Protein 6Q6E (pdb70)

Secondary structure (DSSP, 8-state):
--SS---------HHHHHHHHHHHHHTT---STTSTT--THHHHHTTSTT-BTTB--HHHHHHHHHHHHHHHHHHHHHHHHHHHHHHHHHHHTT---S--S--S--SS-----S--THHHHHHHHHHHHHHHHHHHHHHHHHHHHHHHHHHHHHHHHHHH--SSSS-HHHHHHHHHHHHHHHHHHHHHHHHHHHHIIIIITHHHHHHIIIIIIIIIISS--

Organism: Chaetomium thermophilum (strain DSM 1495 / CBS 144.50 / IMI 039719) (NCBI:txid759272)

Solvent-accessible surface area: 15886 Å² total; per-residue (Å²): 125,168,194,187,70,125,61,110,134,187,172,111,75,114,115,38,39,14,108,86,33,29,108,31,6,82,77,119,118,16,94,32,92,58,0,38,146,30,29,1,8,89,8,1,73,104,24,76,30,1,65,94,61,132,50,1,40,0,103,61,0,8,87,2,0,46,8,2,3,80,3,4,6,42,10,1,53,4,0,36,52,62,11,31,137,39,70,65,41,54,64,109,92,168,81,108,182,148,178,137,192,144,133,79,51,81,98,68,74,83,160,224,153,147,76,54,80,158,34,117,63,117,15,66,49,20,72,140,105,21,123,54,4,90,111,32,4,110,38,0,40,94,9,63,99,66,1,114,94,4,20,50,50,1,44,93,58,34,205,162,36,122,39,78,114,18,24,16,211,100,0,70,72,97,28,93,93,5,53,146,53,26,56,148,77,38,134,96,4,106,89,16,21,98,84,7,142,92,101,12,64,46,14,33,123,117,40,105,91,63,90,41,8,114,59,57,102,102,161,129,147

Nearest PDB structures (foldseek):
  6q6e-assembly1_A  TM=6.983E-01  e=2.085E-20  Thermochaetoides thermophila
  6jx6-assembly1_A  TM=3.716E-01  e=8.637E-01  Homo sapiens
  6q6e-assembly1_A  TM=7.798E-01  e=4.147E-23  Thermochaetoides thermophila
  5nnv-assembly2_B  TM=3.558E-01  e=6.195E+00  Bacillus subtilis subsp. subtilis str. 168
  4cgk-assembly1_A  TM=2.499E-01  e=5.063E+00  Streptococcus pneumoniae D39

Sequence (221 aa):
GHMRAVTPMKRVPILANFEEWMKMATDNKINAANSWNFALIDYFHDMSLLKEGDSVNFQKASCTLDGCVKIYTSRVDSVATETGKLLSGLADSRDSKKKDREDGGGSGGSLRKKINPKVMNMIDSVEKKEMSLKHMMKTVLKDKHKIEETIATLDEYKRKASGGSAGTRMFEDRKEKALKTMAKKDLKLQEITELLRDEIEPKLEKLRQEKRAFLDFQQTQGHMRAVTPMKRVPILANFEEWMKMATDNKINAANSWNFALIDYFHDMSLLKEGDSVNFQKASCTLDGCVKIYTSRVDSVATETGKLLSGLADSRDSKKKDREDGGGSGGSLRKKINPKVMNMIDSVEKKEMSLKHMMKTVLKDKHKIEETIATLDEYKRKASGGSAGTRMFEDRKEKALKTMAKKDLKLQEITELLRDEIEPKLEKLRQEKRAFLDFQQTQGHMRAVTPMKRVPILANFEEWMKMATDNKINAANSWNFALIDYFHDMSLLKEGDSVNFQKASCTLDGCVKIYTSRVDSVATETGKLLSGLADSRDSKKKDREDGGGSGGSLRKKINPKVMNMIDSVEKKEMSLKHMMKTVLKDKHKIEETIATLDEYKRKASGGSAGTRMFEDRKEKALKTMAKKDLKLQEITELLRDEIEPKLEKLRQEKRAFLDFQQTQGHMRAVTPMKRVPILANFEEWMKMATDNKINAANSWNFALIDYFHDMSLLKEGDSVNFQKASCTLDGCVKIYTSRVDSVATETGKLLSGLADSRDSKKKDREDGGGSGGSLRKKINPKVMNMIDSVEKKEMSLKHMMKTVLKDKHKIEETIATLDEYKRKASGGSAGTRMFEDRKEKALKTMAKKDLKLQEITELLRDEIEPKLEKLRQEKRAFLDFQQTQGHMRAVTPMKRVPILANFEEWMKMATDNKINAANSWNFALIDYFHDMSLLKEGDSVNFQKASCTLDGCVKIYTSRVDSVATETGKLLSGLADSRDSKKKDREDGGGSGGSLRKKINPKVMNMIDSVEKKEMSLKHMMKTVLKDKHKIEETIATLDEYKRKASGGSAGTRMFEDRKEKALKTMAKKDLKLQEITELLRDEIEPKLEKLRQEKRAFLDFQQTQGHMRAVTPMKRVPILANFEEWMKMATDNKINAANSWNFALIDYFHDMSLLKEGDSVNFQKASCTLDGCVKIYTSRVDSVATETGKLLSGLADSRDSKKKDREDGGGSGGSLRKKINPKVMNMIDSVEKKEMSLKHMMKTVLKDKHKIEETIATLDEYKRKASGGSAGTRMFEDRKEKALKTMAKKDLKLQEITELLRDEIEPKLEKLRQEKRAFLDFQQTQGHMRAVTPMKRVPILANFEEWMKMATDNKINAANSWNFALIDYFHDMSLLKEGDSVNFQKASCTLDGCVKIYTSRVDSVATETGKLLSGLADSRDSKKKDREDGGGSGGSLRKKINPKVMNMIDSVEKKEMSLKHMMKTVLKDKHKIEETIATLDEYKRKASGGSAGTRMFEDRKEKALKTMAKKDLKLQEITELLRDEIEPKLEKLRQEKRAFLDFQQTQGHMRAVTPMKRVPILANFEEWMKMATDNKINAANSWNFALIDYFHDMSLLKEGDSVNFQKASCTLDGCVKIYTSRVDSVATETGKLLSGLADSRDSKKKDREDGGGSGGSLRKKINPKVMNMIDSVEKKEMSLKHMMKTVLKDKHKIEETIATLDEYKRKASGGSAGTRMFEDRKEKALKTMAKKDLKLQEITELLRDEIEPKLEKLRQEKRAFLDFQQTQGHMRAVTPMKRVPILANFEEWMKMATDNKINAANSWNFALIDYFHDMSLLKEGDSVNFQKASCTLDGCVKIYTSRVDSVATETGKLLSGLADSRDSKKKDREDGGGSGGSLRKKINPKVMNMIDSVEKKEMSLKHMMKTVLKDKHKIEETIATLDEYKRKASGGSAGTRMFEDRKEKALKTMAKKDLKLQEITELLRDEIEPKLEKLRQEKRAFLDFQQTQGHMRAVTPMKRVPILANFEEWMKMATDNKINAANSWNFALIDYFHDMSLLKEGDSVNFQKASCTLDGCVKIYTSRVDSVATETGKLLSGLADSRDSKKKDREDGGGSGGSLRKKINPKVMNMIDSVEKKEMSLKHMMKTVLKDKHKIEETIATLDEYKRKASGGSAGTRMFEDRKEKALKTMAKKDLKLQEITELLRDEIEPKLEKLRQEKRAFLDFQQTQ

Foldseek 3Di:
DPDDDDDPPDDDDPLVVVVVLVVCLVVVVDDLVVLPVSQLLVCVLQNRSPADPSHGALVVSLVSLLSNLSSLLVNLVSLLVLLVVVVVVVVVVVDDPPDDDPPNDDDQPPNQLADDPCNCVVLVSLVVSLVSNVCSLVVSVVSVVSSVVSLVVVLVSLVVDDDVPHCSVVSVVSVVVSVVVSVVSVVSNVVSVVVCVVSVSNCSVVVVCCCNPVNNRDGPD

Radius of gyration: 25.28 Å; Cα contacts (8 Å, |Δi|>4): 146; chains: 1; bounding box: 86×54×33 Å

Structure (mmCIF, N/CA/C/O backbone):
data_6Q6E
#
_entry.id   6Q6E
#
loop_
_atom_site.group_PDB
_atom_site.id
_atom_site.type_symbol
_atom_site.label_atom_id
_atom_site.label_alt_id
_atom_site.label_comp_id
_atom_site.label_asym_id
_atom_site.label_entity_id
_atom_site.label_seq_id
_atom_site.pdbx_PDB_ins_code
_atom_site.Cartn_x
_atom_site.Cartn_y
_atom_site.Cartn_z
_atom_site.occupancy
_atom_site.B_iso_or_equiv
_atom_site.auth_seq_id
_atom_site.auth_comp_id
_atom_site.auth_asym_id
_atom_site.auth_atom_id
_atom_site.pdbx_PDB_model_num
ATOM 1 N N . GLY A 1 1 ? -1.157 38.695 12.222 1.00 21.30 1 GLY A N 1
ATOM 2 C CA . GLY A 1 1 ? -1.706 38.558 13.593 1.00 20.81 1 GLY A CA 1
ATOM 3 C C . GLY A 1 1 ? -2.991 39.337 13.777 1.00 20.35 1 GLY A C 1
ATOM 4 O O . GLY A 1 1 ? -2.980 40.472 14.252 1.00 20.41 1 GLY A O 1
ATOM 10 N N . HIS A 1 2 ? -4.103 38.732 13.391 1.00 20.01 2 HIS A N 1
ATOM 11 C CA . HIS A 1 2 ? -5.407 39.366 13.530 1.00 19.67 2 HIS A CA 1
ATOM 12 C C . HIS A 1 2 ? -6.360 38.476 14.314 1.00 18.94 2 HIS A C 1
ATOM 13 O O . HIS A 1 2 ? -6.308 37.247 14.213 1.00 18.88 2 HIS A O 1
ATOM 27 N N . MET A 1 3 ? -7.220 39.099 15.102 1.00 18.53 3 MET A N 1
ATOM 28 C CA . MET A 1 3 ? -8.256 38.378 15.819 1.00 17.93 3 MET A CA 1
ATOM 29 C C . MET A 1 3 ? -9.427 38.109 14.881 1.00 17.13 3 MET A C 1
ATOM 30 O O . MET A 1 3 ? -10.090 37.076 14.971 1.00 17.16 3 MET A O 1
ATOM 44 N N . ARG A 1 4 ? -9.657 39.041 13.965 1.00 16.55 4 ARG A N 1
ATOM 45 C CA . ARG A 1 4 ? -10.706 38.896 12.968 1.00 15.86 4 ARG A CA 1
ATOM 46 C C . ARG A 1 4 ? -10.128 38.333 11.676 1.00 14.98 4 ARG A C 1
ATOM 47 O O . ARG A 1 4 ? -9.315 38.977 11.012 1.00 14.80 4 ARG A O 1
ATOM 68 N N . ALA A 1 5 ? -10.556 37.133 11.329 1.00 14.57 5 ALA A N 1
ATOM 69 C CA . ALA A 1 5 ? -10.073 36.461 10.138 1.00 13.86 5 ALA A CA 1
ATOM 70 C C . ALA A 1 5 ? -11.198 36.318 9.121 1.00 12.64 5 ALA A C 1
ATOM 71 O O . ALA A 1 5 ? -12.316 36.776 9.359 1.00 12.25 5 ALA A O 1
ATOM 78 N N . VAL A 1 6 ? -10.899 35.689 7.993 1.00 12.18 6 VAL A N 1
ATOM 79 C CA . VAL A 1 6 ? -11.895 35.486 6.952 1.00 11.10 6 VAL A CA 1
ATOM 80 C C . VAL A 1 6 ? -12.914 34.430 7.384 1.00 10.27 6 VAL A C 1
ATOM 81 O O . VAL A 1 6 ? -12.609 33.554 8.202 1.00 10.44 6 VAL A O 1
ATOM 94 N N . THR A 1 7 ? -14.118 34.529 6.845 1.00 9.56 7 THR A N 1
ATOM 95 C CA . THR A 1 7 ? -15.194 33.608 7.169 1.00 8.89 7 THR A CA 1
ATOM 96 C C . THR A 1 7 ? -14.870 32.184 6.710 1.00 7.86 7 THR A C 1
ATOM 97 O O . THR A 1 7 ? -14.179 31.987 5.711 1.00 7.34 7 THR A O 1
ATOM 108 N N . PRO A 1 8 ? -15.377 31.172 7.434 1.00 7.81 8 PRO A N 1
ATOM 109 C CA . PRO A 1 8 ? -15.117 29.758 7.130 1.00 7.18 8 PRO A CA 1
ATOM 110 C C . PRO A 1 8 ? -15.979 29.230 5.984 1.00 6.28 8 PRO A C 1
ATOM 111 O O . PRO A 1 8 ? -16.244 28.028 5.896 1.00 5.86 8 PRO A O 1
ATOM 122 N N . MET A 1 9 ? -16.397 30.129 5.107 1.00 6.30 9 MET A N 1
ATOM 123 C CA . MET A 1 9 ? -17.261 29.780 3.986 1.00 5.80 9 MET A CA 1
ATOM 124 C C . MET A 1 9 ? -16.557 28.840 3.015 1.00 5.06 9 MET A C 1
ATOM 125 O O . MET A 1 9 ? -15.328 28.841 2.913 1.00 5.16 9 MET A O 1
ATOM 139 N N . LYS A 1 10 ? -17.360 28.032 2.325 1.00 4.68 10 LYS A N 1
ATOM 140 C CA . LYS A 1 10 ? -16.879 27.106 1.300 1.00 4.24 10 LYS A CA 1
ATOM 141 C C . LYS A 1 10 ? -16.051 25.970 1.900 1.00 3.78 10 LYS A C 1
ATOM 142 O O . LYS A 1 10 ? -14.900 26.158 2.304 1.00 4.16 10 LYS A O 1
ATOM 161 N N . ARG A 1 11 ? -16.650 24.790 1.959 1.00 3.29 11 ARG A N 1
ATOM 162 C CA . ARG A 1 11 ? -15.959 23.596 2.426 1.00 3.14 11 ARG A CA 1
ATOM 163 C C . ARG A 1 11 ? -15.951 22.536 1.338 1.00 2.67 11 ARG A C 1
ATOM 164 O O . ARG A 1 11 ? -16.699 22.630 0.366 1.00 2.52 11 ARG A O 1
ATOM 185 N N . VAL A 1 12 ? -15.093 21.542 1.502 1.00 2.61 12 VAL A N 1
ATOM 186 C CA . VAL A 1 12 ? -15.057 20.408 0.594 1.00 2.26 12 VAL A CA 1
ATOM 187 C C . VAL A 1 12 ? -16.002 19.324 1.096 1.00 1.90 12 VAL A C 1
ATOM 188 O O . VAL A 1 12 ? -15.744 18.697 2.128 1.00 2.06 12 VAL A O 1
ATOM 201 N N . PRO A 1 13 ? -17.117 19.107 0.389 1.00 1.62 13 PRO A N 1
ATOM 202 C CA . PRO A 1 13 ? -18.126 18.122 0.784 1.00 1.52 13 PRO A CA 1
ATOM 203 C C . PRO A 1 13 ? -17.564 16.705 0.817 1.00 1.29 13 PRO A C 1
ATOM 204 O O . PRO A 1 13 ? -16.777 16.319 -0.049 1.00 1.16 13 PRO A O 1
ATOM 215 N N . ILE A 1 14 ? -17.969 15.937 1.822 1.00 1.32 14 ILE A N 1
ATOM 216 C CA . ILE A 1 14 ? -17.552 14.545 1.941 1.00 1.23 14 ILE A CA 1
ATOM 217 C C . ILE A 1 14 ? -17.998 13.765 0.707 1.00 1.12 14 ILE A C 1
ATOM 218 O O . ILE A 1 14 ? -17.272 12.904 0.205 1.00 1.02 14 ILE A O 1
ATOM 234 N N . LEU A 1 15 ? -19.187 14.099 0.209 1.00 1.19 15 LEU A N 1
ATOM 235 C CA . LEU A 1 15 ? -19.705 13.504 -1.016 1.00 1.19 15 LEU A CA 1
ATOM 236 C C . LEU A 1 15 ? -18.749 13.760 -2.175 1.00 1.08 15 LEU A C 1
ATOM 237 O O . LEU A 1 15 ? -18.471 12.864 -2.970 1.00 1.09 15 LEU A O 1
ATOM 253 N N . ALA A 1 16 ? -18.230 14.982 -2.243 1.00 1.02 16 ALA A N 1
ATOM 254 C CA . ALA A 1 16 ? -17.324 15.380 -3.314 1.00 0.95 16 ALA A CA 1
ATOM 255 C C . ALA A 1 16 ? -15.977 14.680 -3.182 1.00 0.83 16 ALA A C 1
ATOM 256 O O . ALA A 1 16 ? -15.352 14.328 -4.184 1.00 0.84 16 ALA A O 1
ATOM 263 N N . ASN A 1 17 ? -15.535 14.480 -1.945 1.00 0.77 17 ASN A N 1
ATOM 264 C CA . ASN A 1 17 ? -14.279 13.782 -1.685 1.00 0.67 17 ASN A CA 1
ATOM 265 C C . ASN A 1 17 ? -14.388 12.328 -2.129 1.00 0.65 17 ASN A C 1
ATOM 266 O O . ASN A 1 17 ? -13.425 11.732 -2.604 1.00 0.58 17 ASN A O 1
ATOM 277 N N . PHE A 1 18 ? -15.577 11.765 -1.977 1.00 0.76 18 PHE A N 1
ATOM 278 C CA . PHE A 1 18 ? -15.838 10.408 -2.428 1.00 0.82 18 PHE A CA 1
ATOM 279 C C . PHE A 1 18 ? -15.843 10.357 -3.953 1.00 0.80 18 PHE A C 1
ATOM 280 O O . PHE A 1 18 ? -15.302 9.430 -4.556 1.00 0.80 18 PHE A O 1
ATOM 297 N N . GLU A 1 19 ? -16.432 11.380 -4.568 1.00 0.88 19 GLU A N 1
ATOM 298 C CA . GLU A 1 19 ? -16.542 11.452 -6.021 1.00 0.99 19 GLU A CA 1
ATOM 299 C C . GLU A 1 19 ? -15.172 11.484 -6.690 1.00 0.85 19 GLU A C 1
ATOM 300 O O . GLU A 1 19 ? -14.934 10.759 -7.661 1.00 0.93 19 GLU A O 1
ATOM 312 N N . GLU A 1 20 ? -14.274 12.316 -6.170 1.00 0.72 20 GLU A N 1
ATOM 313 C CA . GLU A 1 20 ? -12.931 12.421 -6.732 1.00 0.69 20 GLU A CA 1
ATOM 314 C C . GLU A 1 20 ? -12.183 11.100 -6.578 1.00 0.67 20 GLU A C 1
ATOM 315 O O . GLU A 1 20 ? -11.499 10.657 -7.498 1.00 0.75 20 GLU A O 1
ATOM 327 N N . TRP A 1 21 ? -12.343 10.460 -5.422 1.00 0.60 21 TRP A N 1
ATOM 328 C CA . TRP A 1 21 ? -11.723 9.162 -5.170 1.00 0.62 21 TRP A CA 1
ATOM 329 C C . TRP A 1 21 ? -12.208 8.127 -6.170 1.00 0.72 21 TRP A C 1
ATOM 330 O O . TRP A 1 21 ? -11.427 7.311 -6.663 1.00 0.80 21 TRP A O 1
ATOM 351 N N . MET A 1 22 ? -13.498 8.170 -6.475 1.00 0.76 22 MET A N 1
ATOM 352 C CA . MET A 1 22 ? -14.079 7.235 -7.425 1.00 0.88 22 MET A CA 1
ATOM 353 C C . MET A 1 22 ? -13.488 7.456 -8.806 1.00 0.93 22 MET A C 1
ATOM 354 O O . MET A 1 22 ? -13.083 6.508 -9.466 1.00 1.01 22 MET A O 1
ATOM 368 N N . LYS A 1 23 ? -13.411 8.718 -9.216 1.00 0.92 23 LYS A N 1
ATOM 369 C CA . LYS A 1 23 ? -12.876 9.072 -10.527 1.00 1.02 23 LYS A CA 1
ATOM 370 C C . LYS A 1 23 ? -11.436 8.587 -10.668 1.00 1.02 23 LYS A C 1
ATOM 371 O O . LYS A 1 23 ? -11.040 8.068 -11.714 1.00 1.12 23 LYS A O 1
ATOM 390 N N . MET A 1 24 ? -10.665 8.752 -9.602 1.00 0.92 24 MET A N 1
ATOM 391 C CA . MET A 1 24 ? -9.279 8.302 -9.575 1.00 0.96 24 MET A CA 1
ATOM 392 C C . MET A 1 24 ? -9.200 6.788 -9.761 1.00 0.96 24 MET A C 1
ATOM 393 O O . MET A 1 24 ? -8.454 6.293 -10.606 1.00 1.02 24 MET A O 1
ATOM 407 N N . ALA A 1 25 ? -9.986 6.062 -8.976 1.00 0.92 25 ALA A N 1
ATOM 408 C CA . ALA A 1 25 ? -9.948 4.603 -8.976 1.00 0.96 25 ALA A CA 1
ATOM 409 C C . ALA A 1 25 ? -10.498 4.001 -10.271 1.00 1.07 25 ALA A C 1
ATOM 410 O O . ALA A 1 25 ? -9.868 3.129 -10.872 1.00 1.17 25 ALA A O 1
ATOM 417 N N . THR A 1 26 ? -11.664 4.473 -10.701 1.00 1.08 26 THR A N 1
ATOM 418 C CA . THR A 1 26 ? -12.369 3.873 -11.832 1.00 1.19 26 THR A CA 1
ATOM 419 C C . THR A 1 26 ? -11.612 4.042 -13.143 1.00 1.30 26 THR A C 1
ATOM 420 O O . THR A 1 26 ? -11.554 3.126 -13.961 1.00 1.45 26 THR A O 1
ATOM 431 N N . ASP A 1 27 ? -11.031 5.213 -13.332 1.00 1.27 27 ASP A N 1
ATOM 432 C CA . ASP A 1 27 ? -10.390 5.555 -14.597 1.00 1.41 27 ASP A CA 1
ATOM 433 C C . ASP A 1 27 ? -8.917 5.179 -14.601 1.00 1.37 27 ASP A C 1
ATOM 434 O O . ASP A 1 27 ? -8.199 5.493 -15.552 1.00 1.48 27 ASP A O 1
ATOM 443 N N . ASN A 1 28 ? -8.472 4.509 -13.536 1.00 1.24 28 ASN A N 1
ATOM 444 C CA . ASN A 1 28 ? -7.052 4.190 -13.354 1.00 1.25 28 ASN A CA 1
ATOM 445 C C . ASN A 1 28 ? -6.237 5.475 -13.310 1.00 1.16 28 ASN A C 1
ATOM 446 O O . ASN A 1 28 ? -5.042 5.491 -13.609 1.00 1.28 28 ASN A O 1
ATOM 457 N N . LYS A 1 29 ? -6.904 6.548 -12.913 1.00 1.01 29 LYS A N 1
ATOM 458 C CA . LYS A 1 29 ? -6.304 7.868 -12.846 1.00 1.00 29 LYS A CA 1
ATOM 459 C C . LYS A 1 29 ? -5.396 7.967 -11.627 1.00 0.86 29 LYS A C 1
ATOM 460 O O . LYS A 1 29 ? -4.460 8.761 -11.594 1.00 0.91 29 LYS A O 1
ATOM 479 N N . ILE A 1 30 ? -5.687 7.138 -10.635 1.00 0.79 30 ILE A N 1
ATOM 480 C CA . ILE A 1 30 ? -4.926 7.104 -9.394 1.00 0.71 30 ILE A CA 1
ATOM 481 C C . ILE A 1 30 ? -3.531 6.498 -9.621 1.00 0.77 30 ILE A C 1
ATOM 482 O O . ILE A 1 30 ? -3.374 5.283 -9.765 1.00 0.81 30 ILE A O 1
ATOM 498 N N . ASN A 1 31 ? -2.524 7.366 -9.704 1.00 0.86 31 ASN A N 1
ATOM 499 C CA . ASN A 1 31 ? -1.140 6.930 -9.890 1.00 0.97 31 ASN A CA 1
ATOM 500 C C . ASN A 1 31 ? -0.642 6.213 -8.643 1.00 0.87 31 ASN A C 1
ATOM 501 O O . ASN A 1 31 ? -1.246 6.319 -7.580 1.00 0.80 31 ASN A O 1
ATOM 512 N N . ALA A 1 32 ? 0.472 5.508 -8.769 1.00 0.90 32 ALA A N 1
ATOM 513 C CA . ALA A 1 32 ? 0.968 4.658 -7.694 1.00 0.86 32 ALA A CA 1
ATOM 514 C C . ALA A 1 32 ? 1.481 5.458 -6.499 1.00 0.89 32 ALA A C 1
ATOM 515 O O . ALA A 1 32 ? 1.142 5.151 -5.356 1.00 0.88 32 ALA A O 1
ATOM 522 N N . ALA A 1 33 ? 2.282 6.483 -6.758 1.00 0.99 33 ALA A N 1
ATOM 523 C CA . ALA A 1 33 ? 2.874 7.283 -5.686 1.00 1.07 33 ALA A CA 1
ATOM 524 C C . ALA A 1 33 ? 1.797 7.914 -4.810 1.00 1.00 33 ALA A C 1
ATOM 525 O O . ALA A 1 33 ? 1.970 8.076 -3.602 1.00 1.04 33 ALA A O 1
ATOM 532 N N . ASN A 1 34 ? 0.680 8.251 -5.429 1.00 0.94 34 ASN A N 1
ATOM 533 C CA . ASN A 1 34 ? -0.431 8.877 -4.728 1.00 0.92 34 ASN A CA 1
ATOM 534 C C . ASN A 1 34 ? -1.621 7.939 -4.629 1.00 0.78 34 ASN A C 1
ATOM 535 O O . ASN A 1 34 ? -2.737 8.379 -4.369 1.00 0.80 34 ASN A O 1
ATOM 546 N N . SER A 1 35 ? -1.397 6.650 -4.858 1.00 0.69 35 SER A N 1
ATOM 547 C CA . SER A 1 35 ? -2.446 5.667 -4.623 1.00 0.62 35 SER A CA 1
ATOM 548 C C . SER A 1 35 ? -2.634 5.518 -3.124 1.00 0.63 35 SER A C 1
ATOM 549 O O . SER A 1 35 ? -3.602 4.926 -2.640 1.00 0.62 35 SER A O 1
ATOM 557 N N . TRP A 1 36 ? -1.682 6.081 -2.402 1.00 0.69 36 TRP A N 1
ATOM 558 C CA . TRP A 1 36 ? -1.708 6.105 -0.965 1.00 0.76 36 TRP A CA 1
ATOM 559 C C . TRP A 1 36 ? -2.520 7.296 -0.487 1.00 0.85 36 TRP A C 1
ATOM 560 O O . TRP A 1 36 ? -2.727 8.258 -1.230 1.00 0.90 36 TRP A O 1
ATOM 581 N N . ASN A 1 37 ? -2.976 7.206 0.751 1.00 0.98 37 ASN A N 1
ATOM 582 C CA . ASN A 1 37 ? -3.927 8.159 1.340 1.00 1.11 37 ASN A CA 1
ATOM 583 C C . ASN A 1 37 ? -5.306 8.024 0.690 1.00 0.96 37 ASN A C 1
ATOM 584 O O . ASN A 1 37 ? -6.243 8.739 1.041 1.00 1.04 37 ASN A O 1
ATOM 595 N N . PHE A 1 38 ? -5.422 7.094 -0.254 1.00 0.80 38 PHE A N 1
ATOM 596 C CA . PHE A 1 38 ? -6.702 6.757 -0.853 1.00 0.79 38 PHE A CA 1
ATOM 597 C C . PHE A 1 38 ? -7.160 5.391 -0.362 1.00 0.88 38 PHE A C 1
ATOM 598 O O . PHE A 1 38 ? -6.662 4.360 -0.818 1.00 1.30 38 PHE A O 1
ATOM 615 N N . ALA A 1 39 ? -8.077 5.375 0.588 1.00 0.87 39 ALA A N 1
ATOM 616 C CA . ALA A 1 39 ? -8.664 4.124 1.032 1.00 0.94 39 ALA A CA 1
ATOM 617 C C . ALA A 1 39 ? -10.176 4.241 1.092 1.00 0.88 39 ALA A C 1
ATOM 618 O O . ALA A 1 39 ? -10.719 5.029 1.861 1.00 0.83 39 ALA A O 1
ATOM 625 N N . LEU A 1 40 ? -10.850 3.426 0.299 1.00 0.91 40 LEU A N 1
ATOM 626 C CA . LEU A 1 40 ? -12.307 3.424 0.254 1.00 0.88 40 LEU A CA 1
ATOM 627 C C . LEU A 1 40 ? -12.884 2.829 1.529 1.00 0.86 40 LEU A C 1
ATOM 628 O O . LEU A 1 40 ? -14.055 3.026 1.848 1.00 0.88 40 LEU A O 1
ATOM 644 N N . ILE A 1 41 ? -12.037 2.110 2.258 1.00 0.88 41 ILE A N 1
ATOM 645 C CA . ILE A 1 41 ? -12.412 1.497 3.527 1.00 0.91 41 ILE A CA 1
ATOM 646 C C . ILE A 1 41 ? -12.920 2.543 4.518 1.00 0.90 41 ILE A C 1
ATOM 647 O O . ILE A 1 41 ? -13.752 2.243 5.372 1.00 0.93 41 ILE A O 1
ATOM 663 N N . ASP A 1 42 ? -12.427 3.771 4.388 1.00 0.95 42 ASP A N 1
ATOM 664 C CA . ASP A 1 42 ? -12.868 4.875 5.241 1.00 1.04 42 ASP A CA 1
ATOM 665 C C . ASP A 1 42 ? -14.391 5.001 5.214 1.00 1.00 42 ASP A C 1
ATOM 666 O O . ASP A 1 42 ? -15.037 5.127 6.256 1.00 1.03 42 ASP A O 1
ATOM 675 N N . TYR A 1 43 ? -14.950 4.947 4.016 1.00 0.98 43 TYR A N 1
ATOM 676 C CA . TYR A 1 43 ? -16.393 5.021 3.828 1.00 1.01 43 TYR A CA 1
ATOM 677 C C . TYR A 1 43 ? -17.032 3.649 4.013 1.00 0.93 43 TYR A C 1
ATOM 678 O O . TYR A 1 43 ? -18.185 3.540 4.427 1.00 0.97 43 TYR A O 1
ATOM 696 N N . PHE A 1 44 ? -16.272 2.614 3.683 1.00 0.90 44 PHE A N 1
ATOM 697 C CA . PHE A 1 44 ? -16.784 1.255 3.642 1.00 0.97 44 PHE A CA 1
ATOM 698 C C . PHE A 1 44 ? -17.028 0.732 5.056 1.00 0.90 44 PHE A C 1
ATOM 699 O O . PHE A 1 44 ? -18.085 0.178 5.348 1.00 1.03 44 PHE A O 1
ATOM 716 N N . HIS A 1 45 ? -16.050 0.942 5.932 1.00 0.76 45 HIS A N 1
ATOM 717 C CA . HIS A 1 45 ? -16.127 0.459 7.306 1.00 0.80 45 HIS A CA 1
ATOM 718 C C . HIS A 1 45 ? -17.208 1.204 8.074 1.00 0.80 45 HIS A C 1
ATOM 719 O O . HIS A 1 45 ? -18.091 0.597 8.682 1.00 1.02 45 HIS A O 1
ATOM 733 N N . ASP A 1 46 ? -17.127 2.526 8.050 1.00 0.79 46 ASP A N 1
ATOM 734 C CA . ASP A 1 46 ? -18.126 3.359 8.702 1.00 0.96 46 ASP A CA 1
ATOM 735 C C . ASP A 1 46 ? -19.158 3.803 7.684 1.00 0.90 46 ASP A C 1
ATOM 736 O O . ASP A 1 46 ? -18.942 4.773 6.954 1.00 1.44 46 ASP A O 1
ATOM 745 N N . MET A 1 47 ? -20.268 3.075 7.630 1.00 1.18 47 MET A N 1
ATOM 746 C CA . MET A 1 47 ? -21.314 3.327 6.646 1.00 1.20 47 MET A CA 1
ATOM 747 C C . MET A 1 47 ? -22.004 4.656 6.908 1.00 1.53 47 MET A C 1
ATOM 748 O O . MET A 1 47 ? -23.027 4.720 7.586 1.00 1.99 47 MET A O 1
ATOM 762 N N . SER A 1 48 ? -21.414 5.713 6.389 1.00 1.84 48 SER A N 1
ATOM 763 C CA . SER A 1 48 ? -21.960 7.046 6.531 1.00 2.19 48 SER A CA 1
ATOM 764 C C . SER A 1 48 ? -22.487 7.546 5.193 1.00 1.63 48 SER A C 1
ATOM 765 O O . SER A 1 48 ? -23.697 7.635 4.982 1.00 1.51 48 SER A O 1
ATOM 773 N N . LEU A 1 49 ? -21.564 7.834 4.288 1.00 1.44 49 LEU A N 1
ATOM 774 C CA . LEU A 1 49 ? -21.894 8.359 2.972 1.00 1.19 49 LEU A CA 1
ATOM 775 C C . LEU A 1 49 ? -22.644 7.324 2.135 1.00 1.23 49 LEU A C 1
ATOM 776 O O . LEU A 1 49 ? -23.642 7.638 1.489 1.00 1.54 49 LEU A O 1
ATOM 792 N N . LEU A 1 50 ? -22.171 6.086 2.164 1.00 1.32 50 LEU A N 1
ATOM 793 C CA . LEU A 1 50 ? -22.728 5.047 1.304 1.00 1.68 50 LEU A CA 1
ATOM 794 C C . LEU A 1 50 ? -23.947 4.373 1.931 1.00 1.49 50 LEU A C 1
ATOM 795 O O . LEU A 1 50 ? -24.539 3.476 1.336 1.00 1.61 50 LEU A O 1
ATOM 811 N N . LYS A 1 51 ? -24.333 4.808 3.121 1.00 1.26 51 LYS A N 1
ATOM 812 C CA . LYS A 1 51 ? -25.515 4.259 3.763 1.00 1.14 51 LYS A CA 1
ATOM 813 C C . LYS A 1 51 ? -26.662 5.249 3.664 1.00 1.07 51 LYS A C 1
ATOM 814 O O . LYS A 1 51 ? -26.534 6.405 4.067 1.00 1.23 51 LYS A O 1
ATOM 833 N N . GLU A 1 52 ? -27.778 4.797 3.121 1.00 0.97 52 GLU A N 1
ATOM 834 C CA . GLU A 1 52 ? -28.925 5.661 2.922 1.00 1.08 52 GLU A CA 1
ATOM 835 C C . GLU A 1 52 ? -29.941 5.442 4.033 1.00 1.11 52 GLU A C 1
ATOM 836 O O . GLU A 1 52 ? -30.797 4.558 3.949 1.00 1.16 52 GLU A O 1
ATOM 848 N N . GLY A 1 53 ? -29.811 6.227 5.091 1.00 1.27 53 GLY A N 1
ATOM 849 C CA . GLY A 1 53 ? -30.686 6.087 6.233 1.00 1.52 53 GLY A CA 1
ATOM 850 C C . GLY A 1 53 ? -30.175 5.054 7.216 1.00 1.53 53 GLY A C 1
ATOM 851 O O . GLY A 1 53 ? -28.993 5.050 7.565 1.00 1.64 53 GLY A O 1
ATOM 855 N N . ASP A 1 54 ? -31.059 4.170 7.649 1.00 1.50 54 ASP A N 1
ATOM 856 C CA . ASP A 1 54 ? -30.709 3.133 8.619 1.00 1.61 54 ASP A CA 1
ATOM 857 C C . ASP A 1 54 ? -30.216 1.875 7.917 1.00 1.28 54 ASP A C 1
ATOM 858 O O . ASP A 1 54 ? -29.792 0.916 8.558 1.00 1.32 54 ASP A O 1
ATOM 867 N N . SER A 1 55 ? -30.273 1.884 6.599 1.00 1.10 55 SER A N 1
ATOM 868 C CA . SER A 1 55 ? -29.906 0.733 5.816 1.00 0.95 55 SER A CA 1
ATOM 869 C C . SER A 1 55 ? -29.023 1.155 4.660 1.00 0.77 55 SER A C 1
ATOM 870 O O . SER A 1 55 ? -28.997 2.327 4.282 1.00 0.92 55 SER A O 1
ATOM 878 N N . VAL A 1 56 ? -28.293 0.214 4.110 1.00 0.63 56 VAL A N 1
ATOM 879 C CA . VAL A 1 56 ? -27.448 0.500 2.976 1.00 0.51 56 VAL A CA 1
ATOM 880 C C . VAL A 1 56 ? -28.018 -0.132 1.739 1.00 0.54 56 VAL A C 1
ATOM 881 O O . VAL A 1 56 ? -28.371 -1.312 1.711 1.00 0.62 56 VAL A O 1
ATOM 894 N N . ASN A 1 57 ? -28.138 0.690 0.725 1.00 0.61 57 ASN A N 1
ATOM 895 C CA . ASN A 1 57 ? -28.517 0.219 -0.569 1.00 0.72 57 ASN A CA 1
ATOM 896 C C . ASN A 1 57 ? -27.335 -0.539 -1.117 1.00 0.58 57 ASN A C 1
ATOM 897 O O . ASN A 1 57 ? -26.236 0.013 -1.224 1.00 0.55 57 ASN A O 1
ATOM 908 N N . PHE A 1 58 ? -27.538 -1.803 -1.439 1.00 0.56 58 PHE A N 1
ATOM 909 C CA . PHE A 1 58 ? -26.456 -2.633 -1.939 1.00 0.48 58 PHE A CA 1
ATOM 910 C C . PHE A 1 58 ? -25.984 -2.146 -3.297 1.00 0.47 58 PHE A C 1
ATOM 911 O O . PHE A 1 58 ? -25.101 -2.736 -3.910 1.00 0.45 58 PHE A O 1
ATOM 928 N N . GLN A 1 59 ? -26.566 -1.045 -3.743 1.00 0.53 59 GLN A N 1
ATOM 929 C CA . GLN A 1 59 ? -26.105 -0.377 -4.944 1.00 0.61 59 GLN A CA 1
ATOM 930 C C . GLN A 1 59 ? -24.783 0.296 -4.619 1.00 0.62 59 GLN A C 1
ATOM 931 O O . GLN A 1 59 ? -23.784 0.134 -5.321 1.00 0.62 59 GLN A O 1
ATOM 945 N N . LYS A 1 60 ? -24.798 1.028 -3.509 1.00 0.69 60 LYS A N 1
ATOM 946 C CA . LYS A 1 60 ? -23.602 1.640 -2.956 1.00 0.80 60 LYS A CA 1
ATOM 947 C C . LYS A 1 60 ? -22.588 0.564 -2.613 1.00 0.68 60 LYS A C 1
ATOM 948 O O . LYS A 1 60 ? -21.413 0.672 -2.954 1.00 0.69 60 LYS A O 1
ATOM 967 N N . ALA A 1 61 ? -23.068 -0.478 -1.944 1.00 0.61 61 ALA A N 1
ATOM 968 C CA . ALA A 1 61 ? -22.213 -1.561 -1.486 1.00 0.60 61 ALA A CA 1
ATOM 969 C C . ALA A 1 61 ? -21.501 -2.245 -2.647 1.00 0.52 61 ALA A C 1
ATOM 970 O O . ALA A 1 61 ? -20.291 -2.447 -2.602 1.00 0.57 61 ALA A O 1
ATOM 977 N N . SER A 1 62 ? -22.245 -2.574 -3.697 1.00 0.48 62 SER A N 1
ATOM 978 C CA . SER A 1 62 ? -21.672 -3.259 -4.849 1.00 0.53 62 SER A CA 1
ATOM 979 C C . SER A 1 62 ? -20.678 -2.363 -5.581 1.00 0.52 62 SER A C 1
ATOM 980 O O . SER A 1 62 ? -19.571 -2.789 -5.910 1.00 0.55 62 SER A O 1
ATOM 988 N N . CYS A 1 63 ? -21.071 -1.116 -5.812 1.00 0.54 63 CYS A N 1
ATOM 989 C CA . CYS A 1 63 ? -20.229 -0.170 -6.531 1.00 0.62 63 CYS A CA 1
ATOM 990 C C . CYS A 1 63 ? -18.942 0.114 -5.757 1.00 0.62 63 CYS A C 1
ATOM 991 O O . CYS A 1 63 ? -17.846 0.106 -6.327 1.00 0.68 63 CYS A O 1
ATOM 999 N N . THR A 1 64 ? -19.076 0.341 -4.455 1.00 0.60 64 THR A N 1
ATOM 1000 C CA . THR A 1 64 ? -17.934 0.666 -3.616 1.00 0.67 64 THR A CA 1
ATOM 1001 C C . THR A 1 64 ? -17.036 -0.552 -3.414 1.00 0.61 64 THR A C 1
ATOM 1002 O O . THR A 1 64 ? -15.817 -0.428 -3.413 1.00 0.60 64 THR A O 1
ATOM 1013 N N . LEU A 1 65 ? -17.637 -1.730 -3.263 1.00 0.60 65 LEU A N 1
ATOM 1014 C CA . LEU A 1 65 ? -16.865 -2.961 -3.100 1.00 0.58 65 LEU A CA 1
ATOM 1015 C C . LEU A 1 65 ? -16.055 -3.252 -4.358 1.00 0.54 65 LEU A C 1
ATOM 1016 O O . LEU A 1 65 ? -14.865 -3.560 -4.283 1.00 0.52 65 LEU A O 1
ATOM 1032 N N . ASP A 1 66 ? -16.706 -3.134 -5.511 1.00 0.55 66 ASP A N 1
ATOM 1033 C CA . ASP A 1 66 ? -16.045 -3.356 -6.793 1.00 0.56 66 ASP A CA 1
ATOM 1034 C C . ASP A 1 66 ? -14.848 -2.427 -6.949 1.00 0.53 66 ASP A C 1
ATOM 1035 O O . ASP A 1 66 ? -13.738 -2.873 -7.252 1.00 0.52 66 ASP A O 1
ATOM 1044 N N . GLY A 1 67 ? -15.078 -1.138 -6.719 1.00 0.56 67 GLY A N 1
ATOM 1045 C CA . GLY A 1 67 ? -14.013 -0.157 -6.816 1.00 0.56 67 GLY A CA 1
ATOM 1046 C C . GLY A 1 67 ? -12.947 -0.361 -5.758 1.00 0.51 67 GLY A C 1
ATOM 1047 O O . GLY A 1 67 ? -11.766 -0.114 -6.002 1.00 0.48 67 GLY A O 1
ATOM 1051 N N . CYS A 1 68 ? -13.367 -0.821 -4.584 1.00 0.53 68 CYS A N 1
ATOM 1052 C CA . CYS A 1 68 ? -12.449 -1.077 -3.484 1.00 0.55 68 CYS A CA 1
ATOM 1053 C C . CYS A 1 68 ? -11.455 -2.162 -3.866 1.00 0.48 68 CYS A C 1
ATOM 1054 O O . CYS A 1 68 ? -10.264 -2.022 -3.626 1.00 0.45 68 CYS A O 1
ATOM 1062 N N . VAL A 1 69 ? -11.945 -3.236 -4.476 1.00 0.49 69 VAL A N 1
ATOM 1063 C CA . VAL A 1 69 ? -11.073 -4.311 -4.939 1.00 0.50 69 VAL A CA 1
ATOM 1064 C C . VAL A 1 69 ? -10.079 -3.783 -5.974 1.00 0.44 69 VAL A C 1
ATOM 1065 O O . VAL A 1 69 ? -8.909 -4.177 -5.991 1.00 0.45 69 VAL A O 1
ATOM 1078 N N . LYS A 1 70 ? -10.551 -2.871 -6.816 1.00 0.45 70 LYS A N 1
ATOM 1079 C CA . LYS A 1 70 ? -9.715 -2.267 -7.849 1.00 0.50 70 LYS A CA 1
ATOM 1080 C C . LYS A 1 70 ? -8.579 -1.452 -7.231 1.00 0.45 70 LYS A C 1
ATOM 1081 O O . LYS A 1 70 ? -7.412 -1.650 -7.563 1.00 0.51 70 LYS A O 1
ATOM 1100 N N . ILE A 1 71 ? -8.918 -0.556 -6.313 1.00 0.40 71 ILE A N 1
ATOM 1101 C CA . ILE A 1 71 ? -7.919 0.317 -5.699 1.00 0.44 71 ILE A CA 1
ATOM 1102 C C . ILE A 1 71 ? -7.029 -0.458 -4.721 1.00 0.38 71 ILE A C 1
ATOM 1103 O O . ILE A 1 71 ? -5.833 -0.192 -4.614 1.00 0.42 71 ILE A O 1
ATOM 1119 N N . TYR A 1 72 ? -7.617 -1.430 -4.034 1.00 0.34 72 TYR A N 1
ATOM 1120 C CA . TYR A 1 72 ? -6.891 -2.276 -3.091 1.00 0.37 72 TYR A CA 1
ATOM 1121 C C . TYR A 1 72 ? -5.743 -3.002 -3.787 1.00 0.33 72 TYR A C 1
ATOM 1122 O O . TYR A 1 72 ? -4.607 -3.001 -3.309 1.00 0.31 72 TYR A O 1
ATOM 1140 N N . THR A 1 73 ? -6.039 -3.593 -4.934 1.00 0.40 73 THR A N 1
ATOM 1141 C CA . THR A 1 73 ? -5.040 -4.334 -5.682 1.00 0.46 73 THR A CA 1
ATOM 1142 C C . THR A 1 73 ? -4.074 -3.396 -6.404 1.00 0.46 73 THR A C 1
ATOM 1143 O O . THR A 1 73 ? -2.932 -3.761 -6.686 1.00 0.51 73 THR A O 1
ATOM 1154 N N . SER A 1 74 ? -4.529 -2.186 -6.699 1.00 0.46 74 SER A N 1
ATOM 1155 C CA . SER A 1 74 ? -3.657 -1.181 -7.286 1.00 0.52 74 SER A CA 1
ATOM 1156 C C . SER A 1 74 ? -2.642 -0.699 -6.251 1.00 0.48 74 SER A C 1
ATOM 1157 O O . SER A 1 74 ? -1.483 -0.454 -6.572 1.00 0.54 74 SER A O 1
ATOM 1165 N N . ARG A 1 75 ? -3.086 -0.593 -5.002 1.00 0.42 75 ARG A N 1
ATOM 1166 C CA . ARG A 1 75 ? -2.227 -0.145 -3.913 1.00 0.42 75 ARG A CA 1
ATOM 1167 C C . ARG A 1 75 ? -1.095 -1.132 -3.646 1.00 0.39 75 ARG A C 1
ATOM 1168 O O . ARG A 1 75 ? 0.058 -0.731 -3.523 1.00 0.45 75 ARG A O 1
ATOM 1189 N N . VAL A 1 76 ? -1.410 -2.421 -3.566 1.00 0.35 76 VAL A N 1
ATOM 1190 C CA . VAL A 1 76 ? -0.372 -3.430 -3.359 1.00 0.38 76 VAL A CA 1
ATOM 1191 C C . VAL A 1 76 ? 0.605 -3.425 -4.537 1.00 0.44 76 VAL A C 1
ATOM 1192 O O . VAL A 1 76 ? 1.811 -3.626 -4.370 1.00 0.47 76 VAL A O 1
ATOM 1205 N N . ASP A 1 77 ? 0.075 -3.168 -5.726 1.00 0.49 77 ASP A N 1
ATOM 1206 C CA . ASP A 1 77 ? 0.898 -3.021 -6.918 1.00 0.58 77 ASP A CA 1
ATOM 1207 C C . ASP A 1 77 ? 1.861 -1.845 -6.758 1.00 0.62 77 ASP A C 1
ATOM 1208 O O . ASP A 1 77 ? 3.014 -1.910 -7.189 1.00 0.73 77 ASP A O 1
ATOM 1217 N N . SER A 1 78 ? 1.384 -0.781 -6.118 1.00 0.57 78 SER A N 1
ATOM 1218 C CA . SER A 1 78 ? 2.195 0.400 -5.859 1.00 0.67 78 SER A CA 1
ATOM 1219 C C . SER A 1 78 ? 3.337 0.087 -4.894 1.00 0.71 78 SER A C 1
ATOM 1220 O O . SER A 1 78 ? 4.408 0.693 -4.976 1.00 0.84 78 SER A O 1
ATOM 1228 N N . VAL A 1 79 ? 3.111 -0.857 -3.986 1.00 0.66 79 VAL A N 1
ATOM 1229 C CA . VAL A 1 79 ? 4.158 -1.284 -3.066 1.00 0.77 79 VAL A CA 1
ATOM 1230 C C . VAL A 1 79 ? 5.314 -1.884 -3.855 1.00 0.90 79 VAL A C 1
ATOM 1231 O O . VAL A 1 79 ? 6.472 -1.502 -3.675 1.00 1.13 79 VAL A O 1
ATOM 1244 N N . ALA A 1 80 ? 4.983 -2.810 -4.747 1.00 0.82 80 ALA A N 1
ATOM 1245 C CA . ALA A 1 80 ? 5.980 -3.427 -5.615 1.00 1.00 80 ALA A CA 1
ATOM 1246 C C . ALA A 1 80 ? 6.613 -2.388 -6.534 1.00 1.17 80 ALA A C 1
ATOM 1247 O O . ALA A 1 80 ? 7.802 -2.463 -6.845 1.00 1.45 80 ALA A O 1
ATOM 1254 N N . THR A 1 81 ? 5.814 -1.415 -6.958 1.00 1.11 81 THR A N 1
ATOM 1255 C CA . THR A 1 81 ? 6.303 -0.332 -7.802 1.00 1.43 81 THR A CA 1
ATOM 1256 C C . THR A 1 81 ? 7.387 0.465 -7.079 1.00 1.61 81 THR A C 1
ATOM 1257 O O . THR A 1 81 ? 8.463 0.713 -7.624 1.00 1.96 81 THR A O 1
ATOM 1268 N N . GLU A 1 82 ? 7.104 0.836 -5.836 1.00 1.43 82 GLU A N 1
ATOM 1269 C CA . GLU A 1 82 ? 8.050 1.595 -5.031 1.00 1.66 82 GLU A CA 1
ATOM 1270 C C . GLU A 1 82 ? 9.262 0.734 -4.697 1.00 1.98 82 GLU A C 1
ATOM 1271 O O . GLU A 1 82 ? 10.388 1.226 -4.620 1.00 2.42 82 GLU A O 1
ATOM 1283 N N . THR A 1 83 ? 9.021 -0.560 -4.515 1.00 1.85 83 THR A N 1
ATOM 1284 C CA . THR A 1 83 ? 10.096 -1.521 -4.320 1.00 2.22 83 THR A CA 1
ATOM 1285 C C . THR A 1 83 ? 11.062 -1.480 -5.506 1.00 2.65 83 THR A C 1
ATOM 1286 O O . THR A 1 83 ? 12.284 -1.503 -5.334 1.00 3.15 83 THR A O 1
ATOM 1297 N N . GLY A 1 84 ? 10.499 -1.384 -6.706 1.00 2.60 84 GLY A N 1
ATOM 1298 C CA . GLY A 1 84 ? 11.305 -1.294 -7.907 1.00 3.17 84 GLY A CA 1
ATOM 1299 C C . GLY A 1 84 ? 12.122 -0.017 -7.955 1.00 3.63 84 GLY A C 1
ATOM 1300 O O . GLY A 1 84 ? 13.203 0.014 -8.539 1.00 4.20 84 GLY A O 1
ATOM 1304 N N . LYS A 1 85 ? 11.609 1.040 -7.334 1.00 3.41 85 LYS A N 1
ATOM 1305 C CA . LYS A 1 85 ? 12.322 2.310 -7.279 1.00 3.85 85 LYS A CA 1
ATOM 1306 C C . LYS A 1 85 ? 13.503 2.210 -6.320 1.00 4.28 85 LYS A C 1
ATOM 1307 O O . LYS A 1 85 ? 14.541 2.840 -6.525 1.00 4.88 85 LYS A O 1
ATOM 1326 N N . LEU A 1 86 ? 13.339 1.406 -5.277 1.00 4.06 86 LEU A N 1
ATOM 1327 C CA . LEU A 1 86 ? 14.420 1.143 -4.339 1.00 4.58 86 LEU A CA 1
ATOM 1328 C C . LEU A 1 86 ? 15.526 0.354 -5.027 1.00 5.06 86 LEU A C 1
ATOM 1329 O O . LEU A 1 86 ? 16.710 0.654 -4.873 1.00 5.71 86 LEU A O 1
ATOM 1345 N N . LEU A 1 87 ? 15.125 -0.653 -5.795 1.00 4.83 87 LEU A N 1
ATOM 1346 C CA . LEU A 1 87 ? 16.068 -1.461 -6.561 1.00 5.38 87 LEU A CA 1
ATOM 1347 C C . LEU A 1 87 ? 16.742 -0.614 -7.636 1.00 6.14 87 LEU A C 1
ATOM 1348 O O . LEU A 1 87 ? 17.924 -0.791 -7.934 1.00 6.68 87 LEU A O 1
ATOM 1364 N N . SER A 1 88 ? 15.974 0.305 -8.210 1.00 6.22 88 SER A N 1
ATOM 1365 C CA . SER A 1 88 ? 16.487 1.241 -9.201 1.00 6.99 88 SER A CA 1
ATOM 1366 C C . SER A 1 88 ? 17.627 2.066 -8.609 1.00 7.48 88 SER A C 1
ATOM 1367 O O . SER A 1 88 ? 18.698 2.179 -9.207 1.00 8.18 88 SER A O 1
ATOM 1375 N N . GLY A 1 89 ? 17.402 2.604 -7.413 1.00 7.18 89 GLY A N 1
ATOM 1376 C CA . GLY A 1 89 ? 18.416 3.400 -6.747 1.00 7.75 89 GLY A CA 1
ATOM 1377 C C . GLY A 1 89 ? 19.662 2.598 -6.428 1.00 8.03 89 GLY A C 1
ATOM 1378 O O . GLY A 1 89 ? 20.777 3.124 -6.464 1.00 8.78 89 GLY A O 1
ATOM 1382 N N . LEU A 1 90 ? 19.473 1.322 -6.115 1.00 7.45 90 LEU A N 1
ATOM 1383 C CA . LEU A 1 90 ? 20.589 0.428 -5.844 1.00 7.66 90 LEU A CA 1
ATOM 1384 C C . LEU A 1 90 ? 21.425 0.222 -7.101 1.00 8.14 90 LEU A C 1
ATOM 1385 O O . LEU A 1 90 ? 22.625 0.492 -7.109 1.00 8.69 90 LEU A O 1
ATOM 1401 N N . ALA A 1 91 ? 20.771 -0.231 -8.168 1.00 8.03 91 ALA A N 1
ATOM 1402 C CA . ALA A 1 91 ? 21.446 -0.534 -9.429 1.00 8.60 91 ALA A CA 1
ATOM 1403 C C . ALA A 1 91 ? 22.132 0.699 -10.004 1.00 9.51 91 ALA A C 1
ATOM 1404 O O . ALA A 1 91 ? 23.160 0.593 -10.677 1.00 10.13 91 ALA A O 1
ATOM 1411 N N . ASP A 1 92 ? 21.560 1.863 -9.732 1.00 9.63 92 ASP A N 1
ATOM 1412 C CA . ASP A 1 92 ? 22.131 3.131 -10.173 1.00 10.52 92 ASP A CA 1
ATOM 1413 C C . ASP A 1 92 ? 23.539 3.324 -9.615 1.00 10.99 92 ASP A C 1
ATOM 1414 O O . ASP A 1 92 ? 24.432 3.813 -10.304 1.00 11.76 92 ASP A O 1
ATOM 1423 N N . SER A 1 93 ? 23.737 2.910 -8.372 1.00 10.60 93 SER A N 1
ATOM 1424 C CA . SER A 1 93 ? 25.026 3.061 -7.714 1.00 11.10 93 SER A CA 1
ATOM 1425 C C . SER A 1 93 ? 25.903 1.828 -7.936 1.00 10.95 93 SER A C 1
ATOM 1426 O O . SER A 1 93 ? 27.000 1.728 -7.390 1.00 11.15 93 SER A O 1
ATOM 1434 N N . ARG A 1 94 ? 25.415 0.895 -8.742 1.00 10.66 94 ARG A N 1
ATOM 1435 C CA . ARG A 1 94 ? 26.147 -0.335 -9.021 1.00 10.56 94 ARG A CA 1
ATOM 1436 C C . ARG A 1 94 ? 26.805 -0.273 -10.393 1.00 11.17 94 ARG A C 1
ATOM 1437 O O . ARG A 1 94 ? 27.486 -1.211 -10.806 1.00 11.37 94 ARG A O 1
ATOM 1458 N N . ASP A 1 95 ? 26.606 0.836 -11.092 1.00 11.52 95 ASP A N 1
ATOM 1459 C CA . ASP A 1 95 ? 27.145 0.989 -12.437 1.00 12.17 95 ASP A CA 1
ATOM 1460 C C . ASP A 1 95 ? 28.595 1.450 -12.393 1.00 12.27 95 ASP A C 1
ATOM 1461 O O . ASP A 1 95 ? 28.959 2.321 -11.602 1.00 12.39 95 ASP A O 1
ATOM 1470 N N . SER A 1 96 ? 29.415 0.843 -13.233 1.00 12.33 96 SER A N 1
ATOM 1471 C CA . SER A 1 96 ? 30.812 1.220 -13.350 1.00 12.53 96 SER A CA 1
ATOM 1472 C C . SER A 1 96 ? 31.199 1.297 -14.828 1.00 13.18 96 SER A C 1
ATOM 1473 O O . SER A 1 96 ? 32.379 1.325 -15.179 1.00 13.75 96 SER A O 1
ATOM 1481 N N . LYS A 1 97 ? 30.186 1.356 -15.690 1.00 13.20 97 LYS A N 1
ATOM 1482 C CA . LYS A 1 97 ? 30.404 1.391 -17.132 1.00 13.86 97 LYS A CA 1
ATOM 1483 C C . LYS A 1 97 ? 30.764 2.794 -17.594 1.00 13.77 97 LYS A C 1
ATOM 1484 O O . LYS A 1 97 ? 31.429 2.973 -18.614 1.00 14.06 97 LYS A O 1
ATOM 1503 N N . LYS A 1 98 ? 30.315 3.788 -16.844 1.00 13.51 98 LYS A N 1
ATOM 1504 C CA . LYS A 1 98 ? 30.625 5.171 -17.157 1.00 13.54 98 LYS A CA 1
ATOM 1505 C C . LYS A 1 98 ? 32.078 5.464 -16.799 1.00 13.10 98 LYS A C 1
ATOM 1506 O O . LYS A 1 98 ? 32.547 5.072 -15.731 1.00 12.32 98 LYS A O 1
ATOM 1525 N N . LYS A 1 99 ? 32.788 6.137 -17.696 1.00 13.72 99 LYS A N 1
ATOM 1526 C CA . LYS A 1 99 ? 34.179 6.496 -17.454 1.00 13.59 99 LYS A CA 1
ATOM 1527 C C . LYS A 1 99 ? 34.273 7.431 -16.256 1.00 13.59 99 LYS A C 1
ATOM 1528 O O . LYS A 1 99 ? 33.359 8.223 -16.014 1.00 14.07 99 LYS A O 1
ATOM 1547 N N . ASP A 1 100 ? 35.363 7.333 -15.510 1.00 13.20 100 ASP A N 1
ATOM 1548 C CA . ASP A 1 100 ? 35.559 8.170 -14.332 1.00 13.31 100 ASP A CA 1
ATOM 1549 C C . ASP A 1 100 ? 35.627 9.635 -14.721 1.00 14.11 100 ASP A C 1
ATOM 1550 O O . ASP A 1 100 ? 36.565 10.071 -15.388 1.00 14.47 100 ASP A O 1
ATOM 1559 N N . ARG A 1 101 ? 34.620 10.385 -14.315 1.00 14.51 101 ARG A N 1
ATOM 1560 C CA . ARG A 1 101 ? 34.569 11.803 -14.581 1.00 15.34 101 ARG A CA 1
ATOM 1561 C C . ARG A 1 101 ? 35.394 12.537 -13.539 1.00 15.38 101 ARG A C 1
ATOM 1562 O O . ARG A 1 101 ? 36.129 13.478 -13.847 1.00 16.24 101 ARG A O 1
ATOM 1583 N N . GLU A 1 102 ? 35.262 12.085 -12.302 1.00 14.55 102 GLU A N 1
ATOM 1584 C CA . GLU A 1 102 ? 35.974 12.667 -11.179 1.00 14.63 102 GLU A CA 1
ATOM 1585 C C . GLU A 1 102 ? 36.640 11.565 -10.366 1.00 14.38 102 GLU A C 1
ATOM 1586 O O . GLU A 1 102 ? 36.002 10.571 -10.015 1.00 13.90 102 GLU A O 1
ATOM 1598 N N . ASP A 1 103 ? 37.924 11.730 -10.090 1.00 14.86 103 ASP A N 1
ATOM 1599 C CA . ASP A 1 103 ? 38.676 10.739 -9.326 1.00 14.89 103 ASP A CA 1
ATOM 1600 C C . ASP A 1 103 ? 38.305 10.808 -7.850 1.00 14.60 103 ASP A C 1
ATOM 1601 O O . ASP A 1 103 ? 37.922 9.807 -7.247 1.00 14.51 103 ASP A O 1
ATOM 1610 N N . GLY A 1 104 ? 38.419 11.994 -7.274 1.00 14.61 104 GLY A N 1
ATOM 1611 C CA . GLY A 1 104 ? 38.056 12.175 -5.884 1.00 14.50 104 GLY A CA 1
ATOM 1612 C C . GLY A 1 104 ? 39.267 12.316 -4.989 1.00 14.74 104 GLY A C 1
ATOM 1613 O O . GLY A 1 104 ? 39.145 12.693 -3.822 1.00 14.71 104 GLY A O 1
ATOM 1617 N N . GLY A 1 105 ? 40.435 12.002 -5.526 1.00 15.11 105 GLY A N 1
ATOM 1618 C CA . GLY A 1 105 ? 41.660 12.150 -4.770 1.00 15.53 105 GLY A CA 1
ATOM 1619 C C . GLY A 1 105 ? 42.261 13.526 -4.941 1.00 15.36 105 GLY A C 1
ATOM 1620 O O . GLY A 1 105 ? 42.113 14.390 -4.072 1.00 15.29 105 GLY A O 1
ATOM 1624 N N . GLY A 1 106 ? 42.925 13.736 -6.069 1.00 15.45 106 GLY A N 1
ATOM 1625 C CA . GLY A 1 106 ? 43.552 15.013 -6.340 1.00 15.44 106 GLY A CA 1
ATOM 1626 C C . GLY A 1 106 ? 44.851 15.171 -5.583 1.00 15.40 106 GLY A C 1
ATOM 1627 O O . GLY A 1 106 ? 45.847 14.518 -5.899 1.00 15.58 106 GLY A O 1
ATOM 1631 N N . SER A 1 107 ? 44.838 16.026 -4.577 1.00 15.35 107 SER A N 1
ATOM 1632 C CA . SER A 1 107 ? 46.000 16.223 -3.732 1.00 15.47 107 SER A CA 1
ATOM 1633 C C . SER A 1 107 ? 46.156 15.038 -2.779 1.00 15.46 107 SER A C 1
ATOM 1634 O O . SER A 1 107 ? 45.281 14.765 -1.953 1.00 15.32 107 SER A O 1
ATOM 1642 N N . GLY A 1 108 ? 47.267 14.327 -2.918 1.00 15.75 108 GLY A N 1
ATOM 1643 C CA . GLY A 1 108 ? 47.515 13.160 -2.098 1.00 15.94 108 GLY A CA 1
ATOM 1644 C C . GLY A 1 108 ? 47.875 13.512 -0.669 1.00 16.35 108 GLY A C 1
ATOM 1645 O O . GLY A 1 108 ? 47.938 14.690 -0.304 1.00 16.77 108 GLY A O 1
ATOM 1649 N N . GLY A 1 109 ? 48.102 12.492 0.146 1.00 16.37 109 GLY A N 1
ATOM 1650 C CA . GLY A 1 109 ? 48.447 12.715 1.533 1.00 16.90 109 GLY A CA 1
ATOM 1651 C C . GLY A 1 109 ? 47.228 12.962 2.393 1.00 16.92 109 GLY A C 1
ATOM 1652 O O . GLY A 1 109 ? 47.337 13.478 3.507 1.00 17.08 109 GLY A O 1
ATOM 1656 N N . SER A 1 110 ? 46.063 12.600 1.875 1.00 16.91 110 SER A N 1
ATOM 1657 C CA . SER A 1 110 ? 44.825 12.754 2.608 1.00 17.10 110 SER A CA 1
ATOM 1658 C C . SER A 1 110 ? 44.680 11.630 3.626 1.00 16.81 110 SER A C 1
ATOM 1659 O O . SER A 1 110 ? 44.512 10.463 3.262 1.00 17.03 110 SER A O 1
ATOM 1667 N N . LEU A 1 111 ? 44.772 11.988 4.898 1.00 16.46 111 LEU A N 1
ATOM 1668 C CA . LEU A 1 111 ? 44.743 11.014 5.976 1.00 16.32 111 LEU A CA 1
ATOM 1669 C C . LEU A 1 111 ? 43.313 10.622 6.315 1.00 15.90 111 LEU A C 1
ATOM 1670 O O . LEU A 1 111 ? 42.574 11.385 6.939 1.00 16.10 111 LEU A O 1
ATOM 1686 N N . ARG A 1 112 ? 42.931 9.432 5.891 1.00 15.45 112 ARG A N 1
ATOM 1687 C CA . ARG A 1 112 ? 41.598 8.919 6.149 1.00 15.10 112 ARG A CA 1
ATOM 1688 C C . ARG A 1 112 ? 41.565 8.213 7.495 1.00 14.96 112 ARG A C 1
ATOM 1689 O O . ARG A 1 112 ? 42.572 7.658 7.939 1.00 14.92 112 ARG A O 1
ATOM 1710 N N . LYS A 1 113 ? 40.418 8.246 8.146 1.00 15.05 113 LYS A N 1
ATOM 1711 C CA . LYS A 1 113 ? 40.279 7.642 9.458 1.00 15.05 113 LYS A CA 1
ATOM 1712 C C . LYS A 1 113 ? 39.798 6.202 9.339 1.00 14.25 113 LYS A C 1
ATOM 1713 O O . LYS A 1 113 ? 39.474 5.733 8.243 1.00 14.12 113 LYS A O 1
ATOM 1732 N N . LYS A 1 114 ? 39.780 5.506 10.465 1.00 13.84 114 LYS A N 1
ATOM 1733 C CA . LYS A 1 114 ? 39.323 4.125 10.527 1.00 13.17 114 LYS A CA 1
ATOM 1734 C C . LYS A 1 114 ? 37.811 4.039 10.304 1.00 12.35 114 LYS A C 1
ATOM 1735 O O . LYS A 1 114 ? 37.166 5.033 9.964 1.00 12.30 114 LYS A O 1
ATOM 1754 N N . ILE A 1 115 ? 37.254 2.848 10.502 1.00 11.80 115 ILE A N 1
ATOM 1755 C CA . ILE A 1 115 ? 35.816 2.643 10.396 1.00 10.98 115 ILE A CA 1
ATOM 1756 C C . ILE A 1 115 ? 35.070 3.539 11.383 1.00 10.72 115 ILE A C 1
ATOM 1757 O O . ILE A 1 115 ? 35.022 3.262 12.583 1.00 11.04 115 ILE A O 1
ATOM 1773 N N . ASN A 1 116 ? 34.522 4.631 10.876 1.00 10.30 116 ASN A N 1
ATOM 1774 C CA . ASN A 1 116 ? 33.772 5.563 11.699 1.00 10.15 116 ASN A CA 1
ATOM 1775 C C . ASN A 1 116 ? 32.351 5.069 11.894 1.00 9.59 116 ASN A C 1
ATOM 1776 O O . ASN A 1 116 ? 31.740 4.540 10.966 1.00 9.07 116 ASN A O 1
ATOM 1787 N N . PRO A 1 117 ? 31.805 5.235 13.107 1.00 9.80 117 PRO A N 1
ATOM 1788 C CA . PRO A 1 117 ? 30.467 4.748 13.461 1.00 9.49 117 PRO A CA 1
ATOM 1789 C C . PRO A 1 117 ? 29.378 5.259 12.520 1.00 8.86 117 PRO A C 1
ATOM 1790 O O . PRO A 1 117 ? 28.391 4.574 12.274 1.00 8.47 117 PRO A O 1
ATOM 1801 N N . LYS A 1 118 ? 29.575 6.455 11.973 1.00 8.89 118 LYS A N 1
ATOM 1802 C CA . LYS A 1 118 ? 28.591 7.062 11.075 1.00 8.47 118 LYS A CA 1
ATOM 1803 C C . LYS A 1 118 ? 28.350 6.205 9.831 1.00 7.88 118 LYS A C 1
ATOM 1804 O O . LYS A 1 118 ? 27.315 6.329 9.174 1.00 7.52 118 LYS A O 1
ATOM 1823 N N . VAL A 1 119 ? 29.300 5.331 9.519 1.00 7.92 119 VAL A N 1
ATOM 1824 C CA . VAL A 1 119 ? 29.168 4.420 8.388 1.00 7.54 119 VAL A CA 1
ATOM 1825 C C . VAL A 1 119 ? 27.946 3.512 8.558 1.00 6.90 119 VAL A C 1
ATOM 1826 O O . VAL A 1 119 ? 27.150 3.346 7.632 1.00 6.47 119 VAL A O 1
ATOM 1839 N N . MET A 1 120 ? 27.789 2.948 9.752 1.00 6.95 120 MET A N 1
ATOM 1840 C CA . MET A 1 120 ? 26.658 2.072 10.041 1.00 6.52 120 MET A CA 1
ATOM 1841 C C . MET A 1 120 ? 25.360 2.869 10.072 1.00 6.10 120 MET A C 1
ATOM 1842 O O . MET A 1 120 ? 24.304 2.375 9.678 1.00 5.61 120 MET A O 1
ATOM 1856 N N . ASN A 1 121 ? 25.462 4.117 10.515 1.00 6.37 121 ASN A N 1
ATOM 1857 C CA . ASN A 1 121 ? 24.297 4.989 10.670 1.00 6.19 121 ASN A CA 1
ATOM 1858 C C . ASN A 1 121 ? 23.683 5.344 9.322 1.00 5.71 121 ASN A C 1
ATOM 1859 O O . ASN A 1 121 ? 22.503 5.682 9.238 1.00 5.44 121 ASN A O 1
ATOM 1870 N N . MET A 1 122 ? 24.485 5.276 8.268 1.00 5.75 122 MET A N 1
ATOM 1871 C CA . MET A 1 122 ? 23.977 5.482 6.918 1.00 5.49 122 MET A CA 1
ATOM 1872 C C . MET A 1 122 ? 23.004 4.360 6.559 1.00 4.88 122 MET A C 1
ATOM 1873 O O . MET A 1 122 ? 21.980 4.585 5.912 1.00 4.56 122 MET A O 1
ATOM 1887 N N . ILE A 1 123 ? 23.328 3.151 7.004 1.00 4.83 123 ILE A N 1
ATOM 1888 C CA . ILE A 1 123 ? 22.466 1.995 6.793 1.00 4.35 123 ILE A CA 1
ATOM 1889 C C . ILE A 1 123 ? 21.206 2.099 7.653 1.00 3.90 123 ILE A C 1
ATOM 1890 O O . ILE A 1 123 ? 20.160 1.561 7.302 1.00 3.43 123 ILE A O 1
ATOM 1906 N N . ASP A 1 124 ? 21.319 2.776 8.792 1.00 4.16 124 ASP A N 1
ATOM 1907 C CA . ASP A 1 124 ? 20.167 3.029 9.665 1.00 4.01 124 ASP A CA 1
ATOM 1908 C C . ASP A 1 124 ? 19.015 3.661 8.888 1.00 3.55 124 ASP A C 1
ATOM 1909 O O . ASP A 1 124 ? 17.846 3.389 9.161 1.00 3.33 124 ASP A O 1
ATOM 1918 N N . SER A 1 125 ? 19.355 4.510 7.923 1.00 3.56 125 SER A N 1
ATOM 1919 C CA . SER A 1 125 ? 18.363 5.129 7.054 1.00 3.35 125 SER A CA 1
ATOM 1920 C C . SER A 1 125 ? 17.718 4.079 6.149 1.00 2.96 125 SER A C 1
ATOM 1921 O O . SER A 1 125 ? 16.540 4.167 5.806 1.00 2.71 125 SER A O 1
ATOM 1929 N N . VAL A 1 126 ? 18.511 3.083 5.774 1.00 3.00 126 VAL A N 1
ATOM 1930 C CA . VAL A 1 126 ? 18.041 1.976 4.951 1.00 2.69 126 VAL A CA 1
ATOM 1931 C C . VAL A 1 126 ? 16.992 1.168 5.711 1.00 2.31 126 VAL A C 1
ATOM 1932 O O . VAL A 1 126 ? 15.971 0.782 5.147 1.00 1.97 126 VAL A O 1
ATOM 1945 N N . GLU A 1 127 ? 17.239 0.955 7.007 1.00 2.51 127 GLU A N 1
ATOM 1946 C CA . GLU A 1 127 ? 16.300 0.232 7.868 1.00 2.44 127 GLU A CA 1
ATOM 1947 C C . GLU A 1 127 ? 14.927 0.895 7.852 1.00 2.08 127 GLU A C 1
ATOM 1948 O O . GLU A 1 127 ? 13.897 0.218 7.868 1.00 1.96 127 GLU A O 1
ATOM 1960 N N . LYS A 1 128 ? 14.926 2.222 7.818 1.00 2.05 128 LYS A N 1
ATOM 1961 C CA . LYS A 1 128 ? 13.688 2.993 7.831 1.00 1.88 128 LYS A CA 1
ATOM 1962 C C . LYS A 1 128 ? 12.847 2.680 6.599 1.00 1.53 128 LYS A C 1
ATOM 1963 O O . LYS A 1 128 ? 11.623 2.571 6.678 1.00 1.49 128 LYS A O 1
ATOM 1982 N N . LYS A 1 129 ? 13.518 2.522 5.468 1.00 1.47 129 LYS A N 1
ATOM 1983 C CA . LYS A 1 129 ? 12.850 2.202 4.215 1.00 1.39 129 LYS A CA 1
ATOM 1984 C C . LYS A 1 129 ? 12.252 0.801 4.281 1.00 1.19 129 LYS A C 1
ATOM 1985 O O . LYS A 1 129 ? 11.088 0.598 3.936 1.00 1.21 129 LYS A O 1
ATOM 2004 N N . GLU A 1 130 ? 13.053 -0.144 4.758 1.00 1.16 130 GLU A N 1
ATOM 2005 C CA . GLU A 1 130 ? 12.632 -1.537 4.894 1.00 1.14 130 GLU A CA 1
ATOM 2006 C C . GLU A 1 130 ? 11.371 -1.633 5.743 1.00 1.17 130 GLU A C 1
ATOM 2007 O O . GLU A 1 130 ? 10.383 -2.263 5.355 1.00 1.18 130 GLU A O 1
ATOM 2019 N N . MET A 1 131 ? 11.415 -0.989 6.902 1.00 1.30 131 MET A N 1
ATOM 2020 C CA . MET A 1 131 ? 10.292 -0.998 7.831 1.00 1.44 131 MET A CA 1
ATOM 2021 C C . MET A 1 131 ? 9.055 -0.364 7.205 1.00 1.30 131 MET A C 1
ATOM 2022 O O . MET A 1 131 ? 7.941 -0.846 7.402 1.00 1.41 131 MET A O 1
ATOM 2036 N N . SER A 1 132 ? 9.256 0.694 6.427 1.00 1.14 132 SER A N 1
ATOM 2037 C CA . SER A 1 132 ? 8.145 1.372 5.770 1.00 1.08 132 SER A CA 1
ATOM 2038 C C . SER A 1 132 ? 7.523 0.479 4.698 1.00 0.99 132 SER A C 1
ATOM 2039 O O . SER A 1 132 ? 6.318 0.519 4.479 1.00 1.01 132 SER A O 1
ATOM 2047 N N . LEU A 1 133 ? 8.349 -0.322 4.030 1.00 0.94 133 LEU A N 1
ATOM 2048 C CA . LEU A 1 133 ? 7.853 -1.281 3.043 1.00 0.93 133 LEU A CA 1
ATOM 2049 C C . LEU A 1 133 ? 7.052 -2.384 3.726 1.00 0.99 133 LEU A C 1
ATOM 2050 O O . LEU A 1 133 ? 6.003 -2.802 3.232 1.00 0.96 133 LEU A O 1
ATOM 2066 N N . LYS A 1 134 ? 7.553 -2.850 4.864 1.00 1.11 134 LYS A N 1
ATOM 2067 C CA . LYS A 1 134 ? 6.840 -3.834 5.668 1.00 1.22 134 LYS A CA 1
ATOM 2068 C C . LYS A 1 134 ? 5.504 -3.263 6.129 1.00 1.17 134 LYS A C 1
ATOM 2069 O O . LYS A 1 134 ? 4.456 -3.891 5.976 1.00 1.18 134 LYS A O 1
ATOM 2088 N N . HIS A 1 135 ? 5.560 -2.054 6.676 1.00 1.18 135 HIS A N 1
ATOM 2089 C CA . HIS A 1 135 ? 4.373 -1.347 7.139 1.00 1.20 135 HIS A CA 1
ATOM 2090 C C . HIS A 1 135 ? 3.411 -1.077 5.980 1.00 1.04 135 HIS A C 1
ATOM 2091 O O . HIS A 1 135 ? 2.192 -1.053 6.161 1.00 1.06 135 HIS A O 1
ATOM 2105 N N . MET A 1 136 ? 3.966 -0.881 4.793 1.00 0.93 136 MET A N 1
ATOM 2106 C CA . MET A 1 136 ? 3.170 -0.648 3.598 1.00 0.84 136 MET A CA 1
ATOM 2107 C C . MET A 1 136 ? 2.275 -1.847 3.325 1.00 0.72 136 MET A C 1
ATOM 2108 O O . MET A 1 136 ? 1.058 -1.713 3.188 1.00 0.69 136 MET A O 1
ATOM 2122 N N . MET A 1 137 ? 2.889 -3.023 3.265 1.00 0.72 137 MET A N 1
ATOM 2123 C CA . MET A 1 137 ? 2.150 -4.258 3.044 1.00 0.70 137 MET A CA 1
ATOM 2124 C C . MET A 1 137 ? 1.230 -4.547 4.220 1.00 0.75 137 MET A C 1
ATOM 2125 O O . MET A 1 137 ? 0.121 -5.045 4.041 1.00 0.72 137 MET A O 1
ATOM 2139 N N . LYS A 1 138 ? 1.694 -4.218 5.420 1.00 0.88 138 LYS A N 1
ATOM 2140 C CA . LYS A 1 138 ? 0.885 -4.362 6.622 1.00 1.00 138 LYS A CA 1
ATOM 2141 C C . LYS A 1 138 ? -0.394 -3.539 6.498 1.00 0.96 138 LYS A C 1
ATOM 2142 O O . LYS A 1 138 ? -1.467 -3.980 6.899 1.00 0.99 138 LYS A O 1
ATOM 2161 N N . THR A 1 139 ? -0.268 -2.349 5.926 1.00 0.93 139 THR A N 1
ATOM 2162 C CA . THR A 1 139 ? -1.412 -1.485 5.698 1.00 0.94 139 THR A CA 1
ATOM 2163 C C . THR A 1 139 ? -2.365 -2.114 4.680 1.00 0.79 139 THR A C 1
ATOM 2164 O O . THR A 1 139 ? -3.575 -2.133 4.884 1.00 0.81 139 THR A O 1
ATOM 2175 N N . VAL A 1 140 ? -1.805 -2.650 3.598 1.00 0.66 140 VAL A N 1
ATOM 2176 C CA . VAL A 1 140 ? -2.604 -3.312 2.572 1.00 0.57 140 VAL A CA 1
ATOM 2177 C C . VAL A 1 140 ? -3.373 -4.494 3.162 1.00 0.54 140 VAL A C 1
ATOM 2178 O O . VAL A 1 140 ? -4.569 -4.655 2.923 1.00 0.59 140 VAL A O 1
ATOM 2191 N N . LEU A 1 141 ? -2.682 -5.310 3.949 1.00 0.57 141 LEU A N 1
ATOM 2192 C CA . LEU A 1 141 ? -3.306 -6.460 4.589 1.00 0.65 141 LEU A CA 1
ATOM 2193 C C . LEU A 1 141 ? -4.352 -6.008 5.603 1.00 0.71 141 LEU A C 1
ATOM 2194 O O . LEU A 1 141 ? -5.386 -6.651 5.771 1.00 0.73 141 LEU A O 1
ATOM 2210 N N . LYS A 1 142 ? -4.071 -4.890 6.260 1.00 0.80 142 LYS A N 1
ATOM 2211 C CA . LYS A 1 142 ? -4.990 -4.302 7.225 1.00 0.90 142 LYS A CA 1
ATOM 2212 C C . LYS A 1 142 ? -6.304 -3.925 6.545 1.00 0.79 142 LYS A C 1
ATOM 2213 O O . LYS A 1 142 ? -7.386 -4.194 7.071 1.00 0.73 142 LYS A O 1
ATOM 2232 N N . ASP A 1 143 ? -6.200 -3.312 5.366 1.00 0.80 143 ASP A N 1
ATOM 2233 C CA . ASP A 1 143 ? -7.373 -2.988 4.558 1.00 0.75 143 ASP A CA 1
ATOM 2234 C C . ASP A 1 143 ? -8.159 -4.250 4.227 1.00 0.60 143 ASP A C 1
ATOM 2235 O O . ASP A 1 143 ? -9.387 -4.255 4.276 1.00 0.58 143 ASP A O 1
ATOM 2244 N N . LYS A 1 144 ? -7.438 -5.320 3.903 1.00 0.57 144 LYS A N 1
ATOM 2245 C CA . LYS A 1 144 ? -8.054 -6.607 3.582 1.00 0.50 144 LYS A CA 1
ATOM 2246 C C . LYS A 1 144 ? -8.952 -7.090 4.716 1.00 0.47 144 LYS A C 1
ATOM 2247 O O . LYS A 1 144 ? -10.090 -7.506 4.484 1.00 0.46 144 LYS A O 1
ATOM 2266 N N . HIS A 1 145 ? -8.436 -7.038 5.938 1.00 0.49 145 HIS A N 1
ATOM 2267 C CA . HIS A 1 145 ? -9.203 -7.454 7.108 1.00 0.49 145 HIS A CA 1
ATOM 2268 C C . HIS A 1 145 ? -10.437 -6.575 7.264 1.00 0.45 145 HIS A C 1
ATOM 2269 O O . HIS A 1 145 ? -11.516 -7.050 7.614 1.00 0.46 145 HIS A O 1
ATOM 2283 N N . LYS A 1 146 ? -10.270 -5.293 6.972 1.00 0.47 146 LYS A N 1
ATOM 2284 C CA . LYS A 1 146 ? -11.361 -4.335 7.065 1.00 0.49 146 LYS A CA 1
ATOM 2285 C C . LYS A 1 146 ? -12.435 -4.619 6.018 1.00 0.42 146 LYS A C 1
ATOM 2286 O O . LYS A 1 146 ? -13.630 -4.463 6.284 1.00 0.41 146 LYS A O 1
ATOM 2305 N N . ILE A 1 147 ? -12.007 -5.032 4.827 1.00 0.42 147 ILE A N 1
ATOM 2306 C CA . ILE A 1 147 ? -12.936 -5.438 3.778 1.00 0.43 147 ILE A CA 1
ATOM 2307 C C . ILE A 1 147 ? -13.779 -6.611 4.262 1.00 0.43 147 ILE A C 1
ATOM 2308 O O . ILE A 1 147 ? -15.004 -6.599 4.144 1.00 0.45 147 ILE A O 1
ATOM 2324 N N . GLU A 1 148 ? -13.103 -7.605 4.830 1.00 0.45 148 GLU A N 1
ATOM 2325 C CA . GLU A 1 148 ? -13.750 -8.802 5.339 1.00 0.50 148 GLU A CA 1
ATOM 2326 C C . GLU A 1 148 ? -14.806 -8.452 6.387 1.00 0.45 148 GLU A C 1
ATOM 2327 O O . GLU A 1 148 ? -15.919 -8.978 6.361 1.00 0.44 148 GLU A O 1
ATOM 2339 N N . GLU A 1 149 ? -14.453 -7.556 7.302 1.00 0.44 149 GLU A N 1
ATOM 2340 C CA . GLU A 1 149 ? -15.383 -7.106 8.332 1.00 0.44 149 GLU A CA 1
ATOM 2341 C C . GLU A 1 149 ? -16.610 -6.452 7.708 1.00 0.42 149 GLU A C 1
ATOM 2342 O O . GLU A 1 149 ? -17.745 -6.726 8.099 1.00 0.46 149 GLU A O 1
ATOM 2354 N N . THR A 1 150 ? -16.373 -5.598 6.725 1.00 0.41 150 THR A N 1
ATOM 2355 C CA . THR A 1 150 ? -17.441 -4.827 6.111 1.00 0.46 150 THR A CA 1
ATOM 2356 C C . THR A 1 150 ? -18.366 -5.699 5.266 1.00 0.41 150 THR A C 1
ATOM 2357 O O . THR A 1 150 ? -19.588 -5.551 5.328 1.00 0.42 150 THR A O 1
ATOM 2368 N N . ILE A 1 151 ? -17.797 -6.606 4.476 1.00 0.41 151 ILE A N 1
ATOM 2369 C CA . ILE A 1 151 ? -18.611 -7.487 3.649 1.00 0.43 151 ILE A CA 1
ATOM 2370 C C . ILE A 1 151 ? -19.479 -8.379 4.527 1.00 0.39 151 ILE A C 1
ATOM 2371 O O . ILE A 1 151 ? -20.600 -8.717 4.156 1.00 0.41 151 ILE A O 1
ATOM 2387 N N . ALA A 1 152 ? -18.954 -8.751 5.693 1.00 0.39 152 ALA A N 1
ATOM 2388 C CA . ALA A 1 152 ? -19.728 -9.490 6.681 1.00 0.41 152 ALA A CA 1
ATOM 2389 C C . ALA A 1 152 ? -20.902 -8.651 7.181 1.00 0.39 152 ALA A C 1
ATOM 2390 O O . ALA A 1 152 ? -22.022 -9.149 7.299 1.00 0.42 152 ALA A O 1
ATOM 2397 N N . THR A 1 153 ? -20.639 -7.376 7.463 1.00 0.41 153 THR A N 1
ATOM 2398 C CA . THR A 1 153 ? -21.681 -6.444 7.887 1.00 0.43 153 THR A CA 1
ATOM 2399 C C . THR A 1 153 ? -22.751 -6.301 6.804 1.00 0.42 153 THR A C 1
ATOM 2400 O O . THR A 1 153 ? -23.949 -6.337 7.086 1.00 0.47 153 THR A O 1
ATOM 2411 N N . LEU A 1 154 ? -22.307 -6.148 5.564 1.00 0.39 154 LEU A N 1
ATOM 2412 C CA . LEU A 1 154 ? -23.214 -6.055 4.426 1.00 0.40 154 LEU A CA 1
ATOM 2413 C C . LEU A 1 154 ? -23.981 -7.356 4.241 1.00 0.41 154 LEU A C 1
ATOM 2414 O O . LEU A 1 154 ? -25.139 -7.357 3.827 1.00 0.44 154 LEU A O 1
ATOM 2430 N N . ASP A 1 155 ? -23.330 -8.463 4.561 1.00 0.41 155 ASP A N 1
ATOM 2431 C CA . ASP A 1 155 ? -23.953 -9.772 4.461 1.00 0.47 155 ASP A CA 1
ATOM 2432 C C . ASP A 1 155 ? -25.042 -9.910 5.515 1.00 0.49 155 ASP A C 1
ATOM 2433 O O . ASP A 1 155 ? -26.048 -10.583 5.296 1.00 0.51 155 ASP A O 1
ATOM 2442 N N . GLU A 1 156 ? -24.836 -9.254 6.655 1.00 0.52 156 GLU A N 1
ATOM 2443 C CA . GLU A 1 156 ? -25.854 -9.184 7.697 1.00 0.57 156 GLU A CA 1
ATOM 2444 C C . GLU A 1 156 ? -27.065 -8.409 7.198 1.00 0.56 156 GLU A C 1
ATOM 2445 O O . GLU A 1 156 ? -28.203 -8.815 7.416 1.00 0.65 156 GLU A O 1
ATOM 2457 N N . TYR A 1 157 ? -26.818 -7.291 6.526 1.00 0.52 157 TYR A N 1
ATOM 2458 C CA . TYR A 1 157 ? -27.892 -6.517 5.913 1.00 0.55 157 TYR A CA 1
ATOM 2459 C C . TYR A 1 157 ? -28.648 -7.369 4.898 1.00 0.54 157 TYR A C 1
ATOM 2460 O O . TYR A 1 157 ? -29.873 -7.335 4.832 1.00 0.61 157 TYR A O 1
ATOM 2478 N N . LYS A 1 158 ? -27.903 -8.158 4.133 1.00 0.53 158 LYS A N 1
ATOM 2479 C CA . LYS A 1 158 ? -28.490 -9.052 3.141 1.00 0.61 158 LYS A CA 1
ATOM 2480 C C . LYS A 1 158 ? -29.231 -10.207 3.818 1.00 0.69 158 LYS A C 1
ATOM 2481 O O . LYS A 1 158 ? -30.093 -10.845 3.217 1.00 0.85 158 LYS A O 1
ATOM 2500 N N . ARG A 1 159 ? -28.893 -10.469 5.070 1.00 0.66 159 ARG A N 1
ATOM 2501 C CA . ARG A 1 159 ? -29.535 -11.533 5.828 1.00 0.79 159 ARG A CA 1
ATOM 2502 C C . ARG A 1 159 ? -30.828 -11.025 6.461 1.00 0.86 159 ARG A C 1
ATOM 2503 O O . ARG A 1 159 ? -31.832 -11.736 6.509 1.00 0.99 159 ARG A O 1
ATOM 2524 N N . LYS A 1 160 ? -30.797 -9.788 6.937 1.00 0.84 160 LYS A N 1
ATOM 2525 C CA . LYS A 1 160 ? -31.969 -9.169 7.543 1.00 0.98 160 LYS A CA 1
ATOM 2526 C C . LYS A 1 160 ? -32.983 -8.756 6.483 1.00 0.98 160 LYS A C 1
ATOM 2527 O O . LYS A 1 160 ? -34.188 -8.952 6.657 1.00 1.10 160 LYS A O 1
ATOM 2546 N N . ALA A 1 161 ? -32.495 -8.182 5.392 1.00 0.89 161 ALA A N 1
ATOM 2547 C CA . ALA A 1 161 ? -33.362 -7.732 4.313 1.00 0.95 161 ALA A CA 1
ATOM 2548 C C . ALA A 1 161 ? -33.755 -8.893 3.411 1.00 1.46 161 ALA A C 1
ATOM 2549 O O . ALA A 1 161 ? -32.914 -9.703 3.020 1.00 1.97 161 ALA A O 1
ATOM 2556 N N . SER A 1 162 ? -35.033 -8.968 3.085 1.00 1.91 162 SER A N 1
ATOM 2557 C CA . SER A 1 162 ? -35.544 -10.025 2.229 1.00 2.66 162 SER A CA 1
ATOM 2558 C C . SER A 1 162 ? -35.292 -9.699 0.761 1.00 2.69 162 SER A C 1
ATOM 2559 O O . SER A 1 162 ? -35.167 -10.595 -0.074 1.00 3.22 162 SER A O 1
ATOM 2567 N N . GLY A 1 163 ? -35.216 -8.413 0.454 1.00 2.61 163 GLY A N 1
ATOM 2568 C CA . GLY A 1 163 ? -34.945 -7.993 -0.903 1.00 2.91 163 GLY A CA 1
ATOM 2569 C C . GLY A 1 163 ? -35.958 -6.986 -1.400 1.00 2.74 163 GLY A C 1
ATOM 2570 O O . GLY A 1 163 ? -36.442 -7.088 -2.527 1.00 3.19 163 GLY A O 1
ATOM 2574 N N . GLY A 1 164 ? -36.298 -6.028 -0.549 1.00 2.67 164 GLY A N 1
ATOM 2575 C CA . GLY A 1 164 ? -37.219 -4.983 -0.940 1.00 2.95 164 GLY A CA 1
ATOM 2576 C C . GLY A 1 164 ? -36.549 -3.930 -1.796 1.00 2.38 164 GLY A C 1
ATOM 2577 O O . GLY A 1 164 ? -36.577 -4.009 -3.025 1.00 2.74 164 GLY A O 1
ATOM 2581 N N . SER A 1 165 ? -35.938 -2.950 -1.153 1.00 2.14 165 SER A N 1
ATOM 2582 C CA . SER A 1 165 ? -35.254 -1.881 -1.866 1.00 2.27 165 SER A CA 1
ATOM 2583 C C . SER A 1 165 ? -33.771 -2.196 -2.024 1.00 2.23 165 SER A C 1
ATOM 2584 O O . SER A 1 165 ? -33.125 -1.748 -2.973 1.00 2.86 165 SER A O 1
ATOM 2592 N N . ALA A 1 166 ? -33.237 -2.971 -1.093 1.00 2.17 166 ALA A N 1
ATOM 2593 C CA . ALA A 1 166 ? -31.852 -3.401 -1.169 1.00 2.62 166 ALA A CA 1
ATOM 2594 C C . ALA A 1 166 ? -31.723 -4.599 -2.103 1.00 1.98 166 ALA A C 1
ATOM 2595 O O . ALA A 1 166 ? -32.446 -5.591 -1.960 1.00 2.62 166 ALA A O 1
ATOM 2602 N N . GLY A 1 167 ? -30.824 -4.496 -3.073 1.00 1.32 167 GLY A N 1
ATOM 2603 C CA . GLY A 1 167 ? -30.597 -5.585 -4.000 1.00 0.81 167 GLY A CA 1
ATOM 2604 C C . GLY A 1 167 ? -29.746 -6.678 -3.393 1.00 0.72 167 GLY A C 1
ATOM 2605 O O . GLY A 1 167 ? -28.562 -6.802 -3.707 1.00 0.65 167 GLY A O 1
ATOM 2609 N N . THR A 1 168 ? -30.354 -7.464 -2.517 1.00 0.81 168 THR A N 1
ATOM 2610 C CA . THR A 1 168 ? -29.667 -8.546 -1.834 1.00 0.82 168 THR A CA 1
ATOM 2611 C C . THR A 1 168 ? -29.096 -9.555 -2.826 1.00 0.77 168 THR A C 1
ATOM 2612 O O . THR A 1 168 ? -27.946 -9.981 -2.706 1.00 0.75 168 THR A O 1
ATOM 2623 N N . ARG A 1 169 ? -29.899 -9.910 -3.819 1.00 0.82 169 ARG A N 1
ATOM 2624 C CA . ARG A 1 169 ? -29.496 -10.882 -4.823 1.00 0.85 169 ARG A CA 1
ATOM 2625 C C . ARG A 1 169 ? -28.382 -10.318 -5.698 1.00 0.77 169 ARG A C 1
ATOM 2626 O O . ARG A 1 169 ? -27.420 -11.017 -6.028 1.00 0.79 169 ARG A O 1
ATOM 2647 N N . MET A 1 170 ? -28.512 -9.047 -6.062 1.00 0.73 170 MET A N 1
ATOM 2648 C CA . MET A 1 170 ? -27.505 -8.376 -6.872 1.00 0.70 170 MET A CA 1
ATOM 2649 C C . MET A 1 170 ? -26.177 -8.304 -6.125 1.00 0.67 170 MET A C 1
ATOM 2650 O O . MET A 1 170 ? -25.118 -8.586 -6.690 1.00 0.65 170 MET A O 1
ATOM 2664 N N . PHE A 1 171 ? -26.242 -7.940 -4.848 1.00 0.68 171 PHE A N 1
ATOM 2665 C CA . PHE A 1 171 ? -25.047 -7.831 -4.022 1.00 0.68 171 PHE A CA 1
ATOM 2666 C C . PHE A 1 171 ? -24.412 -9.196 -3.791 1.00 0.68 171 PHE A C 1
ATOM 2667 O O . PHE A 1 171 ? -23.195 -9.307 -3.704 1.00 0.69 171 PHE A O 1
ATOM 2684 N N . GLU A 1 172 ? -25.241 -10.228 -3.682 1.00 0.67 172 GLU A N 1
ATOM 2685 C CA . GLU A 1 172 ? -24.753 -11.591 -3.499 1.00 0.69 172 GLU A CA 1
ATOM 2686 C C . GLU A 1 172 ? -23.765 -11.950 -4.607 1.00 0.67 172 GLU A C 1
ATOM 2687 O O . GLU A 1 172 ? -22.605 -12.296 -4.347 1.00 0.70 172 GLU A O 1
ATOM 2699 N N . ASP A 1 173 ? -24.228 -11.818 -5.844 1.00 0.67 173 ASP A N 1
ATOM 2700 C CA . ASP A 1 173 ? -23.423 -12.154 -7.011 1.00 0.70 173 ASP A CA 1
ATOM 2701 C C . ASP A 1 173 ? -22.252 -11.193 -7.170 1.00 0.70 173 ASP A C 1
ATOM 2702 O O . ASP A 1 173 ? -21.186 -11.575 -7.654 1.00 0.74 173 ASP A O 1
ATOM 2711 N N . ARG A 1 174 ? -22.447 -9.947 -6.757 1.00 0.71 174 ARG A N 1
ATOM 2712 C CA . ARG A 1 174 ? -21.414 -8.936 -6.916 1.00 0.77 174 ARG A CA 1
ATOM 2713 C C . ARG A 1 174 ? -20.291 -9.144 -5.907 1.00 0.78 174 ARG A C 1
ATOM 2714 O O . ARG A 1 174 ? -19.116 -8.984 -6.242 1.00 0.82 174 ARG A O 1
ATOM 2735 N N . LYS A 1 175 ? -20.652 -9.509 -4.679 1.00 0.80 175 LYS A N 1
ATOM 2736 C CA . LYS A 1 175 ? -19.666 -9.748 -3.632 1.00 0.85 175 LYS A CA 1
ATOM 2737 C C . LYS A 1 175 ? -18.716 -10.856 -4.053 1.00 0.79 175 LYS A C 1
ATOM 2738 O O . LYS A 1 175 ? -17.502 -10.664 -4.095 1.00 0.80 175 LYS A O 1
ATOM 2757 N N . GLU A 1 176 ? -19.284 -12.008 -4.388 1.00 0.75 176 GLU A N 1
ATOM 2758 C CA . GLU A 1 176 ? -18.492 -13.157 -4.810 1.00 0.73 176 GLU A CA 1
ATOM 2759 C C . GLU A 1 176 ? -17.704 -12.840 -6.079 1.00 0.63 176 GLU A C 1
ATOM 2760 O O . GLU A 1 176 ? -16.590 -13.328 -6.267 1.00 0.63 176 GLU A O 1
ATOM 2772 N N . LYS A 1 177 ? -18.288 -12.015 -6.941 1.00 0.61 177 LYS A N 1
ATOM 2773 C CA . LYS A 1 177 ? -17.646 -11.626 -8.189 1.00 0.62 177 LYS A CA 1
ATOM 2774 C C . LYS A 1 177 ? -16.405 -10.789 -7.897 1.00 0.65 177 LYS A C 1
ATOM 2775 O O . LYS A 1 177 ? -15.338 -11.012 -8.472 1.00 0.65 177 LYS A O 1
ATOM 2794 N N . ALA A 1 178 ? -16.551 -9.837 -6.982 1.00 0.71 178 ALA A N 1
ATOM 2795 C CA . ALA A 1 178 ? -15.448 -8.977 -6.581 1.00 0.78 178 ALA A CA 1
ATOM 2796 C C . ALA A 1 178 ? -14.399 -9.768 -5.810 1.00 0.75 178 ALA A C 1
ATOM 2797 O O . ALA A 1 178 ? -13.199 -9.572 -5.999 1.00 0.74 178 ALA A O 1
ATOM 2804 N N . LEU A 1 179 ? -14.857 -10.675 -4.955 1.00 0.74 179 LEU A N 1
ATOM 2805 C CA . LEU A 1 179 ? -13.957 -11.507 -4.168 1.00 0.74 179 LEU A CA 1
ATOM 2806 C C . LEU A 1 179 ? -13.183 -12.471 -5.057 1.00 0.68 179 LEU A C 1
ATOM 2807 O O . LEU A 1 179 ? -12.066 -12.866 -4.727 1.00 0.68 179 LEU A O 1
ATOM 2823 N N . LYS A 1 180 ? -13.774 -12.847 -6.186 1.00 0.68 180 LYS A N 1
ATOM 2824 C CA . LYS A 1 180 ? -13.098 -13.708 -7.148 1.00 0.68 180 LYS A CA 1
ATOM 2825 C C . LYS A 1 180 ? -11.955 -12.946 -7.807 1.00 0.67 180 LYS A C 1
ATOM 2826 O O . LYS A 1 180 ? -10.852 -13.467 -7.961 1.00 0.68 180 LYS A O 1
ATOM 2845 N N . THR A 1 181 ? -12.222 -11.701 -8.180 1.00 0.70 181 THR A N 1
ATOM 2846 C CA . THR A 1 181 ? -11.197 -10.836 -8.743 1.00 0.74 181 THR A CA 1
ATOM 2847 C C . THR A 1 181 ? -10.128 -10.537 -7.695 1.00 0.69 181 THR A C 1
ATOM 2848 O O . THR A 1 181 ? -8.933 -10.465 -8.001 1.00 0.73 181 THR A O 1
ATOM 2859 N N . MET A 1 182 ? -10.569 -10.385 -6.452 1.00 0.64 182 MET A N 1
ATOM 2860 C CA . MET A 1 182 ? -9.663 -10.178 -5.336 1.00 0.61 182 MET A CA 1
ATOM 2861 C C . MET A 1 182 ? -8.775 -11.402 -5.141 1.00 0.61 182 MET A C 1
ATOM 2862 O O . MET A 1 182 ? -7.587 -11.270 -4.891 1.00 0.66 182 MET A O 1
ATOM 2876 N N . ALA A 1 183 ? -9.364 -12.587 -5.275 1.00 0.58 183 ALA A N 1
ATOM 2877 C CA . ALA A 1 183 ? -8.630 -13.839 -5.123 1.00 0.61 183 ALA A CA 1
ATOM 2878 C C . ALA A 1 183 ? -7.652 -14.045 -6.273 1.00 0.64 183 ALA A C 1
ATOM 2879 O O . ALA A 1 183 ? -6.565 -14.597 -6.087 1.00 0.71 183 ALA A O 1
ATOM 2886 N N . LYS A 1 184 ? -8.050 -13.609 -7.461 1.00 0.63 184 LYS A N 1
ATOM 2887 C CA . LYS A 1 184 ? -7.231 -13.643 -8.616 1.00 0.71 184 LYS A CA 1
ATOM 2888 C C . LYS A 1 184 ? -5.941 -12.857 -8.396 1.00 0.71 184 LYS A C 1
ATOM 2889 O O . LYS A 1 184 ? -4.840 -13.389 -8.542 1.00 0.75 184 LYS A O 1
ATOM 2908 N N . LYS A 1 185 ? -6.086 -11.590 -8.028 1.00 0.72 185 LYS A N 1
ATOM 2909 C CA . LYS A 1 185 ? -4.934 -10.730 -7.792 1.00 0.77 185 LYS A CA 1
ATOM 2910 C C . LYS A 1 185 ? -4.292 -11.025 -6.440 1.00 0.70 185 LYS A C 1
ATOM 2911 O O . LYS A 1 185 ? -3.198 -10.546 -6.147 1.00 0.72 185 LYS A O 1
ATOM 2930 N N . ASP A 1 186 ? -4.980 -11.811 -5.623 1.00 0.71 186 ASP A N 1
ATOM 2931 C CA . ASP A 1 186 ? -4.466 -12.223 -4.319 1.00 0.72 186 ASP A CA 1
ATOM 2932 C C . ASP A 1 186 ? -3.181 -13.019 -4.485 1.00 0.75 186 ASP A C 1
ATOM 2933 O O . ASP A 1 186 ? -2.270 -12.930 -3.663 1.00 0.75 186 ASP A O 1
ATOM 2942 N N . LEU A 1 187 ? -3.107 -13.776 -5.573 1.00 0.83 187 LEU A N 1
ATOM 2943 C CA . LEU A 1 187 ? -1.909 -14.538 -5.896 1.00 0.93 187 LEU A CA 1
ATOM 2944 C C . LEU A 1 187 ? -0.732 -13.599 -6.120 1.00 0.91 187 LEU A C 1
ATOM 2945 O O . LEU A 1 187 ? 0.396 -13.892 -5.723 1.00 1.04 187 LEU A O 1
ATOM 2961 N N . LYS A 1 188 ? -1.009 -12.460 -6.746 1.00 0.85 188 LYS A N 1
ATOM 2962 C CA . LYS A 1 188 ? 0.006 -11.440 -6.971 1.00 0.94 188 LYS A CA 1
ATOM 2963 C C . LYS A 1 188 ? 0.326 -10.720 -5.666 1.00 0.80 188 LYS A C 1
ATOM 2964 O O . LYS A 1 188 ? 1.486 -10.463 -5.356 1.00 0.92 188 LYS A O 1
ATOM 2983 N N . LEU A 1 189 ? -0.716 -10.412 -4.901 1.00 0.60 189 LEU A N 1
ATOM 2984 C CA . LEU A 1 189 ? -0.565 -9.688 -3.646 1.00 0.54 189 LEU A CA 1
ATOM 2985 C C . LEU A 1 189 ? 0.293 -10.481 -2.660 1.00 0.67 189 LEU A C 1
ATOM 2986 O O . LEU A 1 189 ? 1.262 -9.954 -2.108 1.00 0.76 189 LEU A O 1
ATOM 3002 N N . GLN A 1 190 ? -0.055 -11.747 -2.449 1.00 0.78 190 GLN A N 1
ATOM 3003 C CA . GLN A 1 190 ? 0.723 -12.602 -1.560 1.00 1.01 190 GLN A CA 1
ATOM 3004 C C . GLN A 1 190 ? 2.135 -12.791 -2.098 1.00 1.12 190 GLN A C 1
ATOM 3005 O O . GLN A 1 190 ? 3.091 -12.872 -1.330 1.00 1.26 190 GLN A O 1
ATOM 3019 N N . GLU A 1 191 ? 2.259 -12.842 -3.422 1.00 1.13 191 GLU A N 1
ATOM 3020 C CA . GLU A 1 191 ? 3.561 -12.961 -4.063 1.00 1.31 191 GLU A CA 1
ATOM 3021 C C . GLU A 1 191 ? 4.440 -11.770 -3.696 1.00 1.25 191 GLU A C 1
ATOM 3022 O O . GLU A 1 191 ? 5.566 -11.940 -3.238 1.00 1.43 191 GLU A O 1
ATOM 3034 N N . ILE A 1 192 ? 3.905 -10.564 -3.887 1.00 1.04 192 ILE A N 1
ATOM 3035 C CA . ILE A 1 192 ? 4.619 -9.338 -3.542 1.00 1.01 192 ILE A CA 1
ATOM 3036 C C . ILE A 1 192 ? 5.030 -9.352 -2.072 1.00 1.08 192 ILE A C 1
ATOM 3037 O O . ILE A 1 192 ? 6.171 -9.036 -1.734 1.00 1.24 192 ILE A O 1
ATOM 3053 N N . THR A 1 193 ? 4.097 -9.739 -1.209 1.00 1.07 193 THR A N 1
ATOM 3054 C CA . THR A 1 193 ? 4.355 -9.843 0.213 1.00 1.30 193 THR A CA 1
ATOM 3055 C C . THR A 1 193 ? 5.522 -10.793 0.489 1.00 1.54 193 THR A C 1
ATOM 3056 O O . THR A 1 193 ? 6.450 -10.467 1.240 1.00 1.75 193 THR A O 1
ATOM 3067 N N . GLU A 1 194 ? 5.479 -11.958 -0.142 1.00 1.59 194 GLU A N 1
ATOM 3068 C CA . GLU A 1 194 ? 6.482 -12.983 0.078 1.00 1.90 194 GLU A CA 1
ATOM 3069 C C . GLU A 1 194 ? 7.837 -12.536 -0.459 1.00 1.98 194 GLU A C 1
ATOM 3070 O O . GLU A 1 194 ? 8.845 -12.658 0.226 1.00 2.24 194 GLU A O 1
ATOM 3082 N N . LEU A 1 195 ? 7.848 -11.996 -1.676 1.00 1.84 195 LEU A N 1
ATOM 3083 C CA . LEU A 1 195 ? 9.083 -11.531 -2.303 1.00 2.01 195 LEU A CA 1
ATOM 3084 C C . LEU A 1 195 ? 9.718 -10.414 -1.482 1.00 1.93 195 LEU A C 1
ATOM 3085 O O . LEU A 1 195 ? 10.943 -10.318 -1.388 1.00 2.17 195 LEU A O 1
ATOM 3101 N N . LEU A 1 196 ? 8.877 -9.579 -0.882 1.00 1.70 196 LEU A N 1
ATOM 3102 C CA . LEU A 1 196 ? 9.342 -8.508 -0.011 1.00 1.82 196 LEU A CA 1
ATOM 3103 C C . LEU A 1 196 ? 10.180 -9.088 1.125 1.00 2.03 196 LEU A C 1
ATOM 3104 O O . LEU A 1 196 ? 11.270 -8.607 1.429 1.00 2.15 196 LEU A O 1
ATOM 3120 N N . ARG A 1 197 ? 9.669 -10.149 1.727 1.00 2.24 197 ARG A N 1
ATOM 3121 C CA . ARG A 1 197 ? 10.344 -10.810 2.836 1.00 2.73 197 ARG A CA 1
ATOM 3122 C C . ARG A 1 197 ? 11.482 -11.693 2.323 1.00 2.97 197 ARG A C 1
ATOM 3123 O O . ARG A 1 197 ? 12.469 -11.934 3.020 1.00 3.24 197 ARG A O 1
ATOM 3144 N N . ASP A 1 198 ? 11.334 -12.149 1.089 1.00 3.00 198 ASP A N 1
ATOM 3145 C CA . ASP A 1 198 ? 12.286 -13.065 0.464 1.00 3.48 198 ASP A CA 1
ATOM 3146 C C . ASP A 1 198 ? 13.563 -12.360 0.027 1.00 3.52 198 ASP A C 1
ATOM 3147 O O . ASP A 1 198 ? 14.664 -12.798 0.357 1.00 3.96 198 ASP A O 1
ATOM 3156 N N . GLU A 1 199 ? 13.419 -11.275 -0.718 1.00 3.19 199 GLU A N 1
ATOM 3157 C CA . GLU A 1 199 ? 14.567 -10.624 -1.332 1.00 3.46 199 GLU A CA 1
ATOM 3158 C C . GLU A 1 199 ? 14.755 -9.195 -0.824 1.00 3.20 199 GLU A C 1
ATOM 3159 O O . GLU A 1 199 ? 15.884 -8.738 -0.650 1.00 3.82 199 GLU A O 1
ATOM 3171 N N . ILE A 1 200 ? 13.655 -8.499 -0.570 1.00 2.47 200 ILE A N 1
ATOM 3172 C CA . ILE A 1 200 ? 13.721 -7.090 -0.197 1.00 2.38 200 ILE A CA 1
ATOM 3173 C C . ILE A 1 200 ? 14.319 -6.899 1.198 1.00 2.97 200 ILE A C 1
ATOM 3174 O O . ILE A 1 200 ? 15.110 -5.987 1.409 1.00 3.27 200 ILE A O 1
ATOM 3190 N N . GLU A 1 201 ? 13.959 -7.756 2.144 1.00 3.47 201 GLU A N 1
ATOM 3191 C CA . GLU A 1 201 ? 14.512 -7.645 3.492 1.00 4.33 201 GLU A CA 1
ATOM 3192 C C . GLU A 1 201 ? 16.014 -7.992 3.531 1.00 4.91 201 GLU A C 1
ATOM 3193 O O . GLU A 1 201 ? 16.799 -7.225 4.092 1.00 5.15 201 GLU A O 1
ATOM 3205 N N . PRO A 1 202 ? 16.457 -9.132 2.940 1.00 5.38 202 PRO A N 1
ATOM 3206 C CA . PRO A 1 202 ? 17.892 -9.467 2.860 1.00 6.27 202 PRO A CA 1
ATOM 3207 C C . PRO A 1 202 ? 18.701 -8.428 2.082 1.00 6.06 202 PRO A C 1
ATOM 3208 O O . PRO A 1 202 ? 19.930 -8.396 2.170 1.00 6.81 202 PRO A O 1
ATOM 3219 N N . LYS A 1 203 ? 18.003 -7.588 1.320 1.00 5.20 203 LYS A N 1
ATOM 3220 C CA . LYS A 1 203 ? 18.628 -6.504 0.564 1.00 5.21 203 LYS A CA 1
ATOM 3221 C C . LYS A 1 203 ? 19.501 -5.649 1.480 1.00 5.05 203 LYS A C 1
ATOM 3222 O O . LYS A 1 203 ? 20.588 -5.222 1.097 1.00 5.55 203 LYS A O 1
ATOM 3241 N N . LEU A 1 204 ? 19.023 -5.411 2.692 1.00 4.62 204 LEU A N 1
ATOM 3242 C CA . LEU A 1 204 ? 19.754 -4.592 3.644 1.00 4.77 204 LEU A CA 1
ATOM 3243 C C . LEU A 1 204 ? 21.035 -5.303 4.078 1.00 5.72 204 LEU A C 1
ATOM 3244 O O . LEU A 1 204 ? 22.098 -4.688 4.177 1.00 6.12 204 LEU A O 1
ATOM 3260 N N . GLU A 1 205 ? 20.931 -6.606 4.304 1.00 6.22 205 GLU A N 1
ATOM 3261 C CA . GLU A 1 205 ? 22.066 -7.400 4.752 1.00 7.27 205 GLU A CA 1
ATOM 3262 C C . GLU A 1 205 ? 23.158 -7.438 3.687 1.00 7.75 205 GLU A C 1
ATOM 3263 O O . GLU A 1 205 ? 24.343 -7.295 3.992 1.00 8.49 205 GLU A O 1
ATOM 3275 N N . LYS A 1 206 ? 22.756 -7.618 2.434 1.00 7.51 206 LYS A N 1
ATOM 3276 C CA . LYS A 1 206 ? 23.708 -7.617 1.333 1.00 8.15 206 LYS A CA 1
ATOM 3277 C C . LYS A 1 206 ? 24.230 -6.206 1.076 1.00 7.97 206 LYS A C 1
ATOM 3278 O O . LYS A 1 206 ? 25.370 -6.030 0.653 1.00 8.77 206 LYS A O 1
ATOM 3297 N N . LEU A 1 207 ? 23.399 -5.199 1.344 1.00 6.97 207 LEU A N 1
ATOM 3298 C CA . LEU A 1 207 ? 23.839 -3.807 1.273 1.00 6.75 207 LEU A CA 1
ATOM 3299 C C . LEU A 1 207 ? 24.995 -3.586 2.234 1.00 7.15 207 LEU A C 1
ATOM 3300 O O . LEU A 1 207 ? 26.023 -3.005 1.876 1.00 7.60 207 LEU A O 1
ATOM 3316 N N . ARG A 1 208 ? 24.812 -4.071 3.453 1.00 7.17 208 ARG A N 1
ATOM 3317 C CA . ARG A 1 208 ? 25.818 -3.960 4.491 1.00 7.79 208 ARG A CA 1
ATOM 3318 C C . ARG A 1 208 ? 27.109 -4.655 4.053 1.00 8.89 208 ARG A C 1
ATOM 3319 O O . ARG A 1 208 ? 28.199 -4.110 4.212 1.00 9.40 208 ARG A O 1
ATOM 3340 N N . GLN A 1 209 ? 26.971 -5.846 3.480 1.00 9.33 209 GLN A N 1
ATOM 3341 C CA . GLN A 1 209 ? 28.125 -6.631 3.053 1.00 10.45 209 GLN A CA 1
ATOM 3342 C C . GLN A 1 209 ? 28.841 -6.002 1.858 1.00 10.67 209 GLN A C 1
ATOM 3343 O O . GLN A 1 209 ? 30.060 -5.830 1.874 1.00 11.40 209 GLN A O 1
ATOM 3357 N N . GLU A 1 210 ? 28.088 -5.656 0.832 1.00 10.12 210 GLU A N 1
ATOM 3358 C CA . GLU A 1 210 ? 28.674 -5.136 -0.402 1.00 10.43 210 GLU A CA 1
ATOM 3359 C C . GLU A 1 210 ? 29.295 -3.760 -0.204 1.00 10.18 210 GLU A C 1
ATOM 3360 O O . GLU A 1 210 ? 30.468 -3.550 -0.512 1.00 10.78 210 GLU A O 1
ATOM 3372 N N . LYS A 1 211 ? 28.512 -2.825 0.304 1.00 9.35 211 LYS A N 1
ATOM 3373 C CA . LYS A 1 211 ? 28.962 -1.449 0.406 1.00 9.15 211 LYS A CA 1
ATOM 3374 C C . LYS A 1 211 ? 29.892 -1.256 1.598 1.00 9.75 211 LYS A C 1
ATOM 3375 O O . LYS A 1 211 ? 31.033 -0.830 1.445 1.00 10.09 211 LYS A O 1
ATOM 3394 N N . ARG A 1 212 ? 29.410 -1.591 2.781 1.00 9.99 212 ARG A N 1
ATOM 3395 C CA . ARG A 1 212 ? 30.127 -1.262 4.005 1.00 10.69 212 ARG A CA 1
ATOM 3396 C C . ARG A 1 212 ? 31.214 -2.275 4.343 1.00 11.45 212 ARG A C 1
ATOM 3397 O O . ARG A 1 212 ? 32.372 -1.906 4.493 1.00 11.88 212 ARG A O 1
ATOM 3418 N N . ALA A 1 213 ? 30.842 -3.542 4.460 1.00 11.69 213 ALA A N 1
ATOM 3419 C CA . ALA A 1 213 ? 31.777 -4.578 4.889 1.00 12.51 213 ALA A CA 1
ATOM 3420 C C . ALA A 1 213 ? 32.977 -4.689 3.952 1.00 12.46 213 ALA A C 1
ATOM 3421 O O . ALA A 1 213 ? 34.122 -4.753 4.401 1.00 12.92 213 ALA A O 1
ATOM 3428 N N . PHE A 1 214 ? 32.712 -4.695 2.656 1.00 11.99 214 PHE A N 1
ATOM 3429 C CA . PHE A 1 214 ? 33.768 -4.854 1.667 1.00 12.09 214 PHE A CA 1
ATOM 3430 C C . PHE A 1 214 ? 34.601 -3.578 1.525 1.00 11.91 214 PHE A C 1
ATOM 3431 O O . PHE A 1 214 ? 35.827 -3.612 1.651 1.00 12.23 214 PHE A O 1
ATOM 3448 N N . LEU A 1 215 ? 33.937 -2.459 1.264 1.00 11.51 215 LEU A N 1
ATOM 3449 C CA . LEU A 1 215 ? 34.635 -1.213 0.969 1.00 11.52 215 LEU A CA 1
ATOM 3450 C C . LEU A 1 215 ? 35.154 -0.524 2.230 1.00 11.71 215 LEU A C 1
ATOM 3451 O O . LEU A 1 215 ? 36.356 -0.307 2.373 1.00 11.97 215 LEU A O 1
ATOM 3467 N N . ASP A 1 216 ? 34.247 -0.166 3.130 1.00 11.71 216 ASP A N 1
ATOM 3468 C CA . ASP A 1 216 ? 34.598 0.647 4.296 1.00 12.04 216 ASP A CA 1
ATOM 3469 C C . ASP A 1 216 ? 35.262 -0.171 5.400 1.00 12.38 216 ASP A C 1
ATOM 3470 O O . ASP A 1 216 ? 36.287 0.229 5.950 1.00 12.64 216 ASP A O 1
ATOM 3479 N N . PHE A 1 217 ? 34.665 -1.307 5.731 1.00 12.49 217 PHE A N 1
ATOM 3480 C CA . PHE A 1 217 ? 35.120 -2.120 6.846 1.00 13.02 217 PHE A CA 1
ATOM 3481 C C . PHE A 1 217 ? 36.499 -2.716 6.570 1.00 13.29 217 PHE A C 1
ATOM 3482 O O . PHE A 1 217 ? 37.421 -2.563 7.371 1.00 13.56 217 PHE A O 1
ATOM 3499 N N . GLN A 1 218 ? 36.632 -3.403 5.447 1.00 13.33 218 GLN A N 1
ATOM 3500 C CA . GLN A 1 218 ? 37.894 -4.026 5.083 1.00 13.81 218 GLN A CA 1
ATOM 3501 C C . GLN A 1 218 ? 38.828 -3.024 4.418 1.00 13.85 218 GLN A C 1
ATOM 3502 O O . GLN A 1 218 ? 38.401 -2.213 3.598 1.00 13.66 218 GLN A O 1
ATOM 3516 N N . GLN A 1 219 ? 40.105 -3.085 4.775 1.00 14.23 219 GLN A N 1
ATOM 3517 C CA . GLN A 1 219 ? 41.105 -2.205 4.185 1.00 14.49 219 GLN A CA 1
ATOM 3518 C C . GLN A 1 219 ? 41.338 -2.598 2.731 1.00 15.18 219 GLN A C 1
ATOM 3519 O O . GLN A 1 219 ? 41.021 -3.724 2.339 1.00 15.37 219 GLN A O 1
ATOM 3533 N N . THR A 1 220 ? 41.899 -1.675 1.954 1.00 15.67 220 THR A N 1
ATOM 3534 C CA . THR A 1 220 ? 42.183 -1.891 0.537 1.00 16.47 220 THR A CA 1
ATOM 3535 C C . THR A 1 220 ? 40.953 -2.415 -0.203 1.00 16.23 220 THR A C 1
ATOM 3536 O O . THR A 1 220 ? 40.758 -3.624 -0.341 1.00 16.03 220 THR A O 1
ATOM 3547 N N . GLN A 1 221 ? 40.110 -1.499 -0.643 1.00 16.37 221 GLN A N 1
ATOM 3548 C CA . GLN A 1 221 ? 38.865 -1.861 -1.304 1.00 16.30 221 GLN A CA 1
ATOM 3549 C C . GLN A 1 221 ? 39.092 -2.130 -2.788 1.00 17.00 221 GLN A C 1
ATOM 3550 O O . GLN A 1 221 ? 39.433 -1.184 -3.526 1.00 17.20 221 GLN A O 1
ATOM 3565 N N . GLY A 1 1 ? -12.241 20.121 -16.829 1.00 21.30 1 GLY A N 2
ATOM 3566 C CA . GLY A 1 1 ? -12.731 20.840 -15.631 1.00 20.81 1 GLY A CA 2
ATOM 3567 C C . GLY A 1 1 ? -12.979 22.306 -15.909 1.00 20.35 1 GLY A C 2
ATOM 3568 O O . GLY A 1 1 ? -14.116 22.772 -15.827 1.00 20.41 1 GLY A O 2
ATOM 3574 N N . HIS A 1 2 ? -11.905 23.022 -16.249 1.00 20.01 2 HIS A N 2
ATOM 3575 C CA . HIS A 1 2 ? -11.955 24.459 -16.530 1.00 19.67 2 HIS A CA 2
ATOM 3576 C C . HIS A 1 2 ? -12.284 25.257 -15.271 1.00 18.94 2 HIS A C 2
ATOM 3577 O O . HIS A 1 2 ? -11.389 25.782 -14.603 1.00 18.88 2 HIS A O 2
ATOM 3591 N N . MET A 1 3 ? -13.566 25.330 -14.946 1.00 18.53 3 MET A N 2
ATOM 3592 C CA . MET A 1 3 ? -14.033 26.099 -13.804 1.00 17.93 3 MET A CA 2
ATOM 3593 C C . MET A 1 3 ? -15.412 25.614 -13.380 1.00 17.13 3 MET A C 2
ATOM 3594 O O . MET A 1 3 ? -16.367 25.688 -14.152 1.00 17.16 3 MET A O 2
ATOM 3608 N N . ARG A 1 4 ? -15.508 25.105 -12.164 1.00 16.55 4 ARG A N 2
ATOM 3609 C CA . ARG A 1 4 ? -16.775 24.617 -11.643 1.00 15.86 4 ARG A CA 2
ATOM 3610 C C . ARG A 1 4 ? -17.135 25.332 -10.349 1.00 14.98 4 ARG A C 2
ATOM 3611 O O . ARG A 1 4 ? -16.276 25.939 -9.706 1.00 14.80 4 ARG A O 2
ATOM 3632 N N . ALA A 1 5 ? -18.408 25.279 -9.983 1.00 14.57 5 ALA A N 2
ATOM 3633 C CA . ALA A 1 5 ? -18.874 25.873 -8.738 1.00 13.86 5 ALA A CA 2
ATOM 3634 C C . ALA A 1 5 ? -18.236 25.181 -7.539 1.00 12.64 5 ALA A C 2
ATOM 3635 O O . ALA A 1 5 ? -18.419 23.980 -7.329 1.00 12.25 5 ALA A O 2
ATOM 3642 N N . VAL A 1 6 ? -17.479 25.940 -6.764 1.00 12.18 6 VAL A N 2
ATOM 3643 C CA . VAL A 1 6 ? -16.786 25.400 -5.605 1.00 11.10 6 VAL A CA 2
ATOM 3644 C C . VAL A 1 6 ? -17.606 25.629 -4.335 1.00 10.27 6 VAL A C 2
ATOM 3645 O O . VAL A 1 6 ? -18.219 26.685 -4.161 1.00 10.44 6 VAL A O 2
ATOM 3658 N N . THR A 1 7 ? -17.634 24.626 -3.471 1.00 9.56 7 THR A N 2
ATOM 3659 C CA . THR A 1 7 ? -18.369 24.705 -2.217 1.00 8.89 7 THR A CA 2
ATOM 3660 C C . THR A 1 7 ? -17.831 25.830 -1.328 1.00 7.86 7 THR A C 2
ATOM 3661 O O . THR A 1 7 ? -16.620 25.950 -1.122 1.00 7.34 7 THR A O 2
ATOM 3672 N N . PRO A 1 8 ? -18.733 26.680 -0.806 1.00 7.81 8 PRO A N 2
ATOM 3673 C CA . PRO A 1 8 ? -18.367 27.815 0.043 1.00 7.18 8 PRO A CA 2
ATOM 3674 C C . PRO A 1 8 ? -18.030 27.387 1.464 1.00 6.28 8 PRO A C 2
ATOM 3675 O O . PRO A 1 8 ? -17.548 28.184 2.271 1.00 5.86 8 PRO A O 2
ATOM 3686 N N . MET A 1 9 ? -18.289 26.126 1.761 1.00 6.30 9 MET A N 2
ATOM 3687 C CA . MET A 1 9 ? -18.003 25.575 3.076 1.00 5.80 9 MET A CA 2
ATOM 3688 C C . MET A 1 9 ? -16.506 25.366 3.221 1.00 5.06 9 MET A C 2
ATOM 3689 O O . MET A 1 9 ? -15.876 24.760 2.355 1.00 5.16 9 MET A O 2
ATOM 3703 N N . LYS A 1 10 ? -15.935 25.857 4.309 1.00 4.68 10 LYS A N 2
ATOM 3704 C CA . LYS A 1 10 ? -14.495 25.769 4.510 1.00 4.24 10 LYS A CA 2
ATOM 3705 C C . LYS A 1 10 ? -14.111 24.408 5.054 1.00 3.78 10 LYS A C 2
ATOM 3706 O O . LYS A 1 10 ? -12.936 24.102 5.258 1.00 4.16 10 LYS A O 2
ATOM 3725 N N . ARG A 1 11 ? -15.122 23.597 5.269 1.00 3.29 11 ARG A N 2
ATOM 3726 C CA . ARG A 1 11 ? -14.936 22.207 5.624 1.00 3.14 11 ARG A CA 2
ATOM 3727 C C . ARG A 1 11 ? -15.265 21.356 4.409 1.00 2.67 11 ARG A C 2
ATOM 3728 O O . ARG A 1 11 ? -16.374 21.432 3.878 1.00 2.52 11 ARG A O 2
ATOM 3749 N N . VAL A 1 12 ? -14.306 20.572 3.958 1.00 2.61 12 VAL A N 2
ATOM 3750 C CA . VAL A 1 12 ? -14.479 19.784 2.746 1.00 2.26 12 VAL A CA 2
ATOM 3751 C C . VAL A 1 12 ? -15.415 18.600 2.992 1.00 1.90 12 VAL A C 2
ATOM 3752 O O . VAL A 1 12 ? -15.134 17.725 3.817 1.00 2.06 12 VAL A O 2
ATOM 3765 N N . PRO A 1 13 ? -16.561 18.576 2.296 1.00 1.62 13 PRO A N 2
ATOM 3766 C CA . PRO A 1 13 ? -17.537 17.498 2.426 1.00 1.52 13 PRO A CA 2
ATOM 3767 C C . PRO A 1 13 ? -16.997 16.186 1.871 1.00 1.29 13 PRO A C 2
ATOM 3768 O O . PRO A 1 13 ? -16.366 16.163 0.810 1.00 1.16 13 PRO A O 2
ATOM 3779 N N . ILE A 1 14 ? -17.246 15.095 2.581 1.00 1.32 14 ILE A N 2
ATOM 3780 C CA . ILE A 1 14 ? -16.743 13.797 2.161 1.00 1.23 14 ILE A CA 2
ATOM 3781 C C . ILE A 1 14 ? -17.433 13.321 0.887 1.00 1.12 14 ILE A C 2
ATOM 3782 O O . ILE A 1 14 ? -16.939 12.426 0.211 1.00 1.02 14 ILE A O 2
ATOM 3798 N N . LEU A 1 15 ? -18.570 13.928 0.558 1.00 1.19 15 LEU A N 2
ATOM 3799 C CA . LEU A 1 15 ? -19.210 13.692 -0.734 1.00 1.19 15 LEU A CA 2
ATOM 3800 C C . LEU A 1 15 ? -18.283 14.117 -1.867 1.00 1.08 15 LEU A C 2
ATOM 3801 O O . LEU A 1 15 ? -18.113 13.395 -2.850 1.00 1.09 15 LEU A O 2
ATOM 3817 N N . ALA A 1 16 ? -17.673 15.289 -1.706 1.00 1.02 16 ALA A N 2
ATOM 3818 C CA . ALA A 1 16 ? -16.755 15.823 -2.704 1.00 0.95 16 ALA A CA 2
ATOM 3819 C C . ALA A 1 16 ? -15.425 15.083 -2.653 1.00 0.83 16 ALA A C 2
ATOM 3820 O O . ALA A 1 16 ? -14.727 14.954 -3.658 1.00 0.84 16 ALA A O 2
ATOM 3827 N N . ASN A 1 17 ? -15.082 14.600 -1.470 1.00 0.77 17 ASN A N 2
ATOM 3828 C CA . ASN A 1 17 ? -13.895 13.773 -1.293 1.00 0.67 17 ASN A CA 2
ATOM 3829 C C . ASN A 1 17 ? -14.073 12.443 -2.018 1.00 0.65 17 ASN A C 2
ATOM 3830 O O . ASN A 1 17 ? -13.175 11.965 -2.711 1.00 0.58 17 ASN A O 2
ATOM 3841 N N . PHE A 1 18 ? -15.259 11.872 -1.872 1.00 0.76 18 PHE A N 2
ATOM 3842 C CA . PHE A 1 18 ? -15.571 10.573 -2.443 1.00 0.82 18 PHE A CA 2
ATOM 3843 C C . PHE A 1 18 ? -15.706 10.649 -3.960 1.00 0.80 18 PHE A C 2
ATOM 3844 O O . PHE A 1 18 ? -15.217 9.775 -4.675 1.00 0.80 18 PHE A O 2
ATOM 3861 N N . GLU A 1 19 ? -16.365 11.697 -4.454 1.00 0.88 19 GLU A N 2
ATOM 3862 C CA . GLU A 1 19 ? -16.536 11.864 -5.893 1.00 0.99 19 GLU A CA 2
ATOM 3863 C C . GLU A 1 19 ? -15.183 12.076 -6.562 1.00 0.85 19 GLU A C 2
ATOM 3864 O O . GLU A 1 19 ? -14.971 11.656 -7.700 1.00 0.93 19 GLU A O 2
ATOM 3876 N N . GLU A 1 20 ? -14.268 12.719 -5.842 1.00 0.72 20 GLU A N 2
ATOM 3877 C CA . GLU A 1 20 ? -12.910 12.900 -6.323 1.00 0.69 20 GLU A CA 2
ATOM 3878 C C . GLU A 1 20 ? -12.256 11.537 -6.512 1.00 0.67 20 GLU A C 2
ATOM 3879 O O . GLU A 1 20 ? -11.649 11.263 -7.547 1.00 0.75 20 GLU A O 2
ATOM 3891 N N . TRP A 1 21 ? -12.416 10.677 -5.512 1.00 0.60 21 TRP A N 2
ATOM 3892 C CA . TRP A 1 21 ? -11.897 9.318 -5.573 1.00 0.62 21 TRP A CA 2
ATOM 3893 C C . TRP A 1 21 ? -12.501 8.555 -6.745 1.00 0.72 21 TRP A C 2
ATOM 3894 O O . TRP A 1 21 ? -11.783 7.914 -7.508 1.00 0.80 21 TRP A O 2
ATOM 3915 N N . MET A 1 22 ? -13.820 8.641 -6.892 1.00 0.76 22 MET A N 2
ATOM 3916 C CA . MET A 1 22 ? -14.517 7.959 -7.980 1.00 0.88 22 MET A CA 2
ATOM 3917 C C . MET A 1 22 ? -14.003 8.434 -9.334 1.00 0.93 22 MET A C 2
ATOM 3918 O O . MET A 1 22 ? -13.791 7.633 -10.248 1.00 1.01 22 MET A O 2
ATOM 3932 N N . LYS A 1 23 ? -13.791 9.738 -9.451 1.00 0.92 23 LYS A N 2
ATOM 3933 C CA . LYS A 1 23 ? -13.282 10.324 -10.681 1.00 1.02 23 LYS A CA 2
ATOM 3934 C C . LYS A 1 23 ? -11.854 9.860 -10.943 1.00 1.02 23 LYS A C 2
ATOM 3935 O O . LYS A 1 23 ? -11.540 9.367 -12.025 1.00 1.12 23 LYS A O 2
ATOM 3954 N N . MET A 1 24 ? -10.999 9.990 -9.934 1.00 0.92 24 MET A N 2
ATOM 3955 C CA . MET A 1 24 ? -9.593 9.619 -10.063 1.00 0.96 24 MET A CA 2
ATOM 3956 C C . MET A 1 24 ? -9.429 8.129 -10.339 1.00 0.96 24 MET A C 2
ATOM 3957 O O . MET A 1 24 ? -8.526 7.726 -11.069 1.00 1.02 24 MET A O 2
ATOM 3971 N N . ALA A 1 25 ? -10.297 7.313 -9.759 1.00 0.92 25 ALA A N 2
ATOM 3972 C CA . ALA A 1 25 ? -10.240 5.872 -9.963 1.00 0.96 25 ALA A CA 2
ATOM 3973 C C . ALA A 1 25 ? -10.585 5.506 -11.402 1.00 1.07 25 ALA A C 2
ATOM 3974 O O . ALA A 1 25 ? -9.844 4.775 -12.061 1.00 1.17 25 ALA A O 2
ATOM 3981 N N . THR A 1 26 ? -11.697 6.039 -11.895 1.00 1.08 26 THR A N 2
ATOM 3982 C CA . THR A 1 26 ? -12.174 5.714 -13.233 1.00 1.19 26 THR A CA 2
ATOM 3983 C C . THR A 1 26 ? -11.293 6.335 -14.318 1.00 1.30 26 THR A C 2
ATOM 3984 O O . THR A 1 26 ? -11.056 5.726 -15.361 1.00 1.45 26 THR A O 2
ATOM 3995 N N . ASP A 1 27 ? -10.797 7.538 -14.060 1.00 1.27 27 ASP A N 2
ATOM 3996 C CA . ASP A 1 27 ? -9.941 8.241 -15.016 1.00 1.41 27 ASP A CA 2
ATOM 3997 C C . ASP A 1 27 ? -8.501 7.734 -14.932 1.00 1.37 27 ASP A C 2
ATOM 3998 O O . ASP A 1 27 ? -7.646 8.121 -15.729 1.00 1.48 27 ASP A O 2
ATOM 4007 N N . ASN A 1 28 ? -8.247 6.856 -13.960 1.00 1.24 28 ASN A N 2
ATOM 4008 C CA . ASN A 1 28 ? -6.904 6.321 -13.716 1.00 1.25 28 ASN A CA 2
ATOM 4009 C C . ASN A 1 28 ? -5.955 7.437 -13.302 1.00 1.16 28 ASN A C 2
ATOM 4010 O O . ASN A 1 28 ? -4.738 7.343 -13.464 1.00 1.28 28 ASN A O 2
ATOM 4021 N N . LYS A 1 29 ? -6.538 8.486 -12.737 1.00 1.01 29 LYS A N 2
ATOM 4022 C CA . LYS A 1 29 ? -5.787 9.612 -12.212 1.00 1.00 29 LYS A CA 2
ATOM 4023 C C . LYS A 1 29 ? -5.126 9.212 -10.898 1.00 0.86 29 LYS A C 2
ATOM 4024 O O . LYS A 1 29 ? -4.167 9.836 -10.449 1.00 0.91 29 LYS A O 2
ATOM 4043 N N . ILE A 1 30 ? -5.661 8.164 -10.283 1.00 0.79 30 ILE A N 2
ATOM 4044 C CA . ILE A 1 30 ? -5.082 7.609 -9.068 1.00 0.71 30 ILE A CA 2
ATOM 4045 C C . ILE A 1 30 ? -3.698 7.011 -9.349 1.00 0.77 30 ILE A C 2
ATOM 4046 O O . ILE A 1 30 ? -3.562 5.860 -9.770 1.00 0.81 30 ILE A O 2
ATOM 4062 N N . ASN A 1 31 ? -2.680 7.834 -9.165 1.00 0.86 31 ASN A N 2
ATOM 4063 C CA . ASN A 1 31 ? -1.299 7.397 -9.282 1.00 0.97 31 ASN A CA 2
ATOM 4064 C C . ASN A 1 31 ? -0.895 6.589 -8.056 1.00 0.87 31 ASN A C 2
ATOM 4065 O O . ASN A 1 31 ? -1.607 6.573 -7.049 1.00 0.80 31 ASN A O 2
ATOM 4076 N N . ALA A 1 32 ? 0.253 5.932 -8.139 1.00 0.90 32 ALA A N 2
ATOM 4077 C CA . ALA A 1 32 ? 0.727 5.070 -7.066 1.00 0.86 32 ALA A CA 2
ATOM 4078 C C . ALA A 1 32 ? 0.972 5.856 -5.779 1.00 0.89 32 ALA A C 2
ATOM 4079 O O . ALA A 1 32 ? 0.749 5.346 -4.682 1.00 0.88 32 ALA A O 2
ATOM 4086 N N . ALA A 1 33 ? 1.414 7.101 -5.913 1.00 0.99 33 ALA A N 2
ATOM 4087 C CA . ALA A 1 33 ? 1.699 7.943 -4.755 1.00 1.07 33 ALA A CA 2
ATOM 4088 C C . ALA A 1 33 ? 0.470 8.116 -3.863 1.00 1.00 33 ALA A C 2
ATOM 4089 O O . ALA A 1 33 ? 0.556 7.968 -2.644 1.00 1.04 33 ALA A O 2
ATOM 4096 N N . ASN A 1 34 ? -0.679 8.410 -4.462 1.00 0.94 34 ASN A N 2
ATOM 4097 C CA . ASN A 1 34 ? -1.895 8.625 -3.678 1.00 0.92 34 ASN A CA 2
ATOM 4098 C C . ASN A 1 34 ? -2.847 7.443 -3.761 1.00 0.78 34 ASN A C 2
ATOM 4099 O O . ASN A 1 34 ? -4.008 7.558 -3.384 1.00 0.80 34 ASN A O 2
ATOM 4110 N N . SER A 1 35 ? -2.363 6.307 -4.251 1.00 0.69 35 SER A N 2
ATOM 4111 C CA . SER A 1 35 ? -3.141 5.079 -4.172 1.00 0.62 35 SER A CA 2
ATOM 4112 C C . SER A 1 35 ? -3.280 4.700 -2.705 1.00 0.63 35 SER A C 2
ATOM 4113 O O . SER A 1 35 ? -4.246 4.060 -2.287 1.00 0.62 35 SER A O 2
ATOM 4121 N N . TRP A 1 36 ? -2.295 5.128 -1.925 1.00 0.69 36 TRP A N 2
ATOM 4122 C CA . TRP A 1 36 ? -2.343 4.988 -0.489 1.00 0.76 36 TRP A CA 2
ATOM 4123 C C . TRP A 1 36 ? -3.303 6.017 0.083 1.00 0.85 36 TRP A C 2
ATOM 4124 O O . TRP A 1 36 ? -3.359 7.158 -0.382 1.00 0.90 36 TRP A O 2
ATOM 4145 N N . ASN A 1 37 ? -4.056 5.587 1.077 1.00 0.98 37 ASN A N 2
ATOM 4146 C CA . ASN A 1 37 ? -5.082 6.402 1.736 1.00 1.11 37 ASN A CA 2
ATOM 4147 C C . ASN A 1 37 ? -6.252 6.681 0.796 1.00 0.96 37 ASN A C 2
ATOM 4148 O O . ASN A 1 37 ? -7.115 7.505 1.086 1.00 1.04 37 ASN A O 2
ATOM 4159 N N . PHE A 1 38 ? -6.283 5.973 -0.326 1.00 0.80 38 PHE A N 2
ATOM 4160 C CA . PHE A 1 38 ? -7.371 6.085 -1.287 1.00 0.79 38 PHE A CA 2
ATOM 4161 C C . PHE A 1 38 ? -8.452 5.049 -0.982 1.00 0.88 38 PHE A C 2
ATOM 4162 O O . PHE A 1 38 ? -9.403 4.882 -1.740 1.00 1.30 38 PHE A O 2
ATOM 4179 N N . ALA A 1 39 ? -8.297 4.362 0.142 1.00 0.87 39 ALA A N 2
ATOM 4180 C CA . ALA A 1 39 ? -9.150 3.232 0.477 1.00 0.94 39 ALA A CA 2
ATOM 4181 C C . ALA A 1 39 ? -10.559 3.665 0.866 1.00 0.88 39 ALA A C 2
ATOM 4182 O O . ALA A 1 39 ? -10.757 4.425 1.815 1.00 0.83 39 ALA A O 2
ATOM 4189 N N . LEU A 1 40 ? -11.535 3.149 0.131 1.00 0.91 40 LEU A N 2
ATOM 4190 C CA . LEU A 1 40 ? -12.945 3.351 0.446 1.00 0.88 40 LEU A CA 2
ATOM 4191 C C . LEU A 1 40 ? -13.328 2.577 1.703 1.00 0.86 40 LEU A C 2
ATOM 4192 O O . LEU A 1 40 ? -14.357 2.844 2.322 1.00 0.88 40 LEU A O 2
ATOM 4208 N N . ILE A 1 41 ? -12.481 1.621 2.068 1.00 0.88 41 ILE A N 2
ATOM 4209 C CA . ILE A 1 41 ? -12.768 0.677 3.142 1.00 0.91 41 ILE A CA 2
ATOM 4210 C C . ILE A 1 41 ? -13.066 1.382 4.474 1.00 0.90 41 ILE A C 2
ATOM 4211 O O . ILE A 1 41 ? -13.849 0.885 5.284 1.00 0.93 41 ILE A O 2
ATOM 4227 N N . ASP A 1 42 ? -12.465 2.550 4.680 1.00 0.95 42 ASP A N 2
ATOM 4228 C CA . ASP A 1 42 ? -12.681 3.323 5.902 1.00 1.04 42 ASP A CA 2
ATOM 4229 C C . ASP A 1 42 ? -14.132 3.783 5.981 1.00 1.00 42 ASP A C 2
ATOM 4230 O O . ASP A 1 42 ? -14.738 3.827 7.055 1.00 1.03 42 ASP A O 2
ATOM 4239 N N . TYR A 1 43 ? -14.684 4.094 4.821 1.00 0.98 43 TYR A N 2
ATOM 4240 C CA . TYR A 1 43 ? -16.055 4.561 4.706 1.00 1.01 43 TYR A CA 2
ATOM 4241 C C . TYR A 1 43 ? -17.019 3.383 4.684 1.00 0.93 43 TYR A C 2
ATOM 4242 O O . TYR A 1 43 ? -18.182 3.515 5.056 1.00 0.97 43 TYR A O 2
ATOM 4260 N N . PHE A 1 44 ? -16.540 2.244 4.203 1.00 0.90 44 PHE A N 2
ATOM 4261 C CA . PHE A 1 44 ? -17.316 1.010 4.250 1.00 0.97 44 PHE A CA 2
ATOM 4262 C C . PHE A 1 44 ? -17.591 0.598 5.697 1.00 0.90 44 PHE A C 2
ATOM 4263 O O . PHE A 1 44 ? -18.639 0.029 6.000 1.00 1.03 44 PHE A O 2
ATOM 4280 N N . HIS A 1 45 ? -16.634 0.867 6.580 1.00 0.76 45 HIS A N 2
ATOM 4281 C CA . HIS A 1 45 ? -16.816 0.613 8.007 1.00 0.80 45 HIS A CA 2
ATOM 4282 C C . HIS A 1 45 ? -17.714 1.674 8.634 1.00 0.80 45 HIS A C 2
ATOM 4283 O O . HIS A 1 45 ? -18.745 1.358 9.229 1.00 1.02 45 HIS A O 2
ATOM 4297 N N . ASP A 1 46 ? -17.318 2.936 8.506 1.00 0.79 46 ASP A N 2
ATOM 4298 C CA . ASP A 1 46 ? -18.157 4.043 8.956 1.00 0.96 46 ASP A CA 2
ATOM 4299 C C . ASP A 1 46 ? -19.147 4.394 7.863 1.00 0.90 46 ASP A C 2
ATOM 4300 O O . ASP A 1 46 ? -18.895 5.283 7.043 1.00 1.44 46 ASP A O 2
ATOM 4309 N N . MET A 1 47 ? -20.265 3.681 7.846 1.00 1.18 47 MET A N 2
ATOM 4310 C CA . MET A 1 47 ? -21.229 3.781 6.761 1.00 1.20 47 MET A CA 2
ATOM 4311 C C . MET A 1 47 ? -21.976 5.105 6.787 1.00 1.53 47 MET A C 2
ATOM 4312 O O . MET A 1 47 ? -23.066 5.209 7.342 1.00 1.99 47 MET A O 2
ATOM 4326 N N . SER A 1 48 ? -21.362 6.119 6.208 1.00 1.84 48 SER A N 2
ATOM 4327 C CA . SER A 1 48 ? -22.019 7.394 6.008 1.00 2.19 48 SER A CA 2
ATOM 4328 C C . SER A 1 48 ? -22.272 7.602 4.520 1.00 1.63 48 SER A C 2
ATOM 4329 O O . SER A 1 48 ? -23.352 8.024 4.110 1.00 1.51 48 SER A O 2
ATOM 4337 N N . LEU A 1 49 ? -21.265 7.293 3.710 1.00 1.44 49 LEU A N 2
ATOM 4338 C CA . LEU A 1 49 ? -21.381 7.423 2.266 1.00 1.19 49 LEU A CA 2
ATOM 4339 C C . LEU A 1 49 ? -21.897 6.136 1.637 1.00 1.23 49 LEU A C 2
ATOM 4340 O O . LEU A 1 49 ? -22.606 6.168 0.633 1.00 1.54 49 LEU A O 2
ATOM 4356 N N . LEU A 1 50 ? -21.533 5.004 2.228 1.00 1.32 50 LEU A N 2
ATOM 4357 C CA . LEU A 1 50 ? -21.958 3.709 1.711 1.00 1.68 50 LEU A CA 2
ATOM 4358 C C . LEU A 1 50 ? -23.416 3.444 2.074 1.00 1.49 50 LEU A C 2
ATOM 4359 O O . LEU A 1 50 ? -24.179 2.884 1.288 1.00 1.61 50 LEU A O 2
ATOM 4375 N N . LYS A 1 51 ? -23.801 3.889 3.260 1.00 1.26 51 LYS A N 2
ATOM 4376 C CA . LYS A 1 51 ? -25.156 3.701 3.743 1.00 1.14 51 LYS A CA 2
ATOM 4377 C C . LYS A 1 51 ? -25.977 4.955 3.500 1.00 1.07 51 LYS A C 2
ATOM 4378 O O . LYS A 1 51 ? -25.607 6.043 3.936 1.00 1.23 51 LYS A O 2
ATOM 4397 N N . GLU A 1 52 ? -27.081 4.796 2.795 1.00 0.97 52 GLU A N 2
ATOM 4398 C CA . GLU A 1 52 ? -27.966 5.907 2.507 1.00 1.08 52 GLU A CA 2
ATOM 4399 C C . GLU A 1 52 ? -29.102 5.907 3.522 1.00 1.11 52 GLU A C 2
ATOM 4400 O O . GLU A 1 52 ? -30.069 5.155 3.390 1.00 1.16 52 GLU A O 2
ATOM 4412 N N . GLY A 1 53 ? -28.951 6.717 4.560 1.00 1.27 53 GLY A N 2
ATOM 4413 C CA . GLY A 1 53 ? -29.914 6.729 5.641 1.00 1.52 53 GLY A CA 2
ATOM 4414 C C . GLY A 1 53 ? -29.573 5.703 6.705 1.00 1.53 53 GLY A C 2
ATOM 4415 O O . GLY A 1 53 ? -28.532 5.799 7.355 1.00 1.64 53 GLY A O 2
ATOM 4419 N N . ASP A 1 54 ? -30.436 4.713 6.874 1.00 1.50 54 ASP A N 2
ATOM 4420 C CA . ASP A 1 54 ? -30.199 3.655 7.854 1.00 1.61 54 ASP A CA 2
ATOM 4421 C C . ASP A 1 54 ? -30.093 2.296 7.171 1.00 1.28 54 ASP A C 2
ATOM 4422 O O . ASP A 1 54 ? -30.054 1.261 7.830 1.00 1.32 54 ASP A O 2
ATOM 4431 N N . SER A 1 55 ? -30.014 2.310 5.853 1.00 1.10 55 SER A N 2
ATOM 4432 C CA . SER A 1 55 ? -29.910 1.089 5.077 1.00 0.95 55 SER A CA 2
ATOM 4433 C C . SER A 1 55 ? -28.898 1.299 3.963 1.00 0.77 55 SER A C 2
ATOM 4434 O O . SER A 1 55 ? -28.782 2.403 3.425 1.00 0.92 55 SER A O 2
ATOM 4442 N N . VAL A 1 56 ? -28.150 0.262 3.629 1.00 0.63 56 VAL A N 2
ATOM 4443 C CA . VAL A 1 56 ? -27.135 0.382 2.602 1.00 0.51 56 VAL A CA 2
ATOM 4444 C C . VAL A 1 56 ? -27.675 -0.082 1.267 1.00 0.54 56 VAL A C 2
ATOM 4445 O O . VAL A 1 56 ? -28.303 -1.137 1.153 1.00 0.62 56 VAL A O 2
ATOM 4458 N N . ASN A 1 57 ? -27.457 0.745 0.267 1.00 0.61 57 ASN A N 2
ATOM 4459 C CA . ASN A 1 57 ? -27.866 0.432 -1.079 1.00 0.72 57 ASN A CA 2
ATOM 4460 C C . ASN A 1 57 ? -26.798 -0.420 -1.721 1.00 0.58 57 ASN A C 2
ATOM 4461 O O . ASN A 1 57 ? -25.720 0.065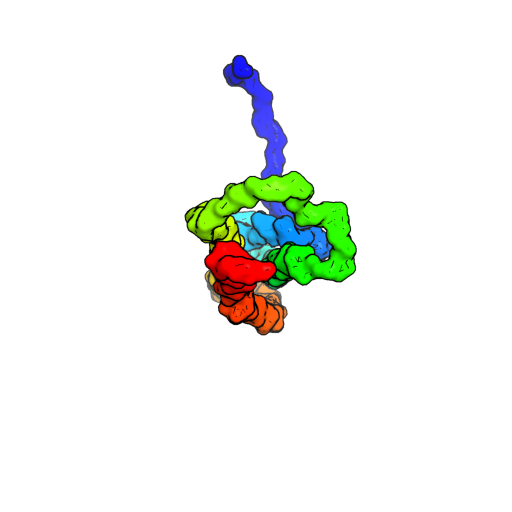 -2.059 1.00 0.55 57 ASN A O 2
ATOM 4472 N N . PHE A 1 58 ? -27.093 -1.697 -1.868 1.00 0.56 58 PHE A N 2
ATOM 4473 C CA . PHE A 1 58 ? -26.117 -2.651 -2.366 1.00 0.48 58 PHE A CA 2
ATOM 4474 C C . PHE A 1 58 ? -25.759 -2.364 -3.817 1.00 0.47 58 PHE A C 2
ATOM 4475 O O . PHE A 1 58 ? -24.844 -2.970 -4.366 1.00 0.45 58 PHE A O 2
ATOM 4492 N N . GLN A 1 59 ? -26.472 -1.429 -4.428 1.00 0.53 59 GLN A N 2
ATOM 4493 C CA . GLN A 1 59 ? -26.184 -1.033 -5.797 1.00 0.61 59 GLN A CA 2
ATOM 4494 C C . GLN A 1 59 ? -24.896 -0.230 -5.821 1.00 0.62 59 GLN A C 2
ATOM 4495 O O . GLN A 1 59 ? -23.931 -0.588 -6.498 1.00 0.62 59 GLN A O 2
ATOM 4509 N N . LYS A 1 60 ? -24.886 0.853 -5.054 1.00 0.69 60 LYS A N 2
ATOM 4510 C CA . LYS A 1 60 ? -23.697 1.669 -4.908 1.00 0.80 60 LYS A CA 2
ATOM 4511 C C . LYS A 1 60 ? -22.604 0.874 -4.206 1.00 0.68 60 LYS A C 2
ATOM 4512 O O . LYS A 1 60 ? -21.419 1.074 -4.463 1.00 0.69 60 LYS A O 2
ATOM 4531 N N . ALA A 1 61 ? -23.013 -0.046 -3.333 1.00 0.61 61 ALA A N 2
ATOM 4532 C CA . ALA A 1 61 ? -22.077 -0.940 -2.663 1.00 0.60 61 ALA A CA 2
ATOM 4533 C C . ALA A 1 61 ? -21.351 -1.816 -3.679 1.00 0.52 61 ALA A C 2
ATOM 4534 O O . ALA A 1 61 ? -20.150 -2.047 -3.566 1.00 0.57 61 ALA A O 2
ATOM 4541 N N . SER A 1 62 ? -22.085 -2.285 -4.683 1.00 0.48 62 SER A N 2
ATOM 4542 C CA . SER A 1 62 ? -21.504 -3.101 -5.742 1.00 0.53 62 SER A CA 2
ATOM 4543 C C . SER A 1 62 ? -20.444 -2.316 -6.510 1.00 0.52 62 SER A C 2
ATOM 4544 O O . SER A 1 62 ? -19.358 -2.825 -6.790 1.00 0.55 62 SER A O 2
ATOM 4552 N N . CYS A 1 63 ? -20.764 -1.070 -6.833 1.00 0.54 63 CYS A N 2
ATOM 4553 C CA . CYS A 1 63 ? -19.857 -0.222 -7.590 1.00 0.62 63 CYS A CA 2
ATOM 4554 C C . CYS A 1 63 ? -18.629 0.142 -6.759 1.00 0.62 63 CYS A C 2
ATOM 4555 O O . CYS A 1 63 ? -17.495 0.045 -7.230 1.00 0.68 63 CYS A O 2
ATOM 4563 N N . THR A 1 64 ? -18.862 0.538 -5.515 1.00 0.60 64 THR A N 2
ATOM 4564 C CA . THR A 1 64 ? -17.789 0.984 -4.641 1.00 0.67 64 THR A CA 2
ATOM 4565 C C . THR A 1 64 ? -16.859 -0.165 -4.261 1.00 0.61 64 THR A C 2
ATOM 4566 O O . THR A 1 64 ? -15.648 0.019 -4.162 1.00 0.60 64 THR A O 2
ATOM 4577 N N . LEU A 1 65 ? -17.426 -1.350 -4.065 1.00 0.60 65 LEU A N 2
ATOM 4578 C CA . LEU A 1 65 ? -16.635 -2.524 -3.718 1.00 0.58 65 LEU A CA 2
ATOM 4579 C C . LEU A 1 65 ? -15.688 -2.868 -4.867 1.00 0.54 65 LEU A C 2
ATOM 4580 O O . LEU A 1 65 ? -14.495 -3.085 -4.654 1.00 0.52 65 LEU A O 2
ATOM 4596 N N . ASP A 1 66 ? -16.223 -2.891 -6.087 1.00 0.55 66 ASP A N 2
ATOM 4597 C CA . ASP A 1 66 ? -15.425 -3.203 -7.274 1.00 0.56 66 ASP A CA 2
ATOM 4598 C C . ASP A 1 66 ? -14.300 -2.189 -7.457 1.00 0.53 66 ASP A C 2
ATOM 4599 O O . ASP A 1 66 ? -13.176 -2.545 -7.815 1.00 0.52 66 ASP A O 2
ATOM 4608 N N . GLY A 1 67 ? -14.608 -0.926 -7.204 1.00 0.56 67 GLY A N 2
ATOM 4609 C CA . GLY A 1 67 ? -13.595 0.105 -7.275 1.00 0.56 67 GLY A CA 2
ATOM 4610 C C . GLY A 1 67 ? -12.554 -0.049 -6.185 1.00 0.51 67 GLY A C 2
ATOM 4611 O O . GLY A 1 67 ? -11.353 0.021 -6.446 1.00 0.48 67 GLY A O 2
ATOM 4615 N N . CYS A 1 68 ? -13.018 -0.295 -4.965 1.00 0.53 68 CYS A N 2
ATOM 4616 C CA . CYS A 1 68 ? -12.135 -0.402 -3.812 1.00 0.55 68 CYS A CA 2
ATOM 4617 C C . CYS A 1 68 ? -11.203 -1.604 -3.937 1.00 0.48 68 CYS A C 2
ATOM 4618 O O . CYS A 1 68 ? -10.037 -1.521 -3.567 1.00 0.45 68 CYS A O 2
ATOM 4626 N N . VAL A 1 69 ? -11.705 -2.716 -4.461 1.00 0.49 69 VAL A N 2
ATOM 4627 C CA . VAL A 1 69 ? -10.875 -3.906 -4.619 1.00 0.50 69 VAL A CA 2
ATOM 4628 C C . VAL A 1 69 ? -9.811 -3.687 -5.698 1.00 0.44 69 VAL A C 2
ATOM 4629 O O . VAL A 1 69 ? -8.674 -4.154 -5.569 1.00 0.45 69 VAL A O 2
ATOM 4642 N N . LYS A 1 70 ? -10.170 -2.960 -6.751 1.00 0.45 70 LYS A N 2
ATOM 4643 C CA . LYS A 1 70 ? -9.231 -2.667 -7.825 1.00 0.50 70 LYS A CA 2
ATOM 4644 C C . LYS A 1 70 ? -8.128 -1.733 -7.336 1.00 0.45 70 LYS A C 2
ATOM 4645 O O . LYS A 1 70 ? -6.949 -1.968 -7.587 1.00 0.51 70 LYS A O 2
ATOM 4664 N N . ILE A 1 71 ? -8.509 -0.678 -6.626 1.00 0.40 71 ILE A N 2
ATOM 4665 C CA . ILE A 1 71 ? -7.530 0.268 -6.104 1.00 0.44 71 ILE A CA 2
ATOM 4666 C C . ILE A 1 71 ? -6.722 -0.354 -4.966 1.00 0.38 71 ILE A C 2
ATOM 4667 O O . ILE A 1 71 ? -5.548 -0.043 -4.793 1.00 0.42 71 ILE A O 2
ATOM 4683 N N . TYR A 1 72 ? -7.355 -1.231 -4.190 1.00 0.34 72 TYR A N 2
ATOM 4684 C CA . TYR A 1 72 ? -6.662 -1.965 -3.136 1.00 0.37 72 TYR A CA 2
ATOM 4685 C C . TYR A 1 72 ? -5.500 -2.756 -3.720 1.00 0.33 72 TYR A C 2
ATOM 4686 O O . TYR A 1 72 ? -4.371 -2.680 -3.236 1.00 0.31 72 TYR A O 2
ATOM 4704 N N . THR A 1 73 ? -5.781 -3.503 -4.775 1.00 0.40 73 THR A N 2
ATOM 4705 C CA . THR A 1 73 ? -4.752 -4.273 -5.444 1.00 0.46 73 THR A CA 2
ATOM 4706 C C . THR A 1 73 ? -3.788 -3.352 -6.190 1.00 0.46 73 THR A C 2
ATOM 4707 O O . THR A 1 73 ? -2.625 -3.694 -6.393 1.00 0.51 73 THR A O 2
ATOM 4718 N N . SER A 1 74 ? -4.272 -2.170 -6.567 1.00 0.46 74 SER A N 2
ATOM 4719 C CA . SER A 1 74 ? -3.421 -1.150 -7.163 1.00 0.52 74 SER A CA 2
ATOM 4720 C C . SER A 1 74 ? -2.426 -0.630 -6.125 1.00 0.48 74 SER A C 2
ATOM 4721 O O . SER A 1 74 ? -1.337 -0.173 -6.463 1.00 0.54 74 SER A O 2
ATOM 4729 N N . ARG A 1 75 ? -2.808 -0.710 -4.854 1.00 0.42 75 ARG A N 2
ATOM 4730 C CA . ARG A 1 75 ? -1.917 -0.354 -3.757 1.00 0.42 75 ARG A CA 2
ATOM 4731 C C . ARG A 1 75 ? -0.857 -1.435 -3.590 1.00 0.39 75 ARG A C 2
ATOM 4732 O O . ARG A 1 75 ? 0.285 -1.156 -3.232 1.00 0.45 75 ARG A O 2
ATOM 4753 N N . VAL A 1 76 ? -1.241 -2.673 -3.876 1.00 0.35 76 VAL A N 2
ATOM 4754 C CA . VAL A 1 76 ? -0.289 -3.776 -3.914 1.00 0.38 76 VAL A CA 2
ATOM 4755 C C . VAL A 1 76 ? 0.678 -3.578 -5.081 1.00 0.44 76 VAL A C 2
ATOM 4756 O O . VAL A 1 76 ? 1.871 -3.866 -4.979 1.00 0.47 76 VAL A O 2
ATOM 4769 N N . ASP A 1 77 ? 0.160 -3.066 -6.189 1.00 0.49 77 ASP A N 2
ATOM 4770 C CA . ASP A 1 77 ? 1.004 -2.668 -7.308 1.00 0.58 77 ASP A CA 2
ATOM 4771 C C . ASP A 1 77 ? 1.879 -1.488 -6.912 1.00 0.62 77 ASP A C 2
ATOM 4772 O O . ASP A 1 77 ? 3.004 -1.349 -7.382 1.00 0.73 77 ASP A O 2
ATOM 4781 N N . SER A 1 78 ? 1.352 -0.646 -6.032 1.00 0.57 78 SER A N 2
ATOM 4782 C CA . SER A 1 78 ? 2.051 0.549 -5.592 1.00 0.67 78 SER A CA 2
ATOM 4783 C C . SER A 1 78 ? 3.286 0.192 -4.775 1.00 0.71 78 SER A C 2
ATOM 4784 O O . SER A 1 78 ? 4.364 0.732 -5.011 1.00 0.84 78 SER A O 2
ATOM 4792 N N . VAL A 1 79 ? 3.140 -0.731 -3.830 1.00 0.66 79 VAL A N 2
ATOM 4793 C CA . VAL A 1 79 ? 4.276 -1.155 -3.028 1.00 0.77 79 VAL A CA 2
ATOM 4794 C C . VAL A 1 79 ? 5.317 -1.853 -3.904 1.00 0.90 79 VAL A C 2
ATOM 4795 O O . VAL A 1 79 ? 6.516 -1.714 -3.681 1.00 1.13 79 VAL A O 2
ATOM 4808 N N . ALA A 1 80 ? 4.855 -2.570 -4.927 1.00 0.82 80 ALA A N 2
ATOM 4809 C CA . ALA A 1 80 ? 5.762 -3.174 -5.897 1.00 1.00 80 ALA A CA 2
ATOM 4810 C C . ALA A 1 80 ? 6.413 -2.100 -6.766 1.00 1.17 80 ALA A C 2
ATOM 4811 O O . ALA A 1 80 ? 7.542 -2.256 -7.232 1.00 1.45 80 ALA A O 2
ATOM 4818 N N . THR A 1 81 ? 5.693 -1.011 -6.987 1.00 1.11 81 THR A N 2
ATOM 4819 C CA . THR A 1 81 ? 6.249 0.139 -7.679 1.00 1.43 81 THR A CA 2
ATOM 4820 C C . THR A 1 81 ? 7.366 0.751 -6.832 1.00 1.61 81 THR A C 2
ATOM 4821 O O . THR A 1 81 ? 8.397 1.185 -7.352 1.00 1.96 81 THR A O 2
ATOM 4832 N N . GLU A 1 82 ? 7.161 0.747 -5.519 1.00 1.43 82 GLU A N 2
ATOM 4833 C CA . GLU A 1 82 ? 8.162 1.233 -4.580 1.00 1.66 82 GLU A CA 2
ATOM 4834 C C . GLU A 1 82 ? 9.367 0.301 -4.548 1.00 1.98 82 GLU A C 2
ATOM 4835 O O . GLU A 1 82 ? 10.512 0.758 -4.544 1.00 2.42 82 GLU A O 2
ATOM 4847 N N . THR A 1 83 ? 9.108 -1.003 -4.533 1.00 1.85 83 THR A N 2
ATOM 4848 C CA . THR A 1 83 ? 10.179 -1.983 -4.506 1.00 2.22 83 THR A CA 2
ATOM 4849 C C . THR A 1 83 ? 10.979 -1.940 -5.800 1.00 2.65 83 THR A C 2
ATOM 4850 O O . THR A 1 83 ? 12.199 -2.054 -5.782 1.00 3.15 83 THR A O 2
ATOM 4861 N N . GLY A 1 84 ? 10.284 -1.743 -6.915 1.00 2.60 84 GLY A N 2
ATOM 4862 C CA . GLY A 1 84 ? 10.942 -1.647 -8.204 1.00 3.17 84 GLY A CA 2
ATOM 4863 C C . GLY A 1 84 ? 11.940 -0.505 -8.267 1.00 3.63 84 GLY A C 2
ATOM 4864 O O . GLY A 1 84 ? 12.981 -0.616 -8.917 1.00 4.20 84 GLY A O 2
ATOM 4868 N N . LYS A 1 85 ? 11.634 0.588 -7.574 1.00 3.41 85 LYS A N 2
ATOM 4869 C CA . LYS A 1 85 ? 12.508 1.758 -7.568 1.00 3.85 85 LYS A CA 2
ATOM 4870 C C . LYS A 1 85 ? 13.840 1.439 -6.900 1.00 4.28 85 LYS A C 2
ATOM 4871 O O . LYS A 1 85 ? 14.903 1.704 -7.463 1.00 4.88 85 LYS A O 2
ATOM 4890 N N . LEU A 1 86 ? 13.781 0.850 -5.710 1.00 4.06 86 LEU A N 2
ATOM 4891 C CA . LEU A 1 86 ? 14.993 0.490 -4.984 1.00 4.58 86 LEU A CA 2
ATOM 4892 C C . LEU A 1 86 ? 15.657 -0.721 -5.628 1.00 5.06 86 LEU A C 2
ATOM 4893 O O . LEU A 1 86 ? 16.880 -0.860 -5.606 1.00 5.71 86 LEU A O 2
ATOM 4909 N N . LEU A 1 87 ? 14.835 -1.582 -6.217 1.00 4.83 87 LEU A N 2
ATOM 4910 C CA . LEU A 1 87 ? 15.317 -2.742 -6.949 1.00 5.38 87 LEU A CA 2
ATOM 4911 C C . LEU A 1 87 ? 16.252 -2.296 -8.063 1.00 6.14 87 LEU A C 2
ATOM 4912 O O . LEU A 1 87 ? 17.385 -2.763 -8.160 1.00 6.68 87 LEU A O 2
ATOM 4928 N N . SER A 1 88 ? 15.775 -1.358 -8.872 1.00 6.22 88 SER A N 2
ATOM 4929 C CA . SER A 1 88 ? 16.551 -0.829 -9.980 1.00 6.99 88 SER A CA 2
ATOM 4930 C C . SER A 1 88 ? 17.721 0.017 -9.468 1.00 7.48 88 SER A C 2
ATOM 4931 O O . SER A 1 88 ? 18.805 0.010 -10.056 1.00 8.18 88 SER A O 2
ATOM 4939 N N . GLY A 1 89 ? 17.498 0.725 -8.364 1.00 7.18 89 GLY A N 2
ATOM 4940 C CA . GLY A 1 89 ? 18.528 1.583 -7.801 1.00 7.75 89 GLY A CA 2
ATOM 4941 C C . GLY A 1 89 ? 19.751 0.809 -7.346 1.00 8.03 89 GLY A C 2
ATOM 4942 O O . GLY A 1 89 ? 20.885 1.171 -7.673 1.00 8.78 89 GLY A O 2
ATOM 4946 N N . LEU A 1 90 ? 19.527 -0.259 -6.591 1.00 7.45 90 LEU A N 2
ATOM 4947 C CA . LEU A 1 90 ? 20.620 -1.101 -6.119 1.00 7.66 90 LEU A CA 2
ATOM 4948 C C . LEU A 1 90 ? 21.136 -2.004 -7.236 1.00 8.14 90 LEU A C 2
ATOM 4949 O O . LEU A 1 90 ? 22.258 -2.503 -7.172 1.00 8.69 90 LEU A O 2
ATOM 4965 N N . ALA A 1 91 ? 20.312 -2.212 -8.257 1.00 8.03 91 ALA A N 2
ATOM 4966 C CA . ALA A 1 91 ? 20.716 -3.007 -9.411 1.00 8.60 91 ALA A CA 2
ATOM 4967 C C . ALA A 1 91 ? 21.692 -2.228 -10.277 1.00 9.51 91 ALA A C 2
ATOM 4968 O O . ALA A 1 91 ? 22.573 -2.809 -10.918 1.00 10.13 91 ALA A O 2
ATOM 4975 N N . ASP A 1 92 ? 21.520 -0.911 -10.300 1.00 9.63 92 ASP A N 2
ATOM 4976 C CA . ASP A 1 92 ? 22.413 -0.028 -11.037 1.00 10.52 92 ASP A CA 2
ATOM 4977 C C . ASP A 1 92 ? 23.814 -0.074 -10.448 1.00 10.99 92 ASP A C 2
ATOM 4978 O O . ASP A 1 92 ? 24.776 -0.427 -11.127 1.00 11.76 92 ASP A O 2
ATOM 4987 N N . SER A 1 93 ? 23.920 0.277 -9.178 1.00 10.60 93 SER A N 2
ATOM 4988 C CA . SER A 1 93 ? 25.201 0.263 -8.497 1.00 11.10 93 SER A CA 2
ATOM 4989 C C . SER A 1 93 ? 25.298 -0.945 -7.574 1.00 10.95 93 SER A C 2
ATOM 4990 O O . SER A 1 93 ? 24.989 -0.865 -6.382 1.00 11.15 93 SER A O 2
ATOM 4998 N N . ARG A 1 94 ? 25.685 -2.076 -8.142 1.00 10.66 94 ARG A N 2
ATOM 4999 C CA . ARG A 1 94 ? 25.813 -3.305 -7.379 1.00 10.56 94 ARG A CA 2
ATOM 5000 C C . ARG A 1 94 ? 27.280 -3.668 -7.200 1.00 11.17 94 ARG A C 2
ATOM 5001 O O . ARG A 1 94 ? 27.688 -4.132 -6.139 1.00 11.37 94 ARG A O 2
ATOM 5022 N N . ASP A 1 95 ? 28.074 -3.436 -8.233 1.00 11.52 95 ASP A N 2
ATOM 5023 C CA . ASP A 1 95 ? 29.496 -3.728 -8.168 1.00 12.17 95 ASP A CA 2
ATOM 5024 C C . ASP A 1 95 ? 30.263 -2.519 -7.639 1.00 12.27 95 ASP A C 2
ATOM 5025 O O . ASP A 1 95 ? 31.248 -2.673 -6.918 1.00 12.39 95 ASP A O 2
ATOM 5034 N N . SER A 1 96 ? 29.776 -1.325 -7.983 1.00 12.33 96 SER A N 2
ATOM 5035 C CA . SER A 1 96 ? 30.368 -0.063 -7.544 1.00 12.53 96 SER A CA 2
ATOM 5036 C C . SER A 1 96 ? 31.830 0.043 -7.979 1.00 13.18 96 SER A C 2
ATOM 5037 O O . SER A 1 96 ? 32.741 -0.371 -7.262 1.00 13.75 96 SER A O 2
ATOM 5045 N N . LYS A 1 97 ? 32.047 0.596 -9.164 1.00 13.20 97 LYS A N 2
ATOM 5046 C CA . LYS A 1 97 ? 33.395 0.729 -9.704 1.00 13.86 97 LYS A CA 2
ATOM 5047 C C . LYS A 1 97 ? 34.111 1.898 -9.046 1.00 13.77 97 LYS A C 2
ATOM 5048 O O . LYS A 1 97 ? 35.280 1.798 -8.679 1.00 14.06 97 LYS A O 2
ATOM 5067 N N . LYS A 1 98 ? 33.398 3.003 -8.898 1.00 13.51 98 LYS A N 2
ATOM 5068 C CA . LYS A 1 98 ? 33.924 4.158 -8.195 1.00 13.54 98 LYS A CA 2
ATOM 5069 C C . LYS A 1 98 ? 33.515 4.086 -6.731 1.00 13.10 98 LYS A C 2
ATOM 5070 O O . LYS A 1 98 ? 32.463 3.532 -6.404 1.00 12.32 98 LYS A O 2
ATOM 5089 N N . LYS A 1 99 ? 34.347 4.613 -5.850 1.00 13.72 99 LYS A N 2
ATOM 5090 C CA . LYS A 1 99 ? 34.010 4.640 -4.442 1.00 13.59 99 LYS A CA 2
ATOM 5091 C C . LYS A 1 99 ? 33.080 5.806 -4.145 1.00 13.59 99 LYS A C 2
ATOM 5092 O O . LYS A 1 99 ? 33.226 6.889 -4.715 1.00 14.07 99 LYS A O 2
ATOM 5111 N N . ASP A 1 100 ? 32.104 5.571 -3.285 1.00 13.20 100 ASP A N 2
ATOM 5112 C CA . ASP A 1 100 ? 31.193 6.624 -2.869 1.00 13.31 100 ASP A CA 2
ATOM 5113 C C . ASP A 1 100 ? 31.939 7.615 -1.986 1.00 14.11 100 ASP A C 2
ATOM 5114 O O . ASP A 1 100 ? 32.839 7.227 -1.238 1.00 14.47 100 ASP A O 2
ATOM 5123 N N . ARG A 1 101 ? 31.595 8.889 -2.103 1.00 14.51 101 ARG A N 2
ATOM 5124 C CA . ARG A 1 101 ? 32.266 9.933 -1.353 1.00 15.34 101 ARG A CA 2
ATOM 5125 C C . ARG A 1 101 ? 31.997 9.803 0.142 1.00 15.38 101 ARG A C 2
ATOM 5126 O O . ARG A 1 101 ? 31.002 10.310 0.661 1.00 16.24 101 ARG A O 2
ATOM 5147 N N . GLU A 1 102 ? 32.894 9.098 0.812 1.00 14.55 102 GLU A N 2
ATOM 5148 C CA . GLU A 1 102 ? 32.803 8.849 2.242 1.00 14.63 102 GLU A CA 2
ATOM 5149 C C . GLU A 1 102 ? 32.951 10.139 3.051 1.00 14.38 102 GLU A C 2
ATOM 5150 O O . GLU A 1 102 ? 33.960 10.840 2.941 1.00 13.90 102 GLU A O 2
ATOM 5162 N N . ASP A 1 103 ? 31.937 10.452 3.850 1.00 14.86 103 ASP A N 2
ATOM 5163 C CA . ASP A 1 103 ? 31.994 11.593 4.762 1.00 14.89 103 ASP A CA 2
ATOM 5164 C C . ASP A 1 103 ? 33.156 11.449 5.737 1.00 14.60 103 ASP A C 2
ATOM 5165 O O . ASP A 1 103 ? 33.905 12.396 5.969 1.00 14.51 103 ASP A O 2
ATOM 5174 N N . GLY A 1 104 ? 33.304 10.258 6.296 1.00 14.61 104 GLY A N 2
ATOM 5175 C CA . GLY A 1 104 ? 34.379 10.013 7.232 1.00 14.50 104 GLY A CA 2
ATOM 5176 C C . GLY A 1 104 ? 33.952 9.111 8.369 1.00 14.74 104 GLY A C 2
ATOM 5177 O O . GLY A 1 104 ? 33.485 9.588 9.406 1.00 14.71 104 GLY A O 2
ATOM 5181 N N . GLY A 1 105 ? 34.099 7.809 8.168 1.00 15.11 105 GLY A N 2
ATOM 5182 C CA . GLY A 1 105 ? 33.739 6.845 9.191 1.00 15.53 105 GLY A CA 2
ATOM 5183 C C . GLY A 1 105 ? 34.607 6.981 10.424 1.00 15.36 105 GLY A C 2
ATOM 5184 O O . GLY A 1 105 ? 34.111 6.930 11.549 1.00 15.29 105 GLY A O 2
ATOM 5188 N N . GLY A 1 106 ? 35.900 7.169 10.210 1.00 15.45 106 GLY A N 2
ATOM 5189 C CA . GLY A 1 106 ? 36.816 7.372 11.313 1.00 15.44 106 GLY A CA 2
ATOM 5190 C C . GLY A 1 106 ? 37.858 6.279 11.404 1.00 15.40 106 GLY A C 2
ATOM 5191 O O . GLY A 1 106 ? 38.362 5.979 12.489 1.00 15.58 106 GLY A O 2
ATOM 5195 N N . SER A 1 107 ? 38.187 5.689 10.266 1.00 15.35 107 SER A N 2
ATOM 5196 C CA . SER A 1 107 ? 39.148 4.603 10.221 1.00 15.47 107 SER A CA 2
ATOM 5197 C C . SER A 1 107 ? 40.208 4.868 9.156 1.00 15.46 107 SER A C 2
ATOM 5198 O O . SER A 1 107 ? 39.905 5.375 8.074 1.00 15.32 107 SER A O 2
ATOM 5206 N N . GLY A 1 108 ? 41.449 4.540 9.476 1.00 15.75 108 GLY A N 2
ATOM 5207 C CA . GLY A 1 108 ? 42.531 4.688 8.525 1.00 15.94 108 GLY A CA 2
ATOM 5208 C C . GLY A 1 108 ? 43.223 3.370 8.262 1.00 16.35 108 GLY A C 2
ATOM 5209 O O . GLY A 1 108 ? 44.448 3.266 8.361 1.00 16.77 108 GLY A O 2
ATOM 5213 N N . GLY A 1 109 ? 42.434 2.361 7.935 1.00 16.37 109 GLY A N 2
ATOM 5214 C CA . GLY A 1 109 ? 42.964 1.033 7.731 1.00 16.90 109 GLY A CA 2
ATOM 5215 C C . GLY A 1 109 ? 42.234 0.014 8.576 1.00 16.92 109 GLY A C 2
ATOM 5216 O O . GLY A 1 109 ? 42.423 -0.045 9.790 1.00 17.08 109 GLY A O 2
ATOM 5220 N N . SER A 1 110 ? 41.409 -0.796 7.936 1.00 16.91 110 SER A N 2
ATOM 5221 C CA . SER A 1 110 ? 40.565 -1.749 8.642 1.00 17.10 110 SER A CA 2
ATOM 5222 C C . SER A 1 110 ? 41.251 -3.113 8.728 1.00 16.81 110 SER A C 2
ATOM 5223 O O . SER A 1 110 ? 40.598 -4.152 8.851 1.00 17.03 110 SER A O 2
ATOM 5231 N N . LEU A 1 111 ? 42.579 -3.101 8.683 1.00 16.46 111 LEU A N 2
ATOM 5232 C CA . LEU A 1 111 ? 43.361 -4.325 8.775 1.00 16.32 111 LEU A CA 2
ATOM 5233 C C . LEU A 1 111 ? 43.166 -4.973 10.141 1.00 15.90 111 LEU A C 2
ATOM 5234 O O . LEU A 1 111 ? 42.759 -6.130 10.240 1.00 16.10 111 LEU A O 2
ATOM 5250 N N . ARG A 1 112 ? 43.448 -4.220 11.192 1.00 15.45 112 ARG A N 2
ATOM 5251 C CA . ARG A 1 112 ? 43.241 -4.698 12.550 1.00 15.10 112 ARG A CA 2
ATOM 5252 C C . ARG A 1 112 ? 42.084 -3.949 13.197 1.00 14.96 112 ARG A C 2
ATOM 5253 O O . ARG A 1 112 ? 41.434 -4.459 14.108 1.00 14.92 112 ARG A O 2
ATOM 5274 N N . LYS A 1 113 ? 41.828 -2.741 12.715 1.00 15.05 113 LYS A N 2
ATOM 5275 C CA . LYS A 1 113 ? 40.677 -1.973 13.163 1.00 15.05 113 LYS A CA 2
ATOM 5276 C C . LYS A 1 113 ? 39.412 -2.484 12.486 1.00 14.25 113 LYS A C 2
ATOM 5277 O O . LYS A 1 113 ? 39.144 -2.168 11.326 1.00 14.12 113 LYS A O 2
ATOM 5296 N N . LYS A 1 114 ? 38.651 -3.295 13.204 1.00 13.84 114 LYS A N 2
ATOM 5297 C CA . LYS A 1 114 ? 37.419 -3.844 12.670 1.00 13.17 114 LYS A CA 2
ATOM 5298 C C . LYS A 1 114 ? 36.333 -2.774 12.645 1.00 12.35 114 LYS A C 2
ATOM 5299 O O . LYS A 1 114 ? 36.364 -1.823 13.432 1.00 12.30 114 LYS A O 2
ATOM 5318 N N . ILE A 1 115 ? 35.385 -2.923 11.738 1.00 11.80 115 ILE A N 2
ATOM 5319 C CA . ILE A 1 115 ? 34.300 -1.968 11.611 1.00 10.98 115 ILE A CA 2
ATOM 5320 C C . ILE A 1 115 ? 33.439 -1.968 12.865 1.00 10.72 115 ILE A C 2
ATOM 5321 O O . ILE A 1 115 ? 32.907 -3.005 13.268 1.00 11.04 115 ILE A O 2
ATOM 5337 N N . ASN A 1 116 ? 33.324 -0.805 13.487 1.00 10.30 116 ASN A N 2
ATOM 5338 C CA . ASN A 1 116 ? 32.527 -0.657 14.696 1.00 10.15 116 ASN A CA 2
ATOM 5339 C C . ASN A 1 116 ? 31.049 -0.585 14.342 1.00 9.59 116 ASN A C 2
ATOM 5340 O O . ASN A 1 116 ? 30.689 -0.102 13.265 1.00 9.07 116 ASN A O 2
ATOM 5351 N N . PRO A 1 117 ? 30.169 -1.059 15.240 1.00 9.80 117 PRO A N 2
ATOM 5352 C CA . PRO A 1 117 ? 28.718 -0.993 15.039 1.00 9.49 117 PRO A CA 2
ATOM 5353 C C . PRO A 1 117 ? 28.238 0.442 14.842 1.00 8.86 117 PRO A C 2
ATOM 5354 O O . PRO A 1 117 ? 27.194 0.683 14.238 1.00 8.47 117 PRO A O 2
ATOM 5365 N N . LYS A 1 118 ? 29.029 1.390 15.343 1.00 8.89 118 LYS A N 2
ATOM 5366 C CA . LYS A 1 118 ? 28.752 2.812 15.181 1.00 8.47 118 LYS A CA 2
ATOM 5367 C C . LYS A 1 118 ? 28.545 3.164 13.711 1.00 7.88 118 LYS A C 2
ATOM 5368 O O . LYS A 1 118 ? 27.636 3.922 13.367 1.00 7.52 118 LYS A O 2
ATOM 5387 N N . VAL A 1 119 ? 29.369 2.587 12.844 1.00 7.92 119 VAL A N 2
ATOM 5388 C CA . VAL A 1 119 ? 29.314 2.891 11.420 1.00 7.54 119 VAL A CA 2
ATOM 5389 C C . VAL A 1 119 ? 28.062 2.290 10.788 1.00 6.90 119 VAL A C 2
ATOM 5390 O O . VAL A 1 119 ? 27.547 2.796 9.791 1.00 6.47 119 VAL A O 2
ATOM 5403 N N . MET A 1 120 ? 27.554 1.225 11.392 1.00 6.95 120 MET A N 2
ATOM 5404 C CA . MET A 1 120 ? 26.373 0.544 10.874 1.00 6.52 120 MET A CA 2
ATOM 5405 C C . MET A 1 120 ? 25.130 1.408 11.062 1.00 6.10 120 MET A C 2
ATOM 5406 O O . MET A 1 120 ? 24.094 1.171 10.446 1.00 5.61 120 MET A O 2
ATOM 5420 N N . ASN A 1 121 ? 25.251 2.430 11.901 1.00 6.37 121 ASN A N 2
ATOM 5421 C CA . ASN A 1 121 ? 24.176 3.395 12.102 1.00 6.19 121 ASN A CA 2
ATOM 5422 C C . ASN A 1 121 ? 24.011 4.271 10.866 1.00 5.71 121 ASN A C 2
ATOM 5423 O O . ASN A 1 121 ? 22.958 4.869 10.650 1.00 5.44 121 ASN A O 2
ATOM 5434 N N . MET A 1 122 ? 25.064 4.365 10.068 1.00 5.75 122 MET A N 2
ATOM 5435 C CA . MET A 1 122 ? 25.002 5.093 8.808 1.00 5.49 122 MET A CA 2
ATOM 5436 C C . MET A 1 122 ? 24.131 4.326 7.815 1.00 4.88 122 MET A C 2
ATOM 5437 O O . MET A 1 122 ? 23.388 4.917 7.032 1.00 4.56 122 MET A O 2
ATOM 5451 N N . ILE A 1 123 ? 24.227 2.998 7.876 1.00 4.83 123 ILE A N 2
ATOM 5452 C CA . ILE A 1 123 ? 23.420 2.104 7.044 1.00 4.35 123 ILE A CA 2
ATOM 5453 C C . ILE A 1 123 ? 21.929 2.316 7.315 1.00 3.90 123 ILE A C 2
ATOM 5454 O O . ILE A 1 123 ? 21.092 2.110 6.439 1.00 3.43 123 ILE A O 2
ATOM 5470 N N . ASP A 1 124 ? 21.620 2.746 8.538 1.00 4.16 124 ASP A N 2
ATOM 5471 C CA . ASP A 1 124 ? 20.239 2.930 9.005 1.00 4.01 124 ASP A CA 2
ATOM 5472 C C . ASP A 1 124 ? 19.392 3.728 8.009 1.00 3.55 124 ASP A C 2
ATOM 5473 O O . ASP A 1 124 ? 18.185 3.515 7.906 1.00 3.33 124 ASP A O 2
ATOM 5482 N N . SER A 1 125 ? 20.035 4.623 7.265 1.00 3.56 125 SER A N 2
ATOM 5483 C CA . SER A 1 125 ? 19.353 5.441 6.270 1.00 3.35 125 SER A CA 2
ATOM 5484 C C . SER A 1 125 ? 18.568 4.582 5.268 1.00 2.96 125 SER A C 2
ATOM 5485 O O . SER A 1 125 ? 17.403 4.867 4.971 1.00 2.71 125 SER A O 2
ATOM 5493 N N . VAL A 1 126 ? 19.201 3.529 4.754 1.00 3.00 126 VAL A N 2
ATOM 5494 C CA . VAL A 1 126 ? 18.544 2.637 3.804 1.00 2.69 126 VAL A CA 2
ATOM 5495 C C . VAL A 1 126 ? 17.514 1.760 4.507 1.00 2.31 126 VAL A C 2
ATOM 5496 O O . VAL A 1 126 ? 16.484 1.413 3.930 1.00 1.97 126 VAL A O 2
ATOM 5509 N N . GLU A 1 127 ? 17.794 1.412 5.759 1.00 2.51 127 GLU A N 2
ATOM 5510 C CA . GLU A 1 127 ? 16.895 0.575 6.539 1.00 2.44 127 GLU A CA 2
ATOM 5511 C C . GLU A 1 127 ? 15.571 1.293 6.780 1.00 2.08 127 GLU A C 2
ATOM 5512 O O . GLU A 1 127 ? 14.517 0.663 6.835 1.00 1.96 127 GLU A O 2
ATOM 5524 N N . LYS A 1 128 ? 15.634 2.618 6.895 1.00 2.05 128 LYS A N 2
ATOM 5525 C CA . LYS A 1 128 ? 14.433 3.440 7.035 1.00 1.88 128 LYS A CA 2
ATOM 5526 C C . LYS A 1 128 ? 13.505 3.241 5.840 1.00 1.53 128 LYS A C 2
ATOM 5527 O O . LYS A 1 128 ? 12.280 3.286 5.975 1.00 1.49 128 LYS A O 2
ATOM 5546 N N . LYS A 1 129 ? 14.097 3.008 4.675 1.00 1.47 129 LYS A N 2
ATOM 5547 C CA . LYS A 1 129 ? 13.333 2.773 3.459 1.00 1.39 129 LYS A CA 2
ATOM 5548 C C . LYS A 1 129 ? 12.605 1.436 3.546 1.00 1.19 129 LYS A C 2
ATOM 5549 O O . LYS A 1 129 ? 11.420 1.342 3.223 1.00 1.21 129 LYS A O 2
ATOM 5568 N N . GLU A 1 130 ? 13.314 0.410 4.006 1.00 1.16 130 GLU A N 2
ATOM 5569 C CA . GLU A 1 130 ? 12.715 -0.909 4.175 1.00 1.14 130 GLU A CA 2
ATOM 5570 C C . GLU A 1 130 ? 11.618 -0.867 5.235 1.00 1.17 130 GLU A C 2
ATOM 5571 O O . GLU A 1 130 ? 10.578 -1.504 5.089 1.00 1.18 130 GLU A O 2
ATOM 5583 N N . MET A 1 131 ? 11.858 -0.112 6.300 1.00 1.30 131 MET A N 2
ATOM 5584 C CA . MET A 1 131 ? 10.883 0.036 7.378 1.00 1.44 131 MET A CA 2
ATOM 5585 C C . MET A 1 131 ? 9.586 0.641 6.859 1.00 1.30 131 MET A C 2
ATOM 5586 O O . MET A 1 131 ? 8.497 0.186 7.206 1.00 1.41 131 MET A O 2
ATOM 5600 N N . SER A 1 132 ? 9.710 1.660 6.020 1.00 1.14 132 SER A N 2
ATOM 5601 C CA . SER A 1 132 ? 8.549 2.270 5.390 1.00 1.08 132 SER A CA 2
ATOM 5602 C C . SER A 1 132 ? 7.835 1.235 4.532 1.00 0.99 132 SER A C 2
ATOM 5603 O O . SER A 1 132 ? 6.611 1.126 4.558 1.00 1.01 132 SER A O 2
ATOM 5611 N N . LEU A 1 133 ? 8.622 0.459 3.797 1.00 0.94 133 LEU A N 2
ATOM 5612 C CA . LEU A 1 133 ? 8.094 -0.593 2.943 1.00 0.93 133 LEU A CA 2
ATOM 5613 C C . LEU A 1 133 ? 7.312 -1.601 3.783 1.00 0.99 133 LEU A C 2
ATOM 5614 O O . LEU A 1 133 ? 6.217 -2.027 3.405 1.00 0.96 133 LEU A O 2
ATOM 5630 N N . LYS A 1 134 ? 7.879 -1.964 4.935 1.00 1.11 134 LYS A N 2
ATOM 5631 C CA . LYS A 1 134 ? 7.206 -2.837 5.891 1.00 1.22 134 LYS A CA 2
ATOM 5632 C C . LYS A 1 134 ? 5.864 -2.239 6.294 1.00 1.17 134 LYS A C 2
ATOM 5633 O O . LYS A 1 134 ? 4.860 -2.940 6.374 1.00 1.18 134 LYS A O 2
ATOM 5652 N N . HIS A 1 135 ? 5.866 -0.934 6.548 1.00 1.18 135 HIS A N 2
ATOM 5653 C CA . HIS A 1 135 ? 4.663 -0.218 6.955 1.00 1.20 135 HIS A CA 2
ATOM 5654 C C . HIS A 1 135 ? 3.612 -0.243 5.846 1.00 1.04 135 HIS A C 2
ATOM 5655 O O . HIS A 1 135 ? 2.434 -0.508 6.102 1.00 1.06 135 HIS A O 2
ATOM 5669 N N . MET A 1 136 ? 4.043 0.022 4.616 1.00 0.93 136 MET A N 2
ATOM 5670 C CA . MET A 1 136 ? 3.143 -0.015 3.468 1.00 0.84 136 MET A CA 2
ATOM 5671 C C . MET A 1 136 ? 2.494 -1.387 3.334 1.00 0.72 136 MET A C 2
ATOM 5672 O O . MET A 1 136 ? 1.274 -1.494 3.226 1.00 0.69 136 MET A O 2
ATOM 5686 N N . MET A 1 137 ? 3.310 -2.436 3.371 1.00 0.72 137 MET A N 2
ATOM 5687 C CA . MET A 1 137 ? 2.807 -3.803 3.233 1.00 0.70 137 MET A CA 2
ATOM 5688 C C . MET A 1 137 ? 1.930 -4.195 4.417 1.00 0.75 137 MET A C 2
ATOM 5689 O O . MET A 1 137 ? 0.907 -4.864 4.250 1.00 0.72 137 MET A O 2
ATOM 5703 N N . LYS A 1 138 ? 2.334 -3.773 5.609 1.00 0.88 138 LYS A N 2
ATOM 5704 C CA . LYS A 1 138 ? 1.567 -4.036 6.819 1.00 1.00 138 LYS A CA 2
ATOM 5705 C C . LYS A 1 138 ? 0.166 -3.456 6.679 1.00 0.96 138 LYS A C 2
ATOM 5706 O O . LYS A 1 138 ? -0.826 -4.100 7.030 1.00 0.99 138 LYS A O 2
ATOM 5725 N N . THR A 1 139 ? 0.103 -2.247 6.134 1.00 0.93 139 THR A N 2
ATOM 5726 C CA . THR A 1 139 ? -1.155 -1.557 5.919 1.00 0.94 139 THR A CA 2
ATOM 5727 C C . THR A 1 139 ? -2.027 -2.310 4.917 1.00 0.79 139 THR A C 2
ATOM 5728 O O . THR A 1 139 ? -3.242 -2.391 5.084 1.00 0.81 139 THR A O 2
ATOM 5739 N N . VAL A 1 140 ? -1.396 -2.877 3.889 1.00 0.66 140 VAL A N 2
ATOM 5740 C CA . VAL A 1 140 ? -2.112 -3.637 2.866 1.00 0.57 140 VAL A CA 2
ATOM 5741 C C . VAL A 1 140 ? -2.931 -4.761 3.497 1.00 0.54 140 VAL A C 2
ATOM 5742 O O . VAL A 1 140 ? -4.134 -4.879 3.269 1.00 0.59 140 VAL A O 2
ATOM 5755 N N . LEU A 1 141 ? -2.279 -5.564 4.319 1.00 0.57 141 LEU A N 2
ATOM 5756 C CA . LEU A 1 141 ? -2.926 -6.727 4.906 1.00 0.65 141 LEU A CA 2
ATOM 5757 C C . LEU A 1 141 ? -3.884 -6.329 6.024 1.00 0.71 141 LEU A C 2
ATOM 5758 O O . LEU A 1 141 ? -4.861 -7.029 6.290 1.00 0.73 141 LEU A O 2
ATOM 5774 N N . LYS A 1 142 ? -3.617 -5.197 6.663 1.00 0.80 142 LYS A N 2
ATOM 5775 C CA . LYS A 1 142 ? -4.537 -4.667 7.659 1.00 0.90 142 LYS A CA 2
ATOM 5776 C C . LYS A 1 142 ? -5.822 -4.219 6.971 1.00 0.79 142 LYS A C 2
ATOM 5777 O O . LYS A 1 142 ? -6.926 -4.464 7.459 1.00 0.73 142 LYS A O 2
ATOM 5796 N N . ASP A 1 143 ? -5.654 -3.577 5.821 1.00 0.80 143 ASP A N 2
ATOM 5797 C CA . ASP A 1 143 ? -6.774 -3.131 5.000 1.00 0.75 143 ASP A CA 2
ATOM 5798 C C . ASP A 1 143 ? -7.588 -4.335 4.537 1.00 0.60 143 ASP A C 2
ATOM 5799 O O . ASP A 1 143 ? -8.815 -4.294 4.497 1.00 0.58 143 ASP A O 2
ATOM 5808 N N . LYS A 1 144 ? -6.881 -5.417 4.220 1.00 0.57 144 LYS A N 2
ATOM 5809 C CA . LYS A 1 144 ? -7.510 -6.671 3.816 1.00 0.50 144 LYS A CA 2
ATOM 5810 C C . LYS A 1 144 ? -8.506 -7.142 4.869 1.00 0.47 144 LYS A C 2
ATOM 5811 O O . LYS A 1 144 ? -9.626 -7.534 4.544 1.00 0.46 144 LYS A O 2
ATOM 5830 N N . HIS A 1 145 ? -8.093 -7.095 6.130 1.00 0.49 145 HIS A N 2
ATOM 5831 C CA . HIS A 1 145 ? -8.958 -7.503 7.234 1.00 0.49 145 HIS A CA 2
ATOM 5832 C C . HIS A 1 145 ? -10.177 -6.592 7.322 1.00 0.45 145 HIS A C 2
ATOM 5833 O O . HIS A 1 145 ? -11.273 -7.034 7.665 1.00 0.46 145 HIS A O 2
ATOM 5847 N N . LYS A 1 146 ? -9.984 -5.321 6.992 1.00 0.47 146 LYS A N 2
ATOM 5848 C CA . LYS A 1 146 ? -11.087 -4.373 6.938 1.00 0.49 146 LYS A CA 2
ATOM 5849 C C . LYS A 1 146 ? -12.050 -4.742 5.811 1.00 0.42 146 LYS A C 2
ATOM 5850 O O . LYS A 1 146 ? -13.269 -4.610 5.954 1.00 0.41 146 LYS A O 2
ATOM 5869 N N . ILE A 1 147 ? -11.496 -5.208 4.695 1.00 0.42 147 ILE A N 2
ATOM 5870 C CA . ILE A 1 147 ? -12.303 -5.683 3.576 1.00 0.43 147 ILE A CA 2
ATOM 5871 C C . ILE A 1 147 ? -13.112 -6.905 3.993 1.00 0.43 147 ILE A C 2
ATOM 5872 O O . ILE A 1 147 ? -14.330 -6.944 3.809 1.00 0.45 147 ILE A O 2
ATOM 5888 N N . GLU A 1 148 ? -12.426 -7.881 4.583 1.00 0.45 148 GLU A N 2
ATOM 5889 C CA . GLU A 1 148 ? -13.066 -9.092 5.093 1.00 0.50 148 GLU A CA 2
ATOM 5890 C C . GLU A 1 148 ? -14.209 -8.728 6.038 1.00 0.45 148 GLU A C 2
ATOM 5891 O O . GLU A 1 148 ? -15.315 -9.265 5.937 1.00 0.44 148 GLU A O 2
ATOM 5903 N N . GLU A 1 149 ? -13.922 -7.799 6.944 1.00 0.44 149 GLU A N 2
ATOM 5904 C CA . GLU A 1 149 ? -14.897 -7.300 7.892 1.00 0.44 149 GLU A CA 2
ATOM 5905 C C . GLU A 1 149 ? -16.129 -6.750 7.172 1.00 0.42 149 GLU A C 2
ATOM 5906 O O . GLU A 1 149 ? -17.264 -7.073 7.524 1.00 0.46 149 GLU A O 2
ATOM 5918 N N . THR A 1 150 ? -15.893 -5.939 6.148 1.00 0.41 150 THR A N 2
ATOM 5919 C CA . THR A 1 150 ? -16.971 -5.309 5.401 1.00 0.46 150 THR A CA 2
ATOM 5920 C C . THR A 1 150 ? -17.835 -6.345 4.683 1.00 0.41 150 THR A C 2
ATOM 5921 O O . THR A 1 150 ? -19.058 -6.212 4.640 1.00 0.42 150 THR A O 2
ATOM 5932 N N . ILE A 1 151 ? -17.197 -7.379 4.144 1.00 0.41 151 ILE A N 2
ATOM 5933 C CA . ILE A 1 151 ? -17.912 -8.441 3.442 1.00 0.43 151 ILE A CA 2
ATOM 5934 C C . ILE A 1 151 ? -18.972 -9.066 4.347 1.00 0.39 151 ILE A C 2
ATOM 5935 O O . ILE A 1 151 ? -20.141 -9.165 3.976 1.00 0.41 151 ILE A O 2
ATOM 5951 N N . ALA A 1 152 ? -18.555 -9.461 5.542 1.00 0.39 152 ALA A N 2
ATOM 5952 C CA . ALA A 1 152 ? -19.457 -10.077 6.505 1.00 0.41 152 ALA A CA 2
ATOM 5953 C C . ALA A 1 152 ? -20.495 -9.080 7.016 1.00 0.39 152 ALA A C 2
ATOM 5954 O O . ALA A 1 152 ? -21.618 -9.459 7.357 1.00 0.42 152 ALA A O 2
ATOM 5961 N N . THR A 1 153 ? -20.120 -7.807 7.060 1.00 0.41 153 THR A N 2
ATOM 5962 C CA . THR A 1 153 ? -21.004 -6.765 7.565 1.00 0.43 153 THR A CA 2
ATOM 5963 C C . THR A 1 153 ? -22.120 -6.452 6.565 1.00 0.42 153 THR A C 2
ATOM 5964 O O . THR A 1 153 ? -23.290 -6.371 6.937 1.00 0.47 153 THR A O 2
ATOM 5975 N N . LEU A 1 154 ? -21.760 -6.292 5.295 1.00 0.39 154 LEU A N 2
ATOM 5976 C CA . LEU A 1 154 ? -22.748 -6.014 4.259 1.00 0.40 154 LEU A CA 2
ATOM 5977 C C . LEU A 1 154 ? -23.664 -7.210 4.060 1.00 0.41 154 LEU A C 2
ATOM 5978 O O . LEU A 1 154 ? -24.843 -7.055 3.742 1.00 0.44 154 LEU A O 2
ATOM 5994 N N . ASP A 1 155 ? -23.120 -8.404 4.261 1.00 0.41 155 ASP A N 2
ATOM 5995 C CA . ASP A 1 155 ? -23.907 -9.622 4.145 1.00 0.47 155 ASP A CA 2
ATOM 5996 C C . ASP A 1 155 ? -24.977 -9.656 5.235 1.00 0.49 155 ASP A C 2
ATOM 5997 O O . ASP A 1 155 ? -26.091 -10.113 5.003 1.00 0.51 155 ASP A O 2
ATOM 6006 N N . GLU A 1 156 ? -24.633 -9.143 6.418 1.00 0.52 156 GLU A N 2
ATOM 6007 C CA . GLU A 1 156 ? -25.599 -8.999 7.509 1.00 0.57 156 GLU A CA 2
ATOM 6008 C C . GLU A 1 156 ? -26.763 -8.104 7.093 1.00 0.56 156 GLU A C 2
ATOM 6009 O O . GLU A 1 156 ? -27.925 -8.447 7.309 1.00 0.65 156 GLU A O 2
ATOM 6021 N N . TYR A 1 157 ? -26.447 -6.963 6.488 1.00 0.52 157 TYR A N 2
ATOM 6022 C CA . TYR A 1 157 ? -27.474 -6.056 5.982 1.00 0.55 157 TYR A CA 2
ATOM 6023 C C . TYR A 1 157 ? -28.360 -6.768 4.966 1.00 0.54 157 TYR A C 2
ATOM 6024 O O . TYR A 1 157 ? -29.568 -6.547 4.915 1.00 0.61 157 TYR A O 2
ATOM 6042 N N . LYS A 1 158 ? -27.743 -7.630 4.171 1.00 0.53 158 LYS A N 2
ATOM 6043 C CA . LYS A 1 158 ? -28.459 -8.434 3.190 1.00 0.61 158 LYS A CA 2
ATOM 6044 C C . LYS A 1 158 ? -29.392 -9.430 3.881 1.00 0.69 158 LYS A C 2
ATOM 6045 O O . LYS A 1 158 ? -30.525 -9.643 3.444 1.00 0.85 158 LYS A O 2
ATOM 6064 N N . ARG A 1 159 ? -28.905 -10.030 4.959 1.00 0.66 159 ARG A N 2
ATOM 6065 C CA . ARG A 1 159 ? -29.674 -11.010 5.721 1.00 0.79 159 ARG A CA 2
ATOM 6066 C C . ARG A 1 159 ? -30.917 -10.375 6.334 1.00 0.86 159 ARG A C 2
ATOM 6067 O O . ARG A 1 159 ? -32.023 -10.900 6.207 1.00 0.99 159 ARG A O 2
ATOM 6088 N N . LYS A 1 160 ? -30.724 -9.246 7.004 1.00 0.84 160 LYS A N 2
ATOM 6089 C CA . LYS A 1 160 ? -31.825 -8.558 7.663 1.00 0.98 160 LYS A CA 2
ATOM 6090 C C . LYS A 1 160 ? -32.752 -7.918 6.636 1.00 0.98 160 LYS A C 2
ATOM 6091 O O . LYS A 1 160 ? -33.976 -8.029 6.745 1.00 1.10 160 LYS A O 2
ATOM 6110 N N . ALA A 1 161 ? -32.153 -7.264 5.641 1.00 0.89 161 ALA A N 2
ATOM 6111 C CA . ALA A 1 161 ? -32.882 -6.588 4.568 1.00 0.95 161 ALA A CA 2
ATOM 6112 C C . ALA A 1 161 ? -33.783 -5.466 5.088 1.00 1.46 161 ALA A C 2
ATOM 6113 O O . ALA A 1 161 ? -34.102 -5.390 6.277 1.00 1.97 161 ALA A O 2
ATOM 6120 N N . SER A 1 162 ? -34.181 -4.584 4.191 1.00 1.91 162 SER A N 2
ATOM 6121 C CA . SER A 1 162 ? -35.085 -3.501 4.535 1.00 2.66 162 SER A CA 2
ATOM 6122 C C . SER A 1 162 ? -36.298 -3.537 3.609 1.00 2.69 162 SER A C 2
ATOM 6123 O O . SER A 1 162 ? -36.330 -2.849 2.585 1.00 3.22 162 SER A O 2
ATOM 6131 N N . GLY A 1 163 ? -37.272 -4.376 3.952 1.00 2.61 163 GLY A N 2
ATOM 6132 C CA . GLY A 1 163 ? -38.438 -4.549 3.110 1.00 2.91 163 GLY A CA 2
ATOM 6133 C C . GLY A 1 163 ? -38.065 -5.116 1.757 1.00 2.74 163 GLY A C 2
ATOM 6134 O O . GLY A 1 163 ? -37.291 -6.071 1.670 1.00 3.19 163 GLY A O 2
ATOM 6138 N N . GLY A 1 164 ? -38.602 -4.525 0.702 1.00 2.67 164 GLY A N 2
ATOM 6139 C CA . GLY A 1 164 ? -38.228 -4.922 -0.638 1.00 2.95 164 GLY A CA 2
ATOM 6140 C C . GLY A 1 164 ? -36.994 -4.178 -1.105 1.00 2.38 164 GLY A C 2
ATOM 6141 O O . GLY A 1 164 ? -37.088 -3.245 -1.902 1.00 2.74 164 GLY A O 2
ATOM 6145 N N . SER A 1 165 ? -35.841 -4.583 -0.595 1.00 2.14 165 SER A N 2
ATOM 6146 C CA . SER A 1 165 ? -34.585 -3.918 -0.909 1.00 2.27 165 SER A CA 2
ATOM 6147 C C . SER A 1 165 ? -34.123 -4.267 -2.322 1.00 2.23 165 SER A C 2
ATOM 6148 O O . SER A 1 165 ? -33.538 -3.429 -3.012 1.00 2.86 165 SER A O 2
ATOM 6156 N N . ALA A 1 166 ? -34.383 -5.515 -2.725 1.00 2.17 166 ALA A N 2
ATOM 6157 C CA . ALA A 1 166 ? -34.051 -6.026 -4.065 1.00 2.62 166 ALA A CA 2
ATOM 6158 C C . ALA A 1 166 ? -32.547 -6.225 -4.252 1.00 1.98 166 ALA A C 2
ATOM 6159 O O . ALA A 1 166 ? -32.105 -7.295 -4.676 1.00 2.62 166 ALA A O 2
ATOM 6166 N N . GLY A 1 167 ? -31.767 -5.197 -3.923 1.00 1.32 167 GLY A N 2
ATOM 6167 C CA . GLY A 1 167 ? -30.322 -5.255 -4.077 1.00 0.81 167 GLY A CA 2
ATOM 6168 C C . GLY A 1 167 ? -29.679 -6.322 -3.212 1.00 0.72 167 GLY A C 2
ATOM 6169 O O . GLY A 1 167 ? -28.515 -6.667 -3.406 1.00 0.65 167 GLY A O 2
ATOM 6173 N N . THR A 1 168 ? -30.440 -6.848 -2.261 1.00 0.81 168 THR A N 2
ATOM 6174 C CA . THR A 1 168 ? -29.971 -7.918 -1.396 1.00 0.82 168 THR A CA 2
ATOM 6175 C C . THR A 1 168 ? -29.622 -9.161 -2.214 1.00 0.77 168 THR A C 2
ATOM 6176 O O . THR A 1 168 ? -28.600 -9.805 -1.982 1.00 0.75 168 THR A O 2
ATOM 6187 N N . ARG A 1 169 ? -30.473 -9.476 -3.185 1.00 0.82 169 ARG A N 2
ATOM 6188 C CA . ARG A 1 169 ? -30.239 -10.608 -4.074 1.00 0.85 169 ARG A CA 2
ATOM 6189 C C . ARG A 1 169 ? -29.002 -10.350 -4.927 1.00 0.77 169 ARG A C 2
ATOM 6190 O O . ARG A 1 169 ? -28.149 -11.222 -5.088 1.00 0.79 169 ARG A O 2
ATOM 6211 N N . MET A 1 170 ? -28.906 -9.133 -5.450 1.00 0.73 170 MET A N 2
ATOM 6212 C CA . MET A 1 170 ? -27.778 -8.731 -6.281 1.00 0.70 170 MET A CA 2
ATOM 6213 C C . MET A 1 170 ? -26.470 -8.819 -5.507 1.00 0.67 170 MET A C 2
ATOM 6214 O O . MET A 1 170 ? -25.441 -9.212 -6.058 1.00 0.65 170 MET A O 2
ATOM 6228 N N . PHE A 1 171 ? -26.516 -8.460 -4.228 1.00 0.68 171 PHE A N 2
ATOM 6229 C CA . PHE A 1 171 ? -25.326 -8.478 -3.391 1.00 0.68 171 PHE A CA 2
ATOM 6230 C C . PHE A 1 171 ? -24.751 -9.884 -3.286 1.00 0.68 171 PHE A C 2
ATOM 6231 O O . PHE A 1 171 ? -23.545 -10.048 -3.165 1.00 0.69 171 PHE A O 2
ATOM 6248 N N . GLU A 1 172 ? -25.606 -10.894 -3.343 1.00 0.67 172 GLU A N 2
ATOM 6249 C CA . GLU A 1 172 ? -25.144 -12.274 -3.273 1.00 0.69 172 GLU A CA 2
ATOM 6250 C C . GLU A 1 172 ? -24.228 -12.576 -4.458 1.00 0.67 172 GLU A C 2
ATOM 6251 O O . GLU A 1 172 ? -23.114 -13.078 -4.287 1.00 0.70 172 GLU A O 2
ATOM 6263 N N . ASP A 1 173 ? -24.692 -12.226 -5.654 1.00 0.67 173 ASP A N 2
ATOM 6264 C CA . ASP A 1 173 ? -23.926 -12.464 -6.874 1.00 0.70 173 ASP A CA 2
ATOM 6265 C C . ASP A 1 173 ? -22.732 -11.525 -6.966 1.00 0.70 173 ASP A C 2
ATOM 6266 O O . ASP A 1 173 ? -21.688 -11.889 -7.499 1.00 0.74 173 ASP A O 2
ATOM 6275 N N . ARG A 1 174 ? -22.895 -10.307 -6.468 1.00 0.71 174 ARG A N 2
ATOM 6276 C CA . ARG A 1 174 ? -21.818 -9.324 -6.494 1.00 0.77 174 ARG A CA 2
ATOM 6277 C C . ARG A 1 174 ? -20.705 -9.716 -5.530 1.00 0.78 174 ARG A C 2
ATOM 6278 O O . ARG A 1 174 ? -19.526 -9.622 -5.865 1.00 0.82 174 ARG A O 2
ATOM 6299 N N . LYS A 1 175 ? -21.093 -10.157 -4.343 1.00 0.80 175 LYS A N 2
ATOM 6300 C CA . LYS A 1 175 ? -20.145 -10.562 -3.314 1.00 0.85 175 LYS A CA 2
ATOM 6301 C C . LYS A 1 175 ? -19.235 -11.664 -3.833 1.00 0.79 175 LYS A C 2
ATOM 6302 O O . LYS A 1 175 ? -18.017 -11.524 -3.820 1.00 0.80 175 LYS A O 2
ATOM 6321 N N . GLU A 1 176 ? -19.831 -12.748 -4.315 1.00 0.75 176 GLU A N 2
ATOM 6322 C CA . GLU A 1 176 ? -19.052 -13.862 -4.833 1.00 0.73 176 GLU A CA 2
ATOM 6323 C C . GLU A 1 176 ? -18.223 -13.429 -6.039 1.00 0.63 176 GLU A C 2
ATOM 6324 O O . GLU A 1 176 ? -17.069 -13.824 -6.178 1.00 0.63 176 GLU A O 2
ATOM 6336 N N . LYS A 1 177 ? -18.810 -12.592 -6.889 1.00 0.61 177 LYS A N 2
ATOM 6337 C CA . LYS A 1 177 ? -18.138 -12.118 -8.092 1.00 0.62 177 LYS A CA 2
ATOM 6338 C C . LYS A 1 177 ? -16.868 -11.362 -7.721 1.00 0.65 177 LYS A C 2
ATOM 6339 O O . LYS A 1 177 ? -15.787 -11.642 -8.243 1.00 0.65 177 LYS A O 2
ATOM 6358 N N . ALA A 1 178 ? -17.006 -10.417 -6.803 1.00 0.71 178 ALA A N 2
ATOM 6359 C CA . ALA A 1 178 ? -15.885 -9.604 -6.366 1.00 0.78 178 ALA A CA 2
ATOM 6360 C C . ALA A 1 178 ? -14.868 -10.435 -5.595 1.00 0.75 178 ALA A C 2
ATOM 6361 O O . ALA A 1 178 ? -13.668 -10.303 -5.807 1.00 0.74 178 ALA A O 2
ATOM 6368 N N . LEU A 1 179 ? -15.354 -11.302 -4.715 1.00 0.74 179 LEU A N 2
ATOM 6369 C CA . LEU A 1 179 ? -14.481 -12.117 -3.874 1.00 0.74 179 LEU A CA 2
ATOM 6370 C C . LEU A 1 179 ? -13.662 -13.110 -4.692 1.00 0.68 179 LEU A C 2
ATOM 6371 O O . LEU A 1 179 ? -12.457 -13.237 -4.486 1.00 0.68 179 LEU A O 2
ATOM 6387 N N . LYS A 1 180 ? -14.305 -13.803 -5.623 1.00 0.68 180 LYS A N 2
ATOM 6388 C CA . LYS A 1 180 ? -13.613 -14.808 -6.427 1.00 0.68 180 LYS A CA 2
ATOM 6389 C C . LYS A 1 180 ? -12.593 -14.157 -7.354 1.00 0.67 180 LYS A C 2
ATOM 6390 O O . LYS A 1 180 ? -11.528 -14.717 -7.607 1.00 0.68 180 LYS A O 2
ATOM 6409 N N . THR A 1 181 ? -12.912 -12.966 -7.841 1.00 0.70 181 THR A N 2
ATOM 6410 C CA . THR A 1 181 ? -11.988 -12.223 -8.684 1.00 0.74 181 THR A CA 2
ATOM 6411 C C . THR A 1 181 ? -10.856 -11.640 -7.835 1.00 0.69 181 THR A C 2
ATOM 6412 O O . THR A 1 181 ? -9.697 -11.611 -8.252 1.00 0.73 181 THR A O 2
ATOM 6423 N N . MET A 1 182 ? -11.199 -11.205 -6.625 1.00 0.64 182 MET A N 2
ATOM 6424 C CA . MET A 1 182 ? -10.216 -10.668 -5.694 1.00 0.61 182 MET A CA 2
ATOM 6425 C C . MET A 1 182 ? -9.242 -11.753 -5.273 1.00 0.61 182 MET A C 2
ATOM 6426 O O . MET A 1 182 ? -8.056 -11.497 -5.124 1.00 0.66 182 MET A O 2
ATOM 6440 N N . ALA A 1 183 ? -9.754 -12.966 -5.095 1.00 0.58 183 ALA A N 2
ATOM 6441 C CA . ALA A 1 183 ? -8.938 -14.101 -4.680 1.00 0.61 183 ALA A CA 2
ATOM 6442 C C . ALA A 1 183 ? -7.822 -14.380 -5.682 1.00 0.64 183 ALA A C 2
ATOM 6443 O O . ALA A 1 183 ? -6.762 -14.891 -5.315 1.00 0.71 183 ALA A O 2
ATOM 6450 N N . LYS A 1 184 ? -8.065 -14.041 -6.943 1.00 0.63 184 LYS A N 2
ATOM 6451 C CA . LYS A 1 184 ? -7.073 -14.226 -7.996 1.00 0.71 184 LYS A CA 2
ATOM 6452 C C . LYS A 1 184 ? -5.938 -13.218 -7.846 1.00 0.71 184 LYS A C 2
ATOM 6453 O O . LYS A 1 184 ? -4.764 -13.560 -7.988 1.00 0.75 184 LYS A O 2
ATOM 6472 N N . LYS A 1 185 ? -6.292 -11.973 -7.553 1.00 0.72 185 LYS A N 2
ATOM 6473 C CA . LYS A 1 185 ? -5.296 -10.927 -7.346 1.00 0.77 185 LYS A CA 2
ATOM 6474 C C . LYS A 1 185 ? -4.651 -11.073 -5.974 1.00 0.70 185 LYS A C 2
ATOM 6475 O O . LYS A 1 185 ? -3.537 -10.612 -5.745 1.00 0.72 185 LYS A O 2
ATOM 6494 N N . ASP A 1 186 ? -5.370 -11.717 -5.069 1.00 0.71 186 ASP A N 2
ATOM 6495 C CA . ASP A 1 186 ? -4.874 -11.993 -3.729 1.00 0.72 186 ASP A CA 2
ATOM 6496 C C . ASP A 1 186 ? -3.720 -12.986 -3.794 1.00 0.75 186 ASP A C 2
ATOM 6497 O O . ASP A 1 186 ? -2.813 -12.955 -2.967 1.00 0.75 186 ASP A O 2
ATOM 6506 N N . LEU A 1 187 ? -3.751 -13.857 -4.798 1.00 0.83 187 LEU A N 2
ATOM 6507 C CA . LEU A 1 187 ? -2.639 -14.765 -5.052 1.00 0.93 187 LEU A CA 2
ATOM 6508 C C . LEU A 1 187 ? -1.413 -13.968 -5.483 1.00 0.91 187 LEU A C 2
ATOM 6509 O O . LEU A 1 187 ? -0.286 -14.277 -5.098 1.00 1.04 187 LEU A O 2
ATOM 6525 N N . LYS A 1 188 ? -1.655 -12.935 -6.282 1.00 0.85 188 LYS A N 2
ATOM 6526 C CA . LYS A 1 188 ? -0.608 -12.007 -6.696 1.00 0.94 188 LYS A CA 2
ATOM 6527 C C . LYS A 1 188 ? -0.113 -11.205 -5.495 1.00 0.80 188 LYS A C 2
ATOM 6528 O O . LYS A 1 188 ? 1.079 -10.933 -5.360 1.00 0.92 188 LYS A O 2
ATOM 6547 N N . LEU A 1 189 ? -1.045 -10.835 -4.627 1.00 0.60 189 LEU A N 2
ATOM 6548 C CA . LEU A 1 189 ? -0.723 -10.128 -3.397 1.00 0.54 189 LEU A CA 2
ATOM 6549 C C . LEU A 1 189 ? 0.201 -10.992 -2.541 1.00 0.67 189 LEU A C 2
ATOM 6550 O O . LEU A 1 189 ? 1.270 -10.548 -2.120 1.00 0.76 189 LEU A O 2
ATOM 6566 N N . GLN A 1 190 ? -0.211 -12.236 -2.314 1.00 0.78 190 GLN A N 2
ATOM 6567 C CA . GLN A 1 190 ? 0.590 -13.189 -1.555 1.00 1.01 190 GLN A CA 2
ATOM 6568 C C . GLN A 1 190 ? 1.923 -13.455 -2.241 1.00 1.12 190 GLN A C 2
ATOM 6569 O O . GLN A 1 190 ? 2.923 -13.729 -1.582 1.00 1.26 190 GLN A O 2
ATOM 6583 N N . GLU A 1 191 ? 1.927 -13.380 -3.565 1.00 1.13 191 GLU A N 2
ATOM 6584 C CA . GLU A 1 191 ? 3.152 -13.521 -4.339 1.00 1.31 191 GLU A CA 2
ATOM 6585 C C . GLU A 1 191 ? 4.138 -12.431 -3.947 1.00 1.25 191 GLU A C 2
ATOM 6586 O O . GLU A 1 191 ? 5.270 -12.712 -3.553 1.00 1.43 191 GLU A O 2
ATOM 6598 N N . ILE A 1 192 ? 3.683 -11.188 -4.026 1.00 1.04 192 ILE A N 2
ATOM 6599 C CA . ILE A 1 192 ? 4.524 -10.040 -3.725 1.00 1.01 192 ILE A CA 2
ATOM 6600 C C . ILE A 1 192 ? 4.991 -10.066 -2.273 1.00 1.08 192 ILE A C 2
ATOM 6601 O O . ILE A 1 192 ? 6.159 -9.812 -1.995 1.00 1.24 192 ILE A O 2
ATOM 6617 N N . THR A 1 193 ? 4.093 -10.403 -1.354 1.00 1.07 193 THR A N 2
ATOM 6618 C CA . THR A 1 193 ? 4.444 -10.426 0.059 1.00 1.30 193 THR A CA 2
ATOM 6619 C C . THR A 1 193 ? 5.450 -11.537 0.362 1.00 1.54 193 THR A C 2
ATOM 6620 O O . THR A 1 193 ? 6.407 -11.335 1.115 1.00 1.75 193 THR A O 2
ATOM 6631 N N . GLU A 1 194 ? 5.244 -12.700 -0.251 1.00 1.59 194 GLU A N 2
ATOM 6632 C CA . GLU A 1 194 ? 6.137 -13.837 -0.064 1.00 1.90 194 GLU A CA 2
ATOM 6633 C C . GLU A 1 194 ? 7.509 -13.540 -0.662 1.00 1.98 194 GLU A C 2
ATOM 6634 O O . GLU A 1 194 ? 8.543 -13.811 -0.045 1.00 2.24 194 GLU A O 2
ATOM 6646 N N . LEU A 1 195 ? 7.517 -12.973 -1.862 1.00 1.84 195 LEU A N 2
ATOM 6647 C CA . LEU A 1 195 ? 8.764 -12.633 -2.531 1.00 2.01 195 LEU A CA 2
ATOM 6648 C C . LEU A 1 195 ? 9.500 -11.530 -1.781 1.00 1.93 195 LEU A C 2
ATOM 6649 O O . LEU A 1 195 ? 10.683 -11.661 -1.494 1.00 2.17 195 LEU A O 2
ATOM 6665 N N . LEU A 1 196 ? 8.783 -10.464 -1.437 1.00 1.70 196 LEU A N 2
ATOM 6666 C CA . LEU A 1 196 ? 9.384 -9.286 -0.814 1.00 1.82 196 LEU A CA 2
ATOM 6667 C C . LEU A 1 196 ? 10.151 -9.639 0.454 1.00 2.03 196 LEU A C 2
ATOM 6668 O O . LEU A 1 196 ? 11.284 -9.197 0.639 1.00 2.15 196 LEU A O 2
ATOM 6684 N N . ARG A 1 197 ? 9.539 -10.450 1.308 1.00 2.24 197 ARG A N 2
ATOM 6685 C CA . ARG A 1 197 ? 10.153 -10.853 2.572 1.00 2.73 197 ARG A CA 2
ATOM 6686 C C . ARG A 1 197 ? 11.506 -11.536 2.340 1.00 2.97 197 ARG A C 2
ATOM 6687 O O . ARG A 1 197 ? 12.391 -11.503 3.198 1.00 3.24 197 ARG A O 2
ATOM 6708 N N . ASP A 1 198 ? 11.662 -12.136 1.172 1.00 3.00 198 ASP A N 2
ATOM 6709 C CA . ASP A 1 198 ? 12.890 -12.838 0.819 1.00 3.48 198 ASP A CA 2
ATOM 6710 C C . ASP A 1 198 ? 13.780 -11.977 -0.078 1.00 3.52 198 ASP A C 2
ATOM 6711 O O . ASP A 1 198 ? 14.987 -12.189 -0.160 1.00 3.96 198 ASP A O 2
ATOM 6720 N N . GLU A 1 199 ? 13.178 -10.987 -0.721 1.00 3.19 199 GLU A N 2
ATOM 6721 C CA . GLU A 1 199 ? 13.854 -10.213 -1.755 1.00 3.46 199 GLU A CA 2
ATOM 6722 C C . GLU A 1 199 ? 14.519 -8.954 -1.193 1.00 3.20 199 GLU A C 2
ATOM 6723 O O . GLU A 1 199 ? 15.667 -8.658 -1.517 1.00 3.82 199 GLU A O 2
ATOM 6735 N N . ILE A 1 200 ? 13.802 -8.222 -0.347 1.00 2.47 200 ILE A N 2
ATOM 6736 C CA . ILE A 1 200 ? 14.284 -6.927 0.136 1.00 2.38 200 ILE A CA 2
ATOM 6737 C C . ILE A 1 200 ? 15.447 -7.087 1.119 1.00 2.97 200 ILE A C 2
ATOM 6738 O O . ILE A 1 200 ? 16.365 -6.266 1.146 1.00 3.27 200 ILE A O 2
ATOM 6754 N N . GLU A 1 201 ? 15.425 -8.168 1.888 1.00 3.47 201 GLU A N 2
ATOM 6755 C CA . GLU A 1 201 ? 16.401 -8.372 2.950 1.00 4.33 201 GLU A CA 2
ATOM 6756 C C . GLU A 1 201 ? 17.841 -8.485 2.412 1.00 4.91 201 GLU A C 2
ATOM 6757 O O . GLU A 1 201 ? 18.721 -7.780 2.900 1.00 5.15 201 GLU A O 2
ATOM 6769 N N . PRO A 1 202 ? 18.121 -9.340 1.393 1.00 5.38 202 PRO A N 2
ATOM 6770 C CA . PRO A 1 202 ? 19.484 -9.500 0.861 1.00 6.27 202 PRO A CA 2
ATOM 6771 C C . PRO A 1 202 ? 20.078 -8.190 0.348 1.00 6.06 202 PRO A C 2
ATOM 6772 O O . PRO A 1 202 ? 21.295 -8.006 0.364 1.00 6.81 202 PRO A O 2
ATOM 6783 N N . LYS A 1 203 ? 19.220 -7.282 -0.105 1.00 5.20 203 LYS A N 2
ATOM 6784 C CA . LYS A 1 203 ? 19.674 -5.991 -0.612 1.00 5.21 203 LYS A CA 2
ATOM 6785 C C . LYS A 1 203 ? 20.157 -5.115 0.535 1.00 5.05 203 LYS A C 2
ATOM 6786 O O . LYS A 1 203 ? 21.099 -4.332 0.382 1.00 5.55 203 LYS A O 2
ATOM 6805 N N . LEU A 1 204 ? 19.516 -5.264 1.685 1.00 4.62 204 LEU A N 2
ATOM 6806 C CA . LEU A 1 204 ? 19.937 -4.572 2.890 1.00 4.77 204 LEU A CA 2
ATOM 6807 C C . LEU A 1 204 ? 21.201 -5.239 3.431 1.00 5.72 204 LEU A C 2
ATOM 6808 O O . LEU A 1 204 ? 22.197 -4.572 3.725 1.00 6.12 204 LEU A O 2
ATOM 6824 N N . GLU A 1 205 ? 21.148 -6.567 3.522 1.00 6.22 205 GLU A N 2
ATOM 6825 C CA . GLU A 1 205 ? 22.253 -7.368 4.040 1.00 7.27 205 GLU A CA 2
ATOM 6826 C C . GLU A 1 205 ? 23.552 -7.073 3.299 1.00 7.75 205 GLU A C 2
ATOM 6827 O O . GLU A 1 205 ? 24.577 -6.786 3.921 1.00 8.49 205 GLU A O 2
ATOM 6839 N N . LYS A 1 206 ? 23.507 -7.132 1.968 1.00 7.51 206 LYS A N 2
ATOM 6840 C CA . LYS A 1 206 ? 24.707 -6.923 1.173 1.00 8.15 206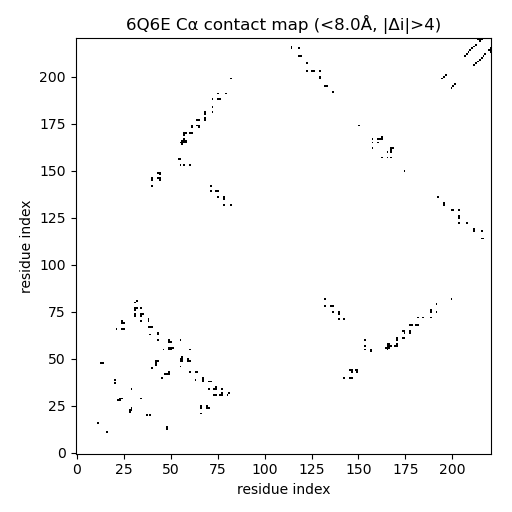 LYS A CA 2
ATOM 6841 C C . LYS A 1 206 ? 25.250 -5.514 1.364 1.00 7.97 206 LYS A C 2
ATOM 6842 O O . LYS A 1 206 ? 26.451 -5.337 1.491 1.00 8.77 206 LYS A O 2
ATOM 6861 N N . LEU A 1 207 ? 24.368 -4.518 1.412 1.00 6.97 207 LEU A N 2
ATOM 6862 C CA . LEU A 1 207 ? 24.806 -3.130 1.536 1.00 6.75 207 LEU A CA 2
ATOM 6863 C C . LEU A 1 207 ? 25.585 -2.923 2.823 1.00 7.15 207 LEU A C 2
ATOM 6864 O O . LEU A 1 207 ? 26.621 -2.260 2.830 1.00 7.60 207 LEU A O 2
ATOM 6880 N N . ARG A 1 208 ? 25.081 -3.502 3.904 1.00 7.17 208 ARG A N 2
ATOM 6881 C CA . ARG A 1 208 ? 25.716 -3.375 5.203 1.00 7.79 208 ARG A CA 2
ATOM 6882 C C . ARG A 1 208 ? 27.153 -3.894 5.148 1.00 8.89 208 ARG A C 2
ATOM 6883 O O . ARG A 1 208 ? 28.082 -3.219 5.578 1.00 9.40 208 ARG A O 2
ATOM 6904 N N . GLN A 1 209 ? 27.324 -5.098 4.614 1.00 9.33 209 GLN A N 2
ATOM 6905 C CA . GLN A 1 209 ? 28.648 -5.706 4.496 1.00 10.45 209 GLN A CA 2
ATOM 6906 C C . GLN A 1 209 ? 29.501 -5.002 3.444 1.00 10.67 209 GLN A C 2
ATOM 6907 O O . GLN A 1 209 ? 30.636 -4.596 3.705 1.00 11.40 209 GLN A O 2
ATOM 6921 N N . GLU A 1 210 ? 28.920 -4.840 2.270 1.00 10.12 210 GLU A N 2
ATOM 6922 C CA . GLU A 1 210 ? 29.634 -4.362 1.091 1.00 10.43 210 GLU A CA 2
ATOM 6923 C C . GLU A 1 210 ? 30.129 -2.934 1.254 1.00 10.18 210 GLU A C 2
ATOM 6924 O O . GLU A 1 210 ? 31.285 -2.643 0.964 1.00 10.78 210 GLU A O 2
ATOM 6936 N N . LYS A 1 211 ? 29.268 -2.046 1.728 1.00 9.35 211 LYS A N 2
ATOM 6937 C CA . LYS A 1 211 ? 29.617 -0.635 1.808 1.00 9.15 211 LYS A CA 2
ATOM 6938 C C . LYS A 1 211 ? 30.747 -0.414 2.811 1.00 9.75 211 LYS A C 2
ATOM 6939 O O . LYS A 1 211 ? 31.546 0.508 2.666 1.00 10.09 211 LYS A O 2
ATOM 6958 N N . ARG A 1 212 ? 30.831 -1.285 3.805 1.00 9.99 212 ARG A N 2
ATOM 6959 C CA . ARG A 1 212 ? 31.899 -1.206 4.793 1.00 10.69 212 ARG A CA 2
ATOM 6960 C C . ARG A 1 212 ? 33.194 -1.762 4.216 1.00 11.45 212 ARG A C 2
ATOM 6961 O O . ARG A 1 212 ? 34.261 -1.166 4.360 1.00 11.88 212 ARG A O 2
ATOM 6982 N N . ALA A 1 213 ? 33.090 -2.900 3.546 1.00 11.69 213 ALA A N 2
ATOM 6983 C CA . ALA A 1 213 ? 34.251 -3.546 2.954 1.00 12.51 213 ALA A CA 2
ATOM 6984 C C . ALA A 1 213 ? 34.782 -2.755 1.762 1.00 12.46 213 ALA A C 2
ATOM 6985 O O . ALA A 1 213 ? 35.981 -2.748 1.490 1.00 12.92 213 ALA A O 2
ATOM 6992 N N . PHE A 1 214 ? 33.887 -2.107 1.037 1.00 11.99 214 PHE A N 2
ATOM 6993 C CA . PHE A 1 214 ? 34.280 -1.297 -0.103 1.00 12.09 214 PHE A CA 2
ATOM 6994 C C . PHE A 1 214 ? 34.875 0.041 0.339 1.00 11.91 214 PHE A C 2
ATOM 6995 O O . PHE A 1 214 ? 35.991 0.382 -0.043 1.00 12.23 214 PHE A O 2
ATOM 7012 N N . LEU A 1 215 ? 34.134 0.792 1.149 1.00 11.51 215 LEU A N 2
ATOM 7013 C CA . LEU A 1 215 ? 34.552 2.143 1.517 1.00 11.52 215 LEU A CA 2
ATOM 7014 C C . LEU A 1 215 ? 35.626 2.149 2.598 1.00 11.71 215 LEU A C 2
ATOM 7015 O O . LEU A 1 215 ? 36.669 2.773 2.432 1.00 11.97 215 LEU A O 2
ATOM 7031 N N . ASP A 1 216 ? 35.373 1.469 3.707 1.00 11.71 216 ASP A N 2
ATOM 7032 C CA . ASP A 1 216 ? 36.287 1.510 4.846 1.00 12.04 216 ASP A CA 2
ATOM 7033 C C . ASP A 1 216 ? 37.505 0.633 4.618 1.00 12.38 216 ASP A C 2
ATOM 7034 O O . ASP A 1 216 ? 38.640 1.111 4.662 1.00 12.64 216 ASP A O 2
ATOM 7043 N N . PHE A 1 217 ? 37.266 -0.652 4.389 1.00 12.49 217 PHE A N 2
ATOM 7044 C CA . PHE A 1 217 ? 38.343 -1.596 4.121 1.00 13.02 217 PHE A CA 2
ATOM 7045 C C . PHE A 1 217 ? 39.206 -1.123 2.961 1.00 13.29 217 PHE A C 2
ATOM 7046 O O . PHE A 1 217 ? 40.407 -0.898 3.109 1.00 13.56 217 PHE A O 2
ATOM 7063 N N . GLN A 1 218 ? 38.577 -0.952 1.812 1.00 13.33 218 GLN A N 2
ATOM 7064 C CA . GLN A 1 218 ? 39.277 -0.591 0.599 1.00 13.81 218 GLN A CA 2
ATOM 7065 C C . GLN A 1 218 ? 39.287 0.923 0.400 1.00 13.85 218 GLN A C 2
ATOM 7066 O O . GLN A 1 218 ? 39.169 1.414 -0.723 1.00 13.66 218 GLN A O 2
ATOM 7080 N N . GLN A 1 219 ? 39.451 1.646 1.506 1.00 14.23 219 GLN A N 2
ATOM 7081 C CA . GLN A 1 219 ? 39.473 3.107 1.496 1.00 14.49 219 GLN A CA 2
ATOM 7082 C C . GLN A 1 219 ? 40.504 3.642 0.514 1.00 15.18 219 GLN A C 2
ATOM 7083 O O . GLN A 1 219 ? 40.177 4.422 -0.384 1.00 15.37 219 GLN A O 2
ATOM 7097 N N . THR A 1 220 ? 41.745 3.221 0.691 1.00 15.67 220 THR A N 2
ATOM 7098 C CA . THR A 1 220 ? 42.830 3.685 -0.148 1.00 16.47 220 THR A CA 2
ATOM 7099 C C . THR A 1 220 ? 43.058 2.737 -1.320 1.00 16.23 220 THR A C 2
ATOM 7100 O O . THR A 1 220 ? 43.934 1.871 -1.281 1.00 16.03 220 THR A O 2
ATOM 7111 N N . GLN A 1 221 ? 42.232 2.875 -2.345 1.00 16.37 221 GLN A N 2
ATOM 7112 C CA . GLN A 1 221 ? 42.351 2.061 -3.537 1.00 16.30 221 GLN A CA 2
ATOM 7113 C C . GLN A 1 221 ? 43.061 2.824 -4.656 1.00 17.00 221 GLN A C 2
ATOM 7114 O O . GLN A 1 221 ? 42.378 3.452 -5.496 1.00 17.20 221 GLN A O 2
ATOM 7129 N N . GLY A 1 1 ? 0.285 29.175 9.564 1.00 21.30 1 GLY A N 3
ATOM 7130 C CA . GLY A 1 1 ? -0.104 29.604 8.201 1.00 20.81 1 GLY A CA 3
ATOM 7131 C C . GLY A 1 1 ? 1.094 29.713 7.284 1.00 20.35 1 GLY A C 3
ATOM 7132 O O . GLY A 1 1 ? 2.230 29.502 7.713 1.00 20.41 1 GLY A O 3
ATOM 7138 N N . HIS A 1 2 ? 0.852 30.044 6.024 1.00 20.01 2 HIS A N 3
ATOM 7139 C CA . HIS A 1 2 ? 1.928 30.162 5.051 1.00 19.67 2 HIS A CA 3
ATOM 7140 C C . HIS A 1 2 ? 1.564 31.167 3.962 1.00 18.94 2 HIS A C 3
ATOM 7141 O O . HIS A 1 2 ? 2.272 32.153 3.753 1.00 18.88 2 HIS A O 3
ATOM 7155 N N . MET A 1 3 ? 0.458 30.917 3.273 1.00 18.53 3 MET A N 3
ATOM 7156 C CA . MET A 1 3 ? 0.017 31.800 2.200 1.00 17.93 3 MET A CA 3
ATOM 7157 C C . MET A 1 3 ? -0.628 33.060 2.761 1.00 17.13 3 MET A C 3
ATOM 7158 O O . MET A 1 3 ? -0.582 34.116 2.132 1.00 17.16 3 MET A O 3
ATOM 7172 N N . ARG A 1 4 ? -1.242 32.932 3.943 1.00 16.55 4 ARG A N 3
ATOM 7173 C CA . ARG A 1 4 ? -1.857 34.063 4.645 1.00 15.86 4 ARG A CA 3
ATOM 7174 C C . ARG A 1 4 ? -3.077 34.595 3.879 1.00 14.98 4 ARG A C 3
ATOM 7175 O O . ARG A 1 4 ? -3.634 35.641 4.211 1.00 14.80 4 ARG A O 3
ATOM 7196 N N . ALA A 1 5 ? -3.508 33.846 2.876 1.00 14.57 5 ALA A N 3
ATOM 7197 C CA . ALA A 1 5 ? -4.635 34.249 2.053 1.00 13.86 5 ALA A CA 3
ATOM 7198 C C . ALA A 1 5 ? -5.950 33.872 2.722 1.00 12.64 5 ALA A C 3
ATOM 7199 O O . ALA A 1 5 ? -6.236 32.691 2.927 1.00 12.25 5 ALA A O 3
ATOM 7206 N N . VAL A 1 6 ? -6.736 34.874 3.079 1.00 12.18 6 VAL A N 3
ATOM 7207 C CA . VAL A 1 6 ? -8.021 34.644 3.718 1.00 11.10 6 VAL A CA 3
ATOM 7208 C C . VAL A 1 6 ? -9.111 34.508 2.663 1.00 10.27 6 VAL A C 3
ATOM 7209 O O . VAL A 1 6 ? -9.633 35.502 2.157 1.00 10.44 6 VAL A O 3
ATOM 7222 N N . THR A 1 7 ? -9.424 33.272 2.312 1.00 9.56 7 THR A N 3
ATOM 7223 C CA . THR A 1 7 ? -10.407 32.994 1.282 1.00 8.89 7 THR A CA 3
ATOM 7224 C C . THR A 1 7 ? -11.731 32.527 1.883 1.00 7.86 7 THR A C 3
ATOM 7225 O O . THR A 1 7 ? -11.747 31.846 2.909 1.00 7.34 7 THR A O 3
ATOM 7236 N N . PRO A 1 8 ? -12.857 32.892 1.251 1.00 7.81 8 PRO A N 3
ATOM 7237 C CA . PRO A 1 8 ? -14.189 32.497 1.711 1.00 7.18 8 PRO A CA 3
ATOM 7238 C C . PRO A 1 8 ? -14.579 31.092 1.249 1.00 6.28 8 PRO A C 3
ATOM 7239 O O . PRO A 1 8 ? -15.715 30.655 1.450 1.00 5.86 8 PRO A O 3
ATOM 7250 N N . MET A 1 9 ? -13.635 30.397 0.626 1.00 6.30 9 MET A N 3
ATOM 7251 C CA . MET A 1 9 ? -13.871 29.040 0.144 1.00 5.80 9 MET A CA 3
ATOM 7252 C C . MET A 1 9 ? -13.913 28.056 1.305 1.00 5.06 9 MET A C 3
ATOM 7253 O O . MET A 1 9 ? -13.150 28.178 2.267 1.00 5.16 9 MET A O 3
ATOM 7267 N N . LYS A 1 10 ? -14.809 27.088 1.210 1.00 4.68 10 LYS A N 3
ATOM 7268 C CA . LYS A 1 10 ? -14.965 26.083 2.248 1.00 4.24 10 LYS A CA 3
ATOM 7269 C C . LYS A 1 10 ? -13.946 24.961 2.082 1.00 3.78 10 LYS A C 3
ATOM 7270 O O . LYS A 1 10 ? -13.172 24.944 1.120 1.00 4.16 10 LYS A O 3
ATOM 7289 N N . ARG A 1 11 ? -13.947 24.028 3.025 1.00 3.29 11 ARG A N 3
ATOM 7290 C CA . ARG A 1 11 ? -13.072 22.865 2.958 1.00 3.14 11 ARG A CA 3
ATOM 7291 C C . ARG A 1 11 ? -13.638 21.839 1.981 1.00 2.67 11 ARG A C 3
ATOM 7292 O O . ARG A 1 11 ? -14.722 22.031 1.424 1.00 2.52 11 ARG A O 3
ATOM 7313 N N . VAL A 1 12 ? -12.912 20.751 1.781 1.00 2.61 12 VAL A N 3
ATOM 7314 C CA . VAL A 1 12 ? -13.366 19.688 0.899 1.00 2.26 12 VAL A CA 3
ATOM 7315 C C . VAL A 1 12 ? -14.382 18.804 1.620 1.00 1.90 12 VAL A C 3
ATOM 7316 O O . VAL A 1 12 ? -14.077 18.225 2.664 1.00 2.06 12 VAL A O 3
ATOM 7329 N N . PRO A 1 13 ? -15.612 18.716 1.093 1.00 1.62 13 PRO A N 3
ATOM 7330 C CA . PRO A 1 13 ? -16.656 17.866 1.665 1.00 1.52 13 PRO A CA 3
ATOM 7331 C C . PRO A 1 13 ? -16.299 16.390 1.550 1.00 1.29 13 PRO A C 3
ATOM 7332 O O . PRO A 1 13 ? -15.851 15.937 0.500 1.00 1.16 13 PRO A O 3
ATOM 7343 N N . ILE A 1 14 ? -16.501 15.649 2.629 1.00 1.32 14 ILE A N 3
ATOM 7344 C CA . ILE A 1 14 ? -16.161 14.230 2.664 1.00 1.23 14 ILE A CA 3
ATOM 7345 C C . ILE A 1 14 ? -16.960 13.444 1.625 1.00 1.12 14 ILE A C 3
ATOM 7346 O O . ILE A 1 14 ? -16.435 12.520 0.997 1.00 1.02 14 ILE A O 3
ATOM 7362 N N . LEU A 1 15 ? -18.221 13.819 1.435 1.00 1.19 15 LEU A N 3
ATOM 7363 C CA . LEU A 1 15 ? -19.045 13.220 0.389 1.00 1.19 15 LEU A CA 3
ATOM 7364 C C . LEU A 1 15 ? -18.382 13.395 -0.973 1.00 1.08 15 LEU A C 3
ATOM 7365 O O . LEU A 1 15 ? -18.239 12.439 -1.734 1.00 1.09 15 LEU A O 3
ATOM 7381 N N . ALA A 1 16 ? -17.941 14.618 -1.249 1.00 1.02 16 ALA A N 3
ATOM 7382 C CA . ALA A 1 16 ? -17.287 14.933 -2.510 1.00 0.95 16 ALA A CA 3
ATOM 7383 C C . ALA A 1 16 ? -15.918 14.268 -2.590 1.00 0.83 16 ALA A C 3
ATOM 7384 O O . ALA A 1 16 ? -15.485 13.850 -3.662 1.00 0.84 16 ALA A O 3
ATOM 7391 N N . ASN A 1 17 ? -15.251 14.171 -1.447 1.00 0.77 17 ASN A N 3
ATOM 7392 C CA . ASN A 1 17 ? -13.941 13.535 -1.357 1.00 0.67 17 ASN A CA 3
ATOM 7393 C C . ASN A 1 17 ? -14.021 12.082 -1.814 1.00 0.65 17 ASN A C 3
ATOM 7394 O O . ASN A 1 17 ? -13.190 11.617 -2.593 1.00 0.58 17 ASN A O 3
ATOM 7405 N N . PHE A 1 18 ? -15.045 11.376 -1.346 1.00 0.76 18 PHE A N 3
ATOM 7406 C CA . PHE A 1 18 ? -15.229 9.979 -1.712 1.00 0.82 18 PHE A CA 3
ATOM 7407 C C . PHE A 1 18 ? -15.621 9.850 -3.183 1.00 0.80 18 PHE A C 3
ATOM 7408 O O . PHE A 1 18 ? -15.142 8.959 -3.886 1.00 0.80 18 PHE A O 3
ATOM 7425 N N . GLU A 1 19 ? -16.481 10.750 -3.651 1.00 0.88 19 GLU A N 3
ATOM 7426 C CA . GLU A 1 19 ? -16.884 10.758 -5.055 1.00 0.99 19 GLU A CA 3
ATOM 7427 C C . GLU A 1 19 ? -15.685 11.028 -5.956 1.00 0.85 19 GLU A C 3
ATOM 7428 O O . GLU A 1 19 ? -15.553 10.433 -7.028 1.00 0.93 19 GLU A O 3
ATOM 7440 N N . GLU A 1 20 ? -14.813 11.924 -5.509 1.00 0.72 20 GLU A N 3
ATOM 7441 C CA . GLU A 1 20 ? -13.599 12.249 -6.241 1.00 0.69 20 GLU A CA 3
ATOM 7442 C C . GLU A 1 20 ? -12.676 11.036 -6.283 1.00 0.67 20 GLU A C 3
ATOM 7443 O O . GLU A 1 20 ? -12.021 10.773 -7.292 1.00 0.75 20 GLU A O 3
ATOM 7455 N N . TRP A 1 21 ? -12.640 10.295 -5.181 1.00 0.60 21 TRP A N 3
ATOM 7456 C CA . TRP A 1 21 ? -11.889 9.047 -5.116 1.00 0.62 21 TRP A CA 3
ATOM 7457 C C . TRP A 1 21 ? -12.428 8.043 -6.123 1.00 0.72 21 TRP A C 3
ATOM 7458 O O . TRP A 1 21 ? -11.664 7.332 -6.773 1.00 0.80 21 TRP A O 3
ATOM 7479 N N . MET A 1 22 ? -13.749 7.997 -6.255 1.00 0.76 22 MET A N 3
ATOM 7480 C CA . MET A 1 22 ? -14.386 7.108 -7.218 1.00 0.88 22 MET A CA 3
ATOM 7481 C C . MET A 1 22 ? -13.982 7.488 -8.634 1.00 0.93 22 MET A C 3
ATOM 7482 O O . MET A 1 22 ? -13.761 6.622 -9.476 1.00 1.01 22 MET A O 3
ATOM 7496 N N . LYS A 1 23 ? -13.873 8.787 -8.885 1.00 0.92 23 LYS A N 3
ATOM 7497 C CA . LYS A 1 23 ? -13.409 9.285 -10.174 1.00 1.02 23 LYS A CA 3
ATOM 7498 C C . LYS A 1 23 ? -11.964 8.856 -10.415 1.00 1.02 23 LYS A C 3
ATOM 7499 O O . LYS A 1 23 ? -11.614 8.406 -11.503 1.00 1.12 23 LYS A O 3
ATOM 7518 N N . MET A 1 24 ? -11.137 8.983 -9.385 1.00 0.92 24 MET A N 3
ATOM 7519 C CA . MET A 1 24 ? -9.740 8.571 -9.469 1.00 0.96 24 MET A CA 3
ATOM 7520 C C . MET A 1 24 ? -9.641 7.082 -9.786 1.00 0.96 24 MET A C 3
ATOM 7521 O O . MET A 1 24 ? -8.838 6.668 -10.619 1.00 1.02 24 MET A O 3
ATOM 7535 N N . ALA A 1 25 ? -10.468 6.286 -9.120 1.00 0.92 25 ALA A N 3
ATOM 7536 C CA . ALA A 1 25 ? -10.470 4.842 -9.310 1.00 0.96 25 ALA A CA 3
ATOM 7537 C C . ALA A 1 25 ? -11.004 4.443 -10.688 1.00 1.07 25 ALA A C 3
ATOM 7538 O O . ALA A 1 25 ? -10.321 3.755 -11.446 1.00 1.17 25 ALA A O 3
ATOM 7545 N N . THR A 1 26 ? -12.216 4.889 -11.013 1.00 1.08 26 THR A N 3
ATOM 7546 C CA . THR A 1 26 ? -12.885 4.474 -12.247 1.00 1.19 26 THR A CA 3
ATOM 7547 C C . THR A 1 26 ? -12.149 4.967 -13.490 1.00 1.30 26 THR A C 3
ATOM 7548 O O . THR A 1 26 ? -11.978 4.225 -14.457 1.00 1.45 26 THR A O 3
ATOM 7559 N N . ASP A 1 27 ? -11.704 6.216 -13.453 1.00 1.27 27 ASP A N 3
ATOM 7560 C CA . ASP A 1 27 ? -11.035 6.824 -14.597 1.00 1.41 27 ASP A CA 3
ATOM 7561 C C . ASP A 1 27 ? -9.547 6.476 -14.590 1.00 1.37 27 ASP A C 3
ATOM 7562 O O . ASP A 1 27 ? -8.781 6.920 -15.448 1.00 1.48 27 ASP A O 3
ATOM 7571 N N . ASN A 1 28 ? -9.155 5.670 -13.603 1.00 1.24 28 ASN A N 3
ATOM 7572 C CA . ASN A 1 28 ? -7.780 5.184 -13.473 1.00 1.25 28 ASN A CA 3
ATOM 7573 C C . ASN A 1 28 ? -6.795 6.337 -13.325 1.00 1.16 28 ASN A C 3
ATOM 7574 O O . ASN A 1 28 ? -5.639 6.238 -13.734 1.00 1.28 28 ASN A O 3
ATOM 7585 N N . LYS A 1 29 ? -7.253 7.421 -12.711 1.00 1.01 29 LYS A N 3
ATOM 7586 C CA . LYS A 1 29 ? -6.400 8.572 -12.458 1.00 1.00 29 LYS A CA 3
ATOM 7587 C C . LYS A 1 29 ? -5.534 8.327 -11.234 1.00 0.86 29 LYS A C 3
ATOM 7588 O O . LYS A 1 29 ? -4.552 9.034 -11.004 1.00 0.91 29 LYS A O 3
ATOM 7607 N N . ILE A 1 30 ? -5.913 7.333 -10.441 1.00 0.79 30 ILE A N 3
ATOM 7608 C CA . ILE A 1 30 ? -5.125 6.951 -9.286 1.00 0.71 30 ILE A CA 3
ATOM 7609 C C . ILE A 1 30 ? -3.857 6.226 -9.736 1.00 0.77 30 ILE A C 3
ATOM 7610 O O . ILE A 1 30 ? -3.896 5.096 -10.227 1.00 0.81 30 ILE A O 3
ATOM 7626 N N . ASN A 1 31 ? -2.734 6.907 -9.605 1.00 0.86 31 ASN A N 3
ATOM 7627 C CA . ASN A 1 31 ? -1.456 6.355 -10.024 1.00 0.97 31 ASN A CA 3
ATOM 7628 C C . ASN A 1 31 ? -0.698 5.871 -8.797 1.00 0.87 31 ASN A C 3
ATOM 7629 O O . ASN A 1 31 ? -1.277 5.773 -7.724 1.00 0.80 31 ASN A O 3
ATOM 7640 N N . ALA A 1 32 ? 0.587 5.586 -8.941 1.00 0.90 32 ALA A N 3
ATOM 7641 C CA . ALA A 1 32 ? 1.346 4.969 -7.859 1.00 0.86 32 ALA A CA 3
ATOM 7642 C C . ALA A 1 32 ? 1.561 5.922 -6.685 1.00 0.89 32 ALA A C 3
ATOM 7643 O O . ALA A 1 32 ? 1.264 5.581 -5.542 1.00 0.88 32 ALA A O 3
ATOM 7650 N N . ALA A 1 33 ? 2.058 7.118 -6.971 1.00 0.99 33 ALA A N 3
ATOM 7651 C CA . ALA A 1 33 ? 2.376 8.089 -5.925 1.00 1.07 33 ALA A CA 3
ATOM 7652 C C . ALA A 1 33 ? 1.139 8.472 -5.112 1.00 1.00 33 ALA A C 3
ATOM 7653 O O . ALA A 1 33 ? 1.230 8.765 -3.917 1.00 1.04 33 ALA A O 3
ATOM 7660 N N . ASN A 1 34 ? -0.017 8.452 -5.757 1.00 0.94 34 ASN A N 3
ATOM 7661 C CA . ASN A 1 34 ? -1.266 8.815 -5.097 1.00 0.92 34 ASN A CA 3
ATOM 7662 C C . ASN A 1 34 ? -2.149 7.595 -4.902 1.00 0.78 34 ASN A C 3
ATOM 7663 O O . ASN A 1 34 ? -3.330 7.717 -4.620 1.00 0.80 34 ASN A O 3
ATOM 7674 N N . SER A 1 35 ? -1.572 6.416 -5.054 1.00 0.69 35 SER A N 3
ATOM 7675 C CA . SER A 1 35 ? -2.264 5.196 -4.688 1.00 0.62 35 SER A CA 3
ATOM 7676 C C . SER A 1 35 ? -2.347 5.136 -3.171 1.00 0.63 35 SER A C 3
ATOM 7677 O O . SER A 1 35 ? -3.220 4.486 -2.596 1.00 0.62 35 SER A O 3
ATOM 7685 N N . TRP A 1 36 ? -1.424 5.844 -2.536 1.00 0.69 36 TRP A N 3
ATOM 7686 C CA . TRP A 1 36 ? -1.408 5.972 -1.096 1.00 0.76 36 TRP A CA 3
ATOM 7687 C C . TRP A 1 36 ? -2.286 7.139 -0.675 1.00 0.85 36 TRP A C 3
ATOM 7688 O O . TRP A 1 36 ? -2.545 8.042 -1.470 1.00 0.90 36 TRP A O 3
ATOM 7709 N N . ASN A 1 37 ? -2.747 7.095 0.568 1.00 0.98 37 ASN A N 3
ATOM 7710 C CA . ASN A 1 37 ? -3.724 8.053 1.107 1.00 1.11 37 ASN A CA 3
ATOM 7711 C C . ASN A 1 37 ? -5.103 7.826 0.492 1.00 0.96 37 ASN A C 3
ATOM 7712 O O . ASN A 1 37 ? -6.057 8.541 0.799 1.00 1.04 37 ASN A O 3
ATOM 7723 N N . PHE A 1 38 ? -5.200 6.820 -0.367 1.00 0.80 38 PHE A N 3
ATOM 7724 C CA . PHE A 1 38 ? -6.468 6.419 -0.953 1.00 0.79 38 PHE A CA 3
ATOM 7725 C C . PHE A 1 38 ? -6.888 5.059 -0.416 1.00 0.88 38 PHE A C 3
ATOM 7726 O O . PHE A 1 38 ? -6.510 4.023 -0.966 1.00 1.30 38 PHE A O 3
ATOM 7743 N N . ALA A 1 39 ? -7.633 5.050 0.674 1.00 0.87 39 ALA A N 3
ATOM 7744 C CA . ALA A 1 39 ? -8.187 3.808 1.180 1.00 0.94 39 ALA A CA 3
ATOM 7745 C C . ALA A 1 39 ? -9.687 3.937 1.365 1.00 0.88 39 ALA A C 3
ATOM 7746 O O . ALA A 1 39 ? -10.163 4.760 2.147 1.00 0.83 39 ALA A O 3
ATOM 7753 N N . LEU A 1 40 ? -10.426 3.110 0.643 1.00 0.91 40 LEU A N 3
ATOM 7754 C CA . LEU A 1 40 ? -11.880 3.101 0.729 1.00 0.88 40 LEU A CA 3
ATOM 7755 C C . LEU A 1 40 ? -12.345 2.473 2.038 1.00 0.86 40 LEU A C 3
ATOM 7756 O O . LEU A 1 40 ? -13.482 2.665 2.465 1.00 0.88 40 LEU A O 3
ATOM 7772 N N . ILE A 1 41 ? -11.439 1.737 2.673 1.00 0.88 41 ILE A N 3
ATOM 7773 C CA . ILE A 1 41 ? -11.739 0.974 3.882 1.00 0.91 41 ILE A CA 3
ATOM 7774 C C . ILE A 1 41 ? -12.298 1.866 4.992 1.00 0.90 41 ILE A C 3
ATOM 7775 O O . ILE A 1 41 ? -13.207 1.466 5.728 1.00 0.93 41 ILE A O 3
ATOM 7791 N N . ASP A 1 42 ? -11.767 3.079 5.095 1.00 0.95 42 ASP A N 3
ATOM 7792 C CA . ASP A 1 42 ? -12.229 4.037 6.093 1.00 1.04 42 ASP A CA 3
ATOM 7793 C C . ASP A 1 42 ? -13.715 4.330 5.913 1.00 1.00 42 ASP A C 3
ATOM 7794 O O . ASP A 1 42 ? -14.452 4.487 6.886 1.00 1.03 42 ASP A O 3
ATOM 7803 N N . TYR A 1 43 ? -14.152 4.378 4.663 1.00 0.98 43 TYR A N 3
ATOM 7804 C CA . TYR A 1 43 ? -15.538 4.686 4.343 1.00 1.01 43 TYR A CA 3
ATOM 7805 C C . TYR A 1 43 ? -16.420 3.447 4.425 1.00 0.93 43 TYR A C 3
ATOM 7806 O O . TYR A 1 43 ? -17.596 3.542 4.770 1.00 0.97 43 TYR A O 3
ATOM 7824 N N . PHE A 1 44 ? -15.852 2.289 4.113 1.00 0.90 44 PHE A N 3
ATOM 7825 C CA . PHE A 1 44 ? -16.604 1.039 4.153 1.00 0.97 44 PHE A CA 3
ATOM 7826 C C . PHE A 1 44 ? -16.994 0.665 5.577 1.00 0.90 44 PHE A C 3
ATOM 7827 O O . PHE A 1 44 ? -18.117 0.232 5.823 1.00 1.03 44 PHE A O 3
ATOM 7844 N N . HIS A 1 45 ? -16.068 0.840 6.511 1.00 0.76 45 HIS A N 3
ATOM 7845 C CA . HIS A 1 45 ? -16.347 0.541 7.912 1.00 0.80 45 HIS A CA 3
ATOM 7846 C C . HIS A 1 45 ? -17.209 1.626 8.542 1.00 0.80 45 HIS A C 3
ATOM 7847 O O . HIS A 1 45 ? -17.903 1.383 9.530 1.00 1.02 45 HIS A O 3
ATOM 7861 N N . ASP A 1 46 ? -17.164 2.819 7.968 1.00 0.79 46 ASP A N 3
ATOM 7862 C CA . ASP A 1 46 ? -18.019 3.909 8.418 1.00 0.96 46 ASP A CA 3
ATOM 7863 C C . ASP A 1 46 ? -19.444 3.686 7.934 1.00 0.90 46 ASP A C 3
ATOM 7864 O O . ASP A 1 46 ? -20.390 3.707 8.724 1.00 1.44 46 ASP A O 3
ATOM 7873 N N . MET A 1 47 ? -19.571 3.472 6.623 1.00 1.18 47 MET A N 3
ATOM 7874 C CA . MET A 1 47 ? -20.855 3.239 5.956 1.00 1.20 47 MET A CA 3
ATOM 7875 C C . MET A 1 47 ? -21.736 4.483 5.925 1.00 1.53 47 MET A C 3
ATOM 7876 O O . MET A 1 47 ? -22.234 4.850 4.860 1.00 1.99 47 MET A O 3
ATOM 7890 N N . SER A 1 48 ? -21.903 5.130 7.079 1.00 1.84 48 SER A N 3
ATOM 7891 C CA . SER A 1 48 ? -22.844 6.240 7.249 1.00 2.19 48 SER A CA 3
ATOM 7892 C C . SER A 1 48 ? -22.619 7.350 6.222 1.00 1.63 48 SER A C 3
ATOM 7893 O O . SER A 1 48 ? -23.535 8.118 5.923 1.00 1.51 48 SER A O 3
ATOM 7901 N N . LEU A 1 49 ? -21.403 7.429 5.691 1.00 1.44 49 LEU A N 3
ATOM 7902 C CA . LEU A 1 49 ? -21.086 8.350 4.602 1.00 1.19 49 LEU A CA 3
ATOM 7903 C C . LEU A 1 49 ? -22.134 8.233 3.487 1.00 1.23 49 LEU A C 3
ATOM 7904 O O . LEU A 1 49 ? -22.706 9.233 3.048 1.00 1.54 49 LEU A O 3
ATOM 7920 N N . LEU A 1 50 ? -22.396 7.004 3.056 1.00 1.32 50 LEU A N 3
ATOM 7921 C CA . LEU A 1 50 ? -23.386 6.741 2.015 1.00 1.68 50 LEU A CA 3
ATOM 7922 C C . LEU A 1 50 ? -24.477 5.800 2.525 1.00 1.49 50 LEU A C 3
ATOM 7923 O O . LEU A 1 50 ? -25.097 5.070 1.749 1.00 1.61 50 LEU A O 3
ATOM 7939 N N . LYS A 1 51 ? -24.691 5.804 3.831 1.00 1.26 51 LYS A N 3
ATOM 7940 C CA . LYS A 1 51 ? -25.714 4.972 4.449 1.00 1.14 51 LYS A CA 3
ATOM 7941 C C . LYS A 1 51 ? -26.743 5.848 5.143 1.00 1.07 51 LYS A C 3
ATOM 7942 O O . LYS A 1 51 ? -26.395 6.714 5.944 1.00 1.23 51 LYS A O 3
ATOM 7961 N N . GLU A 1 52 ? -28.006 5.627 4.828 1.00 0.97 52 GLU A N 3
ATOM 7962 C CA . GLU A 1 52 ? -29.071 6.466 5.342 1.00 1.08 52 GLU A CA 3
ATOM 7963 C C . GLU A 1 52 ? -29.923 5.702 6.343 1.00 1.11 52 GLU A C 3
ATOM 7964 O O . GLU A 1 52 ? -30.606 4.742 5.985 1.00 1.16 52 GLU A O 3
ATOM 7976 N N . GLY A 1 53 ? -29.861 6.121 7.597 1.00 1.27 53 GLY A N 3
ATOM 7977 C CA . GLY A 1 53 ? -30.661 5.503 8.630 1.00 1.52 53 GLY A CA 3
ATOM 7978 C C . GLY A 1 53 ? -30.121 4.153 9.047 1.00 1.53 53 GLY A C 3
ATOM 7979 O O . GLY A 1 53 ? -29.095 4.064 9.725 1.00 1.64 53 GLY A O 3
ATOM 7983 N N . ASP A 1 54 ? -30.804 3.102 8.633 1.00 1.50 54 ASP A N 3
ATOM 7984 C CA . ASP A 1 54 ? -30.420 1.746 8.997 1.00 1.61 54 ASP A CA 3
ATOM 7985 C C . ASP A 1 54 ? -30.108 0.922 7.753 1.00 1.28 54 ASP A C 3
ATOM 7986 O O . ASP A 1 54 ? -29.347 -0.044 7.810 1.00 1.32 54 ASP A O 3
ATOM 7995 N N . SER A 1 55 ? -30.683 1.315 6.629 1.00 1.10 55 SER A N 3
ATOM 7996 C CA . SER A 1 55 ? -30.480 0.599 5.383 1.00 0.95 55 SER A CA 3
ATOM 7997 C C . SER A 1 55 ? -29.339 1.224 4.584 1.00 0.77 55 SER A C 3
ATOM 7998 O O . SER A 1 55 ? -28.839 2.301 4.922 1.00 0.92 55 SER A O 3
ATOM 8006 N N . VAL A 1 56 ? -28.936 0.543 3.525 1.00 0.63 56 VAL A N 3
ATOM 8007 C CA . VAL A 1 56 ? -27.824 0.977 2.705 1.00 0.51 56 VAL A CA 3
ATOM 8008 C C . VAL A 1 56 ? -28.069 0.604 1.256 1.00 0.54 56 VAL A C 3
ATOM 8009 O O . VAL A 1 56 ? -28.541 -0.491 0.961 1.00 0.62 56 VAL A O 3
ATOM 8022 N N . ASN A 1 57 ? -27.803 1.541 0.362 1.00 0.61 57 ASN A N 3
ATOM 8023 C CA . ASN A 1 57 ? -27.921 1.279 -1.060 1.00 0.72 57 ASN A CA 3
ATOM 8024 C C . ASN A 1 57 ? -26.870 0.271 -1.484 1.00 0.58 57 ASN A C 3
ATOM 8025 O O . ASN A 1 57 ? -25.687 0.601 -1.602 1.00 0.55 57 ASN A O 3
ATOM 8036 N N . PHE A 1 58 ? -27.303 -0.962 -1.696 1.00 0.56 58 PHE A N 3
ATOM 8037 C CA . PHE A 1 58 ? -26.404 -2.033 -2.095 1.00 0.48 58 PHE A CA 3
ATOM 8038 C C . PHE A 1 58 ? -25.920 -1.814 -3.519 1.00 0.47 58 PHE A C 3
ATOM 8039 O O . PHE A 1 58 ? -25.002 -2.489 -3.985 1.00 0.45 58 PHE A O 3
ATOM 8056 N N . GLN A 1 59 ? -26.527 -0.848 -4.197 1.00 0.53 59 GLN A N 3
ATOM 8057 C CA . GLN A 1 59 ? -26.190 -0.570 -5.584 1.00 0.61 59 GLN A CA 3
ATOM 8058 C C . GLN A 1 59 ? -24.811 0.064 -5.634 1.00 0.62 59 GLN A C 3
ATOM 8059 O O . GLN A 1 59 ? -23.882 -0.467 -6.244 1.00 0.62 59 GLN A O 3
ATOM 8073 N N . LYS A 1 60 ? -24.681 1.190 -4.955 1.00 0.69 60 LYS A N 3
ATOM 8074 C CA . LYS A 1 60 ? -23.410 1.878 -4.868 1.00 0.80 60 LYS A CA 3
ATOM 8075 C C . LYS A 1 60 ? -22.425 1.064 -4.034 1.00 0.68 60 LYS A C 3
ATOM 8076 O O . LYS A 1 60 ? -21.219 1.129 -4.247 1.00 0.69 60 LYS A O 3
ATOM 8095 N N . ALA A 1 61 ? -22.955 0.278 -3.100 1.00 0.61 61 ALA A N 3
ATOM 8096 C CA . ALA A 1 61 ? -22.126 -0.494 -2.184 1.00 0.60 61 ALA A CA 3
ATOM 8097 C C . ALA A 1 61 ? -21.339 -1.569 -2.922 1.00 0.52 61 ALA A C 3
ATOM 8098 O O . ALA A 1 61 ? -20.132 -1.706 -2.725 1.00 0.57 61 ALA A O 3
ATOM 8105 N N . SER A 1 62 ? -22.019 -2.308 -3.787 1.00 0.48 62 SER A N 3
ATOM 8106 C CA . SER A 1 62 ? -21.373 -3.354 -4.567 1.00 0.53 62 SER A CA 3
ATOM 8107 C C . SER A 1 62 ? -20.431 -2.741 -5.598 1.00 0.52 62 SER A C 3
ATOM 8108 O O . SER A 1 62 ? -19.359 -3.281 -5.879 1.00 0.55 62 SER A O 3
ATOM 8116 N N . CYS A 1 63 ? -20.838 -1.600 -6.142 1.00 0.54 63 CYS A N 3
ATOM 8117 C CA . CYS A 1 63 ? -20.020 -0.864 -7.093 1.00 0.62 63 CYS A CA 3
ATOM 8118 C C . CYS A 1 63 ? -18.701 -0.441 -6.444 1.00 0.62 63 CYS A C 3
ATOM 8119 O O . CYS A 1 63 ? -17.620 -0.701 -6.980 1.00 0.68 63 CYS A O 3
ATOM 8127 N N . THR A 1 64 ? -18.796 0.184 -5.272 1.00 0.60 64 THR A N 3
ATOM 8128 C CA . THR A 1 64 ? -17.616 0.630 -4.548 1.00 0.67 64 THR A CA 3
ATOM 8129 C C . THR A 1 64 ? -16.783 -0.554 -4.065 1.00 0.61 64 THR A C 3
ATOM 8130 O O . THR A 1 64 ? -15.568 -0.450 -3.931 1.00 0.60 64 THR A O 3
ATOM 8141 N N . LEU A 1 65 ? -17.441 -1.684 -3.819 1.00 0.60 65 LEU A N 3
ATOM 8142 C CA . LEU A 1 65 ? -16.755 -2.879 -3.343 1.00 0.58 65 LEU A CA 3
ATOM 8143 C C . LEU A 1 65 ? -15.846 -3.425 -4.442 1.00 0.54 65 LEU A C 3
ATOM 8144 O O . LEU A 1 65 ? -14.694 -3.773 -4.193 1.00 0.52 65 LEU A O 3
ATOM 8160 N N . ASP A 1 66 ? -16.366 -3.475 -5.665 1.00 0.55 66 ASP A N 3
ATOM 8161 C CA . ASP A 1 66 ? -15.586 -3.941 -6.807 1.00 0.56 66 ASP A CA 3
ATOM 8162 C C . ASP A 1 66 ? -14.402 -3.011 -7.056 1.00 0.53 66 ASP A C 3
ATOM 8163 O O . ASP A 1 66 ? -13.278 -3.460 -7.310 1.00 0.52 66 ASP A O 3
ATOM 8172 N N . GLY A 1 67 ? -14.660 -1.711 -6.964 1.00 0.56 67 GLY A N 3
ATOM 8173 C CA . GLY A 1 67 ? -13.600 -0.732 -7.099 1.00 0.56 67 GLY A CA 3
ATOM 8174 C C . GLY A 1 67 ? -12.578 -0.850 -5.984 1.00 0.51 67 GLY A C 3
ATOM 8175 O O . GLY A 1 67 ? -11.389 -0.612 -6.194 1.00 0.48 67 GLY A O 3
ATOM 8179 N N . CYS A 1 68 ? -13.048 -1.235 -4.802 1.00 0.53 68 CYS A N 3
ATOM 8180 C CA . CYS A 1 68 ? -12.182 -1.426 -3.649 1.00 0.55 68 CYS A CA 3
ATOM 8181 C C . CYS A 1 68 ? -11.197 -2.561 -3.902 1.00 0.48 68 CYS A C 3
ATOM 8182 O O . CYS A 1 68 ? -10.038 -2.482 -3.508 1.00 0.45 68 CYS A O 3
ATOM 8190 N N . VAL A 1 69 ? -11.658 -3.612 -4.571 1.00 0.49 69 VAL A N 3
ATOM 8191 C CA . VAL A 1 69 ? -10.786 -4.720 -4.942 1.00 0.50 69 VAL A CA 3
ATOM 8192 C C . VAL A 1 69 ? -9.680 -4.228 -5.873 1.00 0.44 69 VAL A C 3
ATOM 8193 O O . VAL A 1 69 ? -8.514 -4.625 -5.752 1.00 0.45 69 VAL A O 3
ATOM 8206 N N . LYS A 1 70 ? -10.048 -3.339 -6.788 1.00 0.45 70 LYS A N 3
ATOM 8207 C CA . LYS A 1 70 ? -9.090 -2.786 -7.730 1.00 0.50 70 LYS A CA 3
ATOM 8208 C C . LYS A 1 70 ? -8.083 -1.884 -7.018 1.00 0.45 70 LYS A C 3
ATOM 8209 O O . LYS A 1 70 ? -6.874 -2.056 -7.173 1.00 0.51 70 LYS A O 3
ATOM 8228 N N . ILE A 1 71 ? -8.577 -0.940 -6.223 1.00 0.40 71 ILE A N 3
ATOM 8229 C CA . ILE A 1 71 ? -7.703 0.004 -5.530 1.00 0.44 71 ILE A CA 3
ATOM 8230 C C . ILE A 1 71 ? -6.829 -0.718 -4.499 1.00 0.38 71 ILE A C 3
ATOM 8231 O O . ILE A 1 71 ? -5.677 -0.342 -4.272 1.00 0.42 71 ILE A O 3
ATOM 8247 N N . TYR A 1 72 ? -7.381 -1.764 -3.894 1.00 0.34 72 TYR A N 3
ATOM 8248 C CA . TYR A 1 72 ? -6.641 -2.607 -2.965 1.00 0.37 72 TYR A CA 3
ATOM 8249 C C . TYR A 1 72 ? -5.363 -3.119 -3.617 1.00 0.33 72 TYR A C 3
ATOM 8250 O O . TYR A 1 72 ? -4.264 -2.914 -3.101 1.00 0.31 72 TYR A O 3
ATOM 8268 N N . THR A 1 73 ? -5.513 -3.755 -4.768 1.00 0.40 73 THR A N 3
ATOM 8269 C CA . THR A 1 73 ? -4.381 -4.340 -5.462 1.00 0.46 73 THR A CA 3
ATOM 8270 C C . THR A 1 73 ? -3.531 -3.280 -6.155 1.00 0.46 73 THR A C 3
ATOM 8271 O O . THR A 1 73 ? -2.342 -3.493 -6.388 1.00 0.51 73 THR A O 3
ATOM 8282 N N . SER A 1 74 ? -4.136 -2.140 -6.484 1.00 0.46 74 SER A N 3
ATOM 8283 C CA . SER A 1 74 ? -3.386 -1.024 -7.049 1.00 0.52 74 SER A CA 3
ATOM 8284 C C . SER A 1 74 ? -2.352 -0.536 -6.038 1.00 0.48 74 SER A C 3
ATOM 8285 O O . SER A 1 74 ? -1.213 -0.230 -6.391 1.00 0.54 74 SER A O 3
ATOM 8293 N N . ARG A 1 75 ? -2.753 -0.492 -4.770 1.00 0.42 75 ARG A N 3
ATOM 8294 C CA . ARG A 1 75 ? -1.842 -0.127 -3.695 1.00 0.42 75 ARG A CA 3
ATOM 8295 C C . ARG A 1 75 ? -0.769 -1.194 -3.526 1.00 0.39 75 ARG A C 3
ATOM 8296 O O . ARG A 1 75 ? 0.401 -0.879 -3.338 1.00 0.45 75 ARG A O 3
ATOM 8317 N N . VAL A 1 76 ? -1.178 -2.457 -3.617 1.00 0.35 76 VAL A N 3
ATOM 8318 C CA . VAL A 1 76 ? -0.242 -3.578 -3.559 1.00 0.38 76 VAL A CA 3
ATOM 8319 C C . VAL A 1 76 ? 0.813 -3.450 -4.661 1.00 0.44 76 VAL A C 3
ATOM 8320 O O . VAL A 1 76 ? 2.004 -3.679 -4.435 1.00 0.47 76 VAL A O 3
ATOM 8333 N N . ASP A 1 77 ? 0.361 -3.068 -5.846 1.00 0.49 77 ASP A N 3
ATOM 8334 C CA . ASP A 1 77 ? 1.251 -2.821 -6.975 1.00 0.58 77 ASP A CA 3
ATOM 8335 C C . ASP A 1 77 ? 2.248 -1.715 -6.640 1.00 0.62 77 ASP A C 3
ATOM 8336 O O . ASP A 1 77 ? 3.438 -1.823 -6.941 1.00 0.73 77 ASP A O 3
ATOM 8345 N N . SER A 1 78 ? 1.753 -0.664 -6.000 1.00 0.57 78 SER A N 3
ATOM 8346 C CA . SER A 1 78 ? 2.587 0.456 -5.599 1.00 0.67 78 SER A CA 3
ATOM 8347 C C . SER A 1 78 ? 3.636 0.019 -4.578 1.00 0.71 78 SER A C 3
ATOM 8348 O O . SER A 1 78 ? 4.750 0.556 -4.548 1.00 0.84 78 SER A O 3
ATOM 8356 N N . VAL A 1 79 ? 3.286 -0.973 -3.762 1.00 0.66 79 VAL A N 3
ATOM 8357 C CA . VAL A 1 79 ? 4.232 -1.539 -2.811 1.00 0.77 79 VAL A CA 3
ATOM 8358 C C . VAL A 1 79 ? 5.399 -2.173 -3.553 1.00 0.90 79 VAL A C 3
ATOM 8359 O O . VAL A 1 79 ? 6.543 -2.004 -3.163 1.00 1.13 79 VAL A O 3
ATOM 8372 N N . ALA A 1 80 ? 5.101 -2.875 -4.641 1.00 0.82 80 ALA A N 3
ATOM 8373 C CA . ALA A 1 80 ? 6.124 -3.601 -5.394 1.00 1.00 80 ALA A CA 3
ATOM 8374 C C . ALA A 1 80 ? 7.158 -2.669 -6.030 1.00 1.17 80 ALA A C 3
ATOM 8375 O O . ALA A 1 80 ? 8.280 -3.088 -6.326 1.00 1.45 80 ALA A O 3
ATOM 8382 N N . THR A 1 81 ? 6.782 -1.423 -6.272 1.00 1.11 81 THR A N 3
ATOM 8383 C CA . THR A 1 81 ? 7.751 -0.431 -6.706 1.00 1.43 81 THR A CA 3
ATOM 8384 C C . THR A 1 81 ? 8.627 -0.024 -5.531 1.00 1.61 81 THR A C 3
ATOM 8385 O O . THR A 1 81 ? 9.856 0.014 -5.627 1.00 1.96 81 THR A O 3
ATOM 8396 N N . GLU A 1 82 ? 7.978 0.237 -4.408 1.00 1.43 82 GLU A N 3
ATOM 8397 C CA . GLU A 1 82 ? 8.650 0.767 -3.239 1.00 1.66 82 GLU A CA 3
ATOM 8398 C C . GLU A 1 82 ? 9.420 -0.325 -2.495 1.00 1.98 82 GLU A C 3
ATOM 8399 O O . GLU A 1 82 ? 10.327 -0.031 -1.728 1.00 2.42 82 GLU A O 3
ATOM 8411 N N . THR A 1 83 ? 9.065 -1.585 -2.722 1.00 1.85 83 THR A N 3
ATOM 8412 C CA . THR A 1 83 ? 9.724 -2.694 -2.044 1.00 2.22 83 THR A CA 3
ATOM 8413 C C . THR A 1 83 ? 11.220 -2.699 -2.306 1.00 2.65 83 THR A C 3
ATOM 8414 O O . THR A 1 83 ? 12.001 -3.144 -1.467 1.00 3.15 83 THR A O 3
ATOM 8425 N N . GLY A 1 84 ? 11.612 -2.191 -3.471 1.00 2.60 84 GLY A N 3
ATOM 8426 C CA . GLY A 1 84 ? 13.015 -2.125 -3.821 1.00 3.17 84 GLY A CA 3
ATOM 8427 C C . GLY A 1 84 ? 13.824 -1.366 -2.791 1.00 3.63 84 GLY A C 3
ATOM 8428 O O . GLY A 1 84 ? 14.983 -1.683 -2.558 1.00 4.20 84 GLY A O 3
ATOM 8432 N N . LYS A 1 85 ? 13.188 -0.395 -2.146 1.00 3.41 85 LYS A N 3
ATOM 8433 C CA . LYS A 1 85 ? 13.859 0.457 -1.170 1.00 3.85 85 LYS A CA 3
ATOM 8434 C C . LYS A 1 85 ? 14.244 -0.348 0.076 1.00 4.28 85 LYS A C 3
ATOM 8435 O O . LYS A 1 85 ? 15.229 -0.036 0.745 1.00 4.88 85 LYS A O 3
ATOM 8454 N N . LEU A 1 86 ? 13.462 -1.391 0.371 1.00 4.06 86 LEU A N 3
ATOM 8455 C CA . LEU A 1 86 ? 13.625 -2.188 1.594 1.00 4.58 86 LEU A CA 3
ATOM 8456 C C . LEU A 1 86 ? 15.041 -2.724 1.771 1.00 5.06 86 LEU A C 3
ATOM 8457 O O . LEU A 1 86 ? 15.530 -2.813 2.898 1.00 5.71 86 LEU A O 3
ATOM 8473 N N . LEU A 1 87 ? 15.695 -3.075 0.665 1.00 4.83 87 LEU A N 3
ATOM 8474 C CA . LEU A 1 87 ? 17.016 -3.700 0.716 1.00 5.38 87 LEU A CA 3
ATOM 8475 C C . LEU A 1 87 ? 17.997 -2.885 1.559 1.00 6.14 87 LEU A C 3
ATOM 8476 O O . LEU A 1 87 ? 18.750 -3.441 2.357 1.00 6.68 87 LEU A O 3
ATOM 8492 N N . SER A 1 88 ? 17.968 -1.571 1.388 1.00 6.22 88 SER A N 3
ATOM 8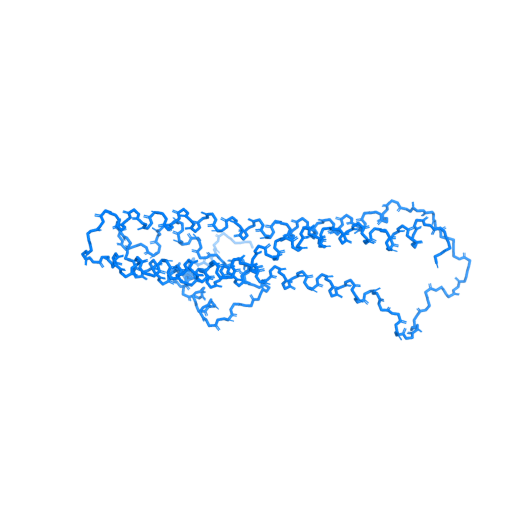493 C CA . SER A 1 88 ? 18.885 -0.684 2.092 1.00 6.99 88 SER A CA 3
ATOM 8494 C C . SER A 1 88 ? 18.709 -0.804 3.605 1.00 7.48 88 SER A C 3
ATOM 8495 O O . SER A 1 88 ? 19.686 -0.951 4.345 1.00 8.18 88 SER A O 3
ATOM 8503 N N . GLY A 1 89 ? 17.459 -0.764 4.055 1.00 7.18 89 GLY A N 3
ATOM 8504 C CA . GLY A 1 89 ? 17.173 -0.886 5.469 1.00 7.75 89 GLY A CA 3
ATOM 8505 C C . GLY A 1 89 ? 17.474 -2.272 5.996 1.00 8.03 89 GLY A C 3
ATOM 8506 O O . GLY A 1 89 ? 18.078 -2.422 7.058 1.00 8.78 89 GLY A O 3
ATOM 8510 N N . LEU A 1 90 ? 17.067 -3.286 5.237 1.00 7.45 90 LEU A N 3
ATOM 8511 C CA . LEU A 1 90 ? 17.302 -4.676 5.614 1.00 7.66 90 LEU A CA 3
ATOM 8512 C C . LEU A 1 90 ? 18.795 -4.949 5.768 1.00 8.14 90 LEU A C 3
ATOM 8513 O O . LEU A 1 90 ? 19.220 -5.620 6.710 1.00 8.69 90 LEU A O 3
ATOM 8529 N N . ALA A 1 91 ? 19.585 -4.420 4.841 1.00 8.03 91 ALA A N 3
ATOM 8530 C CA . ALA A 1 91 ? 21.029 -4.595 4.877 1.00 8.60 91 ALA A CA 3
ATOM 8531 C C . ALA A 1 91 ? 21.637 -3.846 6.055 1.00 9.51 91 ALA A C 3
ATOM 8532 O O . ALA A 1 91 ? 22.560 -4.342 6.707 1.00 10.13 91 ALA A O 3
ATOM 8539 N N . ASP A 1 92 ? 21.108 -2.660 6.334 1.00 9.63 92 ASP A N 3
ATOM 8540 C CA . ASP A 1 92 ? 21.603 -1.833 7.431 1.00 10.52 92 ASP A CA 3
ATOM 8541 C C . ASP A 1 92 ? 21.329 -2.498 8.777 1.00 10.99 92 ASP A C 3
ATOM 8542 O O . ASP A 1 92 ? 22.214 -2.579 9.629 1.00 11.76 92 ASP A O 3
ATOM 8551 N N . SER A 1 93 ? 20.103 -2.985 8.957 1.00 10.60 93 SER A N 3
ATOM 8552 C CA . SER A 1 93 ? 19.724 -3.675 10.186 1.00 11.10 93 SER A CA 3
ATOM 8553 C C . SER A 1 93 ? 20.542 -4.954 10.365 1.00 10.95 93 SER A C 3
ATOM 8554 O O . SER A 1 93 ? 20.941 -5.296 11.478 1.00 11.15 93 SER A O 3
ATOM 8562 N N . ARG A 1 94 ? 20.793 -5.648 9.259 1.00 10.66 94 ARG A N 3
ATOM 8563 C CA . ARG A 1 94 ? 21.562 -6.888 9.282 1.00 10.56 94 ARG A CA 3
ATOM 8564 C C . ARG A 1 94 ? 23.017 -6.623 9.657 1.00 11.17 94 ARG A C 3
ATOM 8565 O O . ARG A 1 94 ? 23.642 -7.413 10.367 1.00 11.37 94 ARG A O 3
ATOM 8586 N N . ASP A 1 95 ? 23.552 -5.512 9.174 1.00 11.52 95 ASP A N 3
ATOM 8587 C CA . ASP A 1 95 ? 24.943 -5.163 9.428 1.00 12.17 95 ASP A CA 3
ATOM 8588 C C . ASP A 1 95 ? 25.111 -4.641 10.855 1.00 12.27 95 ASP A C 3
ATOM 8589 O O . ASP A 1 95 ? 25.576 -5.373 11.730 1.00 12.39 95 ASP A O 3
ATOM 8598 N N . SER A 1 96 ? 24.704 -3.390 11.078 1.00 12.33 96 SER A N 3
ATOM 8599 C CA . SER A 1 96 ? 24.735 -2.761 12.397 1.00 12.53 96 SER A CA 3
ATOM 8600 C C . SER A 1 96 ? 26.106 -2.856 13.082 1.00 13.18 96 SER A C 3
ATOM 8601 O O . SER A 1 96 ? 26.201 -2.769 14.306 1.00 13.75 96 SER A O 3
ATOM 8609 N N . LYS A 1 97 ? 27.165 -3.015 12.300 1.00 13.20 97 LYS A N 3
ATOM 8610 C CA . LYS A 1 97 ? 28.504 -3.127 12.852 1.00 13.86 97 LYS A CA 3
ATOM 8611 C C . LYS A 1 97 ? 29.450 -2.166 12.148 1.00 13.77 97 LYS A C 3
ATOM 8612 O O . LYS A 1 97 ? 29.384 -2.005 10.930 1.00 14.06 97 LYS A O 3
ATOM 8631 N N . LYS A 1 98 ? 30.327 -1.534 12.924 1.00 13.51 98 LYS A N 3
ATOM 8632 C CA . LYS A 1 98 ? 31.195 -0.476 12.422 1.00 13.54 98 LYS A CA 3
ATOM 8633 C C . LYS A 1 98 ? 30.370 0.633 11.780 1.00 13.10 98 LYS A C 3
ATOM 8634 O O . LYS A 1 98 ? 30.112 0.622 10.573 1.00 12.32 98 LYS A O 3
ATOM 8653 N N . LYS A 1 99 ? 29.927 1.570 12.597 1.00 13.72 99 LYS A N 3
ATOM 8654 C CA . LYS A 1 99 ? 29.153 2.691 12.104 1.00 13.59 99 LYS A CA 3
ATOM 8655 C C . LYS A 1 99 ? 30.065 3.671 11.381 1.00 13.59 99 LYS A C 3
ATOM 8656 O O . LYS A 1 99 ? 31.235 3.831 11.744 1.00 14.07 99 LYS A O 3
ATOM 8675 N N . ASP A 1 100 ? 29.536 4.306 10.353 1.00 13.20 100 ASP A N 3
ATOM 8676 C CA . ASP A 1 100 ? 30.314 5.244 9.561 1.00 13.31 100 ASP A CA 3
ATOM 8677 C C . ASP A 1 100 ? 30.449 6.569 10.295 1.00 14.11 100 ASP A C 3
ATOM 8678 O O . ASP A 1 100 ? 29.691 6.855 11.225 1.00 14.47 100 ASP A O 3
ATOM 8687 N N . ARG A 1 101 ? 31.424 7.366 9.889 1.00 14.51 101 ARG A N 3
ATOM 8688 C CA . ARG A 1 101 ? 31.655 8.664 10.495 1.00 15.34 101 ARG A CA 3
ATOM 8689 C C . ARG A 1 101 ? 30.477 9.576 10.200 1.00 15.38 101 ARG A C 3
ATOM 8690 O O . ARG A 1 101 ? 29.901 10.192 11.098 1.00 16.24 101 ARG A O 3
ATOM 8711 N N . GLU A 1 102 ? 30.138 9.647 8.924 1.00 14.55 102 GLU A N 3
ATOM 8712 C CA . GLU A 1 102 ? 29.024 10.443 8.456 1.00 14.63 102 GLU A CA 3
ATOM 8713 C C . GLU A 1 102 ? 27.859 9.544 8.059 1.00 14.38 102 GLU A C 3
ATOM 8714 O O . GLU A 1 102 ? 28.037 8.543 7.363 1.00 13.90 102 GLU A O 3
ATOM 8726 N N . ASP A 1 103 ? 26.672 9.897 8.517 1.00 14.86 103 ASP A N 3
ATOM 8727 C CA . ASP A 1 103 ? 25.471 9.162 8.155 1.00 14.89 103 ASP A CA 3
ATOM 8728 C C . ASP A 1 103 ? 24.827 9.800 6.941 1.00 14.60 103 ASP A C 3
ATOM 8729 O O . ASP A 1 103 ? 24.219 9.125 6.113 1.00 14.51 103 ASP A O 3
ATOM 8738 N N . GLY A 1 104 ? 24.977 11.110 6.842 1.00 14.61 104 GLY A N 3
ATOM 8739 C CA . GLY A 1 104 ? 24.422 11.844 5.730 1.00 14.50 104 GLY A CA 3
ATOM 8740 C C . GLY A 1 104 ? 24.948 13.259 5.678 1.00 14.74 104 GLY A C 3
ATOM 8741 O O . GLY A 1 104 ? 25.745 13.666 6.532 1.00 14.71 104 GLY A O 3
ATOM 8745 N N . GLY A 1 105 ? 24.517 14.007 4.680 1.00 15.11 105 GLY A N 3
ATOM 8746 C CA . GLY A 1 105 ? 24.955 15.374 4.533 1.00 15.53 105 GLY A CA 3
ATOM 8747 C C . GLY A 1 105 ? 26.190 15.484 3.667 1.00 15.36 105 GLY A C 3
ATOM 8748 O O . GLY A 1 105 ? 26.548 14.540 2.955 1.00 15.29 105 GLY A O 3
ATOM 8752 N N . GLY A 1 106 ? 26.845 16.633 3.727 1.00 15.45 106 GLY A N 3
ATOM 8753 C CA . GLY A 1 106 ? 28.040 16.847 2.943 1.00 15.44 106 GLY A CA 3
ATOM 8754 C C . GLY A 1 106 ? 27.749 17.597 1.667 1.00 15.40 106 GLY A C 3
ATOM 8755 O O . GLY A 1 106 ? 27.118 17.063 0.753 1.00 15.58 106 GLY A O 3
ATOM 8759 N N . SER A 1 107 ? 28.187 18.843 1.609 1.00 15.35 107 SER A N 3
ATOM 8760 C CA . SER A 1 107 ? 27.988 19.660 0.428 1.00 15.47 107 SER A CA 3
ATOM 8761 C C . SER A 1 107 ? 28.968 19.235 -0.663 1.00 15.46 107 SER A C 3
ATOM 8762 O O . SER A 1 107 ? 30.188 19.328 -0.494 1.00 15.32 107 SER A O 3
ATOM 8770 N N . GLY A 1 108 ? 28.429 18.748 -1.769 1.00 15.75 108 GLY A N 3
ATOM 8771 C CA . GLY A 1 108 ? 29.254 18.259 -2.849 1.00 15.94 108 GLY A CA 3
ATOM 8772 C C . GLY A 1 108 ? 28.432 17.861 -4.054 1.00 16.35 108 GLY A C 3
ATOM 8773 O O . GLY A 1 108 ? 27.880 16.761 -4.103 1.00 16.77 108 GLY A O 3
ATOM 8777 N N . GLY A 1 109 ? 28.341 18.761 -5.018 1.00 16.37 109 GLY A N 3
ATOM 8778 C CA . GLY A 1 109 ? 27.572 18.497 -6.214 1.00 16.90 109 GLY A CA 3
ATOM 8779 C C . GLY A 1 109 ? 27.489 19.712 -7.107 1.00 16.92 109 GLY A C 3
ATOM 8780 O O . GLY A 1 109 ? 26.398 20.131 -7.497 1.00 17.08 109 GLY A O 3
ATOM 8784 N N . SER A 1 110 ? 28.641 20.280 -7.431 1.00 16.91 110 SER A N 3
ATOM 8785 C CA . SER A 1 110 ? 28.698 21.484 -8.244 1.00 17.10 110 SER A CA 3
ATOM 8786 C C . SER A 1 110 ? 30.115 21.707 -8.762 1.00 16.81 110 SER A C 3
ATOM 8787 O O . SER A 1 110 ? 30.315 22.189 -9.880 1.00 17.03 110 SER A O 3
ATOM 8795 N N . LEU A 1 111 ? 31.092 21.337 -7.947 1.00 16.46 111 LEU A N 3
ATOM 8796 C CA . LEU A 1 111 ? 32.493 21.506 -8.304 1.00 16.32 111 LEU A CA 3
ATOM 8797 C C . LEU A 1 111 ? 32.863 20.627 -9.493 1.00 15.90 111 LEU A C 3
ATOM 8798 O O . LEU A 1 111 ? 33.318 21.121 -10.525 1.00 16.10 111 LEU A O 3
ATOM 8814 N N . ARG A 1 112 ? 32.663 19.329 -9.344 1.00 15.45 112 ARG A N 3
ATOM 8815 C CA . ARG A 1 112 ? 32.995 18.380 -10.392 1.00 15.10 112 ARG A CA 3
ATOM 8816 C C . ARG A 1 112 ? 31.727 17.754 -10.954 1.00 14.96 112 ARG A C 3
ATOM 8817 O O . ARG A 1 112 ? 30.678 17.784 -10.315 1.00 14.92 112 ARG A O 3
ATOM 8838 N N . LYS A 1 113 ? 31.829 17.184 -12.143 1.00 15.05 113 LYS A N 3
ATOM 8839 C CA . LYS A 1 113 ? 30.681 16.571 -12.794 1.00 15.05 113 LYS A CA 3
ATOM 8840 C C . LYS A 1 113 ? 30.754 15.054 -12.696 1.00 14.25 113 LYS A C 3
ATOM 8841 O O . LYS A 1 113 ? 29.914 14.337 -13.244 1.00 14.12 113 LYS A O 3
ATOM 8860 N N . LYS A 1 114 ? 31.777 14.571 -12.006 1.00 13.84 114 LYS A N 3
ATOM 8861 C CA . LYS A 1 114 ? 31.908 13.158 -11.704 1.00 13.17 114 LYS A CA 3
ATOM 8862 C C . LYS A 1 114 ? 30.914 12.717 -10.637 1.00 12.35 114 LYS A C 3
ATOM 8863 O O . LYS A 1 114 ? 29.924 13.395 -10.358 1.00 12.30 114 LYS A O 3
ATOM 8882 N N . ILE A 1 115 ? 31.201 11.566 -10.053 1.00 11.80 115 ILE A N 3
ATOM 8883 C CA . ILE A 1 115 ? 30.438 11.045 -8.935 1.00 10.98 115 ILE A CA 3
ATOM 8884 C C . ILE A 1 115 ? 30.504 11.997 -7.742 1.00 10.72 115 ILE A C 3
ATOM 8885 O O . ILE A 1 115 ? 31.585 12.290 -7.225 1.00 11.04 115 ILE A O 3
ATOM 8901 N N . ASN A 1 116 ? 29.351 12.491 -7.322 1.00 10.30 116 ASN A N 3
ATOM 8902 C CA . ASN A 1 116 ? 29.273 13.401 -6.186 1.00 10.15 116 ASN A CA 3
ATOM 8903 C C . ASN A 1 116 ? 28.963 12.644 -4.900 1.00 9.59 116 ASN A C 3
ATOM 8904 O O . ASN A 1 116 ? 28.355 11.577 -4.935 1.00 9.07 116 ASN A O 3
ATOM 8915 N N . PRO A 1 117 ? 29.381 13.182 -3.743 1.00 9.80 117 PRO A N 3
ATOM 8916 C CA . PRO A 1 117 ? 29.093 12.575 -2.439 1.00 9.49 117 PRO A CA 3
ATOM 8917 C C . PRO A 1 117 ? 27.594 12.528 -2.135 1.00 8.86 117 PRO A C 3
ATOM 8918 O O . PRO A 1 117 ? 27.136 11.703 -1.342 1.00 8.47 117 PRO A O 3
ATOM 8929 N N . LYS A 1 118 ? 26.827 13.399 -2.786 1.00 8.89 118 LYS A N 3
ATOM 8930 C CA . LYS A 1 118 ? 25.383 13.450 -2.570 1.00 8.47 118 LYS A CA 3
ATOM 8931 C C . LYS A 1 118 ? 24.679 12.231 -3.164 1.00 7.88 118 LYS A C 3
ATOM 8932 O O . LYS A 1 118 ? 23.501 11.998 -2.897 1.00 7.52 118 LYS A O 3
ATOM 8951 N N . VAL A 1 119 ? 25.405 11.446 -3.953 1.00 7.92 119 VAL A N 3
ATOM 8952 C CA . VAL A 1 119 ? 24.867 10.198 -4.485 1.00 7.54 119 VAL A CA 3
ATOM 8953 C C . VAL A 1 119 ? 24.520 9.246 -3.340 1.00 6.90 119 VAL A C 3
ATOM 8954 O O . VAL A 1 119 ? 23.512 8.540 -3.383 1.00 6.47 119 VAL A O 3
ATOM 8967 N N . MET A 1 120 ? 25.343 9.264 -2.296 1.00 6.95 120 MET A N 3
ATOM 8968 C CA . MET A 1 120 ? 25.104 8.433 -1.121 1.00 6.52 120 MET A CA 3
ATOM 8969 C C . MET A 1 120 ? 23.942 8.991 -0.307 1.00 6.10 120 MET A C 3
ATOM 8970 O O . MET A 1 120 ? 23.238 8.252 0.381 1.00 5.61 120 MET A O 3
ATOM 8984 N N . ASN A 1 121 ? 23.740 10.301 -0.406 1.00 6.37 121 ASN A N 3
ATOM 8985 C CA . ASN A 1 121 ? 22.644 10.969 0.292 1.00 6.19 121 ASN A CA 3
ATOM 8986 C C . ASN A 1 121 ? 21.304 10.558 -0.300 1.00 5.71 121 ASN A C 3
ATOM 8987 O O . ASN A 1 121 ? 20.299 10.483 0.406 1.00 5.44 121 ASN A O 3
ATOM 8998 N N . MET A 1 122 ? 21.300 10.287 -1.599 1.00 5.75 122 MET A N 3
ATOM 8999 C CA . MET A 1 122 ? 20.105 9.792 -2.273 1.00 5.49 122 MET A CA 3
ATOM 9000 C C . MET A 1 122 ? 19.695 8.450 -1.677 1.00 4.88 122 MET A C 3
ATOM 9001 O O . MET A 1 122 ? 18.516 8.197 -1.428 1.00 4.56 122 MET A O 3
ATOM 9015 N N . ILE A 1 123 ? 20.686 7.600 -1.446 1.00 4.83 123 ILE A N 3
ATOM 9016 C CA . ILE A 1 123 ? 20.463 6.276 -0.885 1.00 4.35 123 ILE A CA 3
ATOM 9017 C C . ILE A 1 123 ? 20.064 6.361 0.588 1.00 3.90 123 ILE A C 3
ATOM 9018 O O . ILE A 1 123 ? 19.274 5.553 1.071 1.00 3.43 123 ILE A O 3
ATOM 9034 N N . ASP A 1 124 ? 20.604 7.354 1.292 1.00 4.16 124 ASP A N 3
ATOM 9035 C CA . ASP A 1 124 ? 20.261 7.575 2.699 1.00 4.01 124 ASP A CA 3
ATOM 9036 C C . ASP A 1 124 ? 18.755 7.756 2.864 1.00 3.55 124 ASP A C 3
ATOM 9037 O O . ASP A 1 124 ? 18.161 7.286 3.837 1.00 3.33 124 ASP A O 3
ATOM 9046 N N . SER A 1 125 ? 18.143 8.425 1.893 1.00 3.56 125 SER A N 3
ATOM 9047 C CA . SER A 1 125 ? 16.701 8.618 1.877 1.00 3.35 125 SER A CA 3
ATOM 9048 C C . SER A 1 125 ? 15.987 7.287 1.624 1.00 2.96 125 SER A C 3
ATOM 9049 O O . SER A 1 125 ? 14.928 7.015 2.197 1.00 2.71 125 SER A O 3
ATOM 9057 N N . VAL A 1 126 ? 16.593 6.458 0.780 1.00 3.00 126 VAL A N 3
ATOM 9058 C CA . VAL A 1 126 ? 16.054 5.142 0.450 1.00 2.69 126 VAL A CA 3
ATOM 9059 C C . VAL A 1 126 ? 15.958 4.273 1.703 1.00 2.31 126 VAL A C 3
ATOM 9060 O O . VAL A 1 126 ? 14.947 3.610 1.937 1.00 1.97 126 VAL A O 3
ATOM 9073 N N . GLU A 1 127 ? 17.009 4.310 2.513 1.00 2.51 127 GLU A N 3
ATOM 9074 C CA . GLU A 1 127 ? 17.080 3.510 3.731 1.00 2.44 127 GLU A CA 3
ATOM 9075 C C . GLU A 1 127 ? 15.971 3.890 4.707 1.00 2.08 127 GLU A C 3
ATOM 9076 O O . GLU A 1 127 ? 15.451 3.046 5.434 1.00 1.96 127 GLU A O 3
ATOM 9088 N N . LYS A 1 128 ? 15.623 5.168 4.722 1.00 2.05 128 LYS A N 3
ATOM 9089 C CA . LYS A 1 128 ? 14.575 5.672 5.605 1.00 1.88 128 LYS A CA 3
ATOM 9090 C C . LYS A 1 128 ? 13.196 5.202 5.148 1.00 1.53 128 LYS A C 3
ATOM 9091 O O . LYS A 1 128 ? 12.292 5.003 5.963 1.00 1.49 128 LYS A O 3
ATOM 9110 N N . LYS A 1 129 ? 13.043 5.029 3.840 1.00 1.47 129 LYS A N 3
ATOM 9111 C CA . LYS A 1 129 ? 11.755 4.690 3.244 1.00 1.39 129 LYS A CA 3
ATOM 9112 C C . LYS A 1 129 ? 11.219 3.354 3.764 1.00 1.19 129 LYS A C 3
ATOM 9113 O O . LYS A 1 129 ? 10.004 3.145 3.809 1.00 1.21 129 LYS A O 3
ATOM 9132 N N . GLU A 1 130 ? 12.121 2.456 4.160 1.00 1.16 130 GLU A N 3
ATOM 9133 C CA . GLU A 1 130 ? 11.724 1.130 4.639 1.00 1.14 130 GLU A CA 3
ATOM 9134 C C . GLU A 1 130 ? 10.740 1.231 5.809 1.00 1.17 130 GLU A C 3
ATOM 9135 O O . GLU A 1 130 ? 9.892 0.357 5.994 1.00 1.18 130 GLU A O 3
ATOM 9147 N N . MET A 1 131 ? 10.848 2.307 6.584 1.00 1.30 131 MET A N 3
ATOM 9148 C CA . MET A 1 131 ? 9.991 2.502 7.748 1.00 1.44 131 MET A CA 3
ATOM 9149 C C . MET A 1 131 ? 8.547 2.732 7.321 1.00 1.30 131 MET A C 3
ATOM 9150 O O . MET A 1 131 ? 7.619 2.212 7.934 1.00 1.41 131 MET A O 3
ATOM 9164 N N . SER A 1 132 ? 8.361 3.500 6.258 1.00 1.14 132 SER A N 3
ATOM 9165 C CA . SER A 1 132 ? 7.035 3.699 5.694 1.00 1.08 132 SER A CA 3
ATOM 9166 C C . SER A 1 132 ? 6.585 2.432 4.972 1.00 0.99 132 SER A C 3
ATOM 9167 O O . SER A 1 132 ? 5.401 2.120 4.918 1.00 1.01 132 SER A O 3
ATOM 9175 N N . LEU A 1 133 ? 7.551 1.705 4.425 1.00 0.94 133 LEU A N 3
ATOM 9176 C CA . LEU A 1 133 ? 7.277 0.491 3.664 1.00 0.93 133 LEU A CA 3
ATOM 9177 C C . LEU A 1 133 ? 6.621 -0.589 4.504 1.00 0.99 133 LEU A C 3
ATOM 9178 O O . LEU A 1 133 ? 5.658 -1.214 4.062 1.00 0.96 133 LEU A O 3
ATOM 9194 N N . LYS A 1 134 ? 7.142 -0.820 5.703 1.00 1.11 134 LYS A N 3
ATOM 9195 C CA . LYS A 1 134 ? 6.548 -1.808 6.592 1.00 1.22 134 LYS A CA 3
ATOM 9196 C C . LYS A 1 134 ? 5.106 -1.416 6.890 1.00 1.17 134 LYS A C 3
ATOM 9197 O O . LYS A 1 134 ? 4.218 -2.262 6.934 1.00 1.18 134 LYS A O 3
ATOM 9216 N N . HIS A 1 135 ? 4.884 -0.116 7.046 1.00 1.18 135 HIS A N 3
ATOM 9217 C CA . HIS A 1 135 ? 3.554 0.417 7.281 1.00 1.20 135 HIS A CA 3
ATOM 9218 C C . HIS A 1 135 ? 2.661 0.184 6.064 1.00 1.04 135 HIS A C 3
ATOM 9219 O O . HIS A 1 135 ? 1.527 -0.254 6.203 1.00 1.06 135 HIS A O 3
ATOM 9233 N N . MET A 1 136 ? 3.186 0.464 4.876 1.00 0.93 136 MET A N 3
ATOM 9234 C CA . MET A 1 136 ? 2.416 0.327 3.641 1.00 0.84 136 MET A CA 3
ATOM 9235 C C . MET A 1 136 ? 2.083 -1.136 3.347 1.00 0.72 136 MET A C 3
ATOM 9236 O O . MET A 1 136 ? 0.956 -1.453 2.967 1.00 0.69 136 MET A O 3
ATOM 9250 N N . MET A 1 137 ? 3.058 -2.026 3.527 1.00 0.72 137 MET A N 3
ATOM 9251 C CA . MET A 1 137 ? 2.816 -3.461 3.365 1.00 0.70 137 MET A CA 3
ATOM 9252 C C . MET A 1 137 ? 1.753 -3.941 4.358 1.00 0.75 137 MET A C 3
ATOM 9253 O O . MET A 1 137 ? 0.811 -4.644 3.990 1.00 0.72 137 MET A O 3
ATOM 9267 N N . LYS A 1 138 ? 1.890 -3.537 5.617 1.00 0.88 138 LYS A N 3
ATOM 9268 C CA . LYS A 1 138 ? 0.907 -3.898 6.634 1.00 1.00 138 LYS A CA 3
ATOM 9269 C C . LYS A 1 138 ? -0.437 -3.235 6.353 1.00 0.96 138 LYS A C 3
ATOM 9270 O O . LYS A 1 138 ? -1.480 -3.740 6.757 1.00 0.99 138 LYS A O 3
ATOM 9289 N N . THR A 1 139 ? -0.406 -2.112 5.644 1.00 0.93 139 THR A N 3
ATOM 9290 C CA . THR A 1 139 ? -1.621 -1.399 5.280 1.00 0.94 139 THR A CA 3
ATOM 9291 C C . THR A 1 139 ? -2.486 -2.234 4.343 1.00 0.79 139 THR A C 3
ATOM 9292 O O . THR A 1 139 ? -3.681 -2.388 4.573 1.00 0.81 139 THR A O 3
ATOM 9303 N N . VAL A 1 140 ? -1.886 -2.798 3.302 1.00 0.66 140 VAL A N 3
ATOM 9304 C CA . VAL A 1 140 ? -2.650 -3.615 2.372 1.00 0.57 140 VAL A CA 3
ATOM 9305 C C . VAL A 1 140 ? -3.181 -4.860 3.080 1.00 0.54 140 VAL A C 3
ATOM 9306 O O . VAL A 1 140 ? -4.279 -5.322 2.795 1.00 0.59 140 VAL A O 3
ATOM 9319 N N . LEU A 1 141 ? -2.416 -5.373 4.037 1.00 0.57 141 LEU A N 3
ATOM 9320 C CA . LEU A 1 141 ? -2.823 -6.566 4.769 1.00 0.65 141 LEU A CA 3
ATOM 9321 C C . LEU A 1 141 ? -3.939 -6.269 5.772 1.00 0.71 141 LEU A C 3
ATOM 9322 O O . LEU A 1 141 ? -4.870 -7.061 5.924 1.00 0.73 141 LEU A O 3
ATOM 9338 N N . LYS A 1 142 ? -3.853 -5.138 6.461 1.00 0.80 142 LYS A N 3
ATOM 9339 C CA . LYS A 1 142 ? -4.889 -4.766 7.417 1.00 0.90 142 LYS A CA 3
ATOM 9340 C C . LYS A 1 142 ? -6.172 -4.401 6.680 1.00 0.79 142 LYS A C 3
ATOM 9341 O O . LYS A 1 142 ? -7.268 -4.765 7.105 1.00 0.73 142 LYS A O 3
ATOM 9360 N N . ASP A 1 143 ? -6.021 -3.699 5.560 1.00 0.80 143 ASP A N 3
ATOM 9361 C CA . ASP A 1 143 ? -7.152 -3.337 4.718 1.00 0.75 143 ASP A CA 3
ATOM 9362 C C . ASP A 1 143 ? -7.790 -4.587 4.132 1.00 0.60 143 ASP A C 3
ATOM 9363 O O . ASP A 1 143 ? -8.997 -4.629 3.919 1.00 0.58 143 ASP A O 3
ATOM 9372 N N . LYS A 1 144 ? -6.966 -5.600 3.879 1.00 0.57 144 LYS A N 3
ATOM 9373 C CA . LYS A 1 144 ? -7.450 -6.908 3.448 1.00 0.50 144 LYS A CA 3
ATOM 9374 C C . LYS A 1 144 ? -8.492 -7.434 4.426 1.00 0.47 144 LYS A C 3
ATOM 9375 O O . LYS A 1 144 ? -9.608 -7.788 4.035 1.00 0.46 144 LYS A O 3
ATOM 9394 N N . HIS A 1 145 ? -8.123 -7.463 5.702 1.00 0.49 145 HIS A N 3
ATOM 9395 C CA . HIS A 1 145 ? -9.026 -7.917 6.751 1.00 0.49 145 HIS A CA 3
ATOM 9396 C C . HIS A 1 145 ? -10.241 -7.003 6.834 1.00 0.45 145 HIS A C 3
ATOM 9397 O O . HIS A 1 145 ? -11.370 -7.466 6.985 1.00 0.46 145 HIS A O 3
ATOM 9411 N N . LYS A 1 146 ? -9.999 -5.703 6.713 1.00 0.47 146 LYS A N 3
ATOM 9412 C CA . LYS A 1 146 ? -11.062 -4.707 6.778 1.00 0.49 146 LYS A CA 3
ATOM 9413 C C . LYS A 1 146 ? -12.101 -4.922 5.678 1.00 0.42 146 LYS A C 3
ATOM 9414 O O . LYS A 1 146 ? -13.304 -4.806 5.925 1.00 0.41 146 LYS A O 3
ATOM 9433 N N . ILE A 1 147 ? -11.641 -5.233 4.469 1.00 0.42 147 ILE A N 3
ATOM 9434 C CA . ILE A 1 147 ? -12.545 -5.524 3.362 1.00 0.43 147 ILE A CA 3
ATOM 9435 C C . ILE A 1 147 ? -13.378 -6.757 3.682 1.00 0.43 147 ILE A C 3
ATOM 9436 O O . ILE A 1 147 ? -14.597 -6.751 3.510 1.00 0.45 147 ILE A O 3
ATOM 9452 N N . GLU A 1 148 ? -12.714 -7.799 4.176 1.00 0.45 148 GLU A N 3
ATOM 9453 C CA . GLU A 1 148 ? -13.390 -9.023 4.591 1.00 0.50 148 GLU A CA 3
ATOM 9454 C C . GLU A 1 148 ? -14.488 -8.714 5.607 1.00 0.45 148 GLU A C 3
ATOM 9455 O O . GLU A 1 148 ? -15.605 -9.227 5.505 1.00 0.44 148 GLU A O 3
ATOM 9467 N N . GLU A 1 149 ? -14.160 -7.864 6.577 1.00 0.44 149 GLU A N 3
ATOM 9468 C CA . GLU A 1 149 ? -15.123 -7.428 7.584 1.00 0.44 149 GLU A CA 3
ATOM 9469 C C . GLU A 1 149 ? -16.305 -6.716 6.933 1.00 0.42 149 GLU A C 3
ATOM 9470 O O . GLU A 1 149 ? -17.462 -6.937 7.298 1.00 0.46 149 GLU A O 3
ATOM 9482 N N . THR A 1 150 ? -16.002 -5.864 5.964 1.00 0.41 150 THR A N 3
ATOM 9483 C CA . THR A 1 150 ? -17.021 -5.093 5.269 1.00 0.46 150 THR A CA 3
ATOM 9484 C C . THR A 1 150 ? -17.974 -6.009 4.505 1.00 0.41 150 THR A C 3
ATOM 9485 O O . THR A 1 150 ? -19.193 -5.840 4.567 1.00 0.42 150 THR A O 3
ATOM 9496 N N . ILE A 1 151 ? -17.411 -6.987 3.804 1.00 0.41 151 ILE A N 3
ATOM 9497 C CA . ILE A 1 151 ? -18.204 -7.931 3.026 1.00 0.43 151 ILE A CA 3
ATOM 9498 C C . ILE A 1 151 ? -19.172 -8.691 3.928 1.00 0.39 151 ILE A C 3
ATOM 9499 O O . ILE A 1 151 ? -20.336 -8.889 3.580 1.00 0.41 151 ILE A O 3
ATOM 9515 N N . ALA A 1 152 ? -18.691 -9.098 5.096 1.00 0.39 152 ALA A N 3
ATOM 9516 C CA . ALA A 1 152 ? -19.521 -9.804 6.065 1.00 0.41 152 ALA A CA 3
ATOM 9517 C C . ALA A 1 152 ? -20.599 -8.888 6.643 1.00 0.39 152 ALA A C 3
ATOM 9518 O O . ALA A 1 152 ? -21.712 -9.329 6.937 1.00 0.42 152 ALA A O 3
ATOM 9525 N N . THR A 1 153 ? -20.261 -7.613 6.797 1.00 0.41 153 THR A N 3
ATOM 9526 C CA . THR A 1 153 ? -21.185 -6.635 7.357 1.00 0.43 153 THR A CA 3
ATOM 9527 C C . THR A 1 153 ? -22.287 -6.278 6.358 1.00 0.42 153 THR A C 3
ATOM 9528 O O . THR A 1 153 ? -23.462 -6.234 6.704 1.00 0.47 153 THR A O 3
ATOM 9539 N N . LEU A 1 154 ? -21.915 -6.045 5.113 1.00 0.39 154 LEU A N 3
ATOM 9540 C CA . LEU A 1 154 ? -22.901 -5.730 4.092 1.00 0.40 154 LEU A CA 3
ATOM 9541 C C . LEU A 1 154 ? -23.794 -6.945 3.852 1.00 0.41 154 LEU A C 3
ATOM 9542 O O . LEU A 1 154 ? -24.963 -6.823 3.489 1.00 0.44 154 LEU A O 3
ATOM 9558 N N . ASP A 1 155 ? -23.227 -8.119 4.093 1.00 0.41 155 ASP A N 3
ATOM 9559 C CA . ASP A 1 155 ? -23.949 -9.377 3.965 1.00 0.47 155 ASP A CA 3
ATOM 9560 C C . ASP A 1 155 ? -25.013 -9.525 5.054 1.00 0.49 155 ASP A C 3
ATOM 9561 O O . ASP A 1 155 ? -26.112 -10.019 4.792 1.00 0.51 155 ASP A O 3
ATOM 9570 N N . GLU A 1 156 ? -24.691 -9.085 6.271 1.00 0.52 156 GLU A N 3
ATOM 9571 C CA . GLU A 1 156 ? -25.626 -9.195 7.386 1.00 0.57 156 GLU A CA 3
ATOM 9572 C C . GLU A 1 156 ? -26.786 -8.220 7.202 1.00 0.56 156 GLU A C 3
ATOM 9573 O O . GLU A 1 156 ? -27.878 -8.426 7.735 1.00 0.65 156 GLU A O 3
ATOM 9585 N N . TYR A 1 157 ? -26.553 -7.160 6.434 1.00 0.52 157 TYR A N 3
ATOM 9586 C CA . TYR A 1 157 ? -27.631 -6.254 6.060 1.00 0.55 157 TYR A CA 3
ATOM 9587 C C . TYR A 1 157 ? -28.587 -6.935 5.091 1.00 0.54 157 TYR A C 3
ATOM 9588 O O . TYR A 1 157 ? -29.791 -6.696 5.128 1.00 0.61 157 TYR A O 3
ATOM 9606 N N . LYS A 1 158 ? -28.048 -7.804 4.243 1.00 0.53 158 LYS A N 3
ATOM 9607 C CA . LYS A 1 158 ? -28.870 -8.608 3.341 1.00 0.61 158 LYS A CA 3
ATOM 9608 C C . LYS A 1 158 ? -29.623 -9.676 4.137 1.00 0.69 158 LYS A C 3
ATOM 9609 O O . LYS A 1 158 ? -30.641 -10.211 3.695 1.00 0.85 158 LYS A O 3
ATOM 9628 N N . ARG A 1 159 ? -29.101 -9.988 5.316 1.00 0.66 159 ARG A N 3
ATOM 9629 C CA . ARG A 1 159 ? -29.728 -10.956 6.202 1.00 0.79 159 ARG A CA 3
ATOM 9630 C C . ARG A 1 159 ? -30.973 -10.359 6.853 1.00 0.86 159 ARG A C 3
ATOM 9631 O O . ARG A 1 159 ? -32.039 -10.975 6.853 1.00 0.99 159 ARG A O 3
ATOM 9652 N N . LYS A 1 160 ? -30.837 -9.156 7.403 1.00 0.84 160 LYS A N 3
ATOM 9653 C CA . LYS A 1 160 ? -31.961 -8.484 8.041 1.00 0.98 160 LYS A CA 3
ATOM 9654 C C . LYS A 1 160 ? -32.929 -7.931 6.996 1.00 0.98 160 LYS A C 3
ATOM 9655 O O . LYS A 1 160 ? -34.148 -7.942 7.193 1.00 1.10 160 LYS A O 3
ATOM 9674 N N . ALA A 1 161 ? -32.382 -7.451 5.888 1.00 0.89 161 ALA A N 3
ATOM 9675 C CA . ALA A 1 161 ? -33.187 -6.975 4.775 1.00 0.95 161 ALA A CA 3
ATOM 9676 C C . ALA A 1 161 ? -33.062 -7.933 3.601 1.00 1.46 161 ALA A C 3
ATOM 9677 O O . ALA A 1 161 ? -32.092 -7.888 2.848 1.00 1.97 161 ALA A O 3
ATOM 9684 N N . SER A 1 162 ? -34.043 -8.811 3.469 1.00 1.91 162 SER A N 3
ATOM 9685 C CA . SER A 1 162 ? -34.020 -9.852 2.451 1.00 2.66 162 SER A CA 3
ATOM 9686 C C . SER A 1 162 ? -34.073 -9.265 1.040 1.00 2.69 162 SER A C 3
ATOM 9687 O O . SER A 1 162 ? -33.355 -9.714 0.141 1.00 3.22 162 SER A O 3
ATOM 9695 N N . GLY A 1 163 ? -34.910 -8.255 0.851 1.00 2.61 163 GLY A N 3
ATOM 9696 C CA . GLY A 1 163 ? -35.040 -7.640 -0.451 1.00 2.91 163 GLY A CA 3
ATOM 9697 C C . GLY A 1 163 ? -34.905 -6.133 -0.403 1.00 2.74 163 GLY A C 3
ATOM 9698 O O . GLY A 1 163 ? -34.329 -5.528 -1.310 1.00 3.19 163 GLY A O 3
ATOM 9702 N N . GLY A 1 164 ? -35.421 -5.528 0.664 1.00 2.67 164 GLY A N 3
ATOM 9703 C CA . GLY A 1 164 ? -35.447 -4.082 0.760 1.00 2.95 164 GLY A CA 3
ATOM 9704 C C . GLY A 1 164 ? -36.273 -3.481 -0.356 1.00 2.38 164 GLY A C 3
ATOM 9705 O O . GLY A 1 164 ? -37.485 -3.694 -0.422 1.00 2.74 164 GLY A O 3
ATOM 9709 N N . SER A 1 165 ? -35.623 -2.745 -1.235 1.00 2.14 165 SER A N 3
ATOM 9710 C CA . SER A 1 165 ? -36.259 -2.271 -2.446 1.00 2.27 165 SER A CA 3
ATOM 9711 C C . SER A 1 165 ? -35.645 -3.003 -3.632 1.00 2.23 165 SER A C 3
ATOM 9712 O O . SER A 1 165 ? -36.349 -3.649 -4.415 1.00 2.86 165 SER A O 3
ATOM 9720 N N . ALA A 1 166 ? -34.322 -2.927 -3.722 1.00 2.17 166 ALA A N 3
ATOM 9721 C CA . ALA A 1 166 ? -33.557 -3.606 -4.757 1.00 2.62 166 ALA A CA 3
ATOM 9722 C C . ALA A 1 166 ? -32.070 -3.454 -4.476 1.00 1.98 166 ALA A C 3
ATOM 9723 O O . ALA A 1 166 ? -31.603 -2.359 -4.165 1.00 2.62 166 ALA A O 3
ATOM 9730 N N . GLY A 1 167 ? -31.333 -4.548 -4.559 1.00 1.32 167 GLY A N 3
ATOM 9731 C CA . GLY A 1 167 ? -29.900 -4.478 -4.365 1.00 0.81 167 GLY A CA 3
ATOM 9732 C C . GLY A 1 167 ? -29.353 -5.656 -3.590 1.00 0.72 167 GLY A C 3
ATOM 9733 O O . GLY A 1 167 ? -28.214 -6.064 -3.804 1.00 0.65 167 GLY A O 3
ATOM 9737 N N . THR A 1 168 ? -30.162 -6.212 -2.700 1.00 0.81 168 THR A N 3
ATOM 9738 C CA . THR A 1 168 ? -29.719 -7.305 -1.846 1.00 0.82 168 THR A CA 3
ATOM 9739 C C . THR A 1 168 ? -29.381 -8.551 -2.663 1.00 0.77 168 THR A C 3
ATOM 9740 O O . THR A 1 168 ? -28.359 -9.198 -2.431 1.00 0.75 168 THR A O 3
ATOM 9751 N N . ARG A 1 169 ? -30.235 -8.880 -3.625 1.00 0.82 169 ARG A N 3
ATOM 9752 C CA . ARG A 1 169 ? -30.001 -10.039 -4.478 1.00 0.85 169 ARG A CA 3
ATOM 9753 C C . ARG A 1 169 ? -28.862 -9.763 -5.455 1.00 0.77 169 ARG A C 3
ATOM 9754 O O . ARG A 1 169 ? -28.089 -10.658 -5.792 1.00 0.79 169 ARG A O 3
ATOM 9775 N N . MET A 1 170 ? -28.751 -8.513 -5.887 1.00 0.73 170 MET A N 3
ATOM 9776 C CA . MET A 1 170 ? -27.690 -8.109 -6.799 1.00 0.70 170 MET A CA 3
ATOM 9777 C C . MET A 1 170 ? -26.339 -8.145 -6.088 1.00 0.67 170 MET A C 3
ATOM 9778 O O . MET A 1 170 ? -25.316 -8.468 -6.693 1.00 0.65 170 MET A O 3
ATOM 9792 N N . PHE A 1 171 ? -26.350 -7.838 -4.792 1.00 0.68 171 PHE A N 3
ATOM 9793 C CA . PHE A 1 171 ? -25.149 -7.927 -3.969 1.00 0.68 171 PHE A CA 3
ATOM 9794 C C . PHE A 1 171 ? -24.587 -9.346 -3.994 1.00 0.68 171 PHE A C 3
ATOM 9795 O O . PHE A 1 171 ? -23.376 -9.541 -3.963 1.00 0.69 171 PHE A O 3
ATOM 9812 N N . GLU A 1 172 ? -25.474 -10.329 -4.070 1.00 0.67 172 GLU A N 3
ATOM 9813 C CA . GLU A 1 172 ? -25.063 -11.722 -4.153 1.00 0.69 172 GLU A CA 3
ATOM 9814 C C . GLU A 1 172 ? -24.362 -11.984 -5.480 1.00 0.67 172 GLU A C 3
ATOM 9815 O O . GLU A 1 172 ? -23.308 -12.624 -5.528 1.00 0.70 172 GLU A O 3
ATOM 9827 N N . ASP A 1 173 ? -24.950 -11.459 -6.546 1.00 0.67 173 ASP A N 3
ATOM 9828 C CA . ASP A 1 173 ? -24.418 -11.634 -7.892 1.00 0.70 173 ASP A CA 3
ATOM 9829 C C . ASP A 1 173 ? -23.052 -10.969 -8.014 1.00 0.70 173 ASP A C 3
ATOM 9830 O O . ASP A 1 173 ? -22.169 -11.458 -8.711 1.00 0.74 173 ASP A O 3
ATOM 9839 N N . ARG A 1 174 ? -22.889 -9.844 -7.332 1.00 0.71 174 ARG A N 3
ATOM 9840 C CA . ARG A 1 174 ? -21.612 -9.149 -7.305 1.00 0.77 174 ARG A CA 3
ATOM 9841 C C . ARG A 1 174 ? -20.615 -9.865 -6.396 1.00 0.78 174 ARG A C 3
ATOM 9842 O O . ARG A 1 174 ? -19.434 -9.959 -6.728 1.00 0.82 174 ARG A O 3
ATOM 9863 N N . LYS A 1 175 ? -21.094 -10.378 -5.261 1.00 0.80 175 LYS A N 3
ATOM 9864 C CA . LYS A 1 175 ? -20.224 -11.012 -4.270 1.00 0.85 175 LYS A CA 3
ATOM 9865 C C . LYS A 1 175 ? -19.395 -12.127 -4.895 1.00 0.79 175 LYS A C 3
ATOM 9866 O O . LYS A 1 175 ? -18.174 -12.154 -4.744 1.00 0.80 175 LYS A O 3
ATOM 9885 N N . GLU A 1 176 ? -20.061 -13.031 -5.607 1.00 0.75 176 GLU A N 3
ATOM 9886 C CA . GLU A 1 176 ? -19.384 -14.167 -6.225 1.00 0.73 176 GLU A CA 3
ATOM 9887 C C . GLU A 1 176 ? -18.254 -13.704 -7.141 1.00 0.63 176 GLU A C 3
ATOM 9888 O O . GLU A 1 176 ? -17.189 -14.314 -7.175 1.00 0.63 176 GLU A O 3
ATOM 9900 N N . LYS A 1 177 ? -18.489 -12.615 -7.862 1.00 0.61 177 LYS A N 3
ATOM 9901 C CA . LYS A 1 177 ? -17.525 -12.114 -8.833 1.00 0.62 177 LYS A CA 3
ATOM 9902 C C . LYS A 1 177 ? -16.420 -11.326 -8.143 1.00 0.65 177 LYS A C 3
ATOM 9903 O O . LYS A 1 177 ? -15.239 -11.458 -8.479 1.00 0.65 177 LYS A O 3
ATOM 9922 N N . ALA A 1 178 ? -16.810 -10.505 -7.175 1.00 0.71 178 ALA A N 3
ATOM 9923 C CA . ALA A 1 178 ? -15.864 -9.688 -6.431 1.00 0.78 178 ALA A CA 3
ATOM 9924 C C . ALA A 1 178 ? -14.897 -10.561 -5.647 1.00 0.75 178 ALA A C 3
ATOM 9925 O O . ALA A 1 178 ? -13.684 -10.378 -5.722 1.00 0.74 178 ALA A O 3
ATOM 9932 N N . LEU A 1 179 ? -15.440 -11.527 -4.916 1.00 0.74 179 LEU A N 3
ATOM 9933 C CA . LEU A 1 179 ? -14.625 -12.430 -4.112 1.00 0.74 179 LEU A CA 3
ATOM 9934 C C . LEU A 1 179 ? -13.782 -13.337 -5.001 1.00 0.68 179 LEU A C 3
ATOM 9935 O O . LEU A 1 179 ? -12.660 -13.692 -4.642 1.00 0.68 179 LEU A O 3
ATOM 9951 N N . LYS A 1 180 ? -14.321 -13.690 -6.163 1.00 0.68 180 LYS A N 3
ATOM 9952 C CA . LYS A 1 180 ? -13.597 -14.510 -7.131 1.00 0.68 180 LYS A CA 3
ATOM 9953 C C . LYS A 1 180 ? -12.342 -13.787 -7.599 1.00 0.67 180 LYS A C 3
ATOM 9954 O O . LYS A 1 180 ? -11.244 -14.349 -7.596 1.00 0.68 180 LYS A O 3
ATOM 9973 N N . THR A 1 181 ? -12.518 -12.532 -7.984 1.00 0.70 181 THR A N 3
ATOM 9974 C CA . THR A 1 181 ? -11.419 -11.714 -8.460 1.00 0.74 181 THR A CA 3
ATOM 9975 C C . THR A 1 181 ? -10.465 -11.374 -7.316 1.00 0.69 181 THR A C 3
ATOM 9976 O O . THR A 1 181 ? -9.247 -11.410 -7.483 1.00 0.73 181 THR A O 3
ATOM 9987 N N . MET A 1 182 ? -11.027 -11.071 -6.150 1.00 0.64 182 MET A N 3
ATOM 9988 C CA . MET A 1 182 ? -10.231 -10.720 -4.980 1.00 0.61 182 MET A CA 3
ATOM 9989 C C . MET A 1 182 ? -9.352 -11.890 -4.551 1.00 0.61 182 MET A C 3
ATOM 9990 O O . MET A 1 182 ? -8.226 -11.691 -4.106 1.00 0.66 182 MET A O 3
ATOM 10004 N N . ALA A 1 183 ? -9.868 -13.105 -4.700 1.00 0.58 183 ALA A N 3
ATOM 10005 C CA . ALA A 1 183 ? -9.107 -14.304 -4.371 1.00 0.61 183 ALA A CA 3
ATOM 10006 C C . ALA A 1 183 ? -7.885 -14.431 -5.273 1.00 0.64 183 ALA A C 3
ATOM 10007 O O . ALA A 1 183 ? -6.776 -14.688 -4.807 1.00 0.71 183 ALA A O 3
ATOM 10014 N N . LYS A 1 184 ? -8.097 -14.225 -6.567 1.00 0.63 184 LYS A N 3
ATOM 10015 C CA . LYS A 1 184 ? -7.018 -14.307 -7.544 1.00 0.71 184 LYS A CA 3
ATOM 10016 C C . LYS A 1 184 ? -6.022 -13.169 -7.352 1.00 0.71 184 LYS A C 3
ATOM 10017 O O . LYS A 1 184 ? -4.815 -13.351 -7.502 1.00 0.75 184 LYS A O 3
ATOM 10036 N N . LYS A 1 185 ? -6.538 -11.998 -7.015 1.00 0.72 185 LYS A N 3
ATOM 10037 C CA . LYS A 1 185 ? -5.696 -10.836 -6.779 1.00 0.77 185 LYS A CA 3
ATOM 10038 C C . LYS A 1 185 ? -4.900 -10.982 -5.485 1.00 0.70 185 LYS A C 3
ATOM 10039 O O . LYS A 1 185 ? -3.780 -10.479 -5.379 1.00 0.72 185 LYS A O 3
ATOM 10058 N N . ASP A 1 186 ? -5.473 -11.675 -4.511 1.00 0.71 186 ASP A N 3
ATOM 10059 C CA . ASP A 1 186 ? -4.773 -11.962 -3.263 1.00 0.72 186 ASP A CA 3
ATOM 10060 C C . ASP A 1 186 ? -3.614 -12.912 -3.526 1.00 0.75 186 ASP A C 3
ATOM 10061 O O . ASP A 1 186 ? -2.546 -12.793 -2.928 1.00 0.75 186 ASP A O 3
ATOM 10070 N N . LEU A 1 187 ? -3.829 -13.843 -4.449 1.00 0.83 187 LEU A N 3
ATOM 10071 C CA . LEU A 1 187 ? -2.778 -14.752 -4.883 1.00 0.93 187 LEU A CA 3
ATOM 10072 C C . LEU A 1 187 ? -1.626 -13.970 -5.506 1.00 0.91 187 LEU A C 3
ATOM 10073 O O . LEU A 1 187 ? -0.460 -14.343 -5.372 1.00 1.04 187 LEU A O 3
ATOM 10089 N N . LYS A 1 188 ? -1.962 -12.877 -6.184 1.00 0.85 188 LYS A N 3
ATOM 10090 C CA . LYS A 1 188 ? -0.955 -12.010 -6.785 1.00 0.94 188 LYS A CA 3
ATOM 10091 C C . LYS A 1 188 ? -0.228 -11.216 -5.705 1.00 0.80 188 LYS A C 3
ATOM 10092 O O . LYS A 1 188 ? 0.961 -10.933 -5.827 1.00 0.92 188 LYS A O 3
ATOM 10111 N N . LEU A 1 189 ? -0.951 -10.864 -4.648 1.00 0.60 189 LEU A N 3
ATOM 10112 C CA . LEU A 1 189 ? -0.349 -10.219 -3.485 1.00 0.54 189 LEU A CA 3
ATOM 10113 C C . LEU A 1 189 ? 0.667 -11.156 -2.838 1.00 0.67 189 LEU A C 3
ATOM 10114 O O . LEU A 1 189 ? 1.793 -10.754 -2.531 1.00 0.76 189 LEU A O 3
ATOM 10130 N N . GLN A 1 190 ? 0.268 -12.410 -2.653 1.00 0.78 190 GLN A N 3
ATOM 10131 C CA . GLN A 1 190 ? 1.172 -13.435 -2.145 1.00 1.01 190 GLN A CA 3
ATOM 10132 C C . GLN A 1 190 ? 2.380 -13.570 -3.067 1.00 1.12 190 GLN A C 3
ATOM 10133 O O . GLN A 1 190 ? 3.522 -13.645 -2.612 1.00 1.26 190 GLN A O 3
ATOM 10147 N N . GLU A 1 191 ? 2.116 -13.572 -4.368 1.00 1.13 191 GLU A N 3
ATOM 10148 C CA . GLU A 1 191 ? 3.173 -13.632 -5.367 1.00 1.31 191 GLU A CA 3
ATOM 10149 C C . GLU A 1 191 ? 4.149 -12.469 -5.195 1.00 1.25 191 GLU A C 3
ATOM 10150 O O . GLU A 1 191 ? 5.361 -12.660 -5.236 1.00 1.43 191 GLU A O 3
ATOM 10162 N N . ILE A 1 192 ? 3.608 -11.271 -4.984 1.00 1.04 192 ILE A N 3
ATOM 10163 C CA . ILE A 1 192 ? 4.420 -10.072 -4.809 1.00 1.01 192 ILE A CA 3
ATOM 10164 C C . ILE A 1 192 ? 5.377 -10.202 -3.628 1.00 1.08 192 ILE A C 3
ATOM 10165 O O . ILE A 1 192 ? 6.549 -9.851 -3.743 1.00 1.24 192 ILE A O 3
ATOM 10181 N N . THR A 1 193 ? 4.896 -10.733 -2.510 1.00 1.07 193 THR A N 3
ATOM 10182 C CA . THR A 1 193 ? 5.728 -10.856 -1.318 1.00 1.30 193 THR A CA 3
ATOM 10183 C C . THR A 1 193 ? 6.935 -11.765 -1.573 1.00 1.54 193 THR A C 3
ATOM 10184 O O . THR A 1 193 ? 8.075 -11.418 -1.242 1.00 1.75 193 THR A O 3
ATOM 10195 N N . GLU A 1 194 ? 6.684 -12.907 -2.198 1.00 1.59 194 GLU A N 3
ATOM 10196 C CA . GLU A 1 194 ? 7.735 -13.875 -2.473 1.00 1.90 194 GLU A CA 3
ATOM 10197 C C . GLU A 1 194 ? 8.634 -13.389 -3.605 1.00 1.98 194 GLU A C 3
ATOM 10198 O O . GLU A 1 194 ? 9.831 -13.669 -3.629 1.00 2.24 194 GLU A O 3
ATOM 10210 N N . LEU A 1 195 ? 8.043 -12.660 -4.542 1.00 1.84 195 LEU A N 3
ATOM 10211 C CA . LEU A 1 195 ? 8.777 -12.129 -5.682 1.00 2.01 195 LEU A CA 3
ATOM 10212 C C . LEU A 1 195 ? 9.727 -11.025 -5.242 1.00 1.93 195 LEU A C 3
ATOM 10213 O O . LEU A 1 195 ? 10.909 -11.047 -5.576 1.00 2.17 195 LEU A O 3
ATOM 10229 N N . LEU A 1 196 ? 9.205 -10.071 -4.476 1.00 1.70 196 LEU A N 3
ATOM 10230 C CA . LEU A 1 196 ? 9.993 -8.936 -4.012 1.00 1.82 196 LEU A CA 3
ATOM 10231 C C . LEU A 1 196 ? 11.191 -9.418 -3.211 1.00 2.03 196 LEU A C 3
ATOM 10232 O O . LEU A 1 196 ? 12.263 -8.823 -3.279 1.00 2.15 196 LEU A O 3
ATOM 10248 N N . ARG A 1 197 ? 11.001 -10.512 -2.470 1.00 2.24 197 ARG A N 3
ATOM 10249 C CA . ARG A 1 197 ? 12.072 -11.122 -1.688 1.00 2.73 197 ARG A CA 3
ATOM 10250 C C . ARG A 1 197 ? 13.353 -11.251 -2.512 1.00 2.97 197 ARG A C 3
ATOM 10251 O O . ARG A 1 197 ? 14.451 -10.971 -2.025 1.00 3.24 197 ARG A O 3
ATOM 10272 N N . ASP A 1 198 ? 13.202 -11.658 -3.766 1.00 3.00 198 ASP A N 3
ATOM 10273 C CA . ASP A 1 198 ? 14.338 -11.786 -4.667 1.00 3.48 198 ASP A CA 3
ATOM 10274 C C . ASP A 1 198 ? 14.500 -10.522 -5.502 1.00 3.52 198 ASP A C 3
ATOM 10275 O O . ASP A 1 198 ? 15.603 -10.013 -5.660 1.00 3.96 198 ASP A O 3
ATOM 10284 N N . GLU A 1 199 ? 13.380 -10.012 -6.000 1.00 3.19 199 GLU A N 3
ATOM 10285 C CA . GLU A 1 199 ? 13.370 -8.938 -6.993 1.00 3.46 199 GLU A CA 3
ATOM 10286 C C . GLU A 1 199 ? 13.953 -7.620 -6.475 1.00 3.20 199 GLU A C 3
ATOM 10287 O O . GLU A 1 199 ? 14.672 -6.933 -7.203 1.00 3.82 199 GLU A O 3
ATOM 10299 N N . ILE A 1 200 ? 13.648 -7.258 -5.235 1.00 2.47 200 ILE A N 3
ATOM 10300 C CA . ILE A 1 200 ? 14.033 -5.944 -4.720 1.00 2.38 200 ILE A CA 3
ATOM 10301 C C . ILE A 1 200 ? 15.534 -5.851 -4.499 1.00 2.97 200 ILE A C 3
ATOM 10302 O O . ILE A 1 200 ? 16.111 -4.763 -4.538 1.00 3.27 200 ILE A O 3
ATOM 10318 N N . GLU A 1 201 ? 16.157 -6.997 -4.275 1.00 3.47 201 GLU A N 3
ATOM 10319 C CA . GLU A 1 201 ? 17.593 -7.053 -4.034 1.00 4.33 201 GLU A CA 3
ATOM 10320 C C . GLU A 1 201 ? 18.390 -6.447 -5.211 1.00 4.91 201 GLU A C 3
ATOM 10321 O O . GLU A 1 201 ? 19.110 -5.469 -5.014 1.00 5.15 201 GLU A O 3
ATOM 10333 N N . PRO A 1 202 ? 18.287 -6.987 -6.451 1.00 5.38 202 PRO A N 3
ATOM 10334 C CA . PRO A 1 202 ? 18.944 -6.376 -7.616 1.00 6.27 202 PRO A CA 3
ATOM 10335 C C . PRO A 1 202 ? 18.331 -5.025 -7.979 1.00 6.06 202 PRO A C 3
ATOM 10336 O O . PRO A 1 202 ? 18.979 -4.186 -8.607 1.00 6.81 202 PRO A O 3
ATOM 10347 N N . LYS A 1 203 ? 17.086 -4.818 -7.560 1.00 5.20 203 LYS A N 3
ATOM 10348 C CA . LYS A 1 203 ? 16.358 -3.592 -7.867 1.00 5.21 203 LYS A CA 3
ATOM 10349 C C . LYS A 1 203 ? 17.025 -2.385 -7.206 1.00 5.05 203 LYS A C 3
ATOM 10350 O O . LYS A 1 203 ? 17.290 -1.381 -7.863 1.00 5.55 203 LYS A O 3
ATOM 10369 N N . LEU A 1 204 ? 17.295 -2.484 -5.908 1.00 4.62 204 LEU A N 3
ATOM 10370 C CA . LEU A 1 204 ? 17.971 -1.406 -5.192 1.00 4.77 204 LEU A CA 3
ATOM 10371 C C . LEU A 1 204 ? 19.455 -1.387 -5.533 1.00 5.72 204 LEU A C 3
ATOM 10372 O O . LEU A 1 204 ? 20.096 -0.342 -5.471 1.00 6.12 204 LEU A O 3
ATOM 10388 N N . GLU A 1 205 ? 19.987 -2.552 -5.892 1.00 6.22 205 GLU A N 3
ATOM 10389 C CA . GLU A 1 205 ? 21.420 -2.720 -6.108 1.00 7.27 205 GLU A CA 3
ATOM 10390 C C . GLU A 1 205 ? 21.978 -1.707 -7.112 1.00 7.75 205 GLU A C 3
ATOM 10391 O O . GLU A 1 205 ? 23.162 -1.392 -7.070 1.00 8.49 205 GLU A O 3
ATOM 10403 N N . LYS A 1 206 ? 21.131 -1.177 -7.991 1.00 7.51 206 LYS A N 3
ATOM 10404 C CA . LYS A 1 206 ? 21.564 -0.126 -8.908 1.00 8.15 206 LYS A CA 3
ATOM 10405 C C . LYS A 1 206 ? 22.070 1.092 -8.124 1.00 7.97 206 LYS A C 3
ATOM 10406 O O . LYS A 1 206 ? 23.055 1.721 -8.508 1.00 8.77 206 LYS A O 3
ATOM 10425 N N . LEU A 1 207 ? 21.406 1.394 -7.009 1.00 6.97 207 LEU A N 3
ATOM 10426 C CA . LEU A 1 207 ? 21.848 2.454 -6.108 1.00 6.75 207 LEU A CA 3
ATOM 10427 C C . LEU A 1 207 ? 23.056 1.997 -5.304 1.00 7.15 207 LEU A C 3
ATOM 10428 O O . LEU A 1 207 ? 23.995 2.759 -5.084 1.00 7.60 207 LEU A O 3
ATOM 10444 N N . ARG A 1 208 ? 23.029 0.738 -4.882 1.00 7.17 208 ARG A N 3
ATOM 10445 C CA . ARG A 1 208 ? 24.120 0.162 -4.106 1.00 7.79 208 ARG A CA 3
ATOM 10446 C C . ARG A 1 208 ? 25.425 0.238 -4.896 1.00 8.89 208 ARG A C 3
ATOM 10447 O O . ARG A 1 208 ? 26.482 0.561 -4.351 1.00 9.40 208 ARG A O 3
ATOM 10468 N N . GLN A 1 209 ? 25.329 -0.036 -6.192 1.00 9.33 209 GLN A N 3
ATOM 10469 C CA . GLN A 1 209 ? 26.472 0.055 -7.088 1.00 10.45 209 GLN A CA 3
ATOM 10470 C C . GLN A 1 209 ? 27.017 1.474 -7.137 1.00 10.67 209 GLN A C 3
ATOM 10471 O O . GLN A 1 209 ? 28.221 1.675 -7.243 1.00 11.40 209 GLN A O 3
ATOM 10485 N N . GLU A 1 210 ? 26.128 2.452 -7.049 1.00 10.12 210 GLU A N 3
ATOM 10486 C CA . GLU A 1 210 ? 26.528 3.856 -7.088 1.00 10.43 210 GLU A CA 3
ATOM 10487 C C . GLU A 1 210 ? 27.347 4.221 -5.855 1.00 10.18 210 GLU A C 3
ATOM 10488 O O . GLU A 1 210 ? 28.335 4.950 -5.951 1.00 10.78 210 GLU A O 3
ATOM 10500 N N . LYS A 1 211 ? 26.936 3.707 -4.701 1.00 9.35 211 LYS A N 3
ATOM 10501 C CA . LYS A 1 211 ? 27.678 3.930 -3.465 1.00 9.15 211 LYS A CA 3
ATOM 10502 C C . LYS A 1 211 ? 29.033 3.236 -3.548 1.00 9.75 211 LYS A C 3
ATOM 10503 O O . LYS A 1 211 ? 30.058 3.789 -3.148 1.00 10.09 211 LYS A O 3
ATOM 10522 N N . ARG A 1 212 ? 29.024 2.024 -4.092 1.00 9.99 212 ARG A N 3
ATOM 10523 C CA . ARG A 1 212 ? 30.248 1.272 -4.330 1.00 10.69 212 ARG A CA 3
ATOM 10524 C C . ARG A 1 212 ? 31.145 2.015 -5.318 1.00 11.45 212 ARG A C 3
ATOM 10525 O O . ARG A 1 212 ? 32.366 2.048 -5.165 1.00 11.88 212 ARG A O 3
ATOM 10546 N N . ALA A 1 213 ? 30.520 2.614 -6.326 1.00 11.69 213 ALA A N 3
ATOM 10547 C CA . ALA A 1 213 ? 31.232 3.377 -7.340 1.00 12.51 213 ALA A CA 3
ATOM 10548 C C . ALA A 1 213 ? 31.949 4.569 -6.728 1.00 12.46 213 ALA A C 3
ATOM 10549 O O . ALA A 1 213 ? 33.036 4.930 -7.160 1.00 12.92 213 ALA A O 3
ATOM 10556 N N . PHE A 1 214 ? 31.336 5.175 -5.717 1.00 11.99 214 PHE A N 3
ATOM 10557 C CA . PHE A 1 214 ? 31.948 6.297 -5.019 1.00 12.09 214 PHE A CA 3
ATOM 10558 C C . PHE A 1 214 ? 33.175 5.826 -4.245 1.00 11.91 214 PHE A C 3
ATOM 10559 O O . PHE A 1 214 ? 34.205 6.504 -4.215 1.00 12.23 214 PHE A O 3
ATOM 10576 N N . LEU A 1 215 ? 33.060 4.648 -3.641 1.00 11.51 215 LEU A N 3
ATOM 10577 C CA . LEU A 1 215 ? 34.152 4.058 -2.876 1.00 11.52 215 LEU A CA 3
ATOM 10578 C C . LEU A 1 215 ? 35.322 3.702 -3.790 1.00 11.71 215 LEU A C 3
ATOM 10579 O O . LEU A 1 215 ? 36.482 3.782 -3.392 1.00 11.97 215 LEU A O 3
ATOM 10595 N N . ASP A 1 216 ? 35.002 3.305 -5.016 1.00 11.71 216 ASP A N 3
ATOM 10596 C CA . ASP A 1 216 ? 36.019 3.003 -6.021 1.00 12.04 216 ASP A CA 3
ATOM 10597 C C . ASP A 1 216 ? 36.590 4.294 -6.602 1.00 12.38 216 ASP A C 3
ATOM 10598 O O . ASP A 1 216 ? 37.804 4.435 -6.763 1.00 12.64 216 ASP A O 3
ATOM 10607 N N . PHE A 1 217 ? 35.690 5.226 -6.907 1.00 12.49 217 PHE A N 3
ATOM 10608 C CA . PHE A 1 217 ? 36.053 6.530 -7.445 1.00 13.02 217 PHE A CA 3
ATOM 10609 C C . PHE A 1 217 ? 37.057 7.237 -6.542 1.00 13.29 217 PHE A C 3
ATOM 10610 O O . PHE A 1 217 ? 38.092 7.716 -7.007 1.00 13.56 217 PHE A O 3
ATOM 10627 N N . GLN A 1 218 ? 36.745 7.304 -5.255 1.00 13.33 218 GLN A N 3
ATOM 10628 C CA . GLN A 1 218 ? 37.652 7.885 -4.284 1.00 13.81 218 GLN A CA 3
ATOM 10629 C C . GLN A 1 218 ? 38.734 6.883 -3.912 1.00 13.85 218 GLN A C 3
ATOM 10630 O O . GLN A 1 218 ? 38.672 6.240 -2.865 1.00 13.66 218 GLN A O 3
ATOM 10644 N N . GLN A 1 219 ? 39.711 6.744 -4.793 1.00 14.23 219 GLN A N 3
ATOM 10645 C CA . GLN A 1 219 ? 40.776 5.775 -4.613 1.00 14.49 219 GLN A CA 3
ATOM 10646 C C . GLN A 1 219 ? 41.829 6.315 -3.661 1.00 15.18 219 GLN A C 3
ATOM 10647 O O . GLN A 1 219 ? 42.284 5.612 -2.759 1.00 15.37 219 GLN A O 3
ATOM 10661 N N . THR A 1 220 ? 42.211 7.564 -3.859 1.00 15.67 220 THR A N 3
ATOM 10662 C CA . THR A 1 220 ? 43.192 8.191 -2.996 1.00 16.47 220 THR A CA 3
ATOM 10663 C C . THR A 1 220 ? 42.513 8.770 -1.761 1.00 16.23 220 THR A C 3
ATOM 10664 O O . THR A 1 220 ? 41.982 9.885 -1.784 1.00 16.03 220 THR A O 3
ATOM 10675 N N . GLN A 1 221 ? 42.492 7.986 -0.696 1.00 16.37 221 GLN A N 3
ATOM 10676 C CA . GLN A 1 221 ? 41.854 8.395 0.541 1.00 16.30 221 GLN A CA 3
ATOM 10677 C C . GLN A 1 221 ? 42.874 9.013 1.484 1.00 17.00 221 GLN A C 3
ATOM 10678 O O . GLN A 1 221 ? 43.071 10.243 1.425 1.00 17.20 221 GLN A O 3
ATOM 10693 N N . GLY A 1 1 ? -37.628 30.916 21.340 1.00 21.30 1 GLY A N 4
ATOM 10694 C CA . GLY A 1 1 ? -36.163 30.737 21.473 1.00 20.81 1 GLY A CA 4
ATOM 10695 C C . GLY A 1 1 ? -35.393 31.707 20.603 1.00 20.35 1 GLY A C 4
ATOM 10696 O O . GLY A 1 1 ? -35.988 32.508 19.879 1.00 20.41 1 GLY A O 4
ATOM 10702 N N . HIS A 1 2 ? -34.074 31.649 20.681 1.00 20.01 2 HIS A N 4
ATOM 10703 C CA . HIS A 1 2 ? -33.217 32.507 19.878 1.00 19.67 2 HIS A CA 4
ATOM 10704 C C . HIS A 1 2 ? -32.681 31.733 18.682 1.00 18.94 2 HIS A C 4
ATOM 10705 O O . HIS A 1 2 ? -32.916 32.103 17.530 1.00 18.88 2 HIS A O 4
ATOM 10719 N N . MET A 1 3 ? -31.972 30.655 18.965 1.00 18.53 3 MET A N 4
ATOM 10720 C CA . MET A 1 3 ? -31.436 29.795 17.927 1.00 17.93 3 MET A CA 4
ATOM 10721 C C . MET A 1 3 ? -31.978 28.384 18.095 1.00 17.13 3 MET A C 4
ATOM 10722 O O . MET A 1 3 ? -31.858 27.789 19.168 1.00 17.16 3 MET A O 4
ATOM 10736 N N . ARG A 1 4 ? -32.582 27.857 17.043 1.00 16.55 4 ARG A N 4
ATOM 10737 C CA . ARG A 1 4 ? -33.147 26.517 17.083 1.00 15.86 4 ARG A CA 4
ATOM 10738 C C . ARG A 1 4 ? -32.036 25.477 16.983 1.00 14.98 4 ARG A C 4
ATOM 10739 O O . ARG A 1 4 ? -31.515 25.222 15.893 1.00 14.80 4 ARG A O 4
ATOM 10760 N N . ALA A 1 5 ? -31.669 24.905 18.130 1.00 14.57 5 ALA A N 4
ATOM 10761 C CA . ALA A 1 5 ? -30.605 23.905 18.209 1.00 13.86 5 ALA A CA 4
ATOM 10762 C C . ALA A 1 5 ? -29.273 24.470 17.722 1.00 12.64 5 ALA A C 4
ATOM 10763 O O . ALA A 1 5 ? -29.145 25.668 17.460 1.00 12.25 5 ALA A O 4
ATOM 10770 N N . VAL A 1 6 ? -28.275 23.611 17.630 1.00 12.18 6 VAL A N 4
ATOM 10771 C CA . VAL A 1 6 ? -26.975 24.008 17.121 1.00 11.10 6 VAL A CA 4
ATOM 10772 C C . VAL A 1 6 ? -26.720 23.337 15.778 1.00 10.27 6 VAL A C 4
ATOM 10773 O O . VAL A 1 6 ? -26.278 22.191 15.718 1.00 10.44 6 VAL A O 4
ATOM 10786 N N . THR A 1 7 ? -27.040 24.038 14.704 1.00 9.56 7 THR A N 4
ATOM 10787 C CA . THR A 1 7 ? -26.840 23.511 13.367 1.00 8.89 7 THR A CA 4
ATOM 10788 C C . THR A 1 7 ? -25.473 23.921 12.831 1.00 7.86 7 THR A C 4
ATOM 10789 O O . THR A 1 7 ? -25.030 25.055 13.042 1.00 7.34 7 THR A O 4
ATOM 10800 N N . PRO A 1 8 ? -24.769 22.994 12.158 1.00 7.81 8 PRO A N 4
ATOM 10801 C CA . PRO A 1 8 ? -23.452 23.264 11.567 1.00 7.18 8 PRO A CA 4
ATOM 10802 C C . PRO A 1 8 ? -23.507 24.366 10.518 1.00 6.28 8 PRO A C 4
ATOM 10803 O O . PRO A 1 8 ? -22.523 25.075 10.293 1.00 5.86 8 PRO A O 4
ATOM 10814 N N . MET A 1 9 ? -24.674 24.503 9.908 1.00 6.30 9 MET A N 4
ATOM 10815 C CA . MET A 1 9 ? -24.924 25.490 8.862 1.00 5.80 9 MET A CA 4
ATOM 10816 C C . MET A 1 9 ? -24.006 25.262 7.665 1.00 5.06 9 MET A C 4
ATOM 10817 O O . MET A 1 9 ? -22.887 25.778 7.616 1.00 5.16 9 MET A O 4
ATOM 10831 N N . LYS A 1 10 ? -24.497 24.466 6.720 1.00 4.68 10 LYS A N 4
ATOM 10832 C CA . LYS A 1 10 ? -23.758 24.105 5.511 1.00 4.24 10 LYS A CA 4
ATOM 10833 C C . LYS A 1 10 ? -22.492 23.319 5.837 1.00 3.78 10 LYS A C 4
ATOM 10834 O O . LYS A 1 10 ? -21.432 23.885 6.108 1.00 4.16 10 LYS A O 4
ATOM 10853 N N . ARG A 1 11 ? -22.619 22.004 5.818 1.00 3.29 11 ARG A N 4
ATOM 10854 C CA . ARG A 1 11 ? -21.488 21.123 6.046 1.00 3.14 11 ARG A CA 4
ATOM 10855 C C . ARG A 1 11 ? -20.951 20.641 4.701 1.00 2.67 11 ARG A C 4
ATOM 10856 O O . ARG A 1 11 ? -21.724 20.438 3.762 1.00 2.52 11 ARG A O 4
ATOM 10877 N N . VAL A 1 12 ? -19.638 20.488 4.601 1.00 2.61 12 VAL A N 4
ATOM 10878 C CA . VAL A 1 12 ? -19.010 20.078 3.351 1.00 2.26 12 VAL A CA 4
ATOM 10879 C C . VAL A 1 12 ? -19.481 18.682 2.925 1.00 1.90 12 VAL A C 4
ATOM 10880 O O . VAL A 1 12 ? -19.487 17.740 3.722 1.00 2.06 12 VAL A O 4
ATOM 10893 N N . PRO A 1 13 ? -19.933 18.549 1.668 1.00 1.62 13 PRO A N 4
ATOM 10894 C CA . PRO A 1 13 ? -20.365 17.266 1.121 1.00 1.52 13 PRO A CA 4
ATOM 10895 C C . PRO A 1 13 ? -19.188 16.334 0.843 1.00 1.29 13 PRO A C 4
ATOM 10896 O O . PRO A 1 13 ? -18.412 16.545 -0.093 1.00 1.16 13 PRO A O 4
ATOM 10907 N N . ILE A 1 14 ? -19.065 15.299 1.659 1.00 1.32 14 ILE A N 4
ATOM 10908 C CA . ILE A 1 14 ? -17.975 14.343 1.532 1.00 1.23 14 ILE A CA 4
ATOM 10909 C C . ILE A 1 14 ? -18.235 13.417 0.346 1.00 1.12 14 ILE A C 4
ATOM 10910 O O . ILE A 1 14 ? -17.331 12.747 -0.157 1.00 1.02 14 ILE A O 4
ATOM 10926 N N . LEU A 1 15 ? -19.487 13.406 -0.103 1.00 1.19 15 LEU A N 4
ATOM 10927 C CA . LEU A 1 15 ? -19.887 12.652 -1.288 1.00 1.19 15 LEU A CA 4
ATOM 10928 C C . LEU A 1 15 ? -18.997 13.002 -2.481 1.00 1.08 15 LEU A C 4
ATOM 10929 O O . LEU A 1 15 ? -18.650 12.135 -3.285 1.00 1.09 15 LEU A O 4
ATOM 10945 N N . ALA A 1 16 ? -18.617 14.275 -2.570 1.00 1.02 16 ALA A N 4
ATOM 10946 C CA . ALA A 1 16 ? -17.779 14.758 -3.662 1.00 0.95 16 ALA A CA 4
ATOM 10947 C C . ALA A 1 16 ? -16.359 14.211 -3.554 1.00 0.83 16 ALA A C 4
ATOM 10948 O O . ALA A 1 16 ? -15.709 13.940 -4.564 1.00 0.84 16 ALA A O 4
ATOM 10955 N N . ASN A 1 17 ? -15.889 14.038 -2.324 1.00 0.77 17 ASN A N 4
ATOM 10956 C CA . ASN A 1 17 ? -14.549 13.505 -2.081 1.00 0.67 17 ASN A CA 4
ATOM 10957 C C . ASN A 1 17 ? -14.501 12.031 -2.453 1.00 0.65 17 ASN A C 4
ATOM 10958 O O . ASN A 1 17 ? -13.525 11.546 -3.026 1.00 0.58 17 ASN A O 4
ATOM 10969 N N . PHE A 1 18 ? -15.579 11.330 -2.126 1.00 0.76 18 PHE A N 4
ATOM 10970 C CA . PHE A 1 18 ? -15.677 9.898 -2.355 1.00 0.82 18 PHE A CA 4
ATOM 10971 C C . PHE A 1 18 ? -15.611 9.574 -3.846 1.00 0.80 18 PHE A C 4
ATOM 10972 O O . PHE A 1 18 ? -14.831 8.722 -4.274 1.00 0.80 18 PHE A O 4
ATOM 10989 N N . GLU A 1 19 ? -16.420 10.269 -4.640 1.00 0.88 19 GLU A N 4
ATOM 10990 C CA . GLU A 1 19 ? -16.460 10.025 -6.076 1.00 0.99 19 GLU A CA 4
ATOM 10991 C C . GLU A 1 19 ? -15.180 10.512 -6.750 1.00 0.85 19 GLU A C 4
ATOM 10992 O O . GLU A 1 19 ? -14.785 9.990 -7.792 1.00 0.93 19 GLU A O 4
ATOM 11004 N N . GLU A 1 20 ? -14.534 11.506 -6.145 1.00 0.72 20 GLU A N 4
ATOM 11005 C CA . GLU A 1 20 ? -13.257 12.004 -6.644 1.00 0.69 20 GLU A CA 4
ATOM 11006 C C . GLU A 1 20 ? -12.226 10.883 -6.636 1.00 0.67 20 GLU A C 4
ATOM 11007 O O . GLU A 1 20 ? -11.503 10.674 -7.612 1.00 0.75 20 GLU A O 4
ATOM 11019 N N . TRP A 1 21 ? -12.186 10.149 -5.532 1.00 0.60 21 TRP A N 4
ATOM 11020 C CA . TRP A 1 21 ? -11.285 9.015 -5.399 1.00 0.62 21 TRP A CA 4
ATOM 11021 C C . TRP A 1 21 ? -11.630 7.931 -6.407 1.00 0.72 21 TRP A C 4
ATOM 11022 O O . TRP A 1 21 ? -10.744 7.284 -6.967 1.00 0.80 21 TRP A O 4
ATOM 11043 N N . MET A 1 22 ? -12.921 7.744 -6.646 1.00 0.76 22 MET A N 4
ATOM 11044 C CA . MET A 1 22 ? -13.374 6.711 -7.561 1.00 0.88 22 MET A CA 4
ATOM 11045 C C . MET A 1 22 ? -13.024 7.077 -8.997 1.00 0.93 22 MET A C 4
ATOM 11046 O O . MET A 1 22 ? -12.663 6.212 -9.793 1.00 1.01 22 MET A O 4
ATOM 11060 N N . LYS A 1 23 ? -13.116 8.363 -9.315 1.00 0.92 23 LYS A N 4
ATOM 11061 C CA . LYS A 1 23 ? -12.741 8.853 -10.635 1.00 1.02 23 LYS A CA 4
ATOM 11062 C C . LYS A 1 23 ? -11.256 8.606 -10.882 1.00 1.02 23 LYS A C 4
ATOM 11063 O O . LYS A 1 23 ? -10.845 8.279 -11.992 1.00 1.12 23 LYS A O 4
ATOM 11082 N N . MET A 1 24 ? -10.463 8.749 -9.830 1.00 0.92 24 MET A N 4
ATOM 11083 C CA . MET A 1 24 ? -9.028 8.505 -9.905 1.00 0.96 24 MET A CA 4
ATOM 11084 C C . MET A 1 24 ? -8.741 7.020 -10.113 1.00 0.96 24 MET A C 4
ATOM 11085 O O . MET A 1 24 ? -7.874 6.646 -10.903 1.00 1.02 24 MET A O 4
ATOM 11099 N N . ALA A 1 25 ? -9.472 6.183 -9.389 1.00 0.92 25 ALA A N 4
ATOM 11100 C CA . ALA A 1 25 ? -9.259 4.741 -9.423 1.00 0.96 25 ALA A CA 4
ATOM 11101 C C . ALA A 1 25 ? -9.689 4.110 -10.749 1.00 1.07 25 ALA A C 4
ATOM 11102 O O . ALA A 1 25 ? -9.039 3.185 -11.236 1.00 1.17 25 ALA A O 4
ATOM 11109 N N . THR A 1 26 ? -10.775 4.614 -11.333 1.00 1.08 26 THR A N 4
ATOM 11110 C CA . THR A 1 26 ? -11.379 3.985 -12.507 1.00 1.19 26 THR A CA 4
ATOM 11111 C C . THR A 1 26 ? -10.435 3.930 -13.709 1.00 1.30 26 THR A C 4
ATOM 11112 O O . THR A 1 26 ? -10.249 2.866 -14.303 1.00 1.45 26 THR A O 4
ATOM 11123 N N . ASP A 1 27 ? -9.833 5.059 -14.067 1.00 1.27 27 ASP A N 4
ATOM 11124 C CA . ASP A 1 27 ? -8.934 5.103 -15.221 1.00 1.41 27 ASP A CA 4
ATOM 11125 C C . ASP A 1 27 ? -7.483 4.967 -14.782 1.00 1.37 27 ASP A C 4
ATOM 11126 O O . ASP A 1 27 ? -6.567 5.094 -15.596 1.00 1.48 27 ASP A O 4
ATOM 11135 N N . ASN A 1 28 ? -7.288 4.699 -13.493 1.00 1.24 28 ASN A N 4
ATOM 11136 C CA . ASN A 1 28 ? -5.955 4.521 -12.913 1.00 1.25 28 ASN A CA 4
ATOM 11137 C C . ASN A 1 28 ? -5.143 5.809 -12.972 1.00 1.16 28 ASN A C 4
ATOM 11138 O O . ASN A 1 28 ? -3.925 5.778 -13.158 1.00 1.28 28 ASN A O 4
ATOM 11149 N N . LYS A 1 29 ? -5.817 6.939 -12.800 1.00 1.01 29 LYS A N 4
ATOM 11150 C CA . LYS A 1 29 ? -5.147 8.219 -12.692 1.00 1.00 29 LYS A CA 4
ATOM 11151 C C . LYS A 1 29 ? -4.501 8.335 -11.316 1.00 0.86 29 LYS A C 4
ATOM 11152 O O . LYS A 1 29 ? -3.634 9.176 -11.081 1.00 0.91 29 LYS A O 4
ATOM 11171 N N . ILE A 1 30 ? -4.951 7.475 -10.410 1.00 0.79 30 ILE A N 4
ATOM 11172 C CA . ILE A 1 30 ? -4.410 7.406 -9.064 1.00 0.71 30 ILE A CA 4
ATOM 11173 C C . ILE A 1 30 ? -2.932 7.004 -9.095 1.00 0.77 30 ILE A C 4
ATOM 11174 O O . ILE A 1 30 ? -2.584 5.846 -9.334 1.00 0.81 30 ILE A O 4
ATOM 11190 N N . ASN A 1 31 ? -2.065 7.989 -8.902 1.00 0.86 31 ASN A N 4
ATOM 11191 C CA . ASN A 1 31 ? -0.627 7.754 -8.872 1.00 0.97 31 ASN A CA 4
ATOM 11192 C C . ASN A 1 31 ? -0.253 7.003 -7.605 1.00 0.87 31 ASN A C 4
ATOM 11193 O O . ASN A 1 31 ? -0.977 7.060 -6.614 1.00 0.80 31 ASN A O 4
ATOM 11204 N N . ALA A 1 32 ? 0.878 6.315 -7.633 1.00 0.90 32 ALA A N 4
ATOM 11205 C CA . ALA A 1 32 ? 1.318 5.526 -6.490 1.00 0.86 32 ALA A CA 4
ATOM 11206 C C . ALA A 1 32 ? 1.610 6.413 -5.284 1.00 0.89 32 ALA A C 4
ATOM 11207 O O . ALA A 1 32 ? 1.432 5.994 -4.140 1.00 0.88 32 ALA A O 4
ATOM 11214 N N . ALA A 1 33 ? 2.045 7.640 -5.544 1.00 0.99 33 ALA A N 4
ATOM 11215 C CA . ALA A 1 33 ? 2.316 8.605 -4.482 1.00 1.07 33 ALA A CA 4
ATOM 11216 C C . ALA A 1 33 ? 1.078 8.822 -3.620 1.00 1.00 33 ALA A C 4
ATOM 11217 O O . ALA A 1 33 ? 1.166 8.943 -2.398 1.00 1.04 33 ALA A O 4
ATOM 11224 N N . ASN A 1 34 ? -0.078 8.840 -4.264 1.00 0.94 34 ASN A N 4
ATOM 11225 C CA . ASN A 1 34 ? -1.342 9.043 -3.573 1.00 0.92 34 ASN A CA 4
ATOM 11226 C C . ASN A 1 34 ? -2.170 7.770 -3.572 1.00 0.78 34 ASN A C 4
ATOM 11227 O O . ASN A 1 34 ? -3.362 7.802 -3.285 1.00 0.80 34 ASN A O 4
ATOM 11238 N N . SER A 1 35 ? -1.545 6.646 -3.901 1.00 0.69 35 SER A N 4
ATOM 11239 C CA . SER A 1 35 ? -2.219 5.362 -3.799 1.00 0.62 35 SER A CA 4
ATOM 11240 C C . SER A 1 35 ? -2.460 5.057 -2.331 1.00 0.63 35 SER A C 4
ATOM 11241 O O . SER A 1 35 ? -3.325 4.255 -1.969 1.00 0.62 35 SER A O 4
ATOM 11249 N N . TRP A 1 36 ? -1.681 5.726 -1.495 1.00 0.69 36 TRP A N 4
ATOM 11250 C CA . TRP A 1 36 ? -1.843 5.653 -0.065 1.00 0.76 36 TRP A CA 4
ATOM 11251 C C . TRP A 1 36 ? -2.672 6.840 0.401 1.00 0.85 36 TRP A C 4
ATOM 11252 O O . TRP A 1 36 ? -2.625 7.912 -0.203 1.00 0.90 36 TRP A O 4
ATOM 11273 N N . ASN A 1 37 ? -3.440 6.618 1.453 1.00 0.98 37 ASN A N 4
ATOM 11274 C CA . ASN A 1 37 ? -4.383 7.598 2.009 1.00 1.11 37 ASN A CA 4
ATOM 11275 C C . ASN A 1 37 ? -5.621 7.740 1.125 1.00 0.96 37 ASN A C 4
ATOM 11276 O O . ASN A 1 37 ? -6.542 8.495 1.442 1.00 1.04 37 ASN A O 4
ATOM 11287 N N . PHE A 1 38 ? -5.654 6.996 0.027 1.00 0.80 38 PHE A N 4
ATOM 11288 C CA . PHE A 1 38 ? -6.861 6.867 -0.769 1.00 0.79 38 PHE A CA 4
ATOM 11289 C C . PHE A 1 38 ? -7.683 5.706 -0.238 1.00 0.88 38 PHE A C 4
ATOM 11290 O O . PHE A 1 38 ? -7.572 4.584 -0.733 1.00 1.30 38 PHE A O 4
ATOM 11307 N N . ALA A 1 39 ? -8.464 5.942 0.804 1.00 0.87 39 ALA A N 4
ATOM 11308 C CA . ALA A 1 39 ? -9.261 4.870 1.368 1.00 0.94 39 ALA A CA 4
ATOM 11309 C C . ALA A 1 39 ? -10.734 5.223 1.402 1.00 0.88 39 ALA A C 4
ATOM 11310 O O . ALA A 1 39 ? -11.152 6.157 2.083 1.00 0.83 39 ALA A O 4
ATOM 11317 N N . LEU A 1 40 ? -11.511 4.453 0.660 1.00 0.91 40 LEU A N 4
ATOM 11318 C CA . LEU A 1 40 ? -12.964 4.485 0.748 1.00 0.88 40 LEU A CA 4
ATOM 11319 C C . LEU A 1 40 ? -13.420 3.784 2.023 1.00 0.86 40 LEU A C 4
ATOM 11320 O O . LEU A 1 40 ? -14.533 3.987 2.505 1.00 0.88 40 LEU A O 4
ATOM 11336 N N . ILE A 1 41 ? -12.515 2.974 2.564 1.00 0.88 41 ILE A N 4
ATOM 11337 C CA . ILE A 1 41 ? -12.815 2.039 3.645 1.00 0.91 41 ILE A CA 4
ATOM 11338 C C . ILE A 1 41 ? -13.408 2.725 4.870 1.00 0.90 41 ILE A C 4
ATOM 11339 O O . ILE A 1 41 ? -14.313 2.189 5.501 1.00 0.93 41 ILE A O 4
ATOM 11355 N N . ASP A 1 42 ? -12.904 3.906 5.198 1.00 0.95 42 ASP A N 4
ATOM 11356 C CA . ASP A 1 42 ? -13.378 4.644 6.369 1.00 1.04 42 ASP A CA 4
ATOM 11357 C C . ASP A 1 42 ? -14.888 4.867 6.303 1.00 1.00 42 ASP A C 4
ATOM 11358 O O . ASP A 1 42 ? -15.576 4.864 7.324 1.00 1.03 42 ASP A O 4
ATOM 11367 N N . TYR A 1 43 ? -15.393 5.035 5.092 1.00 0.98 43 TYR A N 4
ATOM 11368 C CA . TYR A 1 43 ? -16.807 5.301 4.869 1.00 1.01 43 TYR A CA 4
ATOM 11369 C C . TYR A 1 43 ? -17.617 4.008 4.834 1.00 0.93 43 TYR A C 4
ATOM 11370 O O . TYR A 1 43 ? -18.807 4.007 5.152 1.00 0.97 43 TYR A O 4
ATOM 11388 N N . PHE A 1 44 ? -16.983 2.921 4.406 1.00 0.90 44 PHE A N 4
ATOM 11389 C CA . PHE A 1 44 ? -17.611 1.604 4.460 1.00 0.97 44 PHE A CA 4
ATOM 11390 C C . PHE A 1 44 ? -17.672 1.109 5.900 1.00 0.90 44 PHE A C 4
ATOM 11391 O O . PHE A 1 44 ? -18.677 0.549 6.338 1.00 1.03 44 PHE A O 4
ATOM 11408 N N . HIS A 1 45 ? -16.580 1.327 6.625 1.00 0.76 45 HIS A N 4
ATOM 11409 C CA . HIS A 1 45 ? -16.472 0.916 8.016 1.00 0.80 45 HIS A CA 4
ATOM 11410 C C . HIS A 1 45 ? -17.430 1.724 8.879 1.00 0.80 45 HIS A C 4
ATOM 11411 O O . HIS A 1 45 ? -18.234 1.165 9.629 1.00 1.02 45 HIS A O 4
ATOM 11425 N N . ASP A 1 46 ? -17.333 3.043 8.777 1.00 0.79 46 ASP A N 4
ATOM 11426 C CA . ASP A 1 46 ? -18.295 3.927 9.415 1.00 0.96 46 ASP A CA 4
ATOM 11427 C C . ASP A 1 46 ? -19.357 4.302 8.404 1.00 0.90 46 ASP A C 4
ATOM 11428 O O . ASP A 1 46 ? -19.191 5.250 7.631 1.00 1.44 46 ASP A O 4
ATOM 11437 N N . MET A 1 47 ? -20.434 3.532 8.401 1.00 1.18 47 MET A N 4
ATOM 11438 C CA . MET A 1 47 ? -21.469 3.654 7.392 1.00 1.20 47 MET A CA 4
ATOM 11439 C C . MET A 1 47 ? -22.274 4.929 7.566 1.00 1.53 47 MET A C 4
ATOM 11440 O O . MET A 1 47 ? -23.279 4.961 8.277 1.00 1.99 47 MET A O 4
ATOM 11454 N N . SER A 1 48 ? -21.802 5.984 6.934 1.00 1.84 48 SER A N 4
ATOM 11455 C CA . SER A 1 48 ? -22.509 7.250 6.922 1.00 2.19 48 SER A CA 4
ATOM 11456 C C . SER A 1 48 ? -22.703 7.721 5.486 1.00 1.63 48 SER A C 4
ATOM 11457 O O . SER A 1 48 ? -23.766 8.223 5.122 1.00 1.51 48 SER A O 4
ATOM 11465 N N . LEU A 1 49 ? -21.674 7.533 4.670 1.00 1.44 49 LEU A N 4
ATOM 11466 C CA . LEU A 1 49 ? -21.709 7.965 3.281 1.00 1.19 49 LEU A CA 4
ATOM 11467 C C . LEU A 1 49 ? -22.395 6.914 2.411 1.00 1.23 49 LEU A C 4
ATOM 11468 O O . LEU A 1 49 ? -23.246 7.239 1.585 1.00 1.54 49 LEU A O 4
ATOM 11484 N N . LEU A 1 50 ? -22.029 5.651 2.606 1.00 1.32 50 LEU A N 4
ATOM 11485 C CA . LEU A 1 50 ? -22.616 4.563 1.825 1.00 1.68 50 LEU A CA 4
ATOM 11486 C C . LEU A 1 50 ? -23.967 4.153 2.398 1.00 1.49 50 LEU A C 4
ATOM 11487 O O . LEU A 1 50 ? -24.853 3.711 1.669 1.00 1.61 50 LEU A O 4
ATOM 11503 N N . LYS A 1 51 ? -24.119 4.309 3.705 1.00 1.26 51 LYS A N 4
ATOM 11504 C CA . LYS A 1 51 ? -25.353 3.934 4.377 1.00 1.14 51 LYS A CA 4
ATOM 11505 C C . LYS A 1 51 ? -26.398 5.025 4.207 1.00 1.07 51 LYS A C 4
ATOM 11506 O O . LYS A 1 51 ? -26.163 6.186 4.546 1.00 1.23 51 LYS A O 4
ATOM 11525 N N . GLU A 1 52 ? -27.547 4.645 3.678 1.00 0.97 52 GLU A N 4
ATOM 11526 C CA . GLU A 1 52 ? -28.610 5.593 3.406 1.00 1.08 52 GLU A CA 4
ATOM 11527 C C . GLU A 1 52 ? -29.824 5.280 4.269 1.00 1.11 52 GLU A C 4
ATOM 11528 O O . GLU A 1 52 ? -30.620 4.394 3.945 1.00 1.16 52 GLU A O 4
ATOM 11540 N N . GLY A 1 53 ? -29.950 6.000 5.373 1.00 1.27 53 GLY A N 4
ATOM 11541 C CA . GLY A 1 53 ? -31.036 5.758 6.296 1.00 1.52 53 GLY A CA 4
ATOM 11542 C C . GLY A 1 53 ? -30.690 4.707 7.331 1.00 1.53 53 GLY A C 4
ATOM 11543 O O . GLY A 1 53 ? -29.655 4.799 7.999 1.00 1.64 53 GLY A O 4
ATOM 11547 N N . ASP A 1 54 ? -31.544 3.699 7.455 1.00 1.50 54 ASP A N 4
ATOM 11548 C CA . ASP A 1 54 ? -31.363 2.660 8.467 1.00 1.61 54 ASP A CA 4
ATOM 11549 C C . ASP A 1 54 ? -30.549 1.496 7.915 1.00 1.28 54 ASP A C 4
ATOM 11550 O O . ASP A 1 54 ? -30.048 0.664 8.668 1.00 1.32 54 ASP A O 4
ATOM 11559 N N . SER A 1 55 ? -30.409 1.449 6.601 1.00 1.10 55 SER A N 4
ATOM 11560 C CA . SER A 1 55 ? -29.700 0.368 5.946 1.00 0.95 55 SER A CA 4
ATOM 11561 C C . SER A 1 55 ? -28.789 0.934 4.868 1.00 0.77 55 SER A C 4
ATOM 11562 O O . SER A 1 55 ? -28.647 2.151 4.740 1.00 0.92 55 SER A O 4
ATOM 11570 N N . VAL A 1 56 ? -28.175 0.060 4.097 1.00 0.63 56 VAL A N 4
ATOM 11571 C CA . VAL A 1 56 ? -27.265 0.483 3.053 1.00 0.51 56 VAL A CA 4
ATOM 11572 C C . VAL A 1 56 ? -27.667 -0.114 1.718 1.00 0.54 56 VAL A C 4
ATOM 11573 O O . VAL A 1 56 ? -27.966 -1.304 1.614 1.00 0.62 56 VAL A O 4
ATOM 11586 N N . ASN A 1 57 ? -27.714 0.739 0.707 1.00 0.61 57 ASN A N 4
ATOM 11587 C CA . ASN A 1 57 ? -28.037 0.312 -0.638 1.00 0.72 57 ASN A CA 4
ATOM 11588 C C . ASN A 1 57 ? -26.879 -0.470 -1.220 1.00 0.58 57 ASN A C 4
ATOM 11589 O O . ASN A 1 57 ? -25.830 0.090 -1.547 1.00 0.55 57 ASN A O 4
ATOM 11600 N N . PHE A 1 58 ? -27.076 -1.773 -1.342 1.00 0.56 58 PHE A N 4
ATOM 11601 C CA . PHE A 1 58 ? -26.019 -2.676 -1.766 1.00 0.48 58 PHE A CA 4
ATOM 11602 C C . PHE A 1 58 ? -25.669 -2.472 -3.231 1.00 0.47 58 PHE A C 4
ATOM 11603 O O . PHE A 1 58 ? -24.702 -3.047 -3.729 1.00 0.45 58 PHE A O 4
ATOM 11620 N N . GLN A 1 59 ? -26.442 -1.642 -3.914 1.00 0.53 59 GLN A N 4
ATOM 11621 C CA . GLN A 1 59 ? -26.224 -1.401 -5.325 1.00 0.61 59 GLN A CA 4
ATOM 11622 C C . GLN A 1 59 ? -24.959 -0.570 -5.496 1.00 0.62 59 GLN A C 4
ATOM 11623 O O . GLN A 1 59 ? -23.998 -1.004 -6.135 1.00 0.62 59 GLN A O 4
ATOM 11637 N N . LYS A 1 60 ? -24.950 0.608 -4.882 1.00 0.69 60 LYS A N 4
ATOM 11638 C CA . LYS A 1 60 ? -23.773 1.463 -4.895 1.00 0.80 60 LYS A CA 4
ATOM 11639 C C . LYS A 1 60 ? -22.635 0.823 -4.109 1.00 0.68 60 LYS A C 4
ATOM 11640 O O . LYS A 1 60 ? -21.464 0.995 -4.447 1.00 0.69 60 LYS A O 4
ATOM 11659 N N . ALA A 1 61 ? -22.990 0.076 -3.070 1.00 0.61 61 ALA A N 4
ATOM 11660 C CA . ALA A 1 61 ? -22.003 -0.572 -2.218 1.00 0.60 61 ALA A CA 4
ATOM 11661 C C . ALA A 1 61 ? -21.175 -1.583 -3.004 1.00 0.52 61 ALA A C 4
ATOM 11662 O O . ALA A 1 61 ? -19.952 -1.595 -2.911 1.00 0.57 61 ALA A O 4
ATOM 11669 N N . SER A 1 62 ? -21.842 -2.415 -3.796 1.00 0.48 62 SER A N 4
ATOM 11670 C CA . SER A 1 62 ? -21.148 -3.412 -4.602 1.00 0.53 62 SER A CA 4
ATOM 11671 C C . SER A 1 62 ? -20.337 -2.743 -5.711 1.00 0.52 62 SER A C 4
ATOM 11672 O O . SER A 1 62 ? -19.237 -3.187 -6.045 1.00 0.55 62 SER A O 4
ATOM 11680 N N . CYS A 1 63 ? -20.884 -1.666 -6.264 1.00 0.54 63 CYS A N 4
ATOM 11681 C CA . CYS A 1 63 ? -20.218 -0.918 -7.324 1.00 0.62 63 CYS A CA 4
ATOM 11682 C C . CYS A 1 63 ? -18.890 -0.351 -6.825 1.00 0.62 63 CYS A C 4
ATOM 11683 O O . CYS A 1 63 ? -17.843 -0.521 -7.461 1.00 0.68 63 CYS A O 4
ATOM 11691 N N . THR A 1 64 ? -18.938 0.296 -5.672 1.00 0.60 64 THR A N 4
ATOM 11692 C CA . THR A 1 64 ? -17.760 0.917 -5.094 1.00 0.67 64 THR A CA 4
ATOM 11693 C C . THR A 1 64 ? -16.816 -0.126 -4.500 1.00 0.61 64 THR A C 4
ATOM 11694 O O . THR A 1 64 ? -15.603 0.073 -4.474 1.00 0.60 64 THR A O 4
ATOM 11705 N N . LEU A 1 65 ? -17.377 -1.243 -4.040 1.00 0.60 65 LEU A N 4
ATOM 11706 C CA . LEU A 1 65 ? -16.578 -2.352 -3.524 1.00 0.58 65 LEU A CA 4
ATOM 11707 C C . LEU A 1 65 ? -15.690 -2.900 -4.639 1.00 0.54 65 LEU A C 4
ATOM 11708 O O . LEU A 1 65 ? -14.513 -3.188 -4.425 1.00 0.52 65 LEU A O 4
ATOM 11724 N N . ASP A 1 66 ? -16.260 -3.020 -5.836 1.00 0.55 66 ASP A N 4
ATOM 11725 C CA . ASP A 1 66 ? -15.510 -3.474 -7.005 1.00 0.56 66 ASP A CA 4
ATOM 11726 C C . ASP A 1 66 ? -14.330 -2.545 -7.269 1.00 0.53 66 ASP A C 4
ATOM 11727 O O . ASP A 1 66 ? -13.195 -2.994 -7.446 1.00 0.52 66 ASP A O 4
ATOM 11736 N N . GLY A 1 67 ? -14.610 -1.246 -7.276 1.00 0.56 67 GLY A N 4
ATOM 11737 C CA . GLY A 1 67 ? -13.558 -0.261 -7.448 1.00 0.56 67 GLY A CA 4
ATOM 11738 C C . GLY A 1 67 ? -12.538 -0.318 -6.326 1.00 0.51 67 GLY A C 4
ATOM 11739 O O . GLY A 1 67 ? -11.351 -0.061 -6.537 1.00 0.48 67 GLY A O 4
ATOM 11743 N N . CYS A 1 68 ? -13.005 -0.669 -5.134 1.00 0.53 68 CYS A N 4
ATOM 11744 C CA . CYS A 1 68 ? -12.142 -0.782 -3.969 1.00 0.55 68 CYS A CA 4
ATOM 11745 C C . CYS A 1 68 ? -11.179 -1.960 -4.116 1.00 0.48 68 CYS A C 4
ATOM 11746 O O . CYS A 1 68 ? -10.049 -1.907 -3.638 1.00 0.45 68 CYS A O 4
ATOM 11754 N N . VAL A 1 69 ? -11.625 -3.021 -4.777 1.00 0.49 69 VAL A N 4
ATOM 11755 C CA . VAL A 1 69 ? -10.755 -4.158 -5.058 1.00 0.50 69 VAL A CA 4
ATOM 11756 C C . VAL A 1 69 ? -9.643 -3.736 -6.014 1.00 0.44 69 VAL A C 4
ATOM 11757 O O . VAL A 1 69 ? -8.486 -4.143 -5.871 1.00 0.45 69 VAL A O 4
ATOM 11770 N N . LYS A 1 70 ? -10.000 -2.890 -6.972 1.00 0.45 70 LYS A N 4
ATOM 11771 C CA . LYS A 1 70 ? -9.044 -2.398 -7.952 1.00 0.50 70 LYS A CA 4
ATOM 11772 C C . LYS A 1 70 ? -8.010 -1.484 -7.293 1.00 0.45 70 LYS A C 4
ATOM 11773 O O . LYS A 1 70 ? -6.810 -1.616 -7.533 1.00 0.51 70 LYS A O 4
ATOM 11792 N N . ILE A 1 71 ? -8.475 -0.561 -6.458 1.00 0.40 71 ILE A N 4
ATOM 11793 C CA . ILE A 1 71 ? -7.574 0.354 -5.766 1.00 0.44 71 ILE A CA 4
ATOM 11794 C C . ILE A 1 71 ? -6.734 -0.397 -4.729 1.00 0.38 71 ILE A C 4
ATOM 11795 O O . ILE A 1 71 ? -5.576 -0.053 -4.488 1.00 0.42 71 ILE A O 4
ATOM 11811 N N . TYR A 1 72 ? -7.319 -1.431 -4.128 1.00 0.34 72 TYR A N 4
ATOM 11812 C CA . TYR A 1 72 ? -6.603 -2.281 -3.182 1.00 0.37 72 TYR A CA 4
ATOM 11813 C C . TYR A 1 72 ? -5.360 -2.882 -3.830 1.00 0.33 72 TYR A C 4
ATOM 11814 O O . TYR A 1 72 ? -4.253 -2.777 -3.296 1.00 0.31 72 TYR A O 4
ATOM 11832 N N . THR A 1 73 ? -5.539 -3.497 -4.989 1.00 0.40 73 THR A N 4
ATOM 11833 C CA . THR A 1 73 ? -4.432 -4.125 -5.687 1.00 0.46 73 THR A CA 4
ATOM 11834 C C . THR A 1 73 ? -3.482 -3.076 -6.261 1.00 0.46 73 THR A C 4
ATOM 11835 O O . THR A 1 73 ? -2.286 -3.326 -6.412 1.00 0.51 73 THR A O 4
ATOM 11846 N N . SER A 1 74 ? -4.013 -1.889 -6.543 1.00 0.46 74 SER A N 4
ATOM 11847 C CA . SER A 1 74 ? -3.187 -0.768 -6.970 1.00 0.52 74 SER A CA 4
ATOM 11848 C C . SER A 1 74 ? -2.216 -0.376 -5.859 1.00 0.48 74 SER A C 4
ATOM 11849 O O . SER A 1 74 ? -1.094 0.053 -6.123 1.00 0.54 74 SER A O 4
ATOM 11857 N N . ARG A 1 75 ? -2.658 -0.536 -4.614 1.00 0.42 75 ARG A N 4
ATOM 11858 C CA . ARG A 1 75 ? -1.802 -0.308 -3.458 1.00 0.42 75 ARG A CA 4
ATOM 11859 C C . ARG A 1 75 ? -0.675 -1.325 -3.433 1.00 0.39 75 ARG A C 4
ATOM 11860 O O . ARG A 1 75 ? 0.474 -0.989 -3.158 1.00 0.45 75 ARG A O 4
ATOM 11881 N N . VAL A 1 76 ? -1.016 -2.573 -3.725 1.00 0.35 76 VAL A N 4
ATOM 11882 C CA . VAL A 1 76 ? -0.023 -3.636 -3.812 1.00 0.38 76 VAL A CA 4
ATOM 11883 C C . VAL A 1 76 ? 1.023 -3.283 -4.868 1.00 0.44 76 VAL A C 4
ATOM 11884 O O . VAL A 1 76 ? 2.225 -3.458 -4.661 1.00 0.47 76 VAL A O 4
ATOM 11897 N N . ASP A 1 77 ? 0.553 -2.754 -5.993 1.00 0.49 77 ASP A N 4
ATOM 11898 C CA . ASP A 1 77 ? 1.442 -2.283 -7.047 1.00 0.58 77 ASP A CA 4
ATOM 11899 C C . ASP A 1 77 ? 2.247 -1.078 -6.579 1.00 0.62 77 ASP A C 4
ATOM 11900 O O . ASP A 1 77 ? 3.388 -0.892 -6.992 1.00 0.73 77 ASP A O 4
ATOM 11909 N N . SER A 1 78 ? 1.652 -0.266 -5.710 1.00 0.57 78 SER A N 4
ATOM 11910 C CA . SER A 1 78 ? 2.317 0.912 -5.177 1.00 0.67 78 SER A CA 4
ATOM 11911 C C . SER A 1 78 ? 3.496 0.498 -4.301 1.00 0.71 78 SER A C 4
ATOM 11912 O O . SER A 1 78 ? 4.523 1.180 -4.257 1.00 0.84 78 SER A O 4
ATOM 11920 N N . VAL A 1 79 ? 3.351 -0.635 -3.621 1.00 0.66 79 VAL A N 4
ATOM 11921 C CA . VAL A 1 79 ? 4.446 -1.204 -2.848 1.00 0.77 79 VAL A CA 4
ATOM 11922 C C . VAL A 1 79 ? 5.585 -1.598 -3.782 1.00 0.90 79 VAL A C 4
ATOM 11923 O O . VAL A 1 79 ? 6.741 -1.240 -3.556 1.00 1.13 79 VAL A O 4
ATOM 11936 N N . ALA A 1 80 ? 5.240 -2.313 -4.846 1.00 0.82 80 ALA A N 4
ATOM 11937 C CA . ALA A 1 80 ? 6.219 -2.727 -5.845 1.00 1.00 80 ALA A CA 4
ATOM 11938 C C . ALA A 1 80 ? 6.854 -1.516 -6.518 1.00 1.17 80 ALA A C 4
ATOM 11939 O O . ALA A 1 80 ? 8.044 -1.522 -6.836 1.00 1.45 80 ALA A O 4
ATOM 11946 N N . THR A 1 81 ? 6.055 -0.475 -6.729 1.00 1.11 81 THR A N 4
ATOM 11947 C CA . THR A 1 81 ? 6.551 0.776 -7.287 1.00 1.43 81 THR A CA 4
ATOM 11948 C C . THR A 1 81 ? 7.595 1.386 -6.353 1.00 1.61 81 THR A C 4
ATOM 11949 O O . THR A 1 81 ? 8.629 1.893 -6.794 1.00 1.96 81 THR A O 4
ATOM 11960 N N . GLU A 1 82 ? 7.327 1.298 -5.057 1.00 1.43 82 GLU A N 4
ATOM 11961 C CA . GLU A 1 82 ? 8.239 1.800 -4.044 1.00 1.66 82 GLU A CA 4
ATOM 11962 C C . GLU A 1 82 ? 9.502 0.944 -4.005 1.00 1.98 82 GLU A C 4
ATOM 11963 O O . GLU A 1 82 ? 10.599 1.441 -3.750 1.00 2.42 82 GLU A O 4
ATOM 11975 N N . THR A 1 83 ? 9.337 -0.348 -4.269 1.00 1.85 83 THR A N 4
ATOM 11976 C CA . THR A 1 83 ? 10.463 -1.267 -4.334 1.00 2.22 83 THR A CA 4
ATOM 11977 C C . THR A 1 83 ? 11.369 -0.897 -5.508 1.00 2.65 83 THR A C 4
ATOM 11978 O O . THR A 1 83 ? 12.596 -0.978 -5.415 1.00 3.15 83 THR A O 4
ATOM 11989 N N . GLY A 1 84 ? 10.743 -0.451 -6.596 1.00 2.60 84 GLY A N 4
ATOM 11990 C CA . GLY A 1 84 ? 11.465 -0.100 -7.806 1.00 3.17 84 GLY A CA 4
ATOM 11991 C C . GLY A 1 84 ? 12.481 1.003 -7.591 1.00 3.63 84 GLY A C 4
ATOM 11992 O O . GLY A 1 84 ? 13.464 1.097 -8.323 1.00 4.20 84 GLY A O 4
ATOM 11996 N N . LYS A 1 85 ? 12.249 1.836 -6.585 1.00 3.41 85 LYS A N 4
ATOM 11997 C CA . LYS A 1 85 ? 13.172 2.918 -6.265 1.00 3.85 85 LYS A CA 4
ATOM 11998 C C . LYS A 1 85 ? 14.531 2.341 -5.879 1.00 4.28 85 LYS A C 4
ATOM 11999 O O . LYS A 1 85 ? 15.575 2.843 -6.294 1.00 4.88 85 LYS A O 4
ATOM 12018 N N . LEU A 1 86 ? 14.503 1.286 -5.076 1.00 4.06 86 LEU A N 4
ATOM 12019 C CA . LEU A 1 86 ? 15.716 0.580 -4.687 1.00 4.58 86 LEU A CA 4
ATOM 12020 C C . LEU A 1 86 ? 16.232 -0.262 -5.847 1.00 5.06 86 LEU A C 4
ATOM 12021 O O . LEU A 1 86 ? 17.434 -0.307 -6.116 1.00 5.71 86 LEU A O 4
ATOM 12037 N N . LEU A 1 87 ? 15.304 -0.923 -6.534 1.00 4.83 87 LEU A N 4
ATOM 12038 C CA . LEU A 1 87 ? 15.641 -1.846 -7.612 1.00 5.38 87 LEU A CA 4
ATOM 12039 C C . LEU A 1 87 ? 16.402 -1.151 -8.733 1.00 6.14 87 LEU A C 4
ATOM 12040 O O . LEU A 1 87 ? 17.412 -1.665 -9.214 1.00 6.68 87 LEU A O 4
ATOM 12056 N N . SER A 1 88 ? 15.919 0.017 -9.133 1.00 6.22 88 SER A N 4
ATOM 12057 C CA . SER A 1 88 ? 16.493 0.750 -10.254 1.00 6.99 88 SER A CA 4
ATOM 12058 C C . SER A 1 88 ? 17.948 1.127 -9.999 1.00 7.48 88 SER A C 4
ATOM 12059 O O . SER A 1 88 ? 18.767 1.129 -10.922 1.00 8.18 88 SER A O 4
ATOM 12067 N N . GLY A 1 89 ? 18.266 1.429 -8.745 1.00 7.18 89 GLY A N 4
ATOM 12068 C CA . GLY A 1 89 ? 19.627 1.771 -8.383 1.00 7.75 89 GLY A CA 4
ATOM 12069 C C . GLY A 1 89 ? 20.590 0.640 -8.672 1.00 8.03 89 GLY A C 4
ATOM 12070 O O . GLY A 1 89 ? 21.655 0.854 -9.253 1.00 8.78 89 GLY A O 4
ATOM 12074 N N . LEU A 1 90 ? 20.212 -0.568 -8.276 1.00 7.45 90 LEU A N 4
ATOM 12075 C CA . LEU A 1 90 ? 21.051 -1.742 -8.506 1.00 7.66 90 LEU A CA 4
ATOM 12076 C C . LEU A 1 90 ? 20.942 -2.220 -9.949 1.00 8.14 90 LEU A C 4
ATOM 12077 O O . LEU A 1 90 ? 21.830 -2.901 -10.454 1.00 8.69 90 LEU A O 4
ATOM 12093 N N . ALA A 1 91 ? 19.850 -1.848 -10.610 1.00 8.03 91 ALA A N 4
ATOM 12094 C CA . ALA A 1 91 ? 19.614 -2.235 -11.998 1.00 8.60 91 ALA A CA 4
ATOM 12095 C C . ALA A 1 91 ? 20.575 -1.520 -12.942 1.00 9.51 91 ALA A C 4
ATOM 12096 O O . ALA A 1 91 ? 20.621 -1.811 -14.137 1.00 10.13 91 ALA A O 4
ATOM 12103 N N . ASP A 1 92 ? 21.325 -0.569 -12.396 1.00 9.63 92 ASP A N 4
ATOM 12104 C CA . ASP A 1 92 ? 22.345 0.140 -13.157 1.00 10.52 92 ASP A CA 4
ATOM 12105 C C . ASP A 1 92 ? 23.400 -0.842 -13.657 1.00 10.99 92 ASP A C 4
ATOM 12106 O O . ASP A 1 92 ? 23.791 -0.813 -14.824 1.00 11.76 92 ASP A O 4
ATOM 12115 N N . SER A 1 93 ? 23.843 -1.720 -12.768 1.00 10.60 93 SER A N 4
ATOM 12116 C CA . SER A 1 93 ? 24.822 -2.735 -13.119 1.00 11.10 93 SER A CA 4
ATOM 12117 C C . SER A 1 93 ? 24.485 -4.048 -12.422 1.00 10.95 93 SER A C 4
ATOM 12118 O O . SER A 1 93 ? 24.782 -4.229 -11.242 1.00 11.15 93 SER A O 4
ATOM 12126 N N . ARG A 1 94 ? 23.839 -4.952 -13.144 1.00 10.66 94 ARG A N 4
ATOM 12127 C CA . ARG A 1 94 ? 23.476 -6.250 -12.586 1.00 10.56 94 ARG A CA 4
ATOM 12128 C C . ARG A 1 94 ? 24.265 -7.375 -13.242 1.00 11.17 94 ARG A C 4
ATOM 12129 O O . ARG A 1 94 ? 24.665 -8.332 -12.576 1.00 11.37 94 ARG A O 4
ATOM 12150 N N . ASP A 1 95 ? 24.493 -7.259 -14.543 1.00 11.52 95 ASP A N 4
ATOM 12151 C CA . ASP A 1 95 ? 25.223 -8.280 -15.279 1.00 12.17 95 ASP A CA 4
ATOM 12152 C C . ASP A 1 95 ? 26.723 -8.097 -15.096 1.00 12.27 95 ASP A C 4
ATOM 12153 O O . ASP A 1 95 ? 27.218 -6.968 -15.035 1.00 12.39 95 ASP A O 4
ATOM 12162 N N . SER A 1 96 ? 27.437 -9.208 -14.984 1.00 12.33 96 SER A N 4
ATOM 12163 C CA . SER A 1 96 ? 28.876 -9.175 -14.780 1.00 12.53 96 SER A CA 4
ATOM 12164 C C . SER A 1 96 ? 29.595 -8.751 -16.057 1.00 13.18 96 SER A C 4
ATOM 12165 O O . SER A 1 96 ? 29.633 -9.494 -17.045 1.00 13.75 96 SER A O 4
ATOM 12173 N N . LYS A 1 97 ? 30.134 -7.544 -16.043 1.00 13.20 97 LYS A N 4
ATOM 12174 C CA . LYS A 1 97 ? 30.861 -7.025 -17.187 1.00 13.86 97 LYS A CA 4
ATOM 12175 C C . LYS A 1 97 ? 32.350 -7.272 -17.016 1.00 13.77 97 LYS A C 4
ATOM 12176 O O . LYS A 1 97 ? 32.887 -8.240 -17.551 1.00 14.06 97 LYS A O 4
ATOM 12195 N N . LYS A 1 98 ? 33.011 -6.410 -16.259 1.00 13.51 98 LYS A N 4
ATOM 12196 C CA . LYS A 1 98 ? 34.426 -6.580 -15.977 1.00 13.54 98 LYS A CA 4
ATOM 12197 C C . LYS A 1 98 ? 34.730 -6.302 -14.515 1.00 13.10 98 LYS A C 4
ATOM 12198 O O . LYS A 1 98 ? 34.855 -5.151 -14.098 1.00 12.32 98 LYS A O 4
ATOM 12217 N N . LYS A 1 99 ? 34.823 -7.370 -13.736 1.00 13.72 99 LYS A N 4
ATOM 12218 C CA . LYS A 1 99 ? 35.248 -7.279 -12.352 1.00 13.59 99 LYS A CA 4
ATOM 12219 C C . LYS A 1 99 ? 36.738 -7.560 -12.269 1.00 13.59 99 LYS A C 4
ATOM 12220 O O . LYS A 1 99 ? 37.284 -7.847 -11.204 1.00 14.07 99 LYS A O 4
ATOM 12239 N N . ASP A 1 100 ? 37.376 -7.451 -13.416 1.00 13.20 100 ASP A N 4
ATOM 12240 C CA . ASP A 1 100 ? 38.787 -7.770 -13.572 1.00 13.31 100 ASP A CA 4
ATOM 12241 C C . ASP A 1 100 ? 39.670 -6.708 -12.930 1.00 14.11 100 ASP A C 4
ATOM 12242 O O . ASP A 1 100 ? 39.449 -5.508 -13.107 1.00 14.47 100 ASP A O 4
ATOM 12251 N N . ARG A 1 101 ? 40.659 -7.166 -12.173 1.00 14.51 101 ARG A N 4
ATOM 12252 C CA . ARG A 1 101 ? 41.590 -6.289 -11.501 1.00 15.34 101 ARG A CA 4
ATOM 12253 C C . ARG A 1 101 ? 42.539 -5.634 -12.484 1.00 15.38 101 ARG A C 4
ATOM 12254 O O . ARG A 1 101 ? 43.454 -6.271 -13.011 1.00 16.24 101 ARG A O 4
ATOM 12275 N N . GLU A 1 102 ? 42.296 -4.369 -12.737 1.00 14.55 102 GLU A N 4
ATOM 12276 C CA . GLU A 1 102 ? 43.185 -3.568 -13.556 1.00 14.63 102 GLU A CA 4
ATOM 12277 C C . GLU A 1 102 ? 44.199 -2.859 -12.666 1.00 14.38 102 GLU A C 4
ATOM 12278 O O . GLU A 1 102 ? 43.967 -1.740 -12.201 1.00 13.90 102 GLU A O 4
ATOM 12290 N N . ASP A 1 103 ? 45.311 -3.530 -12.403 1.00 14.86 103 ASP A N 4
ATOM 12291 C CA . ASP A 1 103 ? 46.326 -2.999 -11.507 1.00 14.89 103 ASP A CA 4
ATOM 12292 C C . ASP A 1 103 ? 47.258 -2.057 -12.254 1.00 14.60 103 ASP A C 4
ATOM 12293 O O . ASP A 1 103 ? 48.260 -2.482 -12.833 1.00 14.51 103 ASP A O 4
ATOM 12302 N N . GLY A 1 104 ? 46.907 -0.782 -12.260 1.00 14.61 104 GLY A N 4
ATOM 12303 C CA . GLY A 1 104 ? 47.727 0.217 -12.911 1.00 14.50 104 GLY A CA 4
ATOM 12304 C C . GLY A 1 104 ? 47.319 1.617 -12.520 1.00 14.74 104 GLY A C 4
ATOM 12305 O O . GLY A 1 104 ? 46.261 1.809 -11.922 1.00 14.71 104 GLY A O 4
ATOM 12309 N N . GLY A 1 105 ? 48.141 2.596 -12.871 1.00 15.11 105 GLY A N 4
ATOM 12310 C CA . GLY A 1 105 ? 47.877 3.969 -12.486 1.00 15.53 105 GLY A CA 4
ATOM 12311 C C . GLY A 1 105 ? 46.644 4.546 -13.155 1.00 15.36 105 GLY A C 4
ATOM 12312 O O . GLY A 1 105 ? 45.962 5.397 -12.578 1.00 15.29 105 GLY A O 4
ATOM 12316 N N . GLY A 1 106 ? 46.358 4.083 -14.366 1.00 15.45 106 GLY A N 4
ATOM 12317 C CA . GLY A 1 106 ? 45.217 4.585 -15.111 1.00 15.44 106 GLY A CA 4
ATOM 12318 C C . GLY A 1 106 ? 43.889 4.210 -14.480 1.00 15.40 106 GLY A C 4
ATOM 12319 O O . GLY A 1 106 ? 43.033 5.070 -14.265 1.00 15.58 106 GLY A O 4
ATOM 12323 N N . SER A 1 107 ? 43.718 2.931 -14.180 1.00 15.35 107 SER A N 4
ATOM 12324 C CA . SER A 1 107 ? 42.471 2.441 -13.610 1.00 15.47 107 SER A CA 4
ATOM 12325 C C . SER A 1 107 ? 42.407 2.720 -12.112 1.00 15.46 107 SER A C 4
ATOM 12326 O O . SER A 1 107 ? 41.354 3.078 -11.580 1.00 15.32 107 SER A O 4
ATOM 12334 N N . GLY A 1 108 ? 43.534 2.565 -11.439 1.00 15.75 108 GLY A N 4
ATOM 12335 C CA . GLY A 1 108 ? 43.579 2.752 -10.005 1.00 15.94 108 GLY A CA 4
ATOM 12336 C C . GLY A 1 108 ? 44.650 1.894 -9.376 1.00 16.35 108 GLY A C 4
ATOM 12337 O O . GLY A 1 108 ? 45.493 2.385 -8.625 1.00 16.77 108 GLY A O 4
ATOM 12341 N N . GLY A 1 109 ? 44.628 0.610 -9.697 1.00 16.37 109 GLY A N 4
ATOM 12342 C CA . GLY A 1 109 ? 45.658 -0.284 -9.221 1.00 16.90 109 GLY A CA 4
ATOM 12343 C C . GLY A 1 109 ? 45.148 -1.256 -8.184 1.00 16.92 109 GLY A C 4
ATOM 12344 O O . GLY A 1 109 ? 43.962 -1.590 -8.165 1.00 17.08 109 GLY A O 4
ATOM 12348 N N . SER A 1 110 ? 46.043 -1.699 -7.317 1.00 16.91 110 SER A N 4
ATOM 12349 C CA . SER A 1 110 ? 45.713 -2.661 -6.286 1.00 17.10 110 SER A CA 4
ATOM 12350 C C . SER A 1 110 ? 44.919 -2.008 -5.159 1.00 16.81 110 SER A C 4
ATOM 12351 O O . SER A 1 110 ? 44.328 -2.696 -4.324 1.00 17.03 110 SER A O 4
ATOM 12359 N N . LEU A 1 111 ? 44.911 -0.678 -5.137 1.00 16.46 111 LEU A N 4
ATOM 12360 C CA . LEU A 1 111 ? 44.140 0.058 -4.148 1.00 16.32 111 LEU A CA 4
ATOM 12361 C C . LEU A 1 111 ? 42.650 -0.135 -4.395 1.00 15.90 111 LEU A C 4
ATOM 12362 O O . LEU A 1 111 ? 42.207 -0.271 -5.539 1.00 16.10 111 LEU A O 4
ATOM 12378 N N . ARG A 1 112 ? 41.887 -0.183 -3.324 1.00 15.45 112 ARG A N 4
ATOM 12379 C CA . ARG A 1 112 ? 40.451 -0.366 -3.418 1.00 15.10 112 ARG A CA 4
ATOM 12380 C C . ARG A 1 112 ? 39.737 0.815 -2.783 1.00 14.96 112 ARG A C 4
ATOM 12381 O O . ARG A 1 112 ? 40.228 1.397 -1.816 1.00 14.92 112 ARG A O 4
ATOM 12402 N N . LYS A 1 113 ? 38.591 1.170 -3.332 1.00 15.05 113 LYS A N 4
ATOM 12403 C CA . LYS A 1 113 ? 37.796 2.257 -2.790 1.00 15.05 113 LYS A CA 4
ATOM 12404 C C . LYS A 1 113 ? 37.173 1.842 -1.459 1.00 14.25 113 LYS A C 4
ATOM 12405 O O . LYS A 1 113 ? 36.321 0.954 -1.408 1.00 14.12 113 LYS A O 4
ATOM 12424 N N . LYS A 1 114 ? 37.627 2.455 -0.376 1.00 13.84 114 LYS A N 4
ATOM 12425 C CA . LYS A 1 114 ? 37.121 2.120 0.941 1.00 13.17 114 LYS A CA 4
ATOM 12426 C C . LYS A 1 114 ? 35.710 2.666 1.114 1.00 12.35 114 LYS A C 4
ATOM 12427 O O . LYS A 1 114 ? 35.261 3.509 0.334 1.00 12.30 114 LYS A O 4
ATOM 12446 N N . ILE A 1 115 ? 35.016 2.177 2.125 1.00 11.80 115 ILE A N 4
ATOM 12447 C CA . ILE A 1 115 ? 33.676 2.651 2.412 1.00 10.98 115 ILE A CA 4
ATOM 12448 C C . ILE A 1 115 ? 33.738 4.051 3.007 1.00 10.72 115 ILE A C 4
ATOM 12449 O O . ILE A 1 115 ? 34.375 4.275 4.036 1.00 11.04 115 ILE A O 4
ATOM 12465 N N . ASN A 1 116 ? 33.105 4.994 2.337 1.00 10.30 116 ASN A N 4
ATOM 12466 C CA . ASN A 1 116 ? 33.063 6.365 2.814 1.00 10.15 116 ASN A CA 4
ATOM 12467 C C . ASN A 1 116 ? 31.893 6.534 3.771 1.00 9.59 116 ASN A C 4
ATOM 12468 O O . ASN A 1 116 ? 30.899 5.817 3.663 1.00 9.07 116 ASN A O 4
ATOM 12479 N N . PRO A 1 117 ? 31.986 7.477 4.722 1.00 9.80 117 PRO A N 4
ATOM 12480 C CA . PRO A 1 117 ? 30.906 7.737 5.681 1.00 9.49 117 PRO A CA 4
ATOM 12481 C C . PRO A 1 117 ? 29.598 8.085 4.979 1.00 8.86 117 PRO A C 4
ATOM 12482 O O . PRO A 1 117 ? 28.514 7.785 5.472 1.00 8.47 117 PRO A O 4
ATOM 12493 N N . LYS A 1 118 ? 29.714 8.688 3.803 1.00 8.89 118 LYS A N 4
ATOM 12494 C CA . LYS A 1 118 ? 28.551 9.083 3.022 1.00 8.47 118 LYS A CA 4
ATOM 12495 C C . LYS A 1 118 ? 27.817 7.858 2.475 1.00 7.88 118 LYS A C 4
ATOM 12496 O O . LYS A 1 118 ? 26.610 7.903 2.239 1.00 7.52 118 LYS A O 4
ATOM 12515 N N . VAL A 1 119 ? 28.546 6.759 2.310 1.00 7.92 119 VAL A N 4
ATOM 12516 C CA . VAL A 1 119 ? 27.956 5.514 1.833 1.00 7.54 119 VAL A CA 4
ATOM 12517 C C . VAL A 1 119 ? 27.019 4.946 2.894 1.00 6.90 119 VAL A C 4
ATOM 12518 O O . VAL A 1 119 ? 25.992 4.342 2.580 1.00 6.47 119 VAL A O 4
ATOM 12531 N N . MET A 1 120 ? 27.367 5.176 4.157 1.00 6.95 120 MET A N 4
ATOM 12532 C CA . MET A 1 120 ? 26.536 4.743 5.274 1.00 6.52 120 MET A CA 4
ATOM 12533 C C . MET A 1 120 ? 25.179 5.432 5.226 1.00 6.10 120 MET A C 4
ATOM 12534 O O . MET A 1 120 ? 24.167 4.853 5.611 1.00 5.61 120 MET A O 4
ATOM 12548 N N . ASN A 1 121 ? 25.171 6.664 4.732 1.00 6.37 121 ASN A N 4
ATOM 12549 C CA . ASN A 1 121 ? 23.938 7.434 4.607 1.00 6.19 121 ASN A CA 4
ATOM 12550 C C . ASN A 1 121 ? 23.103 6.916 3.443 1.00 5.71 121 ASN A C 4
ATOM 12551 O O . ASN A 1 121 ? 21.874 6.967 3.476 1.00 5.44 121 ASN A O 4
ATOM 12562 N N . MET A 1 122 ? 23.777 6.408 2.421 1.00 5.75 122 MET A N 4
ATOM 12563 C CA . MET A 1 122 ? 23.093 5.809 1.284 1.00 5.49 122 MET A CA 4
ATOM 12564 C C . MET A 1 122 ? 22.393 4.525 1.709 1.00 4.88 122 MET A C 4
ATOM 12565 O O . MET A 1 122 ? 21.222 4.312 1.400 1.00 4.56 122 MET A O 4
ATOM 12579 N N . ILE A 1 123 ? 23.112 3.687 2.446 1.00 4.83 123 ILE A N 4
ATOM 12580 C CA . ILE A 1 123 ? 22.545 2.448 2.965 1.00 4.35 123 ILE A CA 4
ATOM 12581 C C . ILE A 1 123 ? 21.502 2.753 4.035 1.00 3.90 123 ILE A C 4
ATOM 12582 O O . ILE A 1 123 ? 20.532 2.020 4.196 1.00 3.43 123 ILE A O 4
ATOM 12598 N N . ASP A 1 124 ? 21.710 3.853 4.754 1.00 4.16 124 ASP A N 4
ATOM 12599 C CA . ASP A 1 124 ? 20.754 4.319 5.757 1.00 4.01 124 ASP A CA 4
ATOM 12600 C C . ASP A 1 124 ? 19.373 4.468 5.133 1.00 3.55 124 ASP A C 4
ATOM 12601 O O . ASP A 1 124 ? 18.383 3.954 5.655 1.00 3.33 124 ASP A O 4
ATOM 12610 N N . SER A 1 125 ? 19.325 5.162 4.002 1.00 3.56 125 SER A N 4
ATOM 12611 C CA . SER A 1 125 ? 18.085 5.345 3.262 1.00 3.35 125 SER A CA 4
ATOM 12612 C C . SER A 1 125 ? 17.524 3.997 2.816 1.00 2.96 125 SER A C 4
ATOM 12613 O O . SER A 1 125 ? 16.319 3.764 2.886 1.00 2.71 125 SER A O 4
ATOM 12621 N N . VAL A 1 126 ? 18.414 3.111 2.381 1.00 3.00 126 VAL A N 4
ATOM 12622 C CA . VAL A 1 126 ? 18.036 1.764 1.966 1.00 2.69 126 VAL A CA 4
ATOM 12623 C C . VAL A 1 126 ? 17.344 1.020 3.111 1.00 2.31 126 VAL A C 4
ATOM 12624 O O . VAL A 1 126 ? 16.306 0.384 2.914 1.00 1.97 126 VAL A O 4
ATOM 12637 N N . GLU A 1 127 ? 17.910 1.125 4.310 1.00 2.51 127 GLU A N 4
ATOM 12638 C CA . GLU A 1 127 ? 17.324 0.504 5.494 1.00 2.44 127 GLU A CA 4
ATOM 12639 C C . GLU A 1 127 ? 15.974 1.133 5.819 1.00 2.08 127 GLU A C 4
ATOM 12640 O O . GLU A 1 127 ? 15.026 0.436 6.188 1.00 1.96 127 GLU A O 4
ATOM 12652 N N . LYS A 1 128 ? 15.895 2.454 5.685 1.00 2.05 128 LYS A N 4
ATOM 12653 C CA . LYS A 1 128 ? 14.653 3.179 5.929 1.00 1.88 128 LYS A CA 4
ATOM 12654 C C . LYS A 1 128 ? 13.552 2.684 5.000 1.00 1.53 128 LYS A C 4
ATOM 12655 O O . LYS A 1 128 ? 12.402 2.515 5.414 1.00 1.49 128 LYS A O 4
ATOM 12674 N N . LYS A 1 129 ? 13.915 2.445 3.744 1.00 1.47 129 LYS A N 4
ATOM 12675 C CA . LYS A 1 129 ? 12.963 1.981 2.747 1.00 1.39 129 LYS A CA 4
ATOM 12676 C C . LYS A 1 129 ? 12.380 0.627 3.134 1.00 1.19 129 LYS A C 4
ATOM 12677 O O . LYS A 1 129 ? 11.179 0.411 2.993 1.00 1.21 129 LYS A O 4
ATOM 12696 N N . GLU A 1 130 ? 13.226 -0.268 3.646 1.00 1.16 130 GLU A N 4
ATOM 12697 C CA . GLU A 1 130 ? 12.786 -1.610 4.034 1.00 1.14 130 GLU A CA 4
ATOM 12698 C C . GLU A 1 130 ? 11.615 -1.534 5.009 1.00 1.17 130 GLU A C 4
ATOM 12699 O O . GLU A 1 130 ? 10.616 -2.240 4.854 1.00 1.18 130 GLU A O 4
ATOM 12711 N N . MET A 1 131 ? 11.742 -0.660 6.000 1.00 1.30 131 MET A N 4
ATOM 12712 C CA . MET A 1 131 ? 10.705 -0.495 7.010 1.00 1.44 131 MET A CA 4
ATOM 12713 C C . MET A 1 131 ? 9.396 -0.051 6.375 1.00 1.30 131 MET A C 4
ATOM 12714 O O . MET A 1 131 ? 8.342 -0.616 6.653 1.00 1.41 131 MET A O 4
ATOM 12728 N N . SER A 1 132 ? 9.471 0.948 5.503 1.00 1.14 132 SER A N 4
ATOM 12729 C CA . SER A 1 132 ? 8.282 1.473 4.847 1.00 1.08 132 SER A CA 4
ATOM 12730 C C . SER A 1 132 ? 7.673 0.438 3.904 1.00 0.99 132 SER A C 4
ATOM 12731 O O . SER A 1 132 ? 6.455 0.344 3.785 1.00 1.01 132 SER A O 4
ATOM 12739 N N . LEU A 1 133 ? 8.522 -0.345 3.247 1.00 0.94 133 LEU A N 4
ATOM 12740 C CA . LEU A 1 133 ? 8.054 -1.407 2.362 1.00 0.93 133 LEU A CA 4
ATOM 12741 C C . LEU A 1 133 ? 7.214 -2.420 3.134 1.00 0.99 133 LEU A C 4
ATOM 12742 O O . LEU A 1 133 ? 6.109 -2.775 2.719 1.00 0.96 133 LEU A O 4
ATOM 12758 N N . LYS A 1 134 ? 7.735 -2.864 4.272 1.00 1.11 134 LYS A N 4
ATOM 12759 C CA . LYS A 1 134 ? 7.023 -3.815 5.117 1.00 1.22 134 LYS A CA 4
ATOM 12760 C C . LYS A 1 134 ? 5.794 -3.161 5.743 1.00 1.17 134 LYS A C 4
ATOM 12761 O O . LYS A 1 134 ? 4.734 -3.785 5.860 1.00 1.18 134 LYS A O 4
ATOM 12780 N N . HIS A 1 135 ? 5.945 -1.900 6.132 1.00 1.18 135 HIS A N 4
ATOM 12781 C CA . HIS A 1 135 ? 4.856 -1.129 6.723 1.00 1.20 135 HIS A CA 4
ATOM 12782 C C . HIS A 1 135 ? 3.681 -1.005 5.755 1.00 1.04 135 HIS A C 4
ATOM 12783 O O . HIS A 1 135 ? 2.535 -1.259 6.129 1.00 1.06 135 HIS A O 4
ATOM 12797 N N . MET A 1 136 ? 3.968 -0.620 4.515 1.00 0.93 136 MET A N 4
ATOM 12798 C CA . MET A 1 136 ? 2.929 -0.463 3.503 1.00 0.84 136 MET A CA 4
ATOM 12799 C C . MET A 1 136 ? 2.204 -1.777 3.273 1.00 0.72 136 MET A C 4
ATOM 12800 O O . MET A 1 136 ? 0.977 -1.819 3.268 1.00 0.69 136 MET A O 4
ATOM 12814 N N . MET A 1 137 ? 2.969 -2.853 3.107 1.00 0.72 137 MET A N 4
ATOM 12815 C CA . MET A 1 137 ? 2.389 -4.177 2.909 1.00 0.70 137 MET A CA 4
ATOM 12816 C C . MET A 1 137 ? 1.467 -4.549 4.063 1.00 0.75 137 MET A C 4
ATOM 12817 O O . MET A 1 137 ? 0.365 -5.051 3.851 1.00 0.72 137 MET A O 4
ATOM 12831 N N . LYS A 1 138 ? 1.908 -4.276 5.283 1.00 0.88 138 LYS A N 4
ATOM 12832 C CA . LYS A 1 138 ? 1.118 -4.603 6.461 1.00 1.00 138 LYS A CA 4
ATOM 12833 C C . LYS A 1 138 ? -0.120 -3.711 6.538 1.00 0.96 138 LYS A C 4
ATOM 12834 O O . LYS A 1 138 ? -1.145 -4.096 7.102 1.00 0.99 138 LYS A O 4
ATOM 12853 N N . THR A 1 139 ? -0.021 -2.521 5.960 1.00 0.93 139 THR A N 4
ATOM 12854 C CA . THR A 1 139 ? -1.147 -1.602 5.893 1.00 0.94 139 THR A CA 4
ATOM 12855 C C . THR A 1 139 ? -2.171 -2.092 4.868 1.00 0.79 139 THR A C 4
ATOM 12856 O O . THR A 1 139 ? -3.378 -1.971 5.071 1.00 0.81 139 THR A O 4
ATOM 12867 N N . VAL A 1 140 ? -1.672 -2.666 3.774 1.00 0.66 140 VAL A N 4
ATOM 12868 C CA . VAL A 1 140 ? -2.534 -3.205 2.728 1.00 0.57 140 VAL A CA 4
ATOM 12869 C C . VAL A 1 140 ? -3.430 -4.311 3.282 1.00 0.54 140 VAL A C 4
ATOM 12870 O O . VAL A 1 140 ? -4.647 -4.269 3.121 1.00 0.59 140 VAL A O 4
ATOM 12883 N N . LEU A 1 141 ? -2.823 -5.286 3.949 1.00 0.57 141 LEU A N 4
ATOM 12884 C CA . LEU A 1 141 ? -3.574 -6.380 4.549 1.00 0.65 141 LEU A CA 4
ATOM 12885 C C . LEU A 1 141 ? -4.449 -5.895 5.703 1.00 0.71 141 LEU A C 4
ATOM 12886 O O . LEU A 1 141 ? -5.504 -6.468 5.964 1.00 0.73 141 LEU A O 4
ATOM 12902 N N . LYS A 1 142 ? -4.018 -4.838 6.382 1.00 0.80 142 LYS A N 4
ATOM 12903 C CA . LYS A 1 142 ? -4.810 -4.250 7.460 1.00 0.90 142 LYS A CA 4
ATOM 12904 C C . LYS A 1 142 ? -6.141 -3.742 6.913 1.00 0.79 142 LYS A C 4
ATOM 12905 O O . LYS A 1 142 ? -7.211 -4.016 7.469 1.00 0.73 142 LYS A O 4
ATOM 12924 N N . ASP A 1 143 ? -6.065 -3.006 5.814 1.00 0.80 143 ASP A N 4
ATOM 12925 C CA . ASP A 1 143 ? -7.255 -2.501 5.147 1.00 0.75 143 ASP A CA 4
ATOM 12926 C C . ASP A 1 143 ? -8.015 -3.641 4.484 1.00 0.60 143 ASP A C 4
ATOM 12927 O O . ASP A 1 143 ? -9.235 -3.586 4.351 1.00 0.58 143 ASP A O 4
ATOM 12936 N N . LYS A 1 144 ? -7.285 -4.679 4.075 1.00 0.57 144 LYS A N 4
ATOM 12937 C CA . LYS A 1 144 ? -7.900 -5.901 3.559 1.00 0.50 144 LYS A CA 4
ATOM 12938 C C . LYS A 1 144 ? -8.875 -6.472 4.580 1.00 0.47 144 LYS A C 4
ATOM 12939 O O . LYS A 1 144 ? -10.002 -6.833 4.240 1.00 0.46 144 LYS A O 4
ATOM 12958 N N . HIS A 1 145 ? -8.431 -6.540 5.833 1.00 0.49 145 HIS A N 4
ATOM 12959 C CA . HIS A 1 145 ? -9.282 -6.998 6.923 1.00 0.49 145 HIS A CA 4
ATOM 12960 C C . HIS A 1 145 ? -10.544 -6.152 6.981 1.00 0.45 145 HIS A C 4
ATOM 12961 O O . HIS A 1 145 ? -11.651 -6.679 7.084 1.00 0.46 145 HIS A O 4
ATOM 12975 N N . LYS A 1 146 ? -10.360 -4.837 6.892 1.00 0.47 146 LYS A N 4
ATOM 12976 C CA . LYS A 1 146 ? -11.470 -3.888 6.912 1.00 0.49 146 LYS A CA 4
ATOM 12977 C C . LYS A 1 146 ? -12.462 -4.178 5.784 1.00 0.42 146 LYS A C 4
ATOM 12978 O O . LYS A 1 146 ? -13.678 -4.142 5.986 1.00 0.41 146 LYS A O 4
ATOM 12997 N N . ILE A 1 147 ? -11.931 -4.447 4.594 1.00 0.42 147 ILE A N 4
ATOM 12998 C CA . ILE A 1 147 ? -12.758 -4.768 3.436 1.00 0.43 147 ILE A CA 4
ATOM 12999 C C . ILE A 1 147 ? -13.614 -5.996 3.717 1.00 0.43 147 ILE A C 4
ATOM 13000 O O . ILE A 1 147 ? -14.827 -5.983 3.506 1.00 0.45 147 ILE A O 4
ATOM 13016 N N . GLU A 1 148 ? -12.974 -7.041 4.225 1.00 0.45 148 GLU A N 4
ATOM 13017 C CA . GLU A 1 148 ? -13.656 -8.296 4.498 1.00 0.50 148 GLU A CA 4
ATOM 13018 C C . GLU A 1 148 ? -14.677 -8.132 5.623 1.00 0.45 148 GLU A C 4
ATOM 13019 O O . GLU A 1 148 ? -15.691 -8.834 5.653 1.00 0.44 148 GLU A O 4
ATOM 13031 N N . GLU A 1 149 ? -14.414 -7.201 6.540 1.00 0.44 149 GLU A N 4
ATOM 13032 C CA . GLU A 1 149 ? -15.388 -6.853 7.568 1.00 0.44 149 GLU A CA 4
ATOM 13033 C C . GLU A 1 149 ? -16.629 -6.268 6.914 1.00 0.42 149 GLU A C 4
ATOM 13034 O O . GLU A 1 149 ? -17.751 -6.676 7.203 1.00 0.46 149 GLU A O 4
ATOM 13046 N N . THR A 1 150 ? -16.401 -5.317 6.018 1.00 0.41 150 THR A N 4
ATOM 13047 C CA . THR A 1 150 ? -17.476 -4.657 5.295 1.00 0.46 150 THR A CA 4
ATOM 13048 C C . THR A 1 150 ? -18.293 -5.669 4.493 1.00 0.41 150 THR A C 4
ATOM 13049 O O . THR A 1 150 ? -19.524 -5.632 4.506 1.00 0.42 150 THR A O 4
ATOM 13060 N N . ILE A 1 151 ? -17.601 -6.581 3.815 1.00 0.41 151 ILE A N 4
ATOM 13061 C CA . ILE A 1 151 ? -18.259 -7.637 3.053 1.00 0.43 151 ILE A CA 4
ATOM 13062 C C . ILE A 1 151 ? -19.194 -8.445 3.951 1.00 0.39 151 ILE A C 4
ATOM 13063 O O . ILE A 1 151 ? -20.354 -8.678 3.607 1.00 0.41 151 ILE A O 4
ATOM 13079 N N . ALA A 1 152 ? -18.688 -8.843 5.112 1.00 0.39 152 ALA A N 4
ATOM 13080 C CA . ALA A 1 152 ? -19.475 -9.605 6.071 1.00 0.41 152 ALA A CA 4
ATOM 13081 C C . ALA A 1 152 ? -20.652 -8.783 6.586 1.00 0.39 152 ALA A C 4
ATOM 13082 O O . ALA A 1 152 ? -21.764 -9.293 6.716 1.00 0.42 152 ALA A O 4
ATOM 13089 N N . THR A 1 153 ? -20.401 -7.504 6.862 1.00 0.41 153 THR A N 4
ATOM 13090 C CA . THR A 1 153 ? -21.441 -6.604 7.347 1.00 0.43 153 THR A CA 4
ATOM 13091 C C . THR A 1 153 ? -22.567 -6.467 6.325 1.00 0.42 153 THR A C 4
ATOM 13092 O O . THR A 1 153 ? -23.741 -6.513 6.679 1.00 0.47 153 THR A O 4
ATOM 13103 N N . LEU A 1 154 ? -22.201 -6.306 5.057 1.00 0.39 154 LEU A N 4
ATOM 13104 C CA . LEU A 1 154 ? -23.182 -6.172 3.985 1.00 0.40 154 LEU A CA 4
ATOM 13105 C C . LEU A 1 154 ? -23.958 -7.469 3.788 1.00 0.41 154 LEU A C 4
ATOM 13106 O O . LEU A 1 154 ? -25.167 -7.452 3.556 1.00 0.44 154 LEU A O 4
ATOM 13122 N N . ASP A 1 155 ? -23.256 -8.591 3.888 1.00 0.41 155 ASP A N 4
ATOM 13123 C CA . ASP A 1 155 ? -23.884 -9.901 3.763 1.00 0.47 155 ASP A CA 4
ATOM 13124 C C . ASP A 1 155 ? -24.927 -10.103 4.854 1.00 0.49 155 ASP A C 4
ATOM 13125 O O . ASP A 1 155 ? -26.074 -10.469 4.582 1.00 0.51 155 ASP A O 4
ATOM 13134 N N . GLU A 1 156 ? -24.529 -9.838 6.092 1.00 0.52 156 GLU A N 4
ATOM 13135 C CA . GLU A 1 156 ? -25.428 -9.989 7.224 1.00 0.57 156 GLU A CA 4
ATOM 13136 C C . GLU A 1 156 ? -26.509 -8.918 7.203 1.00 0.56 156 GLU A C 4
ATOM 13137 O O . GLU A 1 156 ? -27.603 -9.127 7.713 1.00 0.65 156 GLU A O 4
ATOM 13149 N N . TYR A 1 157 ? -26.203 -7.779 6.596 1.00 0.52 157 TYR A N 4
ATOM 13150 C CA . TYR A 1 157 ? -27.179 -6.709 6.442 1.00 0.55 157 TYR A CA 4
ATOM 13151 C C . TYR A 1 157 ? -28.357 -7.191 5.608 1.00 0.54 157 TYR A C 4
ATOM 13152 O O . TYR A 1 157 ? -29.508 -6.858 5.890 1.00 0.61 157 TYR A O 4
ATOM 13170 N N . LYS A 1 158 ? -28.060 -7.988 4.585 1.00 0.53 158 LYS A N 4
ATOM 13171 C CA . LYS A 1 158 ? -29.102 -8.578 3.757 1.00 0.61 158 LYS A CA 4
ATOM 13172 C C . LYS A 1 158 ? -29.864 -9.635 4.546 1.00 0.69 158 LYS A C 4
ATOM 13173 O O . LYS A 1 158 ? -31.071 -9.798 4.379 1.00 0.85 158 LYS A O 4
ATOM 13192 N N . ARG A 1 159 ? -29.153 -10.350 5.409 1.00 0.66 159 ARG A N 4
ATOM 13193 C CA . ARG A 1 159 ? -29.772 -11.367 6.245 1.00 0.79 159 ARG A CA 4
ATOM 13194 C C . ARG A 1 159 ? -30.732 -10.712 7.239 1.00 0.86 159 ARG A C 4
ATOM 13195 O O . ARG A 1 159 ? -31.800 -11.250 7.537 1.00 0.99 159 ARG A O 4
ATOM 13216 N N . LYS A 1 160 ? -30.332 -9.551 7.753 1.00 0.84 160 LYS A N 4
ATOM 13217 C CA . LYS A 1 160 ? -31.194 -8.740 8.606 1.00 0.98 160 LYS A CA 4
ATOM 13218 C C . LYS A 1 160 ? -32.403 -8.249 7.817 1.00 0.98 160 LYS A C 4
ATOM 13219 O O . LYS A 1 160 ? -33.541 -8.324 8.292 1.00 1.10 160 LYS A O 4
ATOM 13238 N N . ALA A 1 161 ? -32.137 -7.755 6.608 1.00 0.89 161 ALA A N 4
ATOM 13239 C CA . ALA A 1 161 ? -33.172 -7.209 5.736 1.00 0.95 161 ALA A CA 4
ATOM 13240 C C . ALA A 1 161 ? -34.295 -8.212 5.513 1.00 1.46 161 ALA A C 4
ATOM 13241 O O . ALA A 1 161 ? -34.096 -9.269 4.913 1.00 1.97 161 ALA A O 4
ATOM 13248 N N . SER A 1 162 ? -35.474 -7.873 6.002 1.00 1.91 162 SER A N 4
ATOM 13249 C CA . SER A 1 162 ? -36.623 -8.752 5.896 1.00 2.66 162 SER A CA 4
ATOM 13250 C C . SER A 1 162 ? -37.615 -8.207 4.874 1.00 2.69 162 SER A C 4
ATOM 13251 O O . SER A 1 162 ? -38.686 -8.777 4.663 1.00 3.22 162 SER A O 4
ATOM 13259 N N . GLY A 1 163 ? -37.252 -7.095 4.247 1.00 2.61 163 GLY A N 4
ATOM 13260 C CA . GLY A 1 163 ? -38.096 -6.504 3.232 1.00 2.91 163 GLY A CA 4
ATOM 13261 C C . GLY A 1 163 ? -37.323 -5.588 2.310 1.00 2.74 163 GLY A C 4
ATOM 13262 O O . GLY A 1 163 ? -37.254 -4.381 2.538 1.00 3.19 163 GLY A O 4
ATOM 13266 N N . GLY A 1 164 ? -36.742 -6.158 1.269 1.00 2.67 164 GLY A N 4
ATOM 13267 C CA . GLY A 1 164 ? -35.961 -5.380 0.332 1.00 2.95 164 GLY A CA 4
ATOM 13268 C C . GLY A 1 164 ? -35.369 -6.247 -0.755 1.00 2.38 164 GLY A C 4
ATOM 13269 O O . GLY A 1 164 ? -34.524 -7.101 -0.483 1.00 2.74 164 GLY A O 4
ATOM 13273 N N . SER A 1 165 ? -35.809 -6.037 -1.986 1.00 2.14 165 SER A N 4
ATOM 13274 C CA . SER A 1 165 ? -35.360 -6.850 -3.104 1.00 2.27 165 SER A CA 4
ATOM 13275 C C . SER A 1 165 ? -34.353 -6.086 -3.960 1.00 2.23 165 SER A C 4
ATOM 13276 O O . SER A 1 165 ? -33.429 -6.672 -4.531 1.00 2.86 165 SER A O 4
ATOM 13284 N N . ALA A 1 166 ? -34.531 -4.772 -4.035 1.00 2.17 166 ALA A N 4
ATOM 13285 C CA . ALA A 1 166 ? -33.671 -3.926 -4.851 1.00 2.62 166 ALA A CA 4
ATOM 13286 C C . ALA A 1 166 ? -32.274 -3.810 -4.250 1.00 1.98 166 ALA A C 4
ATOM 13287 O O . ALA A 1 166 ? -32.087 -3.223 -3.180 1.00 2.62 166 ALA A O 4
ATOM 13294 N N . GLY A 1 167 ? -31.299 -4.391 -4.935 1.00 1.32 167 GLY A N 4
ATOM 13295 C CA . GLY A 1 167 ? -29.922 -4.299 -4.497 1.00 0.81 167 GLY A CA 4
ATOM 13296 C C . GLY A 1 167 ? -29.459 -5.545 -3.773 1.00 0.72 167 GLY A C 4
ATOM 13297 O O . GLY A 1 167 ? -28.331 -5.994 -3.963 1.00 0.65 167 GLY A O 4
ATOM 13301 N N . THR A 1 168 ? -30.340 -6.120 -2.965 1.00 0.81 168 THR A N 4
ATOM 13302 C CA . THR A 1 168 ? -29.989 -7.263 -2.135 1.00 0.82 168 THR A CA 4
ATOM 13303 C C . THR A 1 168 ? -29.654 -8.493 -2.980 1.00 0.77 168 THR A C 4
ATOM 13304 O O . THR A 1 168 ? -28.686 -9.205 -2.702 1.00 0.75 168 THR A O 4
ATOM 13315 N N . ARG A 1 169 ? -30.453 -8.739 -4.011 1.00 0.82 169 ARG A N 4
ATOM 13316 C CA . ARG A 1 169 ? -30.225 -9.879 -4.890 1.00 0.85 169 ARG A CA 4
ATOM 13317 C C . ARG A 1 169 ? -28.961 -9.680 -5.719 1.00 0.77 169 ARG A C 4
ATOM 13318 O O . ARG A 1 169 ? -28.165 -10.602 -5.882 1.00 0.79 169 ARG A O 4
ATOM 13339 N N . MET A 1 170 ? -28.771 -8.460 -6.209 1.00 0.73 170 MET A N 4
ATOM 13340 C CA . MET A 1 170 ? -27.605 -8.128 -7.017 1.00 0.70 170 MET A CA 4
ATOM 13341 C C . MET A 1 170 ? -26.337 -8.288 -6.189 1.00 0.67 170 MET A C 4
ATOM 13342 O O . MET A 1 170 ? -25.347 -8.856 -6.651 1.00 0.65 170 MET A O 4
ATOM 13356 N N . PHE A 1 171 ? -26.397 -7.813 -4.949 1.00 0.68 171 PHE A N 4
ATOM 13357 C CA . PHE A 1 171 ? -25.263 -7.876 -4.037 1.00 0.68 171 PHE A CA 4
ATOM 13358 C C . PHE A 1 171 ? -24.755 -9.300 -3.853 1.00 0.68 171 PHE A C 4
ATOM 13359 O O . PHE A 1 171 ? -23.555 -9.530 -3.864 1.00 0.69 171 PHE A O 4
ATOM 13376 N N . GLU A 1 172 ? -25.660 -10.254 -3.685 1.00 0.67 172 GLU A N 4
ATOM 13377 C CA . GLU A 1 172 ? -25.257 -11.617 -3.358 1.00 0.69 172 GLU A CA 4
ATOM 13378 C C . GLU A 1 172 ? -24.524 -12.269 -4.526 1.00 0.67 172 GLU A C 4
ATOM 13379 O O . GLU A 1 172 ? -23.457 -12.870 -4.348 1.00 0.70 172 GLU A O 4
ATOM 13391 N N . ASP A 1 173 ? -25.085 -12.135 -5.721 1.00 0.67 173 ASP A N 4
ATOM 13392 C CA . ASP A 1 173 ? -24.477 -12.711 -6.916 1.00 0.70 173 ASP A CA 4
ATOM 13393 C C . ASP A 1 173 ? -23.176 -12.005 -7.255 1.00 0.70 173 ASP A C 4
ATOM 13394 O O . ASP A 1 173 ? -22.235 -12.619 -7.754 1.00 0.74 173 ASP A O 4
ATOM 13403 N N . ARG A 1 174 ? -23.121 -10.711 -6.997 1.00 0.71 174 ARG A N 4
ATOM 13404 C CA . ARG A 1 174 ? -21.913 -9.946 -7.252 1.00 0.77 174 ARG A CA 4
ATOM 13405 C C . ARG A 1 174 ? -20.857 -10.222 -6.182 1.00 0.78 174 ARG A C 4
ATOM 13406 O O . ARG A 1 174 ? -19.662 -10.164 -6.451 1.00 0.82 174 ARG A O 4
ATOM 13427 N N . LYS A 1 175 ? -21.310 -10.532 -4.971 1.00 0.80 175 LYS A N 4
ATOM 13428 C CA . LYS A 1 175 ? -20.413 -10.810 -3.855 1.00 0.85 175 LYS A CA 4
ATOM 13429 C C . LYS A 1 175 ? -19.536 -12.017 -4.157 1.00 0.79 175 LYS A C 4
ATOM 13430 O O . LYS A 1 175 ? -18.318 -11.965 -3.990 1.00 0.80 175 LYS A O 4
ATOM 13449 N N . GLU A 1 176 ? -20.159 -13.103 -4.609 1.00 0.75 176 GLU A N 4
ATOM 13450 C CA . GLU A 1 176 ? -19.415 -14.311 -4.953 1.00 0.73 176 GLU A CA 4
ATOM 13451 C C . GLU A 1 176 ? -18.423 -14.024 -6.079 1.00 0.63 176 GLU A C 4
ATOM 13452 O O . GLU A 1 176 ? -17.337 -14.594 -6.119 1.00 0.63 176 GLU A O 4
ATOM 13464 N N . LYS A 1 177 ? -18.803 -13.125 -6.984 1.00 0.61 177 LYS A N 4
ATOM 13465 C CA . LYS A 1 177 ? -17.934 -12.717 -8.076 1.00 0.62 177 LYS A CA 4
ATOM 13466 C C . LYS A 1 177 ? -16.764 -11.890 -7.544 1.00 0.65 177 LYS A C 4
ATOM 13467 O O . LYS A 1 177 ? -15.614 -12.088 -7.944 1.00 0.65 177 LYS A O 4
ATOM 13486 N N . ALA A 1 178 ? -17.071 -10.970 -6.635 1.00 0.71 178 ALA A N 4
ATOM 13487 C CA . ALA A 1 178 ? -16.067 -10.100 -6.038 1.00 0.78 178 ALA A CA 4
ATOM 13488 C C . ALA A 1 178 ? -15.030 -10.906 -5.266 1.00 0.75 178 ALA A C 4
ATOM 13489 O O . ALA A 1 178 ? -13.830 -10.710 -5.439 1.00 0.74 178 ALA A O 4
ATOM 13496 N N . LEU A 1 179 ? -15.495 -11.824 -4.425 1.00 0.74 179 LEU A N 4
ATOM 13497 C CA . LEU A 1 179 ? -14.593 -12.668 -3.644 1.00 0.74 179 LEU A CA 4
ATOM 13498 C C . LEU A 1 179 ? -13.825 -13.623 -4.551 1.00 0.68 179 LEU A C 4
ATOM 13499 O O . LEU A 1 179 ? -12.680 -13.980 -4.263 1.00 0.68 179 LEU A O 4
ATOM 13515 N N . LYS A 1 180 ? -14.455 -14.026 -5.646 1.00 0.68 180 LYS A N 4
ATOM 13516 C CA . LYS A 1 180 ? -13.812 -14.889 -6.629 1.00 0.68 180 LYS A CA 4
ATOM 13517 C C . LYS A 1 180 ? -12.669 -14.138 -7.308 1.00 0.67 180 LYS A C 4
ATOM 13518 O O . LYS A 1 180 ? -11.594 -14.689 -7.544 1.00 0.68 180 LYS A O 4
ATOM 13537 N N . THR A 1 181 ? -12.914 -12.868 -7.600 1.00 0.70 181 THR A N 4
ATOM 13538 C CA . THR A 1 181 ? -11.908 -12.005 -8.199 1.00 0.74 181 THR A CA 4
ATOM 13539 C C . THR A 1 181 ? -10.809 -11.687 -7.184 1.00 0.69 181 THR A C 4
ATOM 13540 O O . THR A 1 181 ? -9.619 -11.691 -7.509 1.00 0.73 181 THR A O 4
ATOM 13551 N N . MET A 1 182 ? -11.225 -11.432 -5.948 1.00 0.64 182 MET A N 4
ATOM 13552 C CA . MET A 1 182 ? -10.304 -11.099 -4.867 1.00 0.61 182 MET A CA 4
ATOM 13553 C C . MET A 1 182 ? -9.336 -12.248 -4.607 1.00 0.61 182 MET A C 4
ATOM 13554 O O . MET A 1 182 ? -8.186 -12.024 -4.242 1.00 0.66 182 MET A O 4
ATOM 13568 N N . ALA A 1 183 ? -9.805 -13.476 -4.804 1.00 0.58 183 ALA A N 4
ATOM 13569 C CA . ALA A 1 183 ? -8.970 -14.657 -4.621 1.00 0.61 183 ALA A CA 4
ATOM 13570 C C . ALA A 1 183 ? -7.866 -14.714 -5.672 1.00 0.64 183 ALA A C 4
ATOM 13571 O O . ALA A 1 183 ? -6.732 -15.100 -5.379 1.00 0.71 183 ALA A O 4
ATOM 13578 N N . LYS A 1 184 ? -8.198 -14.310 -6.893 1.00 0.63 184 LYS A N 4
ATOM 13579 C CA . LYS A 1 184 ? -7.232 -14.292 -7.986 1.00 0.71 184 LYS A CA 4
ATOM 13580 C C . LYS A 1 184 ? -6.210 -13.181 -7.776 1.00 0.71 184 LYS A C 4
ATOM 13581 O O . LYS A 1 184 ? -5.006 -13.390 -7.925 1.00 0.75 184 LYS A O 4
ATOM 13600 N N . LYS A 1 185 ? -6.698 -12.004 -7.411 1.00 0.72 185 LYS A N 4
ATOM 13601 C CA . LYS A 1 185 ? -5.829 -10.864 -7.146 1.00 0.77 185 LYS A CA 4
ATOM 13602 C C . LYS A 1 185 ? -5.030 -11.070 -5.861 1.00 0.70 185 LYS A C 4
ATOM 13603 O O . LYS A 1 185 ? -4.002 -10.429 -5.650 1.00 0.72 185 LYS A O 4
ATOM 13622 N N . ASP A 1 186 ? -5.505 -11.972 -5.014 1.00 0.71 186 ASP A N 4
ATOM 13623 C CA . ASP A 1 186 ? -4.792 -12.339 -3.794 1.00 0.72 186 ASP A CA 4
ATOM 13624 C C . ASP A 1 186 ? -3.486 -13.041 -4.145 1.00 0.75 186 ASP A C 4
ATOM 13625 O O . ASP A 1 186 ? -2.479 -12.898 -3.451 1.00 0.75 186 ASP A O 4
ATOM 13634 N N . LEU A 1 187 ? -3.508 -13.790 -5.240 1.00 0.83 187 LEU A N 4
ATOM 13635 C CA . LEU A 1 187 ? -2.311 -14.455 -5.737 1.00 0.93 187 LEU A CA 4
ATOM 13636 C C . LEU A 1 187 ? -1.325 -13.416 -6.259 1.00 0.91 187 LEU A C 4
ATOM 13637 O O . LEU A 1 187 ? -0.114 -13.544 -6.079 1.00 1.04 187 LEU A O 4
ATOM 13653 N N . LYS A 1 188 ? -1.867 -12.377 -6.887 1.00 0.85 188 LYS A N 4
ATOM 13654 C CA . LYS A 1 188 ? -1.065 -11.264 -7.381 1.00 0.94 188 LYS A CA 4
ATOM 13655 C C . LYS A 1 188 ? -0.438 -10.518 -6.205 1.00 0.80 188 LYS A C 4
ATOM 13656 O O . LYS A 1 188 ? 0.720 -10.099 -6.258 1.00 0.92 188 LYS A O 4
ATOM 13675 N N . LEU A 1 189 ? -1.220 -10.361 -5.143 1.00 0.60 189 LEU A N 4
ATOM 13676 C CA . LEU A 1 189 ? -0.739 -9.775 -3.899 1.00 0.54 189 LEU A CA 4
ATOM 13677 C C . LEU A 1 189 ? 0.413 -10.603 -3.331 1.00 0.67 189 LEU A C 4
ATOM 13678 O O . LEU A 1 189 ? 1.479 -10.069 -3.017 1.00 0.76 189 LEU A O 4
ATOM 13694 N N . GLN A 1 190 ? 0.196 -11.910 -3.221 1.00 0.78 190 GLN A N 4
ATOM 13695 C CA . GLN A 1 190 ? 1.223 -12.822 -2.725 1.00 1.01 190 GLN A CA 4
ATOM 13696 C C . GLN A 1 190 ? 2.468 -12.780 -3.600 1.00 1.12 190 GLN A C 4
ATOM 13697 O O . GLN A 1 190 ? 3.581 -12.932 -3.107 1.00 1.26 190 GLN A O 4
ATOM 13711 N N . GLU A 1 191 ? 2.266 -12.568 -4.894 1.00 1.13 191 GLU A N 4
ATOM 13712 C CA . GLU A 1 191 ? 3.364 -12.472 -5.851 1.00 1.31 191 GLU A CA 4
ATOM 13713 C C . GLU A 1 191 ? 4.341 -11.367 -5.450 1.00 1.25 191 GLU A C 4
ATOM 13714 O O . GLU A 1 191 ? 5.541 -11.606 -5.313 1.00 1.43 191 GLU A O 4
ATOM 13726 N N . ILE A 1 192 ? 3.814 -10.165 -5.250 1.00 1.04 192 ILE A N 4
ATOM 13727 C CA . ILE A 1 192 ? 4.641 -9.019 -4.890 1.00 1.01 192 ILE A CA 4
ATOM 13728 C C . ILE A 1 192 ? 5.211 -9.177 -3.483 1.00 1.08 192 ILE A C 4
ATOM 13729 O O . ILE A 1 192 ? 6.370 -8.839 -3.232 1.00 1.24 192 ILE A O 4
ATOM 13745 N N . THR A 1 193 ? 4.404 -9.715 -2.575 1.00 1.07 193 THR A N 4
ATOM 13746 C CA . THR A 1 193 ? 4.847 -9.976 -1.220 1.00 1.30 193 THR A CA 4
ATOM 13747 C C . THR A 1 193 ? 6.046 -10.929 -1.220 1.00 1.54 193 THR A C 4
ATOM 13748 O O . THR A 1 193 ? 7.051 -10.686 -0.547 1.00 1.75 193 THR A O 4
ATOM 13759 N N . GLU A 1 194 ? 5.934 -12.000 -2.001 1.00 1.59 194 GLU A N 4
ATOM 13760 C CA . GLU A 1 194 ? 6.989 -12.995 -2.114 1.00 1.90 194 GLU A CA 4
ATOM 13761 C C . GLU A 1 194 ? 8.227 -12.379 -2.757 1.00 1.98 194 GLU A C 4
ATOM 13762 O O . GLU A 1 194 ? 9.354 -12.634 -2.336 1.00 2.24 194 GLU A O 4
ATOM 13774 N N . LEU A 1 195 ? 7.999 -11.571 -3.787 1.00 1.84 195 LEU A N 4
ATOM 13775 C CA . LEU A 1 195 ? 9.072 -10.857 -4.467 1.00 2.01 195 LEU A CA 4
ATOM 13776 C C . LEU A 1 195 ? 9.868 -10.015 -3.478 1.00 1.93 195 LEU A C 4
ATOM 13777 O O . LEU A 1 195 ? 11.095 -10.123 -3.398 1.00 2.17 195 LEU A O 4
ATOM 13793 N N . LEU A 1 196 ? 9.156 -9.194 -2.718 1.00 1.70 196 LEU A N 4
ATOM 13794 C CA . LEU A 1 196 ? 9.785 -8.294 -1.767 1.00 1.82 196 LEU A CA 4
ATOM 13795 C C . LEU A 1 196 ? 10.607 -9.065 -0.742 1.00 2.03 196 LEU A C 4
ATOM 13796 O O . LEU A 1 196 ? 11.816 -8.870 -0.643 1.00 2.15 196 LEU A O 4
ATOM 13812 N N . ARG A 1 197 ? 9.957 -9.975 -0.021 1.00 2.24 197 ARG A N 4
ATOM 13813 C CA . ARG A 1 197 ? 10.604 -10.682 1.082 1.00 2.73 197 ARG A CA 4
ATOM 13814 C C . ARG A 1 197 ? 11.820 -11.478 0.610 1.00 2.97 197 ARG A C 4
ATOM 13815 O O . ARG A 1 197 ? 12.819 -11.579 1.322 1.00 3.24 197 ARG A O 4
ATOM 13836 N N . ASP A 1 198 ? 11.743 -12.029 -0.594 1.00 3.00 198 ASP A N 4
ATOM 13837 C CA . ASP A 1 198 ? 12.804 -12.890 -1.100 1.00 3.48 198 ASP A CA 4
ATOM 13838 C C . ASP A 1 198 ? 14.002 -12.091 -1.585 1.00 3.52 198 ASP A C 4
ATOM 13839 O O . ASP A 1 198 ? 15.145 -12.473 -1.342 1.00 3.96 198 ASP A O 4
ATOM 13848 N N . GLU A 1 199 ? 13.747 -10.980 -2.260 1.00 3.19 199 GLU A N 4
ATOM 13849 C CA . GLU A 1 199 ? 14.819 -10.252 -2.919 1.00 3.46 199 GLU A CA 4
ATOM 13850 C C . GLU A 1 199 ? 15.393 -9.136 -2.047 1.00 3.20 199 GLU A C 4
ATOM 13851 O O . GLU A 1 199 ? 16.604 -8.909 -2.058 1.00 3.82 199 GLU A O 4
ATOM 13863 N N . ILE A 1 200 ? 14.547 -8.441 -1.288 1.00 2.47 200 ILE A N 4
ATOM 13864 C CA . ILE A 1 200 ? 15.017 -7.295 -0.512 1.00 2.38 200 ILE A CA 4
ATOM 13865 C C . ILE A 1 200 ? 15.876 -7.747 0.664 1.00 2.97 200 ILE A C 4
ATOM 13866 O O . ILE A 1 200 ? 16.754 -7.016 1.115 1.00 3.27 200 ILE A O 4
ATOM 13882 N N . GLU A 1 201 ? 15.638 -8.966 1.135 1.00 3.47 201 GLU A N 4
ATOM 13883 C CA . GLU A 1 201 ? 16.350 -9.486 2.294 1.00 4.33 201 GLU A CA 4
ATOM 13884 C C . GLU A 1 201 ? 17.865 -9.575 2.019 1.00 4.91 201 GLU A C 4
ATOM 13885 O O . GLU A 1 201 ? 18.652 -8.958 2.738 1.00 5.15 201 GLU A O 4
ATOM 13897 N N . PRO A 1 202 ? 18.315 -10.314 0.972 1.00 5.38 202 PRO A N 4
ATOM 13898 C CA . PRO A 1 202 ? 19.737 -10.346 0.603 1.00 6.27 202 PRO A CA 4
ATOM 13899 C C . PRO A 1 202 ? 20.222 -8.998 0.076 1.00 6.06 202 PRO A C 4
ATOM 13900 O O . PRO A 1 202 ? 21.410 -8.684 0.140 1.00 6.81 202 PRO A O 4
ATOM 13911 N N . LYS A 1 203 ? 19.289 -8.202 -0.436 1.00 5.20 203 LYS A N 4
ATOM 13912 C CA . LYS A 1 203 ? 19.621 -6.907 -1.013 1.00 5.21 203 LYS A CA 4
ATOM 13913 C C . LYS A 1 203 ? 19.984 -5.913 0.091 1.00 5.05 203 LYS A C 4
ATOM 13914 O O . LYS A 1 203 ? 20.874 -5.084 -0.078 1.00 5.55 203 LYS A O 4
ATOM 13933 N N . LEU A 1 204 ? 19.299 -6.008 1.223 1.00 4.62 204 LEU A N 4
ATOM 13934 C CA . LEU A 1 204 ? 19.662 -5.227 2.398 1.00 4.77 204 LEU A CA 4
ATOM 13935 C C . LEU A 1 204 ? 20.907 -5.844 3.035 1.00 5.72 204 LEU A C 4
ATOM 13936 O O . LEU A 1 204 ? 21.833 -5.139 3.438 1.00 6.12 204 LEU A O 4
ATOM 13952 N N . GLU A 1 205 ? 20.919 -7.174 3.089 1.00 6.22 205 GLU A N 4
ATOM 13953 C CA . GLU A 1 205 ? 22.002 -7.933 3.700 1.00 7.27 205 GLU A CA 4
ATOM 13954 C C . GLU A 1 205 ? 23.364 -7.577 3.103 1.00 7.75 205 GLU A C 4
ATOM 13955 O O . GLU A 1 205 ? 24.324 -7.346 3.840 1.00 8.49 205 GLU A O 4
ATOM 13967 N N . LYS A 1 206 ? 23.447 -7.538 1.778 1.00 7.51 206 LYS A N 4
ATOM 13968 C CA . LYS A 1 206 ? 24.709 -7.238 1.108 1.00 8.15 206 LYS A CA 4
ATOM 13969 C C . LYS A 1 206 ? 25.208 -5.843 1.471 1.00 7.97 206 LYS A C 4
ATOM 13970 O O . LYS A 1 206 ? 26.400 -5.649 1.711 1.00 8.77 206 LYS A O 4
ATOM 13989 N N . LEU A 1 207 ? 24.296 -4.878 1.534 1.00 6.97 207 LEU A N 4
ATOM 13990 C CA . LEU A 1 207 ? 24.655 -3.520 1.922 1.00 6.75 207 LEU A CA 4
ATOM 13991 C C . LEU A 1 207 ? 25.059 -3.479 3.390 1.00 7.15 207 LEU A C 4
ATOM 13992 O O . LEU A 1 207 ? 25.996 -2.778 3.769 1.00 7.60 207 LEU A O 4
ATOM 14008 N N . ARG A 1 208 ? 24.358 -4.256 4.203 1.00 7.17 208 ARG A N 4
ATOM 14009 C CA . ARG A 1 208 ? 24.683 -4.393 5.618 1.00 7.79 208 ARG A CA 4
ATOM 14010 C C . ARG A 1 208 ? 26.081 -4.993 5.785 1.00 8.89 208 ARG A C 4
ATOM 14011 O O . ARG A 1 208 ? 26.838 -4.601 6.674 1.00 9.40 208 ARG A O 4
ATOM 14032 N N . GLN A 1 209 ? 26.419 -5.934 4.911 1.00 9.33 209 GLN A N 4
ATOM 14033 C CA . GLN A 1 209 ? 27.733 -6.563 4.922 1.00 10.45 209 GLN A CA 4
ATOM 14034 C C . GLN A 1 209 ? 28.806 -5.567 4.496 1.00 10.67 209 GLN A C 4
ATOM 14035 O O . GLN A 1 209 ? 29.926 -5.582 5.005 1.00 11.40 209 GLN A O 4
ATOM 14049 N N . GLU A 1 210 ? 28.456 -4.691 3.568 1.00 10.12 210 GLU A N 4
ATOM 14050 C CA . GLU A 1 210 ? 29.376 -3.653 3.118 1.00 10.43 210 GLU A CA 4
ATOM 14051 C C . GLU A 1 210 ? 29.620 -2.637 4.230 1.00 10.18 210 GLU A C 4
ATOM 14052 O O . GLU A 1 210 ? 30.687 -2.028 4.304 1.00 10.78 210 GLU A O 4
ATOM 14064 N N . LYS A 1 211 ? 28.632 -2.465 5.102 1.00 9.35 211 LYS A N 4
ATOM 14065 C CA . LYS A 1 211 ? 28.808 -1.649 6.297 1.00 9.15 211 LYS A CA 4
ATOM 14066 C C . LYS A 1 211 ? 29.870 -2.273 7.194 1.00 9.75 211 LYS A C 4
ATOM 14067 O O . LYS A 1 211 ? 30.681 -1.578 7.802 1.00 10.09 211 LYS A O 4
ATOM 14086 N N . ARG A 1 212 ? 29.865 -3.600 7.248 1.00 9.99 212 ARG A N 4
ATOM 14087 C CA . ARG A 1 212 ? 30.839 -4.343 8.035 1.00 10.69 212 ARG A CA 4
ATOM 14088 C C . ARG A 1 212 ? 32.215 -4.278 7.381 1.00 11.45 212 ARG A C 4
ATOM 14089 O O . ARG A 1 212 ? 33.234 -4.435 8.049 1.00 11.88 212 ARG A O 4
ATOM 14110 N N . ALA A 1 213 ? 32.238 -4.042 6.071 1.00 11.69 213 ALA A N 4
ATOM 14111 C CA . ALA A 1 213 ? 33.492 -3.921 5.337 1.00 12.51 213 ALA A CA 4
ATOM 14112 C C . ALA A 1 213 ? 34.280 -2.712 5.821 1.00 12.46 213 ALA A C 4
ATOM 14113 O O . ALA A 1 213 ? 35.496 -2.776 5.980 1.00 12.92 213 ALA A O 4
ATOM 14120 N N . PHE A 1 214 ? 33.576 -1.613 6.071 1.00 11.99 214 PHE A N 4
ATOM 14121 C CA . PHE A 1 214 ? 34.206 -0.412 6.609 1.00 12.09 214 PHE A CA 4
ATOM 14122 C C . PHE A 1 214 ? 34.826 -0.709 7.965 1.00 11.91 214 PHE A C 4
ATOM 14123 O O . PHE A 1 214 ? 35.925 -0.252 8.273 1.00 12.23 214 PHE A O 4
ATOM 14140 N N . LEU A 1 215 ? 34.118 -1.503 8.756 1.00 11.51 215 LEU A N 4
ATOM 14141 C CA . LEU A 1 215 ? 34.565 -1.871 10.091 1.00 11.52 215 LEU A CA 4
ATOM 14142 C C . LEU A 1 215 ? 35.722 -2.863 10.022 1.00 11.71 215 LEU A C 4
ATOM 14143 O O . LEU A 1 215 ? 36.511 -2.984 10.960 1.00 11.97 215 LEU A O 4
ATOM 14159 N N . ASP A 1 216 ? 35.812 -3.580 8.908 1.00 11.71 216 ASP A N 4
ATOM 14160 C CA . ASP A 1 216 ? 36.923 -4.496 8.671 1.00 12.04 216 ASP A CA 4
ATOM 14161 C C . ASP A 1 216 ? 38.200 -3.707 8.411 1.00 12.38 216 ASP A C 4
ATOM 14162 O O . ASP A 1 216 ? 39.286 -4.089 8.857 1.00 12.64 216 ASP A O 4
ATOM 14171 N N . PHE A 1 217 ? 38.061 -2.596 7.700 1.00 12.49 217 PHE A N 4
ATOM 14172 C CA . PHE A 1 217 ? 39.180 -1.709 7.447 1.00 13.02 217 PHE A CA 4
ATOM 14173 C C . PHE A 1 217 ? 39.492 -0.886 8.693 1.00 13.29 217 PHE A C 4
ATOM 14174 O O . PHE A 1 217 ? 40.632 -0.832 9.152 1.00 13.56 217 PHE A O 4
ATOM 14191 N N . GLN A 1 218 ? 38.460 -0.258 9.242 1.00 13.33 218 GLN A N 4
ATOM 14192 C CA . GLN A 1 218 ? 38.601 0.587 10.411 1.00 13.81 218 GLN A CA 4
ATOM 14193 C C . GLN A 1 218 ? 37.864 -0.019 11.599 1.00 13.85 218 GLN A C 4
ATOM 14194 O O . GLN A 1 218 ? 36.639 -0.111 11.592 1.00 13.66 218 GLN A O 4
ATOM 14208 N N . GLN A 1 219 ? 38.609 -0.429 12.615 1.00 14.23 219 GLN A N 4
ATOM 14209 C CA . GLN A 1 219 ? 38.010 -1.064 13.782 1.00 14.49 219 GLN A CA 4
ATOM 14210 C C . GLN A 1 219 ? 37.612 -0.015 14.817 1.00 15.18 219 GLN A C 4
ATOM 14211 O O . GLN A 1 219 ? 36.427 0.167 15.109 1.00 15.37 219 GLN A O 4
ATOM 14225 N N . THR A 1 220 ? 38.598 0.679 15.365 1.00 15.67 220 THR A N 4
ATOM 14226 C CA . THR A 1 220 ? 38.335 1.690 16.375 1.00 16.47 220 THR A CA 4
ATOM 14227 C C . THR A 1 220 ? 38.135 3.063 15.742 1.00 16.23 220 THR A C 4
ATOM 14228 O O . THR A 1 220 ? 39.060 3.879 15.673 1.00 16.03 220 THR A O 4
ATOM 14239 N N . GLN A 1 221 ? 36.929 3.298 15.254 1.00 16.37 221 GLN A N 4
ATOM 14240 C CA . GLN A 1 221 ? 36.583 4.574 14.653 1.00 16.30 221 GLN A CA 4
ATOM 14241 C C . GLN A 1 221 ? 36.295 5.606 15.738 1.00 17.00 221 GLN A C 4
ATOM 14242 O O . GLN A 1 221 ? 36.945 6.669 15.733 1.00 17.20 221 GLN A O 4
ATOM 14257 N N . GLY A 1 1 ? -23.504 8.238 23.253 1.00 21.30 1 GLY A N 5
ATOM 14258 C CA . GLY A 1 1 ? -22.123 8.763 23.187 1.00 20.81 1 GLY A CA 5
ATOM 14259 C C . GLY A 1 1 ? -21.660 8.942 21.758 1.00 20.35 1 GLY A C 5
ATOM 14260 O O . GLY A 1 1 ? -21.606 7.980 20.992 1.00 20.41 1 GLY A O 5
ATOM 14266 N N . HIS A 1 2 ? -21.339 10.174 21.392 1.00 20.01 2 HIS A N 5
ATOM 14267 C CA . HIS A 1 2 ? -20.856 10.469 20.051 1.00 19.67 2 HIS A CA 5
ATOM 14268 C C . HIS A 1 2 ? -19.336 10.417 20.013 1.00 18.94 2 HIS A C 5
ATOM 14269 O O . HIS A 1 2 ? -18.669 10.754 20.993 1.00 18.88 2 HIS A O 5
ATOM 14283 N N . MET A 1 3 ? -18.795 9.971 18.893 1.00 18.53 3 MET A N 5
ATOM 14284 C CA . MET A 1 3 ? -17.355 9.990 18.684 1.00 17.93 3 MET A CA 5
ATOM 14285 C C . MET A 1 3 ? -16.950 11.327 18.078 1.00 17.13 3 MET A C 5
ATOM 14286 O O . MET A 1 3 ? -15.945 11.925 18.466 1.00 17.16 3 MET A O 5
ATOM 14300 N N . ARG A 1 4 ? -17.757 11.792 17.135 1.00 16.55 4 ARG A N 5
ATOM 14301 C CA . ARG A 1 4 ? -17.552 13.084 16.507 1.00 15.86 4 ARG A CA 5
ATOM 14302 C C . ARG A 1 4 ? -18.865 13.573 15.911 1.00 14.98 4 ARG A C 5
ATOM 14303 O O . ARG A 1 4 ? -19.269 13.145 14.825 1.00 14.80 4 ARG A O 5
ATOM 14324 N N . ALA A 1 5 ? -19.535 14.454 16.634 1.00 14.57 5 ALA A N 5
ATOM 14325 C CA . ALA A 1 5 ? -20.818 14.974 16.200 1.00 13.86 5 ALA A CA 5
ATOM 14326 C C . ALA A 1 5 ? -20.625 15.965 15.064 1.00 12.64 5 ALA A C 5
ATOM 14327 O O . ALA A 1 5 ? -19.633 16.696 15.034 1.00 12.25 5 ALA A O 5
ATOM 14334 N N . VAL A 1 6 ? -21.563 15.969 14.125 1.00 12.18 6 VAL A N 5
ATOM 14335 C CA . VAL A 1 6 ? -21.497 16.870 12.982 1.00 11.10 6 VAL A CA 5
ATOM 14336 C C . VAL A 1 6 ? -21.496 18.321 13.452 1.00 10.27 6 VAL A C 5
ATOM 14337 O O . VAL A 1 6 ? -22.441 18.781 14.097 1.00 10.44 6 VAL A O 5
ATOM 14350 N N . THR A 1 7 ? -20.427 19.030 13.136 1.00 9.56 7 THR A N 5
ATOM 14351 C CA . THR A 1 7 ? -20.260 20.401 13.578 1.00 8.89 7 THR A CA 5
ATOM 14352 C C . THR A 1 7 ? -21.118 21.360 12.757 1.00 7.86 7 THR A C 5
ATOM 14353 O O . THR A 1 7 ? -21.424 21.090 11.593 1.00 7.34 7 THR A O 5
ATOM 14364 N N . PRO A 1 8 ? -21.542 22.484 13.361 1.00 7.81 8 PRO A N 5
ATOM 14365 C CA . PRO A 1 8 ? -22.313 23.515 12.661 1.00 7.18 8 PRO A CA 5
ATOM 14366 C C . PRO A 1 8 ? -21.438 24.344 11.727 1.00 6.28 8 PRO A C 5
ATOM 14367 O O . PRO A 1 8 ? -21.932 25.134 10.925 1.00 5.86 8 PRO A O 5
ATOM 14378 N N . MET A 1 9 ? -20.136 24.152 11.846 1.00 6.30 9 MET A N 5
ATOM 14379 C CA . MET A 1 9 ? -19.170 24.838 11.004 1.00 5.80 9 MET A CA 5
ATOM 14380 C C . MET A 1 9 ? -18.350 23.824 10.224 1.00 5.06 9 MET A C 5
ATOM 14381 O O . MET A 1 9 ? -18.175 22.690 10.677 1.00 5.16 9 MET A O 5
ATOM 14395 N N . LYS A 1 10 ? -17.862 24.246 9.060 1.00 4.68 10 LYS A N 5
ATOM 14396 C CA . LYS A 1 10 ? -17.045 23.408 8.183 1.00 4.24 10 LYS A CA 5
ATOM 14397 C C . LYS A 1 10 ? -17.781 22.141 7.758 1.00 3.78 10 LYS A C 5
ATOM 14398 O O . LYS A 1 10 ? -17.791 21.134 8.470 1.00 4.16 10 LYS A O 5
ATOM 14417 N N . ARG A 1 11 ? -18.410 22.203 6.599 1.00 3.29 11 ARG A N 5
ATOM 14418 C CA . ARG A 1 11 ? -19.112 21.057 6.052 1.00 3.14 11 ARG A CA 5
ATOM 14419 C C . ARG A 1 11 ? -18.192 20.262 5.141 1.00 2.67 11 ARG A C 5
ATOM 14420 O O . ARG A 1 11 ? -17.557 20.819 4.243 1.00 2.52 11 ARG A O 5
ATOM 14441 N N . VAL A 1 12 ? -18.110 18.965 5.392 1.00 2.61 12 VAL A N 5
ATOM 14442 C CA . VAL A 1 12 ? -17.320 18.072 4.559 1.00 2.26 12 VAL A CA 5
ATOM 14443 C C . VAL A 1 12 ? -18.240 17.169 3.748 1.00 1.90 12 VAL A C 5
ATOM 14444 O O . VAL A 1 12 ? -18.805 16.210 4.277 1.00 2.06 12 VAL A O 5
ATOM 14457 N N . PRO A 1 13 ? -18.434 17.484 2.463 1.00 1.62 13 PRO A N 5
ATOM 14458 C CA . PRO A 1 13 ? -19.272 16.686 1.575 1.00 1.52 13 PRO A CA 5
ATOM 14459 C C . PRO A 1 13 ? -18.608 15.363 1.219 1.00 1.29 13 PRO A C 5
ATOM 14460 O O . PRO A 1 13 ? -17.702 15.308 0.384 1.00 1.16 13 PRO A O 5
ATOM 14471 N N . ILE A 1 14 ? -19.058 14.300 1.870 1.00 1.32 14 ILE A N 5
ATOM 14472 C CA . ILE A 1 14 ? -18.510 12.971 1.656 1.00 1.23 14 ILE A CA 5
ATOM 14473 C C . ILE A 1 14 ? -18.759 12.526 0.219 1.00 1.12 14 ILE A C 5
ATOM 14474 O O . ILE A 1 14 ? -17.903 11.905 -0.411 1.00 1.02 14 ILE A O 5
ATOM 14490 N N . LEU A 1 15 ? -19.929 12.881 -0.299 1.00 1.19 15 LEU A N 5
ATOM 14491 C CA . LEU A 1 15 ? -20.286 12.555 -1.673 1.00 1.19 15 LEU A CA 5
ATOM 14492 C C . LEU A 1 15 ? -19.376 13.267 -2.674 1.00 1.08 15 LEU A C 5
ATOM 14493 O O . LEU A 1 15 ? -19.175 12.783 -3.786 1.00 1.09 15 LEU A O 5
ATOM 14509 N N . ALA A 1 16 ? -18.804 14.395 -2.268 1.00 1.02 16 ALA A N 5
ATOM 14510 C CA . ALA A 1 16 ? -17.913 15.152 -3.139 1.00 0.95 16 ALA A CA 5
ATOM 14511 C C . ALA A 1 16 ? -16.536 14.510 -3.172 1.00 0.83 16 ALA A C 5
ATOM 14512 O O . ALA A 1 16 ? -15.920 14.387 -4.233 1.00 0.84 16 ALA A O 5
ATOM 14519 N N . ASN A 1 17 ? -16.061 14.094 -2.004 1.00 0.77 17 ASN A N 5
ATOM 14520 C CA . ASN A 1 17 ? -14.776 13.409 -1.899 1.00 0.67 17 ASN A CA 5
ATOM 14521 C C . ASN A 1 17 ? -14.819 12.098 -2.667 1.00 0.65 17 ASN A C 5
ATOM 14522 O O . ASN A 1 17 ? -13.872 11.741 -3.364 1.00 0.58 17 ASN A O 5
ATOM 14533 N N . PHE A 1 18 ? -15.942 11.402 -2.545 1.00 0.76 18 PHE A N 5
ATOM 14534 C CA . PHE A 1 18 ? -16.137 10.117 -3.202 1.00 0.82 18 PHE A CA 5
ATOM 14535 C C . PHE A 1 18 ? -15.970 10.243 -4.715 1.00 0.80 18 PHE A C 5
ATOM 14536 O O . PHE A 1 18 ? -15.375 9.378 -5.354 1.00 0.80 18 PHE A O 5
ATOM 14553 N N . GLU A 1 19 ? -16.481 11.336 -5.275 1.00 0.88 19 GLU A N 5
ATOM 14554 C CA . GLU A 1 19 ? -16.375 11.589 -6.711 1.00 0.99 19 GLU A CA 5
ATOM 14555 C C . GLU A 1 19 ? -14.916 11.685 -7.151 1.00 0.85 19 GLU A C 5
ATOM 14556 O O . GLU A 1 19 ? -14.540 11.150 -8.197 1.00 0.93 19 GLU A O 5
ATOM 14568 N N . GLU A 1 20 ? -14.108 12.371 -6.347 1.00 0.72 20 GLU A N 5
ATOM 14569 C CA . GLU A 1 20 ? -12.678 12.497 -6.612 1.00 0.69 20 GLU A CA 5
ATOM 14570 C C . GLU A 1 20 ? -12.041 11.115 -6.672 1.00 0.67 20 GLU A C 5
ATOM 14571 O O . GLU A 1 20 ? -11.301 10.795 -7.601 1.00 0.75 20 GLU A O 5
ATOM 14583 N N . TRP A 1 21 ? -12.371 10.296 -5.684 1.00 0.60 21 TRP A N 5
ATOM 14584 C CA . TRP A 1 21 ? -11.845 8.943 -5.586 1.00 0.62 21 TRP A CA 5
ATOM 14585 C C . TRP A 1 21 ? -12.248 8.109 -6.799 1.00 0.72 21 TRP A C 5
ATOM 14586 O O . TRP A 1 21 ? -11.429 7.384 -7.367 1.00 0.80 21 TRP A O 5
ATOM 14607 N N . MET A 1 22 ? -13.512 8.223 -7.197 1.00 0.76 22 MET A N 5
ATOM 14608 C CA . MET A 1 22 ? -14.044 7.419 -8.292 1.00 0.88 22 MET A CA 5
ATOM 14609 C C . MET A 1 22 ? -13.360 7.749 -9.607 1.00 0.93 22 MET A C 5
ATOM 14610 O O . MET A 1 22 ? -12.898 6.853 -10.313 1.00 1.01 22 MET A O 5
ATOM 14624 N N . LYS A 1 23 ? -13.288 9.034 -9.935 1.00 0.92 23 LYS A N 5
ATOM 14625 C CA . LYS A 1 23 ? -12.659 9.453 -11.179 1.00 1.02 23 LYS A CA 5
ATOM 14626 C C . LYS A 1 23 ? -11.173 9.126 -11.152 1.00 1.02 23 LYS A C 5
ATOM 14627 O O . LYS A 1 23 ? -10.605 8.684 -12.150 1.00 1.12 23 LYS A O 5
ATOM 14646 N N . MET A 1 24 ? -10.553 9.323 -9.994 1.00 0.92 24 MET A N 5
ATOM 14647 C CA . MET A 1 24 ? -9.135 9.046 -9.830 1.00 0.96 24 MET A CA 5
ATOM 14648 C C . MET A 1 24 ? -8.833 7.576 -10.107 1.00 0.96 24 MET A C 5
ATOM 14649 O O . MET A 1 24 ? -7.875 7.251 -10.806 1.00 1.02 24 MET A O 5
ATOM 14663 N N . ALA A 1 25 ? -9.658 6.693 -9.562 1.00 0.92 25 ALA A N 5
ATOM 14664 C CA . ALA A 1 25 ? -9.475 5.259 -9.751 1.00 0.96 25 ALA A CA 5
ATOM 14665 C C . ALA A 1 25 ? -9.763 4.839 -11.191 1.00 1.07 25 ALA A C 5
ATOM 14666 O O . ALA A 1 25 ? -8.937 4.187 -11.832 1.00 1.17 25 ALA A O 5
ATOM 14673 N N . THR A 1 26 ? -10.923 5.235 -11.702 1.00 1.08 26 THR A N 5
ATOM 14674 C CA . THR A 1 26 ? -11.383 4.782 -13.012 1.00 1.19 26 THR A CA 5
ATOM 14675 C C . THR A 1 26 ? -10.509 5.306 -14.150 1.00 1.30 26 THR A C 5
ATOM 14676 O O . THR A 1 26 ? -10.132 4.556 -15.051 1.00 1.45 26 THR A O 5
ATOM 14687 N N . ASP A 1 27 ? -10.171 6.591 -14.100 1.00 1.27 27 ASP A N 5
ATOM 14688 C CA . ASP A 1 27 ? -9.387 7.221 -15.161 1.00 1.41 27 ASP A CA 5
ATOM 14689 C C . ASP A 1 27 ? -7.903 6.891 -15.006 1.00 1.37 27 ASP A C 5
ATOM 14690 O O . ASP A 1 27 ? -7.060 7.345 -15.785 1.00 1.48 27 ASP A O 5
ATOM 14699 N N . ASN A 1 28 ? -7.594 6.083 -13.990 1.00 1.24 28 ASN A N 5
ATOM 14700 C CA . ASN A 1 28 ? -6.219 5.676 -13.693 1.00 1.25 28 ASN A CA 5
ATOM 14701 C C . ASN A 1 28 ? -5.395 6.884 -13.269 1.00 1.16 28 ASN A C 5
ATOM 14702 O O . ASN A 1 28 ? -4.166 6.874 -13.332 1.00 1.28 28 ASN A O 5
ATOM 14713 N N . LYS A 1 29 ? -6.102 7.917 -12.821 1.00 1.01 29 LYS A N 5
ATOM 14714 C CA . LYS A 1 29 ? -5.486 9.137 -12.322 1.00 1.00 29 LYS A CA 5
ATOM 14715 C C . LYS A 1 29 ? -4.669 8.840 -11.073 1.00 0.86 29 LYS A C 5
ATOM 14716 O O . LYS A 1 29 ? -3.651 9.480 -10.819 1.00 0.91 29 LYS A O 5
ATOM 14735 N N . ILE A 1 30 ? -5.128 7.858 -10.306 1.00 0.79 30 ILE A N 5
ATOM 14736 C CA . ILE A 1 30 ? -4.479 7.468 -9.061 1.00 0.71 30 ILE A CA 5
ATOM 14737 C C . ILE A 1 30 ? -3.042 7.000 -9.302 1.00 0.77 30 ILE A C 5
ATOM 14738 O O . ILE A 1 30 ? -2.793 5.885 -9.769 1.00 0.81 30 ILE A O 5
ATOM 14754 N N . ASN A 1 31 ? -2.099 7.890 -9.028 1.00 0.86 31 ASN A N 5
ATOM 14755 C CA . ASN A 1 31 ? -0.688 7.552 -9.101 1.00 0.97 31 ASN A CA 5
ATOM 14756 C C . ASN A 1 31 ? -0.327 6.708 -7.896 1.00 0.87 31 ASN A C 5
ATOM 14757 O O . ASN A 1 31 ? -1.005 6.766 -6.875 1.00 0.80 31 ASN A O 5
ATOM 14768 N N . ALA A 1 32 ? 0.739 5.940 -8.006 1.00 0.90 32 ALA A N 5
ATOM 14769 C CA . ALA A 1 32 ? 1.110 5.012 -6.952 1.00 0.86 32 ALA A CA 5
ATOM 14770 C C . ALA A 1 32 ? 1.477 5.741 -5.666 1.00 0.89 32 ALA A C 5
ATOM 14771 O O . ALA A 1 32 ? 1.199 5.251 -4.570 1.00 0.88 32 ALA A O 5
ATOM 14778 N N . ALA A 1 33 ? 2.079 6.917 -5.803 1.00 0.99 33 ALA A N 5
ATOM 14779 C CA . ALA A 1 33 ? 2.449 7.728 -4.650 1.00 1.07 33 ALA A CA 5
ATOM 14780 C C . ALA A 1 33 ? 1.219 8.113 -3.830 1.00 1.00 33 ALA A C 5
ATOM 14781 O O . ALA A 1 33 ? 1.279 8.208 -2.606 1.00 1.04 33 ALA A O 5
ATOM 14788 N N . ASN A 1 34 ? 0.099 8.318 -4.512 1.00 0.94 34 ASN A N 5
ATOM 14789 C CA . ASN A 1 34 ? -1.144 8.691 -3.843 1.00 0.92 34 ASN A CA 5
ATOM 14790 C C . ASN A 1 34 ? -2.154 7.561 -3.900 1.00 0.78 34 ASN A C 5
ATOM 14791 O O . ASN A 1 34 ? -3.336 7.764 -3.635 1.00 0.80 34 ASN A O 5
ATOM 14802 N N . SER A 1 35 ? -1.691 6.374 -4.250 1.00 0.69 35 SER A N 5
ATOM 14803 C CA . SER A 1 35 ? -2.526 5.195 -4.154 1.00 0.62 35 SER A CA 5
ATOM 14804 C C . SER A 1 35 ? -2.715 4.884 -2.681 1.00 0.63 35 SER A C 5
ATOM 14805 O O . SER A 1 35 ? -3.670 4.226 -2.270 1.00 0.62 35 SER A O 5
ATOM 14813 N N . TRP A 1 36 ? -1.785 5.398 -1.892 1.00 0.69 36 TRP A N 5
ATOM 14814 C CA . TRP A 1 36 ? -1.849 5.296 -0.456 1.00 0.76 36 TRP A CA 5
ATOM 14815 C C . TRP A 1 36 ? -2.815 6.331 0.091 1.00 0.85 36 TRP A C 5
ATOM 14816 O O . TRP A 1 36 ? -3.035 7.377 -0.522 1.00 0.90 36 TRP A O 5
ATOM 14837 N N . ASN A 1 37 ? -3.391 6.008 1.236 1.00 0.98 37 ASN A N 5
ATOM 14838 C CA . ASN A 1 37 ? -4.422 6.825 1.884 1.00 1.11 37 ASN A CA 5
ATOM 14839 C C . ASN A 1 37 ? -5.738 6.796 1.106 1.00 0.96 37 ASN A C 5
ATOM 14840 O O . ASN A 1 37 ? -6.710 7.440 1.495 1.00 1.04 37 ASN A O 5
ATOM 14851 N N . PHE A 1 38 ? -5.774 6.043 0.011 1.00 0.80 38 PHE A N 5
ATOM 14852 C CA . PHE A 1 38 ? -7.012 5.829 -0.719 1.00 0.79 38 PHE A CA 5
ATOM 14853 C C . PHE A 1 38 ? -7.545 4.418 -0.493 1.00 0.88 38 PHE A C 5
ATOM 14854 O O . PHE A 1 38 ? -7.099 3.462 -1.128 1.00 1.30 38 PHE A O 5
ATOM 14871 N N . ALA A 1 39 ? -8.478 4.290 0.442 1.00 0.87 39 ALA A N 5
ATOM 14872 C CA . ALA A 1 39 ? -9.153 3.025 0.680 1.00 0.94 39 ALA A CA 5
ATOM 14873 C C . ALA A 1 39 ? -10.648 3.257 0.850 1.00 0.88 39 ALA A C 5
ATOM 14874 O O . ALA A 1 39 ? -11.074 3.985 1.745 1.00 0.83 39 ALA A O 5
ATOM 14881 N N . LEU A 1 40 ? -11.445 2.618 0.000 1.00 0.91 40 LEU A N 5
ATOM 14882 C CA . LEU A 1 40 ? -12.892 2.821 -0.001 1.00 0.88 40 LEU A CA 5
ATOM 14883 C C . LEU A 1 40 ? -13.547 2.237 1.243 1.00 0.86 40 LEU A C 5
ATOM 14884 O O . LEU A 1 40 ? -14.688 2.567 1.561 1.00 0.88 40 LEU A O 5
ATOM 14900 N N . ILE A 1 41 ? -12.820 1.368 1.939 1.00 0.88 41 ILE A N 5
ATOM 14901 C CA . ILE A 1 41 ? -13.333 0.724 3.146 1.00 0.91 41 ILE A CA 5
ATOM 14902 C C . ILE A 1 41 ? -13.761 1.760 4.187 1.00 0.90 41 ILE A C 5
ATOM 14903 O O . ILE A 1 41 ? -14.682 1.523 4.968 1.00 0.93 41 ILE A O 5
ATOM 14919 N N . ASP A 1 42 ? -13.104 2.918 4.178 1.00 0.95 42 ASP A N 5
ATOM 14920 C CA . ASP A 1 42 ? -13.444 3.996 5.104 1.00 1.04 42 ASP A CA 5
ATOM 14921 C C . ASP A 1 42 ? -14.902 4.411 4.923 1.00 1.00 42 ASP A C 5
ATOM 14922 O O . ASP A 1 42 ? -15.594 4.724 5.889 1.00 1.03 42 ASP A O 5
ATOM 14931 N N . TYR A 1 43 ? -15.367 4.372 3.678 1.00 0.98 43 TYR A N 5
ATOM 14932 C CA . TYR A 1 43 ? -16.750 4.707 3.355 1.00 1.01 43 TYR A CA 5
ATOM 14933 C C . TYR A 1 43 ? -17.684 3.573 3.764 1.00 0.93 43 TYR A C 5
ATOM 14934 O O . TYR A 1 43 ? -18.835 3.805 4.138 1.00 0.97 43 TYR A O 5
ATOM 14952 N N . PHE A 1 44 ? -17.179 2.347 3.689 1.00 0.90 44 PHE A N 5
ATOM 14953 C CA . PHE A 1 44 ? -17.954 1.173 4.073 1.00 0.97 44 PHE A CA 5
ATOM 14954 C C . PHE A 1 44 ? -18.191 1.140 5.576 1.00 0.90 44 PHE A C 5
ATOM 14955 O O . PHE A 1 44 ? -19.276 0.795 6.029 1.00 1.03 44 PHE A O 5
ATOM 14972 N N . HIS A 1 45 ? -17.168 1.486 6.342 1.00 0.76 45 HIS A N 5
ATOM 14973 C CA . HIS A 1 45 ? -17.296 1.553 7.793 1.00 0.80 45 HIS A CA 5
ATOM 14974 C C . HIS A 1 45 ? -18.058 2.811 8.200 1.00 0.80 45 HIS A C 5
ATOM 14975 O O . HIS A 1 45 ? -18.647 2.878 9.278 1.00 1.02 45 HIS A O 5
ATOM 14989 N N . ASP A 1 46 ? -18.031 3.806 7.321 1.00 0.79 46 ASP A N 5
ATOM 14990 C CA . ASP A 1 46 ? -18.754 5.055 7.534 1.00 0.96 46 ASP A CA 5
ATOM 14991 C C . ASP A 1 46 ? -20.262 4.836 7.433 1.00 0.90 46 ASP A C 5
ATOM 14992 O O . ASP A 1 46 ? -20.998 5.085 8.391 1.00 1.44 46 ASP A O 5
ATOM 15001 N N . MET A 1 47 ? -20.706 4.380 6.263 1.00 1.18 47 MET A N 5
ATOM 15002 C CA . MET A 1 47 ? -22.119 4.087 6.006 1.00 1.20 47 MET A CA 5
ATOM 15003 C C . MET A 1 47 ? -23.019 5.308 6.196 1.00 1.53 47 MET A C 5
ATOM 15004 O O . MET A 1 47 ? -24.195 5.173 6.521 1.00 1.99 47 MET A O 5
ATOM 15018 N N . SER A 1 48 ? -22.482 6.495 5.978 1.00 1.84 48 SER A N 5
ATOM 15019 C CA . SER A 1 48 ? -23.298 7.695 5.977 1.00 2.19 48 SER A CA 5
ATOM 15020 C C . SER A 1 48 ? -23.649 8.046 4.536 1.00 1.63 48 SER A C 5
ATOM 15021 O O . SER A 1 48 ? -24.737 8.546 4.242 1.00 1.51 48 SER A O 5
ATOM 15029 N N . LEU A 1 49 ? -22.712 7.763 3.638 1.00 1.44 49 LEU A N 5
ATOM 15030 C CA . LEU A 1 49 ? -22.915 7.980 2.213 1.00 1.19 49 LEU A CA 5
ATOM 15031 C C . LEU A 1 49 ? -23.529 6.745 1.555 1.00 1.23 49 LEU A C 5
ATOM 15032 O O . LEU A 1 49 ? -24.477 6.848 0.777 1.00 1.54 49 LEU A O 5
ATOM 15048 N N . LEU A 1 50 ? -22.986 5.578 1.875 1.00 1.32 50 LEU A N 5
ATOM 15049 C CA . LEU A 1 50 ? -23.422 4.333 1.248 1.00 1.68 50 LEU A CA 5
ATOM 15050 C C . LEU A 1 50 ? -24.740 3.844 1.840 1.00 1.49 50 LEU A C 5
ATOM 15051 O O . LEU A 1 50 ? -25.573 3.265 1.141 1.00 1.61 50 LEU A O 5
ATOM 15067 N N . LYS A 1 51 ? -24.925 4.078 3.130 1.00 1.26 51 LYS A N 5
ATOM 15068 C CA . LYS A 1 51 ? -26.152 3.688 3.800 1.00 1.14 51 LYS A CA 5
ATOM 15069 C C . LYS A 1 51 ? -27.070 4.892 3.932 1.00 1.07 51 LYS A C 5
ATOM 15070 O O . LYS A 1 51 ? -26.639 5.968 4.345 1.00 1.23 51 LYS A O 5
ATOM 15089 N N . GLU A 1 52 ? -28.324 4.710 3.567 1.00 0.97 52 GLU A N 5
ATOM 15090 C CA . GLU A 1 52 ? -29.313 5.761 3.701 1.00 1.08 52 GLU A CA 5
ATOM 15091 C C . GLU A 1 52 ? -30.350 5.367 4.741 1.00 1.11 52 GLU A C 5
ATOM 15092 O O . GLU A 1 52 ? -31.185 4.486 4.513 1.00 1.16 52 GLU A O 5
ATOM 15104 N N . GLY A 1 53 ? -30.263 5.998 5.900 1.00 1.27 53 GLY A N 5
ATOM 15105 C CA . GLY A 1 53 ? -31.147 5.670 6.996 1.00 1.52 53 GLY A CA 5
ATOM 15106 C C . GLY A 1 53 ? -30.622 4.512 7.821 1.00 1.53 53 GLY A C 5
ATOM 15107 O O . GLY A 1 53 ? -29.646 4.656 8.562 1.00 1.64 53 GLY A O 5
ATOM 15111 N N . ASP A 1 54 ? -31.264 3.361 7.685 1.00 1.50 54 ASP A N 5
ATOM 15112 C CA . ASP A 1 54 ? -30.860 2.164 8.415 1.00 1.61 54 ASP A CA 5
ATOM 15113 C C . ASP A 1 54 ? -30.512 1.040 7.448 1.00 1.28 54 ASP A C 5
ATOM 15114 O O . ASP A 1 54 ? -30.160 -0.065 7.859 1.00 1.32 54 ASP A O 5
ATOM 15123 N N . SER A 1 55 ? -30.611 1.325 6.161 1.00 1.10 55 SER A N 5
ATOM 15124 C CA . SER A 1 55 ? -30.364 0.329 5.138 1.00 0.95 55 SER A CA 5
ATOM 15125 C C . SER A 1 55 ? -29.307 0.836 4.173 1.00 0.77 55 SER A C 5
ATOM 15126 O O . SER A 1 55 ? -29.341 1.994 3.752 1.00 0.92 55 SER A O 5
ATOM 15134 N N . VAL A 1 56 ? -28.360 -0.018 3.837 1.00 0.63 56 VAL A N 5
ATOM 15135 C CA . VAL A 1 56 ? -27.316 0.358 2.909 1.00 0.51 56 VAL A CA 5
ATOM 15136 C C . VAL A 1 56 ? -27.684 -0.091 1.512 1.00 0.54 56 VAL A C 5
ATOM 15137 O O . VAL A 1 56 ? -28.112 -1.226 1.296 1.00 0.62 56 VAL A O 5
ATOM 15150 N N . ASN A 1 57 ? -27.554 0.823 0.571 1.00 0.61 57 ASN A N 5
ATOM 15151 C CA . ASN A 1 57 ? -27.894 0.539 -0.804 1.00 0.72 57 ASN A CA 5
ATOM 15152 C C . ASN A 1 57 ? -26.785 -0.279 -1.434 1.00 0.58 57 ASN A C 5
ATOM 15153 O O . ASN A 1 57 ? -25.730 0.247 -1.792 1.00 0.55 57 ASN A O 5
ATOM 15164 N N . PHE A 1 58 ? -27.027 -1.576 -1.549 1.00 0.56 58 PHE A N 5
ATOM 15165 C CA . PHE A 1 58 ? -26.026 -2.507 -2.045 1.00 0.48 58 PHE A CA 5
ATOM 15166 C C . PHE A 1 58 ? -25.728 -2.262 -3.511 1.00 0.47 58 PHE A C 5
ATOM 15167 O O . PHE A 1 58 ? -24.781 -2.816 -4.056 1.00 0.45 58 PHE A O 5
ATOM 15184 N N . GLN A 1 59 ? -26.527 -1.420 -4.144 1.00 0.53 59 GLN A N 5
ATOM 15185 C CA . GLN A 1 59 ? -26.311 -1.090 -5.544 1.00 0.61 59 GLN A CA 5
ATOM 15186 C C . GLN A 1 59 ? -25.072 -0.218 -5.657 1.00 0.62 59 GLN A C 5
ATOM 15187 O O . GLN A 1 59 ? -24.109 -0.550 -6.352 1.00 0.62 59 GLN A O 5
ATOM 15201 N N . LYS A 1 60 ? -25.098 0.890 -4.930 1.00 0.69 60 LYS A N 5
ATOM 15202 C CA . LYS A 1 60 ? -23.972 1.800 -4.883 1.00 0.80 60 LYS A CA 5
ATOM 15203 C C . LYS A 1 60 ? -22.824 1.162 -4.105 1.00 0.68 60 LYS A C 5
ATOM 15204 O O . LYS A 1 60 ? -21.651 1.448 -4.355 1.00 0.69 60 LYS A O 5
ATOM 15223 N N . ALA A 1 61 ? -23.173 0.278 -3.175 1.00 0.61 61 ALA A N 5
ATOM 15224 C CA . ALA A 1 61 ? -22.180 -0.474 -2.423 1.00 0.60 61 ALA A CA 5
ATOM 15225 C C . ALA A 1 61 ? -21.408 -1.410 -3.344 1.00 0.52 61 ALA A C 5
ATOM 15226 O O . ALA A 1 61 ? -20.205 -1.579 -3.192 1.00 0.57 61 ALA A O 5
ATOM 15233 N N . SER A 1 62 ? -22.105 -2.004 -4.311 1.00 0.48 62 SER A N 5
ATOM 15234 C CA . SER A 1 62 ? -21.461 -2.857 -5.304 1.00 0.53 62 SER A CA 5
ATOM 15235 C C . SER A 1 62 ? -20.460 -2.053 -6.125 1.00 0.52 62 SER A C 5
ATOM 15236 O O . SER A 1 62 ? -19.337 -2.499 -6.366 1.00 0.55 62 SER A O 5
ATOM 15244 N N . CYS A 1 63 ? -20.873 -0.860 -6.538 1.00 0.54 63 CYS A N 5
ATOM 15245 C CA . CYS A 1 63 ? -20.008 0.034 -7.297 1.00 0.62 63 CYS A CA 5
ATOM 15246 C C . CYS A 1 63 ? -18.772 0.404 -6.480 1.00 0.62 63 CYS A C 5
ATOM 15247 O O . CYS A 1 63 ? -17.646 0.385 -6.985 1.00 0.68 63 CYS A O 5
ATOM 15255 N N . THR A 1 64 ? -18.992 0.717 -5.208 1.00 0.60 64 THR A N 5
ATOM 15256 C CA . THR A 1 64 ? -17.914 1.115 -4.316 1.00 0.67 64 THR A CA 5
ATOM 15257 C C . THR A 1 64 ? -16.975 -0.060 -4.030 1.00 0.61 64 THR A C 5
ATOM 15258 O O . THR A 1 64 ? -15.756 0.096 -4.017 1.00 0.60 64 THR A O 5
ATOM 15269 N N . LEU A 1 65 ? -17.555 -1.237 -3.820 1.00 0.60 65 LEU A N 5
ATOM 15270 C CA . LEU A 1 65 ? -16.783 -2.436 -3.510 1.00 0.58 65 LEU A CA 5
ATOM 15271 C C . LEU A 1 65 ? -15.922 -2.845 -4.696 1.00 0.54 65 LEU A C 5
ATOM 15272 O O . LEU A 1 65 ? -14.749 -3.180 -4.534 1.00 0.52 65 LEU A O 5
ATOM 15288 N N . ASP A 1 66 ? -16.507 -2.801 -5.886 1.00 0.55 66 ASP A N 5
ATOM 15289 C CA . ASP A 1 66 ? -15.793 -3.161 -7.106 1.00 0.56 66 ASP A CA 5
ATOM 15290 C C . ASP A 1 66 ? -14.571 -2.270 -7.289 1.00 0.53 66 ASP A C 5
ATOM 15291 O O . ASP A 1 66 ? -13.463 -2.754 -7.543 1.00 0.52 66 ASP A O 5
ATOM 15300 N N . GLY A 1 67 ? -14.780 -0.968 -7.133 1.00 0.56 67 GLY A N 5
ATOM 15301 C CA . GLY A 1 67 ? -13.687 -0.023 -7.220 1.00 0.56 67 GLY A CA 5
ATOM 15302 C C . GLY A 1 67 ? -12.701 -0.192 -6.084 1.00 0.51 67 GLY A C 5
ATOM 15303 O O . GLY A 1 67 ? -11.500 0.011 -6.260 1.00 0.48 67 GLY A O 5
ATOM 15307 N N . CYS A 1 68 ? -13.208 -0.578 -4.918 1.00 0.53 68 CYS A N 5
ATOM 15308 C CA . CYS A 1 68 ? -12.372 -0.796 -3.747 1.00 0.55 68 CYS A CA 5
ATOM 15309 C C . CYS A 1 68 ? -11.394 -1.942 -3.987 1.00 0.48 68 CYS A C 5
ATOM 15310 O O . CYS A 1 68 ? -10.226 -1.848 -3.625 1.00 0.45 68 CYS A O 5
ATOM 15318 N N . VAL A 1 69 ? -11.870 -3.019 -4.604 1.00 0.49 69 VAL A N 5
ATOM 15319 C CA . VAL A 1 69 ? -11.008 -4.147 -4.940 1.00 0.50 69 VAL A CA 5
ATOM 15320 C C . VAL A 1 69 ? -9.898 -3.695 -5.887 1.00 0.44 69 VAL A C 5
ATOM 15321 O O . VAL A 1 69 ? -8.733 -4.069 -5.727 1.00 0.45 69 VAL A O 5
ATOM 15334 N N . LYS A 1 70 ? -10.269 -2.866 -6.853 1.00 0.45 70 LYS A N 5
ATOM 15335 C CA . LYS A 1 70 ? -9.320 -2.350 -7.830 1.00 0.50 70 LYS A CA 5
ATOM 15336 C C . LYS A 1 70 ? -8.291 -1.429 -7.175 1.00 0.45 70 LYS A C 5
ATOM 15337 O O . LYS A 1 70 ? -7.089 -1.562 -7.402 1.00 0.51 70 LYS A O 5
ATOM 15356 N N . ILE A 1 71 ? -8.763 -0.500 -6.356 1.00 0.40 71 ILE A N 5
ATOM 15357 C CA . ILE A 1 71 ? -7.883 0.479 -5.730 1.00 0.44 71 ILE A CA 5
ATOM 15358 C C . ILE A 1 71 ? -7.009 -0.173 -4.656 1.00 0.38 71 ILE A C 5
ATOM 15359 O O . ILE A 1 71 ? -5.850 0.202 -4.474 1.00 0.42 71 ILE A O 5
ATOM 15375 N N . TYR A 1 72 ? -7.561 -1.167 -3.967 1.00 0.34 72 TYR A N 5
ATOM 15376 C CA . TYR A 1 72 ? -6.824 -1.913 -2.954 1.00 0.37 72 TYR A CA 5
ATOM 15377 C C . TYR A 1 72 ? -5.605 -2.582 -3.570 1.00 0.33 72 TYR A C 5
ATOM 15378 O O . TYR A 1 72 ? -4.498 -2.498 -3.038 1.00 0.31 72 TYR A O 5
ATOM 15396 N N . THR A 1 73 ? -5.815 -3.221 -4.708 1.00 0.40 73 THR A N 5
ATOM 15397 C CA . THR A 1 73 ? -4.750 -3.927 -5.392 1.00 0.46 73 THR A CA 5
ATOM 15398 C C . THR A 1 73 ? -3.799 -2.963 -6.097 1.00 0.46 73 THR A C 5
ATOM 15399 O O . THR A 1 73 ? -2.632 -3.285 -6.316 1.00 0.51 73 THR A O 5
ATOM 15410 N N . SER A 1 74 ? -4.294 -1.778 -6.445 1.00 0.46 74 SER A N 5
ATOM 15411 C CA . SER A 1 74 ? -3.438 -0.740 -7.007 1.00 0.52 74 SER A CA 5
ATOM 15412 C C . SER A 1 74 ? -2.413 -0.294 -5.967 1.00 0.48 74 SER A C 5
ATOM 15413 O O . SER A 1 74 ? -1.265 0.006 -6.293 1.00 0.54 74 SER A O 5
ATOM 15421 N N . ARG A 1 75 ? -2.835 -0.283 -4.705 1.00 0.42 75 ARG A N 5
ATOM 15422 C CA . ARG A 1 75 ? -1.932 -0.002 -3.596 1.00 0.42 75 ARG A CA 5
ATOM 15423 C C . ARG A 1 75 ? -0.895 -1.112 -3.490 1.00 0.39 75 ARG A C 5
ATOM 15424 O O . ARG A 1 75 ? 0.291 -0.858 -3.296 1.00 0.45 75 ARG A O 5
ATOM 15445 N N . VAL A 1 76 ? -1.364 -2.345 -3.644 1.00 0.35 76 VAL A N 5
ATOM 15446 C CA . VAL A 1 76 ? -0.496 -3.517 -3.635 1.00 0.38 76 VAL A CA 5
ATOM 15447 C C . VAL A 1 76 ? 0.569 -3.401 -4.724 1.00 0.44 76 VAL A C 5
ATOM 15448 O O . VAL A 1 76 ? 1.739 -3.718 -4.510 1.00 0.47 76 VAL A O 5
ATOM 15461 N N . ASP A 1 77 ? 0.158 -2.924 -5.889 1.00 0.49 77 ASP A N 5
ATOM 15462 C CA . ASP A 1 77 ? 1.076 -2.736 -7.006 1.00 0.58 77 ASP A CA 5
ATOM 15463 C C . ASP A 1 77 ? 2.068 -1.615 -6.699 1.00 0.62 77 ASP A C 5
ATOM 15464 O O . ASP A 1 77 ? 3.224 -1.656 -7.127 1.00 0.73 77 ASP A O 5
ATOM 15473 N N . SER A 1 78 ? 1.615 -0.627 -5.932 1.00 0.57 78 SER A N 5
ATOM 15474 C CA . SER A 1 78 ? 2.438 0.518 -5.581 1.00 0.67 78 SER A CA 5
ATOM 15475 C C . SER A 1 78 ? 3.604 0.104 -4.690 1.00 0.71 78 SER A C 5
ATOM 15476 O O . SER A 1 78 ? 4.758 0.442 -4.967 1.00 0.84 78 SER A O 5
ATOM 15484 N N . VAL A 1 79 ? 3.309 -0.657 -3.644 1.00 0.66 79 VAL A N 5
ATOM 15485 C CA . VAL A 1 79 ? 4.338 -1.079 -2.707 1.00 0.77 79 VAL A CA 5
ATOM 15486 C C . VAL A 1 79 ? 5.316 -2.046 -3.373 1.00 0.90 79 VAL A C 5
ATOM 15487 O O . VAL A 1 79 ? 6.506 -2.020 -3.084 1.00 1.13 79 VAL A O 5
ATOM 15500 N N . ALA A 1 80 ? 4.821 -2.871 -4.289 1.00 0.82 80 ALA A N 5
ATOM 15501 C CA . ALA A 1 80 ? 5.686 -3.779 -5.035 1.00 1.00 80 ALA A CA 5
ATOM 15502 C C . ALA A 1 80 ? 6.673 -3.003 -5.890 1.00 1.17 80 ALA A C 5
ATOM 15503 O O . ALA A 1 80 ? 7.862 -3.318 -5.925 1.00 1.45 80 ALA A O 5
ATOM 15510 N N . THR A 1 81 ? 6.171 -1.982 -6.573 1.00 1.11 81 THR A N 5
ATOM 15511 C CA . THR A 1 81 ? 7.010 -1.126 -7.399 1.00 1.43 81 THR A CA 5
ATOM 15512 C C . THR A 1 81 ? 8.056 -0.428 -6.533 1.00 1.61 81 THR A C 5
ATOM 15513 O O . THR A 1 81 ? 9.224 -0.314 -6.906 1.00 1.96 81 THR A O 5
ATOM 15524 N N . GLU A 1 82 ? 7.625 0.009 -5.358 1.00 1.43 82 GLU A N 5
ATOM 15525 C CA . GLU A 1 82 ? 8.507 0.654 -4.401 1.00 1.66 82 GLU A CA 5
ATOM 15526 C C . GLU A 1 82 ? 9.519 -0.357 -3.848 1.00 1.98 82 GLU A C 5
ATOM 15527 O O . GLU A 1 82 ? 10.668 -0.014 -3.566 1.00 2.42 82 GLU A O 5
ATOM 15539 N N . THR A 1 83 ? 9.086 -1.609 -3.720 1.00 1.85 83 THR A N 5
ATOM 15540 C CA . THR A 1 83 ? 9.960 -2.692 -3.281 1.00 2.22 83 THR A CA 5
ATOM 15541 C C . THR A 1 83 ? 11.005 -3.007 -4.352 1.00 2.65 83 THR A C 5
ATOM 15542 O O . THR A 1 83 ? 12.148 -3.352 -4.043 1.00 3.15 83 THR A O 5
ATOM 15553 N N . GLY A 1 84 ? 10.609 -2.864 -5.613 1.00 2.60 84 GLY A N 5
ATOM 15554 C CA . GLY A 1 84 ? 11.520 -3.101 -6.717 1.00 3.17 84 GLY A CA 5
ATOM 15555 C C . GLY A 1 84 ? 12.712 -2.167 -6.684 1.00 3.63 84 GLY A C 5
ATOM 15556 O O . GLY A 1 84 ? 13.800 -2.522 -7.134 1.00 4.20 84 GLY A O 5
ATOM 15560 N N . LYS A 1 85 ? 12.508 -0.978 -6.132 1.00 3.41 85 LYS A N 5
ATOM 15561 C CA . LYS A 1 85 ? 13.578 0.001 -6.002 1.00 3.85 85 LYS A CA 5
ATOM 15562 C C . LYS A 1 85 ? 14.629 -0.485 -5.007 1.00 4.28 85 LYS A C 5
ATOM 15563 O O . LYS A 1 85 ? 15.823 -0.241 -5.185 1.00 4.88 85 LYS A O 5
ATOM 15582 N N . LEU A 1 86 ? 14.179 -1.190 -3.972 1.00 4.06 86 LEU A N 5
ATOM 15583 C CA . LEU A 1 86 ? 15.088 -1.775 -2.993 1.00 4.58 86 LEU A CA 5
ATOM 15584 C C . LEU A 1 86 ? 15.922 -2.866 -3.656 1.00 5.06 86 LEU A C 5
ATOM 15585 O O . LEU A 1 86 ? 17.140 -2.930 -3.485 1.00 5.71 86 LEU A O 5
ATOM 15601 N N . LEU A 1 87 ? 15.245 -3.713 -4.426 1.00 4.83 87 LEU A N 5
ATOM 15602 C CA . LEU A 1 87 ? 15.902 -4.789 -5.157 1.00 5.38 87 LEU A CA 5
ATOM 15603 C C . LEU A 1 87 ? 16.890 -4.223 -6.173 1.00 6.14 87 LEU A C 5
ATOM 15604 O O . LEU A 1 87 ? 18.017 -4.705 -6.291 1.00 6.68 87 LEU A O 5
ATOM 15620 N N . SER A 1 88 ? 16.454 -3.198 -6.896 1.00 6.22 88 SER A N 5
ATOM 15621 C CA . SER A 1 88 ? 17.297 -2.528 -7.877 1.00 6.99 88 SER A CA 5
ATOM 15622 C C . SER A 1 88 ? 18.575 -2.013 -7.218 1.00 7.48 88 SER A C 5
ATOM 15623 O O . SER A 1 88 ? 19.664 -2.144 -7.775 1.00 8.18 88 SER A O 5
ATOM 15631 N N . GLY A 1 89 ? 18.435 -1.447 -6.023 1.00 7.18 89 GLY A N 5
ATOM 15632 C CA . GLY A 1 89 ? 19.587 -0.960 -5.290 1.00 7.75 89 GLY A CA 5
ATOM 15633 C C . GLY A 1 89 ? 20.547 -2.075 -4.928 1.00 8.03 89 GLY A C 5
ATOM 15634 O O . GLY A 1 89 ? 21.751 -1.963 -5.153 1.00 8.78 89 GLY A O 5
ATOM 15638 N N . LEU A 1 90 ? 20.003 -3.164 -4.392 1.00 7.45 90 LEU A N 5
ATOM 15639 C CA . LEU A 1 90 ? 20.805 -4.319 -4.001 1.00 7.66 90 LEU A CA 5
ATOM 15640 C C . LEU A 1 90 ? 21.552 -4.898 -5.202 1.00 8.14 90 LEU A C 5
ATOM 15641 O O . LEU A 1 90 ? 22.688 -5.361 -5.082 1.00 8.69 90 LEU A O 5
ATOM 15657 N N . ALA A 1 91 ? 20.910 -4.868 -6.361 1.00 8.03 91 ALA A N 5
ATOM 15658 C CA . ALA A 1 91 ? 21.511 -5.381 -7.584 1.00 8.60 91 ALA A CA 5
ATOM 15659 C C . ALA A 1 91 ? 22.544 -4.407 -8.144 1.00 9.51 91 ALA A C 5
ATOM 15660 O O . ALA A 1 91 ? 23.604 -4.814 -8.620 1.00 10.13 91 ALA A O 5
ATOM 15667 N N . ASP A 1 92 ? 22.235 -3.119 -8.081 1.00 9.63 92 ASP A N 5
ATOM 15668 C CA . ASP A 1 92 ? 23.111 -2.097 -8.643 1.00 10.52 92 ASP A CA 5
ATOM 15669 C C . ASP A 1 92 ? 24.375 -1.936 -7.805 1.00 10.99 92 ASP A C 5
ATOM 15670 O O . ASP A 1 92 ? 25.477 -1.840 -8.344 1.00 11.76 92 ASP A O 5
ATOM 15679 N N . SER A 1 93 ? 24.213 -1.930 -6.487 1.00 10.60 93 SER A N 5
ATOM 15680 C CA . SER A 1 93 ? 25.339 -1.751 -5.576 1.00 11.10 93 SER A CA 5
ATOM 15681 C C . SER A 1 93 ? 26.223 -2.995 -5.521 1.00 10.95 93 SER A C 5
ATOM 15682 O O . SER A 1 93 ? 27.321 -2.961 -4.965 1.00 11.15 93 SER A O 5
ATOM 15690 N N . ARG A 1 94 ? 25.735 -4.093 -6.084 1.00 10.66 94 ARG A N 5
ATOM 15691 C CA . ARG A 1 94 ? 26.513 -5.321 -6.153 1.00 10.56 94 ARG A CA 5
ATOM 15692 C C . ARG A 1 94 ? 27.576 -5.201 -7.239 1.00 11.17 94 ARG A C 5
ATOM 15693 O O . ARG A 1 94 ? 28.703 -5.677 -7.083 1.00 11.37 94 ARG A O 5
ATOM 15714 N N . ASP A 1 95 ? 27.213 -4.541 -8.330 1.00 11.52 95 ASP A N 5
ATOM 15715 C CA . ASP A 1 95 ? 28.121 -4.365 -9.451 1.00 12.17 95 ASP A CA 5
ATOM 15716 C C . ASP A 1 95 ? 29.040 -3.176 -9.212 1.00 12.27 95 ASP A C 5
ATOM 15717 O O . ASP A 1 95 ? 28.620 -2.020 -9.297 1.00 12.39 95 ASP A O 5
ATOM 15726 N N . SER A 1 96 ? 30.286 -3.474 -8.886 1.00 12.33 96 SER A N 5
ATOM 15727 C CA . SER A 1 96 ? 31.288 -2.449 -8.663 1.00 12.53 96 SER A CA 5
ATOM 15728 C C . SER A 1 96 ? 31.932 -2.080 -9.993 1.00 13.18 96 SER A C 5
ATOM 15729 O O . SER A 1 96 ? 32.387 -2.954 -10.733 1.00 13.75 96 SER A O 5
ATOM 15737 N N . LYS A 1 97 ? 31.951 -0.796 -10.307 1.00 13.20 97 LYS A N 5
ATOM 15738 C CA . LYS A 1 97 ? 32.452 -0.340 -11.593 1.00 13.86 97 LYS A CA 5
ATOM 15739 C C . LYS A 1 97 ? 33.835 0.279 -11.446 1.00 13.77 97 LYS A C 5
ATOM 15740 O O . LYS A 1 97 ? 33.979 1.503 -11.364 1.00 14.06 97 LYS A O 5
ATOM 15759 N N . LYS A 1 98 ? 34.843 -0.577 -11.378 1.00 13.51 98 LYS A N 5
ATOM 15760 C CA . LYS A 1 98 ? 36.220 -0.136 -11.247 1.00 13.54 98 LYS A CA 5
ATOM 15761 C C . LYS A 1 98 ? 37.175 -1.292 -11.493 1.00 13.10 98 LYS A C 5
ATOM 15762 O O . LYS A 1 98 ? 37.123 -2.306 -10.797 1.00 12.32 98 LYS A O 5
ATOM 15781 N N . LYS A 1 99 ? 38.026 -1.147 -12.492 1.00 13.72 99 LYS A N 5
ATOM 15782 C CA . LYS A 1 99 ? 39.095 -2.097 -12.711 1.00 13.59 99 LYS A CA 5
ATOM 15783 C C . LYS A 1 99 ? 40.273 -1.734 -11.820 1.00 13.59 99 LYS A C 5
ATOM 15784 O O . LYS A 1 99 ? 41.097 -0.887 -12.173 1.00 14.07 99 LYS A O 5
ATOM 15803 N N . ASP A 1 100 ? 40.308 -2.340 -10.641 1.00 13.20 100 ASP A N 5
ATOM 15804 C CA . ASP A 1 100 ? 41.320 -2.025 -9.642 1.00 13.31 100 ASP A CA 5
ATOM 15805 C C . ASP A 1 100 ? 42.713 -2.385 -10.134 1.00 14.11 100 ASP A C 5
ATOM 15806 O O . ASP A 1 100 ? 43.029 -3.555 -10.351 1.00 14.47 100 ASP A O 5
ATOM 15815 N N . ARG A 1 101 ? 43.536 -1.364 -10.317 1.00 14.51 101 ARG A N 5
ATOM 15816 C CA . ARG A 1 101 ? 44.922 -1.551 -10.693 1.00 15.34 101 ARG A CA 5
ATOM 15817 C C . ARG A 1 101 ? 45.699 -2.042 -9.486 1.00 15.38 101 ARG A C 5
ATOM 15818 O O . ARG A 1 101 ? 46.685 -2.769 -9.605 1.00 16.24 101 ARG A O 5
ATOM 15839 N N . GLU A 1 102 ? 45.232 -1.624 -8.323 1.00 14.55 102 GLU A N 5
ATOM 15840 C CA . GLU A 1 102 ? 45.793 -2.048 -7.056 1.00 14.63 102 GLU A CA 5
ATOM 15841 C C . GLU A 1 102 ? 44.665 -2.548 -6.164 1.00 14.38 102 GLU A C 5
ATOM 15842 O O . GLU A 1 102 ? 43.552 -2.024 -6.221 1.00 13.90 102 GLU A O 5
ATOM 15854 N N . ASP A 1 103 ? 44.939 -3.563 -5.362 1.00 14.86 103 ASP A N 5
ATOM 15855 C CA . ASP A 1 103 ? 43.915 -4.152 -4.509 1.00 14.89 103 ASP A CA 5
ATOM 15856 C C . ASP A 1 103 ? 43.536 -3.193 -3.384 1.00 14.60 103 ASP A C 5
ATOM 15857 O O . ASP A 1 103 ? 44.387 -2.475 -2.852 1.00 14.51 103 ASP A O 5
ATOM 15866 N N . GLY A 1 104 ? 42.255 -3.185 -3.030 1.00 14.61 104 GLY A N 5
ATOM 15867 C CA . GLY A 1 104 ? 41.763 -2.278 -2.011 1.00 14.50 104 GLY A CA 5
ATOM 15868 C C . GLY A 1 104 ? 42.072 -2.748 -0.603 1.00 14.74 104 GLY A C 5
ATOM 15869 O O . GLY A 1 104 ? 41.702 -2.095 0.371 1.00 14.71 104 GLY A O 5
ATOM 15873 N N . GLY A 1 105 ? 42.737 -3.885 -0.486 1.00 15.11 105 GLY A N 5
ATOM 15874 C CA . GLY A 1 105 ? 43.128 -4.381 0.815 1.00 15.53 105 GLY A CA 5
ATOM 15875 C C . GLY A 1 105 ? 44.550 -3.994 1.161 1.00 15.36 105 GLY A C 5
ATOM 15876 O O . GLY A 1 105 ? 45.019 -2.922 0.773 1.00 15.29 105 GLY A O 5
ATOM 15880 N N . GLY A 1 106 ? 45.235 -4.861 1.893 1.00 15.45 106 GLY A N 5
ATOM 15881 C CA . GLY A 1 106 ? 46.617 -4.606 2.251 1.00 15.44 106 GLY A CA 5
ATOM 15882 C C . GLY A 1 106 ? 46.753 -3.889 3.580 1.00 15.40 106 GLY A C 5
ATOM 15883 O O . GLY A 1 106 ? 47.854 -3.794 4.125 1.00 15.58 106 GLY A O 5
ATOM 15887 N N . SER A 1 107 ? 45.624 -3.398 4.096 1.00 15.35 107 SER A N 5
ATOM 15888 C CA . SER A 1 107 ? 45.572 -2.647 5.351 1.00 15.47 107 SER A CA 5
ATOM 15889 C C . SER A 1 107 ? 46.310 -1.313 5.224 1.00 15.46 107 SER A C 5
ATOM 15890 O O . SER A 1 107 ? 45.687 -0.261 5.065 1.00 15.32 107 SER A O 5
ATOM 15898 N N . GLY A 1 108 ? 47.632 -1.364 5.266 1.00 15.75 108 GLY A N 5
ATOM 15899 C CA . GLY A 1 108 ? 48.425 -0.161 5.178 1.00 15.94 108 GLY A CA 5
ATOM 15900 C C . GLY A 1 108 ? 49.886 -0.466 4.952 1.00 16.35 108 GLY A C 5
ATOM 15901 O O . GLY A 1 108 ? 50.247 -1.133 3.979 1.00 16.77 108 GLY A O 5
ATOM 15905 N N . GLY A 1 109 ? 50.721 -0.004 5.862 1.00 16.37 109 GLY A N 5
ATOM 15906 C CA . GLY A 1 109 ? 52.149 -0.181 5.732 1.00 16.90 109 GLY A CA 5
ATOM 15907 C C . GLY A 1 109 ? 52.895 1.038 6.218 1.00 16.92 109 GLY A C 5
ATOM 15908 O O . GLY A 1 109 ? 53.428 1.049 7.326 1.00 17.08 109 GLY A O 5
ATOM 15912 N N . SER A 1 110 ? 52.917 2.072 5.395 1.00 16.91 110 SER A N 5
ATOM 15913 C CA . SER A 1 110 ? 53.533 3.334 5.765 1.00 17.10 110 SER A CA 5
ATOM 15914 C C . SER A 1 110 ? 52.485 4.442 5.801 1.00 16.81 110 SER A C 5
ATOM 15915 O O . SER A 1 110 ? 52.763 5.575 6.200 1.00 17.03 110 SER A O 5
ATOM 15923 N N . LEU A 1 111 ? 51.276 4.101 5.379 1.00 16.46 111 LEU A N 5
ATOM 15924 C CA . LEU A 1 111 ? 50.173 5.048 5.355 1.00 16.32 111 LEU A CA 5
ATOM 15925 C C . LEU A 1 111 ? 49.079 4.616 6.322 1.00 15.90 111 LEU A C 5
ATOM 15926 O O . LEU A 1 111 ? 49.243 3.640 7.059 1.00 16.10 111 LEU A O 5
ATOM 15942 N N . ARG A 1 112 ? 47.969 5.341 6.312 1.00 15.45 112 ARG A N 5
ATOM 15943 C CA . ARG A 1 112 ? 46.823 5.003 7.148 1.00 15.10 112 ARG A CA 5
ATOM 15944 C C . ARG A 1 112 ? 46.091 3.791 6.584 1.00 14.96 112 ARG A C 5
ATOM 15945 O O . ARG A 1 112 ? 46.418 3.309 5.501 1.00 14.92 112 ARG A O 5
ATOM 15966 N N . LYS A 1 113 ? 45.102 3.306 7.318 1.00 15.05 113 LYS A N 5
ATOM 15967 C CA . LYS A 1 113 ? 44.255 2.233 6.823 1.00 15.05 113 LYS A CA 5
ATOM 15968 C C . LYS A 1 113 ? 43.059 2.814 6.079 1.00 14.25 113 LYS A C 5
ATOM 15969 O O . LYS A 1 113 ? 42.530 3.862 6.458 1.00 14.12 113 LYS A O 5
ATOM 15988 N N . LYS A 1 114 ? 42.641 2.142 5.018 1.00 13.84 114 LYS A N 5
ATOM 15989 C CA . LYS A 1 114 ? 41.502 2.584 4.234 1.00 13.17 114 LYS A CA 5
ATOM 15990 C C . LYS A 1 114 ? 40.204 2.067 4.849 1.00 12.35 114 LYS A C 5
ATOM 15991 O O . LYS A 1 114 ? 40.210 1.542 5.967 1.00 12.30 114 LYS A O 5
ATOM 16010 N N . ILE A 1 115 ? 39.100 2.235 4.125 1.00 11.80 115 ILE A N 5
ATOM 16011 C CA . ILE A 1 115 ? 37.798 1.738 4.563 1.00 10.98 115 ILE A CA 5
ATOM 16012 C C . ILE A 1 115 ? 37.884 0.286 5.011 1.00 10.72 115 ILE A C 5
ATOM 16013 O O . ILE A 1 115 ? 38.395 -0.576 4.295 1.00 11.04 115 ILE A O 5
ATOM 16029 N N . ASN A 1 116 ? 37.393 0.043 6.209 1.00 10.30 116 ASN A N 5
ATOM 16030 C CA . ASN A 1 116 ? 37.422 -1.274 6.815 1.00 10.15 116 ASN A CA 5
ATOM 16031 C C . ASN A 1 116 ? 36.441 -2.220 6.133 1.00 9.59 116 ASN A C 5
ATOM 16032 O O . ASN A 1 116 ? 35.355 -1.808 5.742 1.00 9.07 116 ASN A O 5
ATOM 16043 N N . PRO A 1 117 ? 36.803 -3.507 5.996 1.00 9.80 117 PRO A N 5
ATOM 16044 C CA . PRO A 1 117 ? 35.924 -4.523 5.400 1.00 9.49 117 PRO A CA 5
ATOM 16045 C C . PRO A 1 117 ? 34.646 -4.726 6.214 1.00 8.86 117 PRO A C 5
ATOM 16046 O O . PRO A 1 117 ? 33.625 -5.172 5.696 1.00 8.47 117 PRO A O 5
ATOM 16057 N N . LYS A 1 118 ? 34.711 -4.376 7.495 1.00 8.89 118 LYS A N 5
ATOM 16058 C CA . LYS A 1 118 ? 33.548 -4.441 8.372 1.00 8.47 118 LYS A CA 5
ATOM 16059 C C . LYS A 1 118 ? 32.551 -3.352 8.048 1.00 7.88 118 LYS A C 5
ATOM 16060 O O . LYS A 1 118 ? 31.449 -3.396 8.564 1.00 7.52 118 LYS A O 5
ATOM 16079 N N . VAL A 1 119 ? 32.915 -2.452 7.118 1.00 7.92 119 VAL A N 5
ATOM 16080 C CA . VAL A 1 119 ? 32.100 -1.277 6.745 1.00 7.54 119 VAL A CA 5
ATOM 16081 C C . VAL A 1 119 ? 30.651 -1.647 6.403 1.00 6.90 119 VAL A C 5
ATOM 16082 O O . VAL A 1 119 ? 29.771 -0.788 6.336 1.00 6.47 119 VAL A O 5
ATOM 16095 N N . MET A 1 120 ? 30.437 -2.930 6.182 1.00 6.95 120 MET A N 5
ATOM 16096 C CA . MET A 1 120 ? 29.117 -3.519 5.999 1.00 6.52 120 MET A CA 5
ATOM 16097 C C . MET A 1 120 ? 28.124 -3.078 7.080 1.00 6.10 120 MET A C 5
ATOM 16098 O O . MET A 1 120 ? 26.915 -3.099 6.875 1.00 5.61 120 MET A O 5
ATOM 16112 N N . ASN A 1 121 ? 28.650 -2.694 8.230 1.00 6.37 121 ASN A N 5
ATOM 16113 C CA . ASN A 1 121 ? 27.842 -2.200 9.343 1.00 6.19 121 ASN A CA 5
ATOM 16114 C C . ASN A 1 121 ? 27.063 -0.940 8.950 1.00 5.71 121 ASN A C 5
ATOM 16115 O O . ASN A 1 121 ? 25.947 -0.715 9.417 1.00 5.44 121 ASN A O 5
ATOM 16126 N N . MET A 1 122 ? 27.658 -0.135 8.073 1.00 5.75 122 MET A N 5
ATOM 16127 C CA . MET A 1 122 ? 27.029 1.089 7.569 1.00 5.49 122 MET A CA 5
ATOM 16128 C C . MET A 1 122 ? 25.752 0.759 6.799 1.00 4.88 122 MET A C 5
ATOM 16129 O O . MET A 1 122 ? 24.783 1.519 6.811 1.00 4.56 122 MET A O 5
ATOM 16143 N N . ILE A 1 123 ? 25.782 -0.391 6.135 1.00 4.83 123 ILE A N 5
ATOM 16144 C CA . ILE A 1 123 ? 24.672 -0.902 5.329 1.00 4.35 123 ILE A CA 5
ATOM 16145 C C . ILE A 1 123 ? 23.342 -0.908 6.099 1.00 3.90 123 ILE A C 5
ATOM 16146 O O . ILE A 1 123 ? 22.285 -0.871 5.489 1.00 3.43 123 ILE A O 5
ATOM 16162 N N . ASP A 1 124 ? 23.408 -0.935 7.434 1.00 4.16 124 ASP A N 5
ATOM 16163 C CA . ASP A 1 124 ? 22.212 -1.003 8.302 1.00 4.01 124 ASP A CA 5
ATOM 16164 C C . ASP A 1 124 ? 21.096 -0.043 7.859 1.00 3.55 124 ASP A C 5
ATOM 16165 O O . ASP A 1 124 ? 19.909 -0.317 8.075 1.00 3.33 124 ASP A O 5
ATOM 16174 N N . SER A 1 125 ? 21.477 1.062 7.233 1.00 3.56 125 SER A N 5
ATOM 16175 C CA . SER A 1 125 ? 20.527 2.026 6.685 1.00 3.35 125 SER A CA 5
ATOM 16176 C C . SER A 1 125 ? 19.492 1.344 5.766 1.00 2.96 125 SER A C 5
ATOM 16177 O O . SER A 1 125 ? 18.347 1.795 5.671 1.00 2.71 125 SER A O 5
ATOM 16185 N N . VAL A 1 126 ? 19.899 0.260 5.098 1.00 3.00 126 VAL A N 5
ATOM 16186 C CA . VAL A 1 126 ? 19.030 -0.454 4.156 1.00 2.69 126 VAL A CA 5
ATOM 16187 C C . VAL A 1 126 ? 17.714 -0.883 4.808 1.00 2.31 126 VAL A C 5
ATOM 16188 O O . VAL A 1 126 ? 16.656 -0.823 4.183 1.00 1.97 126 VAL A O 5
ATOM 16201 N N . GLU A 1 127 ? 17.774 -1.300 6.064 1.00 2.51 127 GLU A N 5
ATOM 16202 C CA . GLU A 1 127 ? 16.592 -1.785 6.757 1.00 2.44 127 GLU A CA 5
ATOM 16203 C C . GLU A 1 127 ? 15.655 -0.645 7.108 1.00 2.08 127 GLU A C 5
ATOM 16204 O O . GLU A 1 127 ? 14.441 -0.823 7.168 1.00 1.96 127 GLU A O 5
ATOM 16216 N N . LYS A 1 128 ? 16.226 0.529 7.319 1.00 2.05 128 LYS A N 5
ATOM 16217 C CA . LYS A 1 128 ? 15.449 1.703 7.685 1.00 1.88 128 LYS A CA 5
ATOM 16218 C C . LYS A 1 128 ? 14.476 2.063 6.566 1.00 1.53 128 LYS A C 5
ATOM 16219 O O . LYS A 1 128 ? 13.288 2.286 6.810 1.00 1.49 128 LYS A O 5
ATOM 16238 N N . LYS A 1 129 ? 14.984 2.098 5.340 1.00 1.47 129 LYS A N 5
ATOM 16239 C CA . LYS A 1 129 ? 14.151 2.374 4.173 1.00 1.39 129 LYS A CA 5
ATOM 16240 C C . LYS A 1 129 ? 13.228 1.195 3.858 1.00 1.19 129 LYS A C 5
ATOM 16241 O O . LYS A 1 129 ? 12.157 1.374 3.283 1.00 1.21 129 LYS A O 5
ATOM 16260 N N . GLU A 1 130 ? 13.653 -0.008 4.234 1.00 1.16 130 GLU A N 5
ATOM 16261 C CA . GLU A 1 130 ? 12.861 -1.215 4.000 1.00 1.14 130 GLU A CA 5
ATOM 16262 C C . GLU A 1 130 ? 11.632 -1.264 4.913 1.00 1.17 130 GLU A C 5
ATOM 16263 O O . GLU A 1 130 ? 10.582 -1.788 4.531 1.00 1.18 130 GLU A O 5
ATOM 16275 N N . MET A 1 131 ? 11.766 -0.709 6.114 1.00 1.30 131 MET A N 5
ATOM 16276 C CA . MET A 1 131 ? 10.698 -0.758 7.114 1.00 1.44 131 MET A CA 5
ATOM 16277 C C . MET A 1 131 ? 9.388 -0.179 6.588 1.00 1.30 131 MET A C 5
ATOM 16278 O O . MET A 1 131 ? 8.318 -0.717 6.869 1.00 1.41 131 MET A O 5
ATOM 16292 N N . SER A 1 132 ? 9.468 0.898 5.816 1.00 1.14 132 SER A N 5
ATOM 16293 C CA . SER A 1 132 ? 8.270 1.527 5.273 1.00 1.08 132 SER A CA 5
ATOM 16294 C C . SER A 1 132 ? 7.560 0.579 4.315 1.00 0.99 132 SER A C 5
ATOM 16295 O O . SER A 1 132 ? 6.337 0.475 4.316 1.00 1.01 132 SER A O 5
ATOM 16303 N N . LEU A 1 133 ? 8.347 -0.117 3.508 1.00 0.94 133 LEU A N 5
ATOM 16304 C CA . LEU A 1 133 ? 7.821 -1.103 2.568 1.00 0.93 133 LEU A CA 5
ATOM 16305 C C . LEU A 1 133 ? 7.075 -2.210 3.300 1.00 0.99 133 LEU A C 5
ATOM 16306 O O . LEU A 1 133 ? 5.929 -2.522 2.972 1.00 0.96 133 LEU A O 5
ATOM 16322 N N . LYS A 1 134 ? 7.725 -2.788 4.301 1.00 1.11 134 LYS A N 5
ATOM 16323 C CA . LYS A 1 134 ? 7.125 -3.855 5.086 1.00 1.22 134 LYS A CA 5
ATOM 16324 C C . LYS A 1 134 ? 5.884 -3.341 5.811 1.00 1.17 134 LYS A C 5
ATOM 16325 O O . LYS A 1 134 ? 4.865 -4.032 5.892 1.00 1.18 134 LYS A O 5
ATOM 16344 N N . HIS A 1 135 ? 5.977 -2.116 6.321 1.00 1.18 135 HIS A N 5
ATOM 16345 C CA . HIS A 1 135 ? 4.858 -1.472 6.997 1.00 1.20 135 HIS A CA 5
ATOM 16346 C C . HIS A 1 135 ? 3.678 -1.295 6.044 1.00 1.04 135 HIS A C 5
ATOM 16347 O O . HIS A 1 135 ? 2.535 -1.556 6.410 1.00 1.06 135 HIS A O 5
ATOM 16361 N N . MET A 1 136 ? 3.957 -0.858 4.822 1.00 0.93 136 MET A N 5
ATOM 16362 C CA . MET A 1 136 ? 2.907 -0.662 3.831 1.00 0.84 136 MET A CA 5
ATOM 16363 C C . MET A 1 136 ? 2.276 -1.992 3.446 1.00 0.72 136 MET A C 5
ATOM 16364 O O . MET A 1 136 ? 1.060 -2.080 3.293 1.00 0.69 136 MET A O 5
ATOM 16378 N N . MET A 1 137 ? 3.098 -3.033 3.315 1.00 0.72 137 MET A N 5
ATOM 16379 C CA . MET A 1 137 ? 2.581 -4.381 3.074 1.00 0.70 137 MET A CA 5
ATOM 16380 C C . MET A 1 137 ? 1.661 -4.812 4.211 1.00 0.75 137 MET A C 5
ATOM 16381 O O . MET A 1 137 ? 0.577 -5.350 3.981 1.00 0.72 137 MET A O 5
ATOM 16395 N N . LYS A 1 138 ? 2.100 -4.559 5.437 1.00 0.88 138 LYS A N 5
ATOM 16396 C CA . LYS A 1 138 ? 1.318 -4.892 6.620 1.00 1.00 138 LYS A CA 5
ATOM 16397 C C . LYS A 1 138 ? 0.021 -4.086 6.647 1.00 0.96 138 LYS A C 5
ATOM 16398 O O . LYS A 1 138 ? -1.019 -4.572 7.094 1.00 0.99 138 LYS A O 5
ATOM 16417 N N . THR A 1 139 ? 0.099 -2.853 6.164 1.00 0.93 139 THR A N 5
ATOM 16418 C CA . THR A 1 139 ? -1.063 -1.984 6.062 1.00 0.94 139 THR A CA 5
ATOM 16419 C C . THR A 1 139 ? -2.060 -2.543 5.049 1.00 0.79 139 THR A C 5
ATOM 16420 O O . THR A 1 139 ? -3.263 -2.586 5.305 1.00 0.81 139 THR A O 5
ATOM 16431 N N . VAL A 1 140 ? -1.545 -2.988 3.907 1.00 0.66 140 VAL A N 5
ATOM 16432 C CA . VAL A 1 140 ? -2.369 -3.602 2.874 1.00 0.57 140 VAL A CA 5
ATOM 16433 C C . VAL A 1 140 ? -3.130 -4.805 3.432 1.00 0.54 140 VAL A C 5
ATOM 16434 O O . VAL A 1 140 ? -4.342 -4.934 3.244 1.00 0.59 140 VAL A O 5
ATOM 16447 N N . LEU A 1 141 ? -2.420 -5.672 4.138 1.00 0.57 141 LEU A N 5
ATOM 16448 C CA . LEU A 1 141 ? -3.040 -6.850 4.731 1.00 0.65 141 LEU A CA 5
ATOM 16449 C C . LEU A 1 141 ? -4.004 -6.450 5.842 1.00 0.71 141 LEU A C 5
ATOM 16450 O O . LEU A 1 141 ? -5.037 -7.091 6.041 1.00 0.73 141 LEU A O 5
ATOM 16466 N N . LYS A 1 142 ? -3.670 -5.374 6.548 1.00 0.80 142 LYS A N 5
ATOM 16467 C CA . LYS A 1 142 ? -4.549 -4.828 7.572 1.00 0.90 142 LYS A CA 5
ATOM 16468 C C . LYS A 1 142 ? -5.874 -4.411 6.949 1.00 0.79 142 LYS A C 5
ATOM 16469 O O . LYS A 1 142 ? -6.941 -4.727 7.464 1.00 0.73 142 LYS A O 5
ATOM 16488 N N . ASP A 1 143 ? -5.794 -3.718 5.821 1.00 0.80 143 ASP A N 5
ATOM 16489 C CA . ASP A 1 143 ? -6.985 -3.246 5.124 1.00 0.75 143 ASP A CA 5
ATOM 16490 C C . ASP A 1 143 ? -7.799 -4.403 4.570 1.00 0.60 143 ASP A C 5
ATOM 16491 O O . ASP A 1 143 ? -9.014 -4.295 4.422 1.00 0.58 143 ASP A O 5
ATOM 16500 N N . LYS A 1 144 ? -7.134 -5.511 4.254 1.00 0.57 144 LYS A N 5
ATOM 16501 C CA . LYS A 1 144 ? -7.844 -6.721 3.853 1.00 0.50 144 LYS A CA 5
ATOM 16502 C C . LYS A 1 144 ? -8.740 -7.191 4.997 1.00 0.47 144 LYS A C 5
ATOM 16503 O O . LYS A 1 144 ? -9.854 -7.665 4.777 1.00 0.46 144 LYS A O 5
ATOM 16522 N N . HIS A 1 145 ? -8.253 -7.031 6.225 1.00 0.49 145 HIS A N 5
ATOM 16523 C CA . HIS A 1 145 ? -9.047 -7.346 7.408 1.00 0.49 145 HIS A CA 5
ATOM 16524 C C . HIS A 1 145 ? -10.266 -6.426 7.493 1.00 0.45 145 HIS A C 5
ATOM 16525 O O . HIS A 1 145 ? -11.349 -6.850 7.902 1.00 0.46 145 HIS A O 5
ATOM 16539 N N . LYS A 1 146 ? -10.085 -5.165 7.099 1.00 0.47 146 LYS A N 5
ATOM 16540 C CA . LYS A 1 146 ? -11.195 -4.214 7.028 1.00 0.49 146 LYS A CA 5
ATOM 16541 C C . LYS A 1 146 ? -12.237 -4.684 6.014 1.00 0.42 146 LYS A C 5
ATOM 16542 O O . LYS A 1 146 ? -13.442 -4.488 6.203 1.00 0.41 146 LYS A O 5
ATOM 16561 N N . ILE A 1 147 ? -11.762 -5.295 4.933 1.00 0.42 147 ILE A N 5
ATOM 16562 C CA . ILE A 1 147 ? -12.637 -5.803 3.885 1.00 0.43 147 ILE A CA 5
ATOM 16563 C C . ILE A 1 147 ? -13.546 -6.899 4.431 1.00 0.43 147 ILE A C 5
ATOM 16564 O O . ILE A 1 147 ? -14.747 -6.912 4.156 1.00 0.45 147 ILE A O 5
ATOM 16580 N N . GLU A 1 148 ? -12.975 -7.793 5.234 1.00 0.45 148 GLU A N 5
ATOM 16581 C CA . GLU A 1 148 ? -13.729 -8.874 5.835 1.00 0.50 148 GLU A CA 5
ATOM 16582 C C . GLU A 1 148 ? -14.836 -8.320 6.729 1.00 0.45 148 GLU A C 5
ATOM 16583 O O . GLU A 1 148 ? -15.976 -8.788 6.684 1.00 0.44 148 GLU A O 5
ATOM 16595 N N . GLU A 1 149 ? -14.493 -7.307 7.525 1.00 0.44 149 GLU A N 5
ATOM 16596 C CA . GLU A 1 149 ? -15.464 -6.654 8.397 1.00 0.44 149 GLU A CA 5
ATOM 16597 C C . GLU A 1 149 ? -16.611 -6.089 7.572 1.00 0.42 149 GLU A C 5
ATOM 16598 O O . GLU A 1 149 ? -17.776 -6.163 7.963 1.00 0.46 149 GLU A O 5
ATOM 16610 N N . THR A 1 150 ? -16.265 -5.543 6.418 1.00 0.41 150 THR A N 5
ATOM 16611 C CA . THR A 1 150 ? -17.241 -4.943 5.527 1.00 0.46 150 THR A CA 5
ATOM 16612 C C . THR A 1 150 ? -18.168 -5.998 4.926 1.00 0.41 150 THR A C 5
ATOM 16613 O O . THR A 1 150 ? -19.389 -5.883 5.022 1.00 0.42 150 THR A O 5
ATOM 16624 N N . ILE A 1 151 ? -17.582 -7.032 4.327 1.00 0.41 151 ILE A N 5
ATOM 16625 C CA . ILE A 1 151 ? -18.360 -8.086 3.682 1.00 0.43 151 ILE A CA 5
ATOM 16626 C C . ILE A 1 151 ? -19.293 -8.748 4.688 1.00 0.39 151 ILE A C 5
ATOM 16627 O O . ILE A 1 151 ? -20.464 -8.998 4.397 1.00 0.41 151 ILE A O 5
ATOM 16643 N N . ALA A 1 152 ? -18.767 -9.007 5.879 1.00 0.39 152 ALA A N 5
ATOM 16644 C CA . ALA A 1 152 ? -19.554 -9.592 6.952 1.00 0.41 152 ALA A CA 5
ATOM 16645 C C . ALA A 1 152 ? -20.738 -8.699 7.307 1.00 0.39 152 ALA A C 5
ATOM 16646 O O . ALA A 1 152 ? -21.882 -9.148 7.293 1.00 0.42 152 ALA A O 5
ATOM 16653 N N . THR A 1 153 ? -20.459 -7.429 7.594 1.00 0.41 153 THR A N 5
ATOM 16654 C CA . THR A 1 153 ? -21.495 -6.485 8.000 1.00 0.43 153 THR A CA 5
ATOM 16655 C C . THR A 1 153 ? -22.544 -6.293 6.902 1.00 0.42 153 THR A C 5
ATOM 16656 O O . THR A 1 153 ? -23.743 -6.286 7.178 1.00 0.47 153 THR A O 5
ATOM 16667 N N . LEU A 1 154 ? -22.093 -6.154 5.661 1.00 0.39 154 LEU A N 5
ATOM 16668 C CA . LEU A 1 154 ? -23.005 -5.971 4.537 1.00 0.40 154 LEU A CA 5
ATOM 16669 C C . LEU A 1 154 ? -23.905 -7.187 4.360 1.00 0.41 154 LEU A C 5
ATOM 16670 O O . LEU A 1 154 ? -25.084 -7.056 4.038 1.00 0.44 154 LEU A O 5
ATOM 16686 N N . ASP A 1 155 ? -23.360 -8.371 4.593 1.00 0.41 155 ASP A N 5
ATOM 16687 C CA . ASP A 1 155 ? -24.147 -9.590 4.478 1.00 0.47 155 ASP A CA 5
ATOM 16688 C C . ASP A 1 155 ? -25.089 -9.730 5.674 1.00 0.49 155 ASP A C 5
ATOM 16689 O O . ASP A 1 155 ? -26.133 -10.370 5.579 1.00 0.51 155 ASP A O 5
ATOM 16698 N N . GLU A 1 156 ? -24.721 -9.111 6.795 1.00 0.52 156 GLU A N 5
ATOM 16699 C CA . GLU A 1 156 ? -25.587 -9.083 7.970 1.00 0.57 156 GLU A CA 5
ATOM 16700 C C . GLU A 1 156 ? -26.816 -8.221 7.704 1.00 0.56 156 GLU A C 5
ATOM 16701 O O . GLU A 1 156 ? -27.890 -8.477 8.245 1.00 0.65 156 GLU A O 5
ATOM 16713 N N . TYR A 1 157 ? -26.654 -7.198 6.870 1.00 0.52 157 TYR A N 5
ATOM 16714 C CA . TYR A 1 157 ? -27.790 -6.404 6.417 1.00 0.55 157 TYR A CA 5
ATOM 16715 C C . TYR A 1 157 ? -28.740 -7.281 5.611 1.00 0.54 157 TYR A C 5
ATOM 16716 O O . TYR A 1 157 ? -29.956 -7.186 5.749 1.00 0.61 157 TYR A O 5
ATOM 16734 N N . LYS A 1 158 ? -28.163 -8.152 4.790 1.00 0.53 158 LYS A N 5
ATOM 16735 C CA . LYS A 1 158 ? -28.934 -9.140 4.041 1.00 0.61 158 LYS A CA 5
ATOM 16736 C C . LYS A 1 158 ? -29.609 -10.115 5.000 1.00 0.69 158 LYS A C 5
ATOM 16737 O O . LYS A 1 158 ? -30.716 -10.593 4.752 1.00 0.85 158 LYS A O 5
ATOM 16756 N N . ARG A 1 159 ? -28.914 -10.411 6.087 1.00 0.66 159 ARG A N 5
ATOM 16757 C CA . ARG A 1 159 ? -29.397 -11.334 7.098 1.00 0.79 159 ARG A CA 5
ATOM 16758 C C . ARG A 1 159 ? -30.637 -10.778 7.797 1.00 0.86 159 ARG A C 5
ATOM 16759 O O . ARG A 1 159 ? -31.651 -11.467 7.919 1.00 0.99 159 ARG A O 5
ATOM 16780 N N . LYS A 1 160 ? -30.556 -9.530 8.247 1.00 0.84 160 LYS A N 5
ATOM 16781 C CA . LYS A 1 160 ? -31.666 -8.899 8.954 1.00 0.98 160 LYS A CA 5
ATOM 16782 C C . LYS A 1 160 ? -32.777 -8.487 7.990 1.00 0.98 160 LYS A C 5
ATOM 16783 O O . LYS A 1 160 ? -33.962 -8.550 8.328 1.00 1.10 160 LYS A O 5
ATOM 16802 N N . ALA A 1 161 ? -32.395 -8.074 6.792 1.00 0.89 161 ALA A N 5
ATOM 16803 C CA . ALA A 1 161 ? -33.357 -7.673 5.775 1.00 0.95 161 ALA A CA 5
ATOM 16804 C C . ALA A 1 161 ? -33.082 -8.383 4.458 1.00 1.46 161 ALA A C 5
ATOM 16805 O O . ALA A 1 161 ? -32.198 -7.987 3.704 1.00 1.97 161 ALA A O 5
ATOM 16812 N N . SER A 1 162 ? -33.827 -9.442 4.194 1.00 1.91 162 SER A N 5
ATOM 16813 C CA . SER A 1 162 ? -33.672 -10.185 2.955 1.00 2.66 162 SER A CA 5
ATOM 16814 C C . SER A 1 162 ? -34.520 -9.566 1.851 1.00 2.69 162 SER A C 5
ATOM 16815 O O . SER A 1 162 ? -33.998 -9.094 0.837 1.00 3.22 162 SER A O 5
ATOM 16823 N N . GLY A 1 163 ? -35.830 -9.554 2.061 1.00 2.61 163 GLY A N 5
ATOM 16824 C CA . GLY A 1 163 ? -36.732 -8.979 1.090 1.00 2.91 163 GLY A CA 5
ATOM 16825 C C . GLY A 1 163 ? -36.752 -7.470 1.168 1.00 2.74 163 GLY A C 5
ATOM 16826 O O . GLY A 1 163 ? -37.093 -6.902 2.205 1.00 3.19 163 GLY A O 5
ATOM 16830 N N . GLY A 1 164 ? -36.369 -6.821 0.081 1.00 2.67 164 GLY A N 5
ATOM 16831 C CA . GLY A 1 164 ? -36.367 -5.377 0.045 1.00 2.95 164 GLY A CA 5
ATOM 16832 C C . GLY A 1 164 ? -35.746 -4.843 -1.226 1.00 2.38 164 GLY A C 5
ATOM 16833 O O . GLY A 1 164 ? -35.418 -5.610 -2.133 1.00 2.74 164 GLY A O 5
ATOM 16837 N N . SER A 1 165 ? -35.574 -3.533 -1.294 1.00 2.14 165 SER A N 5
ATOM 16838 C CA . SER A 1 165 ? -35.003 -2.899 -2.470 1.00 2.27 165 SER A CA 5
ATOM 16839 C C . SER A 1 165 ? -33.570 -2.444 -2.203 1.00 2.23 165 SER A C 5
ATOM 16840 O O . SER A 1 165 ? -32.984 -1.705 -2.996 1.00 2.86 165 SER A O 5
ATOM 16848 N N . ALA A 1 166 ? -33.007 -2.891 -1.085 1.00 2.17 166 ALA A N 5
ATOM 16849 C CA . ALA A 1 166 ? -31.636 -2.547 -0.730 1.00 2.62 166 ALA A CA 5
ATOM 16850 C C . ALA A 1 166 ? -30.649 -3.118 -1.743 1.00 1.98 166 ALA A C 5
ATOM 16851 O O . ALA A 1 166 ? -29.600 -2.529 -2.003 1.00 2.62 166 ALA A O 5
ATOM 16858 N N . GLY A 1 167 ? -30.998 -4.260 -2.318 1.00 1.32 167 GLY A N 5
ATOM 16859 C CA . GLY A 1 167 ? -30.138 -4.896 -3.296 1.00 0.81 167 GLY A CA 5
ATOM 16860 C C . GLY A 1 167 ? -29.406 -6.080 -2.706 1.00 0.72 167 GLY A C 5
ATOM 16861 O O . GLY A 1 167 ? -28.308 -6.422 -3.141 1.00 0.65 167 GLY A O 5
ATOM 16865 N N . THR A 1 168 ? -30.030 -6.703 -1.717 1.00 0.81 168 THR A N 5
ATOM 16866 C CA . THR A 1 168 ? -29.439 -7.814 -0.984 1.00 0.82 168 THR A CA 5
ATOM 16867 C C . THR A 1 168 ? -29.025 -8.962 -1.906 1.00 0.77 168 THR A C 5
ATOM 16868 O O . THR A 1 168 ? -27.890 -9.442 -1.847 1.00 0.75 168 THR A O 5
ATOM 16879 N N . ARG A 1 169 ? -29.938 -9.378 -2.773 1.00 0.82 169 ARG A N 5
ATOM 16880 C CA . ARG A 1 169 ? -29.684 -10.495 -3.675 1.00 0.85 169 ARG A CA 5
ATOM 16881 C C . ARG A 1 169 ? -28.698 -10.097 -4.760 1.00 0.77 169 ARG A C 5
ATOM 16882 O O . ARG A 1 169 ? -27.916 -10.918 -5.243 1.00 0.79 169 ARG A O 5
ATOM 16903 N N . MET A 1 170 ? -28.729 -8.829 -5.137 1.00 0.73 170 MET A N 5
ATOM 16904 C CA . MET A 1 170 ? -27.813 -8.316 -6.141 1.00 0.70 170 MET A CA 5
ATOM 16905 C C . MET A 1 170 ? -26.399 -8.243 -5.570 1.00 0.67 170 MET A C 5
ATOM 16906 O O . MET A 1 170 ? -25.421 -8.486 -6.274 1.00 0.65 170 MET A O 5
ATOM 16920 N N . PHE A 1 171 ? -26.304 -7.934 -4.280 1.00 0.68 171 PHE A N 5
ATOM 16921 C CA . PHE A 1 171 ? -25.018 -7.906 -3.597 1.00 0.68 171 PHE A CA 5
ATOM 16922 C C . PHE A 1 171 ? -24.435 -9.310 -3.494 1.00 0.68 171 PHE A C 5
ATOM 16923 O O . PHE A 1 171 ? -23.224 -9.481 -3.439 1.00 0.69 171 PHE A O 5
ATOM 16940 N N . GLU A 1 172 ? -25.301 -10.314 -3.465 1.00 0.67 172 GLU A N 5
ATOM 16941 C CA . GLU A 1 172 ? -24.851 -11.697 -3.436 1.00 0.69 172 GLU A CA 5
ATOM 16942 C C . GLU A 1 172 ? -24.124 -12.038 -4.735 1.00 0.67 172 GLU A C 5
ATOM 16943 O O . GLU A 1 172 ? -23.033 -12.619 -4.722 1.00 0.70 172 GLU A O 5
ATOM 16955 N N . ASP A 1 173 ? -24.732 -11.653 -5.851 1.00 0.67 173 ASP A N 5
ATOM 16956 C CA . ASP A 1 173 ? -24.127 -11.838 -7.169 1.00 0.70 173 ASP A CA 5
ATOM 16957 C C . ASP A 1 173 ? -22.815 -11.071 -7.266 1.00 0.70 173 ASP A C 5
ATOM 16958 O O . ASP A 1 173 ? -21.835 -11.552 -7.834 1.00 0.74 173 ASP A O 5
ATOM 16967 N N . ARG A 1 174 ? -22.802 -9.880 -6.690 1.00 0.71 174 ARG A N 5
ATOM 16968 C CA . ARG A 1 174 ? -21.617 -9.038 -6.707 1.00 0.77 174 ARG A CA 5
ATOM 16969 C C . ARG A 1 174 ? -20.523 -9.633 -5.825 1.00 0.78 174 ARG A C 5
ATOM 16970 O O . ARG A 1 174 ? -19.342 -9.575 -6.164 1.00 0.82 174 ARG A O 5
ATOM 16991 N N . LYS A 1 175 ? -20.935 -10.207 -4.699 1.00 0.80 175 LYS A N 5
ATOM 16992 C CA . LYS A 1 175 ? -20.014 -10.782 -3.723 1.00 0.85 175 LYS A CA 5
ATOM 16993 C C . LYS A 1 175 ? -19.113 -11.825 -4.370 1.00 0.79 175 LYS A C 5
ATOM 16994 O O . LYS A 1 175 ? -17.887 -11.730 -4.301 1.00 0.80 175 LYS A O 5
ATOM 17013 N N . GLU A 1 176 ? -19.731 -12.810 -5.012 1.00 0.75 176 GLU A N 5
ATOM 17014 C CA . GLU A 1 176 ? -18.989 -13.909 -5.618 1.00 0.73 176 GLU A CA 5
ATOM 17015 C C . GLU A 1 176 ? -18.053 -13.417 -6.723 1.00 0.63 176 GLU A C 5
ATOM 17016 O O . GLU A 1 176 ? -16.940 -13.920 -6.870 1.00 0.63 176 GLU A O 5
ATOM 17028 N N . LYS A 1 177 ? -18.500 -12.426 -7.487 1.00 0.61 177 LYS A N 5
ATOM 17029 C CA . LYS A 1 177 ? -17.686 -11.865 -8.560 1.00 0.62 177 LYS A CA 5
ATOM 17030 C C . LYS A 1 177 ? -16.521 -11.058 -7.997 1.00 0.65 177 LYS A C 5
ATOM 17031 O O . LYS A 1 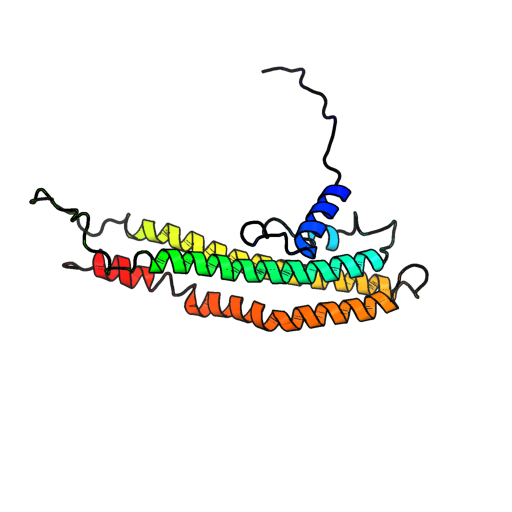177 ? -15.397 -11.134 -8.499 1.00 0.65 177 LYS A O 5
ATOM 17050 N N . ALA A 1 178 ? -16.799 -10.283 -6.955 1.00 0.71 178 ALA A N 5
ATOM 17051 C CA . ALA A 1 178 ? -15.788 -9.434 -6.337 1.00 0.78 178 ALA A CA 5
ATOM 17052 C C . ALA A 1 178 ? -14.704 -10.268 -5.667 1.00 0.75 178 ALA A C 5
ATOM 17053 O O . ALA A 1 178 ? -13.517 -10.054 -5.900 1.00 0.74 178 ALA A O 5
ATOM 17060 N N . LEU A 1 179 ? -15.113 -11.232 -4.854 1.00 0.74 179 LEU A N 5
ATOM 17061 C CA . LEU A 1 179 ? -14.164 -12.063 -4.122 1.00 0.74 179 LEU A CA 5
ATOM 17062 C C . LEU A 1 179 ? -13.340 -12.926 -5.076 1.00 0.68 179 LEU A C 5
ATOM 17063 O O . LEU A 1 179 ? -12.173 -13.211 -4.812 1.00 0.68 179 LEU A O 5
ATOM 17079 N N . LYS A 1 180 ? -13.944 -13.317 -6.192 1.00 0.68 180 LYS A N 5
ATOM 17080 C CA . LYS A 1 180 ? -13.264 -14.156 -7.173 1.00 0.68 180 LYS A CA 5
ATOM 17081 C C . LYS A 1 180 ? -12.153 -13.379 -7.878 1.00 0.67 180 LYS A C 5
ATOM 17082 O O . LYS A 1 180 ? -11.034 -13.877 -8.027 1.00 0.68 180 LYS A O 5
ATOM 17101 N N . THR A 1 181 ? -12.455 -12.154 -8.299 1.00 0.70 181 THR A N 5
ATOM 17102 C CA . THR A 1 181 ? -11.467 -11.330 -8.977 1.00 0.74 181 THR A CA 5
ATOM 17103 C C . THR A 1 181 ? -10.431 -10.821 -7.970 1.00 0.69 181 THR A C 5
ATOM 17104 O O . THR A 1 181 ? -9.265 -10.609 -8.309 1.00 0.73 181 THR A O 5
ATOM 17115 N N . MET A 1 182 ? -10.860 -10.663 -6.719 1.00 0.64 182 MET A N 5
ATOM 17116 C CA . MET A 1 182 ? -9.961 -10.271 -5.643 1.00 0.61 182 MET A CA 5
ATOM 17117 C C . MET A 1 182 ? -8.933 -11.365 -5.395 1.00 0.61 182 MET A C 5
ATOM 17118 O O . MET A 1 182 ? -7.739 -11.096 -5.324 1.00 0.66 182 MET A O 5
ATOM 17132 N N . ALA A 1 183 ? -9.410 -12.601 -5.290 1.00 0.58 183 ALA A N 5
ATOM 17133 C CA . ALA A 1 183 ? -8.541 -13.742 -5.023 1.00 0.61 183 ALA A CA 5
ATOM 17134 C C . ALA A 1 183 ? -7.593 -14.013 -6.186 1.00 0.64 183 ALA A C 5
ATOM 17135 O O . ALA A 1 183 ? -6.485 -14.510 -5.989 1.00 0.71 183 ALA A O 5
ATOM 17142 N N . LYS A 1 184 ? -8.029 -13.688 -7.397 1.00 0.63 184 LYS A N 5
ATOM 17143 C CA . LYS A 1 184 ? -7.217 -13.907 -8.577 1.00 0.71 184 LYS A CA 5
ATOM 17144 C C . LYS A 1 184 ? -6.077 -12.896 -8.614 1.00 0.71 184 LYS A C 5
ATOM 17145 O O . LYS A 1 184 ? -4.925 -13.237 -8.877 1.00 0.75 184 LYS A O 5
ATOM 17164 N N . LYS A 1 185 ? -6.416 -11.649 -8.330 1.00 0.72 185 LYS A N 5
ATOM 17165 C CA . LYS A 1 185 ? -5.432 -10.572 -8.297 1.00 0.77 185 LYS A CA 5
ATOM 17166 C C . LYS A 1 185 ? -4.633 -10.615 -6.992 1.00 0.70 185 LYS A C 5
ATOM 17167 O O . LYS A 1 185 ? -3.650 -9.899 -6.819 1.00 0.72 185 LYS A O 5
ATOM 17186 N N . ASP A 1 186 ? -5.075 -11.469 -6.083 1.00 0.71 186 ASP A N 5
ATOM 17187 C CA . ASP A 1 186 ? -4.402 -11.681 -4.804 1.00 0.72 186 ASP A CA 5
ATOM 17188 C C . ASP A 1 186 ? -3.066 -12.389 -5.007 1.00 0.75 186 ASP A C 5
ATOM 17189 O O . ASP A 1 186 ? -2.142 -12.235 -4.211 1.00 0.75 186 ASP A O 5
ATOM 17198 N N . LEU A 1 187 ? -2.980 -13.173 -6.077 1.00 0.83 187 LEU A N 5
ATOM 17199 C CA . LEU A 1 187 ? -1.769 -13.927 -6.391 1.00 0.93 187 LEU A CA 5
ATOM 17200 C C . LEU A 1 187 ? -0.536 -13.024 -6.426 1.00 0.91 187 LEU A C 5
ATOM 17201 O O . LEU A 1 187 ? 0.498 -13.364 -5.856 1.00 1.04 187 LEU A O 5
ATOM 17217 N N . LYS A 1 188 ? -0.649 -11.871 -7.086 1.00 0.85 188 LYS A N 5
ATOM 17218 C CA . LYS A 1 188 ? 0.471 -10.934 -7.164 1.00 0.94 188 LYS A CA 5
ATOM 17219 C C . LYS A 1 188 ? 0.752 -10.311 -5.797 1.00 0.80 188 LYS A C 5
ATOM 17220 O O . LYS A 1 188 ? 1.888 -9.965 -5.491 1.00 0.92 188 LYS A O 5
ATOM 17239 N N . LEU A 1 189 ? -0.283 -10.194 -4.974 1.00 0.60 189 LEU A N 5
ATOM 17240 C CA . LEU A 1 189 ? -0.136 -9.672 -3.621 1.00 0.54 189 LEU A CA 5
ATOM 17241 C C . LEU A 1 189 ? 0.715 -10.634 -2.796 1.00 0.67 189 LEU A C 5
ATOM 17242 O O . LEU A 1 189 ? 1.694 -10.236 -2.158 1.00 0.76 189 LEU A O 5
ATOM 17258 N N . GLN A 1 190 ? 0.345 -11.910 -2.835 1.00 0.78 190 GLN A N 5
ATOM 17259 C CA . GLN A 1 190 ? 1.070 -12.936 -2.100 1.00 1.01 190 GLN A CA 5
ATOM 17260 C C . GLN A 1 190 ? 2.425 -13.205 -2.744 1.00 1.12 190 GLN A C 5
ATOM 17261 O O . GLN A 1 190 ? 3.322 -13.766 -2.117 1.00 1.26 190 GLN A O 5
ATOM 17275 N N . GLU A 1 191 ? 2.561 -12.813 -4.002 1.00 1.13 191 GLU A N 5
ATOM 17276 C CA . GLU A 1 191 ? 3.836 -12.903 -4.693 1.00 1.31 191 GLU A CA 5
ATOM 17277 C C . GLU A 1 191 ? 4.828 -11.953 -4.036 1.00 1.25 191 GLU A C 5
ATOM 17278 O O . GLU A 1 191 ? 5.966 -12.322 -3.751 1.00 1.43 191 GLU A O 5
ATOM 17290 N N . ILE A 1 192 ? 4.367 -10.733 -3.771 1.00 1.04 192 ILE A N 5
ATOM 17291 C CA . ILE A 1 192 ? 5.188 -9.711 -3.129 1.00 1.01 192 ILE A CA 5
ATOM 17292 C C . ILE A 1 192 ? 5.669 -10.178 -1.761 1.00 1.08 192 ILE A C 5
ATOM 17293 O O . ILE A 1 192 ? 6.864 -10.128 -1.467 1.00 1.24 192 ILE A O 5
ATOM 17309 N N . THR A 1 193 ? 4.735 -10.641 -0.932 1.00 1.07 193 THR A N 5
ATOM 17310 C CA . THR A 1 193 ? 5.074 -11.104 0.409 1.00 1.30 193 THR A CA 5
ATOM 17311 C C . THR A 1 193 ? 6.081 -12.247 0.350 1.00 1.54 193 THR A C 5
ATOM 17312 O O . THR A 1 193 ? 6.998 -12.326 1.169 1.00 1.75 193 THR A O 5
ATOM 17323 N N . GLU A 1 194 ? 5.915 -13.116 -0.641 1.00 1.59 194 GLU A N 5
ATOM 17324 C CA . GLU A 1 194 ? 6.808 -14.244 -0.824 1.00 1.90 194 GLU A CA 5
ATOM 17325 C C . GLU A 1 194 ? 8.195 -13.765 -1.243 1.00 1.98 194 GLU A C 5
ATOM 17326 O O . GLU A 1 194 ? 9.189 -14.107 -0.610 1.00 2.24 194 GLU A O 5
ATOM 17338 N N . LEU A 1 195 ? 8.249 -12.949 -2.289 1.00 1.84 195 LEU A N 5
ATOM 17339 C CA . LEU A 1 195 ? 9.519 -12.475 -2.833 1.00 2.01 195 LEU A CA 5
ATOM 17340 C C . LEU A 1 195 ? 10.295 -11.660 -1.807 1.00 1.93 195 LEU A C 5
ATOM 17341 O O . LEU A 1 195 ? 11.504 -11.828 -1.656 1.00 2.17 195 LEU A O 5
ATOM 17357 N N . LEU A 1 196 ? 9.598 -10.787 -1.094 1.00 1.70 196 LEU A N 5
ATOM 17358 C CA . LEU A 1 196 ? 10.235 -9.948 -0.089 1.00 1.82 196 LEU A CA 5
ATOM 17359 C C . LEU A 1 196 ? 10.887 -10.808 0.992 1.00 2.03 196 LEU A C 5
ATOM 17360 O O . LEU A 1 196 ? 12.042 -10.596 1.355 1.00 2.15 196 LEU A O 5
ATOM 17376 N N . ARG A 1 197 ? 10.149 -11.803 1.464 1.00 2.24 197 ARG A N 5
ATOM 17377 C CA . ARG A 1 197 ? 10.595 -12.633 2.576 1.00 2.73 197 ARG A CA 5
ATOM 17378 C C . ARG A 1 197 ? 11.570 -13.726 2.122 1.00 2.97 197 ARG A C 5
ATOM 17379 O O . ARG A 1 197 ? 12.479 -14.100 2.859 1.00 3.24 197 ARG A O 5
ATOM 17400 N N . ASP A 1 198 ? 11.385 -14.230 0.909 1.00 3.00 198 ASP A N 5
ATOM 17401 C CA . ASP A 1 198 ? 12.176 -15.359 0.422 1.00 3.48 198 ASP A CA 5
ATOM 17402 C C . ASP A 1 198 ? 13.434 -14.912 -0.312 1.00 3.52 198 ASP A C 5
ATOM 17403 O O . ASP A 1 198 ? 14.467 -15.569 -0.234 1.00 3.96 198 ASP A O 5
ATOM 17412 N N . GLU A 1 199 ? 13.356 -13.802 -1.023 1.00 3.19 199 GLU A N 5
ATOM 17413 C CA . GLU A 1 199 ? 14.475 -13.364 -1.842 1.00 3.46 199 GLU A CA 5
ATOM 17414 C C . GLU A 1 199 ? 15.299 -12.298 -1.128 1.00 3.20 199 GLU A C 5
ATOM 17415 O O . GLU A 1 199 ? 16.484 -12.496 -0.850 1.00 3.82 199 GLU A O 5
ATOM 17427 N N . ILE A 1 200 ? 14.661 -11.179 -0.815 1.00 2.47 200 ILE A N 5
ATOM 17428 C CA . ILE A 1 200 ? 15.363 -10.024 -0.270 1.00 2.38 200 ILE A CA 5
ATOM 17429 C C . ILE A 1 200 ? 15.756 -10.234 1.192 1.00 2.97 200 ILE A C 5
ATOM 17430 O O . ILE A 1 200 ? 16.908 -10.005 1.567 1.00 3.27 200 ILE A O 5
ATOM 17446 N N . GLU A 1 201 ? 14.803 -10.686 2.004 1.00 3.47 201 GLU A N 5
ATOM 17447 C CA . GLU A 1 201 ? 15.018 -10.829 3.442 1.00 4.33 201 GLU A CA 5
ATOM 17448 C C . GLU A 1 201 ? 16.255 -11.678 3.785 1.00 4.91 201 GLU A C 5
ATOM 17449 O O . GLU A 1 201 ? 17.087 -11.228 4.561 1.00 5.15 201 GLU A O 5
ATOM 17461 N N . PRO A 1 202 ? 16.421 -12.902 3.224 1.00 5.38 202 PRO A N 5
ATOM 17462 C CA . PRO A 1 202 ? 17.588 -13.744 3.535 1.00 6.27 202 PRO A CA 5
ATOM 17463 C C . PRO A 1 202 ? 18.910 -13.054 3.208 1.00 6.06 202 PRO A C 5
ATOM 17464 O O . PRO A 1 202 ? 19.912 -13.252 3.895 1.00 6.81 202 PRO A O 5
ATOM 17475 N N . LYS A 1 203 ? 18.909 -12.241 2.159 1.00 5.20 203 LYS A N 5
ATOM 17476 C CA . LYS A 1 203 ? 20.103 -11.500 1.774 1.00 5.21 203 LYS A CA 5
ATOM 17477 C C . LYS A 1 203 ? 20.358 -10.368 2.756 1.00 5.05 203 LYS A C 5
ATOM 17478 O O . LYS A 1 203 ? 21.478 -10.178 3.228 1.00 5.55 203 LYS A O 5
ATOM 17497 N N . LEU A 1 204 ? 19.301 -9.635 3.073 1.00 4.62 204 LEU A N 5
ATOM 17498 C CA . LEU A 1 204 ? 19.388 -8.502 3.980 1.00 4.77 204 LEU A CA 5
ATOM 17499 C C . LEU A 1 204 ? 19.732 -8.981 5.391 1.00 5.72 204 LEU A C 5
ATOM 17500 O O . LEU A 1 204 ? 20.471 -8.323 6.124 1.00 6.12 204 LEU A O 5
ATOM 17516 N N . GLU A 1 205 ? 19.200 -10.144 5.745 1.00 6.22 205 GLU A N 5
ATOM 17517 C CA . GLU A 1 205 ? 19.424 -10.753 7.049 1.00 7.27 205 GLU A CA 5
ATOM 17518 C C . GLU A 1 205 ? 20.916 -10.913 7.334 1.00 7.75 205 GLU A C 5
ATOM 17519 O O . GLU A 1 205 ? 21.347 -10.859 8.487 1.00 8.49 205 GLU A O 5
ATOM 17531 N N . LYS A 1 206 ? 21.702 -11.088 6.279 1.00 7.51 206 LYS A N 5
ATOM 17532 C CA . LYS A 1 206 ? 23.140 -11.166 6.409 1.00 8.15 206 LYS A CA 5
ATOM 17533 C C . LYS A 1 206 ? 23.690 -9.839 6.918 1.00 7.97 206 LYS A C 5
ATOM 17534 O O . LYS A 1 206 ? 24.340 -9.788 7.958 1.00 8.77 206 LYS A O 5
ATOM 17553 N N . LEU A 1 207 ? 23.391 -8.766 6.191 1.00 6.97 207 LEU A N 5
ATOM 17554 C CA . LEU A 1 207 ? 23.844 -7.424 6.559 1.00 6.75 207 LEU A CA 5
ATOM 17555 C C . LEU A 1 207 ? 23.328 -7.040 7.943 1.00 7.15 207 LEU A C 5
ATOM 17556 O O . LEU A 1 207 ? 23.954 -6.258 8.654 1.00 7.60 207 LEU A O 5
ATOM 17572 N N . ARG A 1 208 ? 22.188 -7.609 8.318 1.00 7.17 208 ARG A N 5
ATOM 17573 C CA . ARG A 1 208 ? 21.615 -7.401 9.640 1.00 7.79 208 ARG A CA 5
ATOM 17574 C C . ARG A 1 208 ? 22.493 -8.053 10.711 1.00 8.89 208 ARG A C 5
ATOM 17575 O O . ARG A 1 208 ? 22.755 -7.467 11.763 1.00 9.40 208 ARG A O 5
ATOM 17596 N N . GLN A 1 209 ? 22.939 -9.271 10.429 1.00 9.33 209 GLN A N 5
ATOM 17597 C CA . GLN A 1 209 ? 23.778 -10.030 11.352 1.00 10.45 209 GLN A CA 5
ATOM 17598 C C . GLN A 1 209 ? 25.173 -9.423 11.481 1.00 10.67 209 GLN A C 5
ATOM 17599 O O . GLN A 1 209 ? 25.703 -9.281 12.585 1.00 11.40 209 GLN A O 5
ATOM 17613 N N . GLU A 1 210 ? 25.741 -9.054 10.344 1.00 10.12 210 GLU A N 5
ATOM 17614 C CA . GLU A 1 210 ? 27.141 -8.627 10.259 1.00 10.43 210 GLU A CA 5
ATOM 17615 C C . GLU A 1 210 ? 27.458 -7.455 11.189 1.00 10.18 210 GLU A C 5
ATOM 17616 O O . GLU A 1 210 ? 28.572 -7.348 11.691 1.00 10.78 210 GLU A O 5
ATOM 17628 N N . LYS A 1 211 ? 26.463 -6.615 11.452 1.00 9.35 211 LYS A N 5
ATOM 17629 C CA . LYS A 1 211 ? 26.677 -5.332 12.132 1.00 9.15 211 LYS A CA 5
ATOM 17630 C C . LYS A 1 211 ? 27.375 -5.480 13.479 1.00 9.75 211 LYS A C 5
ATOM 17631 O O . LYS A 1 211 ? 28.221 -4.662 13.820 1.00 10.09 211 LYS A O 5
ATOM 17650 N N . ARG A 1 212 ? 27.042 -6.536 14.214 1.00 9.99 212 ARG A N 5
ATOM 17651 C CA . ARG A 1 212 ? 27.417 -6.658 15.626 1.00 10.69 212 ARG A CA 5
ATOM 17652 C C . ARG A 1 212 ? 28.897 -6.360 15.876 1.00 11.45 212 ARG A C 5
ATOM 17653 O O . ARG A 1 212 ? 29.225 -5.428 16.612 1.00 11.88 212 ARG A O 5
ATOM 17674 N N . ALA A 1 213 ? 29.784 -7.125 15.260 1.00 11.69 213 ALA A N 5
ATOM 17675 C CA . ALA A 1 213 ? 31.216 -6.895 15.420 1.00 12.51 213 ALA A CA 5
ATOM 17676 C C . ALA A 1 213 ? 31.716 -5.870 14.406 1.00 12.46 213 ALA A C 5
ATOM 17677 O O . ALA A 1 213 ? 32.726 -5.202 14.623 1.00 12.92 213 ALA A O 5
ATOM 17684 N N . PHE A 1 214 ? 30.988 -5.737 13.309 1.00 11.99 214 PHE A N 5
ATOM 17685 C CA . PHE A 1 214 ? 31.390 -4.871 12.206 1.00 12.09 214 PHE A CA 5
ATOM 17686 C C . PHE A 1 214 ? 31.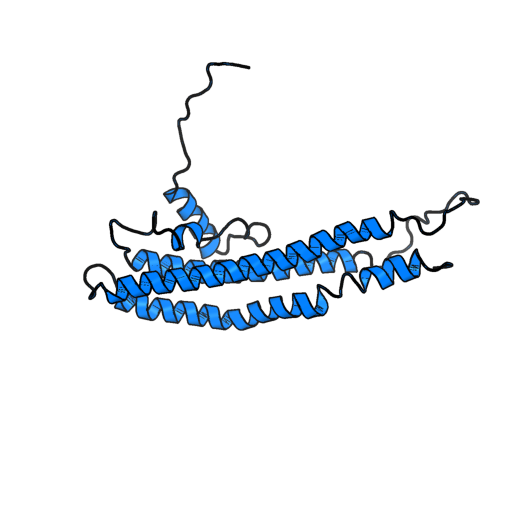325 -3.392 12.576 1.00 11.91 214 PHE A C 5
ATOM 17687 O O . PHE A 1 214 ? 32.055 -2.580 12.006 1.00 12.23 214 PHE A O 5
ATOM 17704 N N . LEU A 1 215 ? 30.445 -3.055 13.520 1.00 11.51 215 LEU A N 5
ATOM 17705 C CA . LEU A 1 215 ? 30.254 -1.672 13.988 1.00 11.52 215 LEU A CA 5
ATOM 17706 C C . LEU A 1 215 ? 31.575 -0.966 14.304 1.00 11.71 215 LEU A C 5
ATOM 17707 O O . LEU A 1 215 ? 31.633 0.261 14.299 1.00 11.97 215 LEU A O 5
ATOM 17723 N N . ASP A 1 216 ? 32.623 -1.748 14.563 1.00 11.71 216 ASP A N 5
ATOM 17724 C CA . ASP A 1 216 ? 33.946 -1.228 14.922 1.00 12.04 216 ASP A CA 5
ATOM 17725 C C . ASP A 1 216 ? 34.401 -0.097 13.993 1.00 12.38 216 ASP A C 5
ATOM 17726 O O . ASP A 1 216 ? 35.028 0.865 14.446 1.00 12.64 216 ASP A O 5
ATOM 17735 N N . PHE A 1 217 ? 34.063 -0.206 12.707 1.00 12.49 217 PHE A N 5
ATOM 17736 C CA . PHE A 1 217 ? 34.411 0.816 11.716 1.00 13.02 217 PHE A CA 5
ATOM 17737 C C . PHE A 1 217 ? 33.999 2.214 12.187 1.00 13.29 217 PHE A C 5
ATOM 17738 O O . PHE A 1 217 ? 34.827 3.120 12.271 1.00 13.56 217 PHE A O 5
ATOM 17755 N N . GLN A 1 218 ? 32.719 2.377 12.491 1.00 13.33 218 GLN A N 5
ATOM 17756 C CA . GLN A 1 218 ? 32.190 3.667 12.894 1.00 13.81 218 GLN A CA 5
ATOM 17757 C C . GLN A 1 218 ? 32.266 3.858 14.407 1.00 13.85 218 GLN A C 5
ATOM 17758 O O . GLN A 1 218 ? 32.178 4.978 14.908 1.00 13.66 218 GLN A O 5
ATOM 17772 N N . GLN A 1 219 ? 32.433 2.762 15.123 1.00 14.23 219 GLN A N 5
ATOM 17773 C CA . GLN A 1 219 ? 32.414 2.780 16.580 1.00 14.49 219 GLN A CA 5
ATOM 17774 C C . GLN A 1 219 ? 33.651 3.469 17.149 1.00 15.18 219 GLN A C 5
ATOM 17775 O O . GLN A 1 219 ? 33.572 4.171 18.156 1.00 15.37 219 GLN A O 5
ATOM 17789 N N . THR A 1 220 ? 34.788 3.268 16.505 1.00 15.67 220 THR A N 5
ATOM 17790 C CA . THR A 1 220 ? 36.016 3.910 16.931 1.00 16.47 220 THR A CA 5
ATOM 17791 C C . THR A 1 220 ? 36.914 4.214 15.734 1.00 16.23 220 THR A C 5
ATOM 17792 O O . THR A 1 220 ? 37.518 3.323 15.133 1.00 16.03 220 THR A O 5
ATOM 17803 N N . GLN A 1 221 ? 36.958 5.485 15.375 1.00 16.37 221 GLN A N 5
ATOM 17804 C CA . GLN A 1 221 ? 37.759 5.953 14.261 1.00 16.30 221 GLN A CA 5
ATOM 17805 C C . GLN A 1 221 ? 39.198 6.221 14.694 1.00 17.00 221 GLN A C 5
ATOM 17806 O O . GLN A 1 221 ? 40.090 5.427 14.336 1.00 17.20 221 GLN A O 5
ATOM 17821 N N . GLY A 1 1 ? -16.144 42.292 17.163 1.00 21.30 1 GLY A N 6
ATOM 17822 C CA . GLY A 1 1 ? -14.755 41.843 17.416 1.00 20.81 1 GLY A CA 6
ATOM 17823 C C . GLY A 1 1 ? -14.603 41.240 18.794 1.00 20.35 1 GLY A C 6
ATOM 17824 O O . GLY A 1 1 ? -15.290 40.272 19.123 1.00 20.41 1 GLY A O 6
ATOM 17830 N N . HIS A 1 2 ? -13.702 41.816 19.590 1.00 20.01 2 HIS A N 6
ATOM 17831 C CA . HIS A 1 2 ? -13.475 41.405 20.979 1.00 19.67 2 HIS A CA 6
ATOM 17832 C C . HIS A 1 2 ? -12.835 40.017 21.062 1.00 18.94 2 HIS A C 6
ATOM 17833 O O . HIS A 1 2 ? -11.661 39.889 21.411 1.00 18.88 2 HIS A O 6
ATOM 17847 N N . MET A 1 3 ? -13.601 38.988 20.738 1.00 18.53 3 MET A N 6
ATOM 17848 C CA . MET A 1 3 ? -13.120 37.618 20.820 1.00 17.93 3 MET A CA 6
ATOM 17849 C C . MET A 1 3 ? -13.415 36.876 19.526 1.00 17.13 3 MET A C 6
ATOM 17850 O O . MET A 1 3 ? -14.576 36.635 19.192 1.00 17.16 3 MET A O 6
ATOM 17864 N N . ARG A 1 4 ? -12.373 36.522 18.798 1.00 16.55 4 ARG A N 6
ATOM 17865 C CA . ARG A 1 4 ? -12.534 35.779 17.562 1.00 15.86 4 ARG A CA 6
ATOM 17866 C C . ARG A 1 4 ? -11.756 34.472 17.620 1.00 14.98 4 ARG A C 6
ATOM 17867 O O . ARG A 1 4 ? -10.535 34.457 17.476 1.00 14.80 4 ARG A O 6
ATOM 17888 N N . ALA A 1 5 ? -12.468 33.384 17.856 1.00 14.57 5 ALA A N 6
ATOM 17889 C CA . ALA A 1 5 ? -11.863 32.065 17.883 1.00 13.86 5 ALA A CA 6
ATOM 17890 C C . ALA A 1 5 ? -12.111 31.352 16.563 1.00 12.64 5 ALA A C 6
ATOM 17891 O O . ALA A 1 5 ? -12.941 31.790 15.764 1.00 12.25 5 ALA A O 6
ATOM 17898 N N . VAL A 1 6 ? -11.396 30.264 16.333 1.00 12.18 6 VAL A N 6
ATOM 17899 C CA . VAL A 1 6 ? -11.549 29.503 15.104 1.00 11.10 6 VAL A CA 6
ATOM 17900 C C . VAL A 1 6 ? -12.691 28.507 15.243 1.00 10.27 6 VAL A C 6
ATOM 17901 O O . VAL A 1 6 ? -12.548 27.468 15.883 1.00 10.44 6 VAL A O 6
ATOM 17914 N N . THR A 1 7 ? -13.831 28.842 14.665 1.00 9.56 7 THR A N 6
ATOM 17915 C CA . THR A 1 7 ? -14.994 27.978 14.728 1.00 8.89 7 THR A CA 6
ATOM 17916 C C . THR A 1 7 ? -14.823 26.787 13.786 1.00 7.86 7 THR A C 6
ATOM 17917 O O . THR A 1 7 ? -14.471 26.948 12.614 1.00 7.34 7 THR A O 6
ATOM 17928 N N . PRO A 1 8 ? -15.083 25.581 14.295 1.00 7.81 8 PRO A N 6
ATOM 17929 C CA . PRO A 1 8 ? -14.885 24.327 13.564 1.00 7.18 8 PRO A CA 6
ATOM 17930 C C . PRO A 1 8 ? -16.026 24.028 12.592 1.00 6.28 8 PRO A C 6
ATOM 17931 O O . PRO A 1 8 ? -16.478 22.887 12.478 1.00 5.86 8 PRO A O 6
ATOM 17942 N N . MET A 1 9 ? -16.471 25.052 11.877 1.00 6.30 9 MET A N 6
ATOM 17943 C CA . MET A 1 9 ? -17.574 24.906 10.933 1.00 5.80 9 MET A CA 6
ATOM 17944 C C . MET A 1 9 ? -17.063 24.615 9.530 1.00 5.06 9 MET A C 6
ATOM 17945 O O . MET A 1 9 ? -17.835 24.582 8.572 1.00 5.16 9 MET A O 6
ATOM 17959 N N . LYS A 1 10 ? -15.764 24.402 9.410 1.00 4.68 10 LYS A N 6
ATOM 17960 C CA . LYS A 1 10 ? -15.164 24.090 8.122 1.00 4.24 10 LYS A CA 6
ATOM 17961 C C . LYS A 1 10 ? -15.092 22.581 7.932 1.00 3.78 10 LYS A C 6
ATOM 17962 O O . LYS A 1 10 ? -14.183 21.917 8.435 1.00 4.16 10 LYS A O 6
ATOM 17981 N N . ARG A 1 11 ? -16.068 22.042 7.223 1.00 3.29 11 ARG A N 6
ATOM 17982 C CA . ARG A 1 11 ? -16.142 20.609 7.005 1.00 3.14 11 ARG A CA 6
ATOM 17983 C C . ARG A 1 11 ? -15.774 20.273 5.569 1.00 2.67 11 ARG A C 6
ATOM 17984 O O . ARG A 1 11 ? -16.259 20.911 4.632 1.00 2.52 11 ARG A O 6
ATOM 18005 N N . VAL A 1 12 ? -14.904 19.289 5.401 1.00 2.61 12 VAL A N 6
ATOM 18006 C CA . VAL A 1 12 ? -14.535 18.820 4.075 1.00 2.26 12 VAL A CA 6
ATOM 18007 C C . VAL A 1 12 ? -15.731 18.135 3.422 1.00 1.90 12 VAL A C 6
ATOM 18008 O O . VAL A 1 12 ? -16.368 17.280 4.039 1.00 2.06 12 VAL A O 6
ATOM 18021 N N . PRO A 1 13 ? -16.078 18.535 2.187 1.00 1.62 13 PRO A N 6
ATOM 18022 C CA . PRO A 1 13 ? -17.177 17.923 1.437 1.00 1.52 13 PRO A CA 6
ATOM 18023 C C . PRO A 1 13 ? -16.925 16.444 1.175 1.00 1.29 13 PRO A C 6
ATOM 18024 O O . PRO A 1 13 ? -16.292 16.071 0.186 1.00 1.16 13 PRO A O 6
ATOM 18035 N N . ILE A 1 14 ? -17.409 15.610 2.083 1.00 1.32 14 ILE A N 6
ATOM 18036 C CA . ILE A 1 14 ? -17.183 14.178 2.014 1.00 1.23 14 ILE A CA 6
ATOM 18037 C C . ILE A 1 14 ? -17.853 13.572 0.789 1.00 1.12 14 ILE A C 6
ATOM 18038 O O . ILE A 1 14 ? -17.292 12.684 0.148 1.00 1.02 14 ILE A O 6
ATOM 18054 N N . LEU A 1 15 ? -19.036 14.070 0.449 1.00 1.19 15 LEU A N 6
ATOM 18055 C CA . LEU A 1 15 ? -19.751 13.577 -0.721 1.00 1.19 15 LEU A CA 6
ATOM 18056 C C . LEU A 1 15 ? -18.930 13.826 -1.982 1.00 1.08 15 LEU A C 6
ATOM 18057 O O . LEU A 1 15 ? -18.734 12.925 -2.796 1.00 1.09 15 LEU A O 6
ATOM 18073 N N . ALA A 1 16 ? -18.418 15.046 -2.110 1.00 1.02 16 ALA A N 6
ATOM 18074 C CA . ALA A 1 16 ? -17.604 15.426 -3.257 1.00 0.95 16 ALA A CA 6
ATOM 18075 C C . ALA A 1 16 ? -16.277 14.671 -3.264 1.00 0.83 16 ALA A C 6
ATOM 18076 O O . ALA A 1 16 ? -15.829 14.194 -4.309 1.00 0.84 16 ALA A O 6
ATOM 18083 N N . ASN A 1 17 ? -15.656 14.570 -2.093 1.00 0.77 17 ASN A N 6
ATOM 18084 C CA . ASN A 1 17 ? -14.397 13.843 -1.941 1.00 0.67 17 ASN A CA 6
ATOM 18085 C C . ASN A 1 17 ? -14.570 12.371 -2.308 1.00 0.65 17 ASN A C 6
ATOM 18086 O O . ASN A 1 17 ? -13.712 11.775 -2.960 1.00 0.58 17 ASN A O 6
ATOM 18097 N N . PHE A 1 18 ? -15.697 11.798 -1.904 1.00 0.76 18 PHE A N 6
ATOM 18098 C CA . PHE A 1 18 ? -16.005 10.409 -2.213 1.00 0.82 18 PHE A CA 6
ATOM 18099 C C . PHE A 1 18 ? -16.185 10.225 -3.715 1.00 0.80 18 PHE A C 6
ATOM 18100 O O . PHE A 1 18 ? -15.601 9.320 -4.311 1.00 0.80 18 PHE A O 6
ATOM 18117 N N . GLU A 1 19 ? -16.981 11.101 -4.325 1.00 0.88 19 GLU A N 6
ATOM 18118 C CA . GLU A 1 19 ? -17.219 11.049 -5.764 1.00 0.99 19 GLU A CA 6
ATOM 18119 C C . GLU A 1 19 ? -15.917 11.229 -6.533 1.00 0.85 19 GLU A C 6
ATOM 18120 O O . GLU A 1 19 ? -15.712 10.604 -7.575 1.00 0.93 19 GLU A O 6
ATOM 18132 N N . GLU A 1 20 ? -15.045 12.086 -6.012 1.00 0.72 20 GLU A N 6
ATOM 18133 C CA . GLU A 1 20 ? -13.739 12.314 -6.612 1.00 0.69 20 GLU A CA 6
ATOM 18134 C C . GLU A 1 20 ? -12.941 11.015 -6.656 1.00 0.67 20 GLU A C 6
ATOM 18135 O O . GLU A 1 20 ? -12.381 10.657 -7.694 1.00 0.75 20 GLU A O 6
ATOM 18147 N N . TRP A 1 21 ? -12.920 10.306 -5.534 1.00 0.60 21 TRP A N 6
ATOM 18148 C CA . TRP A 1 21 ? -12.204 9.040 -5.437 1.00 0.62 21 TRP A CA 6
ATOM 18149 C C . TRP A 1 21 ? -12.829 7.989 -6.342 1.00 0.72 21 TRP A C 6
ATOM 18150 O O . TRP A 1 21 ? -12.120 7.197 -6.966 1.00 0.80 21 TRP A O 6
ATOM 18171 N N . MET A 1 22 ? -14.155 7.983 -6.415 1.00 0.76 22 MET A N 6
ATOM 18172 C CA . MET A 1 22 ? -14.862 7.057 -7.292 1.00 0.88 22 MET A CA 6
ATOM 18173 C C . MET A 1 22 ? -14.462 7.308 -8.736 1.00 0.93 22 MET A C 6
ATOM 18174 O O . MET A 1 22 ? -14.194 6.375 -9.490 1.00 1.01 22 MET A O 6
ATOM 18188 N N . LYS A 1 23 ? -14.396 8.584 -9.101 1.00 0.92 23 LYS A N 6
ATOM 18189 C CA . LYS A 1 23 ? -14.028 8.981 -10.450 1.00 1.02 23 LYS A CA 6
ATOM 18190 C C . LYS A 1 23 ? -12.576 8.606 -10.733 1.00 1.02 23 LYS A C 6
ATOM 18191 O O . LYS A 1 23 ? -12.242 8.160 -11.829 1.00 1.12 23 LYS A O 6
ATOM 18210 N N . MET A 1 24 ? -11.721 8.784 -9.729 1.00 0.92 24 MET A N 6
ATOM 18211 C CA . MET A 1 24 ? -10.312 8.411 -9.834 1.00 0.96 24 MET A CA 6
ATOM 18212 C C . MET A 1 24 ? -10.167 6.928 -10.152 1.00 0.96 24 MET A C 6
ATOM 18213 O O . MET A 1 24 ? -9.368 6.536 -11.004 1.00 1.02 24 MET A O 6
ATOM 18227 N N . ALA A 1 25 ? -10.950 6.111 -9.460 1.00 0.92 25 ALA A N 6
ATOM 18228 C CA . ALA A 1 25 ? -10.912 4.668 -9.643 1.00 0.96 25 ALA A CA 6
ATOM 18229 C C . ALA A 1 25 ? -11.474 4.255 -11.003 1.00 1.07 25 ALA A C 6
ATOM 18230 O O . ALA A 1 25 ? -10.894 3.414 -11.688 1.00 1.17 25 ALA A O 6
ATOM 18237 N N . THR A 1 26 ? -12.593 4.856 -11.398 1.00 1.08 26 THR A N 6
ATOM 18238 C CA . THR A 1 26 ? -13.255 4.487 -12.644 1.00 1.19 26 THR A CA 6
ATOM 18239 C C . THR A 1 26 ? -12.472 4.967 -13.867 1.00 1.30 26 THR A C 6
ATOM 18240 O O . THR A 1 26 ? -12.409 4.274 -14.882 1.00 1.45 26 THR A O 6
ATOM 18251 N N . ASP A 1 27 ? -11.867 6.146 -13.768 1.00 1.27 27 ASP A N 6
ATOM 18252 C CA . ASP A 1 27 ? -11.014 6.654 -14.843 1.00 1.41 27 ASP A CA 6
ATOM 18253 C C . ASP A 1 27 ? -9.654 5.977 -14.809 1.00 1.37 27 ASP A C 6
ATOM 18254 O O . ASP A 1 27 ? -8.866 6.104 -15.747 1.00 1.48 27 ASP A O 6
ATOM 18263 N N . ASN A 1 28 ? -9.394 5.258 -13.720 1.00 1.24 28 ASN A N 6
ATOM 18264 C CA . ASN A 1 28 ? -8.118 4.580 -13.508 1.00 1.25 28 ASN A CA 6
ATOM 18265 C C . ASN A 1 28 ? -6.983 5.603 -13.484 1.00 1.16 28 ASN A C 6
ATOM 18266 O O . ASN A 1 28 ? -5.900 5.384 -14.019 1.00 1.28 28 ASN A O 6
ATOM 18277 N N . LYS A 1 29 ? -7.248 6.735 -12.845 1.00 1.01 29 LYS A N 6
ATOM 18278 C CA . LYS A 1 29 ? -6.237 7.770 -12.673 1.00 1.00 29 LYS A CA 6
ATOM 18279 C C . LYS A 1 29 ? -5.369 7.451 -11.467 1.00 0.86 29 LYS A C 6
ATOM 18280 O O . LYS A 1 29 ? -4.399 8.152 -11.170 1.00 0.91 29 LYS A O 6
ATOM 18299 N N . ILE A 1 30 ? -5.729 6.391 -10.766 1.00 0.79 30 ILE A N 6
ATOM 18300 C CA . ILE A 1 30 ? -4.981 5.963 -9.605 1.00 0.71 30 ILE A CA 6
ATOM 18301 C C . ILE A 1 30 ? -3.711 5.212 -10.032 1.00 0.77 30 ILE A C 6
ATOM 18302 O O . ILE A 1 30 ? -3.691 3.986 -10.161 1.00 0.81 30 ILE A O 6
ATOM 18318 N N . ASN A 1 31 ? -2.670 5.981 -10.328 1.00 0.86 31 ASN A N 6
ATOM 18319 C CA . ASN A 1 31 ? -1.355 5.419 -10.597 1.00 0.97 31 ASN A CA 6
ATOM 18320 C C . ASN A 1 31 ? -0.755 4.942 -9.289 1.00 0.87 31 ASN A C 6
ATOM 18321 O O . ASN A 1 31 ? -1.164 5.394 -8.225 1.00 0.80 31 ASN A O 6
ATOM 18332 N N . ALA A 1 32 ? 0.223 4.059 -9.360 1.00 0.90 32 ALA A N 6
ATOM 18333 C CA . ALA A 1 32 ? 0.768 3.448 -8.158 1.00 0.86 32 ALA A CA 6
ATOM 18334 C C . ALA A 1 32 ? 1.557 4.446 -7.313 1.00 0.89 32 ALA A C 6
ATOM 18335 O O . ALA A 1 32 ? 1.874 4.173 -6.155 1.00 0.88 32 ALA A O 6
ATOM 18342 N N . ALA A 1 33 ? 1.881 5.592 -7.892 1.00 0.99 33 ALA A N 6
ATOM 18343 C CA . ALA A 1 33 ? 2.529 6.657 -7.141 1.00 1.07 33 ALA A CA 6
ATOM 18344 C C . ALA A 1 33 ? 1.514 7.395 -6.270 1.00 1.00 33 ALA A C 6
ATOM 18345 O O . ALA A 1 33 ? 1.828 7.835 -5.167 1.00 1.04 33 ALA A O 6
ATOM 18352 N N . ASN A 1 34 ? 0.291 7.519 -6.771 1.00 0.94 34 ASN A N 6
ATOM 18353 C CA . ASN A 1 34 ? -0.760 8.250 -6.065 1.00 0.92 34 ASN A CA 6
ATOM 18354 C C . ASN A 1 34 ? -1.862 7.320 -5.576 1.00 0.78 34 ASN A C 6
ATOM 18355 O O . ASN A 1 34 ? -2.941 7.776 -5.199 1.00 0.80 34 ASN A O 6
ATOM 18366 N N . SER A 1 35 ? -1.603 6.023 -5.603 1.00 0.69 35 SER A N 6
ATOM 18367 C CA . SER A 1 35 ? -2.540 5.055 -5.055 1.00 0.62 35 SER A CA 6
ATOM 18368 C C . SER A 1 35 ? -2.525 5.147 -3.540 1.00 0.63 35 SER A C 6
ATOM 18369 O O . SER A 1 35 ? -3.462 4.727 -2.859 1.00 0.62 35 SER A O 6
ATOM 18377 N N . TRP A 1 36 ? -1.438 5.700 -3.024 1.00 0.69 36 TRP A N 6
ATOM 18378 C CA . TRP A 1 36 ? -1.350 6.033 -1.622 1.00 0.76 36 TRP A CA 6
ATOM 18379 C C . TRP A 1 36 ? -2.109 7.331 -1.365 1.00 0.85 36 TRP A C 6
ATOM 18380 O O . TRP A 1 36 ? -2.643 7.946 -2.290 1.00 0.90 36 TRP A O 6
ATOM 18401 N N . ASN A 1 37 ? -2.155 7.725 -0.107 1.00 0.98 37 ASN A N 6
ATOM 18402 C CA . ASN A 1 37 ? -2.778 8.978 0.328 1.00 1.11 37 ASN A CA 6
ATOM 18403 C C . ASN A 1 37 ? -4.294 9.029 0.101 1.00 0.96 37 ASN A C 6
ATOM 18404 O O . ASN A 1 37 ? -4.928 10.036 0.421 1.00 1.04 37 ASN A O 6
ATOM 18415 N N . PHE A 1 38 ? -4.891 7.970 -0.442 1.00 0.80 38 PHE A N 6
ATOM 18416 C CA . PHE A 1 38 ? -6.342 7.849 -0.407 1.00 0.79 38 PHE A CA 6
ATOM 18417 C C . PHE A 1 38 ? -6.749 6.384 -0.374 1.00 0.88 38 PHE A C 6
ATOM 18418 O O . PHE A 1 38 ? -6.209 5.557 -1.109 1.00 1.30 38 PHE A O 6
ATOM 18435 N N . ALA A 1 39 ? -7.664 6.060 0.525 1.00 0.87 39 ALA A N 6
ATOM 18436 C CA . ALA A 1 39 ? -8.113 4.693 0.699 1.00 0.94 39 ALA A CA 6
ATOM 18437 C C . ALA A 1 39 ? -9.630 4.629 0.781 1.00 0.88 39 ALA A C 6
ATOM 18438 O O . ALA A 1 39 ? -10.241 5.268 1.637 1.00 0.83 39 ALA A O 6
ATOM 18445 N N . LEU A 1 40 ? -10.232 3.848 -0.103 1.00 0.91 40 LEU A N 6
ATOM 18446 C CA . LEU A 1 40 ? -11.683 3.707 -0.141 1.00 0.88 40 LEU A CA 6
ATOM 18447 C C . LEU A 1 40 ? -12.180 2.950 1.086 1.00 0.86 40 LEU A C 6
ATOM 18448 O O . LEU A 1 40 ? -13.331 3.096 1.495 1.00 0.88 40 LEU A O 6
ATOM 18464 N N . ILE A 1 41 ? -11.286 2.164 1.679 1.00 0.88 41 ILE A N 6
ATOM 18465 C CA . ILE A 1 41 ? -11.605 1.361 2.855 1.00 0.91 41 ILE A CA 6
ATOM 18466 C C . ILE A 1 41 ? -12.074 2.238 4.020 1.00 0.90 41 ILE A C 6
ATOM 18467 O O . ILE A 1 41 ? -12.877 1.808 4.849 1.00 0.93 41 ILE A O 6
ATOM 18483 N N . ASP A 1 42 ? -11.587 3.475 4.062 1.00 0.95 42 ASP A N 6
ATOM 18484 C CA . ASP A 1 42 ? -11.932 4.405 5.134 1.00 1.04 42 ASP A CA 6
ATOM 18485 C C . ASP A 1 42 ? -13.439 4.646 5.173 1.00 1.00 42 ASP A C 6
ATOM 18486 O O . ASP A 1 42 ? -14.050 4.671 6.239 1.00 1.03 42 ASP A O 6
ATOM 18495 N N . TYR A 1 43 ? -14.029 4.810 4.000 1.00 0.98 43 TYR A N 6
ATOM 18496 C CA . TYR A 1 43 ? -15.469 5.002 3.874 1.00 1.01 43 TYR A CA 6
ATOM 18497 C C . TYR A 1 43 ? -16.202 3.668 3.857 1.00 0.93 43 TYR A C 6
ATOM 18498 O O . TYR A 1 43 ? -17.365 3.583 4.244 1.00 0.97 43 TYR A O 6
ATOM 18516 N N . PHE A 1 44 ? -15.516 2.637 3.383 1.00 0.90 44 PHE A N 6
ATOM 18517 C CA . PHE A 1 44 ? -16.101 1.314 3.254 1.00 0.97 44 PHE A CA 6
ATOM 18518 C C . PHE A 1 44 ? -16.379 0.734 4.636 1.00 0.90 44 PHE A C 6
ATOM 18519 O O . PHE A 1 44 ? -17.324 -0.025 4.828 1.00 1.03 44 PHE A O 6
ATOM 18536 N N . HIS A 1 45 ? -15.536 1.096 5.593 1.00 0.76 45 HIS A N 6
ATOM 18537 C CA . HIS A 1 45 ? -15.645 0.578 6.946 1.00 0.80 45 HIS A CA 6
ATOM 18538 C C . HIS A 1 45 ? -16.916 1.063 7.636 1.00 0.80 45 HIS A C 6
ATOM 18539 O O . HIS A 1 45 ? -17.780 0.257 7.985 1.00 1.02 45 HIS A O 6
ATOM 18553 N N . ASP A 1 46 ? -17.022 2.367 7.860 1.00 0.79 46 ASP A N 6
ATOM 18554 C CA . ASP A 1 46 ? -18.220 2.922 8.473 1.00 0.96 46 ASP A CA 6
ATOM 18555 C C . ASP A 1 46 ? -19.079 3.584 7.405 1.00 0.90 46 ASP A C 6
ATOM 18556 O O . ASP A 1 46 ? -18.672 4.541 6.746 1.00 1.44 46 ASP A O 6
ATOM 18565 N N . MET A 1 47 ? -20.267 3.047 7.216 1.00 1.18 47 MET A N 6
ATOM 18566 C CA . MET A 1 47 ? -21.128 3.483 6.135 1.00 1.20 47 MET A CA 6
ATOM 18567 C C . MET A 1 47 ? -22.033 4.617 6.579 1.00 1.53 47 MET A C 6
ATOM 18568 O O . MET A 1 47 ? -23.188 4.405 6.934 1.00 1.99 47 MET A O 6
ATOM 18582 N N . SER A 1 48 ? -21.495 5.819 6.586 1.00 1.84 48 SER A N 6
ATOM 18583 C CA . SER A 1 48 ? -22.295 6.993 6.872 1.00 2.19 48 SER A CA 6
ATOM 18584 C C . SER A 1 48 ? -22.807 7.589 5.565 1.00 1.63 48 SER A C 6
ATOM 18585 O O . SER A 1 48 ? -23.882 8.183 5.513 1.00 1.51 48 SER A O 6
ATOM 18593 N N . LEU A 1 49 ? -22.039 7.390 4.502 1.00 1.44 49 LEU A N 6
ATOM 18594 C CA . LEU A 1 49 ? -22.350 7.984 3.208 1.00 1.19 49 LEU A CA 6
ATOM 18595 C C . LEU A 1 49 ? -23.244 7.072 2.368 1.00 1.23 49 LEU A C 6
ATOM 18596 O O . LEU A 1 49 ? -24.221 7.528 1.779 1.00 1.54 49 LEU A O 6
ATOM 18612 N N . LEU A 1 50 ? -22.916 5.786 2.317 1.00 1.32 50 LEU A N 6
ATOM 18613 C CA . LEU A 1 50 ? -23.604 4.868 1.410 1.00 1.68 50 LEU A CA 6
ATOM 18614 C C . LEU A 1 50 ? -24.730 4.110 2.113 1.00 1.49 50 LEU A C 6
ATOM 18615 O O . LEU A 1 50 ? -25.469 3.349 1.483 1.00 1.61 50 LEU A O 6
ATOM 18631 N N . LYS A 1 51 ? -24.869 4.324 3.410 1.00 1.26 51 LYS A N 6
ATOM 18632 C CA . LYS A 1 51 ? -25.933 3.689 4.169 1.00 1.14 51 LYS A CA 6
ATOM 18633 C C . LYS A 1 51 ? -26.966 4.723 4.580 1.00 1.07 51 LYS A C 6
ATOM 18634 O O . LYS A 1 51 ? -26.620 5.800 5.069 1.00 1.23 51 LYS A O 6
ATOM 18653 N N . GLU A 1 52 ? -28.226 4.397 4.365 1.00 0.97 52 GLU A N 6
ATOM 18654 C CA . GLU A 1 52 ? -29.312 5.288 4.712 1.00 1.08 52 GLU A CA 6
ATOM 18655 C C . GLU A 1 52 ? -30.043 4.741 5.930 1.00 1.11 52 GLU A C 6
ATOM 18656 O O . GLU A 1 52 ? -30.758 3.742 5.842 1.00 1.16 52 GLU A O 6
ATOM 18668 N N . GLY A 1 53 ? -29.838 5.381 7.069 1.00 1.27 53 GLY A N 6
ATOM 18669 C CA . GLY A 1 53 ? -30.441 4.910 8.296 1.00 1.52 53 GLY A CA 6
ATOM 18670 C C . GLY A 1 53 ? -29.795 3.631 8.781 1.00 1.53 53 GLY A C 6
ATOM 18671 O O . GLY A 1 53 ? -28.671 3.648 9.283 1.00 1.64 53 GLY A O 6
ATOM 18675 N N . ASP A 1 54 ? -30.497 2.520 8.618 1.00 1.50 54 ASP A N 6
ATOM 18676 C CA . ASP A 1 54 ? -29.984 1.224 9.038 1.00 1.61 54 ASP A CA 6
ATOM 18677 C C . ASP A 1 54 ? -29.919 0.271 7.856 1.00 1.28 54 ASP A C 6
ATOM 18678 O O . ASP A 1 54 ? -29.778 -0.940 8.028 1.00 1.32 54 ASP A O 6
ATOM 18687 N N . SER A 1 55 ? -30.019 0.823 6.658 1.00 1.10 55 SER A N 6
ATOM 18688 C CA . SER A 1 55 ? -30.003 0.029 5.444 1.00 0.95 55 SER A CA 6
ATOM 18689 C C . SER A 1 55 ? -29.011 0.624 4.457 1.00 0.77 55 SER A C 6
ATOM 18690 O O . SER A 1 55 ? -29.026 1.826 4.202 1.00 0.92 55 SER A O 6
ATOM 18698 N N . VAL A 1 56 ? -28.144 -0.204 3.909 1.00 0.63 56 VAL A N 6
ATOM 18699 C CA . VAL A 1 56 ? -27.143 0.255 2.996 1.00 0.51 56 VAL A CA 6
ATOM 18700 C C . VAL A 1 56 ? -27.619 0.093 1.568 1.00 0.54 56 VAL A C 6
ATOM 18701 O O . VAL A 1 56 ? -28.166 -0.946 1.198 1.00 0.62 56 VAL A O 6
ATOM 18714 N N . ASN A 1 57 ? -27.449 1.147 0.786 1.00 0.61 57 ASN A N 6
ATOM 18715 C CA . ASN A 1 57 ? -27.741 1.092 -0.631 1.00 0.72 57 ASN A CA 6
ATOM 18716 C C . ASN A 1 57 ? -26.806 0.091 -1.271 1.00 0.58 57 ASN A C 6
ATOM 18717 O O . ASN A 1 57 ? -25.633 0.387 -1.487 1.00 0.55 57 ASN A O 6
ATOM 18728 N N . PHE A 1 58 ? -27.313 -1.097 -1.557 1.00 0.56 58 PHE A N 6
ATOM 18729 C CA . PHE A 1 58 ? -26.481 -2.178 -2.059 1.00 0.48 58 PHE A CA 6
ATOM 18730 C C . PHE A 1 58 ? -25.960 -1.881 -3.454 1.00 0.47 58 PHE A C 6
ATOM 18731 O O . PHE A 1 58 ? -25.098 -2.592 -3.969 1.00 0.45 58 PHE A O 6
ATOM 18748 N N . GLN A 1 59 ? -26.463 -0.812 -4.048 1.00 0.53 59 GLN A N 6
ATOM 18749 C CA . GLN A 1 59 ? -25.918 -0.332 -5.303 1.00 0.61 59 GLN A CA 6
ATOM 18750 C C . GLN A 1 59 ? -24.541 0.256 -5.037 1.00 0.62 59 GLN A C 6
ATOM 18751 O O . GLN A 1 59 ? -23.568 -0.041 -5.731 1.00 0.62 59 GLN A O 6
ATOM 18765 N N . LYS A 1 60 ? -24.469 1.068 -3.993 1.00 0.69 60 LYS A N 6
ATOM 18766 C CA . LYS A 1 60 ? -23.216 1.663 -3.565 1.00 0.80 60 LYS A CA 6
ATOM 18767 C C . LYS A 1 60 ? -22.367 0.632 -2.837 1.00 0.68 60 LYS A C 6
ATOM 18768 O O . LYS A 1 60 ? -21.145 0.649 -2.936 1.00 0.69 60 LYS A O 6
ATOM 18787 N N . ALA A 1 61 ? -23.028 -0.270 -2.113 1.00 0.61 61 ALA A N 6
ATOM 18788 C CA . ALA A 1 61 ? -22.351 -1.362 -1.415 1.00 0.60 61 ALA A CA 6
ATOM 18789 C C . ALA A 1 61 ? -21.512 -2.185 -2.390 1.00 0.52 61 ALA A C 6
ATOM 18790 O O . ALA A 1 61 ? -20.364 -2.525 -2.112 1.00 0.57 61 ALA A O 6
ATOM 18797 N N . SER A 1 62 ? -22.094 -2.488 -3.543 1.00 0.48 62 SER A N 6
ATOM 18798 C CA . SER A 1 62 ? -21.402 -3.253 -4.569 1.00 0.53 62 SER A CA 6
ATOM 18799 C C . SER A 1 62 ? -20.265 -2.443 -5.186 1.00 0.52 62 SER A C 6
ATOM 18800 O O . SER A 1 62 ? -19.159 -2.951 -5.364 1.00 0.55 62 SER A O 6
ATOM 18808 N N . CYS A 1 63 ? -20.536 -1.177 -5.490 1.00 0.54 63 CYS A N 6
ATOM 18809 C CA . CYS A 1 63 ? -19.547 -0.317 -6.132 1.00 0.62 63 CYS A CA 6
ATOM 18810 C C . CYS A 1 63 ? -18.358 -0.037 -5.213 1.00 0.62 63 CYS A C 6
ATOM 18811 O O . CYS A 1 63 ? -17.216 0.026 -5.669 1.00 0.68 63 CYS A O 6
ATOM 18819 N N . THR A 1 64 ? -18.624 0.122 -3.922 1.00 0.60 64 THR A N 6
ATOM 18820 C CA . THR A 1 64 ? -17.566 0.389 -2.961 1.00 0.67 64 THR A CA 6
ATOM 18821 C C . THR A 1 64 ? -16.688 -0.842 -2.765 1.00 0.61 64 THR A C 6
ATOM 18822 O O . THR A 1 64 ? -15.467 -0.736 -2.736 1.00 0.60 64 THR A O 6
ATOM 18833 N N . LEU A 1 65 ? -17.316 -2.009 -2.647 1.00 0.60 65 LEU A N 6
ATOM 18834 C CA . LEU A 1 65 ? -16.580 -3.266 -2.544 1.00 0.58 65 LEU A CA 6
ATOM 18835 C C . LEU A 1 65 ? -15.736 -3.489 -3.794 1.00 0.54 65 LEU A C 6
ATOM 18836 O O . LEU A 1 65 ? -14.551 -3.818 -3.710 1.00 0.52 65 LEU A O 6
ATOM 18852 N N . ASP A 1 66 ? -16.355 -3.279 -4.947 1.00 0.55 66 ASP A N 6
ATOM 18853 C CA . ASP A 1 66 ? -15.681 -3.429 -6.231 1.00 0.56 66 ASP A CA 6
ATOM 18854 C C . ASP A 1 66 ? -14.515 -2.451 -6.347 1.00 0.53 66 ASP A C 6
ATOM 18855 O O . ASP A 1 66 ? -13.444 -2.791 -6.855 1.00 0.52 66 ASP A O 6
ATOM 18864 N N . GLY A 1 67 ? -14.728 -1.235 -5.865 1.00 0.56 67 GLY A N 6
ATOM 18865 C CA . GLY A 1 67 ? -13.680 -0.237 -5.875 1.00 0.56 67 GLY A CA 6
ATOM 18866 C C . GLY A 1 67 ? -12.556 -0.578 -4.919 1.00 0.51 67 GLY A C 6
ATOM 18867 O O . GLY A 1 67 ? -11.383 -0.384 -5.239 1.00 0.48 67 GLY A O 6
ATOM 18871 N N . CYS A 1 68 ? -12.912 -1.100 -3.752 1.00 0.53 68 CYS A N 6
ATOM 18872 C CA . CYS A 1 68 ? -11.932 -1.434 -2.729 1.00 0.55 68 CYS A CA 6
ATOM 18873 C C . CYS A 1 68 ? -10.982 -2.525 -3.199 1.00 0.48 68 CYS A C 6
ATOM 18874 O O . CYS A 1 68 ? -9.783 -2.431 -2.973 1.00 0.45 68 CYS A O 6
ATOM 18882 N N . VAL A 1 69 ? -11.501 -3.550 -3.864 1.00 0.49 69 VAL A N 6
ATOM 18883 C CA . VAL A 1 69 ? -10.640 -4.611 -4.371 1.00 0.50 69 VAL A CA 6
ATOM 18884 C C . VAL A 1 69 ? -9.723 -4.078 -5.476 1.00 0.44 69 VAL A C 6
ATOM 18885 O O . VAL A 1 69 ? -8.555 -4.469 -5.570 1.00 0.45 69 VAL A O 6
ATOM 18898 N N . LYS A 1 70 ? -10.248 -3.167 -6.296 1.00 0.45 70 LYS A N 6
ATOM 18899 C CA . LYS A 1 70 ? -9.456 -2.543 -7.350 1.00 0.50 70 LYS A CA 6
ATOM 18900 C C . LYS A 1 70 ? -8.338 -1.681 -6.770 1.00 0.45 70 LYS A C 6
ATOM 18901 O O . LYS A 1 70 ? -7.173 -1.828 -7.151 1.00 0.51 70 LYS A O 6
ATOM 18920 N N . ILE A 1 71 ? -8.687 -0.796 -5.843 1.00 0.40 71 ILE A N 6
ATOM 18921 C CA . ILE A 1 71 ? -7.704 0.098 -5.245 1.00 0.44 71 ILE A CA 6
ATOM 18922 C C . ILE A 1 71 ? -6.723 -0.683 -4.375 1.00 0.38 71 ILE A C 6
ATOM 18923 O O . ILE A 1 71 ? -5.542 -0.346 -4.309 1.00 0.42 71 ILE A O 6
ATOM 18939 N N . TYR A 1 72 ? -7.215 -1.735 -3.729 1.00 0.34 72 TYR A N 6
ATOM 18940 C CA . TYR A 1 72 ? -6.391 -2.556 -2.856 1.00 0.37 72 TYR A CA 6
ATOM 18941 C C . TYR A 1 72 ? -5.174 -3.074 -3.601 1.00 0.33 72 TYR A C 6
ATOM 18942 O O . TYR A 1 72 ? -4.039 -2.832 -3.194 1.00 0.31 72 TYR A O 6
ATOM 18960 N N . THR A 1 73 ? -5.412 -3.765 -4.704 1.00 0.40 73 THR A N 6
ATOM 18961 C CA . THR A 1 73 ? -4.325 -4.344 -5.464 1.00 0.46 73 THR A CA 6
ATOM 18962 C C . THR A 1 73 ? -3.501 -3.272 -6.173 1.00 0.46 73 THR A C 6
ATOM 18963 O O . THR A 1 73 ? -2.320 -3.473 -6.430 1.00 0.51 73 THR A O 6
ATOM 18974 N N . SER A 1 74 ? -4.114 -2.126 -6.461 1.00 0.46 74 SER A N 6
ATOM 18975 C CA . SER A 1 74 ? -3.383 -1.003 -7.038 1.00 0.52 74 SER A CA 6
ATOM 18976 C C . SER A 1 74 ? -2.325 -0.524 -6.045 1.00 0.48 74 SER A C 6
ATOM 18977 O O . SER A 1 74 ? -1.190 -0.209 -6.413 1.00 0.54 74 SER A O 6
ATOM 18985 N N . ARG A 1 75 ? -2.706 -0.501 -4.774 1.00 0.42 75 ARG A N 6
ATOM 18986 C CA . ARG A 1 75 ? -1.783 -0.178 -3.699 1.00 0.42 75 ARG A CA 6
ATOM 18987 C C . ARG A 1 75 ? -0.741 -1.285 -3.556 1.00 0.39 75 ARG A C 6
ATOM 18988 O O . ARG A 1 75 ? 0.398 -1.032 -3.181 1.00 0.45 75 ARG A O 6
ATOM 19009 N N . VAL A 1 76 ? -1.137 -2.513 -3.884 1.00 0.35 76 VAL A N 6
ATOM 19010 C CA . VAL A 1 76 ? -0.215 -3.646 -3.890 1.00 0.38 76 VAL A CA 6
ATOM 19011 C C . VAL A 1 76 ? 0.839 -3.473 -4.986 1.00 0.44 76 VAL A C 6
ATOM 19012 O O . VAL A 1 76 ? 2.002 -3.824 -4.799 1.00 0.47 76 VAL A O 6
ATOM 19025 N N . ASP A 1 77 ? 0.423 -2.922 -6.129 1.00 0.49 77 ASP A N 6
ATOM 19026 C CA . ASP A 1 77 ? 1.360 -2.589 -7.204 1.00 0.58 77 ASP A CA 6
ATOM 19027 C C . ASP A 1 77 ? 2.418 -1.622 -6.689 1.00 0.62 77 ASP A C 6
ATOM 19028 O O . ASP A 1 77 ? 3.593 -1.712 -7.049 1.00 0.73 77 ASP A O 6
ATOM 19037 N N . SER A 1 78 ? 1.988 -0.698 -5.844 1.00 0.57 78 SER A N 6
ATOM 19038 C CA . SER A 1 78 ? 2.901 0.209 -5.171 1.00 0.67 78 SER A CA 6
ATOM 19039 C C . SER A 1 78 ? 3.860 -0.564 -4.279 1.00 0.71 78 SER A C 6
ATOM 19040 O O . SER A 1 78 ? 5.077 -0.367 -4.335 1.00 0.84 78 SER A O 6
ATOM 19048 N N . VAL A 1 79 ? 3.308 -1.472 -3.484 1.00 0.66 79 VAL A N 6
ATOM 19049 C CA . VAL A 1 79 ? 4.105 -2.276 -2.572 1.00 0.77 79 VAL A CA 6
ATOM 19050 C C . VAL A 1 79 ? 5.098 -3.150 -3.339 1.00 0.90 79 VAL A C 6
ATOM 19051 O O . VAL A 1 79 ? 6.109 -3.549 -2.793 1.00 1.13 79 VAL A O 6
ATOM 19064 N N . ALA A 1 80 ? 4.793 -3.467 -4.595 1.00 0.82 80 ALA A N 6
ATOM 19065 C CA . ALA A 1 80 ? 5.701 -4.257 -5.433 1.00 1.00 80 ALA A CA 6
ATOM 19066 C C . ALA A 1 80 ? 7.073 -3.586 -5.556 1.00 1.17 80 ALA A C 6
ATOM 19067 O O . ALA A 1 80 ? 8.102 -4.261 -5.584 1.00 1.45 80 ALA A O 6
ATOM 19074 N N . THR A 1 81 ? 7.085 -2.263 -5.627 1.00 1.11 81 THR A N 6
ATOM 19075 C CA . THR A 1 81 ? 8.330 -1.505 -5.583 1.00 1.43 81 THR A CA 6
ATOM 19076 C C . THR A 1 81 ? 8.844 -1.448 -4.154 1.00 1.61 81 THR A C 6
ATOM 19077 O O . THR A 1 81 ? 10.035 -1.607 -3.879 1.00 1.96 81 THR A O 6
ATOM 19088 N N . GLU A 1 82 ? 7.908 -1.243 -3.252 1.00 1.43 82 GLU A N 6
ATOM 19089 C CA . GLU A 1 82 ? 8.186 -1.093 -1.840 1.00 1.66 82 GLU A CA 6
ATOM 19090 C C . GLU A 1 82 ? 8.669 -2.403 -1.211 1.00 1.98 82 GLU A C 6
ATOM 19091 O O . GLU A 1 82 ? 9.131 -2.411 -0.073 1.00 2.42 82 GLU A O 6
ATOM 19103 N N . THR A 1 83 ? 8.528 -3.503 -1.949 1.00 1.85 83 THR A N 6
ATOM 19104 C CA . THR A 1 83 ? 8.841 -4.838 -1.450 1.00 2.22 83 THR A CA 6
ATOM 19105 C C . THR A 1 83 ? 10.242 -4.906 -0.846 1.00 2.65 83 THR A C 6
ATOM 19106 O O . THR A 1 83 ? 10.455 -5.576 0.158 1.00 3.15 83 THR A O 6
ATOM 19117 N N . GLY A 1 84 ? 11.189 -4.203 -1.450 1.00 2.60 84 GLY A N 6
ATOM 19118 C CA . GLY A 1 84 ? 12.525 -4.159 -0.895 1.00 3.17 84 GLY A CA 6
ATOM 19119 C C . GLY A 1 84 ? 12.533 -3.533 0.484 1.00 3.63 84 GLY A C 6
ATOM 19120 O O . GLY A 1 84 ? 13.105 -4.072 1.429 1.00 4.20 84 GLY A O 6
ATOM 19124 N N . LYS A 1 85 ? 11.859 -2.407 0.594 1.00 3.41 85 LYS A N 6
ATOM 19125 C CA . LYS A 1 85 ? 11.732 -1.686 1.850 1.00 3.85 85 LYS A CA 6
ATOM 19126 C C . LYS A 1 85 ? 11.100 -2.559 2.950 1.00 4.28 85 LYS A C 6
ATOM 19127 O O . LYS A 1 85 ? 11.332 -2.333 4.136 1.00 4.88 85 LYS A O 6
ATOM 19146 N N . LEU A 1 86 ? 10.294 -3.541 2.549 1.00 4.06 86 LEU A N 6
ATOM 19147 C CA . LEU A 1 86 ? 9.588 -4.424 3.491 1.00 4.58 86 LEU A CA 6
ATOM 19148 C C . LEU A 1 86 ? 10.526 -5.083 4.509 1.00 5.06 86 LEU A C 6
ATOM 19149 O O . LEU A 1 86 ? 10.076 -5.513 5.573 1.00 5.71 86 LEU A O 6
ATOM 19165 N N . LEU A 1 87 ? 11.814 -5.187 4.169 1.00 4.83 87 LEU A N 6
ATOM 19166 C CA . LEU A 1 87 ? 12.805 -5.839 5.036 1.00 5.38 87 LEU A CA 6
ATOM 19167 C C . LEU A 1 87 ? 12.764 -5.337 6.475 1.00 6.14 87 LEU A C 6
ATOM 19168 O O . LEU A 1 87 ? 13.148 -6.063 7.389 1.00 6.68 87 LEU A O 6
ATOM 19184 N N . SER A 1 88 ? 12.302 -4.108 6.677 1.00 6.22 88 SER A N 6
ATOM 19185 C CA . SER A 1 88 ? 12.204 -3.534 8.014 1.00 6.99 88 SER A CA 6
ATOM 19186 C C . SER A 1 88 ? 11.343 -4.409 8.926 1.00 7.48 88 SER A C 6
ATOM 19187 O O . SER A 1 88 ? 11.589 -4.499 10.131 1.00 8.18 88 SER A O 6
ATOM 19195 N N . GLY A 1 89 ? 10.342 -5.059 8.338 1.00 7.18 89 GLY A N 6
ATOM 19196 C CA . GLY A 1 89 ? 9.498 -5.964 9.091 1.00 7.75 89 GLY A CA 6
ATOM 19197 C C . GLY A 1 89 ? 10.273 -7.168 9.571 1.00 8.03 89 GLY A C 6
ATOM 19198 O O . GLY A 1 89 ? 10.080 -7.638 10.694 1.00 8.78 89 GLY A O 6
ATOM 19202 N N . LEU A 1 90 ? 11.169 -7.651 8.721 1.00 7.45 90 LEU A N 6
ATOM 19203 C CA . LEU A 1 90 ? 12.016 -8.784 9.059 1.00 7.66 90 LEU A CA 6
ATOM 19204 C C . LEU A 1 90 ? 13.097 -8.351 10.042 1.00 8.14 90 LEU A C 6
ATOM 19205 O O . LEU A 1 90 ? 13.352 -9.031 11.032 1.00 8.69 90 LEU A O 6
ATOM 19221 N N . ALA A 1 91 ? 13.707 -7.201 9.768 1.00 8.03 91 ALA A N 6
ATOM 19222 C CA . ALA A 1 91 ? 14.786 -6.673 10.596 1.00 8.60 91 ALA A CA 6
ATOM 19223 C C . ALA A 1 91 ? 14.324 -6.438 12.029 1.00 9.51 91 ALA A C 6
ATOM 19224 O O . ALA A 1 91 ? 15.086 -6.637 12.976 1.00 10.13 91 ALA A O 6
ATOM 19231 N N . ASP A 1 92 ? 13.072 -6.024 12.185 1.00 9.63 92 ASP A N 6
ATOM 19232 C CA . ASP A 1 92 ? 12.496 -5.811 13.509 1.00 10.52 92 ASP A CA 6
ATOM 19233 C C . ASP A 1 92 ? 12.391 -7.127 14.267 1.00 10.99 92 ASP A C 6
ATOM 19234 O O . ASP A 1 92 ? 12.686 -7.194 15.459 1.00 11.76 92 ASP A O 6
ATOM 19243 N N . SER A 1 93 ? 11.988 -8.177 13.565 1.00 10.60 93 SER A N 6
ATOM 19244 C CA . SER A 1 93 ? 11.873 -9.497 14.164 1.00 11.10 93 SER A CA 6
ATOM 19245 C C . SER A 1 93 ? 13.250 -10.087 14.450 1.00 10.95 93 SER A C 6
ATOM 19246 O O . SER A 1 93 ? 13.422 -10.846 15.403 1.00 11.15 93 SER A O 6
ATOM 19254 N N . ARG A 1 94 ? 14.234 -9.726 13.633 1.00 10.66 94 ARG A N 6
ATOM 19255 C CA . ARG A 1 94 ? 15.604 -10.176 13.845 1.00 10.56 94 ARG A CA 6
ATOM 19256 C C . ARG A 1 94 ? 16.247 -9.390 14.983 1.00 11.17 94 ARG A C 6
ATOM 19257 O O . ARG A 1 94 ? 17.273 -9.799 15.525 1.00 11.37 94 ARG A O 6
ATOM 19278 N N . ASP A 1 95 ? 15.628 -8.262 15.330 1.00 11.52 95 ASP A N 6
ATOM 19279 C CA . ASP A 1 95 ? 16.161 -7.343 16.335 1.00 12.17 95 ASP A CA 6
ATOM 19280 C C . ASP A 1 95 ? 17.554 -6.869 15.934 1.00 12.27 95 ASP A C 6
ATOM 19281 O O . ASP A 1 95 ? 18.567 -7.268 16.513 1.00 12.39 95 ASP A O 6
ATOM 19290 N N . SER A 1 96 ? 17.594 -6.050 14.899 1.00 12.33 96 SER A N 6
ATOM 19291 C CA . SER A 1 96 ? 18.838 -5.493 14.410 1.00 12.53 96 SER A CA 6
ATOM 19292 C C . SER A 1 96 ? 18.568 -4.144 13.760 1.00 13.18 96 SER A C 6
ATOM 19293 O O . SER A 1 96 ? 17.502 -3.928 13.181 1.00 13.75 96 SER A O 6
ATOM 19301 N N . LYS A 1 97 ? 19.520 -3.236 13.878 1.00 13.20 97 LYS A N 6
ATOM 19302 C CA . LYS A 1 97 ? 19.390 -1.918 13.288 1.00 13.86 97 LYS A CA 6
ATOM 19303 C C . LYS A 1 97 ? 20.208 -1.857 12.012 1.00 13.77 97 LYS A C 6
ATOM 19304 O O . LYS A 1 97 ? 21.440 -1.822 12.056 1.00 14.06 97 LYS A O 6
ATOM 19323 N N . LYS A 1 98 ? 19.530 -1.886 10.875 1.00 13.51 98 LYS A N 6
ATOM 19324 C CA . LYS A 1 98 ? 20.215 -1.890 9.593 1.00 13.54 98 LYS A CA 6
ATOM 19325 C C . LYS A 1 98 ? 20.771 -0.506 9.286 1.00 13.10 98 LYS A C 6
ATOM 19326 O O . LYS A 1 98 ? 21.786 -0.370 8.603 1.00 12.32 98 LYS A O 6
ATOM 19345 N N . LYS A 1 99 ? 20.102 0.517 9.802 1.00 13.72 99 LYS A N 6
ATOM 19346 C CA . LYS A 1 99 ? 20.560 1.887 9.647 1.00 13.59 99 LYS A CA 6
ATOM 19347 C C . LYS A 1 99 ? 21.734 2.158 10.588 1.00 13.59 99 LYS A C 6
ATOM 19348 O O . LYS A 1 99 ? 22.006 1.367 11.494 1.00 14.07 99 LYS A O 6
ATOM 19367 N N . ASP A 1 100 ? 22.427 3.266 10.371 1.00 13.20 100 ASP A N 6
ATOM 19368 C CA . ASP A 1 100 ? 23.573 3.626 11.205 1.00 13.31 100 ASP A CA 6
ATOM 19369 C C . ASP A 1 100 ? 23.108 4.193 12.540 1.00 14.11 100 ASP A C 6
ATOM 19370 O O . ASP A 1 100 ? 21.936 4.528 12.709 1.00 14.47 100 ASP A O 6
ATOM 19379 N N . ARG A 1 101 ? 24.023 4.286 13.496 1.00 14.51 101 ARG A N 6
ATOM 19380 C CA . ARG A 1 101 ? 23.718 4.870 14.792 1.00 15.34 101 ARG A CA 6
ATOM 19381 C C . ARG A 1 101 ? 23.659 6.391 14.716 1.00 15.38 101 ARG A C 6
ATOM 19382 O O . ARG A 1 101 ? 23.282 7.057 15.680 1.00 16.24 101 ARG A O 6
ATOM 19403 N N . GLU A 1 102 ? 24.029 6.937 13.571 1.00 14.55 102 GLU A N 6
ATOM 19404 C CA . GLU A 1 102 ? 24.019 8.375 13.375 1.00 14.63 102 GLU A CA 6
ATOM 19405 C C . GLU A 1 102 ? 23.225 8.745 12.129 1.00 14.38 102 GLU A C 6
ATOM 19406 O O . GLU A 1 102 ? 23.509 8.268 11.026 1.00 13.90 102 GLU A O 6
ATOM 19418 N N . ASP A 1 103 ? 22.218 9.583 12.318 1.00 14.86 103 ASP A N 6
ATOM 19419 C CA . ASP A 1 103 ? 21.374 10.035 11.223 1.00 14.89 103 ASP A CA 6
ATOM 19420 C C . ASP A 1 103 ? 21.984 11.261 10.563 1.00 14.60 103 ASP A C 6
ATOM 19421 O O . ASP A 1 103 ? 22.061 12.329 11.169 1.00 14.51 103 ASP A O 6
ATOM 19430 N N . GLY A 1 104 ? 22.437 11.098 9.331 1.00 14.61 104 GLY A N 6
ATOM 19431 C CA . GLY A 1 104 ? 23.070 12.190 8.628 1.00 14.50 104 GLY A CA 6
ATOM 19432 C C . GLY A 1 104 ? 22.071 13.075 7.919 1.00 14.74 104 GLY A C 6
ATOM 19433 O O . GLY A 1 104 ? 21.025 12.605 7.464 1.00 14.71 104 GLY A O 6
ATOM 19437 N N . GLY A 1 105 ? 22.389 14.357 7.839 1.00 15.11 105 GLY A N 6
ATOM 19438 C CA . GLY A 1 105 ? 21.537 15.300 7.147 1.00 15.53 105 GLY A CA 6
ATOM 19439 C C . GLY A 1 105 ? 22.342 16.406 6.500 1.00 15.36 105 GLY A C 6
ATOM 19440 O O . GLY A 1 105 ? 21.991 17.584 6.591 1.00 15.29 105 GLY A O 6
ATOM 19444 N N . GLY A 1 106 ? 23.433 16.027 5.854 1.00 15.45 106 GLY A N 6
ATOM 19445 C CA . GLY A 1 106 ? 24.304 17.005 5.240 1.00 15.44 106 GLY A CA 6
ATOM 19446 C C . GLY A 1 106 ? 24.428 16.813 3.746 1.00 15.40 106 GLY A C 6
ATOM 19447 O O . GLY A 1 106 ? 25.319 17.378 3.115 1.00 15.58 106 GLY A O 6
ATOM 19451 N N . SER A 1 107 ? 23.525 16.032 3.174 1.00 15.35 107 SER A N 6
ATOM 19452 C CA . SER A 1 107 ? 23.558 15.759 1.749 1.00 15.47 107 SER A CA 6
ATOM 19453 C C . SER A 1 107 ? 22.988 16.940 0.969 1.00 15.46 107 SER A C 6
ATOM 19454 O O . SER A 1 107 ? 21.775 17.165 0.956 1.00 15.32 107 SER A O 6
ATOM 19462 N N . GLY A 1 108 ? 23.875 17.710 0.347 1.00 15.75 108 GLY A N 6
ATOM 19463 C CA . GLY A 1 108 ? 23.455 18.854 -0.440 1.00 15.94 108 GLY A CA 6
ATOM 19464 C C . GLY A 1 108 ? 22.561 18.457 -1.595 1.00 16.35 108 GLY A C 6
ATOM 19465 O O . GLY A 1 108 ? 21.576 19.137 -1.889 1.00 16.77 108 GLY A O 6
ATOM 19469 N N . GLY A 1 109 ? 22.899 17.357 -2.250 1.00 16.37 109 GLY A N 6
ATOM 19470 C CA . GLY A 1 109 ? 22.071 16.855 -3.324 1.00 16.90 109 GLY A CA 6
ATOM 19471 C C . GLY A 1 109 ? 22.880 16.449 -4.534 1.00 16.92 109 GLY A C 6
ATOM 19472 O O . GLY A 1 109 ? 24.060 16.115 -4.419 1.00 17.08 109 GLY A O 6
ATOM 19476 N N . SER A 1 110 ? 22.248 16.484 -5.695 1.00 16.91 110 SER A N 6
ATOM 19477 C CA . SER A 1 110 ? 22.899 16.103 -6.933 1.00 17.10 110 SER A CA 6
ATOM 19478 C C . SER A 1 110 ? 22.594 17.121 -8.029 1.00 16.81 110 SER A C 6
ATOM 19479 O O . SER A 1 110 ? 21.482 17.166 -8.558 1.00 17.03 110 SER A O 6
ATOM 19487 N N . LEU A 1 111 ? 23.574 17.958 -8.344 1.00 16.46 111 LEU A N 6
ATOM 19488 C CA . LEU A 1 111 ? 23.435 18.910 -9.438 1.00 16.32 111 LEU A CA 6
ATOM 19489 C C . LEU A 1 111 ? 23.804 18.246 -10.758 1.00 15.90 111 LEU A C 6
ATOM 19490 O O . LEU A 1 111 ? 23.513 18.761 -11.837 1.00 16.10 111 LEU A O 6
ATOM 19506 N N . ARG A 1 112 ? 24.450 17.092 -10.657 1.00 15.45 112 ARG A N 6
ATOM 19507 C CA . ARG A 1 112 ? 24.802 16.302 -11.826 1.00 15.10 112 ARG A CA 6
ATOM 19508 C C . ARG A 1 112 ? 23.563 15.583 -12.342 1.00 14.96 112 ARG A C 6
ATOM 19509 O O . ARG A 1 112 ? 22.968 14.773 -11.629 1.00 14.92 112 ARG A O 6
ATOM 19530 N N . LYS A 1 113 ? 23.174 15.882 -13.570 1.00 15.05 113 LYS A N 6
ATOM 19531 C CA . LYS A 1 113 ? 21.922 15.376 -14.116 1.00 15.05 113 LYS A CA 6
ATOM 19532 C C . LYS A 1 113 ? 22.008 13.895 -14.448 1.00 14.25 113 LYS A C 6
ATOM 19533 O O . LYS A 1 113 ? 21.035 13.159 -14.283 1.00 14.12 113 LYS A O 6
ATOM 19552 N N . LYS A 1 114 ? 23.166 13.453 -14.915 1.00 13.84 114 LYS A N 6
ATOM 19553 C CA . LYS A 1 114 ? 23.349 12.060 -15.253 1.00 13.17 114 LYS A CA 6
ATOM 19554 C C . LYS A 1 114 ? 23.646 11.236 -14.003 1.00 12.35 114 LYS A C 6
ATOM 19555 O O . LYS A 1 114 ? 23.591 11.745 -12.882 1.00 12.30 114 LYS A O 6
ATOM 19574 N N . ILE A 1 115 ? 23.947 9.967 -14.210 1.00 11.80 115 ILE A N 6
ATOM 19575 C CA . ILE A 1 115 ? 24.274 9.055 -13.125 1.00 10.98 115 ILE A CA 6
ATOM 19576 C C . ILE A 1 115 ? 25.493 9.542 -12.345 1.00 10.72 115 ILE A C 6
ATOM 19577 O O . ILE A 1 115 ? 26.547 9.803 -12.924 1.00 11.04 115 ILE A O 6
ATOM 19593 N N . ASN A 1 116 ? 25.339 9.672 -11.035 1.00 10.30 116 ASN A N 6
ATOM 19594 C CA . ASN A 1 116 ? 26.440 10.090 -10.174 1.00 10.15 116 ASN A CA 6
ATOM 19595 C C . ASN A 1 116 ? 27.203 8.877 -9.659 1.00 9.59 116 ASN A C 6
ATOM 19596 O O . ASN A 1 116 ? 26.632 7.797 -9.509 1.00 9.07 116 ASN A O 6
ATOM 19607 N N . PRO A 1 117 ? 28.506 9.037 -9.383 1.00 9.80 117 PRO A N 6
ATOM 19608 C CA . PRO A 1 117 ? 29.309 7.989 -8.754 1.00 9.49 117 PRO A CA 6
ATOM 19609 C C . PRO A 1 117 ? 28.881 7.783 -7.308 1.00 8.86 117 PRO A C 6
ATOM 19610 O O . PRO A 1 117 ? 28.885 6.671 -6.790 1.00 8.47 117 PRO A O 6
ATOM 19621 N N . LYS A 1 118 ? 28.489 8.882 -6.677 1.00 8.89 118 LYS A N 6
ATOM 19622 C CA . LYS A 1 118 ? 28.030 8.876 -5.292 1.00 8.47 118 LYS A CA 6
ATOM 19623 C C . LYS A 1 118 ? 26.569 8.438 -5.184 1.00 7.88 118 LYS A C 6
ATOM 19624 O O . LYS A 1 118 ? 25.963 8.564 -4.120 1.00 7.52 118 LYS A O 6
ATOM 19643 N N . VAL A 1 119 ? 26.008 7.945 -6.292 1.00 7.92 119 VAL A N 6
ATOM 19644 C CA . VAL A 1 119 ? 24.594 7.554 -6.364 1.00 7.54 119 VAL A CA 6
ATOM 19645 C C . VAL A 1 119 ? 24.198 6.612 -5.220 1.00 6.90 119 VAL A C 6
ATOM 19646 O O . VAL A 1 119 ? 23.029 6.534 -4.837 1.00 6.47 119 VAL A O 6
ATOM 19659 N N . MET A 1 120 ? 25.185 5.912 -4.678 1.00 6.95 120 MET A N 6
ATOM 19660 C CA . MET A 1 120 ? 24.988 5.024 -3.531 1.00 6.52 120 MET A CA 6
ATOM 19661 C C . MET A 1 120 ? 24.389 5.767 -2.332 1.00 6.10 120 MET A C 6
ATOM 19662 O O . MET A 1 120 ? 23.798 5.151 -1.446 1.00 5.61 120 MET A O 6
ATOM 19676 N N . ASN A 1 121 ? 24.535 7.089 -2.309 1.00 6.37 121 ASN A N 6
ATOM 19677 C CA . ASN A 1 121 ? 23.954 7.909 -1.246 1.00 6.19 121 ASN A CA 6
ATOM 19678 C C . ASN A 1 121 ? 22.435 7.833 -1.274 1.00 5.71 121 ASN A C 6
ATOM 19679 O O . ASN A 1 121 ? 21.775 7.970 -0.245 1.00 5.44 121 ASN A O 6
ATOM 19690 N N . MET A 1 122 ? 21.885 7.605 -2.457 1.00 5.75 122 MET A N 6
ATOM 19691 C CA . MET A 1 122 ? 20.452 7.407 -2.602 1.00 5.49 122 MET A CA 6
ATOM 19692 C C . MET A 1 122 ? 20.057 6.096 -1.934 1.00 4.88 122 MET A C 6
ATOM 19693 O O . MET A 1 122 ? 18.980 5.973 -1.356 1.00 4.56 122 MET A O 6
ATOM 19707 N N . ILE A 1 123 ? 20.948 5.112 -2.025 1.00 4.83 123 ILE A N 6
ATOM 19708 C CA . ILE A 1 123 ? 20.741 3.821 -1.384 1.00 4.35 123 ILE A CA 6
ATOM 19709 C C . ILE A 1 123 ? 20.741 3.969 0.141 1.00 3.90 123 ILE A C 6
ATOM 19710 O O . ILE A 1 123 ? 20.071 3.216 0.846 1.00 3.43 123 ILE A O 6
ATOM 19726 N N . ASP A 1 124 ? 21.488 4.947 0.646 1.00 4.16 124 ASP A N 6
ATOM 19727 C CA . ASP A 1 124 ? 21.446 5.285 2.071 1.00 4.01 124 ASP A CA 6
ATOM 19728 C C . ASP A 1 124 ? 20.016 5.635 2.480 1.00 3.55 124 ASP A C 6
ATOM 19729 O O . ASP A 1 124 ? 19.552 5.255 3.554 1.00 3.33 124 ASP A O 6
ATOM 19738 N N . SER A 1 125 ? 19.313 6.345 1.601 1.00 3.56 125 SER A N 6
ATOM 19739 C CA . SER A 1 125 ? 17.910 6.667 1.823 1.00 3.35 125 SER A CA 6
ATOM 19740 C C . SER A 1 125 ? 17.056 5.397 1.770 1.00 2.96 125 SER A C 6
ATOM 19741 O O . SER A 1 125 ? 16.071 5.271 2.491 1.00 2.71 125 SER A O 6
ATOM 19749 N N . VAL A 1 126 ? 17.457 4.454 0.920 1.00 3.00 126 VAL A N 6
ATOM 19750 C CA . VAL A 1 126 ? 16.789 3.154 0.820 1.00 2.69 126 VAL A CA 6
ATOM 19751 C C . VAL A 1 126 ? 16.865 2.408 2.153 1.00 2.31 126 VAL A C 6
ATOM 19752 O O . VAL A 1 126 ? 15.950 1.667 2.524 1.00 1.97 126 VAL A O 6
ATOM 19765 N N . GLU A 1 127 ? 17.965 2.612 2.863 1.00 2.51 127 GLU A N 6
ATOM 19766 C CA . GLU A 1 127 ? 18.155 2.024 4.181 1.00 2.44 127 GLU A CA 6
ATOM 19767 C C . GLU A 1 127 ? 17.167 2.627 5.181 1.00 2.08 127 GLU A C 6
ATOM 19768 O O . GLU A 1 127 ? 16.604 1.929 6.017 1.00 1.96 127 GLU A O 6
ATOM 19780 N N . LYS A 1 128 ? 16.988 3.939 5.094 1.00 2.05 128 LYS A N 6
ATOM 19781 C CA . LYS A 1 128 ? 16.091 4.673 5.988 1.00 1.88 128 LYS A CA 6
ATOM 19782 C C . LYS A 1 128 ? 14.616 4.405 5.665 1.00 1.53 128 LYS A C 6
ATOM 19783 O O . LYS A 1 128 ? 13.798 4.171 6.558 1.00 1.49 128 LYS A O 6
ATOM 19802 N N . LYS A 1 129 ? 14.299 4.447 4.377 1.00 1.47 129 LYS A N 6
ATOM 19803 C CA . LYS A 1 129 ? 12.921 4.399 3.885 1.00 1.39 129 LYS A CA 6
ATOM 19804 C C . LYS A 1 129 ? 12.205 3.098 4.251 1.00 1.19 129 LYS A C 6
ATOM 19805 O O . LYS A 1 129 ? 10.980 3.077 4.397 1.00 1.21 129 LYS A O 6
ATOM 19824 N N . GLU A 1 130 ? 12.969 2.024 4.406 1.00 1.16 130 GLU A N 6
ATOM 19825 C CA . GLU A 1 130 ? 12.401 0.689 4.564 1.00 1.14 130 GLU A CA 6
ATOM 19826 C C . GLU A 1 130 ? 11.401 0.600 5.719 1.00 1.17 130 GLU A C 6
ATOM 19827 O O . GLU A 1 130 ? 10.383 -0.079 5.604 1.00 1.18 130 GLU A O 6
ATOM 19839 N N . MET A 1 131 ? 11.668 1.310 6.809 1.00 1.30 131 MET A N 6
ATOM 19840 C CA . MET A 1 131 ? 10.878 1.169 8.036 1.00 1.44 131 MET A CA 6
ATOM 19841 C C . MET A 1 131 ? 9.425 1.583 7.851 1.00 1.30 131 MET A C 6
ATOM 19842 O O . MET A 1 131 ? 8.547 1.090 8.561 1.00 1.41 131 MET A O 6
ATOM 19856 N N . SER A 1 132 ? 9.160 2.467 6.903 1.00 1.14 132 SER A N 6
ATOM 19857 C CA . SER A 1 132 ? 7.791 2.863 6.609 1.00 1.08 132 SER A CA 6
ATOM 19858 C C . SER A 1 132 ? 7.003 1.658 6.101 1.00 0.99 132 SER A C 6
ATOM 19859 O O . SER A 1 132 ? 5.810 1.520 6.366 1.00 1.01 132 SER A O 6
ATOM 19867 N N . LEU A 1 133 ? 7.690 0.776 5.383 1.00 0.94 133 LEU A N 6
ATOM 19868 C CA . LEU A 1 133 ? 7.046 -0.360 4.742 1.00 0.93 133 LEU A CA 6
ATOM 19869 C C . LEU A 1 133 ? 6.548 -1.402 5.722 1.00 0.99 133 LEU A C 6
ATOM 19870 O O . LEU A 1 133 ? 5.550 -2.055 5.454 1.00 0.96 133 LEU A O 6
ATOM 19886 N N . LYS A 1 134 ? 7.242 -1.594 6.835 1.00 1.11 134 LYS A N 6
ATOM 19887 C CA . LYS A 1 134 ? 6.753 -2.510 7.857 1.00 1.22 134 LYS A CA 6
ATOM 19888 C C . LYS A 1 134 ? 5.350 -2.085 8.282 1.00 1.17 134 LYS A C 6
ATOM 19889 O O . LYS A 1 134 ? 4.427 -2.901 8.373 1.00 1.18 134 LYS A O 6
ATOM 19908 N N . HIS A 1 135 ? 5.202 -0.789 8.498 1.00 1.18 135 HIS A N 6
ATOM 19909 C CA . HIS A 1 135 ? 3.917 -0.205 8.848 1.00 1.20 135 HIS A CA 6
ATOM 19910 C C . HIS A 1 135 ? 2.939 -0.267 7.668 1.00 1.04 135 HIS A C 6
ATOM 19911 O O . HIS A 1 135 ? 1.793 -0.692 7.821 1.00 1.06 135 HIS A O 6
ATOM 19925 N N . MET A 1 136 ? 3.403 0.138 6.491 1.00 0.93 136 MET A N 6
ATOM 19926 C CA . MET A 1 136 ? 2.528 0.281 5.331 1.00 0.84 136 MET A CA 6
ATOM 19927 C C . MET A 1 136 ? 2.047 -1.070 4.795 1.00 0.72 136 MET A C 6
ATOM 19928 O O . MET A 1 136 ? 0.895 -1.195 4.388 1.00 0.69 136 MET A O 6
ATOM 19942 N N . MET A 1 137 ? 2.913 -2.080 4.800 1.00 0.72 137 MET A N 6
ATOM 19943 C CA . MET A 1 137 ? 2.513 -3.418 4.369 1.00 0.70 137 MET A CA 6
ATOM 19944 C C . MET A 1 137 ? 1.487 -3.970 5.343 1.00 0.75 137 MET A C 6
ATOM 19945 O O . MET A 1 137 ? 0.475 -4.540 4.938 1.00 0.72 137 MET A O 6
ATOM 19959 N N . LYS A 1 138 ? 1.742 -3.777 6.635 1.00 0.88 138 LYS A N 6
ATOM 19960 C CA . LYS A 1 138 ? 0.790 -4.182 7.658 1.00 1.00 138 LYS A CA 6
ATOM 19961 C C . LYS A 1 138 ? -0.535 -3.455 7.442 1.00 0.96 138 LYS A C 6
ATOM 19962 O O . LYS A 1 138 ? -1.604 -4.016 7.664 1.00 0.99 138 LYS A O 6
ATOM 19981 N N . THR A 1 139 ? -0.446 -2.209 6.980 1.00 0.93 139 THR A N 6
ATOM 19982 C CA . THR A 1 139 ? -1.626 -1.435 6.625 1.00 0.94 139 THR A CA 6
ATOM 19983 C C . THR A 1 139 ? -2.391 -2.113 5.489 1.00 0.79 139 THR A C 6
ATOM 19984 O O . THR A 1 139 ? -3.605 -2.259 5.560 1.00 0.81 139 THR A O 6
ATOM 19995 N N . VAL A 1 140 ? -1.667 -2.532 4.449 1.00 0.66 140 VAL A N 6
ATOM 19996 C CA . VAL A 1 140 ? -2.269 -3.211 3.304 1.00 0.57 140 VAL A CA 6
ATOM 19997 C C . VAL A 1 140 ? -2.897 -4.549 3.708 1.00 0.54 140 VAL A C 6
ATOM 19998 O O . VAL A 1 140 ? -4.047 -4.826 3.377 1.00 0.59 140 VAL A O 6
ATOM 20011 N N . LEU A 1 141 ? -2.152 -5.373 4.429 1.00 0.57 141 LEU A N 6
ATOM 20012 C CA . LEU A 1 141 ? -2.661 -6.676 4.851 1.00 0.65 141 LEU A CA 6
ATOM 20013 C C . LEU A 1 141 ? -3.883 -6.515 5.749 1.00 0.71 141 LEU A C 6
ATOM 20014 O O . LEU A 1 141 ? -4.898 -7.194 5.568 1.00 0.73 141 LEU A O 6
ATOM 20030 N N . LYS A 1 142 ? -3.791 -5.592 6.697 1.00 0.80 142 LYS A N 6
ATOM 20031 C CA . LYS A 1 142 ? -4.896 -5.312 7.600 1.00 0.90 142 LYS A CA 6
ATOM 20032 C C . LYS A 1 142 ? -6.061 -4.700 6.830 1.00 0.79 142 LYS A C 6
ATOM 20033 O O . LYS A 1 142 ? -7.217 -4.859 7.207 1.00 0.73 142 LYS A O 6
ATOM 20052 N N . ASP A 1 143 ? -5.737 -4.008 5.746 1.00 0.80 143 ASP A N 6
ATOM 20053 C CA . ASP A 1 143 ? -6.738 -3.385 4.887 1.00 0.75 143 ASP A CA 6
ATOM 20054 C C . ASP A 1 143 ? -7.631 -4.454 4.277 1.00 0.60 143 ASP A C 6
ATOM 20055 O O . ASP A 1 143 ? -8.847 -4.299 4.200 1.00 0.58 143 ASP A O 6
ATOM 20064 N N . LYS A 1 144 ? -7.007 -5.553 3.865 1.00 0.57 144 LYS A N 6
ATOM 20065 C CA . LYS A 1 144 ? -7.730 -6.699 3.328 1.00 0.50 144 LYS A CA 6
ATOM 20066 C C . LYS A 1 144 ? -8.691 -7.249 4.374 1.00 0.47 144 LYS A C 6
ATOM 20067 O O . LYS A 1 144 ? -9.849 -7.542 4.078 1.00 0.46 144 LYS A O 6
ATOM 20086 N N . HIS A 1 145 ? -8.201 -7.365 5.603 1.00 0.49 145 HIS A N 6
ATOM 20087 C CA . HIS A 1 145 ? -9.016 -7.855 6.709 1.00 0.49 145 HIS A CA 6
ATOM 20088 C C . HIS A 1 145 ? -10.137 -6.867 7.026 1.00 0.45 145 HIS A C 6
ATOM 20089 O O . HIS A 1 145 ? -11.234 -7.258 7.425 1.00 0.46 145 HIS A O 6
ATOM 20103 N N . LYS A 1 146 ? -9.851 -5.586 6.836 1.00 0.47 146 LYS A N 6
ATOM 20104 C CA . LYS A 1 146 ? -10.837 -4.530 7.029 1.00 0.49 146 LYS A CA 6
ATOM 20105 C C . LYS A 1 146 ? -11.959 -4.650 6.004 1.00 0.42 146 LYS A C 6
ATOM 20106 O O . LYS A 1 146 ? -13.138 -4.485 6.333 1.00 0.41 146 LYS A O 6
ATOM 20125 N N . ILE A 1 147 ? -11.586 -4.940 4.763 1.00 0.42 147 ILE A N 6
ATOM 20126 C CA . ILE A 1 147 ? -12.562 -5.174 3.707 1.00 0.43 147 ILE A CA 6
ATOM 20127 C C . ILE A 1 147 ? -13.479 -6.328 4.099 1.00 0.43 147 ILE A C 6
ATOM 20128 O O . ILE A 1 147 ? -14.700 -6.237 3.966 1.00 0.45 147 ILE A O 6
ATOM 20144 N N . GLU A 1 148 ? -12.879 -7.393 4.625 1.00 0.45 148 GLU A N 6
ATOM 20145 C CA . GLU A 1 148 ? -13.625 -8.576 5.038 1.00 0.50 148 GLU A CA 6
ATOM 20146 C C . GLU A 1 148 ? -14.629 -8.249 6.143 1.00 0.45 148 GLU A C 6
ATOM 20147 O O . GLU A 1 148 ? -15.697 -8.863 6.214 1.00 0.44 148 GLU A O 6
ATOM 20159 N N . GLU A 1 149 ? -14.288 -7.284 6.997 1.00 0.44 149 GLU A N 6
ATOM 20160 C CA . GLU A 1 149 ? -15.193 -6.844 8.057 1.00 0.44 149 GLU A CA 6
ATOM 20161 C C . GLU A 1 149 ? -16.477 -6.294 7.457 1.00 0.42 149 GLU A C 6
ATOM 20162 O O . GLU A 1 149 ? -17.578 -6.716 7.815 1.00 0.46 149 GLU A O 6
ATOM 20174 N N . THR A 1 150 ? -16.327 -5.358 6.529 1.00 0.41 150 THR A N 6
ATOM 20175 C CA . THR A 1 150 ? -17.475 -4.746 5.883 1.00 0.46 150 THR A CA 6
ATOM 20176 C C . THR A 1 150 ? -18.237 -5.759 5.027 1.00 0.41 150 THR A C 6
ATOM 20177 O O . THR A 1 150 ? -19.466 -5.735 4.989 1.00 0.42 150 THR A O 6
ATOM 20188 N N . ILE A 1 151 ? -17.510 -6.655 4.357 1.00 0.41 151 ILE A N 6
ATOM 20189 C CA . ILE A 1 151 ? -18.144 -7.710 3.562 1.00 0.43 151 ILE A CA 6
ATOM 20190 C C . ILE A 1 151 ? -19.108 -8.515 4.428 1.00 0.39 151 ILE A C 6
ATOM 20191 O O . ILE A 1 151 ? -20.245 -8.780 4.030 1.00 0.41 151 ILE A O 6
ATOM 20207 N N . ALA A 1 152 ? -18.650 -8.875 5.623 1.00 0.39 152 ALA A N 6
ATOM 20208 C CA . ALA A 1 152 ? -19.469 -9.621 6.566 1.00 0.41 152 ALA A CA 6
ATOM 20209 C C . ALA A 1 152 ? -20.717 -8.833 6.938 1.00 0.39 152 ALA A C 6
ATOM 20210 O O . ALA A 1 152 ? -21.833 -9.341 6.832 1.00 0.42 152 ALA A O 6
ATOM 20217 N N . THR A 1 153 ? -20.523 -7.584 7.346 1.00 0.41 153 THR A N 6
ATOM 20218 C CA . THR A 1 153 ? -21.625 -6.725 7.759 1.00 0.43 153 THR A CA 6
ATOM 20219 C C . THR A 1 153 ? -22.636 -6.520 6.622 1.00 0.42 153 THR A C 6
ATOM 20220 O O . THR A 1 153 ? -23.846 -6.549 6.848 1.00 0.47 153 THR A O 6
ATOM 20231 N N . LEU A 1 154 ? -22.136 -6.335 5.405 1.00 0.39 154 LEU A N 6
ATOM 20232 C CA . LEU A 1 154 ? -22.997 -6.124 4.240 1.00 0.40 154 LEU A CA 6
ATOM 20233 C C . LEU A 1 154 ? -23.835 -7.358 3.940 1.00 0.41 154 LEU A C 6
ATOM 20234 O O . LEU A 1 154 ? -25.026 -7.252 3.637 1.00 0.44 154 LEU A O 6
ATOM 20250 N N . ASP A 1 155 ? -23.221 -8.529 4.034 1.00 0.41 155 ASP A N 6
ATOM 20251 C CA . ASP A 1 155 ? -23.942 -9.774 3.797 1.00 0.47 155 ASP A CA 6
ATOM 20252 C C . ASP A 1 155 ? -24.951 -10.000 4.915 1.00 0.49 155 ASP A C 6
ATOM 20253 O O . ASP A 1 155 ? -26.015 -10.581 4.701 1.00 0.51 155 ASP A O 6
ATOM 20262 N N . GLU A 1 156 ? -24.613 -9.512 6.106 1.00 0.52 156 GLU A N 6
ATOM 20263 C CA . GLU A 1 156 ? -25.524 -9.543 7.242 1.00 0.57 156 GLU A CA 6
ATOM 20264 C C . GLU A 1 156 ? -26.802 -8.777 6.929 1.00 0.56 156 GLU A C 6
ATOM 20265 O O . GLU A 1 156 ? -27.891 -9.248 7.226 1.00 0.65 156 GLU A O 6
ATOM 20277 N N . TYR A 1 157 ? -26.666 -7.601 6.318 1.00 0.52 157 TYR A N 6
ATOM 20278 C CA . TYR A 1 157 ? -27.833 -6.820 5.905 1.00 0.55 157 TYR A CA 6
ATOM 20279 C C . TYR A 1 157 ? -28.700 -7.629 4.948 1.00 0.54 157 TYR A C 6
ATOM 20280 O O . TYR A 1 157 ? -29.921 -7.677 5.085 1.00 0.61 157 TYR A O 6
ATOM 20298 N N . LYS A 1 158 ? -28.045 -8.279 3.994 1.00 0.53 158 LYS A N 6
ATOM 20299 C CA . LYS A 1 158 ? -28.732 -9.056 2.969 1.00 0.61 158 LYS A CA 6
ATOM 20300 C C . LYS A 1 158 ? -29.425 -10.281 3.566 1.00 0.69 158 LYS A C 6
ATOM 20301 O O . LYS A 1 158 ? -30.427 -10.758 3.037 1.00 0.85 158 LYS A O 6
ATOM 20320 N N . ARG A 1 159 ? -28.893 -10.777 4.672 1.00 0.66 159 ARG A N 6
ATOM 20321 C CA . ARG A 1 159 ? -29.450 -11.951 5.326 1.00 0.79 159 ARG A CA 6
ATOM 20322 C C . ARG A 1 159 ? -30.543 -11.553 6.317 1.00 0.86 159 ARG A C 6
ATOM 20323 O O . ARG A 1 159 ? -31.552 -12.243 6.455 1.00 0.99 159 ARG A O 6
ATOM 20344 N N . LYS A 1 160 ? -30.336 -10.434 6.997 1.00 0.84 160 LYS A N 6
ATOM 20345 C CA . LYS A 1 160 ? -31.308 -9.923 7.956 1.00 0.98 160 LYS A CA 6
ATOM 20346 C C . LYS A 1 160 ? -32.577 -9.466 7.247 1.00 0.98 160 LYS A C 6
ATOM 20347 O O . LYS A 1 160 ? -33.685 -9.813 7.660 1.00 1.10 160 LYS A O 6
ATOM 20366 N N . ALA A 1 161 ? -32.409 -8.707 6.169 1.00 0.89 161 ALA A N 6
ATOM 20367 C CA . ALA A 1 161 ? -33.539 -8.213 5.394 1.00 0.95 161 ALA A CA 6
ATOM 20368 C C . ALA A 1 161 ? -34.276 -9.364 4.721 1.00 1.46 161 ALA A C 6
ATOM 20369 O O . ALA A 1 161 ? -33.687 -10.139 3.963 1.00 1.97 161 ALA A O 6
ATOM 20376 N N . SER A 1 162 ? -35.561 -9.482 5.012 1.00 1.91 162 SER A N 6
ATOM 20377 C CA . SER A 1 162 ? -36.375 -10.556 4.467 1.00 2.66 162 SER A CA 6
ATOM 20378 C C . SER A 1 162 ? -36.717 -10.302 2.998 1.00 2.69 162 SER A C 6
ATOM 20379 O O . SER A 1 162 ? -36.745 -11.230 2.190 1.00 3.22 162 SER A O 6
ATOM 20387 N N . GLY A 1 163 ? -36.963 -9.043 2.661 1.00 2.61 163 GLY A N 6
ATOM 20388 C CA . GLY A 1 163 ? -37.316 -8.693 1.299 1.00 2.91 163 GLY A CA 6
ATOM 20389 C C . GLY A 1 163 ? -36.131 -8.158 0.525 1.00 2.74 163 GLY A C 6
ATOM 20390 O O . GLY A 1 163 ? -35.890 -8.563 -0.613 1.00 3.19 163 GLY A O 6
ATOM 20394 N N . GLY A 1 164 ? -35.390 -7.248 1.146 1.00 2.67 164 GLY A N 6
ATOM 20395 C CA . GLY A 1 164 ? -34.202 -6.699 0.522 1.00 2.95 164 GLY A CA 6
ATOM 20396 C C . GLY A 1 164 ? -34.518 -5.786 -0.646 1.00 2.38 164 GLY A C 6
ATOM 20397 O O . GLY A 1 164 ? -34.134 -6.065 -1.782 1.00 2.74 164 GLY A O 6
ATOM 20401 N N . SER A 1 165 ? -35.201 -4.686 -0.368 1.00 2.14 165 SER A N 6
ATOM 20402 C CA . SER A 1 165 ? -35.593 -3.746 -1.412 1.00 2.27 165 SER A CA 6
ATOM 20403 C C . SER A 1 165 ? -34.432 -2.814 -1.767 1.00 2.23 165 SER A C 6
ATOM 20404 O O . SER A 1 165 ? -34.508 -2.045 -2.730 1.00 2.86 165 SER A O 6
ATOM 20412 N N . ALA A 1 166 ? -33.348 -2.900 -1.003 1.00 2.17 166 ALA A N 6
ATOM 20413 C CA . ALA A 1 166 ? -32.191 -2.039 -1.214 1.00 2.62 166 ALA A CA 6
ATOM 20414 C C . ALA A 1 166 ? -31.255 -2.602 -2.284 1.00 1.98 166 ALA A C 6
ATOM 20415 O O . ALA A 1 166 ? -30.181 -2.051 -2.533 1.00 2.62 166 ALA A O 6
ATOM 20422 N N . GLY A 1 167 ? -31.668 -3.690 -2.923 1.00 1.32 167 GLY A N 6
ATOM 20423 C CA . GLY A 1 167 ? -30.859 -4.285 -3.970 1.00 0.81 167 GLY A CA 6
ATOM 20424 C C . GLY A 1 167 ? -29.978 -5.409 -3.458 1.00 0.72 167 GLY A C 6
ATOM 20425 O O . GLY A 1 167 ? -28.830 -5.553 -3.881 1.00 0.65 167 GLY A O 6
ATOM 20429 N N . THR A 1 168 ? -30.522 -6.211 -2.553 1.00 0.81 168 THR A N 6
ATOM 20430 C CA . THR A 1 168 ? -29.785 -7.312 -1.953 1.00 0.82 168 THR A CA 6
ATOM 20431 C C . THR A 1 168 ? -29.372 -8.345 -2.997 1.00 0.77 168 THR A C 6
ATOM 20432 O O . THR A 1 168 ? -28.253 -8.856 -2.969 1.00 0.75 168 THR A O 6
ATOM 20443 N N . ARG A 1 169 ? -30.276 -8.636 -3.924 1.00 0.82 169 ARG A N 6
ATOM 20444 C CA . ARG A 1 169 ? -30.023 -9.626 -4.968 1.00 0.85 169 ARG A CA 6
ATOM 20445 C C . ARG A 1 169 ? -28.896 -9.168 -5.886 1.00 0.77 169 ARG A C 6
ATOM 20446 O O . ARG A 1 169 ? -28.010 -9.951 -6.239 1.00 0.79 169 ARG A O 6
ATOM 20467 N N . MET A 1 170 ? -28.938 -7.898 -6.267 1.00 0.73 170 MET A N 6
ATOM 20468 C CA . MET A 1 170 ? -27.912 -7.314 -7.119 1.00 0.70 170 MET A CA 6
ATOM 20469 C C . MET A 1 170 ? -26.560 -7.364 -6.415 1.00 0.67 170 MET A C 6
ATOM 20470 O O . MET A 1 170 ? -25.562 -7.796 -6.999 1.00 0.65 170 MET A O 6
ATOM 20484 N N . PHE A 1 171 ? -26.543 -6.946 -5.151 1.00 0.68 171 PHE A N 6
ATOM 20485 C CA . PHE A 1 171 ? -25.326 -6.975 -4.349 1.00 0.68 171 PHE A CA 6
ATOM 20486 C C . PHE A 1 171 ? -24.800 -8.395 -4.204 1.00 0.68 171 PHE A C 6
ATOM 20487 O O . PHE A 1 171 ? -23.600 -8.623 -4.267 1.00 0.69 171 PHE A O 6
ATOM 20504 N N . GLU A 1 172 ? -25.704 -9.343 -4.009 1.00 0.67 172 GLU A N 6
ATOM 20505 C CA . GLU A 1 172 ? -25.325 -10.737 -3.837 1.00 0.69 172 GLU A CA 6
ATOM 20506 C C . GLU A 1 172 ? -24.606 -11.260 -5.077 1.00 0.67 172 GLU A C 6
ATOM 20507 O O . GLU A 1 172 ? -23.575 -11.933 -4.974 1.00 0.70 172 GLU A O 6
ATOM 20519 N N . ASP A 1 173 ? -25.143 -10.926 -6.243 1.00 0.67 173 ASP A N 6
ATOM 20520 C CA . ASP A 1 173 ? -24.558 -11.354 -7.508 1.00 0.70 173 ASP A CA 6
ATOM 20521 C C . ASP A 1 173 ? -23.209 -10.680 -7.731 1.00 0.70 173 ASP A C 6
ATOM 20522 O O . ASP A 1 173 ? -22.287 -11.276 -8.285 1.00 0.74 173 ASP A O 6
ATOM 20531 N N . ARG A 1 174 ? -23.094 -9.436 -7.293 1.00 0.71 174 ARG A N 6
ATOM 20532 C CA . ARG A 1 174 ? -21.855 -8.694 -7.459 1.00 0.77 174 ARG A CA 6
ATOM 20533 C C . ARG A 1 174 ? -20.797 -9.177 -6.471 1.00 0.78 174 ARG A C 6
ATOM 20534 O O . ARG A 1 174 ? -19.627 -9.300 -6.825 1.00 0.82 174 ARG A O 6
ATOM 20555 N N . LYS A 1 175 ? -21.220 -9.456 -5.240 1.00 0.80 175 LYS A N 6
ATOM 20556 C CA . LYS A 1 175 ? -20.305 -9.863 -4.180 1.00 0.85 175 LYS A CA 6
ATOM 20557 C C . LYS A 1 175 ? -19.530 -11.108 -4.576 1.00 0.79 175 LYS A C 6
ATOM 20558 O O . LYS A 1 175 ? -18.302 -11.116 -4.534 1.00 0.80 175 LYS A O 6
ATOM 20577 N N . GLU A 1 176 ? -20.255 -12.156 -4.965 1.00 0.75 176 GLU A N 6
ATOM 20578 C CA . GLU A 1 176 ? -19.629 -13.416 -5.363 1.00 0.73 176 GLU A CA 6
ATOM 20579 C C . GLU A 1 176 ? -18.572 -13.190 -6.441 1.00 0.63 176 GLU A C 6
ATOM 20580 O O . GLU A 1 176 ? -17.471 -13.724 -6.355 1.00 0.63 176 GLU A O 6
ATOM 20592 N N . LYS A 1 177 ? -18.898 -12.372 -7.432 1.00 0.61 177 LYS A N 6
ATOM 20593 C CA . LYS A 1 177 ? -17.995 -12.133 -8.551 1.00 0.62 177 LYS A CA 6
ATOM 20594 C C . LYS A 1 177 ? -16.838 -11.230 -8.142 1.00 0.65 177 LYS A C 6
ATOM 20595 O O . LYS A 1 177 ? -15.711 -11.403 -8.608 1.00 0.65 177 LYS A O 6
ATOM 20614 N N . ALA A 1 178 ? -17.115 -10.277 -7.261 1.00 0.71 178 ALA A N 6
ATOM 20615 C CA . ALA A 1 178 ? -16.080 -9.394 -6.742 1.00 0.78 178 ALA A CA 6
ATOM 20616 C C . ALA A 1 178 ? -15.055 -10.190 -5.947 1.00 0.75 178 ALA A C 6
ATOM 20617 O O . ALA A 1 178 ? -13.853 -9.958 -6.061 1.00 0.74 178 ALA A O 6
ATOM 20624 N N . LEU A 1 179 ? -15.542 -11.141 -5.155 1.00 0.74 179 LEU A N 6
ATOM 20625 C CA . LEU A 1 179 ? -14.671 -12.013 -4.377 1.00 0.74 179 LEU A CA 6
ATOM 20626 C C . LEU A 1 179 ? -13.833 -12.885 -5.305 1.00 0.68 179 LEU A C 6
ATOM 20627 O O . LEU A 1 179 ? -12.642 -13.090 -5.073 1.00 0.68 179 LEU A O 6
ATOM 20643 N N . LYS A 1 180 ? -14.462 -13.382 -6.365 1.00 0.68 180 LYS A N 6
ATOM 20644 C CA . LYS A 1 180 ? -13.768 -14.185 -7.368 1.00 0.68 180 LYS A CA 6
ATOM 20645 C C . LYS A 1 180 ? -12.663 -13.372 -8.032 1.00 0.67 180 LYS A C 6
ATOM 20646 O O . LYS A 1 180 ? -11.530 -13.836 -8.161 1.00 0.68 180 LYS A O 6
ATOM 20665 N N . THR A 1 181 ? -12.996 -12.155 -8.441 1.00 0.70 181 THR A N 6
ATOM 20666 C CA . THR A 1 181 ? -12.021 -11.253 -9.033 1.00 0.74 181 THR A CA 6
ATOM 20667 C C . THR A 1 181 ? -10.896 -10.948 -8.045 1.00 0.69 181 THR A C 6
ATOM 20668 O O . THR A 1 181 ? -9.717 -10.976 -8.404 1.00 0.73 181 THR A O 6
ATOM 20679 N N . MET A 1 182 ? -11.269 -10.684 -6.798 1.00 0.64 182 MET A N 6
ATOM 20680 C CA . MET A 1 182 ? -10.301 -10.383 -5.750 1.00 0.61 182 MET A CA 6
ATOM 20681 C C . MET A 1 182 ? -9.353 -11.556 -5.541 1.00 0.61 182 MET A C 6
ATOM 20682 O O . MET A 1 182 ? -8.156 -11.366 -5.354 1.00 0.66 182 MET A O 6
ATOM 20696 N N . ALA A 1 183 ? -9.898 -12.765 -5.585 1.00 0.58 183 ALA A N 6
ATOM 20697 C CA . ALA A 1 183 ? -9.103 -13.976 -5.426 1.00 0.61 183 ALA A CA 6
ATOM 20698 C C . ALA A 1 183 ? -8.087 -14.125 -6.556 1.00 0.64 183 ALA A C 6
ATOM 20699 O O . ALA A 1 183 ? -6.982 -14.624 -6.348 1.00 0.71 183 ALA A O 6
ATOM 20706 N N . LYS A 1 184 ? -8.459 -13.682 -7.749 1.00 0.63 184 LYS A N 6
ATOM 20707 C CA . LYS A 1 184 ? -7.568 -13.759 -8.900 1.00 0.71 184 LYS A CA 6
ATOM 20708 C C . LYS A 1 184 ? -6.384 -12.810 -8.731 1.00 0.71 184 LYS A C 6
ATOM 20709 O O . LYS A 1 184 ? -5.233 -13.194 -8.926 1.00 0.75 184 LYS A O 6
ATOM 20728 N N . LYS A 1 185 ? -6.672 -11.570 -8.363 1.00 0.72 185 LYS A N 6
ATOM 20729 C CA . LYS A 1 185 ? -5.628 -10.571 -8.150 1.00 0.77 185 LYS A CA 6
ATOM 20730 C C . LYS A 1 185 ? -4.925 -10.765 -6.804 1.00 0.70 185 LYS A C 6
ATOM 20731 O O . LYS A 1 185 ? -3.923 -10.110 -6.517 1.00 0.72 185 LYS A O 6
ATOM 20750 N N . ASP A 1 186 ? -5.449 -11.673 -5.991 1.00 0.71 186 ASP A N 6
ATOM 20751 C CA . ASP A 1 186 ? -4.894 -11.943 -4.667 1.00 0.72 186 ASP A CA 6
ATOM 20752 C C . ASP A 1 186 ? -3.501 -12.555 -4.774 1.00 0.75 186 ASP A C 6
ATOM 20753 O O . ASP A 1 186 ? -2.632 -12.293 -3.940 1.00 0.75 186 ASP A O 6
ATOM 20762 N N . LEU A 1 187 ? -3.279 -13.344 -5.821 1.00 0.83 187 LEU A N 6
ATOM 20763 C CA . LEU A 1 187 ? -1.985 -13.983 -6.028 1.00 0.93 187 LEU A CA 6
ATOM 20764 C C . LEU A 1 187 ? -0.897 -12.945 -6.292 1.00 0.91 187 LEU A C 6
ATOM 20765 O O . LEU A 1 187 ? 0.285 -13.205 -6.073 1.00 1.04 187 LEU A O 6
ATOM 20781 N N . LYS A 1 188 ? -1.303 -11.770 -6.767 1.00 0.85 188 LYS A N 6
ATOM 20782 C CA . LYS A 1 188 ? -0.365 -10.682 -7.008 1.00 0.94 188 LYS A CA 6
ATOM 20783 C C . LYS A 1 188 ? 0.228 -10.213 -5.687 1.00 0.80 188 LYS A C 6
ATOM 20784 O O . LYS A 1 188 ? 1.433 -10.018 -5.570 1.00 0.92 188 LYS A O 6
ATOM 20803 N N . LEU A 1 189 ? -0.634 -10.062 -4.688 1.00 0.60 189 LEU A N 6
ATOM 20804 C CA . LEU A 1 189 ? -0.202 -9.687 -3.346 1.00 0.54 189 LEU A CA 6
ATOM 20805 C C . LEU A 1 189 ? 0.765 -10.735 -2.799 1.00 0.67 189 LEU A C 6
ATOM 20806 O O . LEU A 1 189 ? 1.818 -10.402 -2.239 1.00 0.76 189 LEU A O 6
ATOM 20822 N N . GLN A 1 190 ? 0.410 -12.001 -2.998 1.00 0.78 190 GLN A N 6
ATOM 20823 C CA . GLN A 1 190 ? 1.262 -13.114 -2.594 1.00 1.01 190 GLN A CA 6
ATOM 20824 C C . GLN A 1 190 ? 2.632 -13.009 -3.257 1.00 1.12 190 GLN A C 6
ATOM 20825 O O . GLN A 1 190 ? 3.656 -13.233 -2.617 1.00 1.26 190 GLN A O 6
ATOM 20839 N N . GLU A 1 191 ? 2.635 -12.646 -4.536 1.00 1.13 191 GLU A N 6
ATOM 20840 C CA . GLU A 1 191 ? 3.864 -12.549 -5.318 1.00 1.31 191 GLU A CA 6
ATOM 20841 C C . GLU A 1 191 ? 4.808 -11.498 -4.738 1.00 1.25 191 GLU A C 6
ATOM 20842 O O . GLU A 1 191 ? 6.019 -11.714 -4.669 1.00 1.43 191 GLU A O 6
ATOM 20854 N N . ILE A 1 192 ? 4.250 -10.367 -4.313 1.00 1.04 192 ILE A N 6
ATOM 20855 C CA . ILE A 1 192 ? 5.044 -9.306 -3.699 1.00 1.01 192 ILE A CA 6
ATOM 20856 C C . ILE A 1 192 ? 5.801 -9.843 -2.486 1.00 1.08 192 ILE A C 6
ATOM 20857 O O . ILE A 1 192 ? 7.022 -9.710 -2.394 1.00 1.24 192 ILE A O 6
ATOM 20873 N N . THR A 1 193 ? 5.085 -10.492 -1.580 1.00 1.07 193 THR A N 6
ATOM 20874 C CA . THR A 1 193 ? 5.707 -11.027 -0.380 1.00 1.30 193 THR A CA 6
ATOM 20875 C C . THR A 1 193 ? 6.609 -12.227 -0.700 1.00 1.54 193 THR A C 6
ATOM 20876 O O . THR A 1 193 ? 7.594 -12.478 -0.005 1.00 1.75 193 THR A O 6
ATOM 20887 N N . GLU A 1 194 ? 6.266 -12.958 -1.757 1.00 1.59 194 GLU A N 6
ATOM 20888 C CA . GLU A 1 194 ? 7.066 -14.088 -2.224 1.00 1.90 194 GLU A CA 6
ATOM 20889 C C . GLU A 1 194 ? 8.474 -13.634 -2.610 1.00 1.98 194 GLU A C 6
ATOM 20890 O O . GLU A 1 194 ? 9.470 -14.181 -2.128 1.00 2.24 194 GLU A O 6
ATOM 20902 N N . LEU A 1 195 ? 8.543 -12.625 -3.475 1.00 1.84 195 LEU A N 6
ATOM 20903 C CA . LEU A 1 195 ? 9.819 -12.074 -3.925 1.00 2.01 195 LEU A CA 6
ATOM 20904 C C . LEU A 1 195 ? 10.634 -11.568 -2.739 1.00 1.93 195 LEU A C 6
ATOM 20905 O O . LEU A 1 195 ? 11.862 -11.697 -2.708 1.00 2.17 195 LEU A O 6
ATOM 20921 N N . LEU A 1 196 ? 9.928 -11.000 -1.768 1.00 1.70 196 LEU A N 6
ATOM 20922 C CA . LEU A 1 196 ? 10.537 -10.496 -0.543 1.00 1.82 196 LEU A CA 6
ATOM 20923 C C . LEU A 1 196 ? 11.322 -11.586 0.183 1.00 2.03 196 LEU A C 6
ATOM 20924 O O . LEU A 1 196 ? 12.451 -11.366 0.614 1.00 2.15 196 LEU A O 6
ATOM 20940 N N . ARG A 1 197 ? 10.721 -12.762 0.304 1.00 2.24 197 ARG A N 6
ATOM 20941 C CA . ARG A 1 197 ? 11.306 -13.837 1.097 1.00 2.73 197 ARG A CA 6
ATOM 20942 C C . ARG A 1 197 ? 12.525 -14.452 0.416 1.00 2.97 197 ARG A C 6
ATOM 20943 O O . ARG A 1 197 ? 13.504 -14.800 1.077 1.00 3.24 197 ARG A O 6
ATOM 20964 N N . ASP A 1 198 ? 12.470 -14.590 -0.901 1.00 3.00 198 ASP A N 6
ATOM 20965 C CA . ASP A 1 198 ? 13.503 -15.331 -1.615 1.00 3.48 198 ASP A CA 6
ATOM 20966 C C . ASP A 1 198 ? 14.659 -14.444 -2.060 1.00 3.52 198 ASP A C 6
ATOM 20967 O O . ASP A 1 198 ? 15.802 -14.656 -1.657 1.00 3.96 198 ASP A O 6
ATOM 20976 N N . GLU A 1 199 ? 14.360 -13.439 -2.863 1.00 3.19 199 GLU A N 6
ATOM 20977 C CA . GLU A 1 199 ? 15.406 -12.681 -3.541 1.00 3.46 199 GLU A CA 6
ATOM 20978 C C . GLU A 1 199 ? 15.777 -11.422 -2.769 1.00 3.20 199 GLU A C 6
ATOM 20979 O O . GLU A 1 199 ? 16.938 -11.211 -2.428 1.00 3.82 199 GLU A O 6
ATOM 20991 N N . ILE A 1 200 ? 14.770 -10.619 -2.479 1.00 2.47 200 ILE A N 6
ATOM 20992 C CA . ILE A 1 200 ? 14.936 -9.314 -1.839 1.00 2.38 200 ILE A CA 6
ATOM 20993 C C . ILE A 1 200 ? 15.504 -9.421 -0.417 1.00 2.97 200 ILE A C 6
ATOM 20994 O O . ILE A 1 200 ? 16.147 -8.501 0.085 1.00 3.27 200 ILE A O 6
ATOM 21010 N N . GLU A 1 201 ? 15.294 -10.571 0.188 1.00 3.47 201 GLU A N 6
ATOM 21011 C CA . GLU A 1 201 ? 15.471 -10.773 1.622 1.00 4.33 201 GLU A CA 6
ATOM 21012 C C . GLU A 1 201 ? 16.742 -10.165 2.272 1.00 4.91 201 GLU A C 6
ATOM 21013 O O . GLU A 1 201 ? 16.614 -9.310 3.143 1.00 5.15 201 GLU A O 6
ATOM 21025 N N . PRO A 1 202 ? 17.972 -10.609 1.937 1.00 5.38 202 PRO A N 6
ATOM 21026 C CA . PRO A 1 202 ? 19.056 -10.471 2.911 1.00 6.27 202 PRO A CA 6
ATOM 21027 C C . PRO A 1 202 ? 19.660 -9.076 3.186 1.00 6.06 202 PRO A C 6
ATOM 21028 O O . PRO A 1 202 ? 19.413 -8.529 4.262 1.00 6.81 202 PRO A O 6
ATOM 21039 N N . LYS A 1 203 ? 20.442 -8.475 2.281 1.00 5.20 203 LYS A N 6
ATOM 21040 C CA . LYS A 1 203 ? 21.014 -7.160 2.615 1.00 5.21 203 LYS A CA 6
ATOM 21041 C C . LYS A 1 203 ? 20.511 -6.011 1.742 1.00 5.05 203 LYS A C 6
ATOM 21042 O O . LYS A 1 203 ? 19.552 -5.312 2.071 1.00 5.55 203 LYS A O 6
ATOM 21061 N N . LEU A 1 204 ? 21.198 -5.842 0.614 1.00 4.62 204 LEU A N 6
ATOM 21062 C CA . LEU A 1 204 ? 20.875 -4.837 -0.388 1.00 4.77 204 LEU A CA 6
ATOM 21063 C C . LEU A 1 204 ? 19.795 -5.349 -1.308 1.00 5.72 204 LEU A C 6
ATOM 21064 O O . LEU A 1 204 ? 19.123 -4.575 -1.978 1.00 6.12 204 LEU A O 6
ATOM 21080 N N . GLU A 1 205 ? 19.684 -6.673 -1.367 1.00 6.22 205 GLU A N 6
ATOM 21081 C CA . GLU A 1 205 ? 18.845 -7.362 -2.343 1.00 7.27 205 GLU A CA 6
ATOM 21082 C C . GLU A 1 205 ? 17.424 -6.806 -2.353 1.00 7.75 205 GLU A C 6
ATOM 21083 O O . GLU A 1 205 ? 16.719 -6.915 -3.355 1.00 8.49 205 GLU A O 6
ATOM 21095 N N . LYS A 1 206 ? 17.014 -6.218 -1.237 1.00 7.51 206 LYS A N 6
ATOM 21096 C CA . LYS A 1 206 ? 15.773 -5.448 -1.187 1.00 8.15 206 LYS A CA 6
ATOM 21097 C C . LYS A 1 206 ? 15.685 -4.415 -2.321 1.00 7.97 206 LYS A C 6
ATOM 21098 O O . LYS A 1 206 ? 14.681 -4.333 -3.026 1.00 8.77 206 LYS A O 6
ATOM 21117 N N . LEU A 1 207 ? 16.750 -3.650 -2.498 1.00 6.97 207 LEU A N 6
ATOM 21118 C CA . LEU A 1 207 ? 16.794 -2.578 -3.481 1.00 6.75 207 LEU A CA 6
ATOM 21119 C C . LEU A 1 207 ? 16.893 -3.140 -4.887 1.00 7.15 207 LEU A C 6
ATOM 21120 O O . LEU A 1 207 ? 16.516 -2.485 -5.850 1.00 7.60 207 LEU A O 6
ATOM 21136 N N . ARG A 1 208 ? 17.412 -4.358 -4.991 1.00 7.17 208 ARG A N 6
ATOM 21137 C CA . ARG A 1 208 ? 17.656 -4.995 -6.285 1.00 7.79 208 ARG A CA 6
ATOM 21138 C C . ARG A 1 208 ? 16.411 -4.963 -7.182 1.00 8.89 208 ARG A C 6
ATOM 21139 O O . ARG A 1 208 ? 16.532 -4.876 -8.402 1.00 9.40 208 ARG A O 6
ATOM 21160 N N . GLN A 1 209 ? 15.223 -5.013 -6.577 1.00 9.33 209 GLN A N 6
ATOM 21161 C CA . GLN A 1 209 ? 13.970 -4.943 -7.332 1.00 10.45 209 GLN A CA 6
ATOM 21162 C C . GLN A 1 209 ? 13.911 -3.643 -8.133 1.00 10.67 209 GLN A C 6
ATOM 21163 O O . GLN A 1 209 ? 13.572 -3.633 -9.317 1.00 11.40 209 GLN A O 6
ATOM 21177 N N . GLU A 1 210 ? 14.260 -2.554 -7.477 1.00 10.12 210 GLU A N 6
ATOM 21178 C CA . GLU A 1 210 ? 14.301 -1.245 -8.112 1.00 10.43 210 GLU A CA 6
ATOM 21179 C C . GLU A 1 210 ? 15.604 -1.089 -8.887 1.00 10.18 210 GLU A C 6
ATOM 21180 O O . GLU A 1 210 ? 15.676 -0.371 -9.885 1.00 10.78 210 GLU A O 6
ATOM 21192 N N . LYS A 1 211 ? 16.629 -1.790 -8.418 1.00 9.35 211 LYS A N 6
ATOM 21193 C CA . LYS A 1 211 ? 17.938 -1.771 -9.050 1.00 9.15 211 LYS A CA 6
ATOM 21194 C C . LYS A 1 211 ? 17.866 -2.396 -10.444 1.00 9.75 211 LYS A C 6
ATOM 21195 O O . LYS A 1 211 ? 18.746 -2.179 -11.270 1.00 10.09 211 LYS A O 6
ATOM 21214 N N . ARG A 1 212 ? 16.801 -3.150 -10.708 1.00 9.99 212 ARG A N 6
ATOM 21215 C CA . ARG A 1 212 ? 16.555 -3.683 -12.047 1.00 10.69 212 ARG A CA 6
ATOM 21216 C C . ARG A 1 212 ? 16.532 -2.551 -13.068 1.00 11.45 212 ARG A C 6
ATOM 21217 O O . ARG A 1 212 ? 17.096 -2.667 -14.155 1.00 11.88 212 ARG A O 6
ATOM 21238 N N . ALA A 1 213 ? 15.873 -1.455 -12.710 1.00 11.69 213 ALA A N 6
ATOM 21239 C CA . ALA A 1 213 ? 15.814 -0.278 -13.567 1.00 12.51 213 ALA A CA 6
ATOM 21240 C C . ALA A 1 213 ? 17.028 0.611 -13.334 1.00 12.46 213 ALA A C 6
ATOM 21241 O O . ALA A 1 213 ? 17.436 1.378 -14.211 1.00 12.92 213 ALA A O 6
ATOM 21248 N N . PHE A 1 214 ? 17.593 0.500 -12.137 1.00 11.99 214 PHE A N 6
ATOM 21249 C CA . PHE A 1 214 ? 18.797 1.237 -11.767 1.00 12.09 214 PHE A CA 6
ATOM 21250 C C . PHE A 1 214 ? 19.978 0.799 -12.626 1.00 11.91 214 PHE A C 6
ATOM 21251 O O . PHE A 1 214 ? 20.889 1.583 -12.888 1.00 12.23 214 PHE A O 6
ATOM 21268 N N . LEU A 1 215 ? 19.949 -0.462 -13.049 1.00 11.51 215 LEU A N 6
ATOM 21269 C CA . LEU A 1 215 ? 20.997 -1.031 -13.886 1.00 11.52 215 LEU A CA 6
ATOM 21270 C C . LEU A 1 215 ? 21.323 -0.132 -15.073 1.00 11.71 215 LEU A C 6
ATOM 21271 O O . LEU A 1 215 ? 22.477 0.256 -15.257 1.00 11.97 215 LEU A O 6
ATOM 21287 N N . ASP A 1 216 ? 20.325 0.187 -15.888 1.00 11.71 216 ASP A N 6
ATOM 21288 C CA . ASP A 1 216 ? 20.570 1.031 -17.047 1.00 12.04 216 ASP A CA 6
ATOM 21289 C C . ASP A 1 216 ? 20.640 2.510 -16.673 1.00 12.38 216 ASP A C 6
ATOM 21290 O O . ASP A 1 216 ? 21.715 3.112 -16.713 1.00 12.64 216 ASP A O 6
ATOM 21299 N N . PHE A 1 217 ? 19.503 3.101 -16.312 1.00 12.49 217 PHE A N 6
ATOM 21300 C CA . PHE A 1 217 ? 19.466 4.521 -16.012 1.00 13.02 217 PHE A CA 6
ATOM 21301 C C . PHE A 1 217 ? 19.677 4.820 -14.527 1.00 13.29 217 PHE A C 6
ATOM 21302 O O . PHE A 1 217 ? 20.797 5.068 -14.088 1.00 13.56 217 PHE A O 6
ATOM 21319 N N . GLN A 1 218 ? 18.588 4.767 -13.758 1.00 13.33 218 GLN A N 6
ATOM 21320 C CA . GLN A 1 218 ? 18.600 5.134 -12.353 1.00 13.81 218 GLN A CA 6
ATOM 21321 C C . GLN A 1 218 ? 17.583 4.316 -11.569 1.00 13.85 218 GLN A C 6
ATOM 21322 O O . GLN A 1 218 ? 16.836 3.525 -12.144 1.00 13.66 218 GLN A O 6
ATOM 21336 N N . GLN A 1 219 ? 17.539 4.537 -10.260 1.00 14.23 219 GLN A N 6
ATOM 21337 C CA . GLN A 1 219 ? 16.572 3.871 -9.397 1.00 14.49 219 GLN A CA 6
ATOM 21338 C C . GLN A 1 219 ? 15.166 4.348 -9.738 1.00 15.18 219 GLN A C 6
ATOM 21339 O O . GLN A 1 219 ? 14.220 3.566 -9.771 1.00 15.37 219 GLN A O 6
ATOM 21353 N N . THR A 1 220 ? 15.046 5.638 -10.008 1.00 15.67 220 THR A N 6
ATOM 21354 C CA . THR A 1 220 ? 13.786 6.215 -10.430 1.00 16.47 220 THR A CA 6
ATOM 21355 C C . THR A 1 220 ? 14.020 7.197 -11.577 1.00 16.23 220 THR A C 6
ATOM 21356 O O . THR A 1 220 ? 15.066 7.853 -11.645 1.00 16.03 220 THR A O 6
ATOM 21367 N N . GLN A 1 221 ? 13.064 7.272 -12.490 1.00 16.37 221 GLN A N 6
ATOM 21368 C CA . GLN A 1 221 ? 13.185 8.128 -13.658 1.00 16.30 221 GLN A CA 6
ATOM 21369 C C . GLN A 1 221 ? 12.678 9.529 -13.343 1.00 17.00 221 GLN A C 6
ATOM 21370 O O . GLN A 1 221 ? 13.487 10.377 -12.908 1.00 17.20 221 GLN A O 6
ATOM 21385 N N . GLY A 1 1 ? 1.478 26.172 1.980 1.00 21.30 1 GLY A N 7
ATOM 21386 C CA . GLY A 1 1 ? 2.609 25.989 2.919 1.00 20.81 1 GLY A CA 7
ATOM 21387 C C . GLY A 1 1 ? 2.761 24.546 3.346 1.00 20.35 1 GLY A C 7
ATOM 21388 O O . GLY A 1 1 ? 1.860 23.736 3.140 1.00 20.41 1 GLY A O 7
ATOM 21394 N N . HIS A 1 2 ? 3.897 24.223 3.950 1.00 20.01 2 HIS A N 7
ATOM 21395 C CA . HIS A 1 2 ? 4.187 22.851 4.352 1.00 19.67 2 HIS A CA 7
ATOM 21396 C C . HIS A 1 2 ? 3.382 22.444 5.585 1.00 18.94 2 HIS A C 7
ATOM 21397 O O . HIS A 1 2 ? 3.074 21.267 5.775 1.00 18.88 2 HIS A O 7
ATOM 21411 N N . MET A 1 3 ? 3.025 23.420 6.410 1.00 18.53 3 MET A N 7
ATOM 21412 C CA . MET A 1 3 ? 2.249 23.151 7.615 1.00 17.93 3 MET A CA 7
ATOM 21413 C C . MET A 1 3 ? 0.759 23.150 7.313 1.00 17.13 3 MET A C 7
ATOM 21414 O O . MET A 1 3 ? -0.030 22.568 8.060 1.00 17.16 3 MET A O 7
ATOM 21428 N N . ARG A 1 4 ? 0.393 23.824 6.224 1.00 16.55 4 ARG A N 7
ATOM 21429 C CA . ARG A 1 4 ? -0.984 23.865 5.729 1.00 15.86 4 ARG A CA 7
ATOM 21430 C C . ARG A 1 4 ? -1.888 24.694 6.637 1.00 14.98 4 ARG A C 7
ATOM 21431 O O . ARG A 1 4 ? -1.663 24.804 7.845 1.00 14.80 4 ARG A O 7
ATOM 21452 N N . ALA A 1 5 ? -2.904 25.293 6.041 1.00 14.57 5 ALA A N 7
ATOM 21453 C CA . ALA A 1 5 ? -3.848 26.110 6.779 1.00 13.86 5 ALA A CA 7
ATOM 21454 C C . ALA A 1 5 ? -5.268 25.629 6.541 1.00 12.64 5 ALA A C 7
ATOM 21455 O O . ALA A 1 5 ? -5.833 25.831 5.464 1.00 12.25 5 ALA A O 7
ATOM 21462 N N . VAL A 1 6 ? -5.831 24.963 7.535 1.00 12.18 6 VAL A N 7
ATOM 21463 C CA . VAL A 1 6 ? -7.210 24.516 7.460 1.00 11.10 6 VAL A CA 7
ATOM 21464 C C . VAL A 1 6 ? -8.148 25.690 7.734 1.00 10.27 6 VAL A C 7
ATOM 21465 O O . VAL A 1 6 ? -7.932 26.464 8.667 1.00 10.44 6 VAL A O 7
ATOM 21478 N N . THR A 1 7 ? -9.162 25.839 6.901 1.00 9.56 7 THR A N 7
ATOM 21479 C CA . THR A 1 7 ? -10.086 26.953 7.020 1.00 8.89 7 THR A CA 7
ATOM 21480 C C . THR A 1 7 ? -11.066 26.739 8.172 1.00 7.86 7 THR A C 7
ATOM 21481 O O . THR A 1 7 ? -11.838 25.778 8.173 1.00 7.34 7 THR A O 7
ATOM 21492 N N . PRO A 1 8 ? -11.028 27.626 9.185 1.00 7.81 8 PRO A N 7
ATOM 21493 C CA . PRO A 1 8 ? -11.927 27.550 10.342 1.00 7.18 8 PRO A CA 7
ATOM 21494 C C . PRO A 1 8 ? -13.386 27.654 9.932 1.00 6.28 8 PRO A C 7
ATOM 21495 O O . PRO A 1 8 ? -14.261 27.007 10.503 1.00 5.86 8 PRO A O 7
ATOM 21506 N N . MET A 1 9 ? -13.626 28.470 8.929 1.00 6.30 9 MET A N 7
ATOM 21507 C CA . MET A 1 9 ? -14.949 28.611 8.345 1.00 5.80 9 MET A CA 7
ATOM 21508 C C . MET A 1 9 ? -14.917 28.141 6.901 1.00 5.06 9 MET A C 7
ATOM 21509 O O . MET A 1 9 ? -13.916 28.337 6.207 1.00 5.16 9 MET A O 7
ATOM 21523 N N . LYS A 1 10 ? -16.013 27.535 6.460 1.00 4.68 10 LYS A N 7
ATOM 21524 C CA . LYS A 1 10 ? -16.101 26.937 5.132 1.00 4.24 10 LYS A CA 7
ATOM 21525 C C . LYS A 1 10 ? -15.072 25.820 4.973 1.00 3.78 10 LYS A C 7
ATOM 21526 O O . LYS A 1 10 ? -13.977 26.026 4.443 1.00 4.16 10 LYS A O 7
ATOM 21545 N N . ARG A 1 11 ? -15.421 24.646 5.470 1.00 3.29 11 ARG A N 7
ATOM 21546 C CA . ARG A 1 11 ? -14.562 23.479 5.347 1.00 3.14 11 ARG A CA 7
ATOM 21547 C C . ARG A 1 11 ? -14.988 22.638 4.156 1.00 2.67 11 ARG A C 7
ATOM 21548 O O . ARG A 1 11 ? -16.056 22.860 3.581 1.00 2.52 11 ARG A O 7
ATOM 21569 N N . VAL A 1 12 ? -14.167 21.669 3.795 1.00 2.61 12 VAL A N 7
ATOM 21570 C CA . VAL A 1 12 ? -14.493 20.777 2.698 1.00 2.26 12 VAL A CA 7
ATOM 21571 C C . VAL A 1 12 ? -15.033 19.456 3.244 1.00 1.90 12 VAL A C 7
ATOM 21572 O O . VAL A 1 12 ? -14.344 18.739 3.976 1.00 2.06 12 VAL A O 7
ATOM 21585 N N . PRO A 1 13 ? -16.297 19.140 2.926 1.00 1.62 13 PRO A N 7
ATOM 21586 C CA . PRO A 1 13 ? -16.948 17.917 3.398 1.00 1.52 13 PRO A CA 7
ATOM 21587 C C . PRO A 1 13 ? -16.270 16.669 2.850 1.00 1.29 13 PRO A C 7
ATOM 21588 O O . PRO A 1 13 ? -15.805 16.657 1.706 1.00 1.16 13 PRO A O 7
ATOM 21599 N N . ILE A 1 14 ? -16.219 15.623 3.663 1.00 1.32 14 ILE A N 7
ATOM 21600 C CA . ILE A 1 14 ? -15.564 14.384 3.271 1.00 1.23 14 ILE A CA 7
ATOM 21601 C C . ILE A 1 14 ? -16.276 13.759 2.072 1.00 1.12 14 ILE A C 7
ATOM 21602 O O . ILE A 1 14 ? -15.663 13.045 1.283 1.00 1.02 14 ILE A O 7
ATOM 21618 N N . LEU A 1 15 ? -17.565 14.057 1.926 1.00 1.19 15 LEU A N 7
ATOM 21619 C CA . LEU A 1 15 ? -18.326 13.628 0.754 1.00 1.19 15 LEU A CA 7
ATOM 21620 C C . LEU A 1 15 ? -17.626 14.046 -0.536 1.00 1.08 15 LEU A C 7
ATOM 21621 O O . LEU A 1 15 ? -17.492 13.247 -1.464 1.00 1.09 15 LEU A O 7
ATOM 21637 N N . ALA A 1 16 ? -17.159 15.289 -0.573 1.00 1.02 16 ALA A N 7
ATOM 21638 C CA . ALA A 1 16 ? -16.525 15.836 -1.768 1.00 0.95 16 ALA A CA 7
ATOM 21639 C C . ALA A 1 16 ? -15.124 15.264 -1.958 1.00 0.83 16 ALA A C 7
ATOM 21640 O O . ALA A 1 16 ? -14.603 15.219 -3.073 1.00 0.84 16 ALA A O 7
ATOM 21647 N N . ASN A 1 17 ? -14.521 14.827 -0.864 1.00 0.77 17 ASN A N 7
ATOM 21648 C CA . ASN A 1 17 ? -13.187 14.243 -0.909 1.00 0.67 17 ASN A CA 7
ATOM 21649 C C . ASN A 1 17 ? -13.269 12.776 -1.324 1.00 0.65 17 ASN A C 7
ATOM 21650 O O . ASN A 1 17 ? -12.496 12.310 -2.158 1.00 0.58 17 ASN A O 7
ATOM 21661 N N . PHE A 1 18 ? -14.239 12.066 -0.764 1.00 0.76 18 PHE A N 7
ATOM 21662 C CA . PHE A 1 18 ? -14.405 10.640 -1.017 1.00 0.82 18 PHE A CA 7
ATOM 21663 C C . PHE A 1 18 ? -14.800 10.381 -2.470 1.00 0.80 18 PHE A C 7
ATOM 21664 O O . PHE A 1 18 ? -14.323 9.432 -3.087 1.00 0.80 18 PHE A O 7
ATOM 21681 N N . GLU A 1 19 ? -15.654 11.238 -3.025 1.00 0.88 19 GLU A N 7
ATOM 21682 C CA . GLU A 1 19 ? -16.082 11.082 -4.415 1.00 0.99 19 GLU A CA 7
ATOM 21683 C C . GLU A 1 19 ? -14.903 11.271 -5.368 1.00 0.85 19 GLU A C 7
ATOM 21684 O O . GLU A 1 19 ? -14.879 10.707 -6.465 1.00 0.93 19 GLU A O 7
ATOM 21696 N N . GLU A 1 20 ? -13.922 12.061 -4.938 1.00 0.72 20 GLU A N 7
ATOM 21697 C CA . GLU A 1 20 ? -12.706 12.260 -5.711 1.00 0.69 20 GLU A CA 7
ATOM 21698 C C . GLU A 1 20 ? -11.884 10.977 -5.706 1.00 0.67 20 GLU A C 7
ATOM 21699 O O . GLU A 1 20 ? -11.272 10.609 -6.709 1.00 0.75 20 GLU A O 7
ATOM 21711 N N . TRP A 1 21 ? -11.899 10.290 -4.571 1.00 0.60 21 TRP A N 7
ATOM 21712 C CA . TRP A 1 21 ? -11.229 9.005 -4.440 1.00 0.62 21 TRP A CA 7
ATOM 21713 C C . TRP A 1 21 ? -11.906 7.962 -5.325 1.00 0.72 21 TRP A C 7
ATOM 21714 O O . TRP A 1 21 ? -11.240 7.126 -5.938 1.00 0.80 21 TRP A O 7
ATOM 21735 N N . MET A 1 22 ? -13.234 8.024 -5.394 1.00 0.76 22 MET A N 7
ATOM 21736 C CA . MET A 1 22 ? -13.993 7.141 -6.275 1.00 0.88 22 MET A CA 7
ATOM 21737 C C . MET A 1 22 ? -13.622 7.400 -7.726 1.00 0.93 22 MET A C 7
ATOM 21738 O O . MET A 1 22 ? -13.397 6.464 -8.493 1.00 1.01 22 MET A O 7
ATOM 21752 N N . LYS A 1 23 ? -13.548 8.675 -8.090 1.00 0.92 23 LYS A N 7
ATOM 21753 C CA . LYS A 1 23 ? -13.148 9.074 -9.434 1.00 1.02 23 LYS A CA 7
ATOM 21754 C C . LYS A 1 23 ? -11.737 8.580 -9.730 1.00 1.02 23 LYS A C 7
ATOM 21755 O O . LYS A 1 23 ? -11.471 8.026 -10.795 1.00 1.12 23 LYS A O 7
ATOM 21774 N N . MET A 1 24 ? -10.849 8.769 -8.761 1.00 0.92 24 MET A N 7
ATOM 21775 C CA . MET A 1 24 ? -9.455 8.356 -8.879 1.00 0.96 24 MET A CA 7
ATOM 21776 C C . MET A 1 24 ? -9.351 6.864 -9.195 1.00 0.96 24 MET A C 7
ATOM 21777 O O . MET A 1 24 ? -8.599 6.457 -10.083 1.00 1.02 24 MET A O 7
ATOM 21791 N N . ALA A 1 25 ? -10.114 6.060 -8.465 1.00 0.92 25 ALA A N 7
ATOM 21792 C CA . ALA A 1 25 ? -10.102 4.613 -8.638 1.00 0.96 25 ALA A CA 7
ATOM 21793 C C . ALA A 1 25 ? -10.726 4.190 -9.967 1.00 1.07 25 ALA A C 7
ATOM 21794 O O . ALA A 1 25 ? -10.149 3.393 -10.708 1.00 1.17 25 ALA A O 7
ATOM 21801 N N . THR A 1 26 ? -11.902 4.730 -10.266 1.00 1.08 26 THR A N 7
ATOM 21802 C CA . THR A 1 26 ? -12.653 4.319 -11.447 1.00 1.19 26 THR A CA 7
ATOM 21803 C C . THR A 1 26 ? -11.986 4.775 -12.743 1.00 1.30 26 THR A C 7
ATOM 21804 O O . THR A 1 26 ? -11.963 4.040 -13.726 1.00 1.45 26 THR A O 7
ATOM 21815 N N . ASP A 1 27 ? -11.428 5.980 -12.741 1.00 1.27 27 ASP A N 7
ATOM 21816 C CA . ASP A 1 27 ? -10.730 6.497 -13.917 1.00 1.41 27 ASP A CA 7
ATOM 21817 C C . ASP A 1 27 ? -9.356 5.842 -14.047 1.00 1.37 27 ASP A C 7
ATOM 21818 O O . ASP A 1 27 ? -8.684 5.973 -15.070 1.00 1.48 27 ASP A O 7
ATOM 21827 N N . ASN A 1 28 ? -8.961 5.116 -12.995 1.00 1.24 28 ASN A N 7
ATOM 21828 C CA . ASN A 1 28 ? -7.642 4.487 -12.920 1.00 1.25 28 ASN A CA 7
ATOM 21829 C C . ASN A 1 28 ? -6.559 5.554 -12.965 1.00 1.16 28 ASN A C 7
ATOM 21830 O O . ASN A 1 28 ? -5.427 5.306 -13.386 1.00 1.28 28 ASN A O 7
ATOM 21841 N N . LYS A 1 29 ? -6.921 6.740 -12.494 1.00 1.01 29 LYS A N 7
ATOM 21842 C CA . LYS A 1 29 ? -6.021 7.879 -12.454 1.00 1.00 29 LYS A CA 7
ATOM 21843 C C . LYS A 1 29 ? -5.059 7.741 -11.281 1.00 0.86 29 LYS A C 7
ATOM 21844 O O . LYS A 1 29 ? -4.109 8.510 -11.140 1.00 0.91 29 LYS A O 7
ATOM 21863 N N . ILE A 1 30 ? -5.322 6.757 -10.439 1.00 0.79 30 ILE A N 7
ATOM 21864 C CA . ILE A 1 30 ? -4.502 6.509 -9.268 1.00 0.71 30 ILE A CA 7
ATOM 21865 C C . ILE A 1 30 ? -3.129 5.948 -9.665 1.00 0.77 30 ILE A C 7
ATOM 21866 O O . ILE A 1 30 ? -2.922 4.734 -9.752 1.00 0.81 30 ILE A O 7
ATOM 21882 N N . ASN A 1 31 ? -2.211 6.861 -9.975 1.00 0.86 31 ASN A N 7
ATOM 21883 C CA . ASN A 1 31 ? -0.822 6.507 -10.251 1.00 0.97 31 ASN A CA 7
ATOM 21884 C C . ASN A 1 31 ? -0.216 5.863 -9.016 1.00 0.87 31 ASN A C 7
ATOM 21885 O O . ASN A 1 31 ? -0.658 6.134 -7.906 1.00 0.80 31 ASN A O 7
ATOM 21896 N N . ALA A 1 32 ? 0.794 5.031 -9.202 1.00 0.90 32 ALA A N 7
ATOM 21897 C CA . ALA A 1 32 ? 1.377 4.279 -8.095 1.00 0.86 32 ALA A CA 7
ATOM 21898 C C . ALA A 1 32 ? 1.940 5.190 -7.005 1.00 0.89 32 ALA A C 7
ATOM 21899 O O . ALA A 1 32 ? 1.872 4.860 -5.823 1.00 0.88 32 ALA A O 7
ATOM 21906 N N . ALA A 1 33 ? 2.477 6.340 -7.396 1.00 0.99 33 ALA A N 7
ATOM 21907 C CA . ALA A 1 33 ? 3.025 7.294 -6.434 1.00 1.07 33 ALA A CA 7
ATOM 21908 C C . ALA A 1 33 ? 1.945 7.794 -5.478 1.00 1.00 33 ALA A C 7
ATOM 21909 O O . ALA A 1 33 ? 2.207 8.050 -4.303 1.00 1.04 33 ALA A O 7
ATOM 21916 N N . ASN A 1 34 ? 0.731 7.921 -5.990 1.00 0.94 34 ASN A N 7
ATOM 21917 C CA . ASN A 1 34 ? -0.406 8.366 -5.193 1.00 0.92 34 ASN A CA 7
ATOM 21918 C C . ASN A 1 34 ? -1.380 7.218 -4.981 1.00 0.78 34 ASN A C 7
ATOM 21919 O O . ASN A 1 34 ? -2.537 7.426 -4.623 1.00 0.80 34 ASN A O 7
ATOM 21930 N N . SER A 1 35 ? -0.908 6.009 -5.235 1.00 0.69 35 SER A N 7
ATOM 21931 C CA . SER A 1 35 ? -1.687 4.816 -4.963 1.00 0.62 35 SER A CA 7
ATOM 21932 C C . SER A 1 35 ? -1.767 4.643 -3.456 1.00 0.63 35 SER A C 7
ATOM 21933 O O . SER A 1 35 ? -2.662 3.990 -2.917 1.00 0.62 35 SER A O 7
ATOM 21941 N N . TRP A 1 36 ? -0.817 5.279 -2.792 1.00 0.69 36 TRP A N 7
ATOM 21942 C CA . TRP A 1 36 ? -0.734 5.269 -1.355 1.00 0.76 36 TRP A CA 7
ATOM 21943 C C . TRP A 1 36 ? -1.395 6.521 -0.797 1.00 0.85 36 TRP A C 7
ATOM 21944 O O . TRP A 1 36 ? -1.620 7.488 -1.527 1.00 0.90 36 TRP A O 7
ATOM 21965 N N . ASN A 1 37 ? -1.702 6.481 0.491 1.00 0.98 37 ASN A N 7
ATOM 21966 C CA . ASN A 1 37 ? -2.491 7.518 1.172 1.00 1.11 37 ASN A CA 7
ATOM 21967 C C . ASN A 1 37 ? -3.961 7.462 0.754 1.00 0.96 37 ASN A C 7
ATOM 21968 O O . ASN A 1 37 ? -4.777 8.263 1.212 1.00 1.04 37 ASN A O 7
ATOM 21979 N N . PHE A 1 38 ? -4.294 6.507 -0.107 1.00 0.80 38 PHE A N 7
ATOM 21980 C CA . PHE A 1 38 ? -5.676 6.283 -0.509 1.00 0.79 38 PHE A CA 7
ATOM 21981 C C . PHE A 1 38 ? -6.198 4.972 0.062 1.00 0.88 38 PHE A C 7
ATOM 21982 O O . PHE A 1 38 ? -5.817 3.891 -0.394 1.00 1.30 38 PHE A O 7
ATOM 21999 N N . ALA A 1 39 ? -7.047 5.065 1.076 1.00 0.87 39 ALA A N 7
ATOM 22000 C CA . ALA A 1 39 ? -7.733 3.893 1.591 1.00 0.94 39 ALA A CA 7
ATOM 22001 C C . ALA A 1 39 ? -9.238 4.115 1.539 1.00 0.88 39 ALA A C 7
ATOM 22002 O O . ALA A 1 39 ? -9.770 4.993 2.222 1.00 0.83 39 ALA A O 7
ATOM 22009 N N . LEU A 1 40 ? -9.924 3.312 0.741 1.00 0.91 40 LEU A N 7
ATOM 22010 C CA . LEU A 1 40 ? -11.363 3.463 0.567 1.00 0.88 40 LEU A CA 7
ATOM 22011 C C . LEU A 1 40 ? -12.134 2.940 1.768 1.00 0.86 40 LEU A C 7
ATOM 22012 O O . LEU A 1 40 ? -13.063 3.585 2.260 1.00 0.88 40 LEU A O 7
ATOM 22028 N N . ILE A 1 41 ? -11.728 1.772 2.245 1.00 0.88 41 ILE A N 7
ATOM 22029 C CA . ILE A 1 41 ? -12.517 1.026 3.212 1.00 0.91 41 ILE A CA 7
ATOM 22030 C C . ILE A 1 41 ? -12.593 1.755 4.548 1.00 0.90 41 ILE A C 7
ATOM 22031 O O . ILE A 1 41 ? -13.555 1.588 5.290 1.00 0.93 41 ILE A O 7
ATOM 22047 N N . ASP A 1 42 ? -11.583 2.565 4.850 1.00 0.95 42 ASP A N 7
ATOM 22048 C CA . ASP A 1 42 ? -11.592 3.374 6.072 1.00 1.04 42 ASP A CA 7
ATOM 22049 C C . ASP A 1 42 ? -12.882 4.188 6.162 1.00 1.00 42 ASP A C 7
ATOM 22050 O O . ASP A 1 42 ? -13.522 4.251 7.214 1.00 1.03 42 ASP A O 7
ATOM 22059 N N . TYR A 1 43 ? -13.262 4.801 5.049 1.00 0.98 43 TYR A N 7
ATOM 22060 C CA . TYR A 1 43 ? -14.492 5.578 4.982 1.00 1.01 43 TYR A CA 7
ATOM 22061 C C . TYR A 1 43 ? -15.686 4.676 4.690 1.00 0.93 43 TYR A C 7
ATOM 22062 O O . TYR A 1 43 ? -16.798 4.930 5.147 1.00 0.97 43 TYR A O 7
ATOM 22080 N N . PHE A 1 44 ? -15.439 3.611 3.941 1.00 0.90 44 PHE A N 7
ATOM 22081 C CA . PHE A 1 44 ? -16.491 2.690 3.527 1.00 0.97 44 PHE A CA 7
ATOM 22082 C C . PHE A 1 44 ? -17.067 1.951 4.736 1.00 0.90 44 PHE A C 7
ATOM 22083 O O . PHE A 1 44 ? -18.263 1.642 4.781 1.00 1.03 44 PHE A O 7
ATOM 22100 N N . HIS A 1 45 ? -16.200 1.691 5.708 1.00 0.76 45 HIS A N 7
ATOM 22101 C CA . HIS A 1 45 ? -16.547 0.942 6.913 1.00 0.80 45 HIS A CA 7
ATOM 22102 C C . HIS A 1 45 ? -17.513 1.714 7.803 1.00 0.80 45 HIS A C 7
ATOM 22103 O O . HIS A 1 45 ? -18.487 1.156 8.311 1.00 1.02 45 HIS A O 7
ATOM 22117 N N . ASP A 1 46 ? -17.233 3.002 7.987 1.00 0.79 46 ASP A N 7
ATOM 22118 C CA . ASP A 1 46 ? -18.005 3.848 8.898 1.00 0.96 46 ASP A CA 7
ATOM 22119 C C . ASP A 1 46 ? -19.468 3.927 8.466 1.00 0.90 46 ASP A C 7
ATOM 22120 O O . ASP A 1 46 ? -20.363 4.111 9.294 1.00 1.44 46 ASP A O 7
ATOM 22129 N N . MET A 1 47 ? -19.688 3.791 7.159 1.00 1.18 47 MET A N 7
ATOM 22130 C CA . MET A 1 47 ? -21.028 3.720 6.562 1.00 1.20 47 MET A CA 7
ATOM 22131 C C . MET A 1 47 ? -21.721 5.079 6.465 1.00 1.53 47 MET A C 7
ATOM 22132 O O . MET A 1 47 ? -22.338 5.370 5.444 1.00 1.99 47 MET A O 7
ATOM 22146 N N . SER A 1 48 ? -21.598 5.903 7.500 1.00 1.84 48 SER A N 7
ATOM 22147 C CA . SER A 1 48 ? -22.331 7.171 7.592 1.00 2.19 48 SER A CA 7
ATOM 22148 C C . SER A 1 48 ? -22.245 8.000 6.305 1.00 1.63 48 SER A C 7
ATOM 22149 O O . SER A 1 48 ? -23.222 8.624 5.890 1.00 1.51 48 SER A O 7
ATOM 22157 N N . LEU A 1 49 ? -21.084 7.976 5.669 1.00 1.44 49 LEU A N 7
ATOM 22158 C CA . LEU A 1 49 ? -20.794 8.865 4.554 1.00 1.19 49 LEU A CA 7
ATOM 22159 C C . LEU A 1 49 ? -21.408 8.371 3.241 1.00 1.23 49 LEU A C 7
ATOM 22160 O O . LEU A 1 49 ? -21.809 9.176 2.401 1.00 1.54 49 LEU A O 7
ATOM 22176 N N . LEU A 1 50 ? -21.491 7.058 3.060 1.00 1.32 50 LEU A N 7
ATOM 22177 C CA . LEU A 1 50 ? -21.857 6.509 1.758 1.00 1.68 50 LEU A CA 7
ATOM 22178 C C . LEU A 1 50 ? -23.130 5.666 1.819 1.00 1.49 50 LEU A C 7
ATOM 22179 O O . LEU A 1 50 ? -23.778 5.434 0.798 1.00 1.61 50 LEU A O 7
ATOM 22195 N N . LYS A 1 51 ? -23.486 5.210 3.008 1.00 1.26 51 LYS A N 7
ATOM 22196 C CA . LYS A 1 51 ? -24.631 4.324 3.169 1.00 1.14 51 LYS A CA 7
ATOM 22197 C C . LYS A 1 51 ? -25.934 5.108 3.251 1.00 1.07 51 LYS A C 7
ATOM 22198 O O . LYS A 1 51 ? -25.938 6.340 3.191 1.00 1.23 51 LYS A O 7
ATOM 22217 N N . GLU A 1 52 ? -27.032 4.385 3.401 1.00 0.97 52 GLU A N 7
ATOM 22218 C CA . GLU A 1 52 ? -28.352 4.985 3.440 1.00 1.08 52 GLU A CA 7
ATOM 22219 C C . GLU A 1 52 ? -28.789 5.184 4.883 1.00 1.11 52 GLU A C 7
ATOM 22220 O O . GLU A 1 52 ? -29.564 4.390 5.421 1.00 1.16 52 GLU A O 7
ATOM 22232 N N . GLY A 1 53 ? -28.268 6.228 5.511 1.00 1.27 53 GLY A N 7
ATOM 22233 C CA . GLY A 1 53 ? -28.597 6.501 6.892 1.00 1.52 53 GLY A CA 7
ATOM 22234 C C . GLY A 1 53 ? -28.105 5.409 7.819 1.00 1.53 53 GLY A C 7
ATOM 22235 O O . GLY A 1 53 ? -26.908 5.299 8.086 1.00 1.64 53 GLY A O 7
ATOM 22239 N N . ASP A 1 54 ? -29.030 4.588 8.291 1.00 1.50 54 ASP A N 7
ATOM 22240 C CA . ASP A 1 54 ? -28.706 3.518 9.226 1.00 1.61 54 ASP A CA 7
ATOM 22241 C C . ASP A 1 54 ? -28.624 2.176 8.514 1.00 1.28 54 ASP A C 7
ATOM 22242 O O . ASP A 1 54 ? -28.374 1.145 9.142 1.00 1.32 54 ASP A O 7
ATOM 22251 N N . SER A 1 55 ? -28.836 2.189 7.212 1.00 1.10 55 SER A N 7
ATOM 22252 C CA . SER A 1 55 ? -28.804 0.968 6.431 1.00 0.95 55 SER A CA 7
ATOM 22253 C C . SER A 1 55 ? -27.989 1.184 5.160 1.00 0.77 55 SER A C 7
ATOM 22254 O O . SER A 1 55 ? -27.278 2.180 5.032 1.00 0.92 55 SER A O 7
ATOM 22262 N N . VAL A 1 56 ? -28.085 0.251 4.230 1.00 0.63 56 VAL A N 7
ATOM 22263 C CA . VAL A 1 56 ? -27.347 0.333 2.984 1.00 0.51 56 VAL A CA 7
ATOM 22264 C C . VAL A 1 56 ? -28.067 -0.417 1.892 1.00 0.54 56 VAL A C 7
ATOM 22265 O O . VAL A 1 56 ? -28.487 -1.563 2.065 1.00 0.62 56 VAL A O 7
ATOM 22278 N N . ASN A 1 57 ? -28.240 0.258 0.775 1.00 0.61 57 ASN A N 7
ATOM 22279 C CA . ASN A 1 57 ? -28.686 -0.396 -0.419 1.00 0.72 57 ASN A CA 7
ATOM 22280 C C . ASN A 1 57 ? -27.459 -0.976 -1.075 1.00 0.58 57 ASN A C 7
ATOM 22281 O O . ASN A 1 57 ? -26.509 -0.255 -1.400 1.00 0.55 57 ASN A O 7
ATOM 22292 N N . PHE A 1 58 ? -27.465 -2.281 -1.241 1.00 0.56 58 PHE A N 7
ATOM 22293 C CA . PHE A 1 58 ? -26.307 -2.999 -1.739 1.00 0.48 58 PHE A CA 7
ATOM 22294 C C . PHE A 1 58 ? -26.026 -2.645 -3.195 1.00 0.47 58 PHE A C 7
ATOM 22295 O O . PHE A 1 58 ? -25.119 -3.194 -3.817 1.00 0.45 58 PHE A O 7
ATOM 22312 N N . GLN A 1 59 ? -26.794 -1.700 -3.720 1.00 0.53 59 GLN A N 7
ATOM 22313 C CA . GLN A 1 59 ? -26.634 -1.262 -5.093 1.00 0.61 59 GLN A CA 7
ATOM 22314 C C . GLN A 1 59 ? -25.378 -0.412 -5.212 1.00 0.62 59 GLN A C 7
ATOM 22315 O O . GLN A 1 59 ? -24.442 -0.749 -5.941 1.00 0.62 59 GLN A O 7
ATOM 22329 N N . LYS A 1 60 ? -25.358 0.680 -4.457 1.00 0.69 60 LYS A N 7
ATOM 22330 C CA . LYS A 1 60 ? -24.192 1.546 -4.393 1.00 0.80 60 LYS A CA 7
ATOM 22331 C C . LYS A 1 60 ? -23.084 0.873 -3.596 1.00 0.68 60 LYS A C 7
ATOM 22332 O O . LYS A 1 60 ? -21.897 1.141 -3.804 1.00 0.69 60 LYS A O 7
ATOM 22351 N N . ALA A 1 61 ? -23.482 -0.010 -2.682 1.00 0.61 61 ALA A N 7
ATOM 22352 C CA . ALA A 1 61 ? -22.530 -0.757 -1.879 1.00 0.60 61 ALA A CA 7
ATOM 22353 C C . ALA A 1 61 ? -21.669 -1.651 -2.761 1.00 0.52 61 ALA A C 7
ATOM 22354 O O . ALA A 1 61 ? -20.449 -1.671 -2.624 1.00 0.57 61 ALA A O 7
ATOM 22361 N N . SER A 1 62 ? -22.308 -2.368 -3.677 1.00 0.48 62 SER A N 7
ATOM 22362 C CA . SER A 1 62 ? -21.597 -3.255 -4.584 1.00 0.53 62 SER A CA 7
ATOM 22363 C C . SER A 1 62 ? -20.747 -2.455 -5.561 1.00 0.52 62 SER A C 7
ATOM 22364 O O . SER A 1 62 ? -19.616 -2.835 -5.865 1.00 0.55 62 SER A O 7
ATOM 22372 N N . CYS A 1 63 ? -21.293 -1.345 -6.048 1.00 0.54 63 CYS A N 7
ATOM 22373 C CA . CYS A 1 63 ? -20.571 -0.469 -6.964 1.00 0.62 63 CYS A CA 7
ATOM 22374 C C . CYS A 1 63 ? -19.246 -0.025 -6.349 1.00 0.62 63 CYS A C 7
ATOM 22375 O O . CYS A 1 63 ? -18.184 -0.130 -6.971 1.00 0.68 63 CYS A O 7
ATOM 22383 N N . THR A 1 64 ? -19.313 0.445 -5.112 1.00 0.60 64 THR A N 7
ATOM 22384 C CA . THR A 1 64 ? -18.129 0.907 -4.416 1.00 0.67 64 THR A CA 7
ATOM 22385 C C . THR A 1 64 ? -17.256 -0.276 -3.998 1.00 0.61 64 THR A C 7
ATOM 22386 O O . THR A 1 64 ? -16.036 -0.161 -3.937 1.00 0.60 64 THR A O 7
ATOM 22397 N N . LEU A 1 65 ? -17.890 -1.416 -3.729 1.00 0.60 65 LEU A N 7
ATOM 22398 C CA . LEU A 1 65 ? -17.167 -2.630 -3.365 1.00 0.58 65 LEU A CA 7
ATOM 22399 C C . LEU A 1 65 ? -16.275 -3.078 -4.516 1.00 0.54 65 LEU A C 7
ATOM 22400 O O . LEU A 1 65 ? -15.100 -3.390 -4.317 1.00 0.52 65 LEU A O 7
ATOM 22416 N N . ASP A 1 66 ? -16.838 -3.088 -5.718 1.00 0.55 66 ASP A N 7
ATOM 22417 C CA . ASP A 1 66 ? -16.095 -3.460 -6.919 1.00 0.56 66 ASP A CA 7
ATOM 22418 C C . ASP A 1 66 ? -14.869 -2.564 -7.071 1.00 0.53 66 ASP A C 7
ATOM 22419 O O . ASP A 1 66 ? -13.756 -3.037 -7.323 1.00 0.52 66 ASP A O 7
ATOM 22428 N N . GLY A 1 67 ? -15.084 -1.269 -6.883 1.00 0.56 67 GLY A N 7
ATOM 22429 C CA . GLY A 1 67 ? -14.005 -0.310 -6.996 1.00 0.56 67 GLY A CA 7
ATOM 22430 C C . GLY A 1 67 ? -12.969 -0.445 -5.894 1.00 0.51 67 GLY A C 7
ATOM 22431 O O . GLY A 1 67 ? -11.769 -0.378 -6.160 1.00 0.48 67 GLY A O 7
ATOM 22435 N N . CYS A 1 68 ? -13.421 -0.649 -4.660 1.00 0.53 68 CYS A N 7
ATOM 22436 C CA . CYS A 1 68 ? -12.517 -0.673 -3.514 1.00 0.55 68 CYS A CA 7
ATOM 22437 C C . CYS A 1 68 ? -11.612 -1.903 -3.530 1.00 0.48 68 CYS A C 7
ATOM 22438 O O . CYS A 1 68 ? -10.430 -1.810 -3.192 1.00 0.45 68 CYS A O 7
ATOM 22446 N N . VAL A 1 69 ? -12.144 -3.050 -3.937 1.00 0.49 69 VAL A N 7
ATOM 22447 C CA . VAL A 1 69 ? -11.327 -4.252 -4.034 1.00 0.50 69 VAL A CA 7
ATOM 22448 C C . VAL A 1 69 ? -10.302 -4.095 -5.152 1.00 0.44 69 VAL A C 7
ATOM 22449 O O . VAL A 1 69 ? -9.164 -4.553 -5.036 1.00 0.45 69 VAL A O 7
ATOM 22462 N N . LYS A 1 70 ? -10.713 -3.424 -6.224 1.00 0.45 70 LYS A N 7
ATOM 22463 C CA . LYS A 1 70 ? -9.842 -3.163 -7.361 1.00 0.50 70 LYS A CA 7
ATOM 22464 C C . LYS A 1 70 ? -8.712 -2.200 -6.987 1.00 0.45 70 LYS A C 7
ATOM 22465 O O . LYS A 1 70 ? -7.543 -2.471 -7.257 1.00 0.51 70 LYS A O 7
ATOM 22484 N N . ILE A 1 71 ? -9.062 -1.082 -6.358 1.00 0.40 71 ILE A N 7
ATOM 22485 C CA . ILE A 1 71 ? -8.075 -0.062 -6.013 1.00 0.44 71 ILE A CA 7
ATOM 22486 C C . ILE A 1 71 ? -7.094 -0.564 -4.951 1.00 0.38 71 ILE A C 7
ATOM 22487 O O . ILE A 1 71 ? -5.899 -0.283 -5.018 1.00 0.42 71 ILE A O 7
ATOM 22503 N N . TYR A 1 72 ? -7.596 -1.323 -3.985 1.00 0.34 72 TYR A N 7
ATOM 22504 C CA . TYR A 1 72 ? -6.758 -1.825 -2.906 1.00 0.37 72 TYR A CA 7
ATOM 22505 C C . TYR A 1 72 ? -5.722 -2.812 -3.448 1.00 0.33 72 TYR A C 7
ATOM 22506 O O . TYR A 1 72 ? -4.557 -2.792 -3.037 1.00 0.31 72 TYR A O 7
ATOM 22524 N N . THR A 1 73 ? -6.134 -3.646 -4.395 1.00 0.40 73 THR A N 7
ATOM 22525 C CA . THR A 1 73 ? -5.212 -4.571 -5.033 1.00 0.46 73 THR A CA 7
ATOM 22526 C C . THR A 1 73 ? -4.324 -3.848 -6.042 1.00 0.46 73 THR A C 7
ATOM 22527 O O . THR A 1 73 ? -3.210 -4.287 -6.323 1.00 0.51 73 THR A O 7
ATOM 22538 N N . SER A 1 74 ? -4.816 -2.733 -6.573 1.00 0.46 74 SER A N 7
ATOM 22539 C CA . SER A 1 74 ? -4.014 -1.885 -7.444 1.00 0.52 74 SER A CA 7
ATOM 22540 C C . SER A 1 74 ? -2.817 -1.344 -6.664 1.00 0.48 74 SER A C 7
ATOM 22541 O O . SER A 1 74 ? -1.727 -1.176 -7.212 1.00 0.54 74 SER A O 7
ATOM 22549 N N . ARG A 1 75 ? -3.030 -1.091 -5.373 1.00 0.42 75 ARG A N 7
ATOM 22550 C CA . ARG A 1 75 ? -1.953 -0.665 -4.485 1.00 0.42 75 ARG A CA 7
ATOM 22551 C C . ARG A 1 75 ? -0.966 -1.809 -4.280 1.00 0.39 75 ARG A C 7
ATOM 22552 O O . ARG A 1 75 ? 0.240 -1.594 -4.186 1.00 0.45 75 ARG A O 7
ATOM 22573 N N . VAL A 1 76 ? -1.489 -3.030 -4.210 1.00 0.35 76 VAL A N 7
ATOM 22574 C CA . VAL A 1 76 ? -0.640 -4.219 -4.166 1.00 0.38 76 VAL A CA 7
ATOM 22575 C C . VAL A 1 76 ? 0.277 -4.244 -5.389 1.00 0.44 76 VAL A C 7
ATOM 22576 O O . VAL A 1 76 ? 1.480 -4.502 -5.281 1.00 0.47 76 VAL A O 7
ATOM 22589 N N . ASP A 1 77 ? -0.299 -3.946 -6.548 1.00 0.49 77 ASP A N 7
ATOM 22590 C CA . ASP A 1 77 ? 0.464 -3.852 -7.788 1.00 0.58 77 ASP A CA 7
ATOM 22591 C C . ASP A 1 77 ? 1.489 -2.722 -7.716 1.00 0.62 77 ASP A C 7
ATOM 22592 O O . ASP A 1 77 ? 2.520 -2.774 -8.383 1.00 0.73 77 ASP A O 7
ATOM 22601 N N . SER A 1 78 ? 1.206 -1.699 -6.912 1.00 0.57 78 SER A N 7
ATOM 22602 C CA . SER A 1 78 ? 2.125 -0.581 -6.747 1.00 0.67 78 SER A CA 7
ATOM 22603 C C . SER A 1 78 ? 3.396 -1.032 -6.026 1.00 0.71 78 SER A C 7
ATOM 22604 O O . SER A 1 78 ? 4.491 -0.539 -6.309 1.00 0.84 78 SER A O 7
ATOM 22612 N N . VAL A 1 79 ? 3.252 -1.984 -5.107 1.00 0.66 79 VAL A N 7
ATOM 22613 C CA . VAL A 1 79 ? 4.413 -2.578 -4.455 1.00 0.77 79 VAL A CA 7
ATOM 22614 C C . VAL A 1 79 ? 5.226 -3.353 -5.485 1.00 0.90 79 VAL A C 7
ATOM 22615 O O . VAL A 1 79 ? 6.453 -3.305 -5.497 1.00 1.13 79 VAL A O 7
ATOM 22628 N N . ALA A 1 80 ? 4.518 -4.052 -6.366 1.00 0.82 80 ALA A N 7
ATOM 22629 C CA . ALA A 1 80 ? 5.152 -4.772 -7.462 1.00 1.00 80 ALA A CA 7
ATOM 22630 C C . ALA A 1 80 ? 5.817 -3.798 -8.433 1.00 1.17 80 ALA A C 7
ATOM 22631 O O . ALA A 1 80 ? 6.778 -4.140 -9.123 1.00 1.45 80 ALA A O 7
ATOM 22638 N N . THR A 1 81 ? 5.296 -2.578 -8.484 1.00 1.11 81 THR A N 7
ATOM 22639 C CA . THR A 1 81 ? 5.879 -1.533 -9.307 1.00 1.43 81 THR A CA 7
ATOM 22640 C C . THR A 1 81 ? 7.251 -1.142 -8.760 1.00 1.61 81 THR A C 7
ATOM 22641 O O . THR A 1 81 ? 8.156 -0.788 -9.517 1.00 1.96 81 THR A O 7
ATOM 22652 N N . GLU A 1 82 ? 7.401 -1.232 -7.443 1.00 1.43 82 GLU A N 7
ATOM 22653 C CA . GLU A 1 82 ? 8.689 -0.996 -6.802 1.00 1.66 82 GLU A CA 7
ATOM 22654 C C . GLU A 1 82 ? 9.688 -2.069 -7.227 1.00 1.98 82 GLU A C 7
ATOM 22655 O O . GLU A 1 82 ? 10.867 -1.789 -7.425 1.00 2.42 82 GLU A O 7
ATOM 22667 N N . THR A 1 83 ? 9.198 -3.293 -7.388 1.00 1.85 83 THR A N 7
ATOM 22668 C CA . THR A 1 83 ? 10.006 -4.389 -7.907 1.00 2.22 83 THR A CA 7
ATOM 22669 C C . THR A 1 83 ? 10.536 -4.049 -9.302 1.00 2.65 83 THR A C 7
ATOM 22670 O O . THR A 1 83 ? 11.674 -4.377 -9.656 1.00 3.15 83 THR A O 7
ATOM 22681 N N . GLY A 1 84 ? 9.704 -3.367 -10.083 1.00 2.60 84 GLY A N 7
ATOM 22682 C CA . GLY A 1 84 ? 10.081 -2.973 -11.427 1.00 3.17 84 GLY A CA 7
ATOM 22683 C C . GLY A 1 84 ? 11.150 -1.899 -11.434 1.00 3.63 84 GLY A C 7
ATOM 22684 O O . GLY A 1 84 ? 11.904 -1.770 -12.400 1.00 4.20 84 GLY A O 7
ATOM 22688 N N . LYS A 1 85 ? 11.210 -1.125 -10.356 1.00 3.41 85 LYS A N 7
ATOM 22689 C CA . LYS A 1 85 ? 12.203 -0.064 -10.219 1.00 3.85 85 LYS A CA 7
ATOM 22690 C C . LYS A 1 85 ? 13.614 -0.644 -10.295 1.00 4.28 85 LYS A C 7
ATOM 22691 O O . LYS A 1 85 ? 14.513 -0.056 -10.902 1.00 4.88 85 LYS A O 7
ATOM 22710 N N . LEU A 1 86 ? 13.797 -1.806 -9.674 1.00 4.06 86 LEU A N 7
ATOM 22711 C CA . LEU A 1 86 ? 15.081 -2.496 -9.698 1.00 4.58 86 LEU A CA 7
ATOM 22712 C C . LEU A 1 86 ? 15.408 -2.964 -11.104 1.00 5.06 86 LEU A C 7
ATOM 22713 O O . LEU A 1 86 ? 16.551 -2.874 -11.544 1.00 5.71 86 LEU A O 7
ATOM 22729 N N . LEU A 1 87 ? 14.391 -3.452 -11.804 1.00 4.83 87 LEU A N 7
ATOM 22730 C CA . LEU A 1 87 ? 14.560 -3.961 -13.159 1.00 5.38 87 LEU A CA 7
ATOM 22731 C C . LEU A 1 87 ? 15.165 -2.894 -14.064 1.00 6.14 87 LEU A C 7
ATOM 22732 O O . LEU A 1 87 ? 16.079 -3.173 -14.840 1.00 6.68 87 LEU A O 7
ATOM 22748 N N . SER A 1 88 ? 14.657 -1.677 -13.951 1.00 6.22 88 SER A N 7
ATOM 22749 C CA . SER A 1 88 ? 15.167 -0.556 -14.725 1.00 6.99 88 SER A CA 7
ATOM 22750 C C . SER A 1 88 ? 16.648 -0.316 -14.429 1.00 7.48 88 SER A C 7
ATOM 22751 O O . SER A 1 88 ? 17.460 -0.188 -15.347 1.00 8.18 88 SER A O 7
ATOM 22759 N N . GLY A 1 89 ? 16.991 -0.274 -13.147 1.00 7.18 89 GLY A N 7
ATOM 22760 C CA . GLY A 1 89 ? 18.356 0.017 -12.749 1.00 7.75 89 GLY A CA 7
ATOM 22761 C C . GLY A 1 89 ? 19.322 -1.105 -13.084 1.00 8.03 89 GLY A C 7
ATOM 22762 O O . GLY A 1 89 ? 20.408 -0.859 -13.614 1.00 8.78 89 GLY A O 7
ATOM 22766 N N . LEU A 1 90 ? 18.923 -2.336 -12.786 1.00 7.45 90 LEU A N 7
ATOM 22767 C CA . LEU A 1 90 ? 19.781 -3.498 -13.001 1.00 7.66 90 LEU A CA 7
ATOM 22768 C C . LEU A 1 90 ? 20.046 -3.723 -14.485 1.00 8.14 90 LEU A C 7
ATOM 22769 O O . LEU A 1 90 ? 21.183 -3.981 -14.886 1.00 8.69 90 LEU A O 7
ATOM 22785 N N . ALA A 1 91 ? 19.001 -3.610 -15.296 1.00 8.03 91 ALA A N 7
ATOM 22786 C CA . ALA A 1 91 ? 19.130 -3.782 -16.738 1.00 8.60 91 ALA A CA 7
ATOM 22787 C C . ALA A 1 91 ? 20.007 -2.690 -17.332 1.00 9.51 91 ALA A C 7
ATOM 22788 O O . ALA A 1 91 ? 20.846 -2.953 -18.188 1.00 10.13 91 ALA A O 7
ATOM 22795 N N . ASP A 1 92 ? 19.829 -1.470 -16.842 1.00 9.63 92 ASP A N 7
ATOM 22796 C CA . ASP A 1 92 ? 20.592 -0.320 -17.324 1.00 10.52 92 ASP A CA 7
ATOM 22797 C C . ASP A 1 92 ? 22.078 -0.470 -16.997 1.00 10.99 92 ASP A C 7
ATOM 22798 O O . ASP A 1 92 ? 22.934 0.161 -17.616 1.00 11.76 92 ASP A O 7
ATOM 22807 N N . SER A 1 93 ? 22.375 -1.326 -16.029 1.00 10.60 93 SER A N 7
ATOM 22808 C CA . SER A 1 93 ? 23.747 -1.565 -15.609 1.00 11.10 93 SER A CA 7
ATOM 22809 C C . SER A 1 93 ? 24.440 -2.564 -16.541 1.00 10.95 93 SER A C 7
ATOM 22810 O O . SER A 1 93 ? 25.644 -2.802 -16.424 1.00 11.15 93 SER A O 7
ATOM 22818 N N . ARG A 1 94 ? 23.679 -3.146 -17.461 1.00 10.66 94 ARG A N 7
ATOM 22819 C CA . ARG A 1 94 ? 24.227 -4.102 -18.419 1.00 10.56 94 ARG A CA 7
ATOM 22820 C C . ARG A 1 94 ? 23.925 -3.657 -19.849 1.00 11.17 94 ARG A C 7
ATOM 22821 O O . ARG A 1 94 ? 24.751 -3.801 -20.750 1.00 11.37 94 ARG A O 7
ATOM 22842 N N . ASP A 1 95 ? 22.739 -3.104 -20.036 1.00 11.52 95 ASP A N 7
ATOM 22843 C CA . ASP A 1 95 ? 22.302 -2.609 -21.332 1.00 12.17 95 ASP A CA 7
ATOM 22844 C C . ASP A 1 95 ? 21.712 -1.215 -21.176 1.00 12.27 95 ASP A C 7
ATOM 22845 O O . ASP A 1 95 ? 20.627 -1.046 -20.619 1.00 12.39 95 ASP A O 7
ATOM 22854 N N . SER A 1 96 ? 22.445 -0.217 -21.634 1.00 12.33 96 SER A N 7
ATOM 22855 C CA . SER A 1 96 ? 22.002 1.159 -21.521 1.00 12.53 96 SER A CA 7
ATOM 22856 C C . SER A 1 96 ? 21.916 1.793 -22.908 1.00 13.18 96 SER A C 7
ATOM 22857 O O . SER A 1 96 ? 21.019 2.588 -23.193 1.00 13.75 96 SER A O 7
ATOM 22865 N N . LYS A 1 97 ? 22.851 1.428 -23.771 1.00 13.20 97 LYS A N 7
ATOM 22866 C CA . LYS A 1 97 ? 22.855 1.895 -25.150 1.00 13.86 97 LYS A CA 7
ATOM 22867 C C . LYS A 1 97 ? 22.838 0.705 -26.094 1.00 13.77 97 LYS A C 7
ATOM 22868 O O . LYS A 1 97 ? 22.016 0.626 -27.008 1.00 14.06 97 LYS A O 7
ATOM 22887 N N . LYS A 1 98 ? 23.754 -0.220 -25.852 1.00 13.51 98 LYS A N 7
ATOM 22888 C CA . LYS A 1 98 ? 23.867 -1.438 -26.637 1.00 13.54 98 LYS A CA 7
ATOM 22889 C C . LYS A 1 98 ? 24.235 -2.582 -25.707 1.00 13.10 98 LYS A C 7
ATOM 22890 O O . LYS A 1 98 ? 24.897 -2.360 -24.693 1.00 12.32 98 LYS A O 7
ATOM 22909 N N . LYS A 1 99 ? 23.801 -3.791 -26.029 1.00 13.72 99 LYS A N 7
ATOM 22910 C CA . LYS A 1 99 ? 24.176 -4.947 -25.232 1.00 13.59 99 LYS A CA 7
ATOM 22911 C C . LYS A 1 99 ? 25.690 -5.130 -25.280 1.00 13.59 99 LYS A C 7
ATOM 22912 O O . LYS A 1 99 ? 26.283 -5.192 -26.360 1.00 14.07 99 LYS A O 7
ATOM 22931 N N . ASP A 1 100 ? 26.321 -5.164 -24.116 1.00 13.20 100 ASP A N 7
ATOM 22932 C CA . ASP A 1 100 ? 27.765 -5.329 -24.051 1.00 13.31 100 ASP A CA 7
ATOM 22933 C C . ASP A 1 100 ? 28.148 -6.706 -24.567 1.00 14.11 100 ASP A C 7
ATOM 22934 O O . ASP A 1 100 ? 27.488 -7.697 -24.252 1.00 14.47 100 ASP A O 7
ATOM 22943 N N . ARG A 1 101 ? 29.199 -6.761 -25.372 1.00 14.51 101 ARG A N 7
ATOM 22944 C CA . ARG A 1 101 ? 29.624 -8.006 -25.991 1.00 15.34 101 ARG A CA 7
ATOM 22945 C C . ARG A 1 101 ? 30.142 -9.006 -24.961 1.00 15.38 101 ARG A C 7
ATOM 22946 O O . ARG A 1 101 ? 30.227 -10.201 -25.246 1.00 16.24 101 ARG A O 7
ATOM 22967 N N . GLU A 1 102 ? 30.478 -8.509 -23.769 1.00 14.55 102 GLU A N 7
ATOM 22968 C CA . GLU A 1 102 ? 30.984 -9.347 -22.686 1.00 14.63 102 GLU A CA 7
ATOM 22969 C C . GLU A 1 102 ? 32.165 -10.185 -23.160 1.00 14.38 102 GLU A C 7
ATOM 22970 O O . GLU A 1 102 ? 32.157 -11.416 -23.081 1.00 13.90 102 GLU A O 7
ATOM 22982 N N . ASP A 1 103 ? 33.176 -9.497 -23.663 1.00 14.86 103 ASP A N 7
ATOM 22983 C CA . ASP A 1 103 ? 34.359 -10.144 -24.209 1.00 14.89 103 ASP A CA 7
ATOM 22984 C C . ASP A 1 103 ? 35.232 -10.706 -23.088 1.00 14.60 103 ASP A C 7
ATOM 22985 O O . ASP A 1 103 ? 35.389 -10.078 -22.040 1.00 14.51 103 ASP A O 7
ATOM 22994 N N . GLY A 1 104 ? 35.789 -11.890 -23.308 1.00 14.61 104 GLY A N 7
ATOM 22995 C CA . GLY A 1 104 ? 36.569 -12.544 -22.274 1.00 14.50 104 GLY A CA 7
ATOM 22996 C C . GLY A 1 104 ? 38.063 -12.355 -22.450 1.00 14.74 104 GLY A C 7
ATOM 22997 O O . GLY A 1 104 ? 38.856 -12.902 -21.684 1.00 14.71 104 GLY A O 7
ATOM 23001 N N . GLY A 1 105 ? 38.450 -11.568 -23.444 1.00 15.11 105 GLY A N 7
ATOM 23002 C CA . GLY A 1 105 ? 39.856 -11.367 -23.726 1.00 15.53 105 GLY A CA 7
ATOM 23003 C C . GLY A 1 105 ? 40.482 -10.322 -22.826 1.00 15.36 105 GLY A C 7
ATOM 23004 O O . GLY A 1 105 ? 41.700 -10.139 -22.826 1.00 15.29 105 GLY A O 7
ATOM 23008 N N . GLY A 1 106 ? 39.649 -9.636 -22.060 1.00 15.45 106 GLY A N 7
ATOM 23009 C CA . GLY A 1 106 ? 40.139 -8.623 -21.153 1.00 15.44 106 GLY A CA 7
ATOM 23010 C C . GLY A 1 106 ? 39.104 -7.553 -20.895 1.00 15.40 106 GLY A C 7
ATOM 23011 O O . GLY A 1 106 ? 37.915 -7.761 -21.146 1.00 15.58 106 GLY A O 7
ATOM 23015 N N . SER A 1 107 ? 39.548 -6.409 -20.412 1.00 15.35 107 SER A N 7
ATOM 23016 C CA . SER A 1 107 ? 38.649 -5.305 -20.127 1.00 15.47 107 SER A CA 7
ATOM 23017 C C . SER A 1 107 ? 38.701 -4.270 -21.247 1.00 15.46 107 SER A C 7
ATOM 23018 O O . SER A 1 107 ? 39.743 -3.662 -21.500 1.00 15.32 107 SER A O 7
ATOM 23026 N N . GLY A 1 108 ? 37.584 -4.101 -21.936 1.00 15.75 108 GLY A N 7
ATOM 23027 C CA . GLY A 1 108 ? 37.491 -3.090 -22.969 1.00 15.94 108 GLY A CA 7
ATOM 23028 C C . GLY A 1 108 ? 36.665 -1.912 -22.509 1.00 16.35 108 GLY A C 7
ATOM 23029 O O . GLY A 1 108 ? 36.955 -0.764 -22.843 1.00 16.77 108 GLY A O 7
ATOM 23033 N N . GLY A 1 109 ? 35.634 -2.211 -21.734 1.00 16.37 109 GLY A N 7
ATOM 23034 C CA . GLY A 1 109 ? 34.796 -1.183 -21.158 1.00 16.90 109 GLY A CA 7
ATOM 23035 C C . GLY A 1 109 ? 34.297 -1.594 -19.792 1.00 16.92 109 GLY A C 7
ATOM 23036 O O . GLY A 1 109 ? 33.136 -1.373 -19.447 1.00 17.08 109 GLY A O 7
ATOM 23040 N N . SER A 1 110 ? 35.180 -2.209 -19.019 1.00 16.91 110 SER A N 7
ATOM 23041 C CA . SER A 1 110 ? 34.830 -2.737 -17.718 1.00 17.10 110 SER A CA 7
ATOM 23042 C C . SER A 1 110 ? 35.388 -1.859 -16.601 1.00 16.81 110 SER A C 7
ATOM 23043 O O . SER A 1 110 ? 35.276 -2.196 -15.421 1.00 17.03 110 SER A O 7
ATOM 23051 N N . LEU A 1 111 ? 35.992 -0.735 -16.980 1.00 16.46 111 LEU A N 7
ATOM 23052 C CA . LEU A 1 111 ? 36.561 0.191 -16.009 1.00 16.32 111 LEU A CA 7
ATOM 23053 C C . LEU A 1 111 ? 35.468 0.886 -15.213 1.00 15.90 111 LEU A C 7
ATOM 23054 O O . LEU A 1 111 ? 34.774 1.769 -15.720 1.00 16.10 111 LEU A O 7
ATOM 23070 N N . ARG A 1 112 ? 35.316 0.478 -13.967 1.00 15.45 112 ARG A N 7
ATOM 23071 C CA . ARG A 1 112 ? 34.345 1.093 -13.082 1.00 15.10 112 ARG A CA 7
ATOM 23072 C C . ARG A 1 112 ? 35.027 2.161 -12.238 1.00 14.96 112 ARG A C 7
ATOM 23073 O O . ARG A 1 112 ? 36.258 2.228 -12.186 1.00 14.92 112 ARG A O 7
ATOM 23094 N N . LYS A 1 113 ? 34.236 3.001 -11.596 1.00 15.05 113 LYS A N 7
ATOM 23095 C CA . LYS A 1 113 ? 34.770 3.996 -10.681 1.00 15.05 113 LYS A CA 7
ATOM 23096 C C . LYS A 1 113 ? 35.283 3.312 -9.422 1.00 14.25 113 LYS A C 7
ATOM 23097 O O . LYS A 1 113 ? 34.850 2.203 -9.100 1.00 14.12 113 LYS A O 7
ATOM 23116 N N . LYS A 1 114 ? 36.215 3.949 -8.728 1.00 13.84 114 LYS A N 7
ATOM 23117 C CA . LYS A 1 114 ? 36.724 3.397 -7.487 1.00 13.17 114 LYS A CA 7
ATOM 23118 C C . LYS A 1 114 ? 35.609 3.372 -6.442 1.00 12.35 114 LYS A C 7
ATOM 23119 O O . LYS A 1 114 ? 34.796 4.299 -6.356 1.00 12.30 114 LYS A O 7
ATOM 23138 N N . ILE A 1 115 ? 35.561 2.299 -5.676 1.00 11.80 115 ILE A N 7
ATOM 23139 C CA . ILE A 1 115 ? 34.467 2.068 -4.749 1.00 10.98 115 ILE A CA 7
ATOM 23140 C C . ILE A 1 115 ? 34.995 1.879 -3.336 1.00 10.72 115 ILE A C 7
ATOM 23141 O O . ILE A 1 115 ? 35.894 1.069 -3.099 1.00 11.04 115 ILE A O 7
ATOM 23157 N N . ASN A 1 116 ? 34.433 2.629 -2.406 1.00 10.30 116 ASN A N 7
ATOM 23158 C CA . ASN A 1 116 ? 34.852 2.558 -1.018 1.00 10.15 116 ASN A CA 7
ATOM 23159 C C . ASN A 1 116 ? 33.961 1.590 -0.257 1.00 9.59 116 ASN A C 7
ATOM 23160 O O . ASN A 1 116 ? 32.740 1.640 -0.383 1.00 9.07 116 ASN A O 7
ATOM 23171 N N . PRO A 1 117 ? 34.554 0.691 0.540 1.00 9.80 117 PRO A N 7
ATOM 23172 C CA . PRO A 1 117 ? 33.796 -0.280 1.339 1.00 9.49 117 PRO A CA 7
ATOM 23173 C C . PRO A 1 117 ? 32.801 0.408 2.271 1.00 8.86 117 PRO A C 7
ATOM 23174 O O . PRO A 1 117 ? 31.686 -0.072 2.473 1.00 8.47 117 PRO A O 7
ATOM 23185 N N . LYS A 1 118 ? 33.207 1.560 2.799 1.00 8.89 118 LYS A N 7
ATOM 23186 C CA . LYS A 1 118 ? 32.376 2.357 3.699 1.00 8.47 118 LYS A CA 7
ATOM 23187 C C . LYS A 1 118 ? 31.037 2.724 3.058 1.00 7.88 118 LYS A C 7
ATOM 23188 O O . LYS A 1 118 ? 30.042 2.933 3.758 1.00 7.52 118 LYS A O 7
ATOM 23207 N N . VAL A 1 119 ? 31.023 2.796 1.732 1.00 7.92 119 VAL A N 7
ATOM 23208 C CA . VAL A 1 119 ? 29.798 3.038 0.980 1.00 7.54 119 VAL A CA 7
ATOM 23209 C C . VAL A 1 119 ? 28.780 1.935 1.259 1.00 6.90 119 VAL A C 7
ATOM 23210 O O . VAL A 1 119 ? 27.618 2.203 1.570 1.00 6.47 119 VAL A O 7
ATOM 23223 N N . MET A 1 120 ? 29.238 0.693 1.184 1.00 6.95 120 MET A N 7
ATOM 23224 C CA . MET A 1 120 ? 28.380 -0.452 1.451 1.00 6.52 120 MET A CA 7
ATOM 23225 C C . MET A 1 120 ? 28.182 -0.645 2.949 1.00 6.10 120 MET A C 7
ATOM 23226 O O . MET A 1 120 ? 27.228 -1.295 3.374 1.00 5.61 120 MET A O 7
ATOM 23240 N N . ASN A 1 121 ? 29.082 -0.077 3.749 1.00 6.37 121 ASN A N 7
ATOM 23241 C CA . ASN A 1 121 ? 28.899 -0.056 5.202 1.00 6.19 121 ASN A CA 7
ATOM 23242 C C . ASN A 1 121 ? 27.643 0.731 5.537 1.00 5.71 121 ASN A C 7
ATOM 23243 O O . ASN A 1 121 ? 26.838 0.324 6.372 1.00 5.44 121 ASN A O 7
ATOM 23254 N N . MET A 1 122 ? 27.484 1.855 4.850 1.00 5.75 122 MET A N 7
ATOM 23255 C CA . MET A 1 122 ? 26.362 2.758 5.067 1.00 5.49 122 MET A CA 7
ATOM 23256 C C . MET A 1 122 ? 25.029 2.065 4.787 1.00 4.88 122 MET A C 7
ATOM 23257 O O . MET A 1 122 ? 24.020 2.358 5.430 1.00 4.56 122 MET A O 7
ATOM 23271 N N . ILE A 1 123 ? 25.027 1.165 3.805 1.00 4.83 123 ILE A N 7
ATOM 23272 C CA . ILE A 1 123 ? 23.816 0.433 3.427 1.00 4.35 123 ILE A CA 7
ATOM 23273 C C . ILE A 1 123 ? 23.202 -0.296 4.626 1.00 3.90 123 ILE A C 7
ATOM 23274 O O . ILE A 1 123 ? 21.993 -0.441 4.702 1.00 3.43 123 ILE A O 7
ATOM 23290 N N . ASP A 1 124 ? 24.039 -0.727 5.571 1.00 4.16 124 ASP A N 7
ATOM 23291 C CA . ASP A 1 124 ? 23.570 -1.447 6.768 1.00 4.01 124 ASP A CA 7
ATOM 23292 C C . ASP A 1 124 ? 22.444 -0.690 7.485 1.00 3.55 124 ASP A C 7
ATOM 23293 O O . ASP A 1 124 ? 21.528 -1.294 8.047 1.00 3.33 124 ASP A O 7
ATOM 23302 N N . SER A 1 125 ? 22.515 0.632 7.436 1.00 3.56 125 SER A N 7
ATOM 23303 C CA . SER A 1 125 ? 21.527 1.505 8.063 1.00 3.35 125 SER A CA 7
ATOM 23304 C C . SER A 1 125 ? 20.132 1.320 7.453 1.00 2.96 125 SER A C 7
ATOM 23305 O O . SER A 1 125 ? 19.120 1.557 8.117 1.00 2.71 125 SER A O 7
ATOM 23313 N N . VAL A 1 126 ? 20.098 0.903 6.188 1.00 3.00 126 VAL A N 7
ATOM 23314 C CA . VAL A 1 126 ? 18.878 0.889 5.376 1.00 2.69 126 VAL A CA 7
ATOM 23315 C C . VAL A 1 126 ? 17.721 0.141 6.044 1.00 2.31 126 VAL A C 7
ATOM 23316 O O . VAL A 1 126 ? 16.557 0.468 5.818 1.00 1.97 126 VAL A O 7
ATOM 23329 N N . GLU A 1 127 ? 18.048 -0.864 6.846 1.00 2.51 127 GLU A N 7
ATOM 23330 C CA . GLU A 1 127 ? 17.045 -1.701 7.505 1.00 2.44 127 GLU A CA 7
ATOM 23331 C C . GLU A 1 127 ? 16.007 -0.873 8.274 1.00 2.08 127 GLU A C 7
ATOM 23332 O O . GLU A 1 127 ? 14.866 -1.293 8.429 1.00 1.96 127 GLU A O 7
ATOM 23344 N N . LYS A 1 128 ? 16.406 0.297 8.760 1.00 2.05 128 LYS A N 7
ATOM 23345 C CA . LYS A 1 128 ? 15.489 1.180 9.482 1.00 1.88 128 LYS A CA 7
ATOM 23346 C C . LYS A 1 128 ? 14.451 1.796 8.536 1.00 1.53 128 LYS A C 7
ATOM 23347 O O . LYS A 1 128 ? 13.309 2.048 8.921 1.00 1.49 128 LYS A O 7
ATOM 23366 N N . LYS A 1 129 ? 14.865 2.025 7.297 1.00 1.47 129 LYS A N 7
ATOM 23367 C CA . LYS A 1 129 ? 14.033 2.682 6.286 1.00 1.39 129 LYS A CA 7
ATOM 23368 C C . LYS A 1 129 ? 12.881 1.797 5.816 1.00 1.19 129 LYS A C 7
ATOM 23369 O O . LYS A 1 129 ? 11.876 2.302 5.308 1.00 1.21 129 LYS A O 7
ATOM 23388 N N . GLU A 1 130 ? 13.045 0.483 5.964 1.00 1.16 130 GLU A N 7
ATOM 23389 C CA . GLU A 1 130 ? 12.070 -0.492 5.469 1.00 1.14 130 GLU A CA 7
ATOM 23390 C C . GLU A 1 130 ? 10.662 -0.222 5.998 1.00 1.17 130 GLU A C 7
ATOM 23391 O O . GLU A 1 130 ? 9.676 -0.621 5.378 1.00 1.18 130 GLU A O 7
ATOM 23403 N N . MET A 1 131 ? 10.580 0.433 7.151 1.00 1.30 131 MET A N 7
ATOM 23404 C CA . MET A 1 131 ? 9.308 0.674 7.827 1.00 1.44 131 MET A CA 7
ATOM 23405 C C . MET A 1 131 ? 8.290 1.373 6.927 1.00 1.30 131 MET A C 7
ATOM 23406 O O . MET A 1 131 ? 7.087 1.193 7.102 1.00 1.41 131 MET A O 7
ATOM 23420 N N . SER A 1 132 ? 8.763 2.158 5.961 1.00 1.14 132 SER A N 7
ATOM 23421 C CA . SER A 1 132 ? 7.864 2.838 5.034 1.00 1.08 132 SER A CA 7
ATOM 23422 C C . SER A 1 132 ? 7.097 1.820 4.192 1.00 0.99 132 SER A C 7
ATOM 23423 O O . SER A 1 132 ? 5.913 1.999 3.904 1.00 1.01 132 SER A O 7
ATOM 23431 N N . LEU A 1 133 ? 7.779 0.743 3.812 1.00 0.94 133 LEU A N 7
ATOM 23432 C CA . LEU A 1 133 ? 7.157 -0.328 3.048 1.00 0.93 133 LEU A CA 7
ATOM 23433 C C . LEU A 1 133 ? 6.124 -1.025 3.928 1.00 0.99 133 LEU A C 7
ATOM 23434 O O . LEU A 1 133 ? 5.019 -1.332 3.487 1.00 0.96 133 LEU A O 7
ATOM 23450 N N . LYS A 1 134 ? 6.499 -1.255 5.183 1.00 1.11 134 LYS A N 7
ATOM 23451 C CA . LYS A 1 134 ? 5.600 -1.856 6.161 1.00 1.22 134 LYS A CA 7
ATOM 23452 C C . LYS A 1 134 ? 4.365 -0.981 6.354 1.00 1.17 134 LYS A C 7
ATOM 23453 O O . LYS A 1 134 ? 3.255 -1.484 6.493 1.00 1.18 134 LYS A O 7
ATOM 23472 N N . HIS A 1 135 ? 4.573 0.328 6.352 1.00 1.18 135 HIS A N 7
ATOM 23473 C CA . HIS A 1 135 ? 3.482 1.285 6.462 1.00 1.20 135 HIS A CA 7
ATOM 23474 C C . HIS A 1 135 ? 2.514 1.139 5.289 1.00 1.04 135 HIS A C 7
ATOM 23475 O O . HIS A 1 135 ? 1.297 1.102 5.478 1.00 1.06 135 HIS A O 7
ATOM 23489 N N . MET A 1 136 ? 3.059 1.030 4.084 1.00 0.93 136 MET A N 7
ATOM 23490 C CA . MET A 1 136 ? 2.237 0.890 2.886 1.00 0.84 136 MET A CA 7
ATOM 23491 C C . MET A 1 136 ? 1.540 -0.469 2.865 1.00 0.72 136 MET A C 7
ATOM 23492 O O . MET A 1 136 ? 0.379 -0.574 2.472 1.00 0.69 136 MET A O 7
ATOM 23506 N N . MET A 1 137 ? 2.248 -1.504 3.309 1.00 0.72 137 MET A N 7
ATOM 23507 C CA . MET A 1 137 ? 1.657 -2.834 3.449 1.00 0.70 137 MET A CA 7
ATOM 23508 C C . MET A 1 137 ? 0.530 -2.799 4.470 1.00 0.75 137 MET A C 7
ATOM 23509 O O . MET A 1 137 ? -0.501 -3.446 4.300 1.00 0.72 137 MET A O 7
ATOM 23523 N N . LYS A 1 138 ? 0.742 -2.030 5.527 1.00 0.88 138 LYS A N 7
ATOM 23524 C CA . LYS A 1 138 ? -0.255 -1.835 6.568 1.00 1.00 138 LYS A CA 7
ATOM 23525 C C . LYS A 1 138 ? -1.514 -1.206 5.982 1.00 0.96 138 LYS A C 7
ATOM 23526 O O . LYS A 1 138 ? -2.630 -1.557 6.366 1.00 0.99 138 LYS A O 7
ATOM 23545 N N . THR A 1 139 ? -1.324 -0.284 5.043 1.00 0.93 139 THR A N 7
ATOM 23546 C CA . THR A 1 139 ? -2.433 0.322 4.325 1.00 0.94 139 THR A CA 7
ATOM 23547 C C . THR A 1 139 ? -3.194 -0.741 3.537 1.00 0.79 139 THR A C 7
ATOM 23548 O O . THR A 1 139 ? -4.420 -0.824 3.604 1.00 0.81 139 THR A O 7
ATOM 23559 N N . VAL A 1 140 ? -2.447 -1.569 2.812 1.00 0.66 140 VAL A N 7
ATOM 23560 C CA . VAL A 1 140 ? -3.032 -2.646 2.025 1.00 0.57 140 VAL A CA 7
ATOM 23561 C C . VAL A 1 140 ? -3.824 -3.603 2.910 1.00 0.54 140 VAL A C 7
ATOM 23562 O O . VAL A 1 140 ? -4.987 -3.905 2.631 1.00 0.59 140 VAL A O 7
ATOM 23575 N N . LEU A 1 141 ? -3.189 -4.061 3.982 1.00 0.57 141 LEU A N 7
ATOM 23576 C CA . LEU A 1 141 ? -3.793 -5.032 4.883 1.00 0.65 141 LEU A CA 7
ATOM 23577 C C . LEU A 1 141 ? -5.015 -4.461 5.593 1.00 0.71 141 LEU A C 7
ATOM 23578 O O . LEU A 1 141 ? -6.003 -5.165 5.781 1.00 0.73 141 LEU A O 7
ATOM 23594 N N . LYS A 1 142 ? -4.951 -3.188 5.975 1.00 0.80 142 LYS A N 7
ATOM 23595 C CA . LYS A 1 142 ? -6.055 -2.556 6.693 1.00 0.90 142 LYS A CA 7
ATOM 23596 C C . LYS A 1 142 ? -7.333 -2.597 5.867 1.00 0.79 142 LYS A C 7
ATOM 23597 O O . LYS A 1 142 ? -8.373 -3.050 6.350 1.00 0.73 142 LYS A O 7
ATOM 23616 N N . ASP A 1 143 ? -7.252 -2.137 4.623 1.00 0.80 143 ASP A N 7
ATOM 23617 C CA . ASP A 1 143 ? -8.403 -2.181 3.728 1.00 0.75 143 ASP A CA 7
ATOM 23618 C C . ASP A 1 143 ? -8.856 -3.619 3.534 1.00 0.60 143 ASP A C 7
ATOM 23619 O O . ASP A 1 143 ? -10.042 -3.907 3.606 1.00 0.58 143 ASP A O 7
ATOM 23628 N N . LYS A 1 144 ? -7.897 -4.518 3.322 1.00 0.57 144 LYS A N 7
ATOM 23629 C CA . LYS A 1 144 ? -8.188 -5.942 3.141 1.00 0.50 144 LYS A CA 7
ATOM 23630 C C . LYS A 1 144 ? -9.023 -6.491 4.296 1.00 0.47 144 LYS A C 7
ATOM 23631 O O . LYS A 1 144 ? -10.083 -7.083 4.084 1.00 0.46 144 LYS A O 7
ATOM 23650 N N . HIS A 1 145 ? -8.540 -6.286 5.516 1.00 0.49 145 HIS A N 7
ATOM 23651 C CA . HIS A 1 145 ? -9.215 -6.792 6.706 1.00 0.49 145 HIS A CA 7
ATOM 23652 C C . HIS A 1 145 ? -10.591 -6.158 6.851 1.00 0.45 145 HIS A C 7
ATOM 23653 O O . HIS A 1 145 ? -11.573 -6.834 7.166 1.00 0.46 145 HIS A O 7
ATOM 23667 N N . LYS A 1 146 ? -10.660 -4.859 6.604 1.00 0.47 146 LYS A N 7
ATOM 23668 C CA . LYS A 1 146 ? -11.917 -4.136 6.692 1.00 0.49 146 LYS A CA 7
ATOM 23669 C C . LYS A 1 146 ? -12.902 -4.605 5.616 1.00 0.42 146 LYS A C 7
ATOM 23670 O O . LYS A 1 146 ? -14.113 -4.587 5.834 1.00 0.41 146 LYS A O 7
ATOM 23689 N N . ILE A 1 147 ? -12.386 -5.025 4.462 1.00 0.42 147 ILE A N 7
ATOM 23690 C CA . ILE A 1 147 ? -13.227 -5.565 3.393 1.00 0.43 147 ILE A CA 7
ATOM 23691 C C . ILE A 1 147 ? -13.966 -6.807 3.875 1.00 0.43 147 ILE A C 7
ATOM 23692 O O . ILE A 1 147 ? -15.188 -6.899 3.743 1.00 0.45 147 ILE A O 7
ATOM 23708 N N . GLU A 1 148 ? -13.222 -7.746 4.453 1.00 0.45 148 GLU A N 7
ATOM 23709 C CA . GLU A 1 148 ? -13.811 -8.963 5.006 1.00 0.50 148 GLU A CA 7
ATOM 23710 C C . GLU A 1 148 ? -14.889 -8.615 6.025 1.00 0.45 148 GLU A C 7
ATOM 23711 O O . GLU A 1 148 ? -15.980 -9.187 6.021 1.00 0.44 148 GLU A O 7
ATOM 23723 N N . GLU A 1 149 ? -14.572 -7.650 6.881 1.00 0.44 149 GLU A N 7
ATOM 23724 C CA . GLU A 1 149 ? -15.493 -7.179 7.903 1.00 0.44 149 GLU A CA 7
ATOM 23725 C C . GLU A 1 149 ? -16.757 -6.604 7.257 1.00 0.42 149 GLU A C 7
ATOM 23726 O O . GLU A 1 149 ? -17.873 -6.880 7.693 1.00 0.46 149 GLU A O 7
ATOM 23738 N N . THR A 1 150 ? -16.568 -5.823 6.199 1.00 0.41 150 THR A N 7
ATOM 23739 C CA . THR A 1 150 ? -17.679 -5.180 5.509 1.00 0.46 150 THR A CA 7
ATOM 23740 C C . THR A 1 150 ? -18.575 -6.206 4.823 1.00 0.41 150 THR A C 7
ATOM 23741 O O . THR A 1 150 ? -19.796 -6.176 4.981 1.00 0.42 150 THR A O 7
ATOM 23752 N N . ILE A 1 151 ? -17.963 -7.112 4.067 1.00 0.41 151 ILE A N 7
ATOM 23753 C CA . ILE A 1 151 ? -18.710 -8.132 3.341 1.00 0.43 151 ILE A CA 7
ATOM 23754 C C . ILE A 1 151 ? -19.520 -8.987 4.307 1.00 0.39 151 ILE A C 7
ATOM 23755 O O . ILE A 1 151 ? -20.684 -9.281 4.052 1.00 0.41 151 ILE A O 7
ATOM 23771 N N . ALA A 1 152 ? -18.905 -9.356 5.424 1.00 0.39 152 ALA A N 7
ATOM 23772 C CA . ALA A 1 152 ? -19.589 -10.125 6.455 1.00 0.41 152 ALA A CA 7
ATOM 23773 C C . ALA A 1 152 ? -20.773 -9.345 7.021 1.00 0.39 152 ALA A C 7
ATOM 23774 O O . ALA A 1 152 ? -21.841 -9.906 7.260 1.00 0.42 152 ALA A O 7
ATOM 23781 N N . THR A 1 153 ? -20.578 -8.047 7.216 1.00 0.41 153 THR A N 7
ATOM 23782 C CA . THR A 1 153 ? -21.629 -7.179 7.729 1.00 0.43 153 THR A CA 7
ATOM 23783 C C . THR A 1 153 ? -22.795 -7.088 6.746 1.00 0.42 153 THR A C 7
ATOM 23784 O O . THR A 1 153 ? -23.949 -7.298 7.117 1.00 0.47 153 THR A O 7
ATOM 23795 N N . LEU A 1 154 ? -22.481 -6.787 5.491 1.00 0.39 154 LEU A N 7
ATOM 23796 C CA . LEU A 1 154 ? -23.500 -6.668 4.452 1.00 0.40 154 LEU A CA 7
ATOM 23797 C C . LEU A 1 154 ? -24.191 -8.007 4.214 1.00 0.41 154 LEU A C 7
ATOM 23798 O O . LEU A 1 154 ? -25.381 -8.056 3.906 1.00 0.44 154 LEU A O 7
ATOM 23814 N N . ASP A 1 155 ? -23.438 -9.088 4.372 1.00 0.41 155 ASP A N 7
ATOM 23815 C CA . ASP A 1 155 ? -23.986 -10.437 4.264 1.00 0.47 155 ASP A CA 7
ATOM 23816 C C . ASP A 1 155 ? -25.047 -10.672 5.334 1.00 0.49 155 ASP A C 7
ATOM 23817 O O . ASP A 1 155 ? -26.131 -11.186 5.050 1.00 0.51 155 ASP A O 7
ATOM 23826 N N . GLU A 1 156 ? -24.741 -10.269 6.561 1.00 0.52 156 GLU A N 7
ATOM 23827 C CA . GLU A 1 156 ? -25.682 -10.413 7.662 1.00 0.57 156 GLU A CA 7
ATOM 23828 C C . GLU A 1 156 ? -26.862 -9.464 7.492 1.00 0.56 156 GLU A C 7
ATOM 23829 O O . GLU A 1 156 ? -27.973 -9.762 7.920 1.00 0.65 156 GLU A O 7
ATOM 23841 N N . TYR A 1 157 ? -26.625 -8.327 6.850 1.00 0.52 157 TYR A N 7
ATOM 23842 C CA . TYR A 1 157 ? -27.707 -7.402 6.529 1.00 0.55 157 TYR A CA 7
ATOM 23843 C C . TYR A 1 157 ? -28.657 -8.031 5.518 1.00 0.54 157 TYR A C 7
ATOM 23844 O O . TYR A 1 157 ? -29.856 -7.756 5.521 1.00 0.61 157 TYR A O 7
ATOM 23862 N N . LYS A 1 158 ? -28.115 -8.892 4.664 1.00 0.53 158 LYS A N 7
ATOM 23863 C CA . LYS A 1 158 ? -28.924 -9.645 3.715 1.00 0.61 158 LYS A CA 7
ATOM 23864 C C . LYS A 1 158 ? -29.705 -10.740 4.434 1.00 0.69 158 LYS A C 7
ATOM 23865 O O . LYS A 1 158 ? -30.748 -11.189 3.959 1.00 0.85 158 LYS A O 7
ATOM 23884 N N . ARG A 1 159 ? -29.188 -11.175 5.577 1.00 0.66 159 ARG A N 7
ATOM 23885 C CA . ARG A 1 159 ? -29.889 -12.145 6.406 1.00 0.79 159 ARG A CA 7
ATOM 23886 C C . ARG A 1 159 ? -31.072 -11.476 7.096 1.00 0.86 159 ARG A C 7
ATOM 23887 O O . ARG A 1 159 ? -32.144 -12.068 7.229 1.00 0.99 159 ARG A O 7
ATOM 23908 N N . LYS A 1 160 ? -30.868 -10.235 7.530 1.00 0.84 160 LYS A N 7
ATOM 23909 C CA . LYS A 1 160 ? -31.951 -9.431 8.090 1.00 0.98 160 LYS A CA 7
ATOM 23910 C C . LYS A 1 160 ? -32.974 -9.105 7.007 1.00 0.98 160 LYS A C 7
ATOM 23911 O O . LYS A 1 160 ? -34.168 -9.362 7.166 1.00 1.10 160 LYS A O 7
ATOM 23930 N N . ALA A 1 161 ? -32.492 -8.552 5.901 1.00 0.89 161 ALA A N 7
ATOM 23931 C CA . ALA A 1 161 ? -33.348 -8.217 4.776 1.00 0.95 161 ALA A CA 7
ATOM 23932 C C . ALA A 1 161 ? -33.106 -9.177 3.620 1.00 1.46 161 ALA A C 7
ATOM 23933 O O . ALA A 1 161 ? -32.300 -8.909 2.728 1.00 1.97 161 ALA A O 7
ATOM 23940 N N . SER A 1 162 ? -33.789 -10.309 3.653 1.00 1.91 162 SER A N 7
ATOM 23941 C CA . SER A 1 162 ? -33.640 -11.316 2.619 1.00 2.66 162 SER A CA 7
ATOM 23942 C C . SER A 1 162 ? -34.653 -11.092 1.501 1.00 2.69 162 SER A C 7
ATOM 23943 O O . SER A 1 162 ? -34.727 -11.868 0.545 1.00 3.22 162 SER A O 7
ATOM 23951 N N . GLY A 1 163 ? -35.431 -10.027 1.626 1.00 2.61 163 GLY A N 7
ATOM 23952 C CA . GLY A 1 163 ? -36.397 -9.689 0.604 1.00 2.91 163 GLY A CA 7
ATOM 23953 C C . GLY A 1 163 ? -35.855 -8.678 -0.384 1.00 2.74 163 GLY A C 7
ATOM 23954 O O . GLY A 1 163 ? -34.641 -8.591 -0.596 1.00 3.19 163 GLY A O 7
ATOM 23958 N N . GLY A 1 164 ? -36.745 -7.892 -0.968 1.00 2.67 164 GLY A N 7
ATOM 23959 C CA . GLY A 1 164 ? -36.344 -6.936 -1.975 1.00 2.95 164 GLY A CA 7
ATOM 23960 C C . GLY A 1 164 ? -36.289 -5.521 -1.444 1.00 2.38 164 GLY A C 7
ATOM 23961 O O . GLY A 1 164 ? -36.696 -4.582 -2.128 1.00 2.74 164 GLY A O 7
ATOM 23965 N N . SER A 1 165 ? -35.792 -5.366 -0.224 1.00 2.14 165 SER A N 7
ATOM 23966 C CA . SER A 1 165 ? -35.622 -4.048 0.373 1.00 2.27 165 SER A CA 7
ATOM 23967 C C . SER A 1 165 ? -34.557 -3.262 -0.388 1.00 2.23 165 SER A C 7
ATOM 23968 O O . SER A 1 165 ? -34.639 -2.041 -0.522 1.00 2.86 165 SER A O 7
ATOM 23976 N N . ALA A 1 166 ? -33.568 -3.982 -0.892 1.00 2.17 166 ALA A N 7
ATOM 23977 C CA . ALA A 1 166 ? -32.475 -3.384 -1.638 1.00 2.62 166 ALA A CA 7
ATOM 23978 C C . ALA A 1 166 ? -32.012 -4.350 -2.717 1.00 1.98 166 ALA A C 7
ATOM 23979 O O . ALA A 1 166 ? -32.623 -5.406 -2.903 1.00 2.62 166 ALA A O 7
ATOM 23986 N N . GLY A 1 167 ? -30.941 -4.001 -3.421 1.00 1.32 167 GLY A N 7
ATOM 23987 C CA . GLY A 1 167 ? -30.391 -4.897 -4.426 1.00 0.81 167 GLY A CA 7
ATOM 23988 C C . GLY A 1 167 ? -29.636 -6.058 -3.803 1.00 0.72 167 GLY A C 7
ATOM 23989 O O . GLY A 1 167 ? -28.438 -6.223 -4.029 1.00 0.65 167 GLY A O 7
ATOM 23993 N N . THR A 1 168 ? -30.345 -6.860 -3.018 1.00 0.81 168 THR A N 7
ATOM 23994 C CA . THR A 1 168 ? -29.745 -7.956 -2.279 1.00 0.82 168 THR A CA 7
ATOM 23995 C C . THR A 1 168 ? -29.233 -9.062 -3.202 1.00 0.77 168 THR A C 7
ATOM 23996 O O . THR A 1 168 ? -28.080 -9.481 -3.097 1.00 0.75 168 THR A O 7
ATOM 24007 N N . ARG A 1 169 ? -30.077 -9.509 -4.123 1.00 0.82 169 ARG A N 7
ATOM 24008 C CA . ARG A 1 169 ? -29.715 -10.596 -5.026 1.00 0.85 169 ARG A CA 7
ATOM 24009 C C . ARG A 1 169 ? -28.590 -10.166 -5.960 1.00 0.77 169 ARG A C 7
ATOM 24010 O O . ARG A 1 169 ? -27.646 -10.918 -6.208 1.00 0.79 169 ARG A O 7
ATOM 24031 N N . MET A 1 170 ? -28.698 -8.945 -6.464 1.00 0.73 170 MET A N 7
ATOM 24032 C CA . MET A 1 170 ? -27.696 -8.390 -7.362 1.00 0.70 170 MET A CA 7
ATOM 24033 C C . MET A 1 170 ? -26.338 -8.312 -6.671 1.00 0.67 170 MET A C 7
ATOM 24034 O O . MET A 1 170 ? -25.300 -8.573 -7.281 1.00 0.65 170 MET A O 7
ATOM 24048 N N . PHE A 1 171 ? -26.358 -7.965 -5.389 1.00 0.68 171 PHE A N 7
ATOM 24049 C CA . PHE A 1 171 ? -25.139 -7.864 -4.599 1.00 0.68 171 PHE A CA 7
ATOM 24050 C C . PHE A 1 171 ? -24.482 -9.227 -4.427 1.00 0.68 171 PHE A C 7
ATOM 24051 O O . PHE A 1 171 ? -23.264 -9.328 -4.367 1.00 0.69 171 PHE A O 7
ATOM 24068 N N . GLU A 1 172 ? -25.293 -10.273 -4.354 1.00 0.67 172 GLU A N 7
ATOM 24069 C CA . GLU A 1 172 ? -24.780 -11.624 -4.157 1.00 0.69 172 GLU A CA 7
ATOM 24070 C C . GLU A 1 172 ? -23.984 -12.077 -5.382 1.00 0.67 172 GLU A C 7
ATOM 24071 O O . GLU A 1 172 ? -22.877 -12.614 -5.261 1.00 0.70 172 GLU A O 7
ATOM 24083 N N . ASP A 1 173 ? -24.548 -11.841 -6.560 1.00 0.67 173 ASP A N 7
ATOM 24084 C CA . ASP A 1 173 ? -23.902 -12.222 -7.812 1.00 0.70 173 ASP A CA 7
ATOM 24085 C C . ASP A 1 173 ? -22.631 -11.413 -8.032 1.00 0.70 173 ASP A C 7
ATOM 24086 O O . ASP A 1 173 ? -21.603 -11.947 -8.441 1.00 0.74 173 ASP A O 7
ATOM 24095 N N . ARG A 1 174 ? -22.702 -10.124 -7.740 1.00 0.71 174 ARG A N 7
ATOM 24096 C CA . ARG A 1 174 ? -21.552 -9.248 -7.903 1.00 0.77 174 ARG A CA 7
ATOM 24097 C C . ARG A 1 174 ? -20.486 -9.541 -6.855 1.00 0.78 174 ARG A C 7
ATOM 24098 O O . ARG A 1 174 ? -19.294 -9.398 -7.122 1.00 0.82 174 ARG A O 7
ATOM 24119 N N . LYS A 1 175 ? -20.923 -9.964 -5.672 1.00 0.80 175 LYS A N 7
ATOM 24120 C CA . LYS A 1 175 ? -20.014 -10.297 -4.580 1.00 0.85 175 LYS A CA 7
ATOM 24121 C C . LYS A 1 175 ? -19.035 -11.382 -5.004 1.00 0.79 175 LYS A C 7
ATOM 24122 O O . LYS A 1 175 ? -17.822 -11.198 -4.922 1.00 0.80 175 LYS A O 7
ATOM 24141 N N . GLU A 1 176 ? -19.570 -12.505 -5.474 1.00 0.75 176 GLU A N 7
ATOM 24142 C CA . GLU A 1 176 ? -18.740 -13.648 -5.840 1.00 0.73 176 GLU A CA 7
ATOM 24143 C C . GLU A 1 176 ? -17.781 -13.290 -6.975 1.00 0.63 176 GLU A C 7
ATOM 24144 O O . GLU A 1 176 ? -16.657 -13.790 -7.029 1.00 0.63 176 GLU A O 7
ATOM 24156 N N . LYS A 1 177 ? -18.231 -12.422 -7.874 1.00 0.61 177 LYS A N 7
ATOM 24157 C CA . LYS A 1 177 ? -17.412 -11.994 -8.998 1.00 0.62 177 LYS A CA 7
ATOM 24158 C C . LYS A 1 177 ? -16.316 -11.042 -8.535 1.00 0.65 177 LYS A C 7
ATOM 24159 O O . LYS A 1 177 ? -15.167 -11.145 -8.969 1.00 0.65 177 LYS A O 7
ATOM 24178 N N . ALA A 1 178 ? -16.676 -10.117 -7.652 1.00 0.71 178 ALA A N 7
ATOM 24179 C CA . ALA A 1 178 ? -15.703 -9.202 -7.069 1.00 0.78 178 ALA A CA 7
ATOM 24180 C C . ALA A 1 178 ? -14.652 -9.972 -6.279 1.00 0.75 178 ALA A C 7
ATOM 24181 O O . ALA A 1 178 ? -13.458 -9.688 -6.376 1.00 0.74 178 ALA A O 7
ATOM 24188 N N . LEU A 1 179 ? -15.107 -10.957 -5.510 1.00 0.74 179 LEU A N 7
ATOM 24189 C CA . LEU A 1 179 ? -14.213 -11.806 -4.729 1.00 0.74 179 LEU A CA 7
ATOM 24190 C C . LEU A 1 179 ? -13.247 -12.560 -5.634 1.00 0.68 179 LEU A C 7
ATOM 24191 O O . LEU A 1 179 ? -12.071 -12.707 -5.311 1.00 0.68 179 LEU A O 7
ATOM 24207 N N . LYS A 1 180 ? -13.746 -13.021 -6.775 1.00 0.68 180 LYS A N 7
ATOM 24208 C CA . LYS A 1 180 ? -12.924 -13.763 -7.722 1.00 0.68 180 LYS A CA 7
ATOM 24209 C C . LYS A 1 180 ? -11.782 -12.886 -8.237 1.00 0.67 180 LYS A C 7
ATOM 24210 O O . LYS A 1 180 ? -10.629 -13.316 -8.281 1.00 0.68 180 LYS A O 7
ATOM 24229 N N . THR A 1 181 ? -12.111 -11.654 -8.612 1.00 0.70 181 THR A N 7
ATOM 24230 C CA . THR A 1 181 ? -11.114 -10.705 -9.086 1.00 0.74 181 THR A CA 7
ATOM 24231 C C . THR A 1 181 ? -10.156 -10.319 -7.959 1.00 0.69 181 THR A C 7
ATOM 24232 O O . THR A 1 181 ? -8.943 -10.208 -8.161 1.00 0.73 181 THR A O 7
ATOM 24243 N N . MET A 1 182 ? -10.713 -10.128 -6.767 1.00 0.64 182 MET A N 7
ATOM 24244 C CA . MET A 1 182 ? -9.930 -9.774 -5.591 1.00 0.61 182 MET A CA 7
ATOM 24245 C C . MET A 1 182 ? -8.910 -10.861 -5.271 1.00 0.61 182 MET A C 7
ATOM 24246 O O . MET A 1 182 ? -7.739 -10.571 -5.039 1.00 0.66 182 MET A O 7
ATOM 24260 N N . ALA A 1 183 ? -9.366 -12.110 -5.284 1.00 0.58 183 ALA A N 7
ATOM 24261 C CA . ALA A 1 183 ? -8.520 -13.251 -4.950 1.00 0.61 183 ALA A CA 7
ATOM 24262 C C . ALA A 1 183 ? -7.326 -13.364 -5.893 1.00 0.64 183 ALA A C 7
ATOM 24263 O O . ALA A 1 183 ? -6.238 -13.750 -5.472 1.00 0.71 183 ALA A O 7
ATOM 24270 N N . LYS A 1 184 ? -7.534 -13.018 -7.160 1.00 0.63 184 LYS A N 7
ATOM 24271 C CA . LYS A 1 184 ? -6.466 -13.070 -8.159 1.00 0.71 184 LYS A CA 7
ATOM 24272 C C . LYS A 1 184 ? -5.267 -12.237 -7.720 1.00 0.71 184 LYS A C 7
ATOM 24273 O O . LYS A 1 184 ? -4.132 -12.716 -7.696 1.00 0.75 184 LYS A O 7
ATOM 24292 N N . LYS A 1 185 ? -5.528 -10.989 -7.363 1.00 0.72 185 LYS A N 7
ATOM 24293 C CA . LYS A 1 185 ? -4.475 -10.092 -6.917 1.00 0.77 185 LYS A CA 7
ATOM 24294 C C . LYS A 1 185 ? -4.064 -10.415 -5.484 1.00 0.70 185 LYS A C 7
ATOM 24295 O O . LYS A 1 185 ? -2.927 -10.175 -5.088 1.00 0.72 185 LYS A O 7
ATOM 24314 N N . ASP A 1 186 ? -4.998 -10.963 -4.715 1.00 0.71 186 ASP A N 7
ATOM 24315 C CA . ASP A 1 186 ? -4.740 -11.326 -3.322 1.00 0.72 186 ASP A CA 7
ATOM 24316 C C . ASP A 1 186 ? -3.724 -12.459 -3.233 1.00 0.75 186 ASP A C 7
ATOM 24317 O O . ASP A 1 186 ? -2.908 -12.507 -2.309 1.00 0.75 186 ASP A O 7
ATOM 24326 N N . LEU A 1 187 ? -3.775 -13.371 -4.196 1.00 0.83 187 LEU A N 7
ATOM 24327 C CA . LEU A 1 187 ? -2.776 -14.426 -4.293 1.00 0.93 187 LEU A CA 7
ATOM 24328 C C . LEU A 1 187 ? -1.398 -13.809 -4.491 1.00 0.91 187 LEU A C 7
ATOM 24329 O O . LEU A 1 187 ? -0.419 -14.220 -3.858 1.00 1.04 187 LEU A O 7
ATOM 24345 N N . LYS A 1 188 ? -1.335 -12.801 -5.357 1.00 0.85 188 LYS A N 7
ATOM 24346 C CA . LYS A 1 188 ? -0.097 -12.069 -5.575 1.00 0.94 188 LYS A CA 7
ATOM 24347 C C . LYS A 1 188 ? 0.297 -11.321 -4.312 1.00 0.80 188 LYS A C 7
ATOM 24348 O O . LYS A 1 188 ? 1.464 -11.274 -3.965 1.00 0.92 188 LYS A O 7
ATOM 24367 N N . LEU A 1 189 ? -0.687 -10.742 -3.631 1.00 0.60 189 LEU A N 7
ATOM 24368 C CA . LEU A 1 189 ? -0.451 -10.003 -2.391 1.00 0.54 189 LEU A CA 7
ATOM 24369 C C . LEU A 1 189 ? 0.292 -10.866 -1.371 1.00 0.67 189 LEU A C 7
ATOM 24370 O O . LEU A 1 189 ? 1.242 -10.409 -0.727 1.00 0.76 189 LEU A O 7
ATOM 24386 N N . GLN A 1 190 ? -0.132 -12.114 -1.241 1.00 0.78 190 GLN A N 7
ATOM 24387 C CA . GLN A 1 190 ? 0.490 -13.044 -0.305 1.00 1.01 190 GLN A CA 7
ATOM 24388 C C . GLN A 1 190 ? 1.941 -13.336 -0.685 1.00 1.12 190 GLN A C 7
ATOM 24389 O O . GLN A 1 190 ? 2.813 -13.400 0.182 1.00 1.26 190 GLN A O 7
ATOM 24403 N N . GLU A 1 191 ? 2.195 -13.501 -1.979 1.00 1.13 191 GLU A N 7
ATOM 24404 C CA . GLU A 1 191 ? 3.548 -13.759 -2.465 1.00 1.31 191 GLU A CA 7
ATOM 24405 C C . GLU A 1 191 ? 4.421 -12.511 -2.321 1.00 1.25 191 GLU A C 7
ATOM 24406 O O . GLU A 1 191 ? 5.560 -12.578 -1.855 1.00 1.43 191 GLU A O 7
ATOM 24418 N N . ILE A 1 192 ? 3.863 -11.379 -2.726 1.00 1.04 192 ILE A N 7
ATOM 24419 C CA . ILE A 1 192 ? 4.546 -10.094 -2.682 1.00 1.01 192 ILE A CA 7
ATOM 24420 C C . ILE A 1 192 ? 5.007 -9.761 -1.271 1.00 1.08 192 ILE A C 7
ATOM 24421 O O . ILE A 1 192 ? 6.175 -9.456 -1.050 1.00 1.24 192 ILE A O 7
ATOM 24437 N N . THR A 1 193 ? 4.099 -9.842 -0.315 1.00 1.07 193 THR A N 7
ATOM 24438 C CA . THR A 1 193 ? 4.435 -9.521 1.059 1.00 1.30 193 THR A CA 7
ATOM 24439 C C . THR A 1 193 ? 5.521 -10.455 1.593 1.00 1.54 193 THR A C 7
ATOM 24440 O O . THR A 1 193 ? 6.521 -10.004 2.156 1.00 1.75 193 THR A O 7
ATOM 24451 N N . GLU A 1 194 ? 5.338 -11.751 1.367 1.00 1.59 194 GLU A N 7
ATOM 24452 C CA . GLU A 1 194 ? 6.242 -12.760 1.900 1.00 1.90 194 GLU A CA 7
ATOM 24453 C C . GLU A 1 194 ? 7.659 -12.598 1.348 1.00 1.98 194 GLU A C 7
ATOM 24454 O O . GLU A 1 194 ? 8.610 -12.431 2.108 1.00 2.24 194 GLU A O 7
ATOM 24466 N N . LEU A 1 195 ? 7.793 -12.636 0.030 1.00 1.84 195 LEU A N 7
ATOM 24467 C CA . LEU A 1 195 ? 9.109 -12.592 -0.601 1.00 2.01 195 LEU A CA 7
ATOM 24468 C C . LEU A 1 195 ? 9.700 -11.186 -0.620 1.00 1.93 195 LEU A C 7
ATOM 24469 O O . LEU A 1 195 ? 10.821 -10.968 -0.154 1.00 2.17 195 LEU A O 7
ATOM 24485 N N . LEU A 1 196 ? 8.942 -10.231 -1.141 1.00 1.70 196 LEU A N 7
ATOM 24486 C CA . LEU A 1 196 ? 9.472 -8.898 -1.399 1.00 1.82 196 LEU A CA 7
ATOM 24487 C C . LEU A 1 196 ? 9.734 -8.136 -0.108 1.00 2.03 196 LEU A C 7
ATOM 24488 O O . LEU A 1 196 ? 10.795 -7.530 0.051 1.00 2.15 196 LEU A O 7
ATOM 24504 N N . ARG A 1 197 ? 8.785 -8.181 0.825 1.00 2.24 197 ARG A N 7
ATOM 24505 C CA . ARG A 1 197 ? 8.891 -7.377 2.039 1.00 2.73 197 ARG A CA 7
ATOM 24506 C C . ARG A 1 197 ? 9.933 -7.960 2.990 1.00 2.97 197 ARG A C 7
ATOM 24507 O O . ARG A 1 197 ? 10.543 -7.234 3.773 1.00 3.24 197 ARG A O 7
ATOM 24528 N N . ASP A 1 198 ? 10.162 -9.260 2.897 1.00 3.00 198 ASP A N 7
ATOM 24529 C CA . ASP A 1 198 ? 11.095 -9.926 3.797 1.00 3.48 198 ASP A CA 7
ATOM 24530 C C . ASP A 1 198 ? 12.502 -9.347 3.668 1.00 3.52 198 ASP A C 7
ATOM 24531 O O . ASP A 1 198 ? 13.135 -9.021 4.673 1.00 3.96 198 ASP A O 7
ATOM 24540 N N . GLU A 1 199 ? 12.983 -9.190 2.437 1.00 3.19 199 GLU A N 7
ATOM 24541 C CA . GLU A 1 199 ? 14.359 -8.741 2.230 1.00 3.46 199 GLU A CA 7
ATOM 24542 C C . GLU A 1 199 ? 14.474 -7.492 1.352 1.00 3.20 199 GLU A C 7
ATOM 24543 O O . GLU A 1 199 ? 14.919 -6.444 1.809 1.00 3.82 199 GLU A O 7
ATOM 24555 N N . ILE A 1 200 ? 14.059 -7.607 0.101 1.00 2.47 200 ILE A N 7
ATOM 24556 C CA . ILE A 1 200 ? 14.482 -6.653 -0.925 1.00 2.38 200 ILE A CA 7
ATOM 24557 C C . ILE A 1 200 ? 13.733 -5.314 -0.900 1.00 2.97 200 ILE A C 7
ATOM 24558 O O . ILE A 1 200 ? 14.322 -4.280 -0.576 1.00 3.27 200 ILE A O 7
ATOM 24574 N N . GLU A 1 201 ? 12.443 -5.349 -1.196 1.00 3.47 201 GLU A N 7
ATOM 24575 C CA . GLU A 1 201 ? 11.670 -4.135 -1.491 1.00 4.33 201 GLU A CA 7
ATOM 24576 C C . GLU A 1 201 ? 11.712 -3.066 -0.383 1.00 4.91 201 GLU A C 7
ATOM 24577 O O . GLU A 1 201 ? 12.033 -1.914 -0.662 1.00 5.15 201 GLU A O 7
ATOM 24589 N N . PRO A 1 202 ? 11.382 -3.406 0.879 1.00 5.38 202 PRO A N 7
ATOM 24590 C CA . PRO A 1 202 ? 11.249 -2.408 1.951 1.00 6.27 202 PRO A CA 7
ATOM 24591 C C . PRO A 1 202 ? 12.477 -1.527 2.139 1.00 6.06 202 PRO A C 7
ATOM 24592 O O . PRO A 1 202 ? 12.364 -0.304 2.210 1.00 6.81 202 PRO A O 7
ATOM 24603 N N . LYS A 1 203 ? 13.642 -2.140 2.235 1.00 5.20 203 LYS A N 7
ATOM 24604 C CA . LYS A 1 203 ? 14.850 -1.388 2.521 1.00 5.21 203 LYS A CA 7
ATOM 24605 C C . LYS A 1 203 ? 15.648 -1.059 1.259 1.00 5.05 203 LYS A C 7
ATOM 24606 O O . LYS A 1 203 ? 15.844 0.113 0.933 1.00 5.55 203 LYS A O 7
ATOM 24625 N N . LEU A 1 204 ? 16.081 -2.082 0.535 1.00 4.62 204 LEU A N 7
ATOM 24626 C CA . LEU A 1 204 ? 17.074 -1.894 -0.519 1.00 4.77 204 LEU A CA 7
ATOM 24627 C C . LEU A 1 204 ? 16.547 -1.102 -1.713 1.00 5.72 204 LEU A C 7
ATOM 24628 O O . LEU A 1 204 ? 17.314 -0.385 -2.346 1.00 6.12 204 LEU A O 7
ATOM 24644 N N . GLU A 1 205 ? 15.254 -1.208 -2.008 1.00 6.22 205 GLU A N 7
ATOM 24645 C CA . GLU A 1 205 ? 14.678 -0.530 -3.176 1.00 7.27 205 GLU A CA 7
ATOM 24646 C C . GLU A 1 205 ? 15.001 0.964 -3.145 1.00 7.75 205 GLU A C 7
ATOM 24647 O O . GLU A 1 205 ? 15.604 1.506 -4.076 1.00 8.49 205 GLU A O 7
ATOM 24659 N N . LYS A 1 206 ? 14.622 1.614 -2.058 1.00 7.51 206 LYS A N 7
ATOM 24660 C CA . LYS A 1 206 ? 14.751 3.057 -1.948 1.00 8.15 206 LYS A CA 7
ATOM 24661 C C . LYS A 1 206 ? 16.215 3.497 -1.906 1.00 7.97 206 LYS A C 7
ATOM 24662 O O . LYS A 1 206 ? 16.593 4.468 -2.564 1.00 8.77 206 LYS A O 7
ATOM 24681 N N . LEU A 1 207 ? 17.042 2.775 -1.160 1.00 6.97 207 LEU A N 7
ATOM 24682 C CA . LEU A 1 207 ? 18.436 3.164 -0.987 1.00 6.75 207 LEU A CA 7
ATOM 24683 C C . LEU A 1 207 ? 19.280 2.836 -2.217 1.00 7.15 207 LEU A C 7
ATOM 24684 O O . LEU A 1 207 ? 20.079 3.657 -2.666 1.00 7.60 207 LEU A O 7
ATOM 24700 N N . ARG A 1 208 ? 19.100 1.634 -2.759 1.00 7.17 208 ARG A N 7
ATOM 24701 C CA . ARG A 1 208 ? 19.928 1.160 -3.864 1.00 7.79 208 ARG A CA 7
ATOM 24702 C C . ARG A 1 208 ? 19.737 2.018 -5.107 1.00 8.89 208 ARG A C 7
ATOM 24703 O O . ARG A 1 208 ? 20.703 2.334 -5.801 1.00 9.40 208 ARG A O 7
ATOM 24724 N N . GLN A 1 209 ? 18.494 2.404 -5.368 1.00 9.33 209 GLN A N 7
ATOM 24725 C CA . GLN A 1 209 ? 18.161 3.161 -6.569 1.00 10.45 209 GLN A CA 7
ATOM 24726 C C . GLN A 1 209 ? 18.975 4.447 -6.656 1.00 10.67 209 GLN A C 7
ATOM 24727 O O . GLN A 1 209 ? 19.591 4.740 -7.678 1.00 11.40 209 GLN A O 7
ATOM 24741 N N . GLU A 1 210 ? 18.975 5.206 -5.577 1.00 10.12 210 GLU A N 7
ATOM 24742 C CA . GLU A 1 210 ? 19.682 6.479 -5.549 1.00 10.43 210 GLU A CA 7
ATOM 24743 C C . GLU A 1 210 ? 21.156 6.313 -5.159 1.00 10.18 210 GLU A C 7
ATOM 24744 O O . GLU A 1 210 ? 22.048 6.737 -5.889 1.00 10.78 210 GLU A O 7
ATOM 24756 N N . LYS A 1 211 ? 21.411 5.680 -4.022 1.00 9.35 211 LYS A N 7
ATOM 24757 C CA . LYS A 1 211 ? 22.755 5.648 -3.457 1.00 9.15 211 LYS A CA 7
ATOM 24758 C C . LYS A 1 211 ? 23.653 4.624 -4.145 1.00 9.75 211 LYS A C 7
ATOM 24759 O O . LYS A 1 211 ? 24.768 4.946 -4.545 1.00 10.09 211 LYS A O 7
ATOM 24778 N N . ARG A 1 212 ? 23.170 3.400 -4.290 1.00 9.99 212 ARG A N 7
ATOM 24779 C CA . ARG A 1 212 ? 23.998 2.319 -4.819 1.00 10.69 212 ARG A CA 7
ATOM 24780 C C . ARG A 1 212 ? 24.304 2.554 -6.296 1.00 11.45 212 ARG A C 7
ATOM 24781 O O . ARG A 1 212 ? 25.391 2.242 -6.767 1.00 11.88 212 ARG A O 7
ATOM 24802 N N . ALA A 1 213 ? 23.354 3.120 -7.020 1.00 11.69 213 ALA A N 7
ATOM 24803 C CA . ALA A 1 213 ? 23.560 3.398 -8.433 1.00 12.51 213 ALA A CA 7
ATOM 24804 C C . ALA A 1 213 ? 24.393 4.664 -8.640 1.00 12.46 213 ALA A C 7
ATOM 24805 O O . ALA A 1 213 ? 25.467 4.619 -9.245 1.00 12.92 213 ALA A O 7
ATOM 24812 N N . PHE A 1 214 ? 23.895 5.790 -8.145 1.00 11.99 214 PHE A N 7
ATOM 24813 C CA . PHE A 1 214 ? 24.553 7.074 -8.363 1.00 12.09 214 PHE A CA 7
ATOM 24814 C C . PHE A 1 214 ? 25.771 7.275 -7.462 1.00 11.91 214 PHE A C 7
ATOM 24815 O O . PHE A 1 214 ? 26.878 7.481 -7.950 1.00 12.23 214 PHE A O 7
ATOM 24832 N N . LEU A 1 215 ? 25.566 7.177 -6.153 1.00 11.51 215 LEU A N 7
ATOM 24833 C CA . LEU A 1 215 ? 26.573 7.607 -5.181 1.00 11.52 215 LEU A CA 7
ATOM 24834 C C . LEU A 1 215 ? 27.745 6.641 -5.069 1.00 11.71 215 LEU A C 7
ATOM 24835 O O . LEU A 1 215 ? 28.828 7.026 -4.624 1.00 11.97 215 LEU A O 7
ATOM 24851 N N . ASP A 1 216 ? 27.530 5.391 -5.440 1.00 11.71 216 ASP A N 7
ATOM 24852 C CA . ASP A 1 216 ? 28.587 4.388 -5.371 1.00 12.04 216 ASP A CA 7
ATOM 24853 C C . ASP A 1 216 ? 29.708 4.720 -6.352 1.00 12.38 216 ASP A C 7
ATOM 24854 O O . ASP A 1 216 ? 30.870 4.854 -5.964 1.00 12.64 216 ASP A O 7
ATOM 24863 N N . PHE A 1 217 ? 29.351 4.885 -7.619 1.00 12.49 217 PHE A N 7
ATOM 24864 C CA . PHE A 1 217 ? 30.325 5.192 -8.650 1.00 13.02 217 PHE A CA 7
ATOM 24865 C C . PHE A 1 217 ? 30.614 6.689 -8.724 1.00 13.29 217 PHE A C 7
ATOM 24866 O O . PHE A 1 217 ? 31.761 7.104 -8.893 1.00 13.56 217 PHE A O 7
ATOM 24883 N N . GLN A 1 218 ? 29.573 7.494 -8.604 1.00 13.33 218 GLN A N 7
ATOM 24884 C CA . GLN A 1 218 ? 29.700 8.931 -8.762 1.00 13.81 218 GLN A CA 7
ATOM 24885 C C . GLN A 1 218 ? 29.629 9.628 -7.412 1.00 13.85 218 GLN A C 7
ATOM 24886 O O . GLN A 1 218 ? 29.026 9.117 -6.472 1.00 13.66 218 GLN A O 7
ATOM 24900 N N . GLN A 1 219 ? 30.252 10.790 -7.312 1.00 14.23 219 GLN A N 7
ATOM 24901 C CA . GLN A 1 219 ? 30.240 11.549 -6.073 1.00 14.49 219 GLN A CA 7
ATOM 24902 C C . GLN A 1 219 ? 28.879 12.202 -5.864 1.00 15.18 219 GLN A C 7
ATOM 24903 O O . GLN A 1 219 ? 28.340 12.204 -4.757 1.00 15.37 219 GLN A O 7
ATOM 24917 N N . THR A 1 220 ? 28.328 12.745 -6.936 1.00 15.67 220 THR A N 7
ATOM 24918 C CA . THR A 1 220 ? 27.064 13.456 -6.871 1.00 16.47 220 THR A CA 7
ATOM 24919 C C . THR A 1 220 ? 25.960 12.709 -7.615 1.00 16.23 220 THR A C 7
ATOM 24920 O O . THR A 1 220 ? 26.166 12.223 -8.730 1.00 16.03 220 THR A O 7
ATOM 24931 N N . GLN A 1 221 ? 24.801 12.600 -6.981 1.00 16.37 221 GLN A N 7
ATOM 24932 C CA . GLN A 1 221 ? 23.631 12.026 -7.620 1.00 16.30 221 GLN A CA 7
ATOM 24933 C C . GLN A 1 221 ? 22.839 13.110 -8.341 1.00 17.00 221 GLN A C 7
ATOM 24934 O O . GLN A 1 221 ? 22.747 13.053 -9.585 1.00 17.20 221 GLN A O 7
ATOM 24949 N N . GLY A 1 1 ? -28.187 36.571 -5.909 1.00 21.30 1 GLY A N 8
ATOM 24950 C CA . GLY A 1 1 ? -27.431 36.608 -7.182 1.00 20.81 1 GLY A CA 8
ATOM 24951 C C . GLY A 1 1 ? -26.223 35.695 -7.157 1.00 20.35 1 GLY A C 8
ATOM 24952 O O . GLY A 1 1 ? -25.120 36.108 -7.513 1.00 20.41 1 GLY A O 8
ATOM 24958 N N . HIS A 1 2 ? -26.423 34.453 -6.739 1.00 20.01 2 HIS A N 8
ATOM 24959 C CA . HIS A 1 2 ? -25.326 33.502 -6.640 1.00 19.67 2 HIS A CA 8
ATOM 24960 C C . HIS A 1 2 ? -25.766 32.111 -7.082 1.00 18.94 2 HIS A C 8
ATOM 24961 O O . HIS A 1 2 ? -26.905 31.700 -6.842 1.00 18.88 2 HIS A O 8
ATOM 24975 N N . MET A 1 3 ? -24.865 31.394 -7.734 1.00 18.53 3 MET A N 8
ATOM 24976 C CA . MET A 1 3 ? -25.131 30.021 -8.140 1.00 17.93 3 MET A CA 8
ATOM 24977 C C . MET A 1 3 ? -24.736 29.064 -7.023 1.00 17.13 3 MET A C 8
ATOM 24978 O O . MET A 1 3 ? -25.106 27.890 -7.031 1.00 17.16 3 MET A O 8
ATOM 24992 N N . ARG A 1 4 ? -23.977 29.578 -6.066 1.00 16.55 4 ARG A N 8
ATOM 24993 C CA . ARG A 1 4 ? -23.509 28.789 -4.938 1.00 15.86 4 ARG A CA 8
ATOM 24994 C C . ARG A 1 4 ? -23.511 29.642 -3.676 1.00 14.98 4 ARG A C 8
ATOM 24995 O O . ARG A 1 4 ? -22.924 30.724 -3.652 1.00 14.80 4 ARG A O 8
ATOM 25016 N N . ALA A 1 5 ? -24.191 29.164 -2.642 1.00 14.57 5 ALA A N 8
ATOM 25017 C CA . ALA A 1 5 ? -24.275 29.889 -1.381 1.00 13.86 5 ALA A CA 8
ATOM 25018 C C . ALA A 1 5 ? -22.954 29.836 -0.625 1.00 12.64 5 ALA A C 8
ATOM 25019 O O . ALA A 1 5 ? -22.285 28.799 -0.587 1.00 12.25 5 ALA A O 8
ATOM 25026 N N . VAL A 1 6 ? -22.588 30.959 -0.025 1.00 12.18 6 VAL A N 8
ATOM 25027 C CA . VAL A 1 6 ? -21.359 31.053 0.746 1.00 11.10 6 VAL A CA 8
ATOM 25028 C C . VAL A 1 6 ? -21.568 30.500 2.150 1.00 10.27 6 VAL A C 8
ATOM 25029 O O . VAL A 1 6 ? -22.466 30.940 2.871 1.00 10.44 6 VAL A O 8
ATOM 25042 N N . THR A 1 7 ? -20.745 29.536 2.526 1.00 9.56 7 THR A N 8
ATOM 25043 C CA . THR A 1 7 ? -20.830 28.925 3.840 1.00 8.89 7 THR A CA 8
ATOM 25044 C C . THR A 1 7 ? -19.898 29.621 4.834 1.00 7.86 7 THR A C 8
ATOM 25045 O O . THR A 1 7 ? -18.680 29.634 4.654 1.00 7.34 7 THR A O 8
ATOM 25056 N N . PRO A 1 8 ? -20.464 30.232 5.888 1.00 7.81 8 PRO A N 8
ATOM 25057 C CA . PRO A 1 8 ? -19.678 30.905 6.926 1.00 7.18 8 PRO A CA 8
ATOM 25058 C C . PRO A 1 8 ? -19.044 29.916 7.898 1.00 6.28 8 PRO A C 8
ATOM 25059 O O . PRO A 1 8 ? -18.170 30.269 8.690 1.00 5.86 8 PRO A O 8
ATOM 25070 N N . MET A 1 9 ? -19.494 28.678 7.823 1.00 6.30 9 MET A N 8
ATOM 25071 C CA . MET A 1 9 ? -18.965 27.610 8.656 1.00 5.80 9 MET A CA 8
ATOM 25072 C C . MET A 1 9 ? -18.032 26.738 7.831 1.00 5.06 9 MET A C 8
ATOM 25073 O O . MET A 1 9 ? -18.372 26.334 6.718 1.00 5.16 9 MET A O 8
ATOM 25087 N N . LYS A 1 10 ? -16.843 26.489 8.358 1.00 4.68 10 LYS A N 8
ATOM 25088 C CA . LYS A 1 10 ? -15.890 25.607 7.711 1.00 4.24 10 LYS A CA 8
ATOM 25089 C C . LYS A 1 10 ? -16.400 24.172 7.726 1.00 3.78 10 LYS A C 8
ATOM 25090 O O . LYS A 1 10 ? -16.474 23.537 8.777 1.00 4.16 10 LYS A O 8
ATOM 25109 N N . ARG A 1 11 ? -16.781 23.685 6.557 1.00 3.29 11 ARG A N 8
ATOM 25110 C CA . ARG A 1 11 ? -17.264 22.324 6.409 1.00 3.14 11 ARG A CA 8
ATOM 25111 C C . ARG A 1 11 ? -16.690 21.711 5.143 1.00 2.67 11 ARG A C 8
ATOM 25112 O O . ARG A 1 11 ? -16.728 22.321 4.074 1.00 2.52 11 ARG A O 8
ATOM 25133 N N . VAL A 1 12 ? -16.139 20.522 5.275 1.00 2.61 12 VAL A N 8
ATOM 25134 C CA . VAL A 1 12 ? -15.609 19.799 4.133 1.00 2.26 12 VAL A CA 8
ATOM 25135 C C . VAL A 1 12 ? -16.635 18.789 3.636 1.00 1.90 12 VAL A C 8
ATOM 25136 O O . VAL A 1 12 ? -17.027 17.885 4.373 1.00 2.06 12 VAL A O 8
ATOM 25149 N N . PRO A 1 13 ? -17.112 18.953 2.395 1.00 1.62 13 PRO A N 8
ATOM 25150 C CA . PRO A 1 13 ? -18.066 18.026 1.790 1.00 1.52 13 PRO A CA 8
ATOM 25151 C C . PRO A 1 13 ? -17.444 16.655 1.567 1.00 1.29 13 PRO A C 8
ATOM 25152 O O . PRO A 1 13 ? -16.652 16.458 0.643 1.00 1.16 13 PRO A O 8
ATOM 25163 N N . ILE A 1 14 ? -17.796 15.716 2.431 1.00 1.32 14 ILE A N 8
ATOM 25164 C CA . ILE A 1 14 ? -17.247 14.372 2.373 1.00 1.23 14 ILE A CA 8
ATOM 25165 C C . ILE A 1 14 ? -17.650 13.686 1.073 1.00 1.12 14 ILE A C 8
ATOM 25166 O O . ILE A 1 14 ? -16.882 12.902 0.514 1.00 1.02 14 ILE A O 8
ATOM 25182 N N . LEU A 1 15 ? -18.840 14.007 0.574 1.00 1.19 15 LEU A N 8
ATOM 25183 C CA . LEU A 1 15 ? -19.301 13.440 -0.688 1.00 1.19 15 LEU A CA 8
ATOM 25184 C C . LEU A 1 15 ? -18.447 13.953 -1.844 1.00 1.08 15 LEU A C 8
ATOM 25185 O O . LEU A 1 15 ? -18.232 13.245 -2.829 1.00 1.09 15 LEU A O 8
ATOM 25201 N N . ALA A 1 16 ? -17.936 15.172 -1.703 1.00 1.02 16 ALA A N 8
ATOM 25202 C CA . ALA A 1 16 ? -17.069 15.757 -2.714 1.00 0.95 16 ALA A CA 8
ATOM 25203 C C . ALA A 1 16 ? -15.680 15.146 -2.623 1.00 0.83 16 ALA A C 8
ATOM 25204 O O . ALA A 1 16 ? -14.992 14.981 -3.629 1.00 0.84 16 ALA A O 8
ATOM 25211 N N . ASN A 1 17 ? -15.280 14.802 -1.405 1.00 0.77 17 ASN A N 8
ATOM 25212 C CA . ASN A 1 17 ? -14.024 14.095 -1.180 1.00 0.67 17 ASN A CA 8
ATOM 25213 C C . ASN A 1 17 ? -14.091 12.702 -1.787 1.00 0.65 17 ASN A C 8
ATOM 25214 O O . ASN A 1 17 ? -13.154 12.254 -2.446 1.00 0.58 17 ASN A O 8
ATOM 25225 N N . PHE A 1 18 ? -15.214 12.026 -1.567 1.00 0.76 18 PHE A N 8
ATOM 25226 C CA . PHE A 1 18 ? -15.419 10.681 -2.089 1.00 0.82 18 PHE A CA 8
ATOM 25227 C C . PHE A 1 18 ? -15.321 10.662 -3.613 1.00 0.80 18 PHE A C 8
ATOM 25228 O O . PHE A 1 18 ? -14.583 9.858 -4.185 1.00 0.80 18 PHE A O 8
ATOM 25245 N N . GLU A 1 19 ? -16.053 11.557 -4.269 1.00 0.88 19 GLU A N 8
ATOM 25246 C CA . GLU A 1 19 ? -16.048 11.604 -5.726 1.00 0.99 19 GLU A CA 8
ATOM 25247 C C . GLU A 1 19 ? -14.704 12.096 -6.253 1.00 0.85 19 GLU A C 8
ATOM 25248 O O . GLU A 1 19 ? -14.308 11.749 -7.361 1.00 0.93 19 GLU A O 8
ATOM 25260 N N . GLU A 1 20 ? -13.998 12.893 -5.458 1.00 0.72 20 GLU A N 8
ATOM 25261 C CA . GLU A 1 20 ? -12.668 13.359 -5.833 1.00 0.69 20 GLU A CA 8
ATOM 25262 C C . GLU A 1 20 ? -11.717 12.172 -5.917 1.00 0.67 20 GLU A C 8
ATOM 25263 O O . GLU A 1 20 ? -10.903 12.068 -6.839 1.00 0.75 20 GLU A O 8
ATOM 25275 N N . TRP A 1 21 ? -11.849 11.266 -4.955 1.00 0.60 21 TRP A N 8
ATOM 25276 C CA . TRP A 1 21 ? -11.073 10.036 -4.943 1.00 0.62 21 TRP A CA 8
ATOM 25277 C C . TRP A 1 21 ? -11.448 9.164 -6.128 1.00 0.72 21 TRP A C 8
ATOM 25278 O O . TRP A 1 21 ? -10.585 8.580 -6.785 1.00 0.80 21 TRP A O 8
ATOM 25299 N N . MET A 1 22 ? -12.742 9.085 -6.404 1.00 0.76 22 MET A N 8
ATOM 25300 C CA . MET A 1 22 ? -13.228 8.269 -7.501 1.00 0.88 22 MET A CA 8
ATOM 25301 C C . MET A 1 22 ? -12.793 8.860 -8.834 1.00 0.93 22 MET A C 8
ATOM 25302 O O . MET A 1 22 ? -12.425 8.134 -9.753 1.00 1.01 22 MET A O 8
ATOM 25316 N N . LYS A 1 23 ? -12.825 10.181 -8.916 1.00 0.92 23 LYS A N 8
ATOM 25317 C CA . LYS A 1 23 ? -12.357 10.909 -10.089 1.00 1.02 23 LYS A CA 8
ATOM 25318 C C . LYS A 1 23 ? -10.891 10.579 -10.359 1.00 1.02 23 LYS A C 8
ATOM 25319 O O . LYS A 1 23 ? -10.480 10.374 -11.502 1.00 1.12 23 LYS A O 8
ATOM 25338 N N . MET A 1 24 ? -10.117 10.522 -9.283 1.00 0.92 24 MET A N 8
ATOM 25339 C CA . MET A 1 24 ? -8.702 10.191 -9.356 1.00 0.96 24 MET A CA 8
ATOM 25340 C C . MET A 1 24 ? -8.510 8.760 -9.855 1.00 0.96 24 MET A C 8
ATOM 25341 O O . MET A 1 24 ? -7.707 8.502 -10.753 1.00 1.02 24 MET A O 8
ATOM 25355 N N . ALA A 1 25 ? -9.267 7.838 -9.271 1.00 0.92 25 ALA A N 8
ATOM 25356 C CA . ALA A 1 25 ? -9.143 6.420 -9.584 1.00 0.96 25 ALA A CA 8
ATOM 25357 C C . ALA A 1 25 ? -9.626 6.091 -10.997 1.00 1.07 25 ALA A C 8
ATOM 25358 O O . ALA A 1 25 ? -8.902 5.468 -11.771 1.00 1.17 25 ALA A O 8
ATOM 25365 N N . THR A 1 26 ? -10.837 6.522 -11.331 1.00 1.08 26 THR A N 8
ATOM 25366 C CA . THR A 1 26 ? -11.476 6.135 -12.590 1.00 1.19 26 THR A CA 8
ATOM 25367 C C . THR A 1 26 ? -10.694 6.610 -13.815 1.00 1.30 26 THR A C 8
ATOM 25368 O O . THR A 1 26 ? -10.573 5.885 -14.803 1.00 1.45 26 THR A O 8
ATOM 25379 N N . ASP A 1 27 ? -10.148 7.816 -13.741 1.00 1.27 27 ASP A N 8
ATOM 25380 C CA . ASP A 1 27 ? -9.413 8.386 -14.865 1.00 1.41 27 ASP A CA 8
ATOM 25381 C C . ASP A 1 27 ? -7.976 7.861 -14.890 1.00 1.37 27 ASP A C 8
ATOM 25382 O O . ASP A 1 27 ? -7.172 8.255 -15.734 1.00 1.48 27 ASP A O 8
ATOM 25391 N N . ASN A 1 28 ? -7.673 6.957 -13.955 1.00 1.24 28 ASN A N 8
ATOM 25392 C CA . ASN A 1 28 ? -6.336 6.373 -13.810 1.00 1.25 28 ASN A CA 8
ATOM 25393 C C . ASN A 1 28 ? -5.314 7.466 -13.504 1.00 1.16 28 ASN A C 8
ATOM 25394 O O . ASN A 1 28 ? -4.120 7.330 -13.764 1.00 1.28 28 ASN A O 8
ATOM 25405 N N . LYS A 1 29 ? -5.804 8.545 -12.911 1.00 1.01 29 LYS A N 8
ATOM 25406 C CA . LYS A 1 29 ? -4.964 9.670 -12.539 1.00 1.00 29 LYS A CA 8
ATOM 25407 C C . LYS A 1 29 ? -4.255 9.363 -11.226 1.00 0.86 29 LYS A C 8
ATOM 25408 O O . LYS A 1 29 ? -3.277 10.014 -10.854 1.00 0.91 29 LYS A O 8
ATOM 25427 N N . ILE A 1 30 ? -4.764 8.355 -10.534 1.00 0.79 30 ILE A N 8
ATOM 25428 C CA . ILE A 1 30 ? -4.194 7.911 -9.276 1.00 0.71 30 ILE A CA 8
ATOM 25429 C C . ILE A 1 30 ? -2.851 7.211 -9.503 1.00 0.77 30 ILE A C 8
ATOM 25430 O O . ILE A 1 30 ? -2.789 6.030 -9.845 1.00 0.81 30 ILE A O 8
ATOM 25446 N N . ASN A 1 31 ? -1.772 7.972 -9.364 1.00 0.86 31 ASN A N 8
ATOM 25447 C CA . ASN A 1 31 ? -0.432 7.407 -9.421 1.00 0.97 31 ASN A CA 8
ATOM 25448 C C . ASN A 1 31 ? -0.190 6.593 -8.163 1.00 0.87 31 ASN A C 8
ATOM 25449 O O . ASN A 1 31 ? -0.873 6.789 -7.158 1.00 0.80 31 ASN A O 8
ATOM 25460 N N . ALA A 1 32 ? 0.773 5.691 -8.207 1.00 0.90 32 ALA A N 8
ATOM 25461 C CA . ALA A 1 32 ? 1.044 4.822 -7.072 1.00 0.86 32 ALA A CA 8
ATOM 25462 C C . ALA A 1 32 ? 1.480 5.624 -5.852 1.00 0.89 32 ALA A C 8
ATOM 25463 O O . ALA A 1 32 ? 1.137 5.286 -4.720 1.00 0.88 32 ALA A O 8
ATOM 25470 N N . ALA A 1 33 ? 2.212 6.705 -6.091 1.00 0.99 33 ALA A N 8
ATOM 25471 C CA . ALA A 1 33 ? 2.663 7.577 -5.015 1.00 1.07 33 ALA A CA 8
ATOM 25472 C C . ALA A 1 33 ? 1.481 8.173 -4.253 1.00 1.00 33 ALA A C 8
ATOM 25473 O O . ALA A 1 33 ? 1.568 8.425 -3.052 1.00 1.04 33 ALA A O 8
ATOM 25480 N N . ASN A 1 34 ? 0.374 8.393 -4.954 1.00 0.94 34 ASN A N 8
ATOM 25481 C CA . ASN A 1 34 ? -0.820 8.951 -4.330 1.00 0.92 34 ASN A CA 8
ATOM 25482 C C . ASN A 1 34 ? -1.933 7.919 -4.257 1.00 0.78 34 ASN A C 8
ATOM 25483 O O . ASN A 1 34 ? -3.090 8.263 -4.023 1.00 0.80 34 ASN A O 8
ATOM 25494 N N . SER A 1 35 ? -1.592 6.656 -4.466 1.00 0.69 35 SER A N 8
ATOM 25495 C CA . SER A 1 35 ? -2.535 5.582 -4.208 1.00 0.62 35 SER A CA 8
ATOM 25496 C C . SER A 1 35 ? -2.688 5.438 -2.704 1.00 0.63 35 SER A C 8
ATOM 25497 O O . SER A 1 35 ? -3.638 4.839 -2.199 1.00 0.62 35 SER A O 8
ATOM 25505 N N . TRP A 1 36 ? -1.733 6.022 -2.000 1.00 0.69 36 TRP A N 8
ATOM 25506 C CA . TRP A 1 36 ? -1.784 6.110 -0.563 1.00 0.76 36 TRP A CA 8
ATOM 25507 C C . TRP A 1 36 ? -2.666 7.276 -0.160 1.00 0.85 36 TRP A C 8
ATOM 25508 O O . TRP A 1 36 ? -2.815 8.240 -0.913 1.00 0.90 36 TRP A O 8
ATOM 25529 N N . ASN A 1 37 ? -3.256 7.155 1.019 1.00 0.98 37 ASN A N 8
ATOM 25530 C CA . ASN A 1 37 ? -4.240 8.099 1.534 1.00 1.11 37 ASN A CA 8
ATOM 25531 C C . ASN A 1 37 ? -5.569 7.976 0.767 1.00 0.96 37 ASN A C 8
ATOM 25532 O O . ASN A 1 37 ? -6.564 8.609 1.115 1.00 1.04 37 ASN A O 8
ATOM 25543 N N . PHE A 1 38 ? -5.599 7.100 -0.233 1.00 0.80 38 PHE A N 8
ATOM 25544 C CA . PHE A 1 38 ? -6.823 6.822 -0.973 1.00 0.79 38 PHE A CA 8
ATOM 25545 C C . PHE A 1 38 ? -7.353 5.438 -0.637 1.00 0.88 38 PHE A C 8
ATOM 25546 O O . PHE A 1 38 ? -6.920 4.441 -1.214 1.00 1.30 38 PHE A O 8
ATOM 25563 N N . ALA A 1 39 ? -8.266 5.366 0.318 1.00 0.87 39 ALA A N 8
ATOM 25564 C CA . ALA A 1 39 ? -8.941 4.117 0.606 1.00 0.94 39 ALA A CA 8
ATOM 25565 C C . ALA A 1 39 ? -10.430 4.349 0.798 1.00 0.88 39 ALA A C 8
ATOM 25566 O O . ALA A 1 39 ? -10.851 5.036 1.727 1.00 0.83 39 ALA A O 8
ATOM 25573 N N . LEU A 1 40 ? -11.225 3.753 -0.077 1.00 0.91 40 LEU A N 8
ATOM 25574 C CA . LEU A 1 40 ? -12.677 3.852 0.009 1.00 0.88 40 LEU A CA 8
ATOM 25575 C C . LEU A 1 40 ? -13.211 3.012 1.157 1.00 0.86 40 LEU A C 8
ATOM 25576 O O . LEU A 1 40 ? -14.345 3.184 1.596 1.00 0.88 40 LEU A O 8
ATOM 25592 N N . ILE A 1 41 ? -12.379 2.097 1.628 1.00 0.88 41 ILE A N 8
ATOM 25593 C CA . ILE A 1 41 ? -12.778 1.121 2.631 1.00 0.91 41 ILE A CA 8
ATOM 25594 C C . ILE A 1 41 ? -13.178 1.786 3.944 1.00 0.90 41 ILE A C 8
ATOM 25595 O O . ILE A 1 41 ? -14.037 1.284 4.670 1.00 0.93 41 ILE A O 8
ATOM 25611 N N . ASP A 1 42 ? -12.582 2.936 4.229 1.00 0.95 42 ASP A N 8
ATOM 25612 C CA . ASP A 1 42 ? -12.941 3.704 5.414 1.00 1.04 42 ASP A CA 8
ATOM 25613 C C . ASP A 1 42 ? -14.392 4.160 5.333 1.00 1.00 42 ASP A C 8
ATOM 25614 O O . ASP A 1 42 ? -15.064 4.311 6.352 1.00 1.03 42 ASP A O 8
ATOM 25623 N N . TYR A 1 43 ? -14.877 4.365 4.113 1.00 0.98 43 TYR A N 8
ATOM 25624 C CA . TYR A 1 43 ? -16.262 4.769 3.898 1.00 1.01 43 TYR A CA 8
ATOM 25625 C C . TYR A 1 43 ? -17.207 3.600 4.153 1.00 0.93 43 TYR A C 8
ATOM 25626 O O . TYR A 1 43 ? -18.340 3.795 4.596 1.00 0.97 43 TYR A O 8
ATOM 25644 N N . PHE A 1 44 ? -16.738 2.388 3.870 1.00 0.90 44 PHE A N 8
ATOM 25645 C CA . PHE A 1 44 ? -17.540 1.187 4.084 1.00 0.97 44 PHE A CA 8
ATOM 25646 C C . PHE A 1 44 ? -17.817 0.982 5.568 1.00 0.90 44 PHE A C 8
ATOM 25647 O O . PHE A 1 44 ? -18.928 0.638 5.957 1.00 1.03 44 PHE A O 8
ATOM 25664 N N . HIS A 1 45 ? -16.795 1.189 6.389 1.00 0.76 45 HIS A N 8
ATOM 25665 C CA . HIS A 1 45 ? -16.939 1.036 7.834 1.00 0.80 45 HIS A CA 8
ATOM 25666 C C . HIS A 1 45 ? -17.682 2.227 8.422 1.00 0.80 45 HIS A C 8
ATOM 25667 O O . HIS A 1 45 ? -18.368 2.111 9.439 1.00 1.02 45 HIS A O 8
ATOM 25681 N N . ASP A 1 46 ? -17.535 3.372 7.770 1.00 0.79 46 ASP A N 8
ATOM 25682 C CA . ASP A 1 46 ? -18.219 4.595 8.170 1.00 0.96 46 ASP A CA 8
ATOM 25683 C C . ASP A 1 46 ? -19.735 4.449 8.040 1.00 0.90 46 ASP A C 8
ATOM 25684 O O . ASP A 1 46 ? -20.470 4.606 9.017 1.00 1.44 46 ASP A O 8
ATOM 25693 N N . MET A 1 47 ? -20.183 4.144 6.824 1.00 1.18 47 MET A N 8
ATOM 25694 C CA . MET A 1 47 ? -21.607 3.969 6.520 1.00 1.20 47 MET A CA 8
ATOM 25695 C C . MET A 1 47 ? -22.449 5.183 6.921 1.00 1.53 47 MET A C 8
ATOM 25696 O O . MET A 1 47 ? -23.557 5.040 7.434 1.00 1.99 47 MET A O 8
ATOM 25710 N N . SER A 1 48 ? -21.926 6.371 6.683 1.00 1.84 48 SER A N 8
ATOM 25711 C CA . SER A 1 48 ? -22.720 7.580 6.808 1.00 2.19 48 SER A CA 8
ATOM 25712 C C . SER A 1 48 ? -22.946 8.174 5.424 1.00 1.63 48 SER A C 8
ATOM 25713 O O . SER A 1 48 ? -23.983 8.773 5.151 1.00 1.51 48 SER A O 8
ATOM 25721 N N . LEU A 1 49 ? -21.959 7.995 4.555 1.00 1.44 49 LEU A N 8
ATOM 25722 C CA . LEU A 1 49 ? -22.042 8.468 3.181 1.00 1.19 49 LEU A CA 8
ATOM 25723 C C . LEU A 1 49 ? -22.631 7.381 2.286 1.00 1.23 49 LEU A C 8
ATOM 25724 O O . LEU A 1 49 ? -23.590 7.616 1.552 1.00 1.54 49 LEU A O 8
ATOM 25740 N N . LEU A 1 50 ? -22.048 6.186 2.357 1.00 1.32 50 LEU A N 8
ATOM 25741 C CA . LEU A 1 50 ? -22.452 5.077 1.494 1.00 1.68 50 LEU A CA 8
ATOM 25742 C C . LEU A 1 50 ? -23.797 4.502 1.922 1.00 1.49 50 LEU A C 8
ATOM 25743 O O . LEU A 1 50 ? -24.578 4.037 1.088 1.00 1.61 50 LEU A O 8
ATOM 25759 N N . LYS A 1 51 ? -24.055 4.535 3.219 1.00 1.26 51 LYS A N 8
ATOM 25760 C CA . LYS A 1 51 ? -25.295 4.015 3.771 1.00 1.14 51 LYS A CA 8
ATOM 25761 C C . LYS A 1 51 ? -26.373 5.086 3.737 1.00 1.07 51 LYS A C 8
ATOM 25762 O O . LYS A 1 51 ? -26.176 6.194 4.233 1.00 1.23 51 LYS A O 8
ATOM 25781 N N . GLU A 1 52 ? -27.506 4.750 3.145 1.00 0.97 52 GLU A N 8
ATOM 25782 C CA . GLU A 1 52 ? -28.596 5.697 3.009 1.00 1.08 52 GLU A CA 8
ATOM 25783 C C . GLU A 1 52 ? -29.857 5.153 3.667 1.00 1.11 52 GLU A C 8
ATOM 25784 O O . GLU A 1 52 ? -30.546 4.295 3.108 1.00 1.16 52 GLU A O 8
ATOM 25796 N N . GLY A 1 53 ? -30.137 5.649 4.862 1.00 1.27 53 GLY A N 8
ATOM 25797 C CA . GLY A 1 53 ? -31.322 5.242 5.587 1.00 1.52 53 GLY A CA 8
ATOM 25798 C C . GLY A 1 53 ? -31.089 4.030 6.468 1.00 1.53 53 GLY A C 8
ATOM 25799 O O . GLY A 1 53 ? -30.026 3.888 7.076 1.00 1.64 53 GLY A O 8
ATOM 25803 N N . ASP A 1 54 ? -32.073 3.144 6.512 1.00 1.50 54 ASP A N 8
ATOM 25804 C CA . ASP A 1 54 ? -32.056 2.001 7.423 1.00 1.61 54 ASP A CA 8
ATOM 25805 C C . ASP A 1 54 ? -31.102 0.920 6.948 1.00 1.28 54 ASP A C 8
ATOM 25806 O O . ASP A 1 54 ? -30.533 0.180 7.750 1.00 1.32 54 ASP A O 8
ATOM 25815 N N . SER A 1 55 ? -30.920 0.831 5.648 1.00 1.10 55 SER A N 8
ATOM 25816 C CA . SER A 1 55 ? -30.086 -0.199 5.075 1.00 0.95 55 SER A CA 8
ATOM 25817 C C . SER A 1 55 ? -29.114 0.425 4.083 1.00 0.77 55 SER A C 8
ATOM 25818 O O . SER A 1 55 ? -28.930 1.645 4.061 1.00 0.92 55 SER A O 8
ATOM 25826 N N . VAL A 1 56 ? -28.489 -0.408 3.282 1.00 0.63 56 VAL A N 8
ATOM 25827 C CA . VAL A 1 56 ? -27.564 0.055 2.276 1.00 0.51 56 VAL A CA 8
ATOM 25828 C C . VAL A 1 56 ? -27.850 -0.636 0.961 1.00 0.54 56 VAL A C 8
ATOM 25829 O O . VAL A 1 56 ? -28.007 -1.855 0.900 1.00 0.62 56 VAL A O 8
ATOM 25842 N N . ASN A 1 57 ? -27.951 0.165 -0.083 1.00 0.61 57 ASN A N 8
ATOM 25843 C CA . ASN A 1 57 ? -28.246 -0.343 -1.404 1.00 0.72 57 ASN A CA 8
ATOM 25844 C C . ASN A 1 57 ? -27.048 -1.102 -1.930 1.00 0.58 57 ASN A C 8
ATOM 25845 O O . ASN A 1 57 ? -26.000 -0.518 -2.207 1.00 0.55 57 ASN A O 8
ATOM 25856 N N . PHE A 1 58 ? -27.202 -2.405 -2.054 1.00 0.56 58 PHE A N 8
ATOM 25857 C CA . PHE A 1 58 ? -26.109 -3.261 -2.469 1.00 0.48 58 PHE A CA 8
ATOM 25858 C C . PHE A 1 58 ? -25.776 -3.045 -3.937 1.00 0.47 58 PHE A C 8
ATOM 25859 O O . PHE A 1 58 ? -24.813 -3.606 -4.455 1.00 0.45 58 PHE A O 8
ATOM 25876 N N . GLN A 1 59 ? -26.567 -2.213 -4.599 1.00 0.53 59 GLN A N 8
ATOM 25877 C CA . GLN A 1 59 ? -26.306 -1.861 -5.986 1.00 0.61 59 GLN A CA 8
ATOM 25878 C C . GLN A 1 59 ? -25.092 -0.946 -6.048 1.00 0.62 59 GLN A C 8
ATOM 25879 O O . GLN A 1 59 ? -24.074 -1.271 -6.661 1.00 0.62 59 GLN A O 8
ATOM 25893 N N . LYS A 1 60 ? -25.201 0.188 -5.368 1.00 0.69 60 LYS A N 8
ATOM 25894 C CA . LYS A 1 60 ? -24.094 1.121 -5.246 1.00 0.80 60 LYS A CA 8
ATOM 25895 C C . LYS A 1 60 ? -22.949 0.477 -4.466 1.00 0.68 60 LYS A C 8
ATOM 25896 O O . LYS A 1 60 ? -21.781 0.807 -4.667 1.00 0.69 60 LYS A O 8
ATOM 25915 N N . ALA A 1 61 ? -23.300 -0.462 -3.592 1.00 0.61 61 ALA A N 8
ATOM 25916 C CA . ALA A 1 61 ? -22.317 -1.225 -2.833 1.00 0.60 61 ALA A CA 8
ATOM 25917 C C . ALA A 1 61 ? -21.498 -2.129 -3.751 1.00 0.52 61 ALA A C 8
ATOM 25918 O O . ALA A 1 61 ? -20.344 -2.447 -3.457 1.00 0.57 61 ALA A O 8
ATOM 25925 N N . SER A 1 62 ? -22.114 -2.583 -4.838 1.00 0.48 62 SER A N 8
ATOM 25926 C CA . SER A 1 62 ? -21.412 -3.372 -5.841 1.00 0.53 62 SER A CA 8
ATOM 25927 C C . SER A 1 62 ? -20.419 -2.501 -6.603 1.00 0.52 62 SER A C 8
ATOM 25928 O O . SER A 1 62 ? -19.296 -2.924 -6.884 1.00 0.55 62 SER A O 8
ATOM 25936 N N . CYS A 1 63 ? -20.835 -1.277 -6.917 1.00 0.54 63 CYS A N 8
ATOM 25937 C CA . CYS A 1 63 ? -19.971 -0.328 -7.608 1.00 0.62 63 CYS A CA 8
ATOM 25938 C C . CYS A 1 63 ? -18.733 -0.026 -6.770 1.00 0.62 63 CYS A C 8
ATOM 25939 O O . CYS A 1 63 ? -17.602 -0.112 -7.258 1.00 0.68 63 CYS A O 8
ATOM 25947 N N . THR A 1 64 ? -18.949 0.300 -5.503 1.00 0.60 64 THR A N 8
ATOM 25948 C CA . THR A 1 64 ? -17.854 0.592 -4.595 1.00 0.67 64 THR A CA 8
ATOM 25949 C C . THR A 1 64 ? -17.023 -0.657 -4.314 1.00 0.61 64 THR A C 8
ATOM 25950 O O . THR A 1 64 ? -15.844 -0.561 -3.997 1.00 0.60 64 THR A O 8
ATOM 25961 N N . LEU A 1 65 ? -17.645 -1.827 -4.430 1.00 0.60 65 LEU A N 8
ATOM 25962 C CA . LEU A 1 65 ? -16.940 -3.095 -4.253 1.00 0.58 65 LEU A CA 8
ATOM 25963 C C . LEU A 1 65 ? -15.901 -3.271 -5.355 1.00 0.54 65 LEU A C 8
ATOM 25964 O O . LEU A 1 65 ? -14.728 -3.521 -5.078 1.00 0.52 65 LEU A O 8
ATOM 25980 N N . ASP A 1 66 ? -16.342 -3.130 -6.601 1.00 0.55 66 ASP A N 8
ATOM 25981 C CA . ASP A 1 66 ? -15.451 -3.268 -7.749 1.00 0.56 66 ASP A CA 8
ATOM 25982 C C . ASP A 1 66 ? -14.323 -2.247 -7.665 1.00 0.53 66 ASP A C 8
ATOM 25983 O O . ASP A 1 66 ? -13.158 -2.565 -7.919 1.00 0.52 66 ASP A O 8
ATOM 25992 N N . GLY A 1 67 ? -14.676 -1.027 -7.281 1.00 0.56 67 GLY A N 8
ATOM 25993 C CA . GLY A 1 67 ? -13.683 0.012 -7.097 1.00 0.56 67 GLY A CA 8
ATOM 25994 C C . GLY A 1 67 ? -12.736 -0.295 -5.952 1.00 0.51 67 GLY A C 8
ATOM 25995 O O . GLY A 1 67 ? -11.551 0.014 -6.024 1.00 0.48 67 GLY A O 8
ATOM 25999 N N . CYS A 1 68 ? -13.265 -0.914 -4.903 1.00 0.53 68 CYS A N 8
ATOM 26000 C CA . CYS A 1 68 ? -12.485 -1.262 -3.721 1.00 0.55 68 CYS A CA 8
ATOM 26001 C C . CYS A 1 68 ? -11.398 -2.277 -4.059 1.00 0.48 68 CYS A C 8
ATOM 26002 O O . CYS A 1 68 ? -10.226 -2.059 -3.766 1.00 0.45 68 CYS A O 8
ATOM 26010 N N . VAL A 1 69 ? -11.793 -3.383 -4.679 1.00 0.49 69 VAL A N 8
ATOM 26011 C CA . VAL A 1 69 ? -10.845 -4.423 -5.071 1.00 0.50 69 VAL A CA 8
ATOM 26012 C C . VAL A 1 69 ? -9.822 -3.860 -6.058 1.00 0.44 69 VAL A C 8
ATOM 26013 O O . VAL A 1 69 ? -8.635 -4.202 -6.018 1.00 0.45 69 VAL A O 8
ATOM 26026 N N . LYS A 1 70 ? -10.299 -2.981 -6.927 1.00 0.45 70 LYS A N 8
ATOM 26027 C CA . LYS A 1 70 ? -9.464 -2.344 -7.934 1.00 0.50 70 LYS A CA 8
ATOM 26028 C C . LYS A 1 70 ? -8.414 -1.434 -7.294 1.00 0.45 70 LYS A C 8
ATOM 26029 O O . LYS A 1 70 ? -7.223 -1.547 -7.590 1.00 0.51 70 LYS A O 8
ATOM 26048 N N . ILE A 1 71 ? -8.852 -0.549 -6.404 1.00 0.40 71 ILE A N 8
ATOM 26049 C CA . ILE A 1 71 ? -7.945 0.403 -5.773 1.00 0.44 71 ILE A CA 8
ATOM 26050 C C . ILE A 1 71 ? -7.041 -0.289 -4.751 1.00 0.38 71 ILE A C 8
ATOM 26051 O O . ILE A 1 71 ? -5.890 0.100 -4.562 1.00 0.42 71 ILE A O 8
ATOM 26067 N N . TYR A 1 72 ? -7.563 -1.319 -4.093 1.00 0.34 72 TYR A N 8
ATOM 26068 C CA . TYR A 1 72 ? -6.774 -2.088 -3.141 1.00 0.37 72 TYR A CA 8
ATOM 26069 C C . TYR A 1 72 ? -5.540 -2.665 -3.817 1.00 0.33 72 TYR A C 8
ATOM 26070 O O . TYR A 1 72 ? -4.427 -2.530 -3.314 1.00 0.31 72 TYR A O 8
ATOM 26088 N N . THR A 1 73 ? -5.735 -3.267 -4.979 1.00 0.40 73 THR A N 8
ATOM 26089 C CA . THR A 1 73 ? -4.652 -3.945 -5.666 1.00 0.46 73 THR A CA 8
ATOM 26090 C C . THR A 1 73 ? -3.681 -2.967 -6.329 1.00 0.46 73 THR A C 8
ATOM 26091 O O . THR A 1 73 ? -2.498 -3.275 -6.474 1.00 0.51 73 THR A O 8
ATOM 26102 N N . SER A 1 74 ? -4.157 -1.783 -6.712 1.00 0.46 74 SER A N 8
ATOM 26103 C CA . SER A 1 74 ? -3.271 -0.778 -7.287 1.00 0.52 74 SER A CA 8
ATOM 26104 C C . SER A 1 74 ? -2.354 -0.217 -6.205 1.00 0.48 74 SER A C 8
ATOM 26105 O O . SER A 1 74 ? -1.204 0.144 -6.465 1.00 0.54 74 SER A O 8
ATOM 26113 N N . ARG A 1 75 ? -2.867 -0.175 -4.983 1.00 0.42 75 ARG A N 8
ATOM 26114 C CA . ARG A 1 75 ? -2.067 0.196 -3.826 1.00 0.42 75 ARG A CA 8
ATOM 26115 C C . ARG A 1 75 ? -1.034 -0.889 -3.539 1.00 0.39 75 ARG A C 8
ATOM 26116 O O . ARG A 1 75 ? 0.071 -0.609 -3.080 1.00 0.45 75 ARG A O 8
ATOM 26137 N N . VAL A 1 76 ? -1.388 -2.132 -3.839 1.00 0.35 76 VAL A N 8
ATOM 26138 C CA . VAL A 1 76 ? -0.446 -3.236 -3.715 1.00 0.38 76 VAL A CA 8
ATOM 26139 C C . VAL A 1 76 ? 0.655 -3.099 -4.767 1.00 0.44 76 VAL A C 8
ATOM 26140 O O . VAL A 1 76 ? 1.814 -3.423 -4.521 1.00 0.47 76 VAL A O 8
ATOM 26153 N N . ASP A 1 77 ? 0.290 -2.603 -5.942 1.00 0.49 77 ASP A N 8
ATOM 26154 C CA . ASP A 1 77 ? 1.274 -2.319 -6.981 1.00 0.58 77 ASP A CA 8
ATOM 26155 C C . ASP A 1 77 ? 2.223 -1.213 -6.528 1.00 0.62 77 ASP A C 8
ATOM 26156 O O . ASP A 1 77 ? 3.386 -1.174 -6.931 1.00 0.73 77 ASP A O 8
ATOM 26165 N N . SER A 1 78 ? 1.722 -0.326 -5.670 1.00 0.57 78 SER A N 8
ATOM 26166 C CA . SER A 1 78 ? 2.532 0.754 -5.128 1.00 0.67 78 SER A CA 8
ATOM 26167 C C . SER A 1 78 ? 3.640 0.199 -4.233 1.00 0.71 78 SER A C 8
ATOM 26168 O O . SER A 1 78 ? 4.820 0.542 -4.386 1.00 0.84 78 SER A O 8
ATOM 26176 N N . VAL A 1 79 ? 3.265 -0.691 -3.319 1.00 0.66 79 VAL A N 8
ATOM 26177 C CA . VAL A 1 79 ? 4.236 -1.292 -2.420 1.00 0.77 79 VAL A CA 8
ATOM 26178 C C . VAL A 1 79 ? 5.186 -2.198 -3.188 1.00 0.90 79 VAL A C 8
ATOM 26179 O O . VAL A 1 79 ? 6.322 -2.379 -2.782 1.00 1.13 79 VAL A O 8
ATOM 26192 N N . ALA A 1 80 ? 4.712 -2.764 -4.299 1.00 0.82 80 ALA A N 8
ATOM 26193 C CA . ALA A 1 80 ? 5.530 -3.653 -5.120 1.00 1.00 80 ALA A CA 8
ATOM 26194 C C . ALA A 1 80 ? 6.794 -2.955 -5.607 1.00 1.17 80 ALA A C 8
ATOM 26195 O O . ALA A 1 80 ? 7.894 -3.488 -5.475 1.00 1.45 80 ALA A O 8
ATOM 26202 N N . THR A 1 81 ? 6.637 -1.756 -6.157 1.00 1.11 81 THR A N 8
ATOM 26203 C CA . THR A 1 81 ? 7.785 -0.974 -6.593 1.00 1.43 81 THR A CA 8
ATOM 26204 C C . THR A 1 81 ? 8.686 -0.653 -5.404 1.00 1.61 81 THR A C 8
ATOM 26205 O O . THR A 1 81 ? 9.913 -0.764 -5.484 1.00 1.96 81 THR A O 8
ATOM 26216 N N . GLU A 1 82 ? 8.064 -0.283 -4.293 1.00 1.43 82 GLU A N 8
ATOM 26217 C CA . GLU A 1 82 ? 8.800 0.072 -3.088 1.00 1.66 82 GLU A CA 8
ATOM 26218 C C . GLU A 1 82 ? 9.393 -1.156 -2.396 1.00 1.98 82 GLU A C 8
ATOM 26219 O O . GLU A 1 82 ? 10.240 -1.022 -1.517 1.00 2.42 82 GLU A O 8
ATOM 26231 N N . THR A 1 83 ? 8.941 -2.350 -2.774 1.00 1.85 83 THR A N 8
ATOM 26232 C CA . THR A 1 83 ? 9.432 -3.580 -2.161 1.00 2.22 83 THR A CA 8
ATOM 26233 C C . THR A 1 83 ? 10.946 -3.680 -2.306 1.00 2.65 83 THR A C 8
ATOM 26234 O O . THR A 1 83 ? 11.642 -4.077 -1.371 1.00 3.15 83 THR A O 8
ATOM 26245 N N . GLY A 1 84 ? 11.448 -3.270 -3.469 1.00 2.60 84 GLY A N 8
ATOM 26246 C CA . GLY A 1 84 ? 12.878 -3.294 -3.720 1.00 3.17 84 GLY A CA 8
ATOM 26247 C C . GLY A 1 84 ? 13.655 -2.445 -2.733 1.00 3.63 84 GLY A C 8
ATOM 26248 O O . GLY A 1 84 ? 14.824 -2.709 -2.454 1.00 4.20 84 GLY A O 8
ATOM 26252 N N . LYS A 1 85 ? 12.989 -1.442 -2.186 1.00 3.41 85 LYS A N 8
ATOM 26253 C CA . LYS A 1 85 ? 13.611 -0.509 -1.261 1.00 3.85 85 LYS A CA 8
ATOM 26254 C C . LYS A 1 85 ? 13.840 -1.167 0.104 1.00 4.28 85 LYS A C 8
ATOM 26255 O O . LYS A 1 85 ? 14.782 -0.825 0.814 1.00 4.88 85 LYS A O 8
ATOM 26274 N N . LEU A 1 86 ? 12.977 -2.121 0.458 1.00 4.06 86 LEU A N 8
ATOM 26275 C CA . LEU A 1 86 ? 12.979 -2.730 1.774 1.00 4.58 86 LEU A CA 8
ATOM 26276 C C . LEU A 1 86 ? 14.298 -3.451 2.072 1.00 5.06 86 LEU A C 8
ATOM 26277 O O . LEU A 1 86 ? 14.995 -3.111 3.025 1.00 5.71 86 LEU A O 8
ATOM 26293 N N . LEU A 1 87 ? 14.655 -4.425 1.246 1.00 4.83 87 LEU A N 8
ATOM 26294 C CA . LEU A 1 87 ? 15.874 -5.192 1.484 1.00 5.38 87 LEU A CA 8
ATOM 26295 C C . LEU A 1 87 ? 17.110 -4.347 1.207 1.00 6.14 87 LEU A C 8
ATOM 26296 O O . LEU A 1 87 ? 18.220 -4.719 1.585 1.00 6.68 87 LEU A O 8
ATOM 26312 N N . SER A 1 88 ? 16.918 -3.222 0.529 1.00 6.22 88 SER A N 8
ATOM 26313 C CA . SER A 1 88 ? 17.991 -2.262 0.331 1.00 6.99 88 SER A CA 8
ATOM 26314 C C . SER A 1 88 ? 18.510 -1.759 1.680 1.00 7.48 88 SER A C 8
ATOM 26315 O O . SER A 1 88 ? 19.690 -1.453 1.825 1.00 8.18 88 SER A O 8
ATOM 26323 N N . GLY A 1 89 ? 17.622 -1.696 2.669 1.00 7.18 89 GLY A N 8
ATOM 26324 C CA . GLY A 1 89 ? 18.032 -1.334 4.013 1.00 7.75 89 GLY A CA 8
ATOM 26325 C C . GLY A 1 89 ? 18.858 -2.425 4.665 1.00 8.03 89 GLY A C 8
ATOM 26326 O O . GLY A 1 89 ? 19.708 -2.158 5.517 1.00 8.78 89 GLY A O 8
ATOM 26330 N N . LEU A 1 90 ? 18.604 -3.661 4.257 1.00 7.45 90 LEU A N 8
ATOM 26331 C CA . LEU A 1 90 ? 19.333 -4.818 4.766 1.00 7.66 90 LEU A CA 8
ATOM 26332 C C . LEU A 1 90 ? 20.709 -4.935 4.117 1.00 8.14 90 LEU A C 8
ATOM 26333 O O . LEU A 1 90 ? 21.437 -5.898 4.360 1.00 8.69 90 LEU A O 8
ATOM 26349 N N . ALA A 1 91 ? 21.060 -3.958 3.286 1.00 8.03 91 ALA A N 8
ATOM 26350 C CA . ALA A 1 91 ? 22.360 -3.942 2.623 1.00 8.60 91 ALA A CA 8
ATOM 26351 C C . ALA A 1 91 ? 23.491 -3.967 3.641 1.00 9.51 91 ALA A C 8
ATOM 26352 O O . ALA A 1 91 ? 24.513 -4.613 3.425 1.00 10.13 91 ALA A O 8
ATOM 26359 N N . ASP A 1 92 ? 23.287 -3.276 4.756 1.00 9.63 92 ASP A N 8
ATOM 26360 C CA . ASP A 1 92 ? 24.275 -3.231 5.831 1.00 10.52 92 ASP A CA 8
ATOM 26361 C C . ASP A 1 92 ? 24.544 -4.628 6.381 1.00 10.99 92 ASP A C 8
ATOM 26362 O O . ASP A 1 92 ? 25.679 -4.973 6.708 1.00 11.76 92 ASP A O 8
ATOM 26371 N N . SER A 1 93 ? 23.494 -5.435 6.462 1.00 10.60 93 SER A N 8
ATOM 26372 C CA . SER A 1 93 ? 23.606 -6.795 6.966 1.00 11.10 93 SER A CA 8
ATOM 26373 C C . SER A 1 93 ? 24.439 -7.660 6.020 1.00 10.95 93 SER A C 8
ATOM 26374 O O . SER A 1 93 ? 25.111 -8.596 6.448 1.00 11.15 93 SER A O 8
ATOM 26382 N N . ARG A 1 94 ? 24.401 -7.337 4.734 1.00 10.66 94 ARG A N 8
ATOM 26383 C CA . ARG A 1 94 ? 25.156 -8.092 3.742 1.00 10.56 94 ARG A CA 8
ATOM 26384 C C . ARG A 1 94 ? 26.558 -7.524 3.570 1.00 11.17 94 ARG A C 8
ATOM 26385 O O . ARG A 1 94 ? 27.524 -8.269 3.415 1.00 11.37 94 ARG A O 8
ATOM 26406 N N . ASP A 1 95 ? 26.662 -6.207 3.609 1.00 11.52 95 ASP A N 8
ATOM 26407 C CA . ASP A 1 95 ? 27.926 -5.532 3.364 1.00 12.17 95 ASP A CA 8
ATOM 26408 C C . ASP A 1 95 ? 28.066 -4.332 4.286 1.00 12.27 95 ASP A C 8
ATOM 26409 O O . ASP A 1 95 ? 27.309 -3.367 4.183 1.00 12.39 95 ASP A O 8
ATOM 26418 N N . SER A 1 96 ? 29.016 -4.402 5.200 1.00 12.33 96 SER A N 8
ATOM 26419 C CA . SER A 1 96 ? 29.262 -3.303 6.116 1.00 12.53 96 SER A CA 8
ATOM 26420 C C . SER A 1 96 ? 30.709 -3.326 6.598 1.00 13.18 96 SER A C 8
ATOM 26421 O O . SER A 1 96 ? 31.319 -2.279 6.817 1.00 13.75 96 SER A O 8
ATOM 26429 N N . LYS A 1 97 ? 31.257 -4.525 6.751 1.00 13.20 97 LYS A N 8
ATOM 26430 C CA . LYS A 1 97 ? 32.625 -4.685 7.220 1.00 13.86 97 LYS A CA 8
ATOM 26431 C C . LYS A 1 97 ? 33.452 -5.467 6.210 1.00 13.77 97 LYS A C 8
ATOM 26432 O O . LYS A 1 97 ? 34.486 -6.047 6.551 1.00 14.06 97 LYS A O 8
ATOM 26451 N N . LYS A 1 98 ? 32.997 -5.475 4.963 1.00 13.51 98 LYS A N 8
ATOM 26452 C CA . LYS A 1 98 ? 33.734 -6.126 3.889 1.00 13.54 98 LYS A CA 8
ATOM 26453 C C . LYS A 1 98 ? 34.893 -5.235 3.463 1.00 13.10 98 LYS A C 8
ATOM 26454 O O . LYS A 1 98 ? 35.936 -5.711 3.005 1.00 12.32 98 LYS A O 8
ATOM 26473 N N . LYS A 1 99 ? 34.694 -3.933 3.624 1.00 13.72 99 LYS A N 8
ATOM 26474 C CA . LYS A 1 99 ? 35.742 -2.955 3.386 1.00 13.59 99 LYS A CA 8
ATOM 26475 C C . LYS A 1 99 ? 36.847 -3.110 4.422 1.00 13.59 99 LYS A C 8
ATOM 26476 O O . LYS A 1 99 ? 36.684 -3.827 5.413 1.00 14.07 99 LYS A O 8
ATOM 26495 N N . ASP A 1 100 ? 37.968 -2.449 4.200 1.00 13.20 100 ASP A N 8
ATOM 26496 C CA . ASP A 1 100 ? 39.044 -2.469 5.175 1.00 13.31 100 ASP A CA 8
ATOM 26497 C C . ASP A 1 100 ? 38.698 -1.544 6.333 1.00 14.11 100 ASP A C 8
ATOM 26498 O O . ASP A 1 100 ? 37.976 -0.558 6.152 1.00 14.47 100 ASP A O 8
ATOM 26507 N N . ARG A 1 101 ? 39.197 -1.880 7.517 1.00 14.51 101 ARG A N 8
ATOM 26508 C CA . ARG A 1 101 ? 38.960 -1.097 8.723 1.00 15.34 101 ARG A CA 8
ATOM 26509 C C . ARG A 1 101 ? 39.392 0.359 8.540 1.00 15.38 101 ARG A C 8
ATOM 26510 O O . ARG A 1 101 ? 38.865 1.261 9.189 1.00 16.24 101 ARG A O 8
ATOM 26531 N N . GLU A 1 102 ? 40.353 0.580 7.654 1.00 14.55 102 GLU A N 8
ATOM 26532 C CA . GLU A 1 102 ? 40.909 1.903 7.444 1.00 14.63 102 GLU A CA 8
ATOM 26533 C C . GLU A 1 102 ? 40.599 2.398 6.037 1.00 14.38 102 GLU A C 8
ATOM 26534 O O . GLU A 1 102 ? 40.356 1.604 5.125 1.00 13.90 102 GLU A O 8
ATOM 26546 N N . ASP A 1 103 ? 40.611 3.709 5.866 1.00 14.86 103 ASP A N 8
ATOM 26547 C CA . ASP A 1 103 ? 40.281 4.322 4.585 1.00 14.89 103 ASP A CA 8
ATOM 26548 C C . ASP A 1 103 ? 41.389 5.261 4.139 1.00 14.60 103 ASP A C 8
ATOM 26549 O O . ASP A 1 103 ? 41.154 6.220 3.399 1.00 14.51 103 ASP A O 8
ATOM 26558 N N . GLY A 1 104 ? 42.600 4.973 4.587 1.00 14.61 104 GLY A N 8
ATOM 26559 C CA . GLY A 1 104 ? 43.745 5.762 4.186 1.00 14.50 104 GLY A CA 8
ATOM 26560 C C . GLY A 1 104 ? 44.368 5.228 2.915 1.00 14.74 104 GLY A C 8
ATOM 26561 O O . GLY A 1 104 ? 45.144 5.919 2.253 1.00 14.71 104 GLY A O 8
ATOM 26565 N N . GLY A 1 105 ? 44.037 3.983 2.590 1.00 15.11 105 GLY A N 8
ATOM 26566 C CA . GLY A 1 105 ? 44.514 3.370 1.367 1.00 15.53 105 GLY A CA 8
ATOM 26567 C C . GLY A 1 105 ? 44.012 4.094 0.136 1.00 15.36 105 GLY A C 8
ATOM 26568 O O . GLY A 1 105 ? 42.802 4.277 -0.037 1.00 15.29 105 GLY A O 8
ATOM 26572 N N . GLY A 1 106 ? 44.937 4.514 -0.708 1.00 15.45 106 GLY A N 8
ATOM 26573 C CA . GLY A 1 106 ? 44.582 5.272 -1.884 1.00 15.44 106 GLY A CA 8
ATOM 26574 C C . GLY A 1 106 ? 44.829 6.749 -1.682 1.00 15.40 106 GLY A C 8
ATOM 26575 O O . GLY A 1 106 ? 44.274 7.580 -2.403 1.00 15.58 106 GLY A O 8
ATOM 26579 N N . SER A 1 107 ? 45.676 7.060 -0.699 1.00 15.35 107 SER A N 8
ATOM 26580 C CA . SER A 1 107 ? 45.991 8.435 -0.327 1.00 15.47 107 SER A CA 8
ATOM 26581 C C . SER A 1 107 ? 44.754 9.159 0.201 1.00 15.46 107 SER A C 8
ATOM 26582 O O . SER A 1 107 ? 43.938 9.670 -0.564 1.00 15.32 107 SER A O 8
ATOM 26590 N N . GLY A 1 108 ? 44.613 9.179 1.518 1.00 15.75 108 GLY A N 8
ATOM 26591 C CA . GLY A 1 108 ? 43.487 9.851 2.133 1.00 15.94 108 GLY A CA 8
ATOM 26592 C C . GLY A 1 108 ? 43.781 11.310 2.406 1.00 16.35 108 GLY A C 8
ATOM 26593 O O . GLY A 1 108 ? 43.791 11.744 3.558 1.00 16.77 108 GLY A O 8
ATOM 26597 N N . GLY A 1 109 ? 44.029 12.068 1.349 1.00 16.37 109 GLY A N 8
ATOM 26598 C CA . GLY A 1 109 ? 44.360 13.467 1.501 1.00 16.90 109 GLY A CA 8
ATOM 26599 C C . GLY A 1 109 ? 43.174 14.372 1.243 1.00 16.92 109 GLY A C 8
ATOM 26600 O O . GLY A 1 109 ? 42.032 14.002 1.516 1.00 17.08 109 GLY A O 8
ATOM 26604 N N . SER A 1 110 ? 43.447 15.552 0.706 1.00 16.91 110 SER A N 8
ATOM 26605 C CA . SER A 1 110 ? 42.413 16.541 0.457 1.00 17.10 110 SER A CA 8
ATOM 26606 C C . SER A 1 110 ? 41.562 16.161 -0.751 1.00 16.81 110 SER A C 8
ATOM 26607 O O . SER A 1 110 ? 40.383 16.509 -0.826 1.00 17.03 110 SER A O 8
ATOM 26615 N N . LEU A 1 111 ? 42.161 15.436 -1.682 1.00 16.46 111 LEU A N 8
ATOM 26616 C CA . LEU A 1 111 ? 41.465 15.037 -2.897 1.00 16.32 111 LEU A CA 8
ATOM 26617 C C . LEU A 1 111 ? 40.567 13.835 -2.639 1.00 15.90 111 LEU A C 8
ATOM 26618 O O . LEU A 1 111 ? 40.999 12.682 -2.719 1.00 16.10 111 LEU A O 8
ATOM 26634 N N . ARG A 1 112 ? 39.316 14.106 -2.313 1.00 15.45 112 ARG A N 8
ATOM 26635 C CA . ARG A 1 112 ? 38.354 13.049 -2.056 1.00 15.10 112 ARG A CA 8
ATOM 26636 C C . ARG A 1 112 ? 37.754 12.537 -3.359 1.00 14.96 112 ARG A C 8
ATOM 26637 O O . ARG A 1 112 ? 36.554 12.653 -3.598 1.00 14.92 112 ARG A O 8
ATOM 26658 N N . LYS A 1 113 ? 38.615 11.978 -4.204 1.00 15.05 113 LYS A N 8
ATOM 26659 C CA . LYS A 1 113 ? 38.189 11.398 -5.470 1.00 15.05 113 LYS A CA 8
ATOM 26660 C C . LYS A 1 113 ? 37.826 9.929 -5.284 1.00 14.25 113 LYS A C 8
ATOM 26661 O O . LYS A 1 113 ? 37.461 9.236 -6.233 1.00 14.12 113 LYS A O 8
ATOM 26680 N N . LYS A 1 114 ? 37.939 9.463 -4.052 1.00 13.84 114 LYS A N 8
ATOM 26681 C CA . LYS A 1 114 ? 37.518 8.130 -3.696 1.00 13.17 114 LYS A CA 8
ATOM 26682 C C . LYS A 1 114 ? 36.113 8.197 -3.107 1.00 12.35 114 LYS A C 8
ATOM 26683 O O . LYS A 1 114 ? 35.481 9.253 -3.156 1.00 12.30 114 LYS A O 8
ATOM 26702 N N . ILE A 1 115 ? 35.636 7.082 -2.565 1.00 11.80 115 ILE A N 8
ATOM 26703 C CA . ILE A 1 115 ? 34.308 7.023 -1.952 1.00 10.98 115 ILE A CA 8
ATOM 26704 C C . ILE A 1 115 ? 34.094 8.168 -0.970 1.00 10.72 115 ILE A C 8
ATOM 26705 O O . ILE A 1 115 ? 34.786 8.267 0.048 1.00 11.04 115 ILE A O 8
ATOM 26721 N N . ASN A 1 116 ? 33.153 9.040 -1.279 1.00 10.30 116 ASN A N 8
ATOM 26722 C CA . ASN A 1 116 ? 32.797 10.118 -0.371 1.00 10.15 116 ASN A CA 8
ATOM 26723 C C . ASN A 1 116 ? 31.731 9.654 0.610 1.00 9.59 116 ASN A C 8
ATOM 26724 O O . ASN A 1 116 ? 30.810 8.927 0.239 1.00 9.07 116 ASN A O 8
ATOM 26735 N N . PRO A 1 117 ? 31.847 10.060 1.883 1.00 9.80 117 PRO A N 8
ATOM 26736 C CA . PRO A 1 117 ? 30.893 9.676 2.925 1.00 9.49 117 PRO A CA 8
ATOM 26737 C C . PRO A 1 117 ? 29.455 10.033 2.556 1.00 8.86 117 PRO A C 8
ATOM 26738 O O . PRO A 1 117 ? 28.533 9.247 2.777 1.00 8.47 117 PRO A O 8
ATOM 26749 N N . LYS A 1 118 ? 29.270 11.208 1.958 1.00 8.89 118 LYS A N 8
ATOM 26750 C CA . LYS A 1 118 ? 27.938 11.685 1.594 1.00 8.47 118 LYS A CA 8
ATOM 26751 C C . LYS A 1 118 ? 27.277 10.773 0.561 1.00 7.88 118 LYS A C 8
ATOM 26752 O O . LYS A 1 118 ? 26.054 10.727 0.458 1.00 7.52 118 LYS A O 8
ATOM 26771 N N . VAL A 1 119 ? 28.090 10.037 -0.183 1.00 7.92 119 VAL A N 8
ATOM 26772 C CA . VAL A 1 119 ? 27.584 9.083 -1.159 1.00 7.54 119 VAL A CA 8
ATOM 26773 C C . VAL A 1 119 ? 26.797 7.983 -0.465 1.00 6.90 119 VAL A C 8
ATOM 26774 O O . VAL A 1 119 ? 25.692 7.632 -0.879 1.00 6.47 119 VAL A O 8
ATOM 26787 N N . MET A 1 120 ? 27.359 7.469 0.618 1.00 6.95 120 MET A N 8
ATOM 26788 C CA . MET A 1 120 ? 26.715 6.410 1.379 1.00 6.52 120 MET A CA 8
ATOM 26789 C C . MET A 1 120 ? 25.539 6.965 2.173 1.00 6.10 120 MET A C 8
ATOM 26790 O O . MET A 1 120 ? 24.622 6.232 2.540 1.00 5.61 120 MET A O 8
ATOM 26804 N N . ASN A 1 121 ? 25.564 8.272 2.417 1.00 6.37 121 ASN A N 8
ATOM 26805 C CA . ASN A 1 121 ? 24.429 8.955 3.029 1.00 6.19 121 ASN A CA 8
ATOM 26806 C C . ASN A 1 121 ? 23.256 8.991 2.060 1.00 5.71 121 ASN A C 8
ATOM 26807 O O . ASN A 1 121 ? 22.097 8.961 2.469 1.00 5.44 121 ASN A O 8
ATOM 26818 N N . MET A 1 122 ? 23.562 9.051 0.769 1.00 5.75 122 MET A N 8
ATOM 26819 C CA . MET A 1 122 ? 22.531 9.003 -0.256 1.00 5.49 122 MET A CA 8
ATOM 26820 C C . MET A 1 122 ? 21.915 7.613 -0.308 1.00 4.88 122 MET A C 8
ATOM 26821 O O . MET A 1 122 ? 20.712 7.463 -0.510 1.00 4.56 122 MET A O 8
ATOM 26835 N N . ILE A 1 123 ? 22.747 6.595 -0.129 1.00 4.83 123 ILE A N 8
ATOM 26836 C CA . ILE A 1 123 ? 22.269 5.217 -0.108 1.00 4.35 123 ILE A CA 8
ATOM 26837 C C . ILE A 1 123 ? 21.469 4.968 1.166 1.00 3.90 123 ILE A C 8
ATOM 26838 O O . ILE A 1 123 ? 20.531 4.180 1.185 1.00 3.43 123 ILE A O 8
ATOM 26854 N N . ASP A 1 124 ? 21.854 5.670 2.225 1.00 4.16 124 ASP A N 8
ATOM 26855 C CA . ASP A 1 124 ? 21.178 5.585 3.519 1.00 4.01 124 ASP A CA 8
ATOM 26856 C C . ASP A 1 124 ? 19.681 5.844 3.371 1.00 3.55 124 ASP A C 8
ATOM 26857 O O . ASP A 1 124 ? 18.863 5.252 4.077 1.00 3.33 124 ASP A O 8
ATOM 26866 N N . SER A 1 125 ? 19.333 6.714 2.430 1.00 3.56 125 SER A N 8
ATOM 26867 C CA . SER A 1 125 ? 17.943 7.048 2.160 1.00 3.35 125 SER A CA 8
ATOM 26868 C C . SER A 1 125 ? 17.129 5.802 1.798 1.00 2.96 125 SER A C 8
ATOM 26869 O O . SER A 1 125 ? 16.002 5.633 2.272 1.00 2.71 125 SER A O 8
ATOM 26877 N N . VAL A 1 126 ? 17.701 4.921 0.975 1.00 3.00 126 VAL A N 8
ATOM 26878 C CA . VAL A 1 126 ? 16.996 3.710 0.565 1.00 2.69 126 VAL A CA 8
ATOM 26879 C C . VAL A 1 126 ? 16.906 2.735 1.736 1.00 2.31 126 VAL A C 8
ATOM 26880 O O . VAL A 1 126 ? 15.922 2.012 1.879 1.00 1.97 126 VAL A O 8
ATOM 26893 N N . GLU A 1 127 ? 17.931 2.748 2.584 1.00 2.51 127 GLU A N 8
ATOM 26894 C CA . GLU A 1 127 ? 17.977 1.873 3.745 1.00 2.44 127 GLU A CA 8
ATOM 26895 C C . GLU A 1 127 ? 16.879 2.228 4.741 1.00 2.08 127 GLU A C 8
ATOM 26896 O O . GLU A 1 127 ? 16.234 1.351 5.307 1.00 1.96 127 GLU A O 8
ATOM 26908 N N . LYS A 1 128 ? 16.675 3.521 4.954 1.00 2.05 128 LYS A N 8
ATOM 26909 C CA . LYS A 1 128 ? 15.657 4.000 5.887 1.00 1.88 128 LYS A CA 8
ATOM 26910 C C . LYS A 1 128 ? 14.255 3.648 5.399 1.00 1.53 128 LYS A C 8
ATOM 26911 O O . LYS A 1 128 ? 13.343 3.416 6.195 1.00 1.49 128 LYS A O 8
ATOM 26930 N N . LYS A 1 129 ? 14.100 3.610 4.084 1.00 1.47 129 LYS A N 8
ATOM 26931 C CA . LYS A 1 129 ? 12.802 3.411 3.451 1.00 1.39 129 LYS A CA 8
ATOM 26932 C C . LYS A 1 129 ? 12.187 2.053 3.805 1.00 1.19 129 LYS A C 8
ATOM 26933 O O . LYS A 1 129 ? 10.966 1.896 3.758 1.00 1.21 129 LYS A O 8
ATOM 26952 N N . GLU A 1 130 ? 13.025 1.073 4.149 1.00 1.16 130 GLU A N 8
ATOM 26953 C CA . GLU A 1 130 ? 12.539 -0.270 4.481 1.00 1.14 130 GLU A CA 8
ATOM 26954 C C . GLU A 1 130 ? 11.482 -0.217 5.583 1.00 1.17 130 GLU A C 8
ATOM 26955 O O . GLU A 1 130 ? 10.552 -1.027 5.609 1.00 1.18 130 GLU A O 8
ATOM 26967 N N . MET A 1 131 ? 11.626 0.755 6.480 1.00 1.30 131 MET A N 8
ATOM 26968 C CA . MET A 1 131 ? 10.707 0.921 7.596 1.00 1.44 131 MET A CA 8
ATOM 26969 C C . MET A 1 131 ? 9.300 1.201 7.086 1.00 1.30 131 MET A C 8
ATOM 26970 O O . MET A 1 131 ? 8.316 0.709 7.640 1.00 1.41 131 MET A O 8
ATOM 26984 N N . SER A 1 132 ? 9.218 1.978 6.016 1.00 1.14 132 SER A N 8
ATOM 26985 C CA . SER A 1 132 ? 7.959 2.309 5.401 1.00 1.08 132 SER A CA 8
ATOM 26986 C C . SER A 1 132 ? 7.387 1.116 4.640 1.00 0.99 132 SER A C 8
ATOM 26987 O O . SER A 1 132 ? 6.192 0.846 4.711 1.00 1.01 132 SER A O 8
ATOM 26995 N N . LEU A 1 133 ? 8.249 0.388 3.932 1.00 0.94 133 LEU A N 8
ATOM 26996 C CA . LEU A 1 133 ? 7.802 -0.713 3.081 1.00 0.93 133 LEU A CA 8
ATOM 26997 C C . LEU A 1 133 ? 7.104 -1.795 3.900 1.00 0.99 133 LEU A C 8
ATOM 26998 O O . LEU A 1 133 ? 5.983 -2.194 3.578 1.00 0.96 133 LEU A O 8
ATOM 27014 N N . LYS A 1 134 ? 7.755 -2.264 4.958 1.00 1.11 134 LYS A N 8
ATOM 27015 C CA . LYS A 1 134 ? 7.189 -3.335 5.769 1.00 1.22 134 LYS A CA 8
ATOM 27016 C C . LYS A 1 134 ? 5.916 -2.868 6.466 1.00 1.17 134 LYS A C 8
ATOM 27017 O O . LYS A 1 134 ? 5.000 -3.658 6.703 1.00 1.18 134 LYS A O 8
ATOM 27036 N N . HIS A 1 135 ? 5.864 -1.579 6.774 1.00 1.18 135 HIS A N 8
ATOM 27037 C CA . HIS A 1 135 ? 4.672 -0.975 7.344 1.00 1.20 135 HIS A CA 8
ATOM 27038 C C . HIS A 1 135 ? 3.543 -0.983 6.315 1.00 1.04 135 HIS A C 8
ATOM 27039 O O . HIS A 1 135 ? 2.401 -1.315 6.634 1.00 1.06 135 HIS A O 8
ATOM 27053 N N . MET A 1 136 ? 3.874 -0.627 5.077 1.00 0.93 136 MET A N 8
ATOM 27054 C CA . MET A 1 136 ? 2.896 -0.621 3.996 1.00 0.84 136 MET A CA 8
ATOM 27055 C C . MET A 1 136 ? 2.378 -2.023 3.729 1.00 0.72 136 MET A C 8
ATOM 27056 O O . MET A 1 136 ? 1.180 -2.217 3.595 1.00 0.69 136 MET A O 8
ATOM 27070 N N . MET A 1 137 ? 3.285 -2.997 3.654 1.00 0.72 137 MET A N 8
ATOM 27071 C CA . MET A 1 137 ? 2.897 -4.393 3.442 1.00 0.70 137 MET A CA 8
ATOM 27072 C C . MET A 1 137 ? 1.898 -4.842 4.502 1.00 0.75 137 MET A C 8
ATOM 27073 O O . MET A 1 137 ? 0.893 -5.483 4.195 1.00 0.72 137 MET A O 8
ATOM 27087 N N . LYS A 1 138 ? 2.174 -4.480 5.752 1.00 0.88 138 LYS A N 8
ATOM 27088 C CA . LYS A 1 138 ? 1.266 -4.778 6.851 1.00 1.00 138 LYS A CA 8
ATOM 27089 C C . LYS A 1 138 ? -0.056 -4.038 6.669 1.00 0.96 138 LYS A C 8
ATOM 27090 O O . LYS A 1 138 ? -1.130 -4.614 6.840 1.00 0.99 138 LYS A O 8
ATOM 27109 N N . THR A 1 139 ? 0.032 -2.764 6.303 1.00 0.93 139 THR A N 8
ATOM 27110 C CA . THR A 1 139 ? -1.151 -1.946 6.070 1.00 0.94 139 THR A CA 8
ATOM 27111 C C . THR A 1 139 ? -2.027 -2.557 4.973 1.00 0.79 139 THR A C 8
ATOM 27112 O O . THR A 1 139 ? -3.244 -2.600 5.100 1.00 0.81 139 THR A O 8
ATOM 27123 N N . VAL A 1 140 ? -1.389 -3.050 3.918 1.00 0.66 140 VAL A N 8
ATOM 27124 C CA . VAL A 1 140 ? -2.090 -3.680 2.804 1.00 0.57 140 VAL A CA 8
ATOM 27125 C C . VAL A 1 140 ? -2.833 -4.931 3.266 1.00 0.54 140 VAL A C 8
ATOM 27126 O O . VAL A 1 140 ? -3.983 -5.164 2.892 1.00 0.59 140 VAL A O 8
ATOM 27139 N N . LEU A 1 141 ? -2.182 -5.731 4.092 1.00 0.57 141 LEU A N 8
ATOM 27140 C CA . LEU A 1 141 ? -2.774 -6.976 4.547 1.00 0.65 141 LEU A CA 8
ATOM 27141 C C . LEU A 1 141 ? -3.879 -6.721 5.565 1.00 0.71 141 LEU A C 8
ATOM 27142 O O . LEU A 1 141 ? -4.907 -7.394 5.549 1.00 0.73 141 LEU A O 8
ATOM 27158 N N . LYS A 1 142 ? -3.685 -5.736 6.432 1.00 0.80 142 LYS A N 8
ATOM 27159 C CA . LYS A 1 142 ? -4.725 -5.356 7.380 1.00 0.90 142 LYS A CA 8
ATOM 27160 C C . LYS A 1 142 ? -5.879 -4.672 6.651 1.00 0.79 142 LYS A C 8
ATOM 27161 O O . LYS A 1 142 ? -7.028 -4.725 7.091 1.00 0.73 142 LYS A O 8
ATOM 27180 N N . ASP A 1 143 ? -5.562 -4.025 5.538 1.00 0.80 143 ASP A N 8
ATOM 27181 C CA . ASP A 1 143 ? -6.570 -3.407 4.685 1.00 0.75 143 ASP A CA 8
ATOM 27182 C C . ASP A 1 143 ? -7.410 -4.491 4.023 1.00 0.60 143 ASP A C 8
ATOM 27183 O O . ASP A 1 143 ? -8.598 -4.312 3.762 1.00 0.58 143 ASP A O 8
ATOM 27192 N N . LYS A 1 144 ? -6.775 -5.630 3.770 1.00 0.57 144 LYS A N 8
ATOM 27193 C CA . LYS A 1 144 ? -7.473 -6.815 3.290 1.00 0.50 144 LYS A CA 8
ATOM 27194 C C . LYS A 1 144 ? -8.504 -7.242 4.329 1.00 0.47 144 LYS A C 8
ATOM 27195 O O . LYS A 1 144 ? -9.642 -7.579 4.003 1.00 0.46 144 LYS A O 8
ATOM 27214 N N . HIS A 1 145 ? -8.087 -7.199 5.589 1.00 0.49 145 HIS A N 8
ATOM 27215 C CA . HIS A 1 145 ? -8.955 -7.540 6.708 1.00 0.49 145 HIS A CA 8
ATOM 27216 C C . HIS A 1 145 ? -10.091 -6.529 6.831 1.00 0.45 145 HIS A C 8
ATOM 27217 O O . HIS A 1 145 ? -11.180 -6.867 7.299 1.00 0.46 145 HIS A O 8
ATOM 27231 N N . LYS A 1 146 ? -9.829 -5.285 6.428 1.00 0.47 146 LYS A N 8
ATOM 27232 C CA . LYS A 1 146 ? -10.874 -4.268 6.377 1.00 0.49 146 LYS A CA 8
ATOM 27233 C C . LYS A 1 146 ? -12.008 -4.733 5.473 1.00 0.42 146 LYS A C 8
ATOM 27234 O O . LYS A 1 146 ? -13.181 -4.648 5.838 1.00 0.41 146 LYS A O 8
ATOM 27253 N N . ILE A 1 147 ? -11.641 -5.230 4.295 1.00 0.42 147 ILE A N 8
ATOM 27254 C CA . ILE A 1 147 ? -12.613 -5.712 3.322 1.00 0.43 147 ILE A CA 8
ATOM 27255 C C . ILE A 1 147 ? -13.438 -6.852 3.911 1.00 0.43 147 ILE A C 8
ATOM 27256 O O . ILE A 1 147 ? -14.654 -6.916 3.714 1.00 0.45 147 ILE A O 8
ATOM 27272 N N . GLU A 1 148 ? -12.770 -7.732 4.653 1.00 0.45 148 GLU A N 8
ATOM 27273 C CA . GLU A 1 148 ? -13.439 -8.830 5.344 1.00 0.50 148 GLU A CA 8
ATOM 27274 C C . GLU A 1 148 ? -14.569 -8.298 6.224 1.00 0.45 148 GLU A C 8
ATOM 27275 O O . GLU A 1 148 ? -15.695 -8.803 6.185 1.00 0.44 148 GLU A O 8
ATOM 27287 N N . GLU A 1 149 ? -14.260 -7.266 7.005 1.00 0.44 149 GLU A N 8
ATOM 27288 C CA . GLU A 1 149 ? -15.239 -6.644 7.891 1.00 0.44 149 GLU A CA 8
ATOM 27289 C C . GLU A 1 149 ? -16.379 -6.029 7.085 1.00 0.42 149 GLU A C 8
ATOM 27290 O O . GLU A 1 149 ? -17.547 -6.119 7.467 1.00 0.46 149 GLU A O 8
ATOM 27302 N N . THR A 1 150 ? -16.026 -5.409 5.970 1.00 0.41 150 THR A N 8
ATOM 27303 C CA . THR A 1 150 ? -17.000 -4.784 5.090 1.00 0.46 150 THR A CA 8
ATOM 27304 C C . THR A 1 150 ? -18.012 -5.802 4.571 1.00 0.41 150 THR A C 8
ATOM 27305 O O . THR A 1 150 ? -19.223 -5.595 4.675 1.00 0.42 150 THR A O 8
ATOM 27316 N N . ILE A 1 151 ? -17.511 -6.905 4.022 1.00 0.41 151 ILE A N 8
ATOM 27317 C CA . ILE A 1 151 ? -18.374 -7.939 3.471 1.00 0.43 151 ILE A CA 8
ATOM 27318 C C . ILE A 1 151 ? -19.275 -8.516 4.558 1.00 0.39 151 ILE A C 8
ATOM 27319 O O . ILE A 1 151 ? -20.465 -8.726 4.339 1.00 0.41 151 ILE A O 8
ATOM 27335 N N . ALA A 1 152 ? -18.704 -8.731 5.739 1.00 0.39 152 ALA A N 8
ATOM 27336 C CA . ALA A 1 152 ? -19.449 -9.276 6.868 1.00 0.41 152 ALA A CA 8
ATOM 27337 C C . ALA A 1 152 ? -20.578 -8.341 7.297 1.00 0.39 152 ALA A C 8
ATOM 27338 O O . ALA A 1 152 ? -21.687 -8.787 7.590 1.00 0.42 152 ALA A O 8
ATOM 27345 N N . THR A 1 153 ? -20.298 -7.043 7.317 1.00 0.41 153 THR A N 8
ATOM 27346 C CA . THR A 1 153 ? -21.296 -6.061 7.720 1.00 0.43 153 THR A CA 8
ATOM 27347 C C . THR A 1 153 ? -22.440 -6.007 6.705 1.00 0.42 153 THR A C 8
ATOM 27348 O O . THR A 1 153 ? -23.614 -6.021 7.079 1.00 0.47 153 THR A O 8
ATOM 27359 N N . LEU A 1 154 ? -22.095 -5.976 5.420 1.00 0.39 154 LEU A N 8
ATOM 27360 C CA . LEU A 1 154 ? -23.101 -5.976 4.360 1.00 0.40 154 LEU A CA 8
ATOM 27361 C C . LEU A 1 154 ? -23.877 -7.287 4.356 1.00 0.41 154 LEU A C 8
ATOM 27362 O O . LEU A 1 154 ? -25.060 -7.321 4.018 1.00 0.44 154 LEU A O 8
ATOM 27378 N N . ASP A 1 155 ? -23.205 -8.361 4.743 1.00 0.41 155 ASP A N 8
ATOM 27379 C CA . ASP A 1 155 ? -23.828 -9.673 4.818 1.00 0.47 155 ASP A CA 8
ATOM 27380 C C . ASP A 1 155 ? -24.933 -9.695 5.869 1.00 0.49 155 ASP A C 8
ATOM 27381 O O . ASP A 1 155 ? -25.979 -10.316 5.671 1.00 0.51 155 ASP A O 8
ATOM 27390 N N . GLU A 1 156 ? -24.718 -9.006 6.982 1.00 0.52 156 GLU A N 8
ATOM 27391 C CA . GLU A 1 156 ? -25.719 -8.969 8.033 1.00 0.57 156 GLU A CA 8
ATOM 27392 C C . GLU A 1 156 ? -26.845 -8.002 7.655 1.00 0.56 156 GLU A C 8
ATOM 27393 O O . GLU A 1 156 ? -27.983 -8.157 8.099 1.00 0.65 156 GLU A O 8
ATOM 27405 N N . TYR A 1 157 ? -26.524 -7.015 6.818 1.00 0.52 157 TYR A N 8
ATOM 27406 C CA . TYR A 1 157 ? -27.546 -6.151 6.235 1.00 0.55 157 TYR A CA 8
ATOM 27407 C C . TYR A 1 157 ? -28.429 -6.964 5.299 1.00 0.54 157 TYR A C 8
ATOM 27408 O O . TYR A 1 157 ? -29.646 -6.783 5.255 1.00 0.61 157 TYR A O 8
ATOM 27426 N N . LYS A 1 158 ? -27.794 -7.864 4.558 1.00 0.53 158 LYS A N 8
ATOM 27427 C CA . LYS A 1 158 ? -28.497 -8.831 3.719 1.00 0.61 158 LYS A CA 8
ATOM 27428 C C . LYS A 1 158 ? -29.491 -9.632 4.558 1.00 0.69 158 LYS A C 8
ATOM 27429 O O . LYS A 1 158 ? -30.597 -9.938 4.114 1.00 0.85 158 LYS A O 8
ATOM 27448 N N . ARG A 1 159 ? -29.076 -9.962 5.776 1.00 0.66 159 ARG A N 8
ATOM 27449 C CA . ARG A 1 159 ? -29.918 -10.694 6.714 1.00 0.79 159 ARG A CA 8
ATOM 27450 C C . ARG A 1 159 ? -31.152 -9.875 7.087 1.00 0.86 159 ARG A C 8
ATOM 27451 O O . ARG A 1 159 ? -32.273 -10.383 7.061 1.00 0.99 159 ARG A O 8
ATOM 27472 N N . LYS A 1 160 ? -30.942 -8.604 7.419 1.00 0.84 160 LYS A N 8
ATOM 27473 C CA . LYS A 1 160 ? -32.034 -7.715 7.780 1.00 0.98 160 LYS A CA 8
ATOM 27474 C C . LYS A 1 160 ? -32.996 -7.512 6.616 1.00 0.98 160 LYS A C 8
ATOM 27475 O O . LYS A 1 160 ? -34.214 -7.514 6.801 1.00 1.10 160 LYS A O 8
ATOM 27494 N N . ALA A 1 161 ? -32.443 -7.339 5.420 1.00 0.89 161 ALA A N 8
ATOM 27495 C CA . ALA A 1 161 ? -33.247 -7.117 4.227 1.00 0.95 161 ALA A CA 8
ATOM 27496 C C . ALA A 1 161 ? -34.032 -8.371 3.854 1.00 1.46 161 ALA A C 8
ATOM 27497 O O . ALA A 1 161 ? -33.514 -9.277 3.198 1.00 1.97 161 ALA A O 8
ATOM 27504 N N . SER A 1 162 ? -35.274 -8.427 4.304 1.00 1.91 162 SER A N 8
ATOM 27505 C CA . SER A 1 162 ? -36.148 -9.552 4.014 1.00 2.66 162 SER A CA 8
ATOM 27506 C C . SER A 1 162 ? -37.042 -9.247 2.820 1.00 2.69 162 SER A C 8
ATOM 27507 O O . SER A 1 162 ? -37.785 -10.106 2.342 1.00 3.22 162 SER A O 8
ATOM 27515 N N . GLY A 1 163 ? -36.963 -8.015 2.346 1.00 2.61 163 GLY A N 8
ATOM 27516 C CA . GLY A 1 163 ? -37.770 -7.593 1.227 1.00 2.91 163 GLY A CA 8
ATOM 27517 C C . GLY A 1 163 ? -37.640 -6.112 0.978 1.00 2.74 163 GLY A C 8
ATOM 27518 O O . GLY A 1 163 ? -36.858 -5.434 1.651 1.00 3.19 163 GLY A O 8
ATOM 27522 N N . GLY A 1 164 ? -38.402 -5.609 0.019 1.00 2.67 164 GLY A N 8
ATOM 27523 C CA . GLY A 1 164 ? -38.342 -4.202 -0.320 1.00 2.95 164 GLY A CA 8
ATOM 27524 C C . GLY A 1 164 ? -37.046 -3.846 -1.011 1.00 2.38 164 GLY A C 8
ATOM 27525 O O . GLY A 1 164 ? -36.564 -2.718 -0.905 1.00 2.74 164 GLY A O 8
ATOM 27529 N N . SER A 1 165 ? -36.482 -4.814 -1.719 1.00 2.14 165 SER A N 8
ATOM 27530 C CA . SER A 1 165 ? -35.211 -4.625 -2.393 1.00 2.27 165 SER A CA 8
ATOM 27531 C C . SER A 1 165 ? -34.978 -5.735 -3.409 1.00 2.23 165 SER A C 8
ATOM 27532 O O . SER A 1 165 ? -35.214 -6.913 -3.128 1.00 2.86 165 SER A O 8
ATOM 27540 N N . ALA A 1 166 ? -34.523 -5.351 -4.587 1.00 2.17 166 ALA A N 8
ATOM 27541 C CA . ALA A 1 166 ? -34.205 -6.300 -5.637 1.00 2.62 166 ALA A CA 8
ATOM 27542 C C . ALA A 1 166 ? -32.713 -6.596 -5.625 1.00 1.98 166 ALA A C 8
ATOM 27543 O O . ALA A 1 166 ? -32.237 -7.532 -6.274 1.00 2.62 166 ALA A O 8
ATOM 27550 N N . GLY A 1 167 ? -31.983 -5.789 -4.866 1.00 1.32 167 GLY A N 8
ATOM 27551 C CA . GLY A 1 167 ? -30.549 -5.937 -4.784 1.00 0.81 167 GLY A CA 8
ATOM 27552 C C . GLY A 1 167 ? -30.125 -6.942 -3.735 1.00 0.72 167 GLY A C 8
ATOM 27553 O O . GLY A 1 167 ? -28.941 -7.238 -3.607 1.00 0.65 167 GLY A O 8
ATOM 27557 N N . THR A 1 168 ? -31.085 -7.474 -2.988 1.00 0.81 168 THR A N 8
ATOM 27558 C CA . THR A 1 168 ? -30.791 -8.441 -1.950 1.00 0.82 168 THR A CA 8
ATOM 27559 C C . THR A 1 168 ? -30.257 -9.742 -2.550 1.00 0.77 168 THR A C 8
ATOM 27560 O O . THR A 1 168 ? -29.212 -10.242 -2.137 1.00 0.75 168 THR A O 8
ATOM 27571 N N . ARG A 1 169 ? -30.969 -10.281 -3.539 1.00 0.82 169 ARG A N 8
ATOM 27572 C CA . ARG A 1 169 ? -30.518 -11.497 -4.209 1.00 0.85 169 ARG A CA 8
ATOM 27573 C C . ARG A 1 169 ? -29.323 -11.196 -5.107 1.00 0.77 169 ARG A C 8
ATOM 27574 O O . ARG A 1 169 ? -28.465 -12.048 -5.325 1.00 0.79 169 ARG A O 8
ATOM 27595 N N . MET A 1 170 ? -29.272 -9.969 -5.615 1.00 0.73 170 MET A N 8
ATOM 27596 C CA . MET A 1 170 ? -28.164 -9.531 -6.453 1.00 0.70 170 MET A CA 8
ATOM 27597 C C . MET A 1 170 ? -26.889 -9.460 -5.622 1.00 0.67 170 MET A C 8
ATOM 27598 O O . MET A 1 170 ? -25.796 -9.750 -6.109 1.00 0.65 170 MET A O 8
ATOM 27612 N N . PHE A 1 171 ? -27.053 -9.097 -4.353 1.00 0.68 171 PHE A N 8
ATOM 27613 C CA . PHE A 1 171 ? -25.943 -9.037 -3.415 1.00 0.68 171 PHE A CA 8
ATOM 27614 C C . PHE A 1 171 ? -25.311 -10.410 -3.234 1.00 0.68 171 PHE A C 8
ATOM 27615 O O . PHE A 1 171 ? -24.113 -10.513 -3.018 1.00 0.69 171 PHE A O 8
ATOM 27632 N N . GLU A 1 172 ? -26.117 -11.458 -3.331 1.00 0.67 172 GLU A N 8
ATOM 27633 C CA . GLU A 1 172 ? -25.616 -12.821 -3.197 1.00 0.69 172 GLU A CA 8
ATOM 27634 C C . GLU A 1 172 ? -24.614 -13.128 -4.307 1.00 0.67 172 GLU A C 8
ATOM 27635 O O . GLU A 1 172 ? -23.499 -13.603 -4.050 1.00 0.70 172 GLU A O 8
ATOM 27647 N N . ASP A 1 173 ? -25.006 -12.822 -5.539 1.00 0.67 173 ASP A N 8
ATOM 27648 C CA . ASP A 1 173 ? -24.116 -12.952 -6.688 1.00 0.70 173 ASP A CA 8
ATOM 27649 C C . ASP A 1 173 ? -22.915 -12.032 -6.517 1.00 0.70 173 ASP A C 8
ATOM 27650 O O . ASP A 1 173 ? -21.817 -12.319 -6.989 1.00 0.74 173 ASP A O 8
ATOM 27659 N N . ARG A 1 174 ? -23.143 -10.928 -5.825 1.00 0.71 174 ARG A N 8
ATOM 27660 C CA . ARG A 1 174 ? -22.108 -9.940 -5.565 1.00 0.77 174 ARG A CA 8
ATOM 27661 C C . ARG A 1 174 ? -21.105 -10.458 -4.527 1.00 0.78 174 ARG A C 8
ATOM 27662 O O . ARG A 1 174 ? -19.932 -10.084 -4.557 1.00 0.82 174 ARG A O 8
ATOM 27683 N N . LYS A 1 175 ? -21.561 -11.319 -3.615 1.00 0.80 175 LYS A N 8
ATOM 27684 C CA . LYS A 1 175 ? -20.669 -11.911 -2.618 1.00 0.85 175 LYS A CA 8
ATOM 27685 C C . LYS A 1 175 ? -19.649 -12.783 -3.317 1.00 0.79 175 LYS A C 8
ATOM 27686 O O . LYS A 1 175 ? -18.445 -12.578 -3.189 1.00 0.80 175 LYS A O 8
ATOM 27705 N N . GLU A 1 176 ? -20.154 -13.741 -4.086 1.00 0.75 176 GLU A N 8
ATOM 27706 C CA . GLU A 1 176 ? -19.292 -14.667 -4.811 1.00 0.73 176 GLU A CA 8
ATOM 27707 C C . GLU A 1 176 ? -18.460 -13.928 -5.856 1.00 0.63 176 GLU A C 8
ATOM 27708 O O . GLU A 1 176 ? -17.315 -14.295 -6.121 1.00 0.63 176 GLU A O 8
ATOM 27720 N N . LYS A 1 177 ? -19.042 -12.885 -6.441 1.00 0.61 177 LYS A N 8
ATOM 27721 C CA . LYS A 1 177 ? -18.323 -12.027 -7.371 1.00 0.62 177 LYS A CA 8
ATOM 27722 C C . LYS A 1 177 ? -17.099 -11.427 -6.687 1.00 0.65 177 LYS A C 8
ATOM 27723 O O . LYS A 1 177 ? -15.978 -11.529 -7.190 1.00 0.65 177 LYS A O 8
ATOM 27742 N N . ALA A 1 178 ? -17.330 -10.818 -5.528 1.00 0.71 178 ALA A N 8
ATOM 27743 C CA . ALA A 1 178 ? -16.272 -10.164 -4.773 1.00 0.78 178 ALA A CA 8
ATOM 27744 C C . ALA A 1 178 ? -15.222 -11.162 -4.314 1.00 0.75 178 ALA A C 8
ATOM 27745 O O . ALA A 1 178 ? -14.035 -10.962 -4.546 1.00 0.74 178 ALA A O 8
ATOM 27752 N N . LEU A 1 179 ? -15.669 -12.240 -3.679 1.00 0.74 179 LEU A N 8
ATOM 27753 C CA . LEU A 1 179 ? -14.763 -13.243 -3.128 1.00 0.74 179 LEU A CA 8
ATOM 27754 C C . LEU A 1 179 ? -13.836 -13.808 -4.204 1.00 0.68 179 LEU A C 8
ATOM 27755 O O . LEU A 1 179 ? -12.617 -13.860 -4.024 1.00 0.68 179 LEU A O 8
ATOM 27771 N N . LYS A 1 180 ? -14.417 -14.202 -5.330 1.00 0.68 180 LYS A N 8
ATOM 27772 C CA . LYS A 1 180 ? -13.666 -14.838 -6.407 1.00 0.68 180 LYS A CA 8
ATOM 27773 C C . LYS A 1 180 ? -12.708 -13.854 -7.080 1.00 0.67 180 LYS A C 8
ATOM 27774 O O . LYS A 1 180 ? -11.576 -14.211 -7.420 1.00 0.68 180 LYS A O 8
ATOM 27793 N N . THR A 1 181 ? -13.154 -12.619 -7.266 1.00 0.70 181 THR A N 8
ATOM 27794 C CA . THR A 1 181 ? -12.321 -11.598 -7.886 1.00 0.74 181 THR A CA 8
ATOM 27795 C C . THR A 1 181 ? -11.194 -11.176 -6.943 1.00 0.69 181 THR A C 8
ATOM 27796 O O . THR A 1 181 ? -10.046 -11.000 -7.358 1.00 0.73 181 THR A O 8
ATOM 27807 N N . MET A 1 182 ? -11.529 -11.042 -5.670 1.00 0.64 182 MET A N 8
ATOM 27808 C CA . MET A 1 182 ? -10.571 -10.631 -4.658 1.00 0.61 182 MET A CA 8
ATOM 27809 C C . MET A 1 182 ? -9.481 -11.681 -4.493 1.00 0.61 182 MET A C 8
ATOM 27810 O O . MET A 1 182 ? -8.304 -11.350 -4.403 1.00 0.66 182 MET A O 8
ATOM 27824 N N . ALA A 1 183 ? -9.881 -12.946 -4.477 1.00 0.58 183 ALA A N 8
ATOM 27825 C CA . ALA A 1 183 ? -8.941 -14.047 -4.305 1.00 0.61 183 ALA A CA 8
ATOM 27826 C C . ALA A 1 183 ? -7.998 -14.175 -5.499 1.00 0.64 183 ALA A C 8
ATOM 27827 O O . ALA A 1 183 ? -6.832 -14.535 -5.340 1.00 0.71 183 ALA A O 8
ATOM 27834 N N . LYS A 1 184 ? -8.502 -13.860 -6.688 1.00 0.63 184 LYS A N 8
ATOM 27835 C CA . LYS A 1 184 ? -7.730 -14.008 -7.910 1.00 0.71 184 LYS A CA 8
ATOM 27836 C C . LYS A 1 184 ? -6.643 -12.945 -7.969 1.00 0.71 184 LYS A C 8
ATOM 27837 O O . LYS A 1 184 ? -5.508 -13.205 -8.366 1.00 0.75 184 LYS A O 8
ATOM 27856 N N . LYS A 1 185 ? -7.015 -11.746 -7.562 1.00 0.72 185 LYS A N 8
ATOM 27857 C CA . LYS A 1 185 ? -6.072 -10.637 -7.473 1.00 0.77 185 LYS A CA 8
ATOM 27858 C C . LYS A 1 185 ? -5.139 -10.803 -6.276 1.00 0.70 185 LYS A C 8
ATOM 27859 O O . LYS A 1 185 ? -3.991 -10.358 -6.303 1.00 0.72 185 LYS A O 8
ATOM 27878 N N . ASP A 1 186 ? -5.638 -11.457 -5.235 1.00 0.71 186 ASP A N 8
ATOM 27879 C CA . ASP A 1 186 ? -4.861 -11.698 -4.021 1.00 0.72 186 ASP A CA 8
ATOM 27880 C C . ASP A 1 186 ? -3.660 -12.596 -4.310 1.00 0.75 186 ASP A C 8
ATOM 27881 O O . ASP A 1 186 ? -2.608 -12.471 -3.683 1.00 0.75 186 ASP A O 8
ATOM 27890 N N . LEU A 1 187 ? -3.821 -13.489 -5.280 1.00 0.83 187 LEU A N 8
ATOM 27891 C CA . LEU A 1 187 ? -2.738 -14.374 -5.694 1.00 0.93 187 LEU A CA 8
ATOM 27892 C C . LEU A 1 187 ? -1.592 -13.569 -6.303 1.00 0.91 187 LEU A C 8
ATOM 27893 O O . LEU A 1 187 ? -0.419 -13.910 -6.133 1.00 1.04 187 LEU A O 8
ATOM 27909 N N . LYS A 1 188 ? -1.936 -12.492 -6.998 1.00 0.85 188 LYS A N 8
ATOM 27910 C CA . LYS A 1 188 ? -0.935 -11.612 -7.590 1.00 0.94 188 LYS A CA 8
ATOM 27911 C C . LYS A 1 188 ? -0.201 -10.837 -6.503 1.00 0.80 188 LYS A C 8
ATOM 27912 O O . LYS A 1 188 ? 0.996 -10.581 -6.612 1.00 0.92 188 LYS A O 8
ATOM 27931 N N . LEU A 1 189 ? -0.928 -10.482 -5.449 1.00 0.60 189 LEU A N 8
ATOM 27932 C CA . LEU A 1 189 ? -0.332 -9.841 -4.283 1.00 0.54 189 LEU A CA 8
ATOM 27933 C C . LEU A 1 189 ? 0.723 -10.771 -3.681 1.00 0.67 189 LEU A C 8
ATOM 27934 O O . LEU A 1 189 ? 1.834 -10.348 -3.339 1.00 0.76 189 LEU A O 8
ATOM 27950 N N . GLN A 1 190 ? 0.369 -12.050 -3.579 1.00 0.78 190 GLN A N 8
ATOM 27951 C CA . GLN A 1 190 ? 1.294 -13.066 -3.099 1.00 1.01 190 GLN A CA 8
ATOM 27952 C C . GLN A 1 190 ? 2.530 -13.132 -3.989 1.00 1.12 190 GLN A C 8
ATOM 27953 O O . GLN A 1 190 ? 3.652 -13.214 -3.493 1.00 1.26 190 GLN A O 8
ATOM 27967 N N . GLU A 1 191 ? 2.319 -13.080 -5.304 1.00 1.13 191 GLU A N 8
ATOM 27968 C CA . GLU A 1 191 ? 3.429 -13.133 -6.253 1.00 1.31 191 GLU A CA 8
ATOM 27969 C C . GLU A 1 191 ? 4.330 -11.914 -6.115 1.00 1.25 191 GLU A C 8
ATOM 27970 O O . GLU A 1 191 ? 5.533 -12.009 -6.329 1.00 1.43 191 GLU A O 8
ATOM 27982 N N . ILE A 1 192 ? 3.748 -10.775 -5.752 1.00 1.04 192 ILE A N 8
ATOM 27983 C CA . ILE A 1 192 ? 4.531 -9.571 -5.497 1.00 1.01 192 ILE A CA 8
ATOM 27984 C C . ILE A 1 192 ? 5.589 -9.846 -4.437 1.00 1.08 192 ILE A C 8
ATOM 27985 O O . ILE A 1 192 ? 6.779 -9.616 -4.659 1.00 1.24 192 ILE A O 8
ATOM 28001 N N . THR A 1 193 ? 5.163 -10.387 -3.305 1.00 1.07 193 THR A N 8
ATOM 28002 C CA . THR A 1 193 ? 6.098 -10.725 -2.244 1.00 1.30 193 THR A CA 8
ATOM 28003 C C . THR A 1 193 ? 7.000 -11.897 -2.652 1.00 1.54 193 THR A C 8
ATOM 28004 O O . THR A 1 193 ? 8.213 -11.863 -2.438 1.00 1.75 193 THR A O 8
ATOM 28015 N N . GLU A 1 194 ? 6.402 -12.903 -3.286 1.00 1.59 194 GLU A N 8
ATOM 28016 C CA . GLU A 1 194 ? 7.103 -14.133 -3.642 1.00 1.90 194 GLU A CA 8
ATOM 28017 C C . GLU A 1 194 ? 8.257 -13.859 -4.604 1.00 1.98 194 GLU A C 8
ATOM 28018 O O . GLU A 1 194 ? 9.404 -14.215 -4.333 1.00 2.24 194 GLU A O 8
ATOM 28030 N N . LEU A 1 195 ? 7.945 -13.214 -5.719 1.00 1.84 195 LEU A N 8
ATOM 28031 C CA . LEU A 1 195 ? 8.919 -12.991 -6.776 1.00 2.01 195 LEU A CA 8
ATOM 28032 C C . LEU A 1 195 ? 9.992 -12.007 -6.340 1.00 1.93 195 LEU A C 8
ATOM 28033 O O . LEU A 1 195 ? 11.177 -12.232 -6.577 1.00 2.17 195 LEU A O 8
ATOM 28049 N N . LEU A 1 196 ? 9.581 -10.924 -5.687 1.00 1.70 196 LEU A N 8
ATOM 28050 C CA . LEU A 1 196 ? 10.521 -9.901 -5.245 1.00 1.82 196 LEU A CA 8
ATOM 28051 C C . LEU A 1 196 ? 11.567 -10.462 -4.298 1.00 2.03 196 LEU A C 8
ATOM 28052 O O . LEU A 1 196 ? 12.664 -9.946 -4.241 1.00 2.15 196 LEU A O 8
ATOM 28068 N N . ARG A 1 197 ? 11.247 -11.517 -3.559 1.00 2.24 197 ARG A N 8
ATOM 28069 C CA . ARG A 1 197 ? 12.250 -12.154 -2.701 1.00 2.73 197 ARG A CA 8
ATOM 28070 C C . ARG A 1 197 ? 13.509 -12.523 -3.498 1.00 2.97 197 ARG A C 8
ATOM 28071 O O . ARG A 1 197 ? 14.607 -12.583 -2.945 1.00 3.24 197 ARG A O 8
ATOM 28092 N N . ASP A 1 198 ? 13.346 -12.748 -4.800 1.00 3.00 198 ASP A N 8
ATOM 28093 C CA . ASP A 1 198 ? 14.485 -12.970 -5.688 1.00 3.48 198 ASP A CA 8
ATOM 28094 C C . ASP A 1 198 ? 14.716 -11.750 -6.575 1.00 3.52 198 ASP A C 8
ATOM 28095 O O . ASP A 1 198 ? 15.842 -11.284 -6.724 1.00 3.96 198 ASP A O 8
ATOM 28104 N N . GLU A 1 199 ? 13.635 -11.219 -7.135 1.00 3.19 199 GLU A N 8
ATOM 28105 C CA . GLU A 1 199 ? 13.713 -10.128 -8.106 1.00 3.46 199 GLU A CA 8
ATOM 28106 C C . GLU A 1 199 ? 14.062 -8.789 -7.458 1.00 3.20 199 GLU A C 8
ATOM 28107 O O . GLU A 1 199 ? 14.201 -7.780 -8.145 1.00 3.82 199 GLU A O 8
ATOM 28119 N N . ILE A 1 200 ? 14.188 -8.771 -6.143 1.00 2.47 200 ILE A N 8
ATOM 28120 C CA . ILE A 1 200 ? 14.572 -7.559 -5.435 1.00 2.38 200 ILE A CA 8
ATOM 28121 C C . ILE A 1 200 ? 16.069 -7.334 -5.562 1.00 2.97 200 ILE A C 8
ATOM 28122 O O . ILE A 1 200 ? 16.542 -6.207 -5.501 1.00 3.27 200 ILE A O 8
ATOM 28138 N N . GLU A 1 201 ? 16.790 -8.431 -5.768 1.00 3.47 201 GLU A N 8
ATOM 28139 C CA . GLU A 1 201 ? 18.261 -8.448 -5.755 1.00 4.33 201 GLU A CA 8
ATOM 28140 C C . GLU A 1 201 ? 18.945 -7.295 -6.515 1.00 4.91 201 GLU A C 8
ATOM 28141 O O . GLU A 1 201 ? 19.931 -6.756 -6.012 1.00 5.15 201 GLU A O 8
ATOM 28153 N N . PRO A 1 202 ? 18.478 -6.902 -7.724 1.00 5.38 202 PRO A N 8
ATOM 28154 C CA . PRO A 1 202 ? 19.039 -5.751 -8.460 1.00 6.27 202 PRO A CA 8
ATOM 28155 C C . PRO A 1 202 ? 19.127 -4.456 -7.634 1.00 6.06 202 PRO A C 8
ATOM 28156 O O . PRO A 1 202 ? 19.831 -3.532 -8.024 1.00 6.81 202 PRO A O 8
ATOM 28167 N N . LYS A 1 203 ? 18.413 -4.409 -6.502 1.00 5.20 203 LYS A N 8
ATOM 28168 C CA . LYS A 1 203 ? 18.339 -3.222 -5.630 1.00 5.21 203 LYS A CA 8
ATOM 28169 C C . LYS A 1 203 ? 19.682 -2.495 -5.458 1.00 5.05 203 LYS A C 8
ATOM 28170 O O . LYS A 1 203 ? 19.892 -1.424 -6.031 1.00 5.55 203 LYS A O 8
ATOM 28189 N N . LEU A 1 204 ? 20.589 -3.077 -4.681 1.00 4.62 204 LEU A N 8
ATOM 28190 C CA . LEU A 1 204 ? 21.855 -2.423 -4.383 1.00 4.77 204 LEU A CA 8
ATOM 28191 C C . LEU A 1 204 ? 22.795 -2.471 -5.568 1.00 5.72 204 LEU A C 8
ATOM 28192 O O . LEU A 1 204 ? 23.624 -1.588 -5.732 1.00 6.12 204 LEU A O 8
ATOM 28208 N N . GLU A 1 205 ? 22.662 -3.495 -6.394 1.00 6.22 205 GLU A N 8
ATOM 28209 C CA . GLU A 1 205 ? 23.523 -3.641 -7.557 1.00 7.27 205 GLU A CA 8
ATOM 28210 C C . GLU A 1 205 ? 23.313 -2.479 -8.522 1.00 7.75 205 GLU A C 8
ATOM 28211 O O . GLU A 1 205 ? 24.271 -1.873 -8.996 1.00 8.49 205 GLU A O 8
ATOM 28223 N N . LYS A 1 206 ? 22.052 -2.158 -8.777 1.00 7.51 206 LYS A N 8
ATOM 28224 C CA . LYS A 1 206 ? 21.699 -1.024 -9.618 1.00 8.15 206 LYS A CA 8
ATOM 28225 C C . LYS A 1 206 ? 22.218 0.272 -9.010 1.00 7.97 206 LYS A C 8
ATOM 28226 O O . LYS A 1 206 ? 22.947 1.029 -9.650 1.00 8.77 206 LYS A O 8
ATOM 28245 N N . LEU A 1 207 ? 21.845 0.501 -7.760 1.00 6.97 207 LEU A N 8
ATOM 28246 C CA . LEU A 1 207 ? 22.251 1.695 -7.029 1.00 6.75 207 LEU A CA 8
ATOM 28247 C C . LEU A 1 207 ? 23.775 1.822 -6.974 1.00 7.15 207 LEU A C 8
ATOM 28248 O O . LEU A 1 207 ? 24.324 2.917 -7.114 1.00 7.60 207 LEU A O 8
ATOM 28264 N N . ARG A 1 208 ? 24.456 0.705 -6.781 1.00 7.17 208 ARG A N 8
ATOM 28265 C CA . ARG A 1 208 ? 25.906 0.704 -6.684 1.00 7.79 208 ARG A CA 8
ATOM 28266 C C . ARG A 1 208 ? 26.542 1.043 -8.029 1.00 8.89 208 ARG A C 8
ATOM 28267 O O . ARG A 1 208 ? 27.395 1.928 -8.115 1.00 9.40 208 ARG A O 8
ATOM 28288 N N . GLN A 1 209 ? 26.115 0.352 -9.078 1.00 9.33 209 GLN A N 8
ATOM 28289 C CA . GLN A 1 209 ? 26.694 0.545 -10.402 1.00 10.45 209 GLN A CA 8
ATOM 28290 C C . GLN A 1 209 ? 26.344 1.912 -10.971 1.00 10.67 209 GLN A C 8
ATOM 28291 O O . GLN A 1 209 ? 27.203 2.613 -11.502 1.00 11.40 209 GLN A O 8
ATOM 28305 N N . GLU A 1 210 ? 25.091 2.297 -10.837 1.00 10.12 210 GLU A N 8
ATOM 28306 C CA . GLU A 1 210 ? 24.597 3.506 -11.478 1.00 10.43 210 GLU A CA 8
ATOM 28307 C C . GLU A 1 210 ? 24.897 4.755 -10.647 1.00 10.18 210 GLU A C 8
ATOM 28308 O O . GLU A 1 210 ? 25.537 5.690 -11.133 1.00 10.78 210 GLU A O 8
ATOM 28320 N N . LYS A 1 211 ? 24.458 4.761 -9.394 1.00 9.35 211 LYS A N 8
ATOM 28321 C CA . LYS A 1 211 ? 24.562 5.958 -8.566 1.00 9.15 211 LYS A CA 8
ATOM 28322 C C . LYS A 1 211 ? 25.976 6.151 -8.022 1.00 9.75 211 LYS A C 8
ATOM 28323 O O . LYS A 1 211 ? 26.593 7.185 -8.255 1.00 10.09 211 LYS A O 8
ATOM 28342 N N . ARG A 1 212 ? 26.491 5.151 -7.313 1.00 9.99 212 ARG A N 8
ATOM 28343 C CA . ARG A 1 212 ? 27.792 5.282 -6.657 1.00 10.69 212 ARG A CA 8
ATOM 28344 C C . ARG A 1 212 ? 28.904 5.558 -7.666 1.00 11.45 212 ARG A C 8
ATOM 28345 O O . ARG A 1 212 ? 29.643 6.535 -7.537 1.00 11.88 212 ARG A O 8
ATOM 28366 N N . ALA A 1 213 ? 28.996 4.707 -8.677 1.00 11.69 213 ALA A N 8
ATOM 28367 C CA . ALA A 1 213 ? 30.100 4.762 -9.627 1.00 12.51 213 ALA A CA 8
ATOM 28368 C C . ALA A 1 213 ? 30.117 6.060 -10.430 1.00 12.46 213 ALA A C 8
ATOM 28369 O O . ALA A 1 213 ? 31.100 6.803 -10.402 1.00 12.92 213 ALA A O 8
ATOM 28376 N N . PHE A 1 214 ? 29.031 6.338 -11.135 1.00 11.99 214 PHE A N 8
ATOM 28377 C CA . PHE A 1 214 ? 29.014 7.445 -12.080 1.00 12.09 214 PHE A CA 8
ATOM 28378 C C . PHE A 1 214 ? 28.959 8.801 -11.378 1.00 11.91 214 PHE A C 8
ATOM 28379 O O . PHE A 1 214 ? 29.570 9.764 -11.835 1.00 12.23 214 PHE A O 8
ATOM 28396 N N . LEU A 1 215 ? 28.236 8.887 -10.276 1.00 11.51 215 LEU A N 8
ATOM 28397 C CA . LEU A 1 215 ? 28.058 10.168 -9.608 1.00 11.52 215 LEU A CA 8
ATOM 28398 C C . LEU A 1 215 ? 29.282 10.549 -8.778 1.00 11.71 215 LEU A C 8
ATOM 28399 O O . LEU A 1 215 ? 29.821 11.645 -8.930 1.00 11.97 215 LEU A O 8
ATOM 28415 N N . ASP A 1 216 ? 29.721 9.649 -7.905 1.00 11.71 216 ASP A N 8
ATOM 28416 C CA . ASP A 1 216 ? 30.809 9.963 -6.980 1.00 12.04 216 ASP A CA 8
ATOM 28417 C C . ASP A 1 216 ? 32.178 9.890 -7.646 1.00 12.38 216 ASP A C 8
ATOM 28418 O O . ASP A 1 216 ? 32.859 10.906 -7.793 1.00 12.64 216 ASP A O 8
ATOM 28427 N N . PHE A 1 217 ? 32.564 8.689 -8.060 1.00 12.49 217 PHE A N 8
ATOM 28428 C CA . PHE A 1 217 ? 33.918 8.437 -8.532 1.00 13.02 217 PHE A CA 8
ATOM 28429 C C . PHE A 1 217 ? 34.224 9.210 -9.804 1.00 13.29 217 PHE A C 8
ATOM 28430 O O . PHE A 1 217 ? 35.325 9.742 -9.968 1.00 13.56 217 PHE A O 8
ATOM 28447 N N . GLN A 1 218 ? 33.250 9.269 -10.699 1.00 13.33 218 GLN A N 8
ATOM 28448 C CA . GLN A 1 218 ? 33.424 9.955 -11.967 1.00 13.81 218 GLN A CA 8
ATOM 28449 C C . GLN A 1 218 ? 33.416 11.468 -11.776 1.00 13.85 218 GLN A C 8
ATOM 28450 O O . GLN A 1 218 ? 32.358 12.099 -11.692 1.00 13.66 218 GLN A O 8
ATOM 28464 N N . GLN A 1 219 ? 34.606 12.039 -11.683 1.00 14.23 219 GLN A N 8
ATOM 28465 C CA . GLN A 1 219 ? 34.758 13.478 -11.536 1.00 14.49 219 GLN A CA 8
ATOM 28466 C C . GLN A 1 219 ? 34.847 14.122 -12.908 1.00 15.18 219 GLN A C 8
ATOM 28467 O O . GLN A 1 219 ? 34.286 15.194 -13.150 1.00 15.37 219 GLN A O 8
ATOM 28481 N N . THR A 1 220 ? 35.550 13.452 -13.801 1.00 15.67 220 THR A N 8
ATOM 28482 C CA . THR A 1 220 ? 35.702 13.915 -15.161 1.00 16.47 220 THR A CA 8
ATOM 28483 C C . THR A 1 220 ? 35.129 12.889 -16.132 1.00 16.23 220 THR A C 8
ATOM 28484 O O . THR A 1 220 ? 34.889 11.737 -15.760 1.00 16.03 220 THR A O 8
ATOM 28495 N N . GLN A 1 221 ? 34.884 13.319 -17.355 1.00 16.37 221 GLN A N 8
ATOM 28496 C CA . GLN A 1 221 ? 34.384 12.432 -18.396 1.00 16.30 221 GLN A CA 8
ATOM 28497 C C . GLN A 1 221 ? 35.393 11.335 -18.718 1.00 17.00 221 GLN A C 8
ATOM 28498 O O . GLN A 1 221 ? 36.491 11.652 -19.222 1.00 17.20 221 GLN A O 8
ATOM 28513 N N . GLY A 1 1 ? -8.193 33.868 30.736 1.00 21.30 1 GLY A N 9
ATOM 28514 C CA . GLY A 1 1 ? -7.482 34.099 29.458 1.00 20.81 1 GLY A CA 9
ATOM 28515 C C . GLY A 1 1 ? -7.726 32.987 28.465 1.00 20.35 1 GLY A C 9
ATOM 28516 O O . GLY A 1 1 ? -7.963 31.840 28.848 1.00 20.41 1 GLY A O 9
ATOM 28522 N N . HIS A 1 2 ? -7.674 33.325 27.187 1.00 20.01 2 HIS A N 9
ATOM 28523 C CA . HIS A 1 2 ? -7.907 32.361 26.128 1.00 19.67 2 HIS A CA 9
ATOM 28524 C C . HIS A 1 2 ? -7.305 32.881 24.829 1.00 18.94 2 HIS A C 9
ATOM 28525 O O . HIS A 1 2 ? -7.872 33.761 24.182 1.00 18.88 2 HIS A O 9
ATOM 28539 N N . MET A 1 3 ? -6.149 32.353 24.464 1.00 18.53 3 MET A N 9
ATOM 28540 C CA . MET A 1 3 ? -5.443 32.813 23.278 1.00 17.93 3 MET A CA 9
ATOM 28541 C C . MET A 1 3 ? -5.815 31.976 22.061 1.00 17.13 3 MET A C 9
ATOM 28542 O O . MET A 1 3 ? -6.028 32.511 20.973 1.00 17.16 3 MET A O 9
ATOM 28556 N N . ARG A 1 4 ? -5.899 30.668 22.246 1.00 16.55 4 ARG A N 9
ATOM 28557 C CA . ARG A 1 4 ? -6.157 29.762 21.137 1.00 15.86 4 ARG A CA 9
ATOM 28558 C C . ARG A 1 4 ? -7.592 29.257 21.166 1.00 14.98 4 ARG A C 9
ATOM 28559 O O . ARG A 1 4 ? -7.938 28.369 21.947 1.00 14.80 4 ARG A O 9
ATOM 28580 N N . ALA A 1 5 ? -8.427 29.843 20.323 1.00 14.57 5 ALA A N 9
ATOM 28581 C CA . ALA A 1 5 ? -9.812 29.424 20.205 1.00 13.86 5 ALA A CA 9
ATOM 28582 C C . ALA A 1 5 ? -9.964 28.420 19.072 1.00 12.64 5 ALA A C 9
ATOM 28583 O O . ALA A 1 5 ? -9.762 28.753 17.901 1.00 12.25 5 ALA A O 9
ATOM 28590 N N . VAL A 1 6 ? -10.297 27.191 19.426 1.00 12.18 6 VAL A N 9
ATOM 28591 C CA . VAL A 1 6 ? -10.453 26.125 18.449 1.00 11.10 6 VAL A CA 9
ATOM 28592 C C . VAL A 1 6 ? -11.928 25.830 18.217 1.00 10.27 6 VAL A C 9
ATOM 28593 O O . VAL A 1 6 ? -12.640 25.413 19.132 1.00 10.44 6 VAL A O 9
ATOM 28606 N N . THR A 1 7 ? -12.384 26.054 16.999 1.00 9.56 7 THR A N 9
ATOM 28607 C CA . THR A 1 7 ? -13.767 25.802 16.648 1.00 8.89 7 THR A CA 9
ATOM 28608 C C . THR A 1 7 ? -13.884 24.506 15.852 1.00 7.86 7 THR A C 9
ATOM 28609 O O . THR A 1 7 ? -13.094 24.256 14.940 1.00 7.34 7 THR A O 9
ATOM 28620 N N . PRO A 1 8 ? -14.863 23.658 16.195 1.00 7.81 8 PRO A N 9
ATOM 28621 C CA . PRO A 1 8 ? -15.062 22.360 15.550 1.00 7.18 8 PRO A CA 9
ATOM 28622 C C . PRO A 1 8 ? -15.758 22.477 14.197 1.00 6.28 8 PRO A C 9
ATOM 28623 O O . PRO A 1 8 ? -16.229 21.484 13.643 1.00 5.86 8 PRO A O 9
ATOM 28634 N N . MET A 1 9 ? -15.826 23.690 13.669 1.00 6.30 9 MET A N 9
ATOM 28635 C CA . MET A 1 9 ? -16.443 23.918 12.372 1.00 5.80 9 MET A CA 9
ATOM 28636 C C . MET A 1 9 ? -15.405 24.410 11.369 1.00 5.06 9 MET A C 9
ATOM 28637 O O . MET A 1 9 ? -15.224 25.617 11.186 1.00 5.16 9 MET A O 9
ATOM 28651 N N . LYS A 1 10 ? -14.713 23.462 10.746 1.00 4.68 10 LYS A N 9
ATOM 28652 C CA . LYS A 1 10 ? -13.683 23.756 9.759 1.00 4.24 10 LYS A CA 9
ATOM 28653 C C . LYS A 1 10 ? -13.042 22.463 9.280 1.00 3.78 10 LYS A C 9
ATOM 28654 O O . LYS A 1 10 ? -12.092 21.964 9.888 1.00 4.16 10 LYS A O 9
ATOM 28673 N N . ARG A 1 11 ? -13.584 21.913 8.209 1.00 3.29 11 ARG A N 9
ATOM 28674 C CA . ARG A 1 11 ? -13.076 20.679 7.637 1.00 3.14 11 ARG A CA 9
ATOM 28675 C C . ARG A 1 11 ? -13.611 20.514 6.225 1.00 2.67 11 ARG A C 9
ATOM 28676 O O . ARG A 1 11 ? -14.751 20.887 5.945 1.00 2.52 11 ARG A O 9
ATOM 28697 N N . VAL A 1 12 ? -12.785 19.984 5.335 1.00 2.61 12 VAL A N 9
ATOM 28698 C CA . VAL A 1 12 ? -13.214 19.711 3.974 1.00 2.26 12 VAL A CA 9
ATOM 28699 C C . VAL A 1 12 ? -14.255 18.596 3.981 1.00 1.90 12 VAL A C 9
ATOM 28700 O O . VAL A 1 12 ? -14.010 17.527 4.543 1.00 2.06 12 VAL A O 9
ATOM 28713 N N . PRO A 1 13 ? -15.435 18.848 3.383 1.00 1.62 13 PRO A N 9
ATOM 28714 C CA . PRO A 1 13 ? -16.544 17.891 3.355 1.00 1.52 13 PRO A CA 9
ATOM 28715 C C . PRO A 1 13 ? -16.101 16.482 2.969 1.00 1.29 13 PRO A C 9
ATOM 28716 O O . PRO A 1 13 ? -15.582 16.251 1.873 1.00 1.16 13 PRO A O 9
ATOM 28727 N N . ILE A 1 14 ? -16.321 15.544 3.884 1.00 1.32 14 ILE A N 9
ATOM 28728 C CA . ILE A 1 14 ? -15.933 14.153 3.690 1.00 1.23 14 ILE A CA 9
ATOM 28729 C C . ILE A 1 14 ? -16.661 13.571 2.486 1.00 1.12 14 ILE A C 9
ATOM 28730 O O . ILE A 1 14 ? -16.113 12.760 1.735 1.00 1.02 14 ILE A O 9
ATOM 28746 N N . LEU A 1 15 ? -17.895 14.018 2.298 1.00 1.19 15 LEU A N 9
ATOM 28747 C CA . LEU A 1 15 ? -18.702 13.588 1.170 1.00 1.19 15 LEU A CA 9
ATOM 28748 C C . LEU A 1 15 ? -18.044 14.011 -0.135 1.00 1.08 15 LEU A C 9
ATOM 28749 O O . LEU A 1 15 ? -17.902 13.207 -1.054 1.00 1.09 15 LEU A O 9
ATOM 28765 N N . ALA A 1 16 ? -17.615 15.270 -0.191 1.00 1.02 16 ALA A N 9
ATOM 28766 C CA . ALA A 1 16 ? -16.979 15.822 -1.381 1.00 0.95 16 ALA A CA 9
ATOM 28767 C C . ALA A 1 16 ? -15.702 15.069 -1.722 1.00 0.83 16 ALA A C 9
ATOM 28768 O O . ALA A 1 16 ? -15.412 14.825 -2.896 1.00 0.84 16 ALA A O 9
ATOM 28775 N N . ASN A 1 17 ? -14.937 14.707 -0.696 1.00 0.77 17 ASN A N 9
ATOM 28776 C CA . ASN A 1 17 ? -13.714 13.936 -0.893 1.00 0.67 17 ASN A CA 9
ATOM 28777 C C . ASN A 1 17 ? -14.039 12.598 -1.536 1.00 0.65 17 ASN A C 9
ATOM 28778 O O . ASN A 1 17 ? -13.380 12.172 -2.480 1.00 0.58 17 ASN A O 9
ATOM 28789 N N . PHE A 1 18 ? -15.078 11.955 -1.025 1.00 0.76 18 PHE A N 9
ATOM 28790 C CA . PHE A 1 18 ? -15.513 10.662 -1.534 1.00 0.82 18 PHE A CA 9
ATOM 28791 C C . PHE A 1 18 ? -15.984 10.781 -2.983 1.00 0.80 18 PHE A C 9
ATOM 28792 O O . PHE A 1 18 ? -15.698 9.916 -3.808 1.00 0.80 18 PHE A O 9
ATOM 28809 N N . GLU A 1 19 ? -16.690 11.868 -3.282 1.00 0.88 19 GLU A N 9
ATOM 28810 C CA . GLU A 1 19 ? -17.231 12.104 -4.618 1.00 0.99 19 GLU A CA 9
ATOM 28811 C C . GLU A 1 19 ? -16.126 12.144 -5.672 1.00 0.85 19 GLU A C 9
ATOM 28812 O O . GLU A 1 19 ? -16.176 11.406 -6.661 1.00 0.93 19 GLU A O 9
ATOM 28824 N N . GLU A 1 20 ? -15.126 12.995 -5.458 1.00 0.72 20 GLU A N 9
ATOM 28825 C CA . GLU A 1 20 ? -14.043 13.141 -6.424 1.00 0.69 20 GLU A CA 9
ATOM 28826 C C . GLU A 1 20 ? -13.215 11.862 -6.495 1.00 0.67 20 GLU A C 9
ATOM 28827 O O . GLU A 1 20 ? -12.735 11.477 -7.564 1.00 0.75 20 GLU A O 9
ATOM 28839 N N . TRP A 1 21 ? -13.066 11.201 -5.351 1.00 0.60 21 TRP A N 9
ATOM 28840 C CA . TRP A 1 21 ? -12.375 9.924 -5.288 1.00 0.62 21 TRP A CA 9
ATOM 28841 C C . TRP A 1 21 ? -13.053 8.902 -6.184 1.00 0.72 21 TRP A C 9
ATOM 28842 O O . TRP A 1 21 ? -12.390 8.199 -6.945 1.00 0.80 21 TRP A O 9
ATOM 28863 N N . MET A 1 22 ? -14.378 8.833 -6.101 1.00 0.76 22 MET A N 9
ATOM 28864 C CA . MET A 1 22 ? -15.137 7.879 -6.899 1.00 0.88 22 MET A CA 9
ATOM 28865 C C . MET A 1 22 ? -14.949 8.160 -8.378 1.00 0.93 22 MET A C 9
ATOM 28866 O O . MET A 1 22 ? -14.742 7.243 -9.167 1.00 1.01 22 MET A O 9
ATOM 28880 N N . LYS A 1 23 ? -14.999 9.436 -8.739 1.00 0.92 23 LYS A N 9
ATOM 28881 C CA . LYS A 1 23 ? -14.827 9.853 -10.124 1.00 1.02 23 LYS A CA 9
ATOM 28882 C C . LYS A 1 23 ? -13.465 9.413 -10.654 1.00 1.02 23 LYS A C 9
ATOM 28883 O O . LYS A 1 23 ? -13.359 8.863 -11.750 1.00 1.12 23 LYS A O 9
ATOM 28902 N N . MET A 1 24 ? -12.431 9.639 -9.856 1.00 0.92 24 MET A N 9
ATOM 28903 C CA . MET A 1 24 ? -11.067 9.312 -10.253 1.00 0.96 24 MET A CA 9
ATOM 28904 C C . MET A 1 24 ? -10.840 7.800 -10.261 1.00 0.96 24 MET A C 9
ATOM 28905 O O . MET A 1 24 ? -10.176 7.265 -11.153 1.00 1.02 24 MET A O 9
ATOM 28919 N N . ALA A 1 25 ? -11.396 7.119 -9.264 1.00 0.92 25 ALA A N 9
ATOM 28920 C CA . ALA A 1 25 ? -11.222 5.677 -9.124 1.00 0.96 25 ALA A CA 9
ATOM 28921 C C . ALA A 1 25 ? -11.937 4.914 -10.234 1.00 1.07 25 ALA A C 9
ATOM 28922 O O . ALA A 1 25 ? -11.373 3.989 -10.818 1.00 1.17 25 ALA A O 9
ATOM 28929 N N . THR A 1 26 ? -13.172 5.304 -10.530 1.00 1.08 26 THR A N 9
ATOM 28930 C CA . THR A 1 26 ? -13.964 4.616 -11.543 1.00 1.19 26 THR A CA 9
ATOM 28931 C C . THR A 1 26 ? -13.373 4.806 -12.935 1.00 1.30 26 THR A C 9
ATOM 28932 O O . THR A 1 26 ? -13.408 3.898 -13.764 1.00 1.45 26 THR A O 9
ATOM 28943 N N . ASP A 1 27 ? -12.817 5.982 -13.182 1.00 1.27 27 ASP A N 9
ATOM 28944 C CA . ASP A 1 27 ? -12.218 6.279 -14.477 1.00 1.41 27 ASP A CA 9
ATOM 28945 C C . ASP A 1 27 ? -10.790 5.731 -14.551 1.00 1.37 27 ASP A C 9
ATOM 28946 O O . ASP A 1 27 ? -10.129 5.823 -15.587 1.00 1.48 27 ASP A O 9
ATOM 28955 N N . ASN A 1 28 ? -10.328 5.162 -13.434 1.00 1.24 28 ASN A N 9
ATOM 28956 C CA . ASN A 1 28 ? -9.025 4.492 -13.359 1.00 1.25 28 ASN A CA 9
ATOM 28957 C C . ASN A 1 28 ? -7.870 5.456 -13.622 1.00 1.16 28 ASN A C 9
ATOM 28958 O O . ASN A 1 28 ? -6.867 5.087 -14.238 1.00 1.28 28 ASN A O 9
ATOM 28969 N N . LYS A 1 29 ? -7.997 6.680 -13.130 1.00 1.01 29 LYS A N 9
ATOM 28970 C CA . LYS A 1 29 ? -6.939 7.671 -13.283 1.00 1.00 29 LYS A CA 9
ATOM 28971 C C . LYS A 1 29 ? -6.240 7.934 -11.956 1.00 0.86 29 LYS A C 9
ATOM 28972 O O . LYS A 1 29 ? -5.684 9.008 -11.729 1.00 0.91 29 LYS A O 9
ATOM 28991 N N . ILE A 1 30 ? -6.261 6.937 -11.085 1.00 0.79 30 ILE A N 9
ATOM 28992 C CA . ILE A 1 30 ? -5.548 7.015 -9.820 1.00 0.71 30 ILE A CA 9
ATOM 28993 C C . ILE A 1 30 ? -4.073 6.665 -10.028 1.00 0.77 30 ILE A C 9
ATOM 28994 O O . ILE A 1 30 ? -3.727 5.534 -10.380 1.00 0.81 30 ILE A O 9
ATOM 29010 N N . ASN A 1 31 ? -3.211 7.658 -9.863 1.00 0.86 31 ASN A N 9
ATOM 29011 C CA . ASN A 1 31 ? -1.773 7.453 -9.991 1.00 0.97 31 ASN A CA 9
ATOM 29012 C C . ASN A 1 31 ? -1.268 6.611 -8.833 1.00 0.87 31 ASN A C 9
ATOM 29013 O O . ASN A 1 31 ? -1.777 6.718 -7.720 1.00 0.80 31 ASN A O 9
ATOM 29024 N N . ALA A 1 32 ? -0.267 5.784 -9.090 1.00 0.90 32 ALA A N 9
ATOM 29025 C CA . ALA A 1 32 ? 0.271 4.902 -8.063 1.00 0.86 32 ALA A CA 9
ATOM 29026 C C . ALA A 1 32 ? 0.962 5.697 -6.961 1.00 0.89 32 ALA A C 9
ATOM 29027 O O . ALA A 1 32 ? 0.964 5.291 -5.799 1.00 0.88 32 ALA A O 9
ATOM 29034 N N . ALA A 1 33 ? 1.536 6.835 -7.329 1.00 0.99 33 ALA A N 9
ATOM 29035 C CA . ALA A 1 33 ? 2.165 7.725 -6.362 1.00 1.07 33 ALA A CA 9
ATOM 29036 C C . ALA A 1 33 ? 1.174 8.133 -5.276 1.00 1.00 33 ALA A C 9
ATOM 29037 O O . ALA A 1 33 ? 1.464 8.047 -4.085 1.00 1.04 33 ALA A O 9
ATOM 29044 N N . ASN A 1 34 ? -0.010 8.554 -5.699 1.00 0.94 34 ASN A N 9
ATOM 29045 C CA . ASN A 1 34 ? -1.049 8.976 -4.769 1.00 0.92 34 ASN A CA 9
ATOM 29046 C C . ASN A 1 34 ? -2.057 7.869 -4.542 1.00 0.78 34 ASN A C 9
ATOM 29047 O O . ASN A 1 34 ? -3.144 8.116 -4.029 1.00 0.80 34 ASN A O 9
ATOM 29058 N N . SER A 1 35 ? -1.706 6.651 -4.936 1.00 0.69 35 SER A N 9
ATOM 29059 C CA . SER A 1 35 ? -2.519 5.499 -4.598 1.00 0.62 35 SER A CA 9
ATOM 29060 C C . SER A 1 35 ? -2.459 5.314 -3.091 1.00 0.63 35 SER A C 9
ATOM 29061 O O . SER A 1 35 ? -3.347 4.716 -2.477 1.00 0.62 35 SER A O 9
ATOM 29069 N N . TRP A 1 36 ? -1.394 5.850 -2.506 1.00 0.69 36 TRP A N 9
ATOM 29070 C CA . TRP A 1 36 ? -1.291 5.958 -1.071 1.00 0.76 36 TRP A CA 9
ATOM 29071 C C . TRP A 1 36 ? -2.196 7.073 -0.587 1.00 0.85 36 TRP A C 9
ATOM 29072 O O . TRP A 1 36 ? -2.304 8.123 -1.220 1.00 0.90 36 TRP A O 9
ATOM 29093 N N . ASN A 1 37 ? -2.861 6.808 0.517 1.00 0.98 37 ASN A N 9
ATOM 29094 C CA . ASN A 1 37 ? -3.811 7.731 1.139 1.00 1.11 37 ASN A CA 9
ATOM 29095 C C . ASN A 1 37 ? -5.071 7.891 0.293 1.00 0.96 37 ASN A C 9
ATOM 29096 O O . ASN A 1 37 ? -5.943 8.687 0.623 1.00 1.04 37 ASN A O 9
ATOM 29107 N N . PHE A 1 38 ? -5.171 7.126 -0.791 1.00 0.80 38 PHE A N 9
ATOM 29108 C CA . PHE A 1 38 ? -6.350 7.149 -1.641 1.00 0.79 38 PHE A CA 9
ATOM 29109 C C . PHE A 1 38 ? -7.200 5.911 -1.405 1.00 0.88 38 PHE A C 9
ATOM 29110 O O . PHE A 1 38 ? -7.963 5.494 -2.276 1.00 1.30 38 PHE A O 9
ATOM 29127 N N . ALA A 1 39 ? -7.078 5.326 -0.227 1.00 0.87 39 ALA A N 9
ATOM 29128 C CA . ALA A 1 39 ? -7.774 4.088 0.061 1.00 0.94 39 ALA A CA 9
ATOM 29129 C C . ALA A 1 39 ? -9.256 4.335 0.320 1.00 0.88 39 ALA A C 9
ATOM 29130 O O . ALA A 1 39 ? -9.631 5.041 1.254 1.00 0.83 39 ALA A O 9
ATOM 29137 N N . LEU A 1 40 ? -10.089 3.723 -0.509 1.00 0.91 40 LEU A N 9
ATOM 29138 C CA . LEU A 1 40 ? -11.536 3.762 -0.333 1.00 0.88 40 LEU A CA 9
ATOM 29139 C C . LEU A 1 40 ? -11.935 2.934 0.879 1.00 0.86 40 LEU A C 9
ATOM 29140 O O . LEU A 1 40 ? -13.000 3.122 1.465 1.00 0.88 40 LEU A O 9
ATOM 29156 N N . ILE A 1 41 ? -11.040 2.032 1.250 1.00 0.88 41 ILE A N 9
ATOM 29157 C CA . ILE A 1 41 ? -11.316 1.016 2.251 1.00 0.91 41 ILE A CA 9
ATOM 29158 C C . ILE A 1 41 ? -11.544 1.615 3.639 1.00 0.90 41 ILE A C 9
ATOM 29159 O O . ILE A 1 41 ? -12.298 1.066 4.442 1.00 0.93 41 ILE A O 9
ATOM 29175 N N . ASP A 1 42 ? -10.911 2.751 3.912 1.00 0.95 42 ASP A N 9
ATOM 29176 C CA . ASP A 1 42 ? -11.085 3.428 5.197 1.00 1.04 42 ASP A CA 9
ATOM 29177 C C . ASP A 1 42 ? -12.530 3.888 5.375 1.00 1.00 42 ASP A C 9
ATOM 29178 O O . ASP A 1 42 ? -13.054 3.911 6.488 1.00 1.03 42 ASP A O 9
ATOM 29187 N N . TYR A 1 43 ? -13.175 4.224 4.264 1.00 0.98 43 TYR A N 9
ATOM 29188 C CA . TYR A 1 43 ? -14.540 4.740 4.287 1.00 1.01 43 TYR A CA 9
ATOM 29189 C C . TYR A 1 43 ? -15.554 3.658 4.638 1.00 0.93 43 TYR A C 9
ATOM 29190 O O . TYR A 1 43 ? -16.608 3.956 5.198 1.00 0.97 43 TYR A O 9
ATOM 29208 N N . PHE A 1 44 ? -15.246 2.410 4.290 1.00 0.90 44 PHE A N 9
ATOM 29209 C CA . PHE A 1 44 ? -16.167 1.298 4.524 1.00 0.97 44 PHE A CA 9
ATOM 29210 C C . PHE A 1 44 ? -16.525 1.165 6.003 1.00 0.90 44 PHE A C 9
ATOM 29211 O O . PHE A 1 44 ? -17.646 0.787 6.343 1.00 1.03 44 PHE A O 9
ATOM 29228 N N . HIS A 1 45 ? -15.573 1.475 6.878 1.00 0.76 45 HIS A N 9
ATOM 29229 C CA . HIS A 1 45 ? -15.812 1.415 8.319 1.00 0.80 45 HIS A CA 9
ATOM 29230 C C . HIS A 1 45 ? -16.830 2.463 8.749 1.00 0.80 45 HIS A C 9
ATOM 29231 O O . HIS A 1 45 ? -17.756 2.162 9.505 1.00 1.02 45 HIS A O 9
ATOM 29245 N N . ASP A 1 46 ? -16.654 3.688 8.268 1.00 0.79 46 ASP A N 9
ATOM 29246 C CA . ASP A 1 46 ? -17.620 4.750 8.520 1.00 0.96 46 ASP A CA 9
ATOM 29247 C C . ASP A 1 46 ? -18.966 4.364 7.929 1.00 0.90 46 ASP A C 9
ATOM 29248 O O . ASP A 1 46 ? -19.994 4.437 8.601 1.00 1.44 46 ASP A O 9
ATOM 29257 N N . MET A 1 47 ? -18.937 3.968 6.656 1.00 1.18 47 MET A N 9
ATOM 29258 C CA . MET A 1 47 ? -20.097 3.399 5.962 1.00 1.20 47 MET A CA 9
ATOM 29259 C C . MET A 1 47 ? -21.174 4.450 5.668 1.00 1.53 47 MET A C 9
ATOM 29260 O O . MET A 1 47 ? -22.054 4.221 4.842 1.00 1.99 47 MET A O 9
ATOM 29274 N N . SER A 1 48 ? -21.078 5.605 6.317 1.00 1.84 48 SER A N 9
ATOM 29275 C CA . SER A 1 48 ? -22.094 6.654 6.221 1.00 2.19 48 SER A CA 9
ATOM 29276 C C . SER A 1 48 ? -22.306 7.134 4.782 1.00 1.63 48 SER A C 9
ATOM 29277 O O . SER A 1 48 ? -23.385 7.611 4.432 1.00 1.51 48 SER A O 9
ATOM 29285 N N . LEU A 1 49 ? -21.282 6.996 3.949 1.00 1.44 49 LEU A N 9
ATOM 29286 C CA . LEU A 1 49 ? -21.336 7.508 2.583 1.00 1.19 49 LEU A CA 9
ATOM 29287 C C . LEU A 1 49 ? -21.899 6.464 1.619 1.00 1.23 49 LEU A C 9
ATOM 29288 O O . LEU A 1 49 ? -22.184 6.7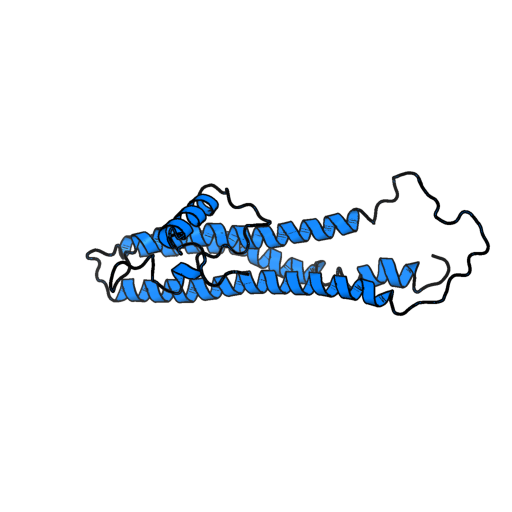62 0.459 1.00 1.54 49 LEU A O 9
ATOM 29304 N N . LEU A 1 50 ? -22.057 5.241 2.106 1.00 1.32 50 LEU A N 9
ATOM 29305 C CA . LEU A 1 50 ? -22.618 4.160 1.304 1.00 1.68 50 LEU A CA 9
ATOM 29306 C C . LEU A 1 50 ? -23.984 3.766 1.844 1.00 1.49 50 LEU A C 9
ATOM 29307 O O . LEU A 1 50 ? -24.867 3.325 1.103 1.00 1.61 50 LEU A O 9
ATOM 29323 N N . LYS A 1 51 ? -24.144 3.922 3.145 1.00 1.26 51 LYS A N 9
ATOM 29324 C CA . LYS A 1 51 ? -25.393 3.617 3.810 1.00 1.14 51 LYS A CA 9
ATOM 29325 C C . LYS A 1 51 ? -26.348 4.793 3.682 1.00 1.07 51 LYS A C 9
ATOM 29326 O O . LYS A 1 51 ? -25.949 5.950 3.818 1.00 1.23 51 LYS A O 9
ATOM 29345 N N . GLU A 1 52 ? -27.600 4.494 3.411 1.00 0.97 52 GLU A N 9
ATOM 29346 C CA . GLU A 1 52 ? -28.617 5.514 3.273 1.00 1.08 52 GLU A CA 9
ATOM 29347 C C . GLU A 1 52 ? -29.695 5.290 4.322 1.00 1.11 52 GLU A C 9
ATOM 29348 O O . GLU A 1 52 ? -30.565 4.428 4.165 1.00 1.16 52 GLU A O 9
ATOM 29360 N N . GLY A 1 53 ? -29.613 6.040 5.406 1.00 1.27 53 GLY A N 9
ATOM 29361 C CA . GLY A 1 53 ? -30.533 5.855 6.504 1.00 1.52 53 GLY A CA 9
ATOM 29362 C C . GLY A 1 53 ? -30.127 4.698 7.392 1.00 1.53 53 GLY A C 9
ATOM 29363 O O . GLY A 1 53 ? -29.077 4.742 8.036 1.00 1.64 53 GLY A O 9
ATOM 29367 N N . ASP A 1 54 ? -30.945 3.655 7.409 1.00 1.50 54 ASP A N 9
ATOM 29368 C CA . ASP A 1 54 ? -30.690 2.490 8.252 1.00 1.61 54 ASP A CA 9
ATOM 29369 C C . ASP A 1 54 ? -30.131 1.331 7.433 1.00 1.28 54 ASP A C 9
ATOM 29370 O O . ASP A 1 54 ? -29.640 0.348 7.987 1.00 1.32 54 ASP A O 9
ATOM 29379 N N . SER A 1 55 ? -30.191 1.457 6.118 1.00 1.10 55 SER A N 9
ATOM 29380 C CA . SER A 1 55 ? -29.783 0.385 5.230 1.00 0.95 55 SER A CA 9
ATOM 29381 C C . SER A 1 55 ? -28.779 0.910 4.220 1.00 0.77 55 SER A C 9
ATOM 29382 O O . SER A 1 55 ? -28.652 2.117 4.033 1.00 0.92 55 SER A O 9
ATOM 29390 N N . VAL A 1 56 ? -28.072 0.009 3.571 1.00 0.63 56 VAL A N 9
ATOM 29391 C CA . VAL A 1 56 ? -27.007 0.394 2.668 1.00 0.51 56 VAL A CA 9
ATOM 29392 C C . VAL A 1 56 ? -27.349 0.049 1.234 1.00 0.54 56 VAL A C 9
ATOM 29393 O O . VAL A 1 56 ? -27.819 -1.049 0.933 1.00 0.62 56 VAL A O 9
ATOM 29406 N N . ASN A 1 57 ? -27.137 1.018 0.358 1.00 0.61 57 ASN A N 9
ATOM 29407 C CA . ASN A 1 57 ? -27.384 0.824 -1.053 1.00 0.72 57 ASN A CA 9
ATOM 29408 C C . ASN A 1 57 ? -26.352 -0.117 -1.630 1.00 0.58 57 ASN A C 9
ATOM 29409 O O . ASN A 1 57 ? -25.215 0.278 -1.895 1.00 0.55 57 ASN A O 9
ATOM 29420 N N . PHE A 1 58 ? -26.754 -1.364 -1.822 1.00 0.56 58 PHE A N 9
ATOM 29421 C CA . PHE A 1 58 ? -25.883 -2.377 -2.394 1.00 0.48 58 PHE A CA 9
ATOM 29422 C C . PHE A 1 58 ? -25.491 -1.999 -3.817 1.00 0.47 58 PHE A C 9
ATOM 29423 O O . PHE A 1 58 ? -24.609 -2.611 -4.414 1.00 0.45 58 PHE A O 9
ATOM 29440 N N . GLN A 1 59 ? -26.149 -0.979 -4.350 1.00 0.53 59 GLN A N 9
ATOM 29441 C CA . GLN A 1 59 ? -25.863 -0.508 -5.694 1.00 0.61 59 GLN A CA 9
ATOM 29442 C C . GLN A 1 59 ? -24.517 0.202 -5.702 1.00 0.62 59 GLN A C 9
ATOM 29443 O O . GLN A 1 59 ? -23.586 -0.202 -6.403 1.00 0.62 59 GLN A O 9
ATOM 29457 N N . LYS A 1 60 ? -24.408 1.243 -4.888 1.00 0.69 60 LYS A N 9
ATOM 29458 C CA . LYS A 1 60 ? -23.151 1.952 -4.739 1.00 0.80 60 LYS A CA 9
ATOM 29459 C C . LYS A 1 60 ? -22.151 1.100 -3.965 1.00 0.68 60 LYS A C 9
ATOM 29460 O O . LYS A 1 60 ? -20.944 1.224 -4.153 1.00 0.69 60 LYS A O 9
ATOM 29479 N N . ALA A 1 61 ? -22.663 0.221 -3.108 1.00 0.61 61 ALA A N 9
ATOM 29480 C CA . ALA A 1 61 ? -21.818 -0.670 -2.326 1.00 0.60 61 ALA A CA 9
ATOM 29481 C C . ALA A 1 61 ? -21.086 -1.666 -3.220 1.00 0.52 61 ALA A C 9
ATOM 29482 O O . ALA A 1 61 ? -19.896 -1.899 -3.046 1.00 0.57 61 ALA A O 9
ATOM 29489 N N . SER A 1 62 ? -21.791 -2.247 -4.184 1.00 0.48 62 SER A N 9
ATOM 29490 C CA . SER A 1 62 ? -21.172 -3.197 -5.099 1.00 0.53 62 SER A CA 9
ATOM 29491 C C . SER A 1 62 ? -20.136 -2.498 -5.973 1.00 0.52 62 SER A C 9
ATOM 29492 O O . SER A 1 62 ? -19.059 -3.038 -6.232 1.00 0.55 62 SER A O 9
ATOM 29500 N N . CYS A 1 63 ? -20.461 -1.283 -6.404 1.00 0.54 63 CYS A N 9
ATOM 29501 C CA . CYS A 1 63 ? -19.550 -0.485 -7.213 1.00 0.62 63 CYS A CA 9
ATOM 29502 C C . CYS A 1 63 ? -18.275 -0.160 -6.433 1.00 0.62 63 CYS A C 9
ATOM 29503 O O . CYS A 1 63 ? -17.163 -0.294 -6.956 1.00 0.68 63 CYS A O 9
ATOM 29511 N N . THR A 1 64 ? -18.439 0.245 -5.178 1.00 0.60 64 THR A N 9
ATOM 29512 C CA . THR A 1 64 ? -17.308 0.624 -4.344 1.00 0.67 64 THR A CA 9
ATOM 29513 C C . THR A 1 64 ? -16.530 -0.595 -3.863 1.00 0.61 64 THR A C 9
ATOM 29514 O O . THR A 1 64 ? -15.333 -0.509 -3.631 1.00 0.60 64 THR A O 9
ATOM 29525 N N . LEU A 1 65 ? -17.211 -1.727 -3.717 1.00 0.60 65 LEU A N 9
ATOM 29526 C CA . LEU A 1 65 ? -16.548 -2.970 -3.336 1.00 0.58 65 LEU A CA 9
ATOM 29527 C C . LEU A 1 65 ? -15.647 -3.447 -4.470 1.00 0.54 65 LEU A C 9
ATOM 29528 O O . LEU A 1 65 ? -14.511 -3.862 -4.247 1.00 0.52 65 LEU A O 9
ATOM 29544 N N . ASP A 1 66 ? -16.162 -3.368 -5.690 1.00 0.55 66 ASP A N 9
ATOM 29545 C CA . ASP A 1 66 ? -15.383 -3.708 -6.875 1.00 0.56 66 ASP A CA 9
ATOM 29546 C C . ASP A 1 66 ? -14.204 -2.753 -7.025 1.00 0.53 66 ASP A C 9
ATOM 29547 O O . ASP A 1 66 ? -13.060 -3.171 -7.252 1.00 0.52 66 ASP A O 9
ATOM 29556 N N . GLY A 1 67 ? -14.492 -1.464 -6.875 1.00 0.56 67 GLY A N 9
ATOM 29557 C CA . GLY A 1 67 ? -13.455 -0.455 -6.924 1.00 0.56 67 GLY A CA 9
ATOM 29558 C C . GLY A 1 67 ? -12.440 -0.639 -5.816 1.00 0.51 67 GLY A C 9
ATOM 29559 O O . GLY A 1 67 ? -11.265 -0.335 -5.987 1.00 0.48 67 GLY A O 9
ATOM 29563 N N . CYS A 1 68 ? -12.904 -1.143 -4.681 1.00 0.53 68 CYS A N 9
ATOM 29564 C CA . CYS A 1 68 ? -12.044 -1.426 -3.541 1.00 0.55 68 CYS A CA 9
ATOM 29565 C C . CYS A 1 68 ? -10.975 -2.442 -3.917 1.00 0.48 68 CYS A C 9
ATOM 29566 O O . CYS A 1 68 ? -9.815 -2.290 -3.547 1.00 0.45 68 CYS A O 9
ATOM 29574 N N . VAL A 1 69 ? -11.369 -3.466 -4.665 1.00 0.49 69 VAL A N 9
ATOM 29575 C CA . VAL A 1 69 ? -10.430 -4.476 -5.140 1.00 0.50 69 VAL A CA 9
ATOM 29576 C C . VAL A 1 69 ? -9.354 -3.826 -6.007 1.00 0.44 69 VAL A C 9
ATOM 29577 O O . VAL A 1 69 ? -8.169 -4.166 -5.916 1.00 0.45 69 VAL A O 9
ATOM 29590 N N . LYS A 1 70 ? -9.772 -2.875 -6.834 1.00 0.45 70 LYS A N 9
ATOM 29591 C CA . LYS A 1 70 ? -8.843 -2.130 -7.677 1.00 0.50 70 LYS A CA 9
ATOM 29592 C C . LYS A 1 70 ? -7.913 -1.255 -6.833 1.00 0.45 70 LYS A C 9
ATOM 29593 O O . LYS A 1 70 ? -6.694 -1.304 -6.989 1.00 0.51 70 LYS A O 9
ATOM 29612 N N . ILE A 1 71 ? -8.492 -0.468 -5.933 1.00 0.40 71 ILE A N 9
ATOM 29613 C CA . ILE A 1 71 ? -7.717 0.431 -5.080 1.00 0.44 71 ILE A CA 9
ATOM 29614 C C . ILE A 1 71 ? -6.740 -0.354 -4.208 1.00 0.38 71 ILE A C 9
ATOM 29615 O O . ILE A 1 71 ? -5.600 0.067 -3.993 1.00 0.42 71 ILE A O 9
ATOM 29631 N N . TYR A 1 72 ? -7.197 -1.499 -3.722 1.00 0.34 72 TYR A N 9
ATOM 29632 C CA . TYR A 1 72 ? -6.384 -2.376 -2.896 1.00 0.37 72 TYR A CA 9
ATOM 29633 C C . TYR A 1 72 ? -5.126 -2.795 -3.648 1.00 0.33 72 TYR A C 9
ATOM 29634 O O . TYR A 1 72 ? -4.007 -2.567 -3.185 1.00 0.31 72 TYR A O 9
ATOM 29652 N N . THR A 1 73 ? -5.318 -3.379 -4.822 1.00 0.40 73 THR A N 9
ATOM 29653 C CA . THR A 1 73 ? -4.210 -3.892 -5.610 1.00 0.46 73 THR A CA 9
ATOM 29654 C C . THR A 1 73 ? -3.370 -2.762 -6.197 1.00 0.46 73 THR A C 9
ATOM 29655 O O . THR A 1 73 ? -2.181 -2.934 -6.454 1.00 0.51 73 THR A O 9
ATOM 29666 N N . SER A 1 74 ? -3.988 -1.604 -6.393 1.00 0.46 74 SER A N 9
ATOM 29667 C CA . SER A 1 74 ? -3.266 -0.420 -6.835 1.00 0.52 74 SER A CA 9
ATOM 29668 C C . SER A 1 74 ? -2.183 -0.062 -5.818 1.00 0.48 74 SER A C 9
ATOM 29669 O O . SER A 1 74 ? -1.060 0.297 -6.183 1.00 0.54 74 SER A O 9
ATOM 29677 N N . ARG A 1 75 ? -2.520 -0.190 -4.539 1.00 0.42 75 ARG A N 9
ATOM 29678 C CA . ARG A 1 75 ? -1.572 0.070 -3.466 1.00 0.42 75 ARG A CA 9
ATOM 29679 C C . ARG A 1 75 ? -0.542 -1.051 -3.384 1.00 0.39 75 ARG A C 9
ATOM 29680 O O . ARG A 1 75 ? 0.619 -0.812 -3.067 1.00 0.45 75 ARG A O 9
ATOM 29701 N N . VAL A 1 76 ? -0.971 -2.271 -3.693 1.00 0.35 76 VAL A N 9
ATOM 29702 C CA . VAL A 1 76 ? -0.062 -3.411 -3.751 1.00 0.38 76 VAL A CA 9
ATOM 29703 C C . VAL A 1 76 ? 0.998 -3.179 -4.824 1.00 0.44 76 VAL A C 9
ATOM 29704 O O . VAL A 1 76 ? 2.193 -3.381 -4.593 1.00 0.47 76 VAL A O 9
ATOM 29717 N N . ASP A 1 77 ? 0.547 -2.738 -5.996 1.00 0.49 77 ASP A N 9
ATOM 29718 C CA . ASP A 1 77 ? 1.452 -2.353 -7.074 1.00 0.58 77 ASP A CA 9
ATOM 29719 C C . ASP A 1 77 ? 2.382 -1.245 -6.613 1.00 0.62 77 ASP A C 9
ATOM 29720 O O . ASP A 1 77 ? 3.567 -1.242 -6.939 1.00 0.73 77 ASP A O 9
ATOM 29729 N N . SER A 1 78 ? 1.842 -0.316 -5.837 1.00 0.57 78 SER A N 9
ATOM 29730 C CA . SER A 1 78 ? 2.622 0.796 -5.316 1.00 0.67 78 SER A CA 9
ATOM 29731 C C . SER A 1 78 ? 3.752 0.294 -4.413 1.00 0.71 78 SER A C 9
ATOM 29732 O O . SER A 1 78 ? 4.864 0.821 -4.453 1.00 0.84 78 SER A O 9
ATOM 29740 N N . VAL A 1 79 ? 3.475 -0.744 -3.622 1.00 0.66 79 VAL A N 9
ATOM 29741 C CA . VAL A 1 79 ? 4.503 -1.344 -2.777 1.00 0.77 79 VAL A CA 9
ATOM 29742 C C . VAL A 1 79 ? 5.624 -1.911 -3.639 1.00 0.90 79 VAL A C 9
ATOM 29743 O O . VAL A 1 79 ? 6.800 -1.644 -3.398 1.00 1.13 79 VAL A O 9
ATOM 29756 N N . ALA A 1 80 ? 5.249 -2.676 -4.659 1.00 0.82 80 ALA A N 9
ATOM 29757 C CA . ALA A 1 80 ? 6.217 -3.278 -5.571 1.00 1.00 80 ALA A CA 9
ATOM 29758 C C . ALA A 1 80 ? 7.015 -2.203 -6.305 1.00 1.17 80 ALA A C 9
ATOM 29759 O O . ALA A 1 80 ? 8.202 -2.377 -6.588 1.00 1.45 80 ALA A O 9
ATOM 29766 N N . THR A 1 81 ? 6.356 -1.088 -6.593 1.00 1.11 81 THR A N 9
ATOM 29767 C CA . THR A 1 81 ? 7.002 0.036 -7.253 1.00 1.43 81 THR A CA 9
ATOM 29768 C C . THR A 1 81 ? 8.012 0.695 -6.312 1.00 1.61 81 THR A C 9
ATOM 29769 O O . THR A 1 81 ? 9.049 1.197 -6.741 1.00 1.96 81 THR A O 9
ATOM 29780 N N . GLU A 1 82 ? 7.704 0.692 -5.024 1.00 1.43 82 GLU A N 9
ATOM 29781 C CA . GLU A 1 82 ? 8.614 1.225 -4.026 1.00 1.66 82 GLU A CA 9
ATOM 29782 C C . GLU A 1 82 ? 9.736 0.224 -3.760 1.00 1.98 82 GLU A C 9
ATOM 29783 O O . GLU A 1 82 ? 10.872 0.604 -3.468 1.00 2.42 82 GLU A O 9
ATOM 29795 N N . THR A 1 83 ? 9.405 -1.057 -3.882 1.00 1.85 83 THR A N 9
ATOM 29796 C CA . THR A 1 83 ? 10.383 -2.127 -3.752 1.00 2.22 83 THR A CA 9
ATOM 29797 C C . THR A 1 83 ? 11.456 -1.986 -4.825 1.00 2.65 83 THR A C 9
ATOM 29798 O O . THR A 1 83 ? 12.654 -2.089 -4.549 1.00 3.15 83 THR A O 9
ATOM 29809 N N . GLY A 1 84 ? 11.005 -1.716 -6.046 1.00 2.60 84 GLY A N 9
ATOM 29810 C CA . GLY A 1 84 ? 11.908 -1.574 -7.166 1.00 3.17 84 GLY A CA 9
ATOM 29811 C C . GLY A 1 84 ? 12.917 -0.464 -6.971 1.00 3.63 84 GLY A C 9
ATOM 29812 O O . GLY A 1 84 ? 14.051 -0.575 -7.421 1.00 4.20 84 GLY A O 9
ATOM 29816 N N . LYS A 1 85 ? 12.514 0.601 -6.286 1.00 3.41 85 LYS A N 9
ATOM 29817 C CA . LYS A 1 85 ? 13.399 1.739 -6.056 1.00 3.85 85 LYS A CA 9
ATOM 29818 C C . LYS A 1 85 ? 14.609 1.338 -5.211 1.00 4.28 85 LYS A C 9
ATOM 29819 O O . LYS A 1 85 ? 15.726 1.797 -5.456 1.00 4.88 85 LYS A O 9
ATOM 29838 N N . LEU A 1 86 ? 14.392 0.478 -4.223 1.00 4.06 86 LEU A N 9
ATOM 29839 C CA . LEU A 1 86 ? 15.482 -0.004 -3.381 1.00 4.58 86 LEU A CA 9
ATOM 29840 C C . LEU A 1 86 ? 16.361 -0.987 -4.145 1.00 5.06 86 LEU A C 9
ATOM 29841 O O . LEU A 1 86 ? 17.583 -0.983 -4.003 1.00 5.71 86 LEU A O 9
ATOM 29857 N N . LEU A 1 87 ? 15.730 -1.820 -4.958 1.00 4.83 87 LEU A N 9
ATOM 29858 C CA . LEU A 1 87 ? 16.449 -2.803 -5.758 1.00 5.38 87 LEU A CA 9
ATOM 29859 C C . LEU A 1 87 ? 17.247 -2.112 -6.862 1.00 6.14 87 LEU A C 9
ATOM 29860 O O . LEU A 1 87 ? 18.375 -2.500 -7.167 1.00 6.68 87 LEU A O 9
ATOM 29876 N N . SER A 1 88 ? 16.654 -1.082 -7.448 1.00 6.22 88 SER A N 9
ATOM 29877 C CA . SER A 1 88 ? 17.320 -0.290 -8.470 1.00 6.99 88 SER A CA 9
ATOM 29878 C C . SER A 1 88 ? 18.473 0.492 -7.850 1.00 7.48 88 SER A C 9
ATOM 29879 O O . SER A 1 88 ? 19.483 0.749 -8.502 1.00 8.18 88 SER A O 9
ATOM 29887 N N . GLY A 1 89 ? 18.314 0.857 -6.580 1.00 7.18 89 GLY A N 9
ATOM 29888 C CA . GLY A 1 89 ? 19.357 1.567 -5.863 1.00 7.75 89 GLY A CA 9
ATOM 29889 C C . GLY A 1 89 ? 20.639 0.763 -5.753 1.00 8.03 89 GLY A C 9
ATOM 29890 O O . GLY A 1 89 ? 21.727 1.328 -5.648 1.00 8.78 89 GLY A O 9
ATOM 29894 N N . LEU A 1 90 ? 20.514 -0.558 -5.782 1.00 7.45 90 LEU A N 9
ATOM 29895 C CA . LEU A 1 90 ? 21.675 -1.437 -5.738 1.00 7.66 90 LEU A CA 9
ATOM 29896 C C . LEU A 1 90 ? 22.430 -1.385 -7.062 1.00 8.14 90 LEU A C 9
ATOM 29897 O O . LEU A 1 90 ? 23.661 -1.352 -7.092 1.00 8.69 90 LEU A O 9
ATOM 29913 N N . ALA A 1 91 ? 21.677 -1.352 -8.154 1.00 8.03 91 ALA A N 9
ATOM 29914 C CA . ALA A 1 91 ? 22.253 -1.321 -9.493 1.00 8.60 91 ALA A CA 9
ATOM 29915 C C . ALA A 1 91 ? 22.619 0.101 -9.901 1.00 9.51 91 ALA A C 9
ATOM 29916 O O . ALA A 1 91 ? 23.247 0.321 -10.941 1.00 10.13 91 ALA A O 9
ATOM 29923 N N . ASP A 1 92 ? 22.210 1.063 -9.083 1.00 9.63 92 ASP A N 9
ATOM 29924 C CA . ASP A 1 92 ? 22.471 2.472 -9.353 1.00 10.52 92 ASP A CA 9
ATOM 29925 C C . ASP A 1 92 ? 23.966 2.763 -9.288 1.00 10.99 92 ASP A C 9
ATOM 29926 O O . ASP A 1 92 ? 24.475 3.623 -10.006 1.00 11.76 92 ASP A O 9
ATOM 29935 N N . SER A 1 93 ? 24.656 2.034 -8.426 1.00 10.60 93 SER A N 9
ATOM 29936 C CA . SER A 1 93 ? 26.104 2.121 -8.325 1.00 11.10 93 SER A CA 9
ATOM 29937 C C . SER A 1 93 ? 26.708 0.719 -8.258 1.00 10.95 93 SER A C 9
ATOM 29938 O O . SER A 1 93 ? 26.753 0.097 -7.197 1.00 11.15 93 SER A O 9
ATOM 29946 N N . ARG A 1 94 ? 27.141 0.215 -9.407 1.00 10.66 94 ARG A N 9
ATOM 29947 C CA . ARG A 1 94 ? 27.647 -1.150 -9.499 1.00 10.56 94 ARG A CA 9
ATOM 29948 C C . ARG A 1 94 ? 29.174 -1.186 -9.421 1.00 11.17 94 ARG A C 9
ATOM 29949 O O . ARG A 1 94 ? 29.768 -2.225 -9.119 1.00 11.37 94 ARG A O 9
ATOM 29970 N N . ASP A 1 95 ? 29.808 -0.055 -9.690 1.00 11.52 95 ASP A N 9
ATOM 29971 C CA . ASP A 1 95 ? 31.263 0.016 -9.678 1.00 12.17 95 ASP A CA 9
ATOM 29972 C C . ASP A 1 95 ? 31.755 0.762 -8.449 1.00 12.27 95 ASP A C 9
ATOM 29973 O O . ASP A 1 95 ? 31.553 1.971 -8.313 1.00 12.39 95 ASP A O 9
ATOM 29982 N N . SER A 1 96 ? 32.395 0.037 -7.550 1.00 12.33 96 SER A N 9
ATOM 29983 C CA . SER A 1 96 ? 32.905 0.622 -6.324 1.00 12.53 96 SER A CA 9
ATOM 29984 C C . SER A 1 96 ? 34.412 0.826 -6.412 1.00 13.18 96 SER A C 9
ATOM 29985 O O . SER A 1 96 ? 35.063 1.171 -5.426 1.00 13.75 96 SER A O 9
ATOM 29993 N N . LYS A 1 97 ? 34.965 0.615 -7.601 1.00 13.20 97 LYS A N 9
ATOM 29994 C CA . LYS A 1 97 ? 36.392 0.795 -7.813 1.00 13.86 97 LYS A CA 9
ATOM 29995 C C . LYS A 1 97 ? 36.721 2.273 -7.938 1.00 13.77 97 LYS A C 9
ATOM 29996 O O . LYS A 1 97 ? 36.857 2.808 -9.038 1.00 14.06 97 LYS A O 9
ATOM 30015 N N . LYS A 1 98 ? 36.804 2.933 -6.800 1.00 13.51 98 LYS A N 9
ATOM 30016 C CA . LYS A 1 98 ? 37.090 4.352 -6.759 1.00 13.54 98 LYS A CA 9
ATOM 30017 C C . LYS A 1 98 ? 38.292 4.619 -5.873 1.00 13.10 98 LYS A C 9
ATOM 30018 O O . LYS A 1 98 ? 38.433 4.012 -4.806 1.00 12.32 98 LYS A O 9
ATOM 30037 N N . LYS A 1 99 ? 39.166 5.507 -6.318 1.00 13.72 99 LYS A N 9
ATOM 30038 C CA . LYS A 1 99 ? 40.270 5.948 -5.496 1.00 13.59 99 LYS A CA 9
ATOM 30039 C C . LYS A 1 99 ? 39.871 7.210 -4.742 1.00 13.59 99 LYS A C 9
ATOM 30040 O O . LYS A 1 99 ? 39.338 8.160 -5.325 1.00 14.07 99 LYS A O 9
ATOM 30059 N N . ASP A 1 100 ? 40.088 7.202 -3.441 1.00 13.20 100 ASP A N 9
ATOM 30060 C CA . ASP A 1 100 ? 39.744 8.345 -2.611 1.00 13.31 100 ASP A CA 9
ATOM 30061 C C . ASP A 1 100 ? 40.980 9.183 -2.350 1.00 14.11 100 ASP A C 9
ATOM 30062 O O . ASP A 1 100 ? 42.091 8.652 -2.275 1.00 14.47 100 ASP A O 9
ATOM 30071 N N . ARG A 1 101 ? 40.795 10.491 -2.233 1.00 14.51 101 ARG A N 9
ATOM 30072 C CA . ARG A 1 101 ? 41.889 11.381 -1.893 1.00 15.34 101 ARG A CA 9
ATOM 30073 C C . ARG A 1 101 ? 42.342 11.099 -0.475 1.00 15.38 101 ARG A C 9
ATOM 30074 O O . ARG A 1 101 ? 43.533 11.145 -0.160 1.00 16.24 101 ARG A O 9
ATOM 30095 N N . GLU A 1 102 ? 41.372 10.792 0.370 1.00 14.55 102 GLU A N 9
ATOM 30096 C CA . GLU A 1 102 ? 41.641 10.396 1.735 1.00 14.63 102 GLU A CA 9
ATOM 30097 C C . GLU A 1 102 ? 42.118 8.948 1.770 1.00 14.38 102 GLU A C 9
ATOM 30098 O O . GLU A 1 102 ? 41.369 8.019 1.461 1.00 13.90 102 GLU A O 9
ATOM 30110 N N . ASP A 1 103 ? 43.382 8.763 2.104 1.00 14.86 103 ASP A N 9
ATOM 30111 C CA . ASP A 1 103 ? 43.952 7.428 2.191 1.00 14.89 103 ASP A CA 9
ATOM 30112 C C . ASP A 1 103 ? 43.558 6.787 3.509 1.00 14.60 103 ASP A C 9
ATOM 30113 O O . ASP A 1 103 ? 43.355 5.576 3.592 1.00 14.51 103 ASP A O 9
ATOM 30122 N N . GLY A 1 104 ? 43.427 7.620 4.529 1.00 14.61 104 GLY A N 9
ATOM 30123 C CA . GLY A 1 104 ? 43.082 7.139 5.846 1.00 14.50 104 GLY A CA 9
ATOM 30124 C C . GLY A 1 104 ? 44.060 7.629 6.888 1.00 14.74 104 GLY A C 9
ATOM 30125 O O . GLY A 1 104 ? 45.244 7.284 6.844 1.00 14.71 104 GLY A O 9
ATOM 30129 N N . GLY A 1 105 ? 43.574 8.441 7.814 1.00 15.11 105 GLY A N 9
ATOM 30130 C CA . GLY A 1 105 ? 44.427 8.982 8.856 1.00 15.53 105 GLY A CA 9
ATOM 30131 C C . GLY A 1 105 ? 45.055 7.899 9.713 1.00 15.36 105 GLY A C 9
ATOM 30132 O O . GLY A 1 105 ? 44.422 6.880 10.000 1.00 15.29 105 GLY A O 9
ATOM 30136 N N . GLY A 1 106 ? 46.307 8.107 10.097 1.00 15.45 106 GLY A N 9
ATOM 30137 C CA . GLY A 1 106 ? 46.984 7.161 10.961 1.00 15.44 106 GLY A CA 9
ATOM 30138 C C . GLY A 1 106 ? 46.494 7.267 12.388 1.00 15.40 106 GLY A C 9
ATOM 30139 O O . GLY A 1 106 ? 46.414 6.265 13.100 1.00 15.58 106 GLY A O 9
ATOM 30143 N N . SER A 1 107 ? 46.181 8.497 12.794 1.00 15.35 107 SER A N 9
ATOM 30144 C CA . SER A 1 107 ? 45.614 8.801 14.108 1.00 15.47 107 SER A CA 9
ATOM 30145 C C . SER A 1 107 ? 46.667 8.711 15.217 1.00 15.46 107 SER A C 9
ATOM 30146 O O . SER A 1 107 ? 46.743 9.588 16.077 1.00 15.32 107 SER A O 9
ATOM 30154 N N . GLY A 1 108 ? 47.476 7.661 15.193 1.00 15.75 108 GLY A N 9
ATOM 30155 C CA . GLY A 1 108 ? 48.475 7.472 16.225 1.00 15.94 108 GLY A CA 9
ATOM 30156 C C . GLY A 1 108 ? 48.060 6.398 17.205 1.00 16.35 108 GLY A C 9
ATOM 30157 O O . GLY A 1 108 ? 47.772 6.679 18.369 1.00 16.77 108 GLY A O 9
ATOM 30161 N N . GLY A 1 109 ? 48.020 5.169 16.725 1.00 16.37 109 GLY A N 9
ATOM 30162 C CA . GLY A 1 109 ? 47.579 4.056 17.537 1.00 16.90 109 GLY A CA 9
ATOM 30163 C C . GLY A 1 109 ? 46.533 3.233 16.820 1.00 16.92 109 GLY A C 9
ATOM 30164 O O . GLY A 1 109 ? 45.627 2.677 17.443 1.00 17.08 109 GLY A O 9
ATOM 30168 N N . SER A 1 110 ? 46.655 3.164 15.502 1.00 16.91 110 SER A N 9
ATOM 30169 C CA . SER A 1 110 ? 45.703 2.441 14.683 1.00 17.10 110 SER A CA 9
ATOM 30170 C C . SER A 1 110 ? 46.441 1.532 13.703 1.00 16.81 110 SER A C 9
ATOM 30171 O O . SER A 1 110 ? 46.890 1.974 12.642 1.00 17.03 110 SER A O 9
ATOM 30179 N N . LEU A 1 111 ? 46.605 0.271 14.087 1.00 16.46 111 LEU A N 9
ATOM 30180 C CA . LEU A 1 111 ? 47.257 -0.712 13.232 1.00 16.32 111 LEU A CA 9
ATOM 30181 C C . LEU A 1 111 ? 46.346 -1.079 12.070 1.00 15.90 111 LEU A C 9
ATOM 30182 O O . LEU A 1 111 ? 46.630 -0.751 10.917 1.00 16.10 111 LEU A O 9
ATOM 30198 N N . ARG A 1 112 ? 45.249 -1.757 12.374 1.00 15.45 112 ARG A N 9
ATOM 30199 C CA . ARG A 1 112 ? 44.243 -2.044 11.374 1.00 15.10 112 ARG A CA 9
ATOM 30200 C C . ARG A 1 112 ? 43.090 -1.056 11.505 1.00 14.96 112 ARG A C 9
ATOM 30201 O O . ARG A 1 112 ? 42.350 -1.062 12.491 1.00 14.92 112 ARG A O 9
ATOM 30222 N N . LYS A 1 113 ? 42.961 -0.183 10.524 1.00 15.05 113 LYS A N 9
ATOM 30223 C CA . LYS A 1 113 ? 41.908 0.820 10.531 1.00 15.05 113 LYS A CA 9
ATOM 30224 C C . LYS A 1 113 ? 40.598 0.179 10.098 1.00 14.25 113 LYS A C 9
ATOM 30225 O O . LYS A 1 113 ? 40.192 0.284 8.940 1.00 14.12 113 LYS A O 9
ATOM 30244 N N . LYS A 1 114 ? 39.963 -0.513 11.034 1.00 13.84 114 LYS A N 9
ATOM 30245 C CA . LYS A 1 114 ? 38.787 -1.315 10.739 1.00 13.17 114 LYS A CA 9
ATOM 30246 C C . LYS A 1 114 ? 37.569 -0.469 10.399 1.00 12.35 114 LYS A C 9
ATOM 30247 O O . LYS A 1 114 ? 37.651 0.752 10.246 1.00 12.30 114 LYS A O 9
ATOM 30266 N N . ILE A 1 115 ? 36.429 -1.133 10.322 1.00 11.80 115 ILE A N 9
ATOM 30267 C CA . ILE A 1 115 ? 35.203 -0.490 9.902 1.00 10.98 115 ILE A CA 9
ATOM 30268 C C . ILE A 1 115 ? 34.606 0.323 11.037 1.00 10.72 115 ILE A C 9
ATOM 30269 O O . ILE A 1 115 ? 34.273 -0.219 12.095 1.00 11.04 115 ILE A O 9
ATOM 30285 N N . ASN A 1 116 ? 34.489 1.622 10.820 1.00 10.30 116 ASN A N 9
ATOM 30286 C CA . ASN A 1 116 ? 33.831 2.490 11.780 1.00 10.15 116 ASN A CA 9
ATOM 30287 C C . ASN A 1 116 ? 32.329 2.258 11.724 1.00 9.59 116 ASN A C 9
ATOM 30288 O O . ASN A 1 116 ? 31.741 2.252 10.644 1.00 9.07 116 ASN A O 9
ATOM 30299 N N . PRO A 1 117 ? 31.686 2.065 12.884 1.00 9.80 117 PRO A N 9
ATOM 30300 C CA . PRO A 1 117 ? 30.237 1.855 12.959 1.00 9.49 117 PRO A CA 9
ATOM 30301 C C . PRO A 1 117 ? 29.464 3.034 12.374 1.00 8.86 117 PRO A C 9
ATOM 30302 O O . PRO A 1 117 ? 28.306 2.900 11.969 1.00 8.47 117 PRO A O 9
ATOM 30313 N N . LYS A 1 118 ? 30.130 4.182 12.309 1.00 8.89 118 LYS A N 9
ATOM 30314 C CA . LYS A 1 118 ? 29.541 5.396 11.762 1.00 8.47 118 LYS A CA 9
ATOM 30315 C C . LYS A 1 118 ? 29.274 5.245 10.266 1.00 7.88 118 LYS A C 9
ATOM 30316 O O . LYS A 1 118 ? 28.383 5.892 9.720 1.00 7.52 118 LYS A O 9
ATOM 30335 N N . VAL A 1 119 ? 30.037 4.378 9.609 1.00 7.92 119 VAL A N 9
ATOM 30336 C CA . VAL A 1 119 ? 29.836 4.111 8.190 1.00 7.54 119 VAL A CA 9
ATOM 30337 C C . VAL A 1 119 ? 28.485 3.436 7.974 1.00 6.90 119 VAL A C 9
ATOM 30338 O O . VAL A 1 119 ? 27.774 3.719 7.009 1.00 6.47 119 VAL A O 9
ATOM 30351 N N . MET A 1 120 ? 28.122 2.570 8.909 1.00 6.95 120 MET A N 9
ATOM 30352 C CA . MET A 1 120 ? 26.851 1.861 8.856 1.00 6.52 120 MET A CA 9
ATOM 30353 C C . MET A 1 120 ? 25.675 2.803 9.083 1.00 6.10 120 MET A C 9
ATOM 30354 O O . MET A 1 120 ? 24.527 2.446 8.822 1.00 5.61 120 MET A O 9
ATOM 30368 N N . ASN A 1 121 ? 25.962 4.012 9.550 1.00 6.37 121 ASN A N 9
ATOM 30369 C CA . ASN A 1 121 ? 24.920 5.018 9.739 1.00 6.19 121 ASN A CA 9
ATOM 30370 C C . ASN A 1 121 ? 24.440 5.515 8.381 1.00 5.71 121 ASN A C 9
ATOM 30371 O O . ASN A 1 121 ? 23.314 5.987 8.235 1.00 5.44 121 ASN A O 9
ATOM 30382 N N . MET A 1 122 ? 25.309 5.396 7.382 1.00 5.75 122 MET A N 9
ATOM 30383 C CA . MET A 1 122 ? 24.957 5.724 6.005 1.00 5.49 122 MET A CA 9
ATOM 30384 C C . MET A 1 122 ? 24.063 4.633 5.422 1.00 4.88 122 MET A C 9
ATOM 30385 O O . MET A 1 122 ? 23.123 4.906 4.673 1.00 4.56 122 MET A O 9
ATOM 30399 N N . ILE A 1 123 ? 24.367 3.392 5.789 1.00 4.83 123 ILE A N 9
ATOM 30400 C CA . ILE A 1 123 ? 23.593 2.234 5.353 1.00 4.35 123 ILE A CA 9
ATOM 30401 C C . ILE A 1 123 ? 22.180 2.283 5.933 1.00 3.90 123 ILE A C 9
ATOM 30402 O O . ILE A 1 123 ? 21.233 1.789 5.324 1.00 3.43 123 ILE A O 9
ATOM 30418 N N . ASP A 1 124 ? 22.055 2.906 7.105 1.00 4.16 124 ASP A N 9
ATOM 30419 C CA . ASP A 1 124 ? 20.777 3.012 7.823 1.00 4.01 124 ASP A CA 9
ATOM 30420 C C . ASP A 1 124 ? 19.651 3.506 6.909 1.00 3.55 124 ASP A C 9
ATOM 30421 O O . ASP A 1 124 ? 18.490 3.143 7.092 1.00 3.33 124 ASP A O 9
ATOM 30430 N N . SER A 1 125 ? 20.016 4.311 5.914 1.00 3.56 125 SER A N 9
ATOM 30431 C CA . SER A 1 125 ? 19.066 4.830 4.937 1.00 3.35 125 SER A CA 9
ATOM 30432 C C . SER A 1 125 ? 18.289 3.691 4.262 1.00 2.96 125 SER A C 9
ATOM 30433 O O . SER A 1 125 ? 17.058 3.719 4.204 1.00 2.71 125 SER A O 9
ATOM 30441 N N . VAL A 1 126 ? 19.003 2.681 3.776 1.00 3.00 126 VAL A N 9
ATOM 30442 C CA . VAL A 1 126 ? 18.363 1.562 3.092 1.00 2.69 126 VAL A CA 9
ATOM 30443 C C . VAL A 1 126 ? 17.619 0.672 4.085 1.00 2.31 126 VAL A C 9
ATOM 30444 O O . VAL A 1 126 ? 16.620 0.042 3.735 1.00 1.97 126 VAL A O 9
ATOM 30457 N N . GLU A 1 127 ? 18.128 0.606 5.313 1.00 2.51 127 GLU A N 9
ATOM 30458 C CA . GLU A 1 127 ? 17.502 -0.185 6.367 1.00 2.44 127 GLU A CA 9
ATOM 30459 C C . GLU A 1 127 ? 16.133 0.379 6.735 1.00 2.08 127 GLU A C 9
ATOM 30460 O O . GLU A 1 127 ? 15.132 -0.339 6.726 1.00 1.96 127 GLU A O 9
ATOM 30472 N N . LYS A 1 128 ? 16.089 1.676 7.032 1.00 2.05 128 LYS A N 9
ATOM 30473 C CA . LYS A 1 128 ? 14.852 2.317 7.463 1.00 1.88 128 LYS A CA 9
ATOM 30474 C C . LYS A 1 128 ? 13.818 2.328 6.343 1.00 1.53 128 LYS A C 9
ATOM 30475 O O . LYS A 1 128 ? 12.623 2.177 6.592 1.00 1.49 128 LYS A O 9
ATOM 30494 N N . LYS A 1 129 ? 14.279 2.497 5.110 1.00 1.47 129 LYS A N 9
ATOM 30495 C CA . LYS A 1 129 ? 13.380 2.531 3.963 1.00 1.39 129 LYS A CA 9
ATOM 30496 C C . LYS A 1 129 ? 12.777 1.152 3.721 1.00 1.19 129 LYS A C 9
ATOM 30497 O O . LYS A 1 129 ? 11.619 1.027 3.325 1.00 1.21 129 LYS A O 9
ATOM 30516 N N . GLU A 1 130 ? 13.567 0.120 3.982 1.00 1.16 130 GLU A N 9
ATOM 30517 C CA . GLU A 1 130 ? 13.119 -1.257 3.825 1.00 1.14 130 GLU A CA 9
ATOM 30518 C C . GLU A 1 130 ? 11.976 -1.558 4.789 1.00 1.17 130 GLU A C 9
ATOM 30519 O O . GLU A 1 130 ? 11.012 -2.243 4.440 1.00 1.18 130 GLU A O 9
ATOM 30531 N N . MET A 1 131 ? 12.091 -1.026 6.000 1.00 1.30 131 MET A N 9
ATOM 30532 C CA . MET A 1 131 ? 11.061 -1.197 7.018 1.00 1.44 131 MET A CA 9
ATOM 30533 C C . MET A 1 131 ? 9.735 -0.615 6.543 1.00 1.30 131 MET A C 9
ATOM 30534 O O . MET A 1 131 ? 8.670 -1.132 6.869 1.00 1.41 131 MET A O 9
ATOM 30548 N N . SER A 1 132 ? 9.810 0.451 5.749 1.00 1.14 132 SER A N 9
ATOM 30549 C CA . SER A 1 132 ? 8.618 1.106 5.226 1.00 1.08 132 SER A CA 9
ATOM 30550 C C . SER A 1 132 ? 7.880 0.192 4.249 1.00 0.99 132 SER A C 9
ATOM 30551 O O . SER A 1 132 ? 6.656 0.235 4.152 1.00 1.01 132 SER A O 9
ATOM 30559 N N . LEU A 1 133 ? 8.630 -0.642 3.536 1.00 0.94 133 LEU A N 9
ATOM 30560 C CA . LEU A 1 133 ? 8.037 -1.599 2.605 1.00 0.93 133 LEU A CA 9
ATOM 30561 C C . LEU A 1 133 ? 7.208 -2.627 3.361 1.00 0.99 133 LEU A C 9
ATOM 30562 O O . LEU A 1 133 ? 6.070 -2.921 2.990 1.00 0.96 133 LEU A O 9
ATOM 30578 N N . LYS A 1 134 ? 7.784 -3.158 4.431 1.00 1.11 134 LYS A N 9
ATOM 30579 C CA . LYS A 1 134 ? 7.089 -4.117 5.278 1.00 1.22 134 LYS A CA 9
ATOM 30580 C C . LYS A 1 134 ? 5.918 -3.434 5.980 1.00 1.17 134 LYS A C 9
ATOM 30581 O O . LYS A 1 134 ? 4.837 -4.007 6.108 1.00 1.18 134 LYS A O 9
ATOM 30600 N N . HIS A 1 135 ? 6.147 -2.198 6.410 1.00 1.18 135 HIS A N 9
ATOM 30601 C CA . HIS A 1 135 ? 5.109 -1.378 7.028 1.00 1.20 135 HIS A CA 9
ATOM 30602 C C . HIS A 1 135 ? 3.902 -1.222 6.101 1.00 1.04 135 HIS A C 9
ATOM 30603 O O . HIS A 1 135 ? 2.767 -1.460 6.513 1.00 1.06 135 HIS A O 9
ATOM 30617 N N . MET A 1 136 ? 4.152 -0.832 4.852 1.00 0.93 136 MET A N 9
ATOM 30618 C CA . MET A 1 136 ? 3.076 -0.628 3.883 1.00 0.84 136 MET A CA 9
ATOM 30619 C C . MET A 1 136 ? 2.331 -1.929 3.610 1.00 0.72 136 MET A C 9
ATOM 30620 O O . MET A 1 136 ? 1.110 -1.929 3.453 1.00 0.69 136 MET A O 9
ATOM 30634 N N . MET A 1 137 ? 3.068 -3.035 3.565 1.00 0.72 137 MET A N 9
ATOM 30635 C CA . MET A 1 137 ? 2.455 -4.355 3.425 1.00 0.70 137 MET A CA 9
ATOM 30636 C C . MET A 1 137 ? 1.482 -4.620 4.570 1.00 0.75 137 MET A C 9
ATOM 30637 O O . MET A 1 137 ? 0.331 -4.988 4.347 1.00 0.72 137 MET A O 9
ATOM 30651 N N . LYS A 1 138 ? 1.945 -4.405 5.793 1.00 0.88 138 LYS A N 9
ATOM 30652 C CA . LYS A 1 138 ? 1.108 -4.578 6.975 1.00 1.00 138 LYS A CA 9
ATOM 30653 C C . LYS A 1 138 ? -0.130 -3.692 6.892 1.00 0.96 138 LYS A C 9
ATOM 30654 O O . LYS A 1 138 ? -1.220 -4.082 7.314 1.00 0.99 138 LYS A O 9
ATOM 30673 N N . THR A 1 139 ? 0.053 -2.502 6.341 1.00 0.93 139 THR A N 9
ATOM 30674 C CA . THR A 1 139 ? -1.027 -1.543 6.203 1.00 0.94 139 THR A CA 9
ATOM 30675 C C . THR A 1 139 ? -2.089 -2.029 5.219 1.00 0.79 139 THR A C 9
ATOM 30676 O O . THR A 1 139 ? -3.269 -2.084 5.557 1.00 0.81 139 THR A O 9
ATOM 30687 N N . VAL A 1 140 ? -1.670 -2.401 4.012 1.00 0.66 140 VAL A N 9
ATOM 30688 C CA . VAL A 1 140 ? -2.619 -2.778 2.971 1.00 0.57 140 VAL A CA 9
ATOM 30689 C C . VAL A 1 140 ? -3.368 -4.069 3.331 1.00 0.54 140 VAL A C 9
ATOM 30690 O O . VAL A 1 140 ? -4.568 -4.173 3.093 1.00 0.59 140 VAL A O 9
ATOM 30703 N N . LEU A 1 141 ? -2.678 -5.041 3.922 1.00 0.57 141 LEU A N 9
ATOM 30704 C CA . LEU A 1 141 ? -3.342 -6.251 4.394 1.00 0.65 141 LEU A CA 9
ATOM 30705 C C . LEU A 1 141 ? -4.318 -5.944 5.532 1.00 0.71 141 LEU A C 9
ATOM 30706 O O . LEU A 1 141 ? -5.310 -6.653 5.717 1.00 0.73 141 LEU A O 9
ATOM 30722 N N . LYS A 1 142 ? -4.048 -4.881 6.284 1.00 0.80 142 LYS A N 9
ATOM 30723 C CA . LYS A 1 142 ? -4.974 -4.439 7.320 1.00 0.90 142 LYS A CA 9
ATOM 30724 C C . LYS A 1 142 ? -6.254 -3.909 6.679 1.00 0.79 142 LYS A C 9
ATOM 30725 O O . LYS A 1 142 ? -7.347 -4.058 7.226 1.00 0.73 142 LYS A O 9
ATOM 30744 N N . ASP A 1 143 ? -6.110 -3.298 5.509 1.00 0.80 143 ASP A N 9
ATOM 30745 C CA . ASP A 1 143 ? -7.261 -2.829 4.748 1.00 0.75 143 ASP A CA 9
ATOM 30746 C C . ASP A 1 143 ? -8.086 -4.007 4.253 1.00 0.60 143 ASP A C 9
ATOM 30747 O O . ASP A 1 143 ? -9.305 -3.913 4.127 1.00 0.58 143 ASP A O 9
ATOM 30756 N N . LYS A 1 144 ? -7.415 -5.121 3.985 1.00 0.57 144 LYS A N 9
ATOM 30757 C CA . LYS A 1 144 ? -8.100 -6.354 3.626 1.00 0.50 144 LYS A CA 9
ATOM 30758 C C . LYS A 1 144 ? -9.049 -6.760 4.745 1.00 0.47 144 LYS A C 9
ATOM 30759 O O . LYS A 1 144 ? -10.179 -7.176 4.497 1.00 0.46 144 LYS A O 9
ATOM 30778 N N . HIS A 1 145 ? -8.580 -6.614 5.980 1.00 0.49 145 HIS A N 9
ATOM 30779 C CA . HIS A 1 145 ? -9.397 -6.914 7.152 1.00 0.49 145 HIS A CA 9
ATOM 30780 C C . HIS A 1 145 ? -10.631 -6.013 7.194 1.00 0.45 145 HIS A C 9
ATOM 30781 O O . HIS A 1 145 ? -11.725 -6.462 7.540 1.00 0.46 145 HIS A O 9
ATOM 30795 N N . LYS A 1 146 ? -10.449 -4.746 6.827 1.00 0.47 146 LYS A N 9
ATOM 30796 C CA . LYS A 1 146 ? -11.556 -3.793 6.760 1.00 0.49 146 LYS A CA 9
ATOM 30797 C C . LYS A 1 146 ? -12.610 -4.281 5.768 1.00 0.42 146 LYS A C 9
ATOM 30798 O O . LYS A 1 146 ? -13.817 -4.160 6.004 1.00 0.41 146 LYS A O 9
ATOM 30817 N N . ILE A 1 147 ? -12.137 -4.834 4.654 1.00 0.42 147 ILE A N 9
ATOM 30818 C CA . ILE A 1 147 ? -13.013 -5.386 3.630 1.00 0.43 147 ILE A CA 9
ATOM 30819 C C . ILE A 1 147 ? -13.833 -6.538 4.200 1.00 0.43 147 ILE A C 9
ATOM 30820 O O . ILE A 1 147 ? -15.056 -6.579 4.038 1.00 0.45 147 ILE A O 9
ATOM 30836 N N . GLU A 1 148 ? -13.151 -7.450 4.890 1.00 0.45 148 GLU A N 9
ATOM 30837 C CA . GLU A 1 148 ? -13.791 -8.616 5.496 1.00 0.50 148 GLU A CA 9
ATOM 30838 C C . GLU A 1 148 ? -14.959 -8.199 6.384 1.00 0.45 148 GLU A C 9
ATOM 30839 O O . GLU A 1 148 ? -16.063 -8.743 6.280 1.00 0.44 148 GLU A O 9
ATOM 30851 N N . GLU A 1 149 ? -14.703 -7.223 7.250 1.00 0.44 149 GLU A N 9
ATOM 30852 C CA . GLU A 1 149 ? -15.703 -6.745 8.195 1.00 0.44 149 GLU A CA 9
ATOM 30853 C C . GLU A 1 149 ? -16.902 -6.149 7.471 1.00 0.42 149 GLU A C 9
ATOM 30854 O O . GLU A 1 149 ? -18.054 -6.460 7.787 1.00 0.46 149 GLU A O 9
ATOM 30866 N N . THR A 1 150 ? -16.625 -5.310 6.486 1.00 0.41 150 THR A N 9
ATOM 30867 C CA . THR A 1 150 ? -17.671 -4.628 5.743 1.00 0.46 150 THR A CA 9
ATOM 30868 C C . THR A 1 150 ? -18.540 -5.619 4.966 1.00 0.41 150 THR A C 9
ATOM 30869 O O . THR A 1 150 ? -19.767 -5.519 4.985 1.00 0.42 150 THR A O 9
ATOM 30880 N N . ILE A 1 151 ? -17.905 -6.587 4.311 1.00 0.41 151 ILE A N 9
ATOM 30881 C CA . ILE A 1 151 ? -18.636 -7.593 3.543 1.00 0.43 151 ILE A CA 9
ATOM 30882 C C . ILE A 1 151 ? -19.612 -8.355 4.434 1.00 0.39 151 ILE A C 9
ATOM 30883 O O . ILE A 1 151 ? -20.779 -8.528 4.081 1.00 0.41 151 ILE A O 9
ATOM 30899 N N . ALA A 1 152 ? -19.139 -8.782 5.601 1.00 0.39 152 ALA A N 9
ATOM 30900 C CA . ALA A 1 152 ? -19.978 -9.510 6.546 1.00 0.41 152 ALA A CA 9
ATOM 30901 C C . ALA A 1 152 ? -21.146 -8.646 7.014 1.00 0.39 152 ALA A C 9
ATOM 30902 O O . ALA A 1 152 ? -22.253 -9.144 7.234 1.00 0.42 152 ALA A O 9
ATOM 30909 N N . THR A 1 153 ? -20.894 -7.349 7.146 1.00 0.41 153 THR A N 9
ATOM 30910 C CA . THR A 1 153 ? -21.916 -6.406 7.577 1.00 0.43 153 THR A CA 9
ATOM 30911 C C . THR A 1 153 ? -23.000 -6.256 6.506 1.00 0.42 153 THR A C 9
ATOM 30912 O O . THR A 1 153 ? -24.191 -6.371 6.792 1.00 0.47 153 THR A O 9
ATOM 30923 N N . LEU A 1 154 ? -22.575 -6.025 5.265 1.00 0.39 154 LEU A N 9
ATOM 30924 C CA . LEU A 1 154 ? -23.504 -5.876 4.146 1.00 0.40 154 LEU A CA 9
ATOM 30925 C C . LEU A 1 154 ? -24.272 -7.170 3.900 1.00 0.41 154 LEU A C 9
ATOM 30926 O O . LEU A 1 154 ? -25.472 -7.150 3.622 1.00 0.44 154 LEU A O 9
ATOM 30942 N N . ASP A 1 155 ? -23.572 -8.290 4.010 1.00 0.41 155 ASP A N 9
ATOM 30943 C CA . ASP A 1 155 ? -24.182 -9.599 3.811 1.00 0.47 155 ASP A CA 9
ATOM 30944 C C . ASP A 1 155 ? -25.252 -9.862 4.863 1.00 0.49 155 ASP A C 9
ATOM 30945 O O . ASP A 1 155 ? -26.232 -10.557 4.605 1.00 0.51 155 ASP A O 9
ATOM 30954 N N . GLU A 1 156 ? -25.073 -9.279 6.042 1.00 0.52 156 GLU A N 9
ATOM 30955 C CA . GLU A 1 156 ? -26.010 -9.446 7.126 1.00 0.57 156 GLU A CA 9
ATOM 30956 C C . GLU A 1 156 ? -27.282 -8.641 6.857 1.00 0.56 156 GLU A C 9
ATOM 30957 O O . GLU A 1 156 ? -28.388 -9.093 7.165 1.00 0.65 156 GLU A O 9
ATOM 30969 N N . TYR A 1 157 ? -27.126 -7.461 6.261 1.00 0.52 157 TYR A N 9
ATOM 30970 C CA . TYR A 1 157 ? -28.277 -6.684 5.818 1.00 0.55 157 TYR A CA 9
ATOM 30971 C C . TYR A 1 157 ? -29.055 -7.472 4.776 1.00 0.54 157 TYR A C 9
ATOM 30972 O O . TYR A 1 157 ? -30.279 -7.579 4.848 1.00 0.61 157 TYR A O 9
ATOM 30990 N N . LYS A 1 158 ? -28.319 -8.036 3.827 1.00 0.53 158 LYS A N 9
ATOM 30991 C CA . LYS A 1 158 ? -28.887 -8.878 2.781 1.00 0.61 158 LYS A CA 9
ATOM 30992 C C . LYS A 1 158 ? -29.602 -10.090 3.385 1.00 0.69 158 LYS A C 9
ATOM 30993 O O . LYS A 1 158 ? -30.635 -10.532 2.883 1.00 0.85 158 LYS A O 9
ATOM 31012 N N . ARG A 1 159 ? -29.031 -10.618 4.461 1.00 0.66 159 ARG A N 9
ATOM 31013 C CA . ARG A 1 159 ? -29.576 -11.787 5.142 1.00 0.79 159 ARG A CA 9
ATOM 31014 C C . ARG A 1 159 ? -30.948 -11.487 5.739 1.00 0.86 159 ARG A C 9
ATOM 31015 O O . ARG A 1 159 ? -31.895 -12.248 5.546 1.00 0.99 159 ARG A O 9
ATOM 31036 N N . LYS A 1 160 ? -31.055 -10.372 6.457 1.00 0.84 160 LYS A N 9
ATOM 31037 C CA . LYS A 1 160 ? -32.330 -9.978 7.054 1.00 0.98 160 LYS A CA 9
ATOM 31038 C C . LYS A 1 160 ? -33.314 -9.510 5.987 1.00 0.98 160 LYS A C 9
ATOM 31039 O O . LYS A 1 160 ? -34.530 -9.641 6.151 1.00 1.10 160 LYS A O 9
ATOM 31058 N N . ALA A 1 161 ? -32.784 -8.973 4.896 1.00 0.89 161 ALA A N 9
ATOM 31059 C CA . ALA A 1 161 ? -33.609 -8.475 3.807 1.00 0.95 161 ALA A CA 9
ATOM 31060 C C . ALA A 1 161 ? -34.289 -9.620 3.068 1.00 1.46 161 ALA A C 9
ATOM 31061 O O . ALA A 1 161 ? -33.872 -10.776 3.161 1.00 1.97 161 ALA A O 9
ATOM 31068 N N . SER A 1 162 ? -35.339 -9.289 2.339 1.00 1.91 162 SER A N 9
ATOM 31069 C CA . SER A 1 162 ? -36.087 -10.273 1.580 1.00 2.66 162 SER A CA 9
ATOM 31070 C C . SER A 1 162 ? -35.333 -10.653 0.307 1.00 2.69 162 SER A C 9
ATOM 31071 O O . SER A 1 162 ? -34.833 -9.785 -0.412 1.00 3.22 162 SER A O 9
ATOM 31079 N N . GLY A 1 163 ? -35.252 -11.950 0.036 1.00 2.61 163 GLY A N 9
ATOM 31080 C CA . GLY A 1 163 ? -34.531 -12.425 -1.130 1.00 2.91 163 GLY A CA 9
ATOM 31081 C C . GLY A 1 163 ? -35.227 -12.072 -2.428 1.00 2.74 163 GLY A C 9
ATOM 31082 O O . GLY A 1 163 ? -34.586 -11.941 -3.469 1.00 3.19 163 GLY A O 9
ATOM 31086 N N . GLY A 1 164 ? -36.543 -11.913 -2.368 1.00 2.67 164 GLY A N 9
ATOM 31087 C CA . GLY A 1 164 ? -37.310 -11.585 -3.554 1.00 2.95 164 GLY A CA 9
ATOM 31088 C C . GLY A 1 164 ? -37.259 -10.108 -3.891 1.00 2.38 164 GLY A C 9
ATOM 31089 O O . GLY A 1 164 ? -37.812 -9.676 -4.905 1.00 2.74 164 GLY A O 9
ATOM 31093 N N . SER A 1 165 ? -36.601 -9.334 -3.040 1.00 2.14 165 SER A N 9
ATOM 31094 C CA . SER A 1 165 ? -36.449 -7.907 -3.264 1.00 2.27 165 SER A CA 9
ATOM 31095 C C . SER A 1 165 ? -35.301 -7.641 -4.228 1.00 2.23 165 SER A C 9
ATOM 31096 O O . SER A 1 165 ? -34.338 -8.408 -4.285 1.00 2.86 165 SER A O 9
ATOM 31104 N N . ALA A 1 166 ? -35.408 -6.562 -4.988 1.00 2.17 166 ALA A N 9
ATOM 31105 C CA . ALA A 1 166 ? -34.370 -6.187 -5.933 1.00 2.62 166 ALA A CA 9
ATOM 31106 C C . ALA A 1 166 ? -33.164 -5.632 -5.192 1.00 1.98 166 ALA A C 9
ATOM 31107 O O . ALA A 1 166 ? -33.309 -4.831 -4.267 1.00 2.62 166 ALA A O 9
ATOM 31114 N N . GLY A 1 167 ? -31.982 -6.066 -5.589 1.00 1.32 167 GLY A N 9
ATOM 31115 C CA . GLY A 1 167 ? -30.772 -5.636 -4.923 1.00 0.81 167 GLY A CA 9
ATOM 31116 C C . GLY A 1 167 ? -30.140 -6.761 -4.133 1.00 0.72 167 GLY A C 9
ATOM 31117 O O . GLY A 1 167 ? -28.918 -6.903 -4.111 1.00 0.65 167 GLY A O 9
ATOM 31121 N N . THR A 1 168 ? -30.981 -7.566 -3.497 1.00 0.81 168 THR A N 9
ATOM 31122 C CA . THR A 1 168 ? -30.536 -8.703 -2.717 1.00 0.82 168 THR A CA 9
ATOM 31123 C C . THR A 1 168 ? -29.745 -9.685 -3.583 1.00 0.77 168 THR A C 9
ATOM 31124 O O . THR A 1 168 ? -28.635 -10.093 -3.231 1.00 0.75 168 THR A O 9
ATOM 31135 N N . ARG A 1 169 ? -30.314 -10.033 -4.732 1.00 0.82 169 ARG A N 9
ATOM 31136 C CA . ARG A 1 169 ? -29.679 -10.967 -5.652 1.00 0.85 169 ARG A CA 9
ATOM 31137 C C . ARG A 1 169 ? -28.485 -10.308 -6.330 1.00 0.77 169 ARG A C 9
ATOM 31138 O O . ARG A 1 169 ? -27.489 -10.962 -6.631 1.00 0.79 169 ARG A O 9
ATOM 31159 N N . MET A 1 170 ? -28.592 -9.004 -6.559 1.00 0.73 170 MET A N 9
ATOM 31160 C CA . MET A 1 170 ? -27.509 -8.246 -7.170 1.00 0.70 170 MET A CA 9
ATOM 31161 C C . MET A 1 170 ? -26.281 -8.255 -6.264 1.00 0.67 170 MET A C 9
ATOM 31162 O O . MET A 1 170 ? -25.158 -8.463 -6.726 1.00 0.65 170 MET A O 9
ATOM 31176 N N . PHE A 1 171 ? -26.508 -8.041 -4.973 1.00 0.68 171 PHE A N 9
ATOM 31177 C CA . PHE A 1 171 ? -25.428 -8.050 -3.997 1.00 0.68 171 PHE A CA 9
ATOM 31178 C C . PHE A 1 171 ? -24.858 -9.452 -3.830 1.00 0.68 171 PHE A C 9
ATOM 31179 O O . PHE A 1 171 ? -23.645 -9.626 -3.776 1.00 0.69 171 PHE A O 9
ATOM 31196 N N . GLU A 1 172 ? -25.736 -10.444 -3.740 1.00 0.67 172 GLU A N 9
ATOM 31197 C CA . GLU A 1 172 ? -25.311 -11.832 -3.586 1.00 0.69 172 GLU A CA 9
ATOM 31198 C C . GLU A 1 172 ? -24.408 -12.237 -4.749 1.00 0.67 172 GLU A C 9
ATOM 31199 O O . GLU A 1 172 ? -23.345 -12.839 -4.557 1.00 0.70 172 GLU A O 9
ATOM 31211 N N . ASP A 1 173 ? -24.841 -11.880 -5.949 1.00 0.67 173 ASP A N 9
ATOM 31212 C CA . ASP A 1 173 ? -24.097 -12.165 -7.167 1.00 0.70 173 ASP A CA 9
ATOM 31213 C C . ASP A 1 173 ? -22.767 -11.422 -7.188 1.00 0.70 173 ASP A C 9
ATOM 31214 O O . ASP A 1 173 ? -21.733 -11.985 -7.544 1.00 0.74 173 ASP A O 9
ATOM 31223 N N . ARG A 1 174 ? -22.797 -10.156 -6.800 1.00 0.71 174 ARG A N 9
ATOM 31224 C CA . ARG A 1 174 ? -21.595 -9.336 -6.799 1.00 0.77 174 ARG A CA 9
ATOM 31225 C C . ARG A 1 174 ? -20.602 -9.822 -5.751 1.00 0.78 174 ARG A C 9
ATOM 31226 O O . ARG A 1 174 ? -19.396 -9.820 -5.987 1.00 0.82 174 ARG A O 9
ATOM 31247 N N . LYS A 1 175 ? -21.112 -10.247 -4.600 1.00 0.80 175 LYS A N 9
ATOM 31248 C CA . LYS A 1 175 ? -20.256 -10.674 -3.503 1.00 0.85 175 LYS A CA 9
ATOM 31249 C C . LYS A 1 175 ? -19.406 -11.872 -3.906 1.00 0.79 175 LYS A C 9
ATOM 31250 O O . LYS A 1 175 ? -18.188 -11.851 -3.746 1.00 0.80 175 LYS A O 9
ATOM 31269 N N . GLU A 1 176 ? -20.047 -12.909 -4.438 1.00 0.75 176 GLU A N 9
ATOM 31270 C CA . GLU A 1 176 ? -19.329 -14.116 -4.838 1.00 0.73 176 GLU A CA 9
ATOM 31271 C C . GLU A 1 176 ? -18.296 -13.809 -5.917 1.00 0.63 176 GLU A C 9
ATOM 31272 O O . GLU A 1 176 ? -17.210 -14.387 -5.924 1.00 0.63 176 GLU A O 9
ATOM 31284 N N . LYS A 1 177 ? -18.628 -12.895 -6.820 1.00 0.61 177 LYS A N 9
ATOM 31285 C CA . LYS A 1 177 ? -17.700 -12.484 -7.864 1.00 0.62 177 LYS A CA 9
ATOM 31286 C C . LYS A 1 177 ? -16.551 -11.679 -7.271 1.00 0.65 177 LYS A C 9
ATOM 31287 O O . LYS A 1 177 ? -15.392 -11.870 -7.641 1.00 0.65 177 LYS A O 9
ATOM 31306 N N . ALA A 1 178 ? -16.878 -10.794 -6.337 1.00 0.71 178 ALA A N 9
ATOM 31307 C CA . ALA A 1 178 ? -15.876 -9.993 -5.654 1.00 0.78 178 ALA A CA 9
ATOM 31308 C C . ALA A 1 178 ? -14.925 -10.880 -4.863 1.00 0.75 178 ALA A C 9
ATOM 31309 O O . ALA A 1 178 ? -13.717 -10.695 -4.911 1.00 0.74 178 ALA A O 9
ATOM 31316 N N . LEU A 1 179 ? -15.477 -11.854 -4.149 1.00 0.74 179 LEU A N 9
ATOM 31317 C CA . LEU A 1 179 ? -14.669 -12.788 -3.373 1.00 0.74 179 LEU A CA 9
ATOM 31318 C C . LEU A 1 179 ? -13.842 -13.677 -4.296 1.00 0.68 179 LEU A C 9
ATOM 31319 O O . LEU A 1 179 ? -12.707 -14.040 -3.981 1.00 0.68 179 LEU A O 9
ATOM 31335 N N . LYS A 1 180 ? -14.420 -14.022 -5.439 1.00 0.68 180 LYS A N 9
ATOM 31336 C CA . LYS A 1 180 ? -13.742 -14.844 -6.430 1.00 0.68 180 LYS A CA 9
ATOM 31337 C C . LYS A 1 180 ? -12.530 -14.112 -6.996 1.00 0.67 180 LYS A C 9
ATOM 31338 O O . LYS A 1 180 ? -11.419 -14.640 -7.000 1.00 0.68 180 LYS A O 9
ATOM 31357 N N . THR A 1 181 ? -12.747 -12.890 -7.463 1.00 0.70 181 THR A N 9
ATOM 31358 C CA . THR A 1 181 ? -11.675 -12.112 -8.055 1.00 0.74 181 THR A CA 9
ATOM 31359 C C . THR A 1 181 ? -10.686 -11.654 -6.978 1.00 0.69 181 THR A C 9
ATOM 31360 O O . THR A 1 181 ? -9.485 -11.574 -7.227 1.00 0.73 181 THR A O 9
ATOM 31371 N N . MET A 1 182 ? -11.188 -11.402 -5.771 1.00 0.64 182 MET A N 9
ATOM 31372 C CA . MET A 1 182 ? -10.344 -10.979 -4.659 1.00 0.61 182 MET A CA 9
ATOM 31373 C C . MET A 1 182 ? -9.301 -12.043 -4.350 1.00 0.61 182 MET A C 9
ATOM 31374 O O . MET A 1 182 ? -8.155 -11.723 -4.060 1.00 0.66 182 MET A O 9
ATOM 31388 N N . ALA A 1 183 ? -9.705 -13.305 -4.427 1.00 0.58 183 ALA A N 9
ATOM 31389 C CA . ALA A 1 183 ? -8.792 -14.416 -4.202 1.00 0.61 183 ALA A CA 9
ATOM 31390 C C . ALA A 1 183 ? -7.682 -14.427 -5.249 1.00 0.64 183 ALA A C 9
ATOM 31391 O O . ALA A 1 183 ? -6.523 -14.701 -4.938 1.00 0.71 183 ALA A O 9
ATOM 31398 N N . LYS A 1 184 ? -8.047 -14.106 -6.484 1.00 0.63 184 LYS A N 9
ATOM 31399 C CA . LYS A 1 184 ? -7.094 -14.076 -7.587 1.00 0.71 184 LYS A CA 9
ATOM 31400 C C . LYS A 1 184 ? -6.088 -12.943 -7.404 1.00 0.71 184 LYS A C 9
ATOM 31401 O O . LYS A 1 184 ? -4.893 -13.111 -7.650 1.00 0.75 184 LYS A O 9
ATOM 31420 N N . LYS A 1 185 ? -6.578 -11.789 -6.965 1.00 0.72 185 LYS A N 9
ATOM 31421 C CA . LYS A 1 185 ? -5.708 -10.654 -6.680 1.00 0.77 185 LYS A CA 9
ATOM 31422 C C . LYS A 1 185 ? -4.859 -10.932 -5.440 1.00 0.70 185 LYS A C 9
ATOM 31423 O O . LYS A 1 185 ? -3.704 -10.524 -5.365 1.00 0.72 185 LYS A O 9
ATOM 31442 N N . ASP A 1 186 ? -5.443 -11.638 -4.480 1.00 0.71 186 ASP A N 9
ATOM 31443 C CA . ASP A 1 186 ? -4.747 -12.016 -3.249 1.00 0.72 186 ASP A CA 9
ATOM 31444 C C . ASP A 1 186 ? -3.549 -12.911 -3.554 1.00 0.75 186 ASP A C 9
ATOM 31445 O O . ASP A 1 186 ? -2.518 -12.838 -2.880 1.00 0.75 186 ASP A O 9
ATOM 31454 N N . LEU A 1 187 ? -3.690 -13.741 -4.583 1.00 0.83 187 LEU A N 9
ATOM 31455 C CA . LEU A 1 187 ? -2.615 -14.629 -5.010 1.00 0.93 187 LEU A CA 9
ATOM 31456 C C . LEU A 1 187 ? -1.370 -13.838 -5.393 1.00 0.91 187 LEU A C 9
ATOM 31457 O O . LEU A 1 187 ? -0.267 -14.156 -4.953 1.00 1.04 187 LEU A O 9
ATOM 31473 N N . LYS A 1 188 ? -1.546 -12.809 -6.215 1.00 0.85 188 LYS A N 9
ATOM 31474 C CA . LYS A 1 188 ? -0.422 -11.977 -6.629 1.00 0.94 188 LYS A CA 9
ATOM 31475 C C . LYS A 1 188 ? -0.033 -11.003 -5.523 1.00 0.80 188 LYS A C 9
ATOM 31476 O O . LYS A 1 188 ? 1.131 -10.630 -5.401 1.00 0.92 188 LYS A O 9
ATOM 31495 N N . LEU A 1 189 ? -1.017 -10.603 -4.723 1.00 0.60 189 LEU A N 9
ATOM 31496 C CA . LEU A 1 189 ? -0.776 -9.750 -3.564 1.00 0.54 189 LEU A CA 9
ATOM 31497 C C . LEU A 1 189 ? 0.245 -10.385 -2.630 1.00 0.67 189 LEU A C 9
ATOM 31498 O O . LEU A 1 189 ? 1.328 -9.839 -2.421 1.00 0.76 189 LEU A O 9
ATOM 31514 N N . GLN A 1 190 ? -0.093 -11.555 -2.100 1.00 0.78 190 GLN A N 9
ATOM 31515 C CA . GLN A 1 190 ? 0.778 -12.243 -1.161 1.00 1.01 190 GLN A CA 9
ATOM 31516 C C . GLN A 1 190 ? 2.047 -12.720 -1.848 1.00 1.12 190 GLN A C 9
ATOM 31517 O O . GLN A 1 190 ? 3.082 -12.877 -1.206 1.00 1.26 190 GLN A O 9
ATOM 31531 N N . GLU A 1 191 ? 1.964 -12.942 -3.155 1.00 1.13 191 GLU A N 9
ATOM 31532 C CA . GLU A 1 191 ? 3.140 -13.279 -3.943 1.00 1.31 191 GLU A CA 9
ATOM 31533 C C . GLU A 1 191 ? 4.151 -12.138 -3.873 1.00 1.25 191 GLU A C 9
ATOM 31534 O O . GLU A 1 191 ? 5.346 -12.360 -3.675 1.00 1.43 191 GLU A O 9
ATOM 31546 N N . ILE A 1 192 ? 3.656 -10.913 -4.015 1.00 1.04 192 ILE A N 9
ATOM 31547 C CA . ILE A 1 192 ? 4.491 -9.727 -3.903 1.00 1.01 192 ILE A CA 9
ATOM 31548 C C . ILE A 1 192 ? 5.000 -9.565 -2.473 1.00 1.08 192 ILE A C 9
ATOM 31549 O O . ILE A 1 192 ? 6.159 -9.221 -2.260 1.00 1.24 192 ILE A O 9
ATOM 31565 N N . THR A 1 193 ? 4.136 -9.830 -1.499 1.00 1.07 193 THR A N 9
ATOM 31566 C CA . THR A 1 193 ? 4.510 -9.751 -0.101 1.00 1.30 193 THR A CA 9
ATOM 31567 C C . THR A 1 193 ? 5.650 -10.723 0.224 1.00 1.54 193 THR A C 9
ATOM 31568 O O . THR A 1 193 ? 6.611 -10.365 0.913 1.00 1.75 193 THR A O 9
ATOM 31579 N N . GLU A 1 194 ? 5.544 -11.947 -0.280 1.00 1.59 194 GLU A N 9
ATOM 31580 C CA . GLU A 1 194 ? 6.576 -12.953 -0.069 1.00 1.90 194 GLU A CA 9
ATOM 31581 C C . GLU A 1 194 ? 7.845 -12.592 -0.829 1.00 1.98 194 GLU A C 9
ATOM 31582 O O . GLU A 1 194 ? 8.944 -12.629 -0.267 1.00 2.24 194 GLU A O 9
ATOM 31594 N N . LEU A 1 195 ? 7.680 -12.230 -2.097 1.00 1.84 195 LEU A N 9
ATOM 31595 C CA . LEU A 1 195 ? 8.800 -11.835 -2.945 1.00 2.01 195 LEU A CA 9
ATOM 31596 C C . LEU A 1 195 ? 9.567 -10.678 -2.316 1.00 1.93 195 LEU A C 9
ATOM 31597 O O . LEU A 1 195 ? 10.797 -10.674 -2.294 1.00 2.17 195 LEU A O 9
ATOM 31613 N N . LEU A 1 196 ? 8.826 -9.706 -1.797 1.00 1.70 196 LEU A N 9
ATOM 31614 C CA . LEU A 1 196 ? 9.416 -8.559 -1.122 1.00 1.82 196 LEU A CA 9
ATOM 31615 C C . LEU A 1 196 ? 10.336 -9.009 0.003 1.00 2.03 196 LEU A C 9
ATOM 31616 O O . LEU A 1 196 ? 11.525 -8.715 -0.012 1.00 2.15 196 LEU A O 9
ATOM 31632 N N . ARG A 1 197 ? 9.790 -9.766 0.945 1.00 2.24 197 ARG A N 9
ATOM 31633 C CA . ARG A 1 197 ? 10.534 -10.165 2.132 1.00 2.73 197 ARG A CA 9
ATOM 31634 C C . ARG A 1 197 ? 11.779 -10.977 1.769 1.00 2.97 197 ARG A C 9
ATOM 31635 O O . ARG A 1 197 ? 12.812 -10.869 2.427 1.00 3.24 197 ARG A O 9
ATOM 31656 N N . ASP A 1 198 ? 11.689 -11.768 0.710 1.00 3.00 198 ASP A N 9
ATOM 31657 C CA . ASP A 1 198 ? 12.791 -12.646 0.329 1.00 3.48 198 ASP A CA 9
ATOM 31658 C C . ASP A 1 198 ? 13.858 -11.908 -0.473 1.00 3.52 198 ASP A C 9
ATOM 31659 O O . ASP A 1 198 ? 15.043 -12.213 -0.356 1.00 3.96 198 ASP A O 9
ATOM 31668 N N . GLU A 1 199 ? 13.448 -10.940 -1.280 1.00 3.19 199 GLU A N 9
ATOM 31669 C CA . GLU A 1 199 ? 14.376 -10.268 -2.185 1.00 3.46 199 GLU A CA 9
ATOM 31670 C C . GLU A 1 199 ? 14.910 -8.957 -1.595 1.00 3.20 199 GLU A C 9
ATOM 31671 O O . GLU A 1 199 ? 16.048 -8.566 -1.865 1.00 3.82 199 GLU A O 9
ATOM 31683 N N . ILE A 1 200 ? 14.103 -8.291 -0.776 1.00 2.47 200 ILE A N 9
ATOM 31684 C CA . ILE A 1 200 ? 14.499 -7.010 -0.197 1.00 2.38 200 ILE A CA 9
ATOM 31685 C C . ILE A 1 200 ? 15.463 -7.211 0.977 1.00 2.97 200 ILE A C 9
ATOM 31686 O O . ILE A 1 200 ? 16.268 -6.334 1.288 1.00 3.27 200 ILE A O 9
ATOM 31702 N N . GLU A 1 201 ? 15.375 -8.375 1.613 1.00 3.47 201 GLU A N 9
ATOM 31703 C CA . GLU A 1 201 ? 16.197 -8.693 2.780 1.00 4.33 201 GLU A CA 9
ATOM 31704 C C . GLU A 1 201 ? 17.698 -8.764 2.429 1.00 4.91 201 GLU A C 9
ATOM 31705 O O . GLU A 1 201 ? 18.502 -8.044 3.023 1.00 5.15 201 GLU A O 9
ATOM 31717 N N . PRO A 1 202 ? 18.107 -9.610 1.446 1.00 5.38 202 PRO A N 9
ATOM 31718 C CA . PRO A 1 202 ? 19.523 -9.755 1.067 1.00 6.27 202 PRO A CA 9
ATOM 31719 C C . PRO A 1 202 ? 20.138 -8.447 0.579 1.00 6.06 202 PRO A C 9
ATOM 31720 O O . PRO A 1 202 ? 21.358 -8.317 0.513 1.00 6.81 202 PRO A O 9
ATOM 31731 N N . LYS A 1 203 ? 19.284 -7.481 0.240 1.00 5.20 203 LYS A N 9
ATOM 31732 C CA . LYS A 1 203 ? 19.732 -6.149 -0.154 1.00 5.21 203 LYS A CA 9
ATOM 31733 C C . LYS A 1 203 ? 20.631 -5.541 0.921 1.00 5.05 203 LYS A C 9
ATOM 31734 O O . LYS A 1 203 ? 21.586 -4.823 0.617 1.00 5.55 203 LYS A O 9
ATOM 31753 N N . LEU A 1 204 ? 20.326 -5.843 2.176 1.00 4.62 204 LEU A N 9
ATOM 31754 C CA . LEU A 1 204 ? 21.088 -5.304 3.288 1.00 4.77 204 LEU A CA 9
ATOM 31755 C C . LEU A 1 204 ? 22.470 -5.939 3.345 1.00 5.72 204 LEU A C 9
ATOM 31756 O O . LEU A 1 204 ? 23.474 -5.234 3.428 1.00 6.12 204 LEU A O 9
ATOM 31772 N N . GLU A 1 205 ? 22.521 -7.266 3.274 1.00 6.22 205 GLU A N 9
ATOM 31773 C CA . GLU A 1 205 ? 23.795 -7.977 3.271 1.00 7.27 205 GLU A CA 9
ATOM 31774 C C . GLU A 1 205 ? 24.604 -7.590 2.039 1.00 7.75 205 GLU A C 9
ATOM 31775 O O . GLU A 1 205 ? 25.828 -7.484 2.089 1.00 8.49 205 GLU A O 9
ATOM 31787 N N . LYS A 1 206 ? 23.896 -7.362 0.943 1.00 7.51 206 LYS A N 9
ATOM 31788 C CA . LYS A 1 206 ? 24.518 -6.982 -0.314 1.00 8.15 206 LYS A CA 9
ATOM 31789 C C . LYS A 1 206 ? 25.205 -5.626 -0.204 1.00 7.97 206 LYS A C 9
ATOM 31790 O O . LYS A 1 206 ? 26.402 -5.508 -0.439 1.00 8.77 206 LYS A O 9
ATOM 31809 N N . LEU A 1 207 ? 24.444 -4.607 0.155 1.00 6.97 207 LEU A N 9
ATOM 31810 C CA . LEU A 1 207 ? 24.975 -3.252 0.211 1.00 6.75 207 LEU A CA 9
ATOM 31811 C C . LEU A 1 207 ? 25.931 -3.055 1.387 1.00 7.15 207 LEU A C 9
ATOM 31812 O O . LEU A 1 207 ? 27.027 -2.528 1.214 1.00 7.60 207 LEU A O 9
ATOM 31828 N N . ARG A 1 208 ? 25.525 -3.495 2.569 1.00 7.17 208 ARG A N 9
ATOM 31829 C CA . ARG A 1 208 ? 26.278 -3.210 3.789 1.00 7.79 208 ARG A CA 9
ATOM 31830 C C . ARG A 1 208 ? 27.597 -3.980 3.843 1.00 8.89 208 ARG A C 9
ATOM 31831 O O . ARG A 1 208 ? 28.661 -3.385 4.035 1.00 9.40 208 ARG A O 9
ATOM 31852 N N . GLN A 1 209 ? 27.534 -5.292 3.662 1.00 9.33 209 GLN A N 9
ATOM 31853 C CA . GLN A 1 209 ? 28.717 -6.132 3.803 1.00 10.45 209 GLN A CA 9
ATOM 31854 C C . GLN A 1 209 ? 29.706 -5.916 2.667 1.00 10.67 209 GLN A C 9
ATOM 31855 O O . GLN A 1 209 ? 30.890 -5.677 2.902 1.00 11.40 209 GLN A O 9
ATOM 31869 N N . GLU A 1 210 ? 29.204 -5.972 1.445 1.00 10.12 210 GLU A N 9
ATOM 31870 C CA . GLU A 1 210 ? 30.048 -5.914 0.254 1.00 10.43 210 GLU A CA 9
ATOM 31871 C C . GLU A 1 210 ? 30.768 -4.574 0.155 1.00 10.18 210 GLU A C 9
ATOM 31872 O O . GLU A 1 210 ? 31.936 -4.519 -0.230 1.00 10.78 210 GLU A O 9
ATOM 31884 N N . LYS A 1 211 ? 30.079 -3.498 0.527 1.00 9.35 211 LYS A N 9
ATOM 31885 C CA . LYS A 1 211 ? 30.661 -2.163 0.452 1.00 9.15 211 LYS A CA 9
ATOM 31886 C C . LYS A 1 211 ? 31.940 -2.089 1.277 1.00 9.75 211 LYS A C 9
ATOM 31887 O O . LYS A 1 211 ? 32.965 -1.586 0.814 1.00 10.09 211 LYS A O 9
ATOM 31906 N N . ARG A 1 212 ? 31.885 -2.608 2.495 1.00 9.99 212 ARG A N 9
ATOM 31907 C CA . ARG A 1 212 ? 33.039 -2.573 3.377 1.00 10.69 212 ARG A CA 9
ATOM 31908 C C . ARG A 1 212 ? 34.007 -3.707 3.059 1.00 11.45 212 ARG A C 9
ATOM 31909 O O . ARG A 1 212 ? 35.199 -3.599 3.317 1.00 11.88 212 ARG A O 9
ATOM 31930 N N . ALA A 1 213 ? 33.501 -4.787 2.490 1.00 11.69 213 ALA A N 9
ATOM 31931 C CA . ALA A 1 213 ? 34.351 -5.908 2.115 1.00 12.51 213 ALA A CA 9
ATOM 31932 C C . ALA A 1 213 ? 35.266 -5.519 0.961 1.00 12.46 213 ALA A C 9
ATOM 31933 O O . ALA A 1 213 ? 36.457 -5.813 0.972 1.00 12.92 213 ALA A O 9
ATOM 31940 N N . PHE A 1 214 ? 34.700 -4.834 -0.021 1.00 11.99 214 PHE A N 9
ATOM 31941 C CA . PHE A 1 214 ? 35.444 -4.425 -1.201 1.00 12.09 214 PHE A CA 9
ATOM 31942 C C . PHE A 1 214 ? 36.401 -3.277 -0.878 1.00 11.91 214 PHE A C 9
ATOM 31943 O O . PHE A 1 214 ? 37.588 -3.340 -1.192 1.00 12.23 214 PHE A O 9
ATOM 31960 N N . LEU A 1 215 ? 35.880 -2.230 -0.249 1.00 11.51 215 LEU A N 9
ATOM 31961 C CA . LEU A 1 215 ? 36.673 -1.039 0.035 1.00 11.52 215 LEU A CA 9
ATOM 31962 C C . LEU A 1 215 ? 37.575 -1.222 1.254 1.00 11.71 215 LEU A C 9
ATOM 31963 O O . LEU A 1 215 ? 38.790 -1.045 1.169 1.00 11.97 215 LEU A O 9
ATOM 31979 N N . ASP A 1 216 ? 36.978 -1.574 2.384 1.00 11.71 216 ASP A N 9
ATOM 31980 C CA . ASP A 1 216 ? 37.693 -1.608 3.663 1.00 12.04 216 ASP A CA 9
ATOM 31981 C C . ASP A 1 216 ? 38.574 -2.851 3.779 1.00 12.38 216 ASP A C 9
ATOM 31982 O O . ASP A 1 216 ? 39.789 -2.747 3.952 1.00 12.64 216 ASP A O 9
ATOM 31991 N N . PHE A 1 217 ? 37.947 -4.018 3.688 1.00 12.49 217 PHE A N 9
ATOM 31992 C CA . PHE A 1 217 ? 38.645 -5.292 3.796 1.00 13.02 217 PHE A CA 9
ATOM 31993 C C . PHE A 1 217 ? 39.662 -5.482 2.680 1.00 13.29 217 PHE A C 9
ATOM 31994 O O . PHE A 1 217 ? 40.870 -5.549 2.924 1.00 13.56 217 PHE A O 9
ATOM 32011 N N . GLN A 1 218 ? 39.166 -5.581 1.460 1.00 13.33 218 GLN A N 9
ATOM 32012 C CA . GLN A 1 218 ? 40.003 -5.865 0.312 1.00 13.81 218 GLN A CA 9
ATOM 32013 C C . GLN A 1 218 ? 40.715 -4.611 -0.181 1.00 13.85 218 GLN A C 9
ATOM 32014 O O . GLN A 1 218 ? 40.330 -4.009 -1.182 1.00 13.66 218 GLN A O 9
ATOM 32028 N N . GLN A 1 219 ? 41.740 -4.208 0.552 1.00 14.23 219 GLN A N 9
ATOM 32029 C CA . GLN A 1 219 ? 42.567 -3.077 0.164 1.00 14.49 219 GLN A CA 9
ATOM 32030 C C . GLN A 1 219 ? 43.458 -3.467 -1.008 1.00 15.18 219 GLN A C 9
ATOM 32031 O O . GLN A 1 219 ? 43.718 -2.671 -1.913 1.00 15.37 219 GLN A O 9
ATOM 32045 N N . THR A 1 220 ? 43.919 -4.705 -0.976 1.00 15.67 220 THR A N 9
ATOM 32046 C CA . THR A 1 220 ? 44.762 -5.245 -2.023 1.00 16.47 220 THR A CA 9
ATOM 32047 C C . THR A 1 220 ? 43.985 -6.251 -2.863 1.00 16.23 220 THR A C 9
ATOM 32048 O O . THR A 1 220 ? 43.205 -7.043 -2.329 1.00 16.03 220 THR A O 9
ATOM 32059 N N . GLN A 1 221 ? 44.182 -6.204 -4.172 1.00 16.37 221 GLN A N 9
ATOM 32060 C CA . GLN A 1 221 ? 43.505 -7.113 -5.078 1.00 16.30 221 GLN A CA 9
ATOM 32061 C C . GLN A 1 221 ? 44.201 -8.467 -5.103 1.00 17.00 221 GLN A C 9
ATOM 32062 O O . GLN A 1 221 ? 45.320 -8.553 -5.650 1.00 17.20 221 GLN A O 9
ATOM 32077 N N . GLY A 1 1 ? -20.505 25.221 28.072 1.00 21.30 1 GLY A N 10
ATOM 32078 C CA . GLY A 1 1 ? -20.791 26.638 28.404 1.00 20.81 1 GLY A CA 10
ATOM 32079 C C . GLY A 1 1 ? -19.957 27.597 27.581 1.00 20.35 1 GLY A C 10
ATOM 32080 O O . GLY A 1 1 ? -18.951 27.196 26.989 1.00 20.41 1 GLY A O 10
ATOM 32086 N N . HIS A 1 2 ? -20.377 28.866 27.558 1.00 20.01 2 HIS A N 10
ATOM 32087 C CA . HIS A 1 2 ? -19.708 29.925 26.791 1.00 19.67 2 HIS A CA 10
ATOM 32088 C C . HIS A 1 2 ? -19.820 29.690 25.286 1.00 18.94 2 HIS A C 10
ATOM 32089 O O . HIS A 1 2 ? -20.675 30.276 24.621 1.00 18.88 2 HIS A O 10
ATOM 32103 N N . MET A 1 3 ? -18.968 28.825 24.757 1.00 18.53 3 MET A N 10
ATOM 32104 C CA . MET A 1 3 ? -18.937 28.534 23.331 1.00 17.93 3 MET A CA 10
ATOM 32105 C C . MET A 1 3 ? -18.181 27.237 23.091 1.00 17.13 3 MET A C 10
ATOM 32106 O O . MET A 1 3 ? -17.535 26.717 24.002 1.00 17.16 3 MET A O 10
ATOM 32120 N N . ARG A 1 4 ? -18.262 26.715 21.876 1.00 16.55 4 ARG A N 10
ATOM 32121 C CA . ARG A 1 4 ? -17.564 25.485 21.541 1.00 15.86 4 ARG A CA 10
ATOM 32122 C C . ARG A 1 4 ? -16.673 25.693 20.323 1.00 14.98 4 ARG A C 10
ATOM 32123 O O . ARG A 1 4 ? -17.079 26.328 19.347 1.00 14.80 4 ARG A O 10
ATOM 32144 N N . ALA A 1 5 ? -15.452 25.177 20.395 1.00 14.57 5 ALA A N 10
ATOM 32145 C CA . ALA A 1 5 ? -14.504 25.287 19.296 1.00 13.86 5 ALA A CA 10
ATOM 32146 C C . ALA A 1 5 ? -14.933 24.435 18.108 1.00 12.64 5 ALA A C 10
ATOM 32147 O O . ALA A 1 5 ? -15.465 23.333 18.275 1.00 12.25 5 ALA A O 10
ATOM 32154 N N . VAL A 1 6 ? -14.717 24.965 16.915 1.00 12.18 6 VAL A N 10
ATOM 32155 C CA . VAL A 1 6 ? -15.042 24.260 15.685 1.00 11.10 6 VAL A CA 10
ATOM 32156 C C . VAL A 1 6 ? -13.779 23.656 15.068 1.00 10.27 6 VAL A C 10
ATOM 32157 O O . VAL A 1 6 ? -12.675 24.164 15.279 1.00 10.44 6 VAL A O 10
ATOM 32170 N N . THR A 1 7 ? -13.945 22.564 14.334 1.00 9.56 7 THR A N 10
ATOM 32171 C CA . THR A 1 7 ? -12.839 21.929 13.633 1.00 8.89 7 THR A CA 10
ATOM 32172 C C . THR A 1 7 ? -12.290 22.846 12.541 1.00 7.86 7 THR A C 10
ATOM 32173 O O . THR A 1 7 ? -13.022 23.267 11.640 1.00 7.34 7 THR A O 10
ATOM 32184 N N . PRO A 1 8 ? -10.992 23.180 12.622 1.00 7.81 8 PRO A N 10
ATOM 32185 C CA . PRO A 1 8 ? -10.345 24.075 11.660 1.00 7.18 8 PRO A CA 10
ATOM 32186 C C . PRO A 1 8 ? -10.343 23.510 10.248 1.00 6.28 8 PRO A C 10
ATOM 32187 O O . PRO A 1 8 ? -10.600 24.222 9.277 1.00 5.86 8 PRO A O 10
ATOM 32198 N N . MET A 1 9 ? -10.083 22.226 10.149 1.00 6.30 9 MET A N 10
ATOM 32199 C CA . MET A 1 9 ? -9.989 21.565 8.858 1.00 5.80 9 MET A CA 10
ATOM 32200 C C . MET A 1 9 ? -11.242 20.746 8.573 1.00 5.06 9 MET A C 10
ATOM 32201 O O . MET A 1 9 ? -11.296 19.546 8.851 1.00 5.16 9 MET A O 10
ATOM 32215 N N . LYS A 1 10 ? -12.258 21.422 8.056 1.00 4.68 10 LYS A N 10
ATOM 32216 C CA . LYS A 1 10 ? -13.492 20.784 7.626 1.00 4.24 10 LYS A CA 10
ATOM 32217 C C . LYS A 1 10 ? -14.366 21.821 6.933 1.00 3.78 10 LYS A C 10
ATOM 32218 O O . LYS A 1 10 ? -15.041 22.621 7.587 1.00 4.16 10 LYS A O 10
ATOM 32237 N N . ARG A 1 11 ? -14.325 21.825 5.614 1.00 3.29 11 ARG A N 10
ATOM 32238 C CA . ARG A 1 11 ? -15.137 22.741 4.834 1.00 3.14 11 ARG A CA 10
ATOM 32239 C C . ARG A 1 11 ? -15.989 21.975 3.834 1.00 2.67 11 ARG A C 10
ATOM 32240 O O . ARG A 1 11 ? -17.170 22.275 3.648 1.00 2.52 11 ARG A O 10
ATOM 32261 N N . VAL A 1 12 ? -15.389 20.984 3.201 1.00 2.61 12 VAL A N 10
ATOM 32262 C CA . VAL A 1 12 ? -16.085 20.161 2.240 1.00 2.26 12 VAL A CA 10
ATOM 32263 C C . VAL A 1 12 ? -16.740 18.969 2.945 1.00 1.90 12 VAL A C 10
ATOM 32264 O O . VAL A 1 12 ? -16.168 18.407 3.884 1.00 2.06 12 VAL A O 10
ATOM 32277 N N . PRO A 1 13 ? -17.972 18.606 2.550 1.00 1.62 13 PRO A N 10
ATOM 32278 C CA . PRO A 1 13 ? -18.653 17.426 3.083 1.00 1.52 13 PRO A CA 10
ATOM 32279 C C . PRO A 1 13 ? -17.842 16.154 2.856 1.00 1.29 13 PRO A C 10
ATOM 32280 O O . PRO A 1 13 ? -17.227 15.977 1.800 1.00 1.16 13 PRO A O 10
ATOM 32291 N N . ILE A 1 14 ? -17.857 15.271 3.847 1.00 1.32 14 ILE A N 10
ATOM 32292 C CA . ILE A 1 14 ? -17.063 14.045 3.817 1.00 1.23 14 ILE A CA 10
ATOM 32293 C C . ILE A 1 14 ? -17.388 13.196 2.586 1.00 1.12 14 ILE A C 10
ATOM 32294 O O . ILE A 1 14 ? -16.496 12.610 1.964 1.00 1.02 14 ILE A O 10
ATOM 32310 N N . LEU A 1 15 ? -18.665 13.157 2.226 1.00 1.19 15 LEU A N 10
ATOM 32311 C CA . LEU A 1 15 ? -19.118 12.394 1.069 1.00 1.19 15 LEU A CA 10
ATOM 32312 C C . LEU A 1 15 ? -18.434 12.848 -0.222 1.00 1.08 15 LEU A C 10
ATOM 32313 O O . LEU A 1 15 ? -18.213 12.044 -1.124 1.00 1.09 15 LEU A O 10
ATOM 32329 N N . ALA A 1 16 ? -18.066 14.123 -0.291 1.00 1.02 16 ALA A N 10
ATOM 32330 C CA . ALA A 1 16 ? -17.492 14.684 -1.505 1.00 0.95 16 ALA A CA 10
ATOM 32331 C C . ALA A 1 16 ? -16.050 14.231 -1.694 1.00 0.83 16 ALA A C 10
ATOM 32332 O O . ALA A 1 16 ? -15.567 14.121 -2.824 1.00 0.84 16 ALA A O 10
ATOM 32339 N N . ASN A 1 17 ? -15.368 13.955 -0.588 1.00 0.77 17 ASN A N 10
ATOM 32340 C CA . ASN A 1 17 ? -13.981 13.513 -0.649 1.00 0.67 17 ASN A CA 10
ATOM 32341 C C . ASN A 1 17 ? -13.908 12.099 -1.209 1.00 0.65 17 ASN A C 10
ATOM 32342 O O . ASN A 1 17 ? -12.994 11.757 -1.947 1.00 0.58 17 ASN A O 10
ATOM 32353 N N . PHE A 1 18 ? -14.890 11.278 -0.867 1.00 0.76 18 PHE A N 10
ATOM 32354 C CA . PHE A 1 18 ? -14.931 9.909 -1.361 1.00 0.82 18 PHE A CA 10
ATOM 32355 C C . PHE A 1 18 ? -15.393 9.888 -2.818 1.00 0.80 18 PHE A C 10
ATOM 32356 O O . PHE A 1 18 ? -15.053 8.984 -3.582 1.00 0.80 18 PHE A O 10
ATOM 32373 N N . GLU A 1 19 ? -16.160 10.902 -3.198 1.00 0.88 19 GLU A N 10
ATOM 32374 C CA . GLU A 1 19 ? -16.665 11.019 -4.560 1.00 0.99 19 GLU A CA 10
ATOM 32375 C C . GLU A 1 19 ? -15.542 11.275 -5.562 1.00 0.85 19 GLU A C 10
ATOM 32376 O O . GLU A 1 19 ? -15.523 10.669 -6.636 1.00 0.93 19 GLU A O 10
ATOM 32388 N N . GLU A 1 20 ? -14.607 12.159 -5.216 1.00 0.72 20 GLU A N 10
ATOM 32389 C CA . GLU A 1 20 ? -13.472 12.435 -6.096 1.00 0.69 20 GLU A CA 10
ATOM 32390 C C . GLU A 1 20 ? -12.596 11.192 -6.224 1.00 0.67 20 GLU A C 10
ATOM 32391 O O . GLU A 1 20 ? -12.011 10.932 -7.277 1.00 0.75 20 GLU A O 10
ATOM 32403 N N . TRP A 1 21 ? -12.538 10.413 -5.146 1.00 0.60 21 TRP A N 10
ATOM 32404 C CA . TRP A 1 21 ? -11.807 9.153 -5.145 1.00 0.62 21 TRP A CA 10
ATOM 32405 C C . TRP A 1 21 ? -12.396 8.191 -6.162 1.00 0.72 21 TRP A C 10
ATOM 32406 O O . TRP A 1 21 ? -11.672 7.478 -6.851 1.00 0.80 21 TRP A O 10
ATOM 32427 N N . MET A 1 22 ? -13.719 8.189 -6.260 1.00 0.76 22 MET A N 10
ATOM 32428 C CA . MET A 1 22 ? -14.410 7.313 -7.194 1.00 0.88 22 MET A CA 10
ATOM 32429 C C . MET A 1 22 ? -14.102 7.719 -8.626 1.00 0.93 22 MET A C 10
ATOM 32430 O O . MET A 1 22 ? -13.888 6.866 -9.483 1.00 1.01 22 MET A O 10
ATOM 32444 N N . LYS A 1 23 ? -14.048 9.023 -8.870 1.00 0.92 23 LYS A N 10
ATOM 32445 C CA . LYS A 1 23 ? -13.759 9.537 -10.202 1.00 1.02 23 LYS A CA 10
ATOM 32446 C C . LYS A 1 23 ? -12.351 9.135 -10.634 1.00 1.02 23 LYS A C 10
ATOM 32447 O O . LYS A 1 23 ? -12.103 8.841 -11.804 1.00 1.12 23 LYS A O 10
ATOM 32466 N N . MET A 1 24 ? -11.429 9.130 -9.684 1.00 0.92 24 MET A N 10
ATOM 32467 C CA . MET A 1 24 ? -10.063 8.719 -9.960 1.00 0.96 24 MET A CA 10
ATOM 32468 C C . MET A 1 24 ? -9.972 7.203 -10.123 1.00 0.96 24 MET A C 10
ATOM 32469 O O . MET A 1 24 ? -9.241 6.703 -10.982 1.00 1.02 24 MET A O 10
ATOM 32483 N N . ALA A 1 25 ? -10.724 6.480 -9.302 1.00 0.92 25 ALA A N 10
ATOM 32484 C CA . ALA A 1 25 ? -10.691 5.021 -9.301 1.00 0.96 25 ALA A CA 10
ATOM 32485 C C . ALA A 1 25 ? -11.296 4.429 -10.573 1.00 1.07 25 ALA A C 10
ATOM 32486 O O . ALA A 1 25 ? -10.774 3.448 -11.110 1.00 1.17 25 ALA A O 10
ATOM 32493 N N . THR A 1 26 ? -12.388 5.019 -11.056 1.00 1.08 26 THR A N 10
ATOM 32494 C CA . THR A 1 26 ? -13.071 4.511 -12.244 1.00 1.19 26 THR A CA 10
ATOM 32495 C C . THR A 1 26 ? -12.149 4.507 -13.456 1.00 1.30 26 THR A C 10
ATOM 32496 O O . THR A 1 26 ? -12.068 3.521 -14.189 1.00 1.45 26 THR A O 10
ATOM 32507 N N . ASP A 1 27 ? -11.437 5.606 -13.641 1.00 1.27 27 ASP A N 10
ATOM 32508 C CA . ASP A 1 27 ? -10.563 5.773 -14.793 1.00 1.41 27 ASP A CA 10
ATOM 32509 C C . ASP A 1 27 ? -9.155 5.293 -14.473 1.00 1.37 27 ASP A C 10
ATOM 32510 O O . ASP A 1 27 ? -8.258 5.351 -15.316 1.00 1.48 27 ASP A O 10
ATOM 32519 N N . ASN A 1 28 ? -8.981 4.833 -13.235 1.00 1.24 28 ASN A N 10
ATOM 32520 C CA . ASN A 1 28 ? -7.718 4.267 -12.756 1.00 1.25 28 ASN A CA 10
ATOM 32521 C C . ASN A 1 28 ? -6.567 5.253 -12.944 1.00 1.16 28 ASN A C 10
ATOM 32522 O O . ASN A 1 28 ? -5.448 4.875 -13.280 1.00 1.28 28 ASN A O 10
ATOM 32533 N N . LYS A 1 29 ? -6.843 6.523 -12.694 1.00 1.01 29 LYS A N 10
ATOM 32534 C CA . LYS A 1 29 ? -5.825 7.560 -12.803 1.00 1.00 29 LYS A CA 10
ATOM 32535 C C . LYS A 1 29 ? -5.133 7.771 -11.459 1.00 0.86 29 LYS A C 10
ATOM 32536 O O . LYS A 1 29 ? -4.525 8.813 -11.212 1.00 0.91 29 LYS A O 10
ATOM 32555 N N . ILE A 1 30 ? -5.230 6.766 -10.601 1.00 0.79 30 ILE A N 10
ATOM 32556 C CA . ILE A 1 30 ? -4.611 6.811 -9.286 1.00 0.71 30 ILE A CA 10
ATOM 32557 C C . ILE A 1 30 ? -3.121 6.480 -9.395 1.00 0.77 30 ILE A C 10
ATOM 32558 O O . ILE A 1 30 ? -2.739 5.379 -9.802 1.00 0.81 30 ILE A O 10
ATOM 32574 N N . ASN A 1 31 ? -2.284 7.457 -9.085 1.00 0.86 31 ASN A N 10
ATOM 32575 C CA . ASN A 1 31 ? -0.841 7.267 -9.128 1.00 0.97 31 ASN A CA 10
ATOM 32576 C C . ASN A 1 31 ? -0.361 6.611 -7.847 1.00 0.87 31 ASN A C 10
ATOM 32577 O O . ASN A 1 31 ? -0.896 6.877 -6.773 1.00 0.80 31 ASN A O 10
ATOM 32588 N N . ALA A 1 32 ? 0.664 5.781 -7.966 1.00 0.90 32 ALA A N 10
ATOM 32589 C CA . ALA A 1 32 ? 1.136 4.969 -6.851 1.00 0.86 32 ALA A CA 10
ATOM 32590 C C . ALA A 1 32 ? 1.640 5.824 -5.696 1.00 0.89 32 ALA A C 10
ATOM 32591 O O . ALA A 1 32 ? 1.533 5.431 -4.534 1.00 0.88 32 ALA A O 10
ATOM 32598 N N . ALA A 1 33 ? 2.180 6.993 -6.016 1.00 0.99 33 ALA A N 10
ATOM 32599 C CA . ALA A 1 33 ? 2.656 7.919 -4.996 1.00 1.07 33 ALA A CA 10
ATOM 32600 C C . ALA A 1 33 ? 1.519 8.339 -4.068 1.00 1.00 33 ALA A C 10
ATOM 32601 O O . ALA A 1 33 ? 1.719 8.527 -2.869 1.00 1.04 33 ALA A O 10
ATOM 32608 N N . ASN A 1 34 ? 0.323 8.473 -4.624 1.00 0.94 34 ASN A N 10
ATOM 32609 C CA . ASN A 1 34 ? -0.835 8.884 -3.843 1.00 0.92 34 ASN A CA 10
ATOM 32610 C C . ASN A 1 34 ? -1.842 7.755 -3.696 1.00 0.78 34 ASN A C 10
ATOM 32611 O O . ASN A 1 34 ? -2.979 7.991 -3.293 1.00 0.80 34 ASN A O 10
ATOM 32622 N N . SER A 1 35 ? -1.439 6.530 -4.024 1.00 0.69 35 SER A N 10
ATOM 32623 C CA . SER A 1 35 ? -2.271 5.371 -3.734 1.00 0.62 35 SER A CA 10
ATOM 32624 C C . SER A 1 35 ? -2.416 5.239 -2.229 1.00 0.63 35 SER A C 10
ATOM 32625 O O . SER A 1 35 ? -3.401 4.706 -1.712 1.00 0.62 35 SER A O 10
ATOM 32633 N N . TRP A 1 36 ? -1.416 5.747 -1.533 1.00 0.69 36 TRP A N 10
ATOM 32634 C CA . TRP A 1 36 ? -1.435 5.792 -0.094 1.00 0.76 36 TRP A CA 10
ATOM 32635 C C . TRP A 1 36 ? -2.109 7.079 0.345 1.00 0.85 36 TRP A C 10
ATOM 32636 O O . TRP A 1 36 ? -1.851 8.146 -0.218 1.00 0.90 36 TRP A O 10
ATOM 32657 N N . ASN A 1 37 ? -2.986 6.936 1.327 1.00 0.98 37 ASN A N 10
ATOM 32658 C CA . ASN A 1 37 ? -3.892 7.994 1.790 1.00 1.11 37 ASN A CA 10
ATOM 32659 C C . ASN A 1 37 ? -5.101 8.097 0.853 1.00 0.96 37 ASN A C 10
ATOM 32660 O O . ASN A 1 37 ? -6.013 8.894 1.065 1.00 1.04 37 ASN A O 10
ATOM 32671 N N . PHE A 1 38 ? -5.119 7.242 -0.169 1.00 0.80 38 PHE A N 10
ATOM 32672 C CA . PHE A 1 38 ? -6.273 7.109 -1.045 1.00 0.79 38 PHE A CA 10
ATOM 32673 C C . PHE A 1 38 ? -7.018 5.817 -0.723 1.00 0.88 38 PHE A C 10
ATOM 32674 O O . PHE A 1 38 ? -7.741 5.277 -1.561 1.00 1.30 38 PHE A O 10
ATOM 32691 N N . ALA A 1 39 ? -6.841 5.326 0.497 1.00 0.87 39 ALA A N 10
ATOM 32692 C CA . ALA A 1 39 ? -7.421 4.052 0.888 1.00 0.94 39 ALA A CA 10
ATOM 32693 C C . ALA A 1 39 ? -8.935 4.153 1.011 1.00 0.88 39 ALA A C 10
ATOM 32694 O O . ALA A 1 39 ? -9.452 4.890 1.850 1.00 0.83 39 ALA A O 10
ATOM 32701 N N . LEU A 1 40 ? -9.634 3.364 0.209 1.00 0.91 40 LEU A N 10
ATOM 32702 C CA . LEU A 1 40 ? -11.092 3.358 0.209 1.00 0.88 40 LEU A CA 10
ATOM 32703 C C . LEU A 1 40 ? -11.632 2.759 1.496 1.00 0.86 40 LEU A C 10
ATOM 32704 O O . LEU A 1 40 ? -12.738 3.081 1.920 1.00 0.88 40 LEU A O 10
ATOM 32720 N N . ILE A 1 41 ? -10.826 1.910 2.123 1.00 0.88 41 ILE A N 10
ATOM 32721 C CA . ILE A 1 41 ? -11.245 1.160 3.299 1.00 0.91 41 ILE A CA 10
ATOM 32722 C C . ILE A 1 41 ? -11.660 2.086 4.446 1.00 0.90 41 ILE A C 10
ATOM 32723 O O . ILE A 1 41 ? -12.501 1.727 5.273 1.00 0.93 41 ILE A O 10
ATOM 32739 N N . ASP A 1 42 ? -11.069 3.278 4.488 1.00 0.95 42 ASP A N 10
ATOM 32740 C CA . ASP A 1 42 ? -11.372 4.247 5.534 1.00 1.04 42 ASP A CA 10
ATOM 32741 C C . ASP A 1 42 ? -12.850 4.612 5.499 1.00 1.00 42 ASP A C 10
ATOM 32742 O O . ASP A 1 42 ? -13.530 4.609 6.524 1.00 1.03 42 ASP A O 10
ATOM 32751 N N . TYR A 1 43 ? -13.335 4.910 4.306 1.00 0.98 43 TYR A N 10
ATOM 32752 C CA . TYR A 1 43 ? -14.736 5.248 4.107 1.00 1.01 43 TYR A CA 10
ATOM 32753 C C . TYR A 1 43 ? -15.589 3.997 3.942 1.00 0.93 43 TYR A C 10
ATOM 32754 O O . TYR A 1 43 ? -16.758 3.986 4.312 1.00 0.97 43 TYR A O 10
ATOM 32772 N N . PHE A 1 44 ? -14.995 2.945 3.384 1.00 0.90 44 PHE A N 10
ATOM 32773 C CA . PHE A 1 44 ? -15.707 1.697 3.114 1.00 0.97 44 PHE A CA 10
ATOM 32774 C C . PHE A 1 44 ? -16.260 1.103 4.405 1.00 0.90 44 PHE A C 10
ATOM 32775 O O . PHE A 1 44 ? -17.331 0.500 4.413 1.00 1.03 44 PHE A O 10
ATOM 32792 N N . HIS A 1 45 ? -15.532 1.301 5.497 1.00 0.76 45 HIS A N 10
ATOM 32793 C CA . HIS A 1 45 ? -15.959 0.827 6.809 1.00 0.80 45 HIS A CA 10
ATOM 32794 C C . HIS A 1 45 ? -17.241 1.534 7.254 1.00 0.80 45 HIS A C 10
ATOM 32795 O O . HIS A 1 45 ? -17.997 1.020 8.081 1.00 1.02 45 HIS A O 10
ATOM 32809 N N . ASP A 1 46 ? -17.475 2.717 6.697 1.00 0.79 46 ASP A N 10
ATOM 32810 C CA . ASP A 1 46 ? -18.672 3.495 7.001 1.00 0.96 46 ASP A CA 10
ATOM 32811 C C . ASP A 1 46 ? -19.693 3.321 5.881 1.00 0.90 46 ASP A C 10
ATOM 32812 O O . ASP A 1 46 ? -20.783 3.891 5.919 1.00 1.44 46 ASP A O 10
ATOM 32821 N N . MET A 1 47 ? -19.319 2.507 4.891 1.00 1.18 47 MET A N 10
ATOM 32822 C CA . MET A 1 47 ? -20.139 2.242 3.706 1.00 1.20 47 MET A CA 10
ATOM 32823 C C . MET A 1 47 ? -20.160 3.438 2.761 1.00 1.53 47 MET A C 10
ATOM 32824 O O . MET A 1 47 ? -19.587 4.490 3.055 1.00 1.99 47 MET A O 10
ATOM 32838 N N . SER A 1 48 ? -20.819 3.259 1.619 1.00 1.84 48 SER A N 10
ATOM 32839 C CA . SER A 1 48 ? -20.898 4.289 0.591 1.00 2.19 48 SER A CA 10
ATOM 32840 C C . SER A 1 48 ? -21.385 5.612 1.176 1.00 1.63 48 SER A C 10
ATOM 32841 O O . SER A 1 48 ? -22.392 5.659 1.877 1.00 1.51 48 SER A O 10
ATOM 32849 N N . LEU A 1 49 ? -20.664 6.685 0.878 1.00 1.44 49 LEU A N 10
ATOM 32850 C CA . LEU A 1 49 ? -20.984 8.004 1.414 1.00 1.19 49 LEU A CA 10
ATOM 32851 C C . LEU A 1 49 ? -22.307 8.520 0.862 1.00 1.23 49 LEU A C 10
ATOM 32852 O O . LEU A 1 49 ? -22.918 9.426 1.432 1.00 1.54 49 LEU A O 10
ATOM 32868 N N . LEU A 1 50 ? -22.748 7.942 -0.245 1.00 1.32 50 LEU A N 10
ATOM 32869 C CA . LEU A 1 50 ? -24.031 8.295 -0.832 1.00 1.68 50 LEU A CA 10
ATOM 32870 C C . LEU A 1 50 ? -25.129 7.352 -0.345 1.00 1.49 50 LEU A C 10
ATOM 32871 O O . LEU A 1 50 ? -26.148 7.182 -1.013 1.00 1.61 50 LEU A O 10
ATOM 32887 N N . LYS A 1 51 ? -24.917 6.735 0.814 1.00 1.26 51 LYS A N 10
ATOM 32888 C CA . LYS A 1 51 ? -25.939 5.887 1.419 1.00 1.14 51 LYS A CA 10
ATOM 32889 C C . LYS A 1 51 ? -27.093 6.751 1.918 1.00 1.07 51 LYS A C 10
ATOM 32890 O O . LYS A 1 51 ? -26.980 7.979 1.970 1.00 1.23 51 LYS A O 10
ATOM 32909 N N . GLU A 1 52 ? -28.190 6.123 2.296 1.00 0.97 52 GLU A N 10
ATOM 32910 C CA . GLU A 1 52 ? -29.372 6.866 2.706 1.00 1.08 52 GLU A CA 10
ATOM 32911 C C . GLU A 1 52 ? -29.531 6.814 4.217 1.00 1.11 52 GLU A C 10
ATOM 32912 O O . GLU A 1 52 ? -30.058 5.846 4.764 1.00 1.16 52 GLU A O 10
ATOM 32924 N N . GLY A 1 53 ? -29.057 7.858 4.886 1.00 1.27 53 GLY A N 10
ATOM 32925 C CA . GLY A 1 53 ? -29.056 7.879 6.334 1.00 1.52 53 GLY A CA 10
ATOM 32926 C C . GLY A 1 53 ? -28.110 6.842 6.899 1.00 1.53 53 GLY A C 10
ATOM 32927 O O . GLY A 1 53 ? -26.889 6.990 6.808 1.00 1.64 53 GLY A O 10
ATOM 32931 N N . ASP A 1 54 ? -28.669 5.786 7.467 1.00 1.50 54 ASP A N 10
ATOM 32932 C CA . ASP A 1 54 ? -27.874 4.666 7.950 1.00 1.61 54 ASP A CA 10
ATOM 32933 C C . ASP A 1 54 ? -28.150 3.440 7.089 1.00 1.28 54 ASP A C 10
ATOM 32934 O O . ASP A 1 54 ? -27.551 2.380 7.274 1.00 1.32 54 ASP A O 10
ATOM 32943 N N . SER A 1 55 ? -29.065 3.599 6.143 1.00 1.10 55 SER A N 10
ATOM 32944 C CA . SER A 1 55 ? -29.405 2.534 5.224 1.00 0.95 55 SER A CA 10
ATOM 32945 C C . SER A 1 55 ? -28.488 2.608 4.015 1.00 0.77 55 SER A C 10
ATOM 32946 O O . SER A 1 55 ? -28.039 3.687 3.630 1.00 0.92 55 SER A O 10
ATOM 32954 N N . VAL A 1 56 ? -28.212 1.468 3.419 1.00 0.63 56 VAL A N 10
ATOM 32955 C CA . VAL A 1 56 ? -27.248 1.398 2.343 1.00 0.51 56 VAL A CA 10
ATOM 32956 C C . VAL A 1 56 ? -27.848 0.737 1.120 1.00 0.54 56 VAL A C 10
ATOM 32957 O O . VAL A 1 56 ? -28.498 -0.306 1.204 1.00 0.62 56 VAL A O 10
ATOM 32970 N N . ASN A 1 57 ? -27.659 1.386 -0.012 1.00 0.61 57 ASN A N 10
ATOM 32971 C CA . ASN A 1 57 ? -28.116 0.859 -1.276 1.00 0.72 57 ASN A CA 10
ATOM 32972 C C . ASN A 1 57 ? -27.115 -0.169 -1.754 1.00 0.58 57 ASN A C 10
ATOM 32973 O O . ASN A 1 57 ? -25.970 0.169 -2.060 1.00 0.55 57 ASN A O 10
ATOM 32984 N N . PHE A 1 58 ? -27.538 -1.420 -1.810 1.00 0.56 58 PHE A N 10
ATOM 32985 C CA . PHE A 1 58 ? -26.646 -2.509 -2.176 1.00 0.48 58 PHE A CA 10
ATOM 32986 C C . PHE A 1 58 ? -26.148 -2.352 -3.609 1.00 0.47 58 PHE A C 10
ATOM 32987 O O . PHE A 1 58 ? -25.222 -3.037 -4.027 1.00 0.45 58 PHE A O 10
ATOM 33004 N N . GLN A 1 59 ? -26.755 -1.433 -4.349 1.00 0.53 59 GLN A N 10
ATOM 33005 C CA . GLN A 1 59 ? -26.360 -1.182 -5.728 1.00 0.61 59 GLN A CA 10
ATOM 33006 C C . GLN A 1 59 ? -25.021 -0.460 -5.763 1.00 0.62 59 GLN A C 10
ATOM 33007 O O . GLN A 1 59 ? -24.048 -0.945 -6.342 1.00 0.62 59 GLN A O 10
ATOM 33021 N N . LYS A 1 60 ? -24.982 0.700 -5.123 1.00 0.69 60 LYS A N 10
ATOM 33022 C CA . LYS A 1 60 ? -23.761 1.480 -5.036 1.00 0.80 60 LYS A CA 10
ATOM 33023 C C . LYS A 1 60 ? -22.738 0.779 -4.151 1.00 0.68 60 LYS A C 10
ATOM 33024 O O . LYS A 1 60 ? -21.533 0.899 -4.369 1.00 0.69 60 LYS A O 10
ATOM 33043 N N . ALA A 1 61 ? -23.226 0.039 -3.163 1.00 0.61 61 ALA A N 10
ATOM 33044 C CA . ALA A 1 61 ? -22.358 -0.740 -2.295 1.00 0.60 61 ALA A CA 10
ATOM 33045 C C . ALA A 1 61 ? -21.680 -1.850 -3.088 1.00 0.52 61 ALA A C 10
ATOM 33046 O O . ALA A 1 61 ? -20.507 -2.154 -2.876 1.00 0.57 61 ALA A O 10
ATOM 33053 N N . SER A 1 62 ? -22.430 -2.438 -4.013 1.00 0.48 62 SER A N 10
ATOM 33054 C CA . SER A 1 62 ? -21.906 -3.447 -4.922 1.00 0.53 62 SER A CA 10
ATOM 33055 C C . SER A 1 62 ? -20.729 -2.884 -5.717 1.00 0.52 62 SER A C 10
ATOM 33056 O O . SER A 1 62 ? -19.659 -3.496 -5.789 1.00 0.55 62 SER A O 10
ATOM 33064 N N . CYS A 1 63 ? -20.928 -1.701 -6.287 1.00 0.54 63 CYS A N 10
ATOM 33065 C CA . CYS A 1 63 ? -19.882 -1.029 -7.047 1.00 0.62 63 CYS A CA 10
ATOM 33066 C C . CYS A 1 63 ? -18.703 -0.669 -6.147 1.00 0.62 63 CYS A C 10
ATOM 33067 O O . CYS A 1 63 ? -17.543 -0.821 -6.538 1.00 0.68 63 CYS A O 10
ATOM 33075 N N . THR A 1 64 ? -19.001 -0.209 -4.937 1.00 0.60 64 THR A N 10
ATOM 33076 C CA . THR A 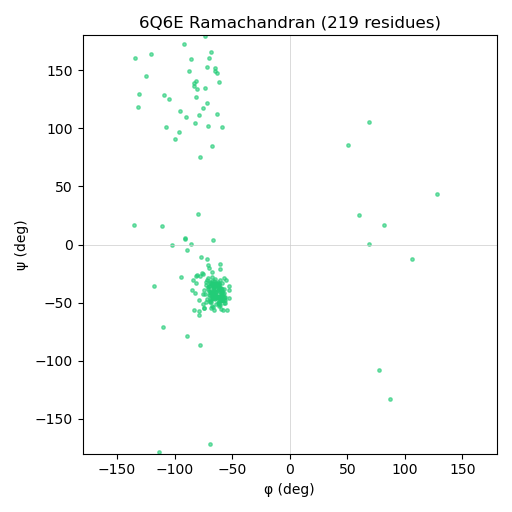1 64 ? -17.965 0.169 -3.989 1.00 0.67 64 THR A CA 10
ATOM 33077 C C . THR A 1 64 ? -17.107 -1.042 -3.613 1.00 0.61 64 THR A C 10
ATOM 33078 O O . THR A 1 64 ? -15.880 -0.954 -3.581 1.00 0.60 64 THR A O 10
ATOM 33089 N N . LEU A 1 65 ? -17.759 -2.172 -3.354 1.00 0.60 65 LEU A N 10
ATOM 33090 C CA . LEU A 1 65 ? -17.062 -3.410 -3.011 1.00 0.58 65 LEU A CA 10
ATOM 33091 C C . LEU A 1 65 ? -16.131 -3.837 -4.145 1.00 0.54 65 LEU A C 10
ATOM 33092 O O . LEU A 1 65 ? -14.948 -4.107 -3.928 1.00 0.52 65 LEU A O 10
ATOM 33108 N N . ASP A 1 66 ? -16.676 -3.879 -5.355 1.00 0.55 66 ASP A N 10
ATOM 33109 C CA . ASP A 1 66 ? -15.906 -4.238 -6.543 1.00 0.56 66 ASP A CA 10
ATOM 33110 C C . ASP A 1 66 ? -14.735 -3.276 -6.747 1.00 0.53 66 ASP A C 10
ATOM 33111 O O . ASP A 1 66 ? -13.624 -3.692 -7.086 1.00 0.52 66 ASP A O 10
ATOM 33120 N N . GLY A 1 67 ? -14.990 -1.995 -6.509 1.00 0.56 67 GLY A N 10
ATOM 33121 C CA . GLY A 1 67 ? -13.960 -0.986 -6.660 1.00 0.56 67 GLY A CA 10
ATOM 33122 C C . GLY A 1 67 ? -12.850 -1.133 -5.640 1.00 0.51 67 GLY A C 10
ATOM 33123 O O . GLY A 1 67 ? -11.681 -0.889 -5.947 1.00 0.48 67 GLY A O 10
ATOM 33127 N N . CYS A 1 68 ? -13.210 -1.541 -4.427 1.00 0.53 68 CYS A N 10
ATOM 33128 C CA . CYS A 1 68 ? -12.233 -1.738 -3.367 1.00 0.55 68 CYS A CA 10
ATOM 33129 C C . CYS A 1 68 ? -11.240 -2.830 -3.740 1.00 0.48 68 CYS A C 10
ATOM 33130 O O . CYS A 1 68 ? -10.046 -2.692 -3.497 1.00 0.45 68 CYS A O 10
ATOM 33138 N N . VAL A 1 69 ? -11.734 -3.903 -4.349 1.00 0.49 69 VAL A N 10
ATOM 33139 C CA . VAL A 1 69 ? -10.868 -4.993 -4.792 1.00 0.50 69 VAL A CA 10
ATOM 33140 C C . VAL A 1 69 ? -9.874 -4.498 -5.844 1.00 0.44 69 VAL A C 10
ATOM 33141 O O . VAL A 1 69 ? -8.681 -4.826 -5.798 1.00 0.45 69 VAL A O 10
ATOM 33154 N N . LYS A 1 70 ? -10.373 -3.687 -6.771 1.00 0.45 70 LYS A N 10
ATOM 33155 C CA . LYS A 1 70 ? -9.555 -3.134 -7.846 1.00 0.50 70 LYS A CA 10
ATOM 33156 C C . LYS A 1 70 ? -8.420 -2.276 -7.289 1.00 0.45 70 LYS A C 10
ATOM 33157 O O . LYS A 1 70 ? -7.247 -2.475 -7.622 1.00 0.51 70 LYS A O 10
ATOM 33176 N N . ILE A 1 71 ? -8.770 -1.332 -6.425 1.00 0.40 71 ILE A N 10
ATOM 33177 C CA . ILE A 1 71 ? -7.783 -0.410 -5.886 1.00 0.44 71 ILE A CA 10
ATOM 33178 C C . ILE A 1 71 ? -6.866 -1.108 -4.885 1.00 0.38 71 ILE A C 10
ATOM 33179 O O . ILE A 1 71 ? -5.683 -0.795 -4.806 1.00 0.42 71 ILE A O 10
ATOM 33195 N N . TYR A 1 72 ? -7.411 -2.066 -4.139 1.00 0.34 72 TYR A N 10
ATOM 33196 C CA . TYR A 1 72 ? -6.639 -2.805 -3.144 1.00 0.37 72 TYR A CA 10
ATOM 33197 C C . TYR A 1 72 ? -5.401 -3.429 -3.769 1.00 0.33 72 TYR A C 10
ATOM 33198 O O . TYR A 1 72 ? -4.281 -3.210 -3.309 1.00 0.31 72 TYR A O 10
ATOM 33216 N N . THR A 1 73 ? -5.605 -4.181 -4.835 1.00 0.40 73 THR A N 10
ATOM 33217 C CA . THR A 1 73 ? -4.510 -4.871 -5.485 1.00 0.46 73 THR A CA 10
ATOM 33218 C C . THR A 1 73 ? -3.596 -3.895 -6.221 1.00 0.46 73 THR A C 10
ATOM 33219 O O . THR A 1 73 ? -2.395 -4.132 -6.339 1.00 0.51 73 THR A O 10
ATOM 33230 N N . SER A 1 74 ? -4.158 -2.780 -6.676 1.00 0.46 74 SER A N 10
ATOM 33231 C CA . SER A 1 74 ? -3.363 -1.737 -7.310 1.00 0.52 74 SER A CA 10
ATOM 33232 C C . SER A 1 74 ? -2.483 -1.030 -6.274 1.00 0.48 74 SER A C 10
ATOM 33233 O O . SER A 1 74 ? -1.418 -0.504 -6.597 1.00 0.54 74 SER A O 10
ATOM 33241 N N . ARG A 1 75 ? -2.928 -1.037 -5.021 1.00 0.42 75 ARG A N 10
ATOM 33242 C CA . ARG A 1 75 ? -2.130 -0.515 -3.916 1.00 0.42 75 ARG A CA 10
ATOM 33243 C C . ARG A 1 75 ? -0.985 -1.469 -3.612 1.00 0.39 75 ARG A C 10
ATOM 33244 O O . ARG A 1 75 ? 0.082 -1.055 -3.170 1.00 0.45 75 ARG A O 10
ATOM 33265 N N . VAL A 1 76 ? -1.208 -2.747 -3.881 1.00 0.35 76 VAL A N 10
ATOM 33266 C CA . VAL A 1 76 ? -0.147 -3.739 -3.784 1.00 0.38 76 VAL A CA 10
ATOM 33267 C C . VAL A 1 76 ? 0.887 -3.490 -4.889 1.00 0.44 76 VAL A C 10
ATOM 33268 O O . VAL A 1 76 ? 2.100 -3.576 -4.672 1.00 0.47 76 VAL A O 10
ATOM 33281 N N . ASP A 1 77 ? 0.400 -3.151 -6.077 1.00 0.49 77 ASP A N 10
ATOM 33282 C CA . ASP A 1 77 ? 1.281 -2.708 -7.153 1.00 0.58 77 ASP A CA 10
ATOM 33283 C C . ASP A 1 77 ? 2.081 -1.494 -6.699 1.00 0.62 77 ASP A C 10
ATOM 33284 O O . ASP A 1 77 ? 3.260 -1.350 -7.023 1.00 0.73 77 ASP A O 10
ATOM 33293 N N . SER A 1 78 ? 1.430 -0.639 -5.920 1.00 0.57 78 SER A N 10
ATOM 33294 C CA . SER A 1 78 ? 2.031 0.597 -5.453 1.00 0.67 78 SER A CA 10
ATOM 33295 C C . SER A 1 78 ? 3.138 0.341 -4.431 1.00 0.71 78 SER A C 10
ATOM 33296 O O . SER A 1 78 ? 4.164 1.023 -4.445 1.00 0.84 78 SER A O 10
ATOM 33304 N N . VAL A 1 79 ? 2.950 -0.648 -3.556 1.00 0.66 79 VAL A N 10
ATOM 33305 C CA . VAL A 1 79 ? 3.951 -0.928 -2.531 1.00 0.77 79 VAL A CA 10
ATOM 33306 C C . VAL A 1 79 ? 5.260 -1.378 -3.170 1.00 0.90 79 VAL A C 10
ATOM 33307 O O . VAL A 1 79 ? 6.334 -0.954 -2.749 1.00 1.13 79 VAL A O 10
ATOM 33320 N N . ALA A 1 80 ? 5.173 -2.200 -4.218 1.00 0.82 80 ALA A N 10
ATOM 33321 C CA . ALA A 1 80 ? 6.376 -2.618 -4.937 1.00 1.00 80 ALA A CA 10
ATOM 33322 C C . ALA A 1 80 ? 6.980 -1.461 -5.723 1.00 1.17 80 ALA A C 10
ATOM 33323 O O . ALA A 1 80 ? 8.198 -1.386 -5.908 1.00 1.45 80 ALA A O 10
ATOM 33330 N N . THR A 1 81 ? 6.121 -0.561 -6.189 1.00 1.11 81 THR A N 10
ATOM 33331 C CA . THR A 1 81 ? 6.567 0.613 -6.924 1.00 1.43 81 THR A CA 10
ATOM 33332 C C . THR A 1 81 ? 7.500 1.455 -6.053 1.00 1.61 81 THR A C 10
ATOM 33333 O O . THR A 1 81 ? 8.440 2.081 -6.544 1.00 1.96 81 THR A O 10
ATOM 33344 N N . GLU A 1 82 ? 7.247 1.434 -4.751 1.00 1.43 82 GLU A N 10
ATOM 33345 C CA . GLU A 1 82 ? 8.069 2.159 -3.796 1.00 1.66 82 GLU A CA 10
ATOM 33346 C C . GLU A 1 82 ? 9.445 1.507 -3.674 1.00 1.98 82 GLU A C 10
ATOM 33347 O O . GLU A 1 82 ? 10.474 2.185 -3.765 1.00 2.42 82 GLU A O 10
ATOM 33359 N N . THR A 1 83 ? 9.452 0.187 -3.482 1.00 1.85 83 THR A N 10
ATOM 33360 C CA . THR A 1 83 ? 10.687 -0.553 -3.261 1.00 2.22 83 THR A CA 10
ATOM 33361 C C . THR A 1 83 ? 11.644 -0.411 -4.435 1.00 2.65 83 THR A C 10
ATOM 33362 O O . THR A 1 83 ? 12.841 -0.198 -4.246 1.00 3.15 83 THR A O 10
ATOM 33373 N N . GLY A 1 84 ? 11.103 -0.506 -5.644 1.00 2.60 84 GLY A N 10
ATOM 33374 C CA . GLY A 1 84 ? 11.922 -0.423 -6.840 1.00 3.17 84 GLY A CA 10
ATOM 33375 C C . GLY A 1 84 ? 12.720 0.862 -6.909 1.00 3.63 84 GLY A C 10
ATOM 33376 O O . GLY A 1 84 ? 13.868 0.866 -7.353 1.00 4.20 84 GLY A O 10
ATOM 33380 N N . LYS A 1 85 ? 12.120 1.950 -6.444 1.00 3.41 85 LYS A N 10
ATOM 33381 C CA . LYS A 1 85 ? 12.771 3.249 -6.477 1.00 3.85 85 LYS A CA 10
ATOM 33382 C C . LYS A 1 85 ? 13.881 3.325 -5.433 1.00 4.28 85 LYS A C 10
ATOM 33383 O O . LYS A 1 85 ? 14.915 3.957 -5.655 1.00 4.88 85 LYS A O 10
ATOM 33402 N N . LEU A 1 86 ? 13.671 2.667 -4.300 1.00 4.06 86 LEU A N 10
ATOM 33403 C CA . LEU A 1 86 ? 14.683 2.617 -3.253 1.00 4.58 86 LEU A CA 10
ATOM 33404 C C . LEU A 1 86 ? 15.832 1.708 -3.669 1.00 5.06 86 LEU A C 10
ATOM 33405 O O . LEU A 1 86 ? 17.001 2.069 -3.533 1.00 5.71 86 LEU A O 10
ATOM 33421 N N . LEU A 1 87 ? 15.490 0.539 -4.201 1.00 4.83 87 LEU A N 10
ATOM 33422 C CA . LEU A 1 87 ? 16.486 -0.426 -4.659 1.00 5.38 87 LEU A CA 10
ATOM 33423 C C . LEU A 1 87 ? 17.335 0.167 -5.779 1.00 6.14 87 LEU A C 10
ATOM 33424 O O . LEU A 1 87 ? 18.535 -0.096 -5.870 1.00 6.68 87 LEU A O 10
ATOM 33440 N N . SER A 1 88 ? 16.700 0.979 -6.621 1.00 6.22 88 SER A N 10
ATOM 33441 C CA . SER A 1 88 ? 17.393 1.665 -7.702 1.00 6.99 88 SER A CA 10
ATOM 33442 C C . SER A 1 88 ? 18.525 2.527 -7.143 1.00 7.48 88 SER A C 10
ATOM 33443 O O . SER A 1 88 ? 19.604 2.617 -7.734 1.00 8.18 88 SER A O 10
ATOM 33451 N N . GLY A 1 89 ? 18.275 3.141 -5.991 1.00 7.18 89 GLY A N 10
ATOM 33452 C CA . GLY A 1 89 ? 19.284 3.955 -5.345 1.00 7.75 89 GLY A CA 10
ATOM 33453 C C . GLY A 1 89 ? 20.292 3.118 -4.580 1.00 8.03 89 GLY A C 10
ATOM 33454 O O . GLY A 1 89 ? 21.466 3.479 -4.486 1.00 8.78 89 GLY A O 10
ATOM 33458 N N . LEU A 1 90 ? 19.835 1.995 -4.038 1.00 7.45 90 LEU A N 10
ATOM 33459 C CA . LEU A 1 90 ? 20.697 1.101 -3.270 1.00 7.66 90 LEU A CA 10
ATOM 33460 C C . LEU A 1 90 ? 21.765 0.471 -4.155 1.00 8.14 90 LEU A C 10
ATOM 33461 O O . LEU A 1 90 ? 22.863 0.163 -3.691 1.00 8.69 90 LEU A O 10
ATOM 33477 N N . ALA A 1 91 ? 21.438 0.293 -5.431 1.00 8.03 91 ALA A N 10
ATOM 33478 C CA . ALA A 1 91 ? 22.387 -0.238 -6.404 1.00 8.60 91 ALA A CA 10
ATOM 33479 C C . ALA A 1 91 ? 23.625 0.650 -6.495 1.00 9.51 91 ALA A C 10
ATOM 33480 O O . ALA A 1 91 ? 24.738 0.168 -6.707 1.00 10.13 91 ALA A O 10
ATOM 33487 N N . ASP A 1 92 ? 23.420 1.950 -6.307 1.00 9.63 92 ASP A N 10
ATOM 33488 C CA . ASP A 1 92 ? 24.514 2.918 -6.317 1.00 10.52 92 ASP A CA 10
ATOM 33489 C C . ASP A 1 92 ? 25.431 2.709 -5.115 1.00 10.99 92 ASP A C 10
ATOM 33490 O O . ASP A 1 92 ? 26.633 2.965 -5.179 1.00 11.76 92 ASP A O 10
ATOM 33499 N N . SER A 1 93 ? 24.860 2.208 -4.029 1.00 10.60 93 SER A N 10
ATOM 33500 C CA . SER A 1 93 ? 25.605 1.990 -2.797 1.00 11.10 93 SER A CA 10
ATOM 33501 C C . SER A 1 93 ? 26.485 0.743 -2.911 1.00 10.95 93 SER A C 10
ATOM 33502 O O . SER A 1 93 ? 27.331 0.485 -2.054 1.00 11.15 93 SER A O 10
ATOM 33510 N N . ARG A 1 94 ? 26.284 -0.026 -3.976 1.00 10.66 94 ARG A N 10
ATOM 33511 C CA . ARG A 1 94 ? 27.082 -1.220 -4.219 1.00 10.56 94 ARG A CA 10
ATOM 33512 C C . ARG A 1 94 ? 28.413 -0.857 -4.858 1.00 11.17 94 ARG A C 10
ATOM 33513 O O . ARG A 1 94 ? 29.409 -1.564 -4.694 1.00 11.37 94 ARG A O 10
ATOM 33534 N N . ASP A 1 95 ? 28.421 0.245 -5.588 1.00 11.52 95 ASP A N 10
ATOM 33535 C CA . ASP A 1 95 ? 29.626 0.704 -6.255 1.00 12.17 95 ASP A CA 10
ATOM 33536 C C . ASP A 1 95 ? 30.425 1.614 -5.336 1.00 12.27 95 ASP A C 10
ATOM 33537 O O . ASP A 1 95 ? 30.008 2.735 -5.042 1.00 12.39 95 ASP A O 10
ATOM 33546 N N . SER A 1 96 ? 31.556 1.117 -4.865 1.00 12.33 96 SER A N 10
ATOM 33547 C CA . SER A 1 96 ? 32.429 1.897 -4.010 1.00 12.53 96 SER A CA 10
ATOM 33548 C C . SER A 1 96 ? 33.200 2.901 -4.858 1.00 13.18 96 SER A C 10
ATOM 33549 O O . SER A 1 96 ? 34.151 2.538 -5.560 1.00 13.75 96 SER A O 10
ATOM 33557 N N . LYS A 1 97 ? 32.757 4.153 -4.827 1.00 13.20 97 LYS A N 10
ATOM 33558 C CA . LYS A 1 97 ? 33.379 5.203 -5.608 1.00 13.86 97 LYS A CA 10
ATOM 33559 C C . LYS A 1 97 ? 34.766 5.516 -5.066 1.00 13.77 97 LYS A C 10
ATOM 33560 O O . LYS A 1 97 ? 35.734 5.599 -5.821 1.00 14.06 97 LYS A O 10
ATOM 33579 N N . LYS A 1 98 ? 34.861 5.676 -3.754 1.00 13.51 98 LYS A N 10
ATOM 33580 C CA . LYS A 1 98 ? 36.145 5.891 -3.111 1.00 13.54 98 LYS A CA 10
ATOM 33581 C C . LYS A 1 98 ? 36.977 4.616 -3.174 1.00 13.10 98 LYS A C 10
ATOM 33582 O O . LYS A 1 98 ? 36.566 3.572 -2.666 1.00 12.32 98 LYS A O 10
ATOM 33601 N N . LYS A 1 99 ? 38.133 4.706 -3.819 1.00 13.72 99 LYS A N 10
ATOM 33602 C CA . LYS A 1 99 ? 39.019 3.561 -3.975 1.00 13.59 99 LYS A CA 10
ATOM 33603 C C . LYS A 1 99 ? 39.515 3.075 -2.620 1.00 13.59 99 LYS A C 10
ATOM 33604 O O . LYS A 1 99 ? 40.191 3.806 -1.893 1.00 14.07 99 LYS A O 10
ATOM 33623 N N . ASP A 1 100 ? 39.155 1.848 -2.280 1.00 13.20 100 ASP A N 10
ATOM 33624 C CA . ASP A 1 100 ? 39.558 1.254 -1.014 1.00 13.31 100 ASP A CA 10
ATOM 33625 C C . ASP A 1 100 ? 41.002 0.780 -1.092 1.00 14.11 100 ASP A C 10
ATOM 33626 O O . ASP A 1 100 ? 41.463 0.340 -2.148 1.00 14.47 100 ASP A O 10
ATOM 33635 N N . ARG A 1 101 ? 41.721 0.891 0.015 1.00 14.51 101 ARG A N 10
ATOM 33636 C CA . ARG A 1 101 ? 43.090 0.417 0.080 1.00 15.34 101 ARG A CA 10
ATOM 33637 C C . ARG A 1 101 ? 43.122 -1.105 0.151 1.00 15.38 101 ARG A C 10
ATOM 33638 O O . ARG A 1 101 ? 43.592 -1.771 -0.773 1.00 16.24 101 ARG A O 10
ATOM 33659 N N . GLU A 1 102 ? 42.603 -1.648 1.244 1.00 14.55 102 GLU A N 10
ATOM 33660 C CA . GLU A 1 102 ? 42.570 -3.089 1.448 1.00 14.63 102 GLU A CA 10
ATOM 33661 C C . GLU A 1 102 ? 41.386 -3.484 2.327 1.00 14.38 102 GLU A C 10
ATOM 33662 O O . GLU A 1 102 ? 41.261 -3.011 3.462 1.00 13.90 102 GLU A O 10
ATOM 33674 N N . ASP A 1 103 ? 40.516 -4.331 1.776 1.00 14.86 103 ASP A N 10
ATOM 33675 C CA . ASP A 1 103 ? 39.328 -4.841 2.475 1.00 14.89 103 ASP A CA 10
ATOM 33676 C C . ASP A 1 103 ? 38.275 -3.753 2.670 1.00 14.60 103 ASP A C 10
ATOM 33677 O O . ASP A 1 103 ? 37.190 -3.816 2.090 1.00 14.51 103 ASP A O 10
ATOM 33686 N N . GLY A 1 104 ? 38.600 -2.757 3.474 1.00 14.61 104 GLY A N 10
ATOM 33687 C CA . GLY A 1 104 ? 37.665 -1.693 3.761 1.00 14.50 104 GLY A CA 10
ATOM 33688 C C . GLY A 1 104 ? 37.606 -1.394 5.241 1.00 14.74 104 GLY A C 10
ATOM 33689 O O . GLY A 1 104 ? 37.452 -0.243 5.646 1.00 14.71 104 GLY A O 10
ATOM 33693 N N . GLY A 1 105 ? 37.743 -2.434 6.050 1.00 15.11 105 GLY A N 10
ATOM 33694 C CA . GLY A 1 105 ? 37.747 -2.265 7.485 1.00 15.53 105 GLY A CA 10
ATOM 33695 C C . GLY A 1 105 ? 39.137 -2.425 8.055 1.00 15.36 105 GLY A C 10
ATOM 33696 O O . GLY A 1 105 ? 40.116 -2.495 7.306 1.00 15.29 105 GLY A O 10
ATOM 33700 N N . GLY A 1 106 ? 39.233 -2.499 9.370 1.00 15.45 106 GLY A N 10
ATOM 33701 C CA . GLY A 1 106 ? 40.523 -2.640 10.005 1.00 15.44 106 GLY A CA 10
ATOM 33702 C C . GLY A 1 106 ? 40.741 -4.039 10.531 1.00 15.40 106 GLY A C 10
ATOM 33703 O O . GLY A 1 106 ? 40.634 -5.016 9.783 1.00 15.58 106 GLY A O 10
ATOM 33707 N N . SER A 1 107 ? 41.027 -4.141 11.818 1.00 15.35 107 SER A N 10
ATOM 33708 C CA . SER A 1 107 ? 41.278 -5.424 12.452 1.00 15.47 107 SER A CA 10
ATOM 33709 C C . SER A 1 107 ? 40.695 -5.443 13.860 1.00 15.46 107 SER A C 10
ATOM 33710 O O . SER A 1 107 ? 40.698 -4.425 14.555 1.00 15.32 107 SER A O 10
ATOM 33718 N N . GLY A 1 108 ? 40.181 -6.593 14.266 1.00 15.75 108 GLY A N 10
ATOM 33719 C CA . GLY A 1 108 ? 39.637 -6.731 15.600 1.00 15.94 108 GLY A CA 10
ATOM 33720 C C . GLY A 1 108 ? 40.590 -7.464 16.517 1.00 16.35 108 GLY A C 10
ATOM 33721 O O . GLY A 1 108 ? 40.722 -7.121 17.694 1.00 16.77 108 GLY A O 10
ATOM 33725 N N . GLY A 1 109 ? 41.267 -8.466 15.969 1.00 16.37 109 GLY A N 10
ATOM 33726 C CA . GLY A 1 109 ? 42.194 -9.255 16.752 1.00 16.90 109 GLY A CA 10
ATOM 33727 C C . GLY A 1 109 ? 41.506 -10.411 17.441 1.00 16.92 109 GLY A C 10
ATOM 33728 O O . GLY A 1 109 ? 40.796 -11.191 16.802 1.00 17.08 109 GLY A O 10
ATOM 33732 N N . SER A 1 110 ? 41.708 -10.529 18.743 1.00 16.91 110 SER A N 10
ATOM 33733 C CA . SER A 1 110 ? 41.030 -11.545 19.523 1.00 17.10 110 SER A CA 10
ATOM 33734 C C . SER A 1 110 ? 39.622 -11.078 19.861 1.00 16.81 110 SER A C 10
ATOM 33735 O O . SER A 1 110 ? 38.703 -11.882 20.032 1.00 17.03 110 SER A O 10
ATOM 33743 N N . LEU A 1 111 ? 39.466 -9.764 19.946 1.00 16.46 111 LEU A N 10
ATOM 33744 C CA . LEU A 1 111 ? 38.165 -9.155 20.167 1.00 16.32 111 LEU A CA 10
ATOM 33745 C C . LEU A 1 111 ? 37.376 -9.135 18.869 1.00 15.90 111 LEU A C 10
ATOM 33746 O O . LEU A 1 111 ? 37.550 -8.247 18.033 1.00 16.10 111 LEU A O 10
ATOM 33762 N N . ARG A 1 112 ? 36.531 -10.132 18.690 1.00 15.45 112 ARG A N 10
ATOM 33763 C CA . ARG A 1 112 ? 35.711 -10.225 17.496 1.00 15.10 112 ARG A CA 10
ATOM 33764 C C . ARG A 1 112 ? 34.255 -9.922 17.819 1.00 14.96 112 ARG A C 10
ATOM 33765 O O . ARG A 1 112 ? 33.426 -9.772 16.920 1.00 14.92 112 ARG A O 10
ATOM 33786 N N . LYS A 1 113 ? 33.953 -9.833 19.107 1.00 15.05 113 LYS A N 10
ATOM 33787 C CA . LYS A 1 113 ? 32.667 -9.322 19.555 1.00 15.05 113 LYS A CA 10
ATOM 33788 C C . LYS A 1 113 ? 32.733 -7.801 19.563 1.00 14.25 113 LYS A C 10
ATOM 33789 O O . LYS A 1 113 ? 33.034 -7.186 20.588 1.00 14.12 113 LYS A O 10
ATOM 33808 N N . LYS A 1 114 ? 32.507 -7.205 18.407 1.00 13.84 114 LYS A N 10
ATOM 33809 C CA . LYS A 1 114 ? 32.746 -5.794 18.220 1.00 13.17 114 LYS A CA 10
ATOM 33810 C C . LYS A 1 114 ? 31.465 -5.045 17.869 1.00 12.35 114 LYS A C 10
ATOM 33811 O O . LYS A 1 114 ? 30.507 -5.627 17.363 1.00 12.30 114 LYS A O 10
ATOM 33830 N N . ILE A 1 115 ? 31.449 -3.760 18.168 1.00 11.80 115 ILE A N 10
ATOM 33831 C CA . ILE A 1 115 ? 30.382 -2.886 17.718 1.00 10.98 115 ILE A CA 10
ATOM 33832 C C . ILE A 1 115 ? 30.985 -1.681 17.022 1.00 10.72 115 ILE A C 10
ATOM 33833 O O . ILE A 1 115 ? 31.528 -0.781 17.666 1.00 11.04 115 ILE A O 10
ATOM 33849 N N . ASN A 1 116 ? 30.931 -1.694 15.706 1.00 10.30 116 ASN A N 10
ATOM 33850 C CA . ASN A 1 116 ? 31.450 -0.595 14.913 1.00 10.15 116 ASN A CA 10
ATOM 33851 C C . ASN A 1 116 ? 30.584 0.642 15.117 1.00 9.59 116 ASN A C 10
ATOM 33852 O O . ASN A 1 116 ? 29.363 0.542 15.126 1.00 9.07 116 ASN A O 10
ATOM 33863 N N . PRO A 1 117 ? 31.198 1.822 15.297 1.00 9.80 117 PRO A N 10
ATOM 33864 C CA . PRO A 1 117 ? 30.462 3.075 15.509 1.00 9.49 117 PRO A CA 10
ATOM 33865 C C . PRO A 1 117 ? 29.449 3.346 14.397 1.00 8.86 117 PRO A C 10
ATOM 33866 O O . PRO A 1 117 ? 28.419 3.985 14.620 1.00 8.47 117 PRO A O 10
ATOM 33877 N N . LYS A 1 118 ? 29.734 2.831 13.209 1.00 8.89 118 LYS A N 10
ATOM 33878 C CA . LYS A 1 118 ? 28.875 3.053 12.060 1.00 8.47 118 LYS A CA 10
ATOM 33879 C C . LYS A 1 118 ? 27.790 1.974 11.957 1.00 7.88 118 LYS A C 10
ATOM 33880 O O . LYS A 1 118 ? 26.907 2.066 11.109 1.00 7.52 118 LYS A O 10
ATOM 33899 N N . VAL A 1 119 ? 27.828 0.969 12.841 1.00 7.92 119 VAL A N 10
ATOM 33900 C CA . VAL A 1 119 ? 26.851 -0.123 12.789 1.00 7.54 119 VAL A CA 10
ATOM 33901 C C . VAL A 1 119 ? 25.432 0.429 12.932 1.00 6.90 119 VAL A C 10
ATOM 33902 O O . VAL A 1 119 ? 24.506 -0.012 12.256 1.00 6.47 119 VAL A O 10
ATOM 33915 N N . MET A 1 120 ? 25.294 1.433 13.785 1.00 6.95 120 MET A N 10
ATOM 33916 C CA . MET A 1 120 ? 24.016 2.077 14.035 1.00 6.52 120 MET A CA 10
ATOM 33917 C C . MET A 1 120 ? 23.556 2.841 12.809 1.00 6.10 120 MET A C 10
ATOM 33918 O O . MET A 1 120 ? 22.399 2.763 12.408 1.00 5.61 120 MET A O 10
ATOM 33932 N N . ASN A 1 121 ? 24.489 3.558 12.210 1.00 6.37 121 ASN A N 10
ATOM 33933 C CA . ASN A 1 121 ? 24.198 4.424 11.080 1.00 6.19 121 ASN A CA 10
ATOM 33934 C C . ASN A 1 121 ? 23.891 3.603 9.834 1.00 5.71 121 ASN A C 10
ATOM 33935 O O . ASN A 1 121 ? 23.009 3.949 9.051 1.00 5.44 121 ASN A O 10
ATOM 33946 N N . MET A 1 122 ? 24.609 2.502 9.663 1.00 5.75 122 MET A N 10
ATOM 33947 C CA . MET A 1 122 ? 24.393 1.628 8.519 1.00 5.49 122 MET A CA 10
ATOM 33948 C C . MET A 1 122 ? 22.993 1.030 8.558 1.00 4.88 122 MET A C 10
ATOM 33949 O O . MET A 1 122 ? 22.291 1.001 7.545 1.00 4.56 122 MET A O 10
ATOM 33963 N N . ILE A 1 123 ? 22.579 0.557 9.729 1.00 4.83 123 ILE A N 10
ATOM 33964 C CA . ILE A 1 123 ? 21.229 0.039 9.885 1.00 4.35 123 ILE A CA 10
ATOM 33965 C C . ILE A 1 123 ? 20.213 1.178 9.847 1.00 3.90 123 ILE A C 10
ATOM 33966 O O . ILE A 1 123 ? 19.095 1.005 9.386 1.00 3.43 123 ILE A O 10
ATOM 33982 N N . ASP A 1 124 ? 20.610 2.355 10.315 1.00 4.16 124 ASP A N 10
ATOM 33983 C CA . ASP A 1 124 ? 19.739 3.530 10.265 1.00 4.01 124 ASP A CA 10
ATOM 33984 C C . ASP A 1 124 ? 19.287 3.792 8.827 1.00 3.55 124 ASP A C 10
ATOM 33985 O O . ASP A 1 124 ? 18.169 4.258 8.585 1.00 3.33 124 ASP A O 10
ATOM 33994 N N . SER A 1 125 ? 20.156 3.448 7.879 1.00 3.56 125 SER A N 10
ATOM 33995 C CA . SER A 1 125 ? 19.844 3.557 6.463 1.00 3.35 125 SER A CA 10
ATOM 33996 C C . SER A 1 125 ? 18.702 2.612 6.081 1.00 2.96 125 SER A C 10
ATOM 33997 O O . SER A 1 125 ? 17.742 3.019 5.429 1.00 2.71 125 SER A O 10
ATOM 34005 N N . VAL A 1 126 ? 18.792 1.350 6.495 1.00 3.00 126 VAL A N 10
ATOM 34006 C CA . VAL A 1 126 ? 17.745 0.387 6.176 1.00 2.69 126 VAL A CA 10
ATOM 34007 C C . VAL A 1 126 ? 16.479 0.685 6.978 1.00 2.31 126 VAL A C 10
ATOM 34008 O O . VAL A 1 126 ? 15.369 0.508 6.479 1.00 1.97 126 VAL A O 10
ATOM 34021 N N . GLU A 1 127 ? 16.659 1.177 8.204 1.00 2.51 127 GLU A N 10
ATOM 34022 C CA . GLU A 1 127 ? 15.539 1.483 9.088 1.00 2.44 127 GLU A CA 10
ATOM 34023 C C . GLU A 1 127 ? 14.643 2.573 8.513 1.00 2.08 127 GLU A C 10
ATOM 34024 O O . GLU A 1 127 ? 13.426 2.479 8.594 1.00 1.96 127 GLU A O 10
ATOM 34036 N N . LYS A 1 128 ? 15.235 3.608 7.936 1.00 2.05 128 LYS A N 10
ATOM 34037 C CA . LYS A 1 128 ? 14.442 4.711 7.404 1.00 1.88 128 LYS A CA 10
ATOM 34038 C C . LYS A 1 128 ? 13.665 4.271 6.164 1.00 1.53 128 LYS A C 10
ATOM 34039 O O . LYS A 1 128 ? 12.539 4.712 5.936 1.00 1.49 128 LYS A O 10
ATOM 34058 N N . LYS A 1 129 ? 14.271 3.397 5.369 1.00 1.47 129 LYS A N 10
ATOM 34059 C CA . LYS A 1 129 ? 13.644 2.905 4.148 1.00 1.39 129 LYS A CA 10
ATOM 34060 C C . LYS A 1 129 ? 12.503 1.930 4.450 1.00 1.19 129 LYS A C 10
ATOM 34061 O O . LYS A 1 129 ? 11.440 1.995 3.830 1.00 1.21 129 LYS A O 10
ATOM 34080 N N . GLU A 1 130 ? 12.721 1.040 5.418 1.00 1.16 130 GLU A N 10
ATOM 34081 C CA . GLU A 1 130 ? 11.735 0.015 5.767 1.00 1.14 130 GLU A CA 10
ATOM 34082 C C . GLU A 1 130 ? 10.449 0.639 6.292 1.00 1.17 130 GLU A C 10
ATOM 34083 O O . GLU A 1 130 ? 9.377 0.040 6.198 1.00 1.18 130 GLU A O 10
ATOM 34095 N N . MET A 1 131 ? 10.571 1.843 6.849 1.00 1.30 131 MET A N 10
ATOM 34096 C CA . MET A 1 131 ? 9.452 2.521 7.494 1.00 1.44 131 MET A CA 10
ATOM 34097 C C . MET A 1 131 ? 8.247 2.600 6.575 1.00 1.30 131 MET A C 10
ATOM 34098 O O . MET A 1 131 ? 7.129 2.298 6.988 1.00 1.41 131 MET A O 10
ATOM 34112 N N . SER A 1 132 ? 8.475 2.985 5.331 1.00 1.14 132 SER A N 10
ATOM 34113 C CA . SER A 1 132 ? 7.393 3.085 4.372 1.00 1.08 132 SER A CA 10
ATOM 34114 C C . SER A 1 132 ? 6.925 1.695 3.946 1.00 0.99 132 SER A C 10
ATOM 34115 O O . SER A 1 132 ? 5.743 1.387 4.031 1.00 1.01 132 SER A O 10
ATOM 34123 N N . LEU A 1 133 ? 7.865 0.845 3.541 1.00 0.94 133 LEU A N 10
ATOM 34124 C CA . LEU A 1 133 ? 7.536 -0.476 3.000 1.00 0.93 133 LEU A CA 10
ATOM 34125 C C . LEU A 1 133 ? 6.769 -1.337 4.000 1.00 0.99 133 LEU A C 10
ATOM 34126 O O . LEU A 1 133 ? 5.753 -1.941 3.652 1.00 0.96 133 LEU A O 10
ATOM 34142 N N . LYS A 1 134 ? 7.251 -1.394 5.236 1.00 1.11 134 LYS A N 10
ATOM 34143 C CA . LYS A 1 134 ? 6.606 -2.195 6.269 1.00 1.22 134 LYS A CA 10
ATOM 34144 C C . LYS A 1 134 ? 5.202 -1.676 6.544 1.00 1.17 134 LYS A C 10
ATOM 34145 O O . LYS A 1 134 ? 4.235 -2.437 6.539 1.00 1.18 134 LYS A O 10
ATOM 34164 N N . HIS A 1 135 ? 5.110 -0.374 6.766 1.00 1.18 135 HIS A N 10
ATOM 34165 C CA . HIS A 1 135 ? 3.827 0.300 6.965 1.00 1.20 135 HIS A CA 10
ATOM 34166 C C . HIS A 1 135 ? 2.867 0.028 5.803 1.00 1.04 135 HIS A C 10
ATOM 34167 O O . HIS A 1 135 ? 1.703 -0.298 6.017 1.00 1.06 135 HIS A O 10
ATOM 34181 N N . MET A 1 136 ? 3.362 0.157 4.582 1.00 0.93 136 MET A N 10
ATOM 34182 C CA . MET A 1 136 ? 2.536 -0.010 3.391 1.00 0.84 136 MET A CA 10
ATOM 34183 C C . MET A 1 136 ? 2.042 -1.448 3.241 1.00 0.72 136 MET A C 10
ATOM 34184 O O . MET A 1 136 ? 0.860 -1.670 2.966 1.00 0.69 136 MET A O 10
ATOM 34198 N N . MET A 1 137 ? 2.931 -2.420 3.436 1.00 0.72 137 MET A N 10
ATOM 34199 C CA . MET A 1 137 ? 2.536 -3.830 3.408 1.00 0.70 137 MET A CA 10
ATOM 34200 C C . MET A 1 137 ? 1.522 -4.118 4.509 1.00 0.75 137 MET A C 10
ATOM 34201 O O . MET A 1 137 ? 0.477 -4.721 4.269 1.00 0.72 137 MET A O 10
ATOM 34215 N N . LYS A 1 138 ? 1.835 -3.660 5.712 1.00 0.88 138 LYS A N 10
ATOM 34216 C CA . LYS A 1 138 ? 0.974 -3.864 6.868 1.00 1.00 138 LYS A CA 10
ATOM 34217 C C . LYS A 1 138 ? -0.407 -3.258 6.631 1.00 0.96 138 LYS A C 10
ATOM 34218 O O . LYS A 1 138 ? -1.425 -3.884 6.922 1.00 0.99 138 LYS A O 10
ATOM 34237 N N . THR A 1 139 ? -0.429 -2.049 6.079 1.00 0.93 139 THR A N 10
ATOM 34238 C CA . THR A 1 139 ? -1.672 -1.330 5.841 1.00 0.94 139 THR A CA 10
ATOM 34239 C C . THR A 1 139 ? -2.618 -2.114 4.933 1.00 0.79 139 THR A C 10
ATOM 34240 O O . THR A 1 139 ? -3.789 -2.269 5.260 1.00 0.81 139 THR A O 10
ATOM 34251 N N . VAL A 1 140 ? -2.114 -2.619 3.808 1.00 0.66 140 VAL A N 10
ATOM 34252 C CA . VAL A 1 140 ? -2.963 -3.355 2.876 1.00 0.57 140 VAL A CA 10
ATOM 34253 C C . VAL A 1 140 ? -3.379 -4.716 3.444 1.00 0.54 140 VAL A C 10
ATOM 34254 O O . VAL A 1 140 ? -4.471 -5.203 3.162 1.00 0.59 140 VAL A O 10
ATOM 34267 N N . LEU A 1 141 ? -2.527 -5.332 4.246 1.00 0.57 141 LEU A N 10
ATOM 34268 C CA . LEU A 1 141 ? -2.901 -6.584 4.897 1.00 0.65 141 LEU A CA 10
ATOM 34269 C C . LEU A 1 141 ? -4.035 -6.345 5.896 1.00 0.71 141 LEU A C 10
ATOM 34270 O O . LEU A 1 141 ? -5.046 -7.054 5.887 1.00 0.73 141 LEU A O 10
ATOM 34286 N N . LYS A 1 142 ? -3.875 -5.317 6.729 1.00 0.80 142 LYS A N 10
ATOM 34287 C CA . LYS A 1 142 ? -4.927 -4.912 7.661 1.00 0.90 142 LYS A CA 10
ATOM 34288 C C . LYS A 1 142 ? -6.163 -4.460 6.888 1.00 0.79 142 LYS A C 10
ATOM 34289 O O . LYS A 1 142 ? -7.292 -4.563 7.369 1.00 0.73 142 LYS A O 10
ATOM 34308 N N . ASP A 1 143 ? -5.923 -3.944 5.691 1.00 0.80 143 ASP A N 10
ATOM 34309 C CA . ASP A 1 143 ? -6.983 -3.489 4.798 1.00 0.75 143 ASP A CA 10
ATOM 34310 C C . ASP A 1 143 ? -7.895 -4.648 4.440 1.00 0.60 143 ASP A C 10
ATOM 34311 O O . ASP A 1 143 ? -9.115 -4.539 4.523 1.00 0.58 143 ASP A O 10
ATOM 34320 N N . LYS A 1 144 ? -7.283 -5.768 4.065 1.00 0.57 144 LYS A N 10
ATOM 34321 C CA . LYS A 1 144 ? -8.026 -6.973 3.715 1.00 0.50 144 LYS A CA 10
ATOM 34322 C C . LYS A 1 144 ? -8.902 -7.415 4.880 1.00 0.47 144 LYS A C 10
ATOM 34323 O O . LYS A 1 144 ? -10.057 -7.797 4.690 1.00 0.46 144 LYS A O 10
ATOM 34342 N N . HIS A 1 145 ? -8.348 -7.340 6.086 1.00 0.49 145 HIS A N 10
ATOM 34343 C CA . HIS A 1 145 ? -9.088 -7.701 7.293 1.00 0.49 145 HIS A CA 10
ATOM 34344 C C . HIS A 1 145 ? -10.324 -6.818 7.455 1.00 0.45 145 HIS A C 10
ATOM 34345 O O . HIS A 1 145 ? -11.396 -7.295 7.837 1.00 0.46 145 HIS A O 10
ATOM 34359 N N . LYS A 1 146 ? -10.171 -5.532 7.151 1.00 0.47 146 LYS A N 10
ATOM 34360 C CA . LYS A 1 146 ? -11.283 -4.588 7.229 1.00 0.49 146 LYS A CA 10
ATOM 34361 C C . LYS A 1 146 ? -12.294 -4.853 6.116 1.00 0.42 146 LYS A C 10
ATOM 34362 O O . LYS A 1 146 ? -13.503 -4.716 6.318 1.00 0.41 146 LYS A O 10
ATOM 34381 N N . ILE A 1 147 ? -11.791 -5.215 4.938 1.00 0.42 147 ILE A N 10
ATOM 34382 C CA . ILE A 1 147 ? -12.647 -5.533 3.801 1.00 0.43 147 ILE A CA 10
ATOM 34383 C C . ILE A 1 147 ? -13.592 -6.674 4.155 1.00 0.43 147 ILE A C 10
ATOM 34384 O O . ILE A 1 147 ? -14.808 -6.546 4.015 1.00 0.45 147 ILE A O 10
ATOM 34400 N N . GLU A 1 148 ? -13.027 -7.772 4.649 1.00 0.45 148 GLU A N 10
ATOM 34401 C CA . GLU A 1 148 ? -13.814 -8.943 5.027 1.00 0.50 148 GLU A CA 10
ATOM 34402 C C . GLU A 1 148 ? -14.838 -8.584 6.099 1.00 0.45 148 GLU A C 10
ATOM 34403 O O . GLU A 1 148 ? -15.970 -9.075 6.085 1.00 0.44 148 GLU A O 10
ATOM 34415 N N . GLU A 1 149 ? -14.432 -7.712 7.015 1.00 0.44 149 GLU A N 10
ATOM 34416 C CA . GLU A 1 149 ? -15.303 -7.232 8.075 1.00 0.44 149 GLU A CA 10
ATOM 34417 C C . GLU A 1 149 ? -16.515 -6.511 7.487 1.00 0.42 149 GLU A C 10
ATOM 34418 O O . GLU A 1 149 ? -17.660 -6.763 7.874 1.00 0.46 149 GLU A O 10
ATOM 34430 N N . THR A 1 150 ? -16.253 -5.627 6.537 1.00 0.41 150 THR A N 10
ATOM 34431 C CA . THR A 1 150 ? -17.305 -4.856 5.904 1.00 0.46 150 THR A CA 10
ATOM 34432 C C . THR A 1 150 ? -18.191 -5.752 5.037 1.00 0.41 150 THR A C 10
ATOM 34433 O O . THR A 1 150 ? -19.403 -5.559 4.973 1.00 0.42 150 THR A O 10
ATOM 34444 N N . ILE A 1 151 ? -17.583 -6.744 4.386 1.00 0.41 151 ILE A N 10
ATOM 34445 C CA . ILE A 1 151 ? -18.332 -7.702 3.580 1.00 0.43 151 ILE A CA 10
ATOM 34446 C C . ILE A 1 151 ? -19.371 -8.420 4.435 1.00 0.39 151 ILE A C 10
ATOM 34447 O O . ILE A 1 151 ? -20.551 -8.459 4.088 1.00 0.41 151 ILE A O 10
ATOM 34463 N N . ALA A 1 152 ? -18.929 -8.960 5.565 1.00 0.39 152 ALA A N 10
ATOM 34464 C CA . ALA A 1 152 ? -19.820 -9.672 6.474 1.00 0.41 152 ALA A CA 10
ATOM 34465 C C . ALA A 1 152 ? -20.885 -8.735 7.032 1.00 0.39 152 ALA A C 10
ATOM 34466 O O . ALA A 1 152 ? -22.050 -9.108 7.167 1.00 0.42 152 ALA A O 10
ATOM 34473 N N . THR A 1 153 ? -20.479 -7.510 7.333 1.00 0.41 153 THR A N 10
ATOM 34474 C CA . THR A 1 153 ? -21.391 -6.506 7.860 1.00 0.43 153 THR A CA 10
ATOM 34475 C C . THR A 1 153 ? -22.453 -6.127 6.826 1.00 0.42 153 THR A C 10
ATOM 34476 O O . THR A 1 153 ? -23.625 -5.988 7.149 1.00 0.47 153 THR A O 10
ATOM 34487 N N . LEU A 1 154 ? -22.053 -5.969 5.582 1.00 0.39 154 LEU A N 10
ATOM 34488 C CA . LEU A 1 154 ? -23.005 -5.632 4.541 1.00 0.40 154 LEU A CA 10
ATOM 34489 C C . LEU A 1 154 ? -23.873 -6.845 4.215 1.00 0.41 154 LEU A C 10
ATOM 34490 O O . LEU A 1 154 ? -25.026 -6.714 3.805 1.00 0.44 154 LEU A O 10
ATOM 34506 N N . ASP A 1 155 ? -23.308 -8.028 4.424 1.00 0.41 155 ASP A N 10
ATOM 34507 C CA . ASP A 1 155 ? -24.028 -9.278 4.211 1.00 0.47 155 ASP A CA 10
ATOM 34508 C C . ASP A 1 155 ? -25.148 -9.431 5.238 1.00 0.49 155 ASP A C 10
ATOM 34509 O O . ASP A 1 155 ? -26.220 -9.948 4.927 1.00 0.51 155 ASP A O 10
ATOM 34518 N N . GLU A 1 156 ? -24.905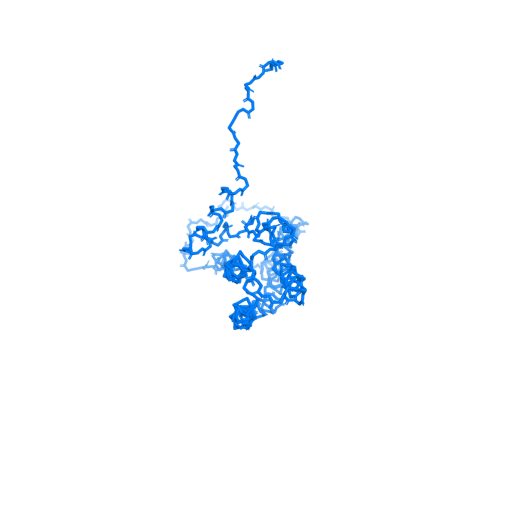 -8.960 6.459 1.00 0.52 156 GLU A N 10
ATOM 34519 C CA . GLU A 1 156 ? -25.906 -9.038 7.513 1.00 0.57 156 GLU A CA 10
ATOM 34520 C C . GLU A 1 156 ? -27.001 -7.991 7.283 1.00 0.56 156 GLU A C 10
ATOM 34521 O O . GLU A 1 156 ? -28.143 -8.166 7.717 1.00 0.65 156 GLU A O 10
ATOM 34533 N N . TYR A 1 157 ? -26.650 -6.907 6.587 1.00 0.52 157 TYR A N 10
ATOM 34534 C CA . TYR A 1 157 ? -27.647 -5.954 6.101 1.00 0.55 157 TYR A CA 10
ATOM 34535 C C . TYR A 1 157 ? -28.511 -6.624 5.046 1.00 0.54 157 TYR A C 10
ATOM 34536 O O . TYR A 1 157 ? -29.737 -6.503 5.053 1.00 0.61 157 TYR A O 10
ATOM 34554 N N . LYS A 1 158 ? -27.845 -7.340 4.146 1.00 0.53 158 LYS A N 10
ATOM 34555 C CA . LYS A 1 158 ? -28.514 -8.118 3.114 1.00 0.61 158 LYS A CA 10
ATOM 34556 C C . LYS A 1 158 ? -29.479 -9.113 3.747 1.00 0.69 158 LYS A C 10
ATOM 34557 O O . LYS A 1 158 ? -30.561 -9.361 3.225 1.00 0.85 158 LYS A O 10
ATOM 34576 N N . ARG A 1 159 ? -29.072 -9.674 4.880 1.00 0.66 159 ARG A N 10
ATOM 34577 C CA . ARG A 1 159 ? -29.895 -10.625 5.614 1.00 0.79 159 ARG A CA 10
ATOM 34578 C C . ARG A 1 159 ? -31.211 -9.987 6.049 1.00 0.86 159 ARG A C 10
ATOM 34579 O O . ARG A 1 159 ? -32.277 -10.581 5.881 1.00 0.99 159 ARG A O 10
ATOM 34600 N N . LYS A 1 160 ? -31.126 -8.777 6.601 1.00 0.84 160 LYS A N 10
ATOM 34601 C CA . LYS A 1 160 ? -32.308 -8.058 7.066 1.00 0.98 160 LYS A CA 10
ATOM 34602 C C . LYS A 1 160 ? -33.313 -7.867 5.934 1.00 0.98 160 LYS A C 10
ATOM 34603 O O . LYS A 1 160 ? -34.493 -8.179 6.083 1.00 1.10 160 LYS A O 10
ATOM 34622 N N . ALA A 1 161 ? -32.835 -7.367 4.803 1.00 0.89 161 ALA A N 10
ATOM 34623 C CA . ALA A 1 161 ? -33.694 -7.135 3.649 1.00 0.95 161 ALA A CA 10
ATOM 34624 C C . ALA A 1 161 ? -33.998 -8.445 2.931 1.00 1.46 161 ALA A C 10
ATOM 34625 O O . ALA A 1 161 ? -33.193 -8.936 2.141 1.00 1.97 161 ALA A O 10
ATOM 34632 N N . SER A 1 162 ? -35.152 -9.020 3.225 1.00 1.91 162 SER A N 10
ATOM 34633 C CA . SER A 1 162 ? -35.540 -10.292 2.637 1.00 2.66 162 SER A CA 10
ATOM 34634 C C . SER A 1 162 ? -36.423 -10.082 1.410 1.00 2.69 162 SER A C 10
ATOM 34635 O O . SER A 1 162 ? -36.941 -8.985 1.186 1.00 3.22 162 SER A O 10
ATOM 34643 N N . GLY A 1 163 ? -36.580 -11.137 0.621 1.00 2.61 163 GLY A N 10
ATOM 34644 C CA . GLY A 1 163 ? -37.395 -11.065 -0.574 1.00 2.91 163 GLY A CA 10
ATOM 34645 C C . GLY A 1 163 ? -36.762 -10.211 -1.653 1.00 2.74 163 GLY A C 10
ATOM 34646 O O . GLY A 1 163 ? -35.544 -10.035 -1.683 1.00 3.19 163 GLY A O 10
ATOM 34650 N N . GLY A 1 164 ? -37.588 -9.674 -2.536 1.00 2.67 164 GLY A N 10
ATOM 34651 C CA . GLY A 1 164 ? -37.095 -8.815 -3.591 1.00 2.95 164 GLY A CA 10
ATOM 34652 C C . GLY A 1 164 ? -37.334 -7.356 -3.276 1.00 2.38 164 GLY A C 10
ATOM 34653 O O . GLY A 1 164 ? -37.579 -6.546 -4.171 1.00 2.74 164 GLY A O 10
ATOM 34657 N N . SER A 1 165 ? -37.271 -7.023 -1.995 1.00 2.14 165 SER A N 10
ATOM 34658 C CA . SER A 1 165 ? -37.535 -5.668 -1.539 1.00 2.27 165 SER A CA 10
ATOM 34659 C C . SER A 1 165 ? -36.350 -4.750 -1.827 1.00 2.23 165 SER A C 10
ATOM 34660 O O . SER A 1 165 ? -36.513 -3.538 -1.977 1.00 2.86 165 SER A O 10
ATOM 34668 N N . ALA A 1 166 ? -35.165 -5.338 -1.917 1.00 2.17 166 ALA A N 10
ATOM 34669 C CA . ALA A 1 166 ? -33.949 -4.584 -2.182 1.00 2.62 166 ALA A CA 10
ATOM 34670 C C . ALA A 1 166 ? -33.013 -5.395 -3.069 1.00 1.98 166 ALA A C 10
ATOM 34671 O O . ALA A 1 166 ? -33.387 -6.467 -3.558 1.00 2.62 166 ALA A O 10
ATOM 34678 N N . GLY A 1 167 ? -31.797 -4.895 -3.267 1.00 1.32 167 GLY A N 10
ATOM 34679 C CA . GLY A 1 167 ? -30.820 -5.598 -4.082 1.00 0.81 167 GLY A CA 10
ATOM 34680 C C . GLY A 1 167 ? -30.142 -6.723 -3.324 1.00 0.72 167 GLY A C 10
ATOM 34681 O O . GLY A 1 167 ? -28.933 -6.933 -3.448 1.00 0.65 167 GLY A O 10
ATOM 34685 N N . THR A 1 168 ? -30.936 -7.451 -2.550 1.00 0.81 168 THR A N 10
ATOM 34686 C CA . THR A 1 168 ? -30.459 -8.521 -1.704 1.00 0.82 168 THR A CA 10
ATOM 34687 C C . THR A 1 168 ? -29.707 -9.587 -2.499 1.00 0.77 168 THR A C 10
ATOM 34688 O O . THR A 1 168 ? -28.571 -9.934 -2.174 1.00 0.75 168 THR A O 10
ATOM 34699 N N . ARG A 1 169 ? -30.327 -10.078 -3.560 1.00 0.82 169 ARG A N 10
ATOM 34700 C CA . ARG A 1 169 ? -29.729 -11.137 -4.355 1.00 0.85 169 ARG A CA 10
ATOM 34701 C C . ARG A 1 169 ? -28.574 -10.594 -5.183 1.00 0.77 169 ARG A C 10
ATOM 34702 O O . ARG A 1 169 ? -27.575 -11.277 -5.394 1.00 0.79 169 ARG A O 10
ATOM 34723 N N . MET A 1 170 ? -28.708 -9.346 -5.620 1.00 0.73 170 MET A N 10
ATOM 34724 C CA . MET A 1 170 ? -27.716 -8.725 -6.489 1.00 0.70 170 MET A CA 10
ATOM 34725 C C . MET A 1 170 ? -26.389 -8.558 -5.752 1.00 0.67 170 MET A C 10
ATOM 34726 O O . MET A 1 170 ? -25.321 -8.810 -6.312 1.00 0.65 170 MET A O 10
ATOM 34740 N N . PHE A 1 171 ? -26.462 -8.152 -4.488 1.00 0.68 171 PHE A N 10
ATOM 34741 C CA . PHE A 1 171 ? -25.267 -8.022 -3.666 1.00 0.68 171 PHE A CA 10
ATOM 34742 C C . PHE A 1 171 ? -24.660 -9.393 -3.381 1.00 0.68 171 PHE A C 10
ATOM 34743 O O . PHE A 1 171 ? -23.441 -9.540 -3.319 1.00 0.69 171 PHE A O 10
ATOM 34760 N N . GLU A 1 172 ? -25.513 -10.395 -3.217 1.00 0.67 172 GLU A N 10
ATOM 34761 C CA . GLU A 1 172 ? -25.042 -11.750 -2.978 1.00 0.69 172 GLU A CA 10
ATOM 34762 C C . GLU A 1 172 ? -24.317 -12.269 -4.217 1.00 0.67 172 GLU A C 10
ATOM 34763 O O . GLU A 1 172 ? -23.238 -12.861 -4.119 1.00 0.70 172 GLU A O 10
ATOM 34775 N N . ASP A 1 173 ? -24.909 -12.013 -5.385 1.00 0.67 173 ASP A N 10
ATOM 34776 C CA . ASP A 1 173 ? -24.268 -12.326 -6.659 1.00 0.70 173 ASP A CA 10
ATOM 34777 C C . ASP A 1 173 ? -22.917 -11.630 -6.743 1.00 0.70 173 ASP A C 10
ATOM 34778 O O . ASP A 1 173 ? -21.926 -12.221 -7.178 1.00 0.74 173 ASP A O 10
ATOM 34787 N N . ARG A 1 174 ? -22.893 -10.369 -6.316 1.00 0.71 174 ARG A N 10
ATOM 34788 C CA . ARG A 1 174 ? -21.675 -9.568 -6.326 1.00 0.77 174 ARG A CA 10
ATOM 34789 C C . ARG A 1 174 ? -20.614 -10.161 -5.413 1.00 0.78 174 ARG A C 10
ATOM 34790 O O . ARG A 1 174 ? -19.453 -10.252 -5.799 1.00 0.82 174 ARG A O 10
ATOM 34811 N N . LYS A 1 175 ? -21.012 -10.557 -4.207 1.00 0.80 175 LYS A N 10
ATOM 34812 C CA . LYS A 1 175 ? -20.068 -11.064 -3.216 1.00 0.85 175 LYS A CA 10
ATOM 34813 C C . LYS A 1 175 ? -19.264 -12.230 -3.775 1.00 0.79 175 LYS A C 10
ATOM 34814 O O . LYS A 1 175 ? -18.040 -12.262 -3.645 1.00 0.80 175 LYS A O 10
ATOM 34833 N N . GLU A 1 176 ? -19.954 -13.175 -4.406 1.00 0.75 176 GLU A N 10
ATOM 34834 C CA . GLU A 1 176 ? -19.291 -14.310 -5.048 1.00 0.73 176 GLU A CA 10
ATOM 34835 C C . GLU A 1 176 ? -18.212 -13.823 -6.001 1.00 0.63 176 GLU A C 10
ATOM 34836 O O . GLU A 1 176 ? -17.066 -14.267 -5.955 1.00 0.63 176 GLU A O 10
ATOM 34848 N N . LYS A 1 177 ? -18.604 -12.897 -6.860 1.00 0.61 177 LYS A N 10
ATOM 34849 C CA . LYS A 1 177 ? -17.719 -12.377 -7.894 1.00 0.62 177 LYS A CA 10
ATOM 34850 C C . LYS A 1 177 ? -16.585 -11.563 -7.283 1.00 0.65 177 LYS A C 10
ATOM 34851 O O . LYS A 1 177 ? -15.456 -11.599 -7.768 1.00 0.65 177 LYS A O 10
ATOM 34870 N N . ALA A 1 178 ? -16.890 -10.836 -6.217 1.00 0.71 178 ALA A N 10
ATOM 34871 C CA . ALA A 1 178 ? -15.898 -10.020 -5.534 1.00 0.78 178 ALA A CA 10
ATOM 34872 C C . ALA A 1 178 ? -14.815 -10.893 -4.914 1.00 0.75 178 ALA A C 10
ATOM 34873 O O . ALA A 1 178 ? -13.629 -10.678 -5.149 1.00 0.74 178 ALA A O 10
ATOM 34880 N N . LEU A 1 179 ? -15.232 -11.895 -4.148 1.00 0.74 179 LEU A N 10
ATOM 34881 C CA . LEU A 1 179 ? -14.296 -12.815 -3.508 1.00 0.74 179 LEU A CA 10
ATOM 34882 C C . LEU A 1 179 ? -13.533 -13.625 -4.552 1.00 0.68 179 LEU A C 10
ATOM 34883 O O . LEU A 1 179 ? -12.378 -13.999 -4.343 1.00 0.68 179 LEU A O 10
ATOM 34899 N N . LYS A 1 180 ? -14.184 -13.885 -5.678 1.00 0.68 180 LYS A N 10
ATOM 34900 C CA . LYS A 1 180 ? -13.561 -14.616 -6.774 1.00 0.68 180 LYS A CA 10
ATOM 34901 C C . LYS A 1 180 ? -12.490 -13.760 -7.442 1.00 0.67 180 LYS A C 10
ATOM 34902 O O . LYS A 1 180 ? -11.350 -14.187 -7.598 1.00 0.68 180 LYS A O 10
ATOM 34921 N N . THR A 1 181 ? -12.860 -12.539 -7.807 1.00 0.70 181 THR A N 10
ATOM 34922 C CA . THR A 1 181 ? -11.933 -11.610 -8.441 1.00 0.74 181 THR A CA 10
ATOM 34923 C C . THR A 1 181 ? -10.793 -11.260 -7.487 1.00 0.69 181 THR A C 10
ATOM 34924 O O . THR A 1 181 ? -9.648 -11.080 -7.903 1.00 0.73 181 THR A O 10
ATOM 34935 N N . MET A 1 182 ? -11.110 -11.191 -6.200 1.00 0.64 182 MET A N 10
ATOM 34936 C CA . MET A 1 182 ? -10.113 -10.909 -5.179 1.00 0.61 182 MET A CA 10
ATOM 34937 C C . MET A 1 182 ? -9.103 -12.047 -5.100 1.00 0.61 182 MET A C 10
ATOM 34938 O O . MET A 1 182 ? -7.924 -11.819 -4.851 1.00 0.66 182 MET A O 10
ATOM 34952 N N . ALA A 1 183 ? -9.574 -13.269 -5.329 1.00 0.58 183 ALA A N 10
ATOM 34953 C CA . ALA A 1 183 ? -8.702 -14.437 -5.347 1.00 0.61 183 ALA A CA 10
ATOM 34954 C C . ALA A 1 183 ? -7.893 -14.481 -6.640 1.00 0.64 183 ALA A C 10
ATOM 34955 O O . ALA A 1 183 ? -6.770 -14.984 -6.668 1.00 0.71 183 ALA A O 10
ATOM 34962 N N . LYS A 1 184 ? -8.470 -13.944 -7.708 1.00 0.63 184 LYS A N 10
ATOM 34963 C CA . LYS A 1 184 ? -7.775 -13.846 -8.986 1.00 0.71 184 LYS A CA 10
ATOM 34964 C C . LYS A 1 184 ? -6.644 -12.832 -8.895 1.00 0.71 184 LYS A C 10
ATOM 34965 O O . LYS A 1 184 ? -5.525 -13.089 -9.330 1.00 0.75 184 LYS A O 10
ATOM 34984 N N . LYS A 1 185 ? -6.943 -11.674 -8.326 1.00 0.72 185 LYS A N 10
ATOM 34985 C CA . LYS A 1 185 ? -5.943 -10.631 -8.144 1.00 0.77 185 LYS A CA 10
ATOM 34986 C C . LYS A 1 185 ? -5.038 -10.951 -6.955 1.00 0.70 185 LYS A C 10
ATOM 34987 O O . LYS A 1 185 ? -4.008 -10.309 -6.753 1.00 0.72 185 LYS A O 10
ATOM 35006 N N . ASP A 1 186 ? -5.436 -11.952 -6.177 1.00 0.71 186 ASP A N 10
ATOM 35007 C CA . ASP A 1 186 ? -4.676 -12.397 -5.007 1.00 0.72 186 ASP A CA 10
ATOM 35008 C C . ASP A 1 186 ? -3.266 -12.836 -5.388 1.00 0.75 186 ASP A C 10
ATOM 35009 O O . ASP A 1 186 ? -2.314 -12.630 -4.629 1.00 0.75 186 ASP A O 10
ATOM 35018 N N . LEU A 1 187 ? -3.126 -13.421 -6.574 1.00 0.83 187 LEU A N 10
ATOM 35019 C CA . LEU A 1 187 ? -1.823 -13.866 -7.048 1.00 0.93 187 LEU A CA 10
ATOM 35020 C C . LEU A 1 187 ? -0.875 -12.683 -7.212 1.00 0.91 187 LEU A C 10
ATOM 35021 O O . LEU A 1 187 ? 0.340 -12.844 -7.164 1.00 1.04 187 LEU A O 10
ATOM 35037 N N . LYS A 1 188 ? -1.440 -11.492 -7.398 1.00 0.85 188 LYS A N 10
ATOM 35038 C CA . LYS A 1 188 ? -0.645 -10.276 -7.509 1.00 0.94 188 LYS A CA 10
ATOM 35039 C C . LYS A 1 188 ? -0.093 -9.869 -6.150 1.00 0.80 188 LYS A C 10
ATOM 35040 O O . LYS A 1 188 ? 1.041 -9.410 -6.050 1.00 0.92 188 LYS A O 10
ATOM 35059 N N . LEU A 1 189 ? -0.899 -10.050 -5.109 1.00 0.60 189 LEU A N 10
ATOM 35060 C CA . LEU A 1 189 ? -0.473 -9.745 -3.747 1.00 0.54 189 LEU A CA 10
ATOM 35061 C C . LEU A 1 189 ? 0.674 -10.663 -3.341 1.00 0.67 189 LEU A C 10
ATOM 35062 O O . LEU A 1 189 ? 1.676 -10.220 -2.771 1.00 0.76 189 LEU A O 10
ATOM 35078 N N . GLN A 1 190 ? 0.529 -11.942 -3.654 1.00 0.78 190 GLN A N 10
ATOM 35079 C CA . GLN A 1 190 ? 1.563 -12.915 -3.346 1.00 1.01 190 GLN A CA 10
ATOM 35080 C C . GLN A 1 190 ? 2.760 -12.746 -4.277 1.00 1.12 190 GLN A C 10
ATOM 35081 O O . GLN A 1 190 ? 3.892 -13.041 -3.901 1.00 1.26 190 GLN A O 10
ATOM 35095 N N . GLU A 1 191 ? 2.508 -12.253 -5.484 1.00 1.13 191 GLU A N 10
ATOM 35096 C CA . GLU A 1 191 ? 3.584 -11.945 -6.416 1.00 1.31 191 GLU A CA 10
ATOM 35097 C C . GLU A 1 191 ? 4.433 -10.803 -5.880 1.00 1.25 191 GLU A C 10
ATOM 35098 O O . GLU A 1 191 ? 5.653 -10.888 -5.860 1.00 1.43 191 GLU A O 10
ATOM 35110 N N . ILE A 1 192 ? 3.778 -9.739 -5.435 1.00 1.04 192 ILE A N 10
ATOM 35111 C CA . ILE A 1 192 ? 4.479 -8.573 -4.915 1.00 1.01 192 ILE A CA 10
ATOM 35112 C C . ILE A 1 192 ? 5.352 -8.944 -3.718 1.00 1.08 192 ILE A C 10
ATOM 35113 O O . ILE A 1 192 ? 6.463 -8.446 -3.578 1.00 1.24 192 ILE A O 10
ATOM 35129 N N . THR A 1 193 ? 4.863 -9.837 -2.872 1.00 1.07 193 THR A N 10
ATOM 35130 C CA . THR A 1 193 ? 5.639 -10.281 -1.723 1.00 1.30 193 THR A CA 10
ATOM 35131 C C . THR A 1 193 ? 6.742 -11.259 -2.156 1.00 1.54 193 THR A C 10
ATOM 35132 O O . THR A 1 193 ? 7.818 -11.313 -1.552 1.00 1.75 193 THR A O 10
ATOM 35143 N N . GLU A 1 194 ? 6.480 -12.022 -3.214 1.00 1.59 194 GLU A N 10
ATOM 35144 C CA . GLU A 1 194 ? 7.510 -12.858 -3.825 1.00 1.90 194 GLU A CA 10
ATOM 35145 C C . GLU A 1 194 ? 8.621 -11.979 -4.397 1.00 1.98 194 GLU A C 10
ATOM 35146 O O . GLU A 1 194 ? 9.798 -12.329 -4.359 1.00 2.24 194 GLU A O 10
ATOM 35158 N N . LEU A 1 195 ? 8.232 -10.830 -4.925 1.00 1.84 195 LEU A N 10
ATOM 35159 C CA . LEU A 1 195 ? 9.182 -9.839 -5.406 1.00 2.01 195 LEU A CA 10
ATOM 35160 C C . LEU A 1 195 ? 9.868 -9.154 -4.226 1.00 1.93 195 LEU A C 10
ATOM 35161 O O . LEU A 1 195 ? 11.037 -8.793 -4.307 1.00 2.17 195 LEU A O 10
ATOM 35177 N N . LEU A 1 196 ? 9.126 -9.006 -3.128 1.00 1.70 196 LEU A N 10
ATOM 35178 C CA . LEU A 1 196 ? 9.651 -8.486 -1.858 1.00 1.82 196 LEU A CA 10
ATOM 35179 C C . LEU A 1 196 ? 10.829 -9.328 -1.376 1.00 2.03 196 LEU A C 10
ATOM 35180 O O . LEU A 1 196 ? 11.656 -8.866 -0.600 1.00 2.15 196 LEU A O 10
ATOM 35196 N N . ARG A 1 197 ? 10.868 -10.585 -1.793 1.00 2.24 197 ARG A N 10
ATOM 35197 C CA . ARG A 1 197 ? 12.035 -11.436 -1.558 1.00 2.73 197 ARG A CA 10
ATOM 35198 C C . ARG A 1 197 ? 13.327 -10.751 -2.035 1.00 2.97 197 ARG A C 10
ATOM 35199 O O . ARG A 1 197 ? 14.389 -10.946 -1.448 1.00 3.24 197 ARG A O 10
ATOM 35220 N N . ASP A 1 198 ? 13.228 -9.952 -3.096 1.00 3.00 198 ASP A N 10
ATOM 35221 C CA . ASP A 1 198 ? 14.365 -9.171 -3.590 1.00 3.48 198 ASP A CA 10
ATOM 35222 C C . ASP A 1 198 ? 14.182 -7.700 -3.213 1.00 3.52 198 ASP A C 10
ATOM 35223 O O . ASP A 1 198 ? 15.142 -6.973 -2.957 1.00 3.96 198 ASP A O 10
ATOM 35232 N N . GLU A 1 199 ? 12.920 -7.298 -3.171 1.00 3.19 199 GLU A N 10
ATOM 35233 C CA . GLU A 1 199 ? 12.464 -6.004 -2.654 1.00 3.46 199 GLU A CA 10
ATOM 35234 C C . GLU A 1 199 ? 12.565 -5.954 -1.124 1.00 3.20 199 GLU A C 10
ATOM 35235 O O . GLU A 1 199 ? 11.846 -5.217 -0.467 1.00 3.82 199 GLU A O 10
ATOM 35247 N N . ILE A 1 200 ? 13.489 -6.764 -0.616 1.00 2.47 200 ILE A N 10
ATOM 35248 C CA . ILE A 1 200 ? 13.667 -7.173 0.794 1.00 2.38 200 ILE A CA 10
ATOM 35249 C C . ILE A 1 200 ? 13.332 -6.144 1.878 1.00 2.97 200 ILE A C 10
ATOM 35250 O O . ILE A 1 200 ? 13.077 -6.552 2.992 1.00 3.27 200 ILE A O 10
ATOM 35266 N N . GLU A 1 201 ? 13.313 -4.864 1.547 1.00 3.47 201 GLU A N 10
ATOM 35267 C CA . GLU A 1 201 ? 13.410 -3.747 2.525 1.00 4.33 201 GLU A CA 10
ATOM 35268 C C . GLU A 1 201 ? 12.788 -4.019 3.926 1.00 4.91 201 GLU A C 10
ATOM 35269 O O . GLU A 1 201 ? 13.460 -3.769 4.930 1.00 5.15 201 GLU A O 10
ATOM 35281 N N . PRO A 1 202 ? 11.525 -4.516 4.047 1.00 5.38 202 PRO A N 10
ATOM 35282 C CA . PRO A 1 202 ? 10.938 -4.911 5.355 1.00 6.27 202 PRO A CA 10
ATOM 35283 C C . PRO A 1 202 ? 11.800 -5.890 6.163 1.00 6.06 202 PRO A C 10
ATOM 35284 O O . PRO A 1 202 ? 11.561 -6.100 7.355 1.00 6.81 202 PRO A O 10
ATOM 35295 N N . LYS A 1 203 ? 12.786 -6.493 5.509 1.00 5.20 203 LYS A N 10
ATOM 35296 C CA . LYS A 1 203 ? 13.704 -7.431 6.146 1.00 5.21 203 LYS A CA 10
ATOM 35297 C C . LYS A 1 203 ? 14.552 -6.733 7.214 1.00 5.05 203 LYS A C 10
ATOM 35298 O O . LYS A 1 203 ? 15.351 -7.368 7.890 1.00 5.55 203 LYS A O 10
ATOM 35317 N N . LEU A 1 204 ? 14.380 -5.425 7.364 1.00 4.62 204 LEU A N 10
ATOM 35318 C CA . LEU A 1 204 ? 15.022 -4.693 8.450 1.00 4.77 204 LEU A CA 10
ATOM 35319 C C . LEU A 1 204 ? 14.590 -5.278 9.797 1.00 5.72 204 LEU A C 10
ATOM 35320 O O . LEU A 1 204 ? 15.382 -5.338 10.737 1.00 6.12 204 LEU A O 10
ATOM 35336 N N . GLU A 1 205 ? 13.344 -5.736 9.876 1.00 6.22 205 GLU A N 10
ATOM 35337 C CA . GLU A 1 205 ? 12.862 -6.429 11.066 1.00 7.27 205 GLU A CA 10
ATOM 35338 C C . GLU A 1 205 ? 13.793 -7.589 11.397 1.00 7.75 205 GLU A C 10
ATOM 35339 O O . GLU A 1 205 ? 14.103 -7.854 12.559 1.00 8.49 205 GLU A O 10
ATOM 35351 N N . LYS A 1 206 ? 14.236 -8.272 10.354 1.00 7.51 206 LYS A N 10
ATOM 35352 C CA . LYS A 1 206 ? 15.212 -9.346 10.492 1.00 8.15 206 LYS A CA 10
ATOM 35353 C C . LYS A 1 206 ? 16.590 -8.770 10.781 1.00 7.97 206 LYS A C 10
ATOM 35354 O O . LYS A 1 206 ? 17.221 -9.098 11.781 1.00 8.77 206 LYS A O 10
ATOM 35373 N N . LEU A 1 207 ? 17.022 -7.884 9.885 1.00 6.97 207 LEU A N 10
ATOM 35374 C CA . LEU A 1 207 ? 18.385 -7.343 9.888 1.00 6.75 207 LEU A CA 10
ATOM 35375 C C . LEU A 1 207 ? 18.747 -6.676 11.210 1.00 7.15 207 LEU A C 10
ATOM 35376 O O . LEU A 1 207 ? 19.886 -6.784 11.664 1.00 7.60 207 LEU A O 10
ATOM 35392 N N . ARG A 1 208 ? 17.788 -5.991 11.824 1.00 7.17 208 ARG A N 10
ATOM 35393 C CA . ARG A 1 208 ? 18.030 -5.346 13.107 1.00 7.79 208 ARG A CA 10
ATOM 35394 C C . ARG A 1 208 ? 18.520 -6.368 14.125 1.00 8.89 208 ARG A C 10
ATOM 35395 O O . ARG A 1 208 ? 19.551 -6.178 14.761 1.00 9.40 208 ARG A O 10
ATOM 35416 N N . GLN A 1 209 ? 17.786 -7.460 14.262 1.00 9.33 209 GLN A N 10
ATOM 35417 C CA . GLN A 1 209 ? 18.171 -8.523 15.177 1.00 10.45 209 GLN A CA 10
ATOM 35418 C C . GLN A 1 209 ? 19.389 -9.278 14.651 1.00 10.67 209 GLN A C 10
ATOM 35419 O O . GLN A 1 209 ? 20.349 -9.524 15.381 1.00 11.40 209 GLN A O 10
ATOM 35433 N N . GLU A 1 210 ? 19.337 -9.612 13.370 1.00 10.12 210 GLU A N 10
ATOM 35434 C CA . GLU A 1 210 ? 20.328 -10.480 12.736 1.00 10.43 210 GLU A CA 10
ATOM 35435 C C . GLU A 1 210 ? 21.735 -9.887 12.784 1.00 10.18 210 GLU A C 10
ATOM 35436 O O . GLU A 1 210 ? 22.659 -10.523 13.285 1.00 10.78 210 GLU A O 10
ATOM 35448 N N . LYS A 1 211 ? 21.902 -8.674 12.277 1.00 9.35 211 LYS A N 10
ATOM 35449 C CA . LYS A 1 211 ? 23.230 -8.084 12.207 1.00 9.15 211 LYS A CA 10
ATOM 35450 C C . LYS A 1 211 ? 23.737 -7.722 13.593 1.00 9.75 211 LYS A C 10
ATOM 35451 O O . LYS A 1 211 ? 24.879 -8.021 13.935 1.00 10.09 211 LYS A O 10
ATOM 35470 N N . ARG A 1 212 ? 22.883 -7.104 14.394 1.00 9.99 212 ARG A N 10
ATOM 35471 C CA . ARG A 1 212 ? 23.274 -6.690 15.732 1.00 10.69 212 ARG A CA 10
ATOM 35472 C C . ARG A 1 212 ? 23.665 -7.888 16.585 1.00 11.45 212 ARG A C 10
ATOM 35473 O O . ARG A 1 212 ? 24.813 -8.006 16.995 1.00 11.88 212 ARG A O 10
ATOM 35494 N N . ALA A 1 213 ? 22.725 -8.794 16.814 1.00 11.69 213 ALA A N 10
ATOM 35495 C CA . ALA A 1 213 ? 22.948 -9.902 17.734 1.00 12.51 213 ALA A CA 10
ATOM 35496 C C . ALA A 1 213 ? 23.867 -10.966 17.141 1.00 12.46 213 ALA A C 10
ATOM 35497 O O . ALA A 1 213 ? 24.931 -11.247 17.689 1.00 12.92 213 ALA A O 10
ATOM 35504 N N . PHE A 1 214 ? 23.460 -11.538 16.016 1.00 11.99 214 PHE A N 10
ATOM 35505 C CA . PHE A 1 214 ? 24.161 -12.683 15.443 1.00 12.09 214 PHE A CA 10
ATOM 35506 C C . PHE A 1 214 ? 25.549 -12.296 14.929 1.00 11.91 214 PHE A C 10
ATOM 35507 O O . PHE A 1 214 ? 26.545 -12.940 15.266 1.00 12.23 214 PHE A O 10
ATOM 35524 N N . LEU A 1 215 ? 25.605 -11.259 14.106 1.00 11.51 215 LEU A N 10
ATOM 35525 C CA . LEU A 1 215 ? 26.850 -10.870 13.452 1.00 11.52 215 LEU A CA 10
ATOM 35526 C C . LEU A 1 215 ? 27.776 -10.072 14.371 1.00 11.71 215 LEU A C 10
ATOM 35527 O O . LEU A 1 215 ? 28.904 -10.481 14.629 1.00 11.97 215 LEU A O 10
ATOM 35543 N N . ASP A 1 216 ? 27.313 -8.920 14.838 1.00 11.71 216 ASP A N 10
ATOM 35544 C CA . ASP A 1 216 ? 28.174 -7.989 15.563 1.00 12.04 216 ASP A CA 10
ATOM 35545 C C . ASP A 1 216 ? 28.397 -8.366 17.028 1.00 12.38 216 ASP A C 10
ATOM 35546 O O . ASP A 1 216 ? 29.544 -8.446 17.474 1.00 12.64 216 ASP A O 10
ATOM 35555 N N . PHE A 1 217 ? 27.320 -8.571 17.783 1.00 12.49 217 PHE A N 10
ATOM 35556 C CA . PHE A 1 217 ? 27.441 -8.909 19.199 1.00 13.02 217 PHE A CA 10
ATOM 35557 C C . PHE A 1 217 ? 28.205 -10.209 19.384 1.00 13.29 217 PHE A C 10
ATOM 35558 O O . PHE A 1 217 ? 29.190 -10.264 20.118 1.00 13.56 217 PHE A O 10
ATOM 35575 N N . GLN A 1 218 ? 27.733 -11.253 18.726 1.00 13.33 218 GLN A N 10
ATOM 35576 C CA . GLN A 1 218 ? 28.352 -12.559 18.820 1.00 13.81 218 GLN A CA 10
ATOM 35577 C C . GLN A 1 218 ? 29.640 -12.601 18.000 1.00 13.85 218 GLN A C 10
ATOM 35578 O O . GLN A 1 218 ? 29.938 -11.673 17.250 1.00 13.66 218 GLN A O 10
ATOM 35592 N N . GLN A 1 219 ? 30.406 -13.670 18.142 1.00 14.23 219 GLN A N 10
ATOM 35593 C CA . GLN A 1 219 ? 31.666 -13.784 17.429 1.00 14.49 219 GLN A CA 10
ATOM 35594 C C . GLN A 1 219 ? 31.459 -14.513 16.100 1.00 15.18 219 GLN A C 10
ATOM 35595 O O . GLN A 1 219 ? 30.870 -13.949 15.176 1.00 15.37 219 GLN A O 10
ATOM 35609 N N . THR A 1 220 ? 31.911 -15.766 16.020 1.00 15.67 220 THR A N 10
ATOM 35610 C CA . THR A 1 220 ? 31.795 -16.581 14.808 1.00 16.47 220 THR A CA 10
ATOM 35611 C C . THR A 1 220 ? 32.222 -15.806 13.559 1.00 16.23 220 THR A C 10
ATOM 35612 O O . THR A 1 220 ? 31.576 -15.875 12.513 1.00 16.03 220 THR A O 10
ATOM 35623 N N . GLN A 1 221 ? 33.317 -15.070 13.685 1.00 16.37 221 GLN A N 10
ATOM 35624 C CA . GLN A 1 221 ? 33.821 -14.246 12.600 1.00 16.30 221 GLN A CA 10
ATOM 35625 C C . GLN A 1 221 ? 34.774 -15.043 11.722 1.00 17.00 221 GLN A C 10
ATOM 35626 O O . GLN A 1 221 ? 35.913 -15.295 12.162 1.00 17.20 221 GLN A O 10
#

InterPro domains:
  IPR003395 RecF/RecN/SMC, N-terminal [PF02463] (3-1165)
  IPR010935 SMCs flexible hinge [PF06470] (521-641)
  IPR010935 SMCs flexible hinge [SM00968] (521-642)
  IPR024704 Structural maintenance of chromosomes protein [PIRSF005719] (1-1158)
  IPR027120 Smc2, ATP-binding cassette domain [cd03273] (1-156)
  IPR027417 P-loop containing nucleoside triphosphate hydrolase [G3DSA:3.40.50.300] (1-203)
  IPR027417 P-loop containing nucleoside triphosphate hydrolase [G3DSA:3.40.50.300] (1024-1179)
  IPR027417 P-loop containing nucleoside triphosphate hydrolase [SSF52540] (1-1178)
  IPR036277 SMCs flexible hinge superfamily [SSF75553] (479-690)

B-factor: mean 4.64, std 5.16, range [0.31, 21.59]